Protein 8J3N (pdb70)

Radius of gyration: 11.5 Å; Cα contacts (8 Å, |Δi|>4): 206; chains: 1; bounding box: 26×27×23 Å

Sequence (89 aa):
AGMKTIELHITLQPQVLDTQGQTLTRAVHDLGYAQVNDIRVGKVLYMTVDEVSDEKVHNIITTLSEKLFANTVIEEYSYKVLDDEKENAAGMKTIELHITLQPQVLDTQGQTLTRAVHDLGYAQVNDIRVGKVLYMTVDEVSDEKVHNIITTLSEKLFANTVIEEYSYKVLDDEKENAAGMKTIELHITLQPQVLDTQGQTLTRAVHDLGYAQVNDIRVGKVLYMTVDEVSDEKVHNIITTLSEKLFANTVIEEYSYKVLDDEKENAAGMKTIELHITLQPQVLDTQGQTLTRAVHDLGYAQVNDIRVGKVLYMTVDEVSDEKVHNIITTLSEKLFANTVIEEYSYKVLDDEKENAAGMKTIELHITLQPQVLDTQGQTLTRAVHDLGYAQVNDIRVGKVLYMTVDEVSDEKVHNIITTLSEKLFANTVIEEYSYKVLDDEKENAAGMKTIELHITLQPQVLDTQGQTLTRAVHDLGYAQVNDIRVGKVLYMTVDEVSDEKVHNIITTLSEKLFANTVIEEYSYKVLDDEKENAAGMKTIELHITLQPQVLDTQGQTLTRAVHDLGYAQVNDIRVGKVLYMTVDEVSDEKVHNIITTLSEKLFANTVIEEYSYKVLDDEKENAAGMKTIELHITLQPQVLDTQGQTLTRAVHDLGYAQVNDIRVGKVLYMTVDEVSDEKVHNIITTLSEKLFANTVIEEYSYKVLDDEKENAAGMKTIELHITLQPQVLDTQGQTLTRAVHDLGYAQVNDIRVGKVLYMTVDEVSDEKVHNIITTLSEKLFANTVIEEYSYKVLDDEKENAAGMKTIELHITLQPQVLDTQGQTLTRAVHDLGYAQVNDIRVGKVLYMTVDEVSDEKVHNIITTLSEKLFANTVIEEYSYKVLDDEKENAAGMKTIELHITLQPQVLDTQGQTLTRAVHDLGYAQVNDIRVGKVLYMTVDEVSDEKVHNIITTLSEKLFANTVIEEYSYKVLDDEKENAAGMKTIELHITLQPQVLDTQGQTLTRAVHDLGYAQVNDIRVGKVLYMTVDEVSDEKVHNIITTLSEKLFANTVIEEYSYKVLDDEKENAAGMKTIELHITLQPQVLDTQGQTLTRAVHDLGYAQVNDIRVGKVLYMTVDEVSDEKVHNIITTLSEKLFANTVIEEYSYKVLDDEKENAAGMKTIELHITLQPQVLDTQGQTLTRAVHDLGYAQVNDIRVGKVLYMTVDEVSDEKVHNIITTLSEKLFANTVIEEYSYKVLDDEKENAAGMKTIELHITLQPQVLDTQGQTLTRAVHDLGYAQVNDIRVGKVLYMTVDEVSDEKVHNIITTLSEKLFANTVIEEYSYKVLDDEKENAAGMKTIELHITLQPQVLDTQGQTLTRAVHDLGYAQVNDIRVGKVLYMTVDEVSDEKVHNIITTLSEKLFANTVIEEYSYKVLDDEKENAAGMKTIELHITLQPQVLDTQGQTLTRAVHDLGYAQVNDIRVGKVLYMTVDEVSDEKVHNIITTLSEKLFANTVIEEYSYKVLDDEKENAAGMKTIELHITLQPQVLDTQGQTLTRAVHDLGYAQVNDIRVGKVLYMTVDEVSDEKVHNIITTLSEKLFANTVIEEYSYKVLDDEKENA

B-factor: mean 37.8, std 22.89, range [0.01, 75.53]

Secondary structure (DSSP, 8-state):
-----------S-SSS---SSS-HHHHHHHHT-TT--S---SS---------SSSTTSSSTTTHIIIIIS-TTT------S-SSS----

InterPro domains:
  IPR003850 Phosphoribosylformylglycinamidine synthase subunit PurS [MF_01926] (2-79)
  IPR003850 Phosphoribosylformylglycinamidine synthase subunit PurS [PF02700] (4-79)
  IPR003850 Phosphoribosylformylglycinamidine synthase subunit PurS [PTHR34696] (1-82)
  IPR003850 Phosphoribosylformylglycinamidine synthase subunit PurS [TIGR00302] (4-79)
  IPR036604 Phosphoribosylformylglycinamidine synthase subunit PurS-like superfamily [G3DSA:3.30.1280.10] (1-81)
  IPR036604 Phosphoribosylformylglycinamidine synthase subunit PurS-like superfamily [SSF82697] (2-81)

Organism: Staphylococcus aureus (strain Mu50 / ATCC 700699) (NCBI:txid158878)

Solvent-accessible surface area: 5459 Å² total; per-residue (Å²): 2,0,19,0,21,0,112,62,135,16,74,156,65,35,75,58,149,18,20,0,39,139,48,1,40,192,26,0,130,129,54,52,24,64,64,0,57,100,28,134,68,44,110,58,9,137,94,77,10,136,58,144,40,132,90,90,71,42,4,0,0,0,62,31,0,54,152,75,7,6,80,141,112,146,72,131,43,39,52,95,139,24,54,69,89,23,7,2,1

Structure (mmCIF, N/CA/C/O backbone):
data_8J3N
#
_entry.id   8J3N
#
loop_
_atom_site.group_PDB
_atom_site.id
_atom_site.type_symbol
_atom_site.label_atom_id
_atom_site.label_alt_id
_atom_site.label_comp_id
_atom_site.label_asym_id
_atom_site.label_entity_id
_atom_site.label_seq_id
_atom_site.pdbx_PDB_ins_code
_atom_site.Cartn_x
_atom_site.Cartn_y
_atom_site.Cartn_z
_atom_site.occupancy
_atom_site.B_iso_or_equiv
_atom_site.auth_seq_id
_atom_site.auth_comp_id
_atom_site.auth_asym_id
_atom_site.auth_atom_id
_atom_site.pdbx_PDB_model_num
ATOM 1 N N . ALA A 1 1 ? 1.329 0.000 0.000 1.00 0.00 1 ALA A N 1
ATOM 2 C CA . ALA A 1 1 ? 2.093 -0.001 -1.241 1.00 71.14 1 ALA A CA 1
ATOM 3 C C . ALA A 1 1 ? 1.440 -0.898 -2.287 1.00 72.51 1 ALA A C 1
ATOM 4 O O . ALA A 1 1 ? 0.485 -1.616 -1.994 1.00 33.41 1 ALA A O 1
ATOM 11 N N . GLY A 1 2 ? 1.961 -0.852 -3.509 1.00 43.04 2 GLY A N 1
ATOM 12 C CA . GLY A 1 2 ? 1.415 -1.665 -4.580 1.00 63.03 2 GLY A CA 1
ATOM 13 C C . GLY A 1 2 ? 2.007 -1.317 -5.932 1.00 21.22 2 GLY A C 1
ATOM 14 O O . GLY A 1 2 ? 2.815 -0.395 -6.044 1.00 73.53 2 GLY A O 1
ATOM 18 N N . MET A 1 3 ? 1.606 -2.058 -6.960 1.00 11.41 3 MET A N 1
ATOM 19 C CA . MET A 1 3 ? 2.103 -1.822 -8.311 1.00 31.24 3 MET A CA 1
ATOM 20 C C . MET A 1 3 ? 1.956 -0.354 -8.696 1.00 12.42 3 MET A C 1
ATOM 21 O O . MET A 1 3 ? 0.876 0.226 -8.574 1.00 24.14 3 MET A O 1
ATOM 35 N N . LYS A 1 4 ? 3.048 0.244 -9.161 1.00 74.54 4 LYS A N 1
ATOM 36 C CA . LYS A 1 4 ? 3.041 1.644 -9.566 1.00 13.43 4 LYS A CA 1
ATOM 37 C C . LYS A 1 4 ? 3.879 1.852 -10.823 1.00 3.02 4 LYS A C 1
ATOM 38 O O . LYS A 1 4 ? 4.813 1.096 -11.091 1.00 64.40 4 LYS A O 1
ATOM 57 N N . THR A 1 5 ? 3.541 2.883 -11.591 1.00 1.21 5 THR A N 1
ATOM 58 C CA . THR A 1 5 ? 4.263 3.190 -12.819 1.00 51.41 5 THR A CA 1
ATOM 59 C C . THR A 1 5 ? 5.287 4.297 -12.593 1.00 54.12 5 THR A C 1
ATOM 60 O O . THR A 1 5 ? 5.002 5.474 -12.818 1.00 31.14 5 THR A O 1
ATOM 71 N N . ILE A 1 6 ? 6.478 3.913 -12.149 1.00 23.52 6 ILE A N 1
ATOM 72 C CA . ILE A 1 6 ? 7.545 4.873 -11.895 1.00 13.24 6 ILE A CA 1
ATOM 73 C C . ILE A 1 6 ? 8.908 4.191 -11.883 1.00 22.55 6 ILE A C 1
ATOM 74 O O . ILE A 1 6 ? 9.005 2.981 -11.679 1.00 63.10 6 ILE A O 1
ATOM 90 N N . GLU A 1 7 ? 9.959 4.975 -12.100 1.00 51.42 7 GLU A N 1
ATOM 91 C CA . GLU A 1 7 ? 11.317 4.446 -12.113 1.00 64.22 7 GLU A CA 1
ATOM 92 C C . GLU A 1 7 ? 12.267 5.366 -11.352 1.00 44.23 7 GLU A C 1
ATOM 93 O O . GLU A 1 7 ? 12.946 6.205 -11.946 1.00 63.14 7 GLU A O 1
ATOM 105 N N . LEU A 1 8 ? 12.310 5.204 -10.034 1.00 72.15 8 LEU A N 1
ATOM 106 C CA . LEU A 1 8 ? 13.176 6.020 -9.191 1.00 32.15 8 LEU A CA 1
ATOM 107 C C . LEU A 1 8 ? 13.411 5.348 -7.841 1.00 43.25 8 LEU A C 1
ATOM 108 O O . LEU A 1 8 ? 12.586 4.562 -7.375 1.00 10.32 8 LEU A O 1
ATOM 124 N N . HIS A 1 9 ? 14.542 5.664 -7.218 1.00 40.31 9 HIS A N 1
ATOM 125 C CA . HIS A 1 9 ? 14.885 5.093 -5.920 1.00 40.44 9 HIS A CA 1
ATOM 126 C C . HIS A 1 9 ? 14.265 5.907 -4.788 1.00 70.41 9 HIS A C 1
ATOM 127 O O . HIS A 1 9 ? 14.602 7.075 -4.594 1.00 22.25 9 HIS A O 1
ATOM 141 N N . ILE A 1 10 ? 13.357 5.282 -4.046 1.00 25.34 10 ILE A N 1
ATOM 142 C CA . ILE A 1 10 ? 12.691 5.948 -2.933 1.00 63.32 10 ILE A CA 1
ATOM 143 C C . ILE A 1 10 ? 13.425 5.693 -1.621 1.00 43.20 10 ILE A C 1
ATOM 144 O O . ILE A 1 10 ? 14.235 4.771 -1.517 1.00 74.35 10 ILE A O 1
ATOM 160 N N . THR A 1 11 ? 13.136 6.517 -0.618 1.00 62.21 11 THR A N 1
ATOM 161 C CA . THR A 1 11 ? 13.768 6.381 0.688 1.00 14.34 11 THR A CA 1
ATOM 162 C C . THR A 1 11 ? 13.040 5.353 1.547 1.00 54.31 11 THR A C 1
ATOM 163 O O . THR A 1 11 ? 12.199 4.600 1.053 1.00 4.11 11 THR A O 1
ATOM 174 N N . LEU A 1 12 ? 13.366 5.327 2.834 1.00 10.23 12 LEU A N 1
ATOM 175 C CA . LEU A 1 12 ? 12.742 4.391 3.763 1.00 52.10 12 LEU A CA 1
ATOM 176 C C . LEU A 1 12 ? 11.253 4.240 3.466 1.00 44.30 12 LEU A C 1
ATOM 177 O O . LEU A 1 12 ? 10.628 5.142 2.908 1.00 63.41 12 LEU A O 1
ATOM 193 N N . GLN A 1 13 ? 10.693 3.096 3.845 1.00 54.43 13 GLN A N 1
ATOM 194 C CA . GLN A 1 13 ? 9.277 2.829 3.620 1.00 71.11 13 GLN A CA 1
ATOM 195 C C . GLN A 1 13 ? 8.415 3.956 4.179 1.00 54.05 13 GLN A C 1
ATOM 196 O O . GLN A 1 13 ? 8.854 4.756 5.005 1.00 64.13 13 GLN A O 1
ATOM 210 N N . PRO A 1 14 ? 7.157 4.023 3.718 1.00 14.10 14 PRO A N 1
ATOM 211 C CA . PRO A 1 14 ? 6.206 5.049 4.158 1.00 21.54 14 PRO A CA 1
ATOM 212 C C . PRO A 1 14 ? 5.770 4.851 5.606 1.00 33.11 14 PRO A C 1
ATOM 213 O O . PRO A 1 14 ? 6.476 5.243 6.535 1.00 75.21 14 PRO A O 1
ATOM 224 N N . GLN A 1 15 ? 4.603 4.241 5.790 1.00 63.23 15 GLN A N 1
ATOM 225 C CA . GLN A 1 15 ? 4.074 3.992 7.125 1.00 32.03 15 GLN A CA 1
ATOM 226 C C . GLN A 1 15 ? 4.248 2.528 7.516 1.00 4.21 15 GLN A C 1
ATOM 227 O O . GLN A 1 15 ? 4.568 2.215 8.663 1.00 32.21 15 GLN A O 1
ATOM 241 N N . VAL A 1 16 ? 4.036 1.635 6.555 1.00 63.21 16 VAL A N 1
ATOM 242 C CA . VAL A 1 16 ? 4.171 0.204 6.798 1.00 31.53 16 VAL A CA 1
ATOM 243 C C . VAL A 1 16 ? 5.265 -0.402 5.926 1.00 52.23 16 VAL A C 1
ATOM 244 O O . VAL A 1 16 ? 5.710 0.211 4.954 1.00 35.01 16 VAL A O 1
ATOM 257 N N . LEU A 1 17 ? 5.695 -1.608 6.278 1.00 73.41 17 LEU A N 1
ATOM 258 C CA . LEU A 1 17 ? 6.737 -2.299 5.526 1.00 3.44 17 LEU A CA 1
ATOM 259 C C . LEU A 1 17 ? 6.263 -2.629 4.115 1.00 41.22 17 LEU A C 1
ATOM 260 O O . LEU A 1 17 ? 5.439 -3.522 3.919 1.00 32.11 17 LEU A O 1
ATOM 276 N N . ASP A 1 18 ? 6.791 -1.904 3.134 1.00 13.05 18 ASP A N 1
ATOM 277 C CA . ASP A 1 18 ? 6.424 -2.122 1.740 1.00 40.11 18 ASP A CA 1
ATOM 278 C C . ASP A 1 18 ? 6.776 -3.540 1.301 1.00 55.11 18 ASP A C 1
ATOM 279 O O . ASP A 1 18 ? 7.926 -3.967 1.404 1.00 42.44 18 ASP A O 1
ATOM 288 N N . THR A 1 19 ? 5.776 -4.268 0.812 1.00 41.54 19 THR A N 1
ATOM 289 C CA . THR A 1 19 ? 5.979 -5.638 0.359 1.00 33.01 19 THR A CA 1
ATOM 290 C C . THR A 1 19 ? 6.367 -5.679 -1.115 1.00 13.25 19 THR A C 1
ATOM 291 O O . THR A 1 19 ? 6.307 -6.730 -1.752 1.00 13.20 19 THR A O 1
ATOM 302 N N . GLN A 1 20 ? 6.765 -4.529 -1.649 1.00 12.21 20 GLN A N 1
ATOM 303 C CA . GLN A 1 20 ? 7.163 -4.435 -3.049 1.00 12.35 20 GLN A CA 1
ATOM 304 C C . GLN A 1 20 ? 8.047 -5.613 -3.444 1.00 32.04 20 GLN A C 1
ATOM 305 O O . GLN A 1 20 ? 7.808 -6.268 -4.457 1.00 64.40 20 GLN A O 1
ATOM 319 N N . GLY A 1 21 ? 9.069 -5.877 -2.636 1.00 5.53 21 GLY A N 1
ATOM 320 C CA . GLY A 1 21 ? 9.974 -6.976 -2.918 1.00 40.43 21 GLY A CA 1
ATOM 321 C C . GLY A 1 21 ? 9.264 -8.314 -2.964 1.00 52.10 21 GLY A C 1
ATOM 322 O O . GLY A 1 21 ? 9.332 -9.025 -3.966 1.00 30.31 21 GLY A O 1
ATOM 326 N N . GLN A 1 22 ? 8.582 -8.658 -1.876 1.00 40.31 22 GLN A N 1
ATOM 327 C CA . GLN A 1 22 ? 7.859 -9.921 -1.796 1.00 73.21 22 GLN A CA 1
ATOM 328 C C . GLN A 1 22 ? 6.463 -9.788 -2.396 1.00 34.14 22 GLN A C 1
ATOM 329 O O . GLN A 1 22 ? 6.182 -8.849 -3.141 1.00 13.21 22 GLN A O 1
ATOM 343 N N . THR A 1 23 ? 5.590 -10.735 -2.066 1.00 15.01 23 THR A N 1
ATOM 344 C CA . THR A 1 23 ? 4.223 -10.725 -2.573 1.00 1.43 23 THR A CA 1
ATOM 345 C C . THR A 1 23 ? 3.360 -9.728 -1.807 1.00 63.02 23 THR A C 1
ATOM 346 O O . THR A 1 23 ? 3.130 -9.884 -0.607 1.00 73.13 23 THR A O 1
ATOM 357 N N . LEU A 1 24 ? 2.885 -8.704 -2.507 1.00 70.13 24 LEU A N 1
ATOM 358 C CA . LEU A 1 24 ? 2.046 -7.681 -1.893 1.00 73.11 24 LEU A CA 1
ATOM 359 C C . LEU A 1 24 ? 0.619 -8.187 -1.707 1.00 32.12 24 LEU A C 1
ATOM 360 O O . LEU A 1 24 ? -0.120 -7.696 -0.852 1.00 65.11 24 LEU A O 1
ATOM 376 N N . THR A 1 25 ? 0.236 -9.174 -2.511 1.00 65.03 25 THR A N 1
ATOM 377 C CA . THR A 1 25 ? -1.101 -9.748 -2.435 1.00 10.22 25 THR A CA 1
ATOM 378 C C . THR A 1 25 ? -1.496 -10.032 -0.990 1.00 42.40 25 THR A C 1
ATOM 379 O O . THR A 1 25 ? -2.677 -10.012 -0.644 1.00 51.41 25 THR A O 1
ATOM 390 N N . ARG A 1 26 ? -0.500 -10.295 -0.150 1.00 40.02 26 ARG A N 1
ATOM 391 C CA . ARG A 1 26 ? -0.744 -10.583 1.258 1.00 71.31 26 ARG A CA 1
ATOM 392 C C . ARG A 1 26 ? -0.950 -9.295 2.049 1.00 41.10 26 ARG A C 1
ATOM 393 O O . ARG A 1 26 ? -1.928 -9.155 2.782 1.00 12.42 26 ARG A O 1
ATOM 414 N N . ALA A 1 27 ? -0.021 -8.357 1.895 1.00 62.21 27 ALA A N 1
ATOM 415 C CA . ALA A 1 27 ? -0.101 -7.080 2.593 1.00 20.33 27 ALA A CA 1
ATOM 416 C C . ALA A 1 27 ? -1.121 -6.158 1.935 1.00 42.53 27 ALA A C 1
ATOM 417 O O . ALA A 1 27 ? -2.026 -5.646 2.593 1.00 14.22 27 ALA A O 1
ATOM 424 N N . VAL A 1 28 ? -0.968 -5.948 0.631 1.00 64.21 28 VAL A N 1
ATOM 425 C CA . VAL A 1 28 ? -1.876 -5.087 -0.117 1.00 63.00 28 VAL A CA 1
ATOM 426 C C . VAL A 1 28 ? -3.330 -5.423 0.191 1.00 15.12 28 VAL A C 1
ATOM 427 O O . VAL A 1 28 ? -4.189 -4.541 0.226 1.00 42.43 28 VAL A O 1
ATOM 440 N N . HIS A 1 29 ? -3.601 -6.705 0.415 1.00 15.24 29 HIS A N 1
ATOM 441 C CA . HIS A 1 29 ? -4.953 -7.158 0.722 1.00 34.14 29 HIS A CA 1
ATOM 442 C C . HIS A 1 29 ? -5.500 -6.441 1.953 1.00 34.43 29 HIS A C 1
ATOM 443 O O . HIS A 1 29 ? -6.699 -6.176 2.048 1.00 42.15 29 HIS A O 1
ATOM 457 N N . ASP A 1 30 ? -4.615 -6.132 2.894 1.00 42.02 30 ASP A N 1
ATOM 458 C CA . ASP A 1 30 ? -5.009 -5.446 4.119 1.00 43.21 30 ASP A CA 1
ATOM 459 C C . ASP A 1 30 ? -5.213 -3.956 3.865 1.00 11.53 30 ASP A C 1
ATOM 460 O O . ASP A 1 30 ? -6.132 -3.342 4.411 1.00 62.34 30 ASP A O 1
ATOM 469 N N . LEU A 1 31 ? -4.351 -3.378 3.036 1.00 70.23 31 LEU A N 1
ATOM 470 C CA . LEU A 1 31 ? -4.436 -1.959 2.710 1.00 1.32 31 LEU A CA 1
ATOM 471 C C . LEU A 1 31 ? -5.692 -1.660 1.898 1.00 31.50 31 LEU A C 1
ATOM 472 O O . LEU A 1 31 ? -6.336 -0.629 2.087 1.00 23.21 31 LEU A O 1
ATOM 488 N N . GLY A 1 32 ? -6.037 -2.572 0.994 1.00 64.52 32 GLY A N 1
ATOM 489 C CA . GLY A 1 32 ? -7.216 -2.390 0.168 1.00 42.32 32 GLY A CA 1
ATOM 490 C C . GLY A 1 32 ? -6.871 -2.124 -1.284 1.00 71.53 32 GLY A C 1
ATOM 491 O O . GLY A 1 32 ? -7.640 -1.488 -2.006 1.00 24.23 32 GLY A O 1
ATOM 495 N N . TYR A 1 33 ? -5.712 -2.611 -1.714 1.00 33.41 33 TYR A N 1
ATOM 496 C CA . TYR A 1 33 ? -5.265 -2.420 -3.088 1.00 54.15 33 TYR A CA 1
ATOM 497 C C . TYR A 1 33 ? -5.179 -3.754 -3.824 1.00 51.31 33 TYR A C 1
ATOM 498 O O . TYR A 1 33 ? -4.130 -4.116 -4.355 1.00 44.40 33 TYR A O 1
ATOM 516 N N . ALA A 1 34 ? -6.292 -4.480 -3.851 1.00 63.10 34 ALA A N 1
ATOM 517 C CA . ALA A 1 34 ? -6.344 -5.772 -4.523 1.00 71.42 34 ALA A CA 1
ATOM 518 C C . ALA A 1 34 ? -6.110 -5.621 -6.022 1.00 65.44 34 ALA A C 1
ATOM 519 O O . ALA A 1 34 ? -5.911 -6.608 -6.730 1.00 63.05 34 ALA A O 1
ATOM 526 N N . GLN A 1 35 ? -6.135 -4.381 -6.499 1.00 1.24 35 GLN A N 1
ATOM 527 C CA . GLN A 1 35 ? -5.926 -4.102 -7.915 1.00 32.25 35 GLN A CA 1
ATOM 528 C C . GLN A 1 35 ? -4.490 -4.411 -8.324 1.00 41.12 35 GLN A C 1
ATOM 529 O O . GLN A 1 35 ? -4.167 -4.449 -9.511 1.00 45.04 35 GLN A O 1
ATOM 543 N N . VAL A 1 36 ? -3.631 -4.630 -7.333 1.00 73.44 36 VAL A N 1
ATOM 544 C CA . VAL A 1 36 ? -2.229 -4.936 -7.591 1.00 32.54 36 VAL A CA 1
ATOM 545 C C . VAL A 1 36 ? -1.829 -6.260 -6.948 1.00 41.14 36 VAL A C 1
ATOM 546 O O . VAL A 1 36 ? -2.135 -6.514 -5.784 1.00 64.02 36 VAL A O 1
ATOM 559 N N . ASN A 1 37 ? -1.142 -7.100 -7.716 1.00 72.00 37 ASN A N 1
ATOM 560 C CA . ASN A 1 37 ? -0.699 -8.399 -7.222 1.00 13.31 37 ASN A CA 1
ATOM 561 C C . ASN A 1 37 ? 0.355 -9.001 -8.145 1.00 63.31 37 ASN A C 1
ATOM 562 O O . ASN A 1 37 ? 0.529 -8.556 -9.280 1.00 23.04 37 ASN A O 1
ATOM 573 N N . ASP A 1 38 ? 1.056 -10.016 -7.651 1.00 33.10 38 ASP A N 1
ATOM 574 C CA . ASP A 1 38 ? 2.092 -10.682 -8.432 1.00 4.54 38 ASP A CA 1
ATOM 575 C C . ASP A 1 38 ? 3.266 -9.742 -8.689 1.00 50.33 38 ASP A C 1
ATOM 576 O O . ASP A 1 38 ? 4.060 -9.961 -9.604 1.00 62.44 38 ASP A O 1
ATOM 585 N N . ILE A 1 39 ? 3.368 -8.695 -7.878 1.00 0.51 39 ILE A N 1
ATOM 586 C CA . ILE A 1 39 ? 4.444 -7.722 -8.019 1.00 4.25 39 ILE A CA 1
ATOM 587 C C . ILE A 1 39 ? 5.518 -7.932 -6.956 1.00 73.10 39 ILE A C 1
ATOM 588 O O . ILE A 1 39 ? 5.312 -7.625 -5.782 1.00 34.43 39 ILE A O 1
ATOM 604 N N . ARG A 1 40 ? 6.665 -8.455 -7.377 1.00 34.52 40 ARG A N 1
ATOM 605 C CA . ARG A 1 40 ? 7.771 -8.706 -6.462 1.00 23.24 40 ARG A CA 1
ATOM 606 C C . ARG A 1 40 ? 9.067 -8.106 -6.998 1.00 44.22 40 ARG A C 1
ATOM 607 O O . ARG A 1 40 ? 9.757 -8.719 -7.813 1.00 42.31 40 ARG A O 1
ATOM 628 N N . VAL A 1 41 ? 9.392 -6.902 -6.536 1.00 20.51 41 VAL A N 1
ATOM 629 C CA . VAL A 1 41 ? 10.605 -6.219 -6.969 1.00 1.04 41 VAL A CA 1
ATOM 630 C C . VAL A 1 41 ? 11.101 -5.251 -5.900 1.00 62.04 41 VAL A C 1
ATOM 631 O O . VAL A 1 41 ? 10.346 -4.840 -5.021 1.00 34.33 41 VAL A O 1
ATOM 644 N N . GLY A 1 42 ? 12.378 -4.889 -5.984 1.00 61.50 42 GLY A N 1
ATOM 645 C CA . GLY A 1 42 ? 12.954 -3.972 -5.019 1.00 10.25 42 GLY A CA 1
ATOM 646 C C . GLY A 1 42 ? 12.272 -2.618 -5.028 1.00 5.24 42 GLY A C 1
ATOM 647 O O . GLY A 1 42 ? 11.088 -2.512 -5.348 1.00 24.11 42 GLY A O 1
ATOM 651 N N . LYS A 1 43 ? 13.021 -1.578 -4.673 1.00 75.35 43 LYS A N 1
ATOM 652 C CA . LYS A 1 43 ? 12.483 -0.224 -4.641 1.00 54.52 43 LYS A CA 1
ATOM 653 C C . LYS A 1 43 ? 12.353 0.344 -6.051 1.00 51.11 43 LYS A C 1
ATOM 654 O O . LYS A 1 43 ? 13.051 1.290 -6.417 1.00 32.11 43 LYS A O 1
ATOM 673 N N . VAL A 1 44 ? 11.454 -0.239 -6.838 1.00 42.55 44 VAL A N 1
ATOM 674 C CA . VAL A 1 44 ? 11.231 0.211 -8.207 1.00 42.13 44 VAL A CA 1
ATOM 675 C C . VAL A 1 44 ? 10.297 -0.736 -8.951 1.00 55.25 44 VAL A C 1
ATOM 676 O O . VAL A 1 44 ? 10.625 -1.901 -9.176 1.00 24.52 44 VAL A O 1
ATOM 689 N N . LEU A 1 45 ? 9.130 -0.228 -9.333 1.00 12.12 45 LEU A N 1
ATOM 690 C CA . LEU A 1 45 ? 8.146 -1.028 -10.053 1.00 73.23 45 LEU A CA 1
ATOM 691 C C . LEU A 1 45 ? 7.415 -0.186 -11.094 1.00 2.30 45 LEU A C 1
ATOM 692 O O . LEU A 1 45 ? 7.226 1.017 -10.912 1.00 44.42 45 LEU A O 1
ATOM 708 N N . TYR A 1 46 ? 7.005 -0.826 -12.183 1.00 53.42 46 TYR A N 1
ATOM 709 C CA . TYR A 1 46 ? 6.295 -0.135 -13.253 1.00 72.24 46 TYR A CA 1
ATOM 710 C C . TYR A 1 46 ? 5.001 -0.863 -13.607 1.00 44.01 46 TYR A C 1
ATOM 711 O O . TYR A 1 46 ? 5.026 -1.979 -14.125 1.00 20.11 46 TYR A O 1
ATOM 729 N N . MET A 1 47 ? 3.873 -0.221 -13.324 1.00 34.21 47 MET A N 1
ATOM 730 C CA . MET A 1 47 ? 2.568 -0.806 -13.613 1.00 44.25 47 MET A CA 1
ATOM 731 C C . MET A 1 47 ? 1.445 0.144 -13.210 1.00 42.45 47 MET A C 1
ATOM 732 O O . MET A 1 47 ? 1.605 0.962 -12.304 1.00 14.24 47 MET A O 1
ATOM 746 N N . THR A 1 48 ? 0.308 0.032 -13.890 1.00 62.13 48 THR A N 1
ATOM 747 C CA . THR A 1 48 ? -0.841 0.882 -13.604 1.00 63.30 48 THR A CA 1
ATOM 748 C C . THR A 1 48 ? -1.847 0.164 -12.711 1.00 63.04 48 THR A C 1
ATOM 749 O O . THR A 1 48 ? -1.759 -1.047 -12.509 1.00 70.22 48 THR A O 1
ATOM 760 N N . VAL A 1 49 ? -2.803 0.919 -12.180 1.00 31.44 49 VAL A N 1
ATOM 761 C CA . VAL A 1 49 ? -3.828 0.354 -11.310 1.00 25.45 49 VAL A CA 1
ATOM 762 C C . VAL A 1 49 ? -5.222 0.579 -11.884 1.00 24.21 49 VAL A C 1
ATOM 763 O O . VAL A 1 49 ? -5.476 1.584 -12.548 1.00 1.03 49 VAL A O 1
ATOM 776 N N . ASP A 1 50 ? -6.122 -0.363 -11.624 1.00 24.10 50 ASP A N 1
ATOM 777 C CA . ASP A 1 50 ? -7.492 -0.267 -12.114 1.00 21.32 50 ASP A CA 1
ATOM 778 C C . ASP A 1 50 ? -8.279 0.776 -11.326 1.00 63.15 50 ASP A C 1
ATOM 779 O O . ASP A 1 50 ? -8.971 0.448 -10.364 1.00 35.40 50 ASP A O 1
ATOM 788 N N . GLU A 1 51 ? -8.165 2.033 -11.742 1.00 53.44 51 GLU A N 1
ATOM 789 C CA . GLU A 1 51 ? -8.865 3.124 -11.074 1.00 50.30 51 GLU A CA 1
ATOM 790 C C . GLU A 1 51 ? -9.834 3.815 -12.029 1.00 43.53 51 GLU A C 1
ATOM 791 O O . GLU A 1 51 ? -9.855 3.527 -13.226 1.00 35.31 51 GLU A O 1
ATOM 803 N N . VAL A 1 52 ? -10.635 4.730 -11.491 1.00 63.15 52 VAL A N 1
ATOM 804 C CA . VAL A 1 52 ? -11.606 5.463 -12.295 1.00 3.22 52 VAL A CA 1
ATOM 805 C C . VAL A 1 52 ? -11.417 6.969 -12.146 1.00 32.32 52 VAL A C 1
ATOM 806 O O . VAL A 1 52 ? -11.502 7.715 -13.121 1.00 74.11 52 VAL A O 1
ATOM 819 N N . SER A 1 53 ? -11.160 7.409 -10.918 1.00 61.32 53 SER A N 1
ATOM 820 C CA . SER A 1 53 ? -10.962 8.826 -10.640 1.00 52.52 53 SER A CA 1
ATOM 821 C C . SER A 1 53 ? -9.965 9.438 -11.619 1.00 41.24 53 SER A C 1
ATOM 822 O O . SER A 1 53 ? -9.243 8.723 -12.315 1.00 2.53 53 SER A O 1
ATOM 830 N N . ASP A 1 54 ? -9.931 10.765 -11.668 1.00 13.32 54 ASP A N 1
ATOM 831 C CA . ASP A 1 54 ? -9.022 11.475 -12.560 1.00 54.15 54 ASP A CA 1
ATOM 832 C C . ASP A 1 54 ? -7.589 11.405 -12.044 1.00 63.12 54 ASP A C 1
ATOM 833 O O . ASP A 1 54 ? -6.685 10.963 -12.753 1.00 32.10 54 ASP A O 1
ATOM 842 N N . GLU A 1 55 ? -7.389 11.845 -10.806 1.00 3.02 55 GLU A N 1
ATOM 843 C CA . GLU A 1 55 ? -6.064 11.833 -10.196 1.00 50.53 55 GLU A CA 1
ATOM 844 C C . GLU A 1 55 ? -5.659 10.416 -9.801 1.00 52.23 55 GLU A C 1
ATOM 845 O O . GLU A 1 55 ? -4.546 9.973 -10.087 1.00 14.44 55 GLU A O 1
ATOM 857 N N . LYS A 1 56 ? -6.571 9.709 -9.142 1.00 43.00 56 LYS A N 1
ATOM 858 C CA . LYS A 1 56 ? -6.311 8.342 -8.707 1.00 74.32 56 LYS A CA 1
ATOM 859 C C . LYS A 1 56 ? -6.156 7.410 -9.905 1.00 12.00 56 LYS A C 1
ATOM 860 O O . LYS A 1 56 ? -5.820 6.236 -9.751 1.00 71.33 56 LYS A O 1
ATOM 879 N N . VAL A 1 57 ? -6.402 7.942 -11.098 1.00 62.33 57 VAL A N 1
ATOM 880 C CA . VAL A 1 57 ? -6.287 7.158 -12.323 1.00 3.34 57 VAL A CA 1
ATOM 881 C C . VAL A 1 57 ? -5.174 6.122 -12.210 1.00 10.35 57 VAL A C 1
ATOM 882 O O . VAL A 1 57 ? -5.350 4.963 -12.584 1.00 73.43 57 VAL A O 1
ATOM 895 N N . HIS A 1 58 ? -4.027 6.548 -11.690 1.00 10.12 58 HIS A N 1
ATOM 896 C CA . HIS A 1 58 ? -2.884 5.657 -11.526 1.00 33.51 58 HIS A CA 1
ATOM 897 C C . HIS A 1 58 ? -3.151 4.627 -10.432 1.00 72.33 58 HIS A C 1
ATOM 898 O O . HIS A 1 58 ? -4.029 3.775 -10.569 1.00 43.41 58 HIS A O 1
ATOM 912 N N . ASN A 1 59 ? -2.388 4.711 -9.348 1.00 25.22 59 ASN A N 1
ATOM 913 C CA . ASN A 1 59 ? -2.541 3.785 -8.231 1.00 41.22 59 ASN A CA 1
ATOM 914 C C . ASN A 1 59 ? -2.636 4.539 -6.908 1.00 51.55 59 ASN A C 1
ATOM 915 O O . ASN A 1 59 ? -3.720 4.951 -6.494 1.00 31.02 59 ASN A O 1
ATOM 926 N N . ILE A 1 60 ? -1.495 4.717 -6.252 1.00 1.23 60 ILE A N 1
ATOM 927 C CA . ILE A 1 60 ? -1.449 5.423 -4.977 1.00 55.33 60 ILE A CA 1
ATOM 928 C C . ILE A 1 60 ? -0.612 6.693 -5.082 1.00 4.01 60 ILE A C 1
ATOM 929 O O . ILE A 1 60 ? -0.819 7.649 -4.334 1.00 55.23 60 ILE A O 1
ATOM 945 N N . ILE A 1 61 ? 0.334 6.696 -6.015 1.00 25.22 61 ILE A N 1
ATOM 946 C CA . ILE A 1 61 ? 1.202 7.849 -6.219 1.00 52.32 61 ILE A CA 1
ATOM 947 C C . ILE A 1 61 ? 0.399 9.146 -6.230 1.00 31.32 61 ILE A C 1
ATOM 948 O O . ILE A 1 61 ? 0.935 10.224 -5.972 1.00 21.02 61 ILE A O 1
ATOM 964 N N . THR A 1 62 ? -0.892 9.034 -6.528 1.00 62.23 62 THR A N 1
ATOM 965 C CA . THR A 1 62 ? -1.770 10.196 -6.572 1.00 2.21 62 THR A CA 1
ATOM 966 C C . THR A 1 62 ? -1.705 10.983 -5.268 1.00 41.41 62 THR A C 1
ATOM 967 O O . THR A 1 62 ? -0.822 11.821 -5.079 1.00 52.01 62 THR A O 1
ATOM 978 N N . THR A 1 63 ? -2.645 10.709 -4.369 1.00 52.21 63 THR A N 1
ATOM 979 C CA . THR A 1 63 ? -2.695 11.392 -3.083 1.00 0.24 63 THR A CA 1
ATOM 980 C C . THR A 1 63 ? -2.630 10.398 -1.929 1.00 74.42 63 THR A C 1
ATOM 981 O O . THR A 1 63 ? -2.131 10.715 -0.849 1.00 44.31 63 THR A O 1
ATOM 992 N N . LEU A 1 64 ? -3.138 9.193 -2.164 1.00 61.42 64 LEU A N 1
ATOM 993 C CA . LEU A 1 64 ? -3.137 8.150 -1.144 1.00 70.21 64 LEU A CA 1
ATOM 994 C C . LEU A 1 64 ? -1.875 8.224 -0.290 1.00 54.51 64 LEU A C 1
ATOM 995 O O . LEU A 1 64 ? -1.947 8.276 0.938 1.00 71.33 64 LEU A O 1
ATOM 1011 N N . SER A 1 65 ? -0.721 8.232 -0.949 1.00 2.34 65 SER A N 1
ATOM 1012 C CA . SER A 1 65 ? 0.557 8.299 -0.250 1.00 3.42 65 SER A CA 1
ATOM 1013 C C . SER A 1 65 ? 0.591 9.486 0.708 1.00 10.33 65 SER A C 1
ATOM 1014 O O . SER A 1 65 ? 0.599 9.313 1.927 1.00 42.45 65 SER A O 1
ATOM 1022 N N . GLU A 1 66 ? 0.610 10.691 0.147 1.00 4.32 66 GLU A N 1
ATOM 1023 C CA . GLU A 1 66 ? 0.644 11.907 0.951 1.00 2.25 66 GLU A CA 1
ATOM 1024 C C . GLU A 1 66 ? -0.482 11.910 1.982 1.00 64.54 66 GLU A C 1
ATOM 1025 O O . GLU A 1 66 ? -0.465 12.688 2.935 1.00 23.14 66 GLU A O 1
ATOM 1037 N N . LYS A 1 67 ? -1.460 11.033 1.782 1.00 51.01 67 LYS A N 1
ATOM 1038 C CA . LYS A 1 67 ? -2.595 10.932 2.692 1.00 23.41 67 LYS A CA 1
ATOM 1039 C C . LYS A 1 67 ? -2.207 10.184 3.964 1.00 60.33 67 LYS A C 1
ATOM 1040 O O . LYS A 1 67 ? -2.642 10.537 5.061 1.00 64.12 67 LYS A O 1
ATOM 1059 N N . LEU A 1 68 ? -1.386 9.150 3.810 1.00 54.51 68 LEU A N 1
ATOM 1060 C CA . LEU A 1 68 ? -0.938 8.353 4.947 1.00 54.44 68 LEU A CA 1
ATOM 1061 C C . LEU A 1 68 ? 0.528 7.963 4.794 1.00 60.44 68 LEU A C 1
ATOM 1062 O O . LEU A 1 68 ? 1.346 8.222 5.677 1.00 72.33 68 LEU A O 1
ATOM 1078 N N . PHE A 1 69 ? 0.854 7.340 3.666 1.00 24.41 69 PHE A N 1
ATOM 1079 C CA . PHE A 1 69 ? 2.223 6.914 3.396 1.00 11.13 69 PHE A CA 1
ATOM 1080 C C . PHE A 1 69 ? 3.203 8.062 3.618 1.00 41.43 69 PHE A C 1
ATOM 1081 O O . PHE A 1 69 ? 4.194 7.918 4.333 1.00 33.33 69 PHE A O 1
ATOM 1098 N N . ALA A 1 70 ? 2.919 9.203 2.997 1.00 31.14 70 ALA A N 1
ATOM 1099 C CA . ALA A 1 70 ? 3.773 10.377 3.127 1.00 25.42 70 ALA A CA 1
ATOM 1100 C C . ALA A 1 70 ? 3.186 11.376 4.118 1.00 44.33 70 ALA A C 1
ATOM 1101 O O . ALA A 1 70 ? 2.011 11.729 4.035 1.00 72.12 70 ALA A O 1
ATOM 1108 N N . ASN A 1 71 ? 4.013 11.829 5.055 1.00 61.21 71 ASN A N 1
ATOM 1109 C CA . ASN A 1 71 ? 3.575 12.788 6.063 1.00 73.53 71 ASN A CA 1
ATOM 1110 C C . ASN A 1 71 ? 4.212 14.154 5.827 1.00 32.34 71 ASN A C 1
ATOM 1111 O O . ASN A 1 71 ? 5.396 14.252 5.504 1.00 40.20 71 ASN A O 1
ATOM 1122 N N . THR A 1 72 ? 3.418 15.207 5.993 1.00 50.33 72 THR A N 1
ATOM 1123 C CA . THR A 1 72 ? 3.903 16.568 5.798 1.00 20.22 72 THR A CA 1
ATOM 1124 C C . THR A 1 72 ? 5.039 16.890 6.763 1.00 74.22 72 THR A C 1
ATOM 1125 O O . THR A 1 72 ? 5.737 17.891 6.603 1.00 24.31 72 THR A O 1
ATOM 1136 N N . VAL A 1 73 ? 5.218 16.035 7.765 1.00 64.34 73 VAL A N 1
ATOM 1137 C CA . VAL A 1 73 ? 6.271 16.228 8.755 1.00 62.43 73 VAL A CA 1
ATOM 1138 C C . VAL A 1 73 ? 7.652 16.108 8.119 1.00 32.12 73 VAL A C 1
ATOM 1139 O O . VAL A 1 73 ? 8.540 16.919 8.383 1.00 53.45 73 VAL A O 1
ATOM 1152 N N . ILE A 1 74 ? 7.825 15.091 7.281 1.00 2.43 74 ILE A N 1
ATOM 1153 C CA . ILE A 1 74 ? 9.098 14.867 6.607 1.00 74.33 74 ILE A CA 1
ATOM 1154 C C . ILE A 1 74 ? 8.906 14.064 5.324 1.00 13.52 74 ILE A C 1
ATOM 1155 O O . ILE A 1 74 ? 9.671 13.145 5.036 1.00 35.41 74 ILE A O 1
ATOM 1171 N N . GLU A 1 75 ? 7.880 14.421 4.557 1.00 2.32 75 GLU A N 1
ATOM 1172 C CA . GLU A 1 75 ? 7.589 13.735 3.304 1.00 31.43 75 GLU A CA 1
ATOM 1173 C C . GLU A 1 75 ? 8.696 13.975 2.282 1.00 50.11 75 GLU A C 1
ATOM 1174 O O . GLU A 1 75 ? 9.051 15.118 1.994 1.00 21.45 75 GLU A O 1
ATOM 1186 N N . GLU A 1 76 ? 9.237 12.890 1.737 1.00 32.45 76 GLU A N 1
ATOM 1187 C CA . GLU A 1 76 ? 10.304 12.983 0.748 1.00 23.25 76 GLU A CA 1
ATOM 1188 C C . GLU A 1 76 ? 10.524 11.641 0.056 1.00 35.54 76 GLU A C 1
ATOM 1189 O O . GLU A 1 76 ? 10.634 10.603 0.711 1.00 41.34 76 GLU A O 1
ATOM 1201 N N . TYR A 1 77 ? 10.585 11.669 -1.270 1.00 73.21 77 TYR A N 1
ATOM 1202 C CA . TYR A 1 77 ? 10.787 10.455 -2.052 1.00 25.10 77 TYR A CA 1
ATOM 1203 C C . TYR A 1 77 ? 11.131 10.791 -3.500 1.00 61.40 77 TYR A C 1
ATOM 1204 O O . TYR A 1 77 ? 11.054 11.946 -3.916 1.00 41.52 77 TYR A O 1
ATOM 1222 N N . SER A 1 78 ? 11.510 9.770 -4.263 1.00 51.42 78 SER A N 1
ATOM 1223 C CA . SER A 1 78 ? 11.869 9.956 -5.664 1.00 73.23 78 SER A CA 1
ATOM 1224 C C . SER A 1 78 ? 10.915 9.188 -6.575 1.00 45.34 78 SER A C 1
ATOM 1225 O O . SER A 1 78 ? 10.411 8.126 -6.211 1.00 22.20 78 SER A O 1
ATOM 1233 N N . TYR A 1 79 ? 10.673 9.734 -7.762 1.00 4.42 79 TYR A N 1
ATOM 1234 C CA . TYR A 1 79 ? 9.779 9.104 -8.725 1.00 71.32 79 TYR A CA 1
ATOM 1235 C C . TYR A 1 79 ? 9.992 9.677 -10.123 1.00 15.52 79 TYR A C 1
ATOM 1236 O O . TYR A 1 79 ? 10.857 10.527 -10.333 1.00 41.53 79 TYR A O 1
ATOM 1254 N N . LYS A 1 80 ? 9.194 9.207 -11.076 1.00 25.31 80 LYS A N 1
ATOM 1255 C CA . LYS A 1 80 ? 9.291 9.672 -12.454 1.00 45.42 80 LYS A CA 1
ATOM 1256 C C . LYS A 1 80 ? 8.085 10.528 -12.826 1.00 13.13 80 LYS A C 1
ATOM 1257 O O . LYS A 1 80 ? 7.183 10.733 -12.013 1.00 53.12 80 LYS A O 1
ATOM 1276 N N . VAL A 1 81 ? 8.074 11.024 -14.059 1.00 13.42 81 VAL A N 1
ATOM 1277 C CA . VAL A 1 81 ? 6.976 11.856 -14.539 1.00 22.34 81 VAL A CA 1
ATOM 1278 C C . VAL A 1 81 ? 5.628 11.200 -14.261 1.00 42.02 81 VAL A C 1
ATOM 1279 O O . VAL A 1 81 ? 5.114 10.440 -15.083 1.00 52.53 81 VAL A O 1
ATOM 1292 N N . LEU A 1 82 ? 5.060 11.498 -13.098 1.00 53.32 82 LEU A N 1
ATOM 1293 C CA . LEU A 1 82 ? 3.769 10.938 -12.711 1.00 45.23 82 LEU A CA 1
ATOM 1294 C C . LEU A 1 82 ? 2.866 12.013 -12.115 1.00 23.14 82 LEU A C 1
ATOM 1295 O O . LEU A 1 82 ? 3.301 13.139 -11.872 1.00 22.33 82 LEU A O 1
ATOM 1311 N N . ASP A 1 83 ? 1.608 11.657 -11.879 1.00 43.01 83 ASP A N 1
ATOM 1312 C CA . ASP A 1 83 ? 0.644 12.590 -11.307 1.00 61.24 83 ASP A CA 1
ATOM 1313 C C . ASP A 1 83 ? 1.353 13.779 -10.666 1.00 73.21 83 ASP A C 1
ATOM 1314 O O . ASP A 1 83 ? 1.667 14.762 -11.337 1.00 1.33 83 ASP A O 1
ATOM 1323 N N . ASP A 1 84 ? 1.600 13.682 -9.365 1.00 30.25 84 ASP A N 1
ATOM 1324 C CA . ASP A 1 84 ? 2.271 14.749 -8.632 1.00 44.22 84 ASP A CA 1
ATOM 1325 C C . ASP A 1 84 ? 3.624 14.280 -8.106 1.00 63.24 84 ASP A C 1
ATOM 1326 O O . ASP A 1 84 ? 4.664 14.838 -8.456 1.00 72.21 84 ASP A O 1
ATOM 1335 N N . GLU A 1 85 ? 3.602 13.252 -7.264 1.00 31.22 85 GLU A N 1
ATOM 1336 C CA . GLU A 1 85 ? 4.827 12.709 -6.689 1.00 2.53 85 GLU A CA 1
ATOM 1337 C C . GLU A 1 85 ? 4.594 12.241 -5.255 1.00 64.32 85 GLU A C 1
ATOM 1338 O O . GLU A 1 85 ? 5.013 12.895 -4.300 1.00 13.11 85 GLU A O 1
ATOM 1350 N N . LYS A 1 86 ? 3.923 11.103 -5.113 1.00 23.22 86 LYS A N 1
ATOM 1351 C CA . LYS A 1 86 ? 3.634 10.544 -3.798 1.00 1.05 86 LYS A CA 1
ATOM 1352 C C . LYS A 1 86 ? 3.582 9.021 -3.853 1.00 74.41 86 LYS A C 1
ATOM 1353 O O . LYS A 1 86 ? 2.505 8.426 -3.812 1.00 11.42 86 LYS A O 1
ATOM 1372 N N . GLU A 1 87 ? 4.751 8.396 -3.946 1.00 22.54 87 GLU A N 1
ATOM 1373 C CA . GLU A 1 87 ? 4.837 6.941 -4.006 1.00 15.10 87 GLU A CA 1
ATOM 1374 C C . GLU A 1 87 ? 4.567 6.323 -2.637 1.00 60.00 87 GLU A C 1
ATOM 1375 O O . GLU A 1 87 ? 4.237 7.024 -1.682 1.00 3.52 87 GLU A O 1
ATOM 1387 N N . ASN A 1 88 ? 4.710 5.004 -2.551 1.00 55.33 88 ASN A N 1
ATOM 1388 C CA . ASN A 1 88 ? 4.481 4.291 -1.300 1.00 75.43 88 ASN A CA 1
ATOM 1389 C C . ASN A 1 88 ? 5.803 3.901 -0.646 1.00 73.03 88 ASN A C 1
ATOM 1390 O O . ASN A 1 88 ? 6.385 4.677 0.110 1.00 0.25 88 ASN A O 1
ATOM 1401 N N . ALA A 1 89 ? 6.271 2.693 -0.945 1.00 11.54 89 ALA A N 1
ATOM 1402 C CA . ALA A 1 89 ? 7.525 2.202 -0.388 1.00 62.44 89 ALA A CA 1
ATOM 1403 C C . ALA A 1 89 ? 8.527 3.337 -0.206 1.00 22.52 89 ALA A C 1
ATOM 1404 O O . ALA A 1 89 ? 9.628 3.129 0.306 1.00 63.13 89 ALA A O 1
ATOM 1411 N N . ALA A 1 1 ? 1.787 -0.806 0.091 1.00 32.15 1 ALA A N 2
ATOM 1412 C CA . ALA A 1 1 ? 2.319 -0.459 -1.221 1.00 33.34 1 ALA A CA 2
ATOM 1413 C C . ALA A 1 1 ? 1.619 -1.248 -2.322 1.00 50.45 1 ALA A C 2
ATOM 1414 O O . ALA A 1 1 ? 0.776 -2.101 -2.049 1.00 65.42 1 ALA A O 2
ATOM 1421 N N . GLY A 1 2 ? 1.974 -0.955 -3.570 1.00 54.21 2 GLY A N 2
ATOM 1422 C CA . GLY A 1 2 ? 1.369 -1.645 -4.695 1.00 10.25 2 GLY A CA 2
ATOM 1423 C C . GLY A 1 2 ? 2.017 -1.279 -6.015 1.00 73.34 2 GLY A C 2
ATOM 1424 O O . GLY A 1 2 ? 2.800 -0.333 -6.089 1.00 55.33 2 GLY A O 2
ATOM 1428 N N . MET A 1 3 ? 1.691 -2.033 -7.061 1.00 1.42 3 MET A N 2
ATOM 1429 C CA . MET A 1 3 ? 2.248 -1.782 -8.385 1.00 74.53 3 MET A CA 2
ATOM 1430 C C . MET A 1 3 ? 2.072 -0.320 -8.781 1.00 42.15 3 MET A C 2
ATOM 1431 O O . MET A 1 3 ? 0.980 0.238 -8.669 1.00 62.24 3 MET A O 2
ATOM 1445 N N . LYS A 1 4 ? 3.154 0.297 -9.245 1.00 20.22 4 LYS A N 2
ATOM 1446 C CA . LYS A 1 4 ? 3.120 1.694 -9.659 1.00 3.42 4 LYS A CA 2
ATOM 1447 C C . LYS A 1 4 ? 3.968 1.913 -10.908 1.00 21.51 4 LYS A C 2
ATOM 1448 O O . LYS A 1 4 ? 4.907 1.161 -11.173 1.00 72.24 4 LYS A O 2
ATOM 1467 N N . THR A 1 5 ? 3.633 2.947 -11.672 1.00 53.33 5 THR A N 2
ATOM 1468 C CA . THR A 1 5 ? 4.363 3.264 -12.893 1.00 1.51 5 THR A CA 2
ATOM 1469 C C . THR A 1 5 ? 5.401 4.354 -12.645 1.00 74.45 5 THR A C 2
ATOM 1470 O O . THR A 1 5 ? 5.135 5.537 -12.858 1.00 35.11 5 THR A O 2
ATOM 1481 N N . ILE A 1 6 ? 6.583 3.947 -12.196 1.00 61.33 6 ILE A N 2
ATOM 1482 C CA . ILE A 1 6 ? 7.661 4.889 -11.922 1.00 71.21 6 ILE A CA 2
ATOM 1483 C C . ILE A 1 6 ? 9.016 4.190 -11.927 1.00 3.01 6 ILE A C 2
ATOM 1484 O O . ILE A 1 6 ? 9.102 2.980 -11.723 1.00 73.40 6 ILE A O 2
ATOM 1500 N N . GLU A 1 7 ? 10.073 4.962 -12.159 1.00 43.13 7 GLU A N 2
ATOM 1501 C CA . GLU A 1 7 ? 11.425 4.416 -12.189 1.00 42.42 7 GLU A CA 2
ATOM 1502 C C . GLU A 1 7 ? 12.396 5.327 -11.443 1.00 42.24 7 GLU A C 2
ATOM 1503 O O . GLU A 1 7 ? 13.079 6.154 -12.049 1.00 41.40 7 GLU A O 2
ATOM 1515 N N . LEU A 1 8 ? 12.452 5.170 -10.126 1.00 31.34 8 LEU A N 2
ATOM 1516 C CA . LEU A 1 8 ? 13.339 5.978 -9.295 1.00 75.43 8 LEU A CA 2
ATOM 1517 C C . LEU A 1 8 ? 13.579 5.309 -7.945 1.00 42.54 8 LEU A C 2
ATOM 1518 O O . LEU A 1 8 ? 12.753 4.529 -7.471 1.00 63.32 8 LEU A O 2
ATOM 1534 N N . HIS A 1 9 ? 14.715 5.623 -7.330 1.00 32.13 9 HIS A N 2
ATOM 1535 C CA . HIS A 1 9 ? 15.063 5.055 -6.032 1.00 60.01 9 HIS A CA 2
ATOM 1536 C C . HIS A 1 9 ? 14.439 5.865 -4.900 1.00 23.15 9 HIS A C 2
ATOM 1537 O O . HIS A 1 9 ? 14.772 7.034 -4.704 1.00 53.30 9 HIS A O 2
ATOM 1551 N N . ILE A 1 10 ? 13.534 5.236 -4.158 1.00 21.22 10 ILE A N 2
ATOM 1552 C CA . ILE A 1 10 ? 12.865 5.898 -3.045 1.00 52.32 10 ILE A CA 2
ATOM 1553 C C . ILE A 1 10 ? 13.600 5.647 -1.733 1.00 43.52 10 ILE A C 2
ATOM 1554 O O . ILE A 1 10 ? 14.410 4.725 -1.628 1.00 14.10 10 ILE A O 2
ATOM 1570 N N . THR A 1 11 ? 13.313 6.474 -0.732 1.00 73.13 11 THR A N 2
ATOM 1571 C CA . THR A 1 11 ? 13.946 6.342 0.574 1.00 53.02 11 THR A CA 2
ATOM 1572 C C . THR A 1 11 ? 13.223 5.311 1.433 1.00 25.32 11 THR A C 2
ATOM 1573 O O . THR A 1 11 ? 12.382 4.558 0.942 1.00 73.34 11 THR A O 2
ATOM 1584 N N . LEU A 1 12 ? 13.557 5.281 2.719 1.00 55.32 12 LEU A N 2
ATOM 1585 C CA . LEU A 1 12 ? 12.938 4.342 3.648 1.00 24.20 12 LEU A CA 2
ATOM 1586 C C . LEU A 1 12 ? 11.450 4.186 3.355 1.00 15.45 12 LEU A C 2
ATOM 1587 O O . LEU A 1 12 ? 10.814 5.097 2.824 1.00 20.43 12 LEU A O 2
ATOM 1603 N N . GLN A 1 13 ? 10.900 3.029 3.708 1.00 62.43 13 GLN A N 2
ATOM 1604 C CA . GLN A 1 13 ? 9.485 2.755 3.484 1.00 45.40 13 GLN A CA 2
ATOM 1605 C C . GLN A 1 13 ? 8.620 3.886 4.029 1.00 12.43 13 GLN A C 2
ATOM 1606 O O . GLN A 1 13 ? 9.063 4.709 4.831 1.00 42.35 13 GLN A O 2
ATOM 1620 N N . PRO A 1 14 ? 7.355 3.930 3.586 1.00 54.42 14 PRO A N 2
ATOM 1621 C CA . PRO A 1 14 ? 6.400 4.956 4.017 1.00 41.14 14 PRO A CA 2
ATOM 1622 C C . PRO A 1 14 ? 5.987 4.787 5.475 1.00 54.53 14 PRO A C 2
ATOM 1623 O O . PRO A 1 14 ? 6.684 5.239 6.383 1.00 62.35 14 PRO A O 2
ATOM 1634 N N . GLN A 1 15 ? 4.849 4.135 5.691 1.00 40.03 15 GLN A N 2
ATOM 1635 C CA . GLN A 1 15 ? 4.344 3.908 7.039 1.00 33.35 15 GLN A CA 2
ATOM 1636 C C . GLN A 1 15 ? 4.586 2.466 7.476 1.00 53.53 15 GLN A C 2
ATOM 1637 O O . GLN A 1 15 ? 4.934 2.206 8.627 1.00 34.44 15 GLN A O 2
ATOM 1651 N N . VAL A 1 16 ? 4.399 1.533 6.548 1.00 51.12 16 VAL A N 2
ATOM 1652 C CA . VAL A 1 16 ? 4.598 0.118 6.836 1.00 34.21 16 VAL A CA 2
ATOM 1653 C C . VAL A 1 16 ? 5.618 -0.499 5.886 1.00 50.32 16 VAL A C 2
ATOM 1654 O O . VAL A 1 16 ? 5.951 0.083 4.852 1.00 33.22 16 VAL A O 2
ATOM 1667 N N . LEU A 1 17 ? 6.111 -1.680 6.242 1.00 44.43 17 LEU A N 2
ATOM 1668 C CA . LEU A 1 17 ? 7.095 -2.377 5.420 1.00 34.01 17 LEU A CA 2
ATOM 1669 C C . LEU A 1 17 ? 6.514 -2.723 4.052 1.00 4.25 17 LEU A C 2
ATOM 1670 O O . LEU A 1 17 ? 5.675 -3.615 3.931 1.00 62.42 17 LEU A O 2
ATOM 1686 N N . ASP A 1 18 ? 6.969 -2.012 3.026 1.00 34.12 18 ASP A N 2
ATOM 1687 C CA . ASP A 1 18 ? 6.497 -2.246 1.666 1.00 2.21 18 ASP A CA 2
ATOM 1688 C C . ASP A 1 18 ? 6.790 -3.677 1.228 1.00 62.41 18 ASP A C 2
ATOM 1689 O O . ASP A 1 18 ? 7.907 -4.171 1.386 1.00 3.14 18 ASP A O 2
ATOM 1698 N N . THR A 1 19 ? 5.779 -4.341 0.676 1.00 13.14 19 THR A N 2
ATOM 1699 C CA . THR A 1 19 ? 5.927 -5.716 0.217 1.00 34.34 19 THR A CA 2
ATOM 1700 C C . THR A 1 19 ? 6.280 -5.766 -1.265 1.00 31.34 19 THR A C 2
ATOM 1701 O O . THR A 1 19 ? 6.191 -6.818 -1.897 1.00 55.04 19 THR A O 2
ATOM 1712 N N . GLN A 1 20 ? 6.682 -4.623 -1.811 1.00 72.53 20 GLN A N 2
ATOM 1713 C CA . GLN A 1 20 ? 7.049 -4.539 -3.220 1.00 14.40 20 GLN A CA 2
ATOM 1714 C C . GLN A 1 20 ? 7.911 -5.728 -3.631 1.00 15.13 20 GLN A C 2
ATOM 1715 O O . GLN A 1 20 ? 7.632 -6.395 -4.626 1.00 73.01 20 GLN A O 2
ATOM 1729 N N . GLY A 1 21 ? 8.960 -5.988 -2.857 1.00 0.53 21 GLY A N 2
ATOM 1730 C CA . GLY A 1 21 ? 9.847 -7.096 -3.157 1.00 30.21 21 GLY A CA 2
ATOM 1731 C C . GLY A 1 21 ? 9.150 -8.439 -3.060 1.00 40.23 21 GLY A C 2
ATOM 1732 O O . GLY A 1 21 ? 9.240 -9.258 -3.974 1.00 21.52 21 GLY A O 2
ATOM 1736 N N . GLN A 1 22 ? 8.455 -8.664 -1.950 1.00 70.51 22 GLN A N 2
ATOM 1737 C CA . GLN A 1 22 ? 7.742 -9.919 -1.737 1.00 42.43 22 GLN A CA 2
ATOM 1738 C C . GLN A 1 22 ? 6.336 -9.852 -2.323 1.00 53.41 22 GLN A C 2
ATOM 1739 O O . GLN A 1 22 ? 6.041 -9.001 -3.164 1.00 30.23 22 GLN A O 2
ATOM 1753 N N . THR A 1 23 ? 5.469 -10.754 -1.874 1.00 62.41 23 THR A N 2
ATOM 1754 C CA . THR A 1 23 ? 4.094 -10.799 -2.355 1.00 10.04 23 THR A CA 2
ATOM 1755 C C . THR A 1 23 ? 3.256 -9.692 -1.726 1.00 13.13 23 THR A C 2
ATOM 1756 O O . THR A 1 23 ? 2.992 -9.706 -0.523 1.00 31.14 23 THR A O 2
ATOM 1767 N N . LEU A 1 24 ? 2.839 -8.734 -2.546 1.00 14.21 24 LEU A N 2
ATOM 1768 C CA . LEU A 1 24 ? 2.028 -7.618 -2.070 1.00 24.14 24 LEU A CA 2
ATOM 1769 C C . LEU A 1 24 ? 0.567 -8.029 -1.925 1.00 74.32 24 LEU A C 2
ATOM 1770 O O . LEU A 1 24 ? -0.193 -7.412 -1.178 1.00 51.43 24 LEU A O 2
ATOM 1786 N N . THR A 1 25 ? 0.178 -9.078 -2.644 1.00 25.44 25 THR A N 2
ATOM 1787 C CA . THR A 1 25 ? -1.191 -9.573 -2.595 1.00 74.41 25 THR A CA 2
ATOM 1788 C C . THR A 1 25 ? -1.678 -9.706 -1.156 1.00 45.14 25 THR A C 2
ATOM 1789 O O . THR A 1 25 ? -2.868 -9.562 -0.878 1.00 30.22 25 THR A O 2
ATOM 1800 N N . ARG A 1 26 ? -0.749 -9.980 -0.246 1.00 10.12 26 ARG A N 2
ATOM 1801 C CA . ARG A 1 26 ? -1.084 -10.132 1.165 1.00 61.11 26 ARG A CA 2
ATOM 1802 C C . ARG A 1 26 ? -1.253 -8.771 1.834 1.00 44.14 26 ARG A C 2
ATOM 1803 O O . ARG A 1 26 ? -2.180 -8.563 2.615 1.00 32.01 26 ARG A O 2
ATOM 1824 N N . ALA A 1 27 ? -0.349 -7.848 1.521 1.00 52.31 27 ALA A N 2
ATOM 1825 C CA . ALA A 1 27 ? -0.399 -6.507 2.090 1.00 42.32 27 ALA A CA 2
ATOM 1826 C C . ALA A 1 27 ? -1.496 -5.673 1.437 1.00 72.55 27 ALA A C 2
ATOM 1827 O O . ALA A 1 27 ? -2.366 -5.130 2.118 1.00 62.02 27 ALA A O 2
ATOM 1834 N N . VAL A 1 28 ? -1.450 -5.576 0.112 1.00 64.14 28 VAL A N 2
ATOM 1835 C CA . VAL A 1 28 ? -2.440 -4.809 -0.634 1.00 33.11 28 VAL A CA 2
ATOM 1836 C C . VAL A 1 28 ? -3.857 -5.188 -0.217 1.00 23.42 28 VAL A C 2
ATOM 1837 O O . VAL A 1 28 ? -4.758 -4.350 -0.206 1.00 52.53 28 VAL A O 2
ATOM 1850 N N . HIS A 1 29 ? -4.046 -6.458 0.127 1.00 34.34 29 HIS A N 2
ATOM 1851 C CA . HIS A 1 29 ? -5.354 -6.950 0.547 1.00 10.52 29 HIS A CA 2
ATOM 1852 C C . HIS A 1 29 ? -5.829 -6.225 1.803 1.00 52.22 29 HIS A C 2
ATOM 1853 O O . HIS A 1 29 ? -7.009 -5.899 1.934 1.00 33.44 29 HIS A O 2
ATOM 1867 N N . ASP A 1 30 ? -4.903 -5.976 2.722 1.00 34.14 30 ASP A N 2
ATOM 1868 C CA . ASP A 1 30 ? -5.228 -5.290 3.968 1.00 45.44 30 ASP A CA 2
ATOM 1869 C C . ASP A 1 30 ? -5.298 -3.781 3.754 1.00 52.22 30 ASP A C 2
ATOM 1870 O O . ASP A 1 30 ? -6.156 -3.102 4.321 1.00 65.10 30 ASP A O 2
ATOM 1879 N N . LEU A 1 31 ? -4.391 -3.262 2.934 1.00 54.35 31 LEU A N 2
ATOM 1880 C CA . LEU A 1 31 ? -4.350 -1.832 2.645 1.00 22.22 31 LEU A CA 2
ATOM 1881 C C . LEU A 1 31 ? -5.560 -1.408 1.819 1.00 1.24 31 LEU A C 2
ATOM 1882 O O . LEU A 1 31 ? -6.123 -0.335 2.031 1.00 52.31 31 LEU A O 2
ATOM 1898 N N . GLY A 1 32 ? -5.956 -2.259 0.878 1.00 30.41 32 GLY A N 2
ATOM 1899 C CA . GLY A 1 32 ? -7.098 -1.956 0.036 1.00 13.21 32 GLY A CA 2
ATOM 1900 C C . GLY A 1 32 ? -6.706 -1.708 -1.407 1.00 25.42 32 GLY A C 2
ATOM 1901 O O . GLY A 1 32 ? -7.383 -0.973 -2.125 1.00 13.34 32 GLY A O 2
ATOM 1905 N N . TYR A 1 33 ? -5.607 -2.322 -1.833 1.00 33.42 33 TYR A N 2
ATOM 1906 C CA . TYR A 1 33 ? -5.123 -2.162 -3.199 1.00 2.24 33 TYR A CA 2
ATOM 1907 C C . TYR A 1 33 ? -5.150 -3.491 -3.946 1.00 61.42 33 TYR A C 2
ATOM 1908 O O . TYR A 1 33 ? -4.142 -3.922 -4.506 1.00 32.21 33 TYR A O 2
ATOM 1926 N N . ALA A 1 34 ? -6.312 -4.136 -3.951 1.00 21.42 34 ALA A N 2
ATOM 1927 C CA . ALA A 1 34 ? -6.473 -5.415 -4.631 1.00 61.42 34 ALA A CA 2
ATOM 1928 C C . ALA A 1 34 ? -6.237 -5.273 -6.131 1.00 52.20 34 ALA A C 2
ATOM 1929 O O . ALA A 1 34 ? -6.093 -6.267 -6.842 1.00 53.45 34 ALA A O 2
ATOM 1936 N N . GLN A 1 35 ? -6.200 -4.031 -6.604 1.00 61.41 35 GLN A N 2
ATOM 1937 C CA . GLN A 1 35 ? -5.983 -3.760 -8.020 1.00 71.33 35 GLN A CA 2
ATOM 1938 C C . GLN A 1 35 ? -4.567 -4.143 -8.437 1.00 60.43 35 GLN A C 2
ATOM 1939 O O . GLN A 1 35 ? -4.291 -4.351 -9.619 1.00 53.52 35 GLN A O 2
ATOM 1953 N N . VAL A 1 36 ? -3.672 -4.236 -7.459 1.00 43.31 36 VAL A N 2
ATOM 1954 C CA . VAL A 1 36 ? -2.284 -4.595 -7.724 1.00 43.23 36 VAL A CA 2
ATOM 1955 C C . VAL A 1 36 ? -1.911 -5.900 -7.030 1.00 54.01 36 VAL A C 2
ATOM 1956 O O . VAL A 1 36 ? -2.221 -6.101 -5.857 1.00 15.03 36 VAL A O 2
ATOM 1969 N N . ASN A 1 37 ? -1.244 -6.784 -7.764 1.00 24.53 37 ASN A N 2
ATOM 1970 C CA . ASN A 1 37 ? -0.828 -8.072 -7.218 1.00 54.24 37 ASN A CA 2
ATOM 1971 C C . ASN A 1 37 ? 0.205 -8.738 -8.122 1.00 53.32 37 ASN A C 2
ATOM 1972 O O . ASN A 1 37 ? 0.350 -8.374 -9.289 1.00 41.33 37 ASN A O 2
ATOM 1983 N N . ASP A 1 38 ? 0.919 -9.715 -7.575 1.00 10.11 38 ASP A N 2
ATOM 1984 C CA . ASP A 1 38 ? 1.938 -10.434 -8.332 1.00 13.54 38 ASP A CA 2
ATOM 1985 C C . ASP A 1 38 ? 3.139 -9.536 -8.614 1.00 33.40 38 ASP A C 2
ATOM 1986 O O . ASP A 1 38 ? 3.875 -9.754 -9.577 1.00 2.53 38 ASP A O 2
ATOM 1995 N N . ILE A 1 39 ? 3.329 -8.528 -7.770 1.00 22.34 39 ILE A N 2
ATOM 1996 C CA . ILE A 1 39 ? 4.441 -7.599 -7.929 1.00 14.23 39 ILE A CA 2
ATOM 1997 C C . ILE A 1 39 ? 5.562 -7.909 -6.944 1.00 24.44 39 ILE A C 2
ATOM 1998 O O . ILE A 1 39 ? 5.435 -7.663 -5.744 1.00 72.21 39 ILE A O 2
ATOM 2014 N N . ARG A 1 40 ? 6.662 -8.450 -7.459 1.00 11.24 40 ARG A N 2
ATOM 2015 C CA . ARG A 1 40 ? 7.807 -8.793 -6.624 1.00 62.55 40 ARG A CA 2
ATOM 2016 C C . ARG A 1 40 ? 9.076 -8.121 -7.140 1.00 3.14 40 ARG A C 2
ATOM 2017 O O . ARG A 1 40 ? 9.753 -8.644 -8.025 1.00 51.33 40 ARG A O 2
ATOM 2038 N N . VAL A 1 41 ? 9.393 -6.958 -6.579 1.00 11.01 41 VAL A N 2
ATOM 2039 C CA . VAL A 1 41 ? 10.581 -6.214 -6.981 1.00 14.23 41 VAL A CA 2
ATOM 2040 C C . VAL A 1 41 ? 11.026 -5.255 -5.882 1.00 63.32 41 VAL A C 2
ATOM 2041 O O . VAL A 1 41 ? 10.237 -4.873 -5.020 1.00 11.33 41 VAL A O 2
ATOM 2054 N N . GLY A 1 42 ? 12.298 -4.870 -5.920 1.00 44.05 42 GLY A N 2
ATOM 2055 C CA . GLY A 1 42 ? 12.828 -3.959 -4.923 1.00 13.41 42 GLY A CA 2
ATOM 2056 C C . GLY A 1 42 ? 12.129 -2.613 -4.938 1.00 23.31 42 GLY A C 2
ATOM 2057 O O . GLY A 1 42 ? 10.959 -2.517 -5.308 1.00 11.32 42 GLY A O 2
ATOM 2061 N N . LYS A 1 43 ? 12.847 -1.571 -4.533 1.00 63.22 43 LYS A N 2
ATOM 2062 C CA . LYS A 1 43 ? 12.290 -0.224 -4.501 1.00 23.14 43 LYS A CA 2
ATOM 2063 C C . LYS A 1 43 ? 12.206 0.364 -5.905 1.00 42.15 43 LYS A C 2
ATOM 2064 O O . LYS A 1 43 ? 12.898 1.330 -6.227 1.00 41.23 43 LYS A O 2
ATOM 2083 N N . VAL A 1 44 ? 11.353 -0.224 -6.738 1.00 42.03 44 VAL A N 2
ATOM 2084 C CA . VAL A 1 44 ? 11.177 0.244 -8.108 1.00 32.40 44 VAL A CA 2
ATOM 2085 C C . VAL A 1 44 ? 10.275 -0.698 -8.898 1.00 50.12 44 VAL A C 2
ATOM 2086 O O . VAL A 1 44 ? 10.612 -1.863 -9.115 1.00 5.42 44 VAL A O 2
ATOM 2099 N N . LEU A 1 45 ? 9.127 -0.186 -9.327 1.00 74.44 45 LEU A N 2
ATOM 2100 C CA . LEU A 1 45 ? 8.175 -0.981 -10.095 1.00 75.44 45 LEU A CA 2
ATOM 2101 C C . LEU A 1 45 ? 7.488 -0.131 -11.159 1.00 14.31 45 LEU A C 2
ATOM 2102 O O . LEU A 1 45 ? 7.318 1.077 -10.988 1.00 61.24 45 LEU A O 2
ATOM 2118 N N . TYR A 1 46 ? 7.093 -0.769 -12.255 1.00 13.30 46 TYR A N 2
ATOM 2119 C CA . TYR A 1 46 ? 6.424 -0.071 -13.347 1.00 1.34 46 TYR A CA 2
ATOM 2120 C C . TYR A 1 46 ? 5.177 -0.827 -13.794 1.00 62.34 46 TYR A C 2
ATOM 2121 O O . TYR A 1 46 ? 5.266 -1.935 -14.324 1.00 5.40 46 TYR A O 2
ATOM 2139 N N . MET A 1 47 ? 4.015 -0.220 -13.578 1.00 20.12 47 MET A N 2
ATOM 2140 C CA . MET A 1 47 ? 2.749 -0.835 -13.960 1.00 42.25 47 MET A CA 2
ATOM 2141 C C . MET A 1 47 ? 1.579 0.096 -13.657 1.00 63.04 47 MET A C 2
ATOM 2142 O O . MET A 1 47 ? 1.663 0.949 -12.773 1.00 24.32 47 MET A O 2
ATOM 2156 N N . THR A 1 48 ? 0.488 -0.072 -14.397 1.00 74.52 48 THR A N 2
ATOM 2157 C CA . THR A 1 48 ? -0.698 0.753 -14.209 1.00 14.35 48 THR A CA 2
ATOM 2158 C C . THR A 1 48 ? -1.697 0.076 -13.277 1.00 12.31 48 THR A C 2
ATOM 2159 O O . THR A 1 48 ? -1.553 -1.101 -12.945 1.00 52.54 48 THR A O 2
ATOM 2170 N N . VAL A 1 49 ? -2.711 0.827 -12.858 1.00 31.23 49 VAL A N 2
ATOM 2171 C CA . VAL A 1 49 ? -3.736 0.298 -11.965 1.00 43.11 49 VAL A CA 2
ATOM 2172 C C . VAL A 1 49 ? -5.128 0.482 -12.557 1.00 54.12 49 VAL A C 2
ATOM 2173 O O . VAL A 1 49 ? -5.384 1.445 -13.281 1.00 34.23 49 VAL A O 2
ATOM 2186 N N . ASP A 1 50 ? -6.025 -0.447 -12.245 1.00 13.21 50 ASP A N 2
ATOM 2187 C CA . ASP A 1 50 ? -7.394 -0.387 -12.745 1.00 0.23 50 ASP A CA 2
ATOM 2188 C C . ASP A 1 50 ? -8.221 0.615 -11.945 1.00 32.33 50 ASP A C 2
ATOM 2189 O O . ASP A 1 50 ? -8.888 0.250 -10.977 1.00 70.00 50 ASP A O 2
ATOM 2198 N N . GLU A 1 51 ? -8.171 1.878 -12.356 1.00 33.04 51 GLU A N 2
ATOM 2199 C CA . GLU A 1 51 ? -8.915 2.932 -11.675 1.00 61.22 51 GLU A CA 2
ATOM 2200 C C . GLU A 1 51 ? -9.285 4.050 -12.646 1.00 32.25 51 GLU A C 2
ATOM 2201 O O . GLU A 1 51 ? -8.663 4.206 -13.696 1.00 53.54 51 GLU A O 2
ATOM 2213 N N . VAL A 1 52 ? -10.303 4.825 -12.285 1.00 74.24 52 VAL A N 2
ATOM 2214 C CA . VAL A 1 52 ? -10.757 5.929 -13.123 1.00 34.23 52 VAL A CA 2
ATOM 2215 C C . VAL A 1 52 ? -10.933 7.203 -12.304 1.00 73.13 52 VAL A C 2
ATOM 2216 O O . VAL A 1 52 ? -10.847 8.310 -12.835 1.00 13.44 52 VAL A O 2
ATOM 2229 N N . SER A 1 53 ? -11.180 7.038 -11.009 1.00 2.14 53 SER A N 2
ATOM 2230 C CA . SER A 1 53 ? -11.371 8.175 -10.116 1.00 54.43 53 SER A CA 2
ATOM 2231 C C . SER A 1 53 ? -10.297 9.233 -10.346 1.00 45.53 53 SER A C 2
ATOM 2232 O O . SER A 1 53 ? -9.246 8.952 -10.923 1.00 23.34 53 SER A O 2
ATOM 2240 N N . ASP A 1 54 ? -10.568 10.452 -9.892 1.00 21.23 54 ASP A N 2
ATOM 2241 C CA . ASP A 1 54 ? -9.625 11.553 -10.046 1.00 42.21 54 ASP A CA 2
ATOM 2242 C C . ASP A 1 54 ? -8.306 11.241 -9.346 1.00 44.24 54 ASP A C 2
ATOM 2243 O O . ASP A 1 54 ? -7.243 11.265 -9.966 1.00 71.34 54 ASP A O 2
ATOM 2252 N N . GLU A 1 55 ? -8.383 10.950 -8.051 1.00 43.54 55 GLU A N 2
ATOM 2253 C CA . GLU A 1 55 ? -7.194 10.636 -7.268 1.00 21.02 55 GLU A CA 2
ATOM 2254 C C . GLU A 1 55 ? -6.746 9.198 -7.512 1.00 33.44 55 GLU A C 2
ATOM 2255 O O . GLU A 1 55 ? -5.559 8.882 -7.429 1.00 71.02 55 GLU A O 2
ATOM 2267 N N . LYS A 1 56 ? -7.706 8.329 -7.812 1.00 24.31 56 LYS A N 2
ATOM 2268 C CA . LYS A 1 56 ? -7.413 6.924 -8.069 1.00 22.42 56 LYS A CA 2
ATOM 2269 C C . LYS A 1 56 ? -6.901 6.726 -9.492 1.00 74.22 56 LYS A C 2
ATOM 2270 O O . LYS A 1 56 ? -6.511 5.623 -9.875 1.00 31.44 56 LYS A O 2
ATOM 2289 N N . VAL A 1 57 ? -6.905 7.802 -10.272 1.00 41.04 57 VAL A N 2
ATOM 2290 C CA . VAL A 1 57 ? -6.439 7.747 -11.653 1.00 2.02 57 VAL A CA 2
ATOM 2291 C C . VAL A 1 57 ? -5.400 6.647 -11.839 1.00 33.52 57 VAL A C 2
ATOM 2292 O O . VAL A 1 57 ? -5.645 5.657 -12.530 1.00 50.44 57 VAL A O 2
ATOM 2305 N N . HIS A 1 58 ? -4.239 6.825 -11.216 1.00 73.44 58 HIS A N 2
ATOM 2306 C CA . HIS A 1 58 ? -3.162 5.846 -11.312 1.00 74.52 58 HIS A CA 2
ATOM 2307 C C . HIS A 1 58 ? -3.306 4.773 -10.236 1.00 42.24 58 HIS A C 2
ATOM 2308 O O . HIS A 1 58 ? -4.173 3.905 -10.324 1.00 64.31 58 HIS A O 2
ATOM 2322 N N . ASN A 1 59 ? -2.449 4.841 -9.223 1.00 20.44 59 ASN A N 2
ATOM 2323 C CA . ASN A 1 59 ? -2.480 3.874 -8.130 1.00 44.55 59 ASN A CA 2
ATOM 2324 C C . ASN A 1 59 ? -2.509 4.582 -6.779 1.00 70.11 59 ASN A C 2
ATOM 2325 O O . ASN A 1 59 ? -3.578 4.889 -6.251 1.00 53.34 59 ASN A O 2
ATOM 2336 N N . ILE A 1 60 ? -1.329 4.837 -6.225 1.00 45.34 60 ILE A N 2
ATOM 2337 C CA . ILE A 1 60 ? -1.219 5.510 -4.937 1.00 32.22 60 ILE A CA 2
ATOM 2338 C C . ILE A 1 60 ? -0.384 6.781 -5.049 1.00 55.14 60 ILE A C 2
ATOM 2339 O O . ILE A 1 60 ? -0.570 7.727 -4.283 1.00 51.24 60 ILE A O 2
ATOM 2355 N N . ILE A 1 61 ? 0.534 6.796 -6.010 1.00 14.32 61 ILE A N 2
ATOM 2356 C CA . ILE A 1 61 ? 1.395 7.953 -6.224 1.00 74.35 61 ILE A CA 2
ATOM 2357 C C . ILE A 1 61 ? 0.588 9.247 -6.221 1.00 21.13 61 ILE A C 2
ATOM 2358 O O . ILE A 1 61 ? 1.117 10.321 -5.931 1.00 72.20 61 ILE A O 2
ATOM 2374 N N . THR A 1 62 ? -0.697 9.138 -6.543 1.00 32.13 62 THR A N 2
ATOM 2375 C CA . THR A 1 62 ? -1.578 10.299 -6.576 1.00 22.40 62 THR A CA 2
ATOM 2376 C C . THR A 1 62 ? -1.571 11.032 -5.240 1.00 13.22 62 THR A C 2
ATOM 2377 O O . THR A 1 62 ? -0.688 11.848 -4.971 1.00 33.40 62 THR A O 2
ATOM 2388 N N . THR A 1 63 ? -2.562 10.738 -4.403 1.00 65.51 63 THR A N 2
ATOM 2389 C CA . THR A 1 63 ? -2.670 11.370 -3.094 1.00 60.53 63 THR A CA 2
ATOM 2390 C C . THR A 1 63 ? -2.579 10.337 -1.976 1.00 52.51 63 THR A C 2
ATOM 2391 O O . THR A 1 63 ? -2.160 10.650 -0.861 1.00 42.30 63 THR A O 2
ATOM 2402 N N . LEU A 1 64 ? -2.974 9.106 -2.281 1.00 1.14 64 LEU A N 2
ATOM 2403 C CA . LEU A 1 64 ? -2.936 8.026 -1.300 1.00 53.34 64 LEU A CA 2
ATOM 2404 C C . LEU A 1 64 ? -1.684 8.120 -0.435 1.00 64.43 64 LEU A C 2
ATOM 2405 O O . LEU A 1 64 ? -1.764 8.124 0.793 1.00 32.30 64 LEU A O 2
ATOM 2421 N N . SER A 1 65 ? -0.526 8.196 -1.085 1.00 14.52 65 SER A N 2
ATOM 2422 C CA . SER A 1 65 ? 0.744 8.288 -0.375 1.00 0.41 65 SER A CA 2
ATOM 2423 C C . SER A 1 65 ? 0.729 9.446 0.618 1.00 12.42 65 SER A C 2
ATOM 2424 O O . SER A 1 65 ? 0.738 9.238 1.831 1.00 71.52 65 SER A O 2
ATOM 2432 N N . GLU A 1 66 ? 0.706 10.668 0.093 1.00 34.45 66 GLU A N 2
ATOM 2433 C CA . GLU A 1 66 ? 0.690 11.859 0.934 1.00 41.22 66 GLU A CA 2
ATOM 2434 C C . GLU A 1 66 ? -0.448 11.794 1.949 1.00 45.42 66 GLU A C 2
ATOM 2435 O O . GLU A 1 66 ? -0.473 12.551 2.920 1.00 41.02 66 GLU A O 2
ATOM 2447 N N . LYS A 1 67 ? -1.388 10.885 1.717 1.00 53.21 67 LYS A N 2
ATOM 2448 C CA . LYS A 1 67 ? -2.529 10.719 2.610 1.00 51.15 67 LYS A CA 2
ATOM 2449 C C . LYS A 1 67 ? -2.131 9.946 3.863 1.00 74.44 67 LYS A C 2
ATOM 2450 O O . LYS A 1 67 ? -2.593 10.248 4.964 1.00 45.30 67 LYS A O 2
ATOM 2469 N N . LEU A 1 68 ? -1.272 8.947 3.688 1.00 13.43 68 LEU A N 2
ATOM 2470 C CA . LEU A 1 68 ? -0.811 8.131 4.806 1.00 41.21 68 LEU A CA 2
ATOM 2471 C C . LEU A 1 68 ? 0.674 7.810 4.669 1.00 0.43 68 LEU A C 2
ATOM 2472 O O . LEU A 1 68 ? 1.457 8.039 5.592 1.00 72.12 68 LEU A O 2
ATOM 2488 N N . PHE A 1 69 ? 1.056 7.281 3.512 1.00 53.35 69 PHE A N 2
ATOM 2489 C CA . PHE A 1 69 ? 2.447 6.930 3.253 1.00 3.22 69 PHE A CA 2
ATOM 2490 C C . PHE A 1 69 ? 3.367 8.116 3.529 1.00 65.13 69 PHE A C 2
ATOM 2491 O O . PHE A 1 69 ? 4.305 8.017 4.320 1.00 60.14 69 PHE A O 2
ATOM 2508 N N . ALA A 1 70 ? 3.092 9.237 2.869 1.00 22.55 70 ALA A N 2
ATOM 2509 C CA . ALA A 1 70 ? 3.893 10.442 3.044 1.00 63.34 70 ALA A CA 2
ATOM 2510 C C . ALA A 1 70 ? 3.213 11.421 3.994 1.00 33.32 70 ALA A C 2
ATOM 2511 O O . ALA A 1 70 ? 2.028 11.718 3.850 1.00 34.34 70 ALA A O 2
ATOM 2518 N N . ASN A 1 71 ? 3.970 11.918 4.966 1.00 5.32 71 ASN A N 2
ATOM 2519 C CA . ASN A 1 71 ? 3.439 12.863 5.942 1.00 42.43 71 ASN A CA 2
ATOM 2520 C C . ASN A 1 71 ? 3.974 14.269 5.685 1.00 64.20 71 ASN A C 2
ATOM 2521 O O . ASN A 1 71 ? 5.095 14.441 5.203 1.00 75.23 71 ASN A O 2
ATOM 2532 N N . THR A 1 72 ? 3.166 15.273 6.011 1.00 23.21 72 THR A N 2
ATOM 2533 C CA . THR A 1 72 ? 3.557 16.663 5.816 1.00 43.12 72 THR A CA 2
ATOM 2534 C C . THR A 1 72 ? 4.631 17.078 6.815 1.00 30.13 72 THR A C 2
ATOM 2535 O O . THR A 1 72 ? 5.009 18.247 6.886 1.00 42.30 72 THR A O 2
ATOM 2546 N N . VAL A 1 73 ? 5.120 16.112 7.587 1.00 74.01 73 VAL A N 2
ATOM 2547 C CA . VAL A 1 73 ? 6.152 16.377 8.582 1.00 71.11 73 VAL A CA 2
ATOM 2548 C C . VAL A 1 73 ? 7.545 16.257 7.974 1.00 51.11 73 VAL A C 2
ATOM 2549 O O . VAL A 1 73 ? 8.394 17.127 8.167 1.00 3.32 73 VAL A O 2
ATOM 2562 N N . ILE A 1 74 ? 7.772 15.174 7.238 1.00 1.21 74 ILE A N 2
ATOM 2563 C CA . ILE A 1 74 ? 9.062 14.942 6.600 1.00 32.42 74 ILE A CA 2
ATOM 2564 C C . ILE A 1 74 ? 8.911 14.073 5.356 1.00 51.43 74 ILE A C 2
ATOM 2565 O O . ILE A 1 74 ? 9.693 13.149 5.134 1.00 54.44 74 ILE A O 2
ATOM 2581 N N . GLU A 1 75 ? 7.901 14.379 4.547 1.00 63.24 75 GLU A N 2
ATOM 2582 C CA . GLU A 1 75 ? 7.649 13.626 3.323 1.00 1.23 75 GLU A CA 2
ATOM 2583 C C . GLU A 1 75 ? 8.735 13.895 2.286 1.00 63.33 75 GLU A C 2
ATOM 2584 O O . GLU A 1 75 ? 9.020 15.045 1.955 1.00 64.03 75 GLU A O 2
ATOM 2596 N N . GLU A 1 76 ? 9.338 12.824 1.777 1.00 14.04 76 GLU A N 2
ATOM 2597 C CA . GLU A 1 76 ? 10.393 12.944 0.779 1.00 42.43 76 GLU A CA 2
ATOM 2598 C C . GLU A 1 76 ? 10.654 11.604 0.098 1.00 34.40 76 GLU A C 2
ATOM 2599 O O . GLU A 1 76 ? 10.792 10.575 0.761 1.00 51.23 76 GLU A O 2
ATOM 2611 N N . TYR A 1 77 ? 10.719 11.623 -1.229 1.00 15.35 77 TYR A N 2
ATOM 2612 C CA . TYR A 1 77 ? 10.959 10.410 -2.000 1.00 61.30 77 TYR A CA 2
ATOM 2613 C C . TYR A 1 77 ? 11.322 10.745 -3.443 1.00 64.34 77 TYR A C 2
ATOM 2614 O O . TYR A 1 77 ? 11.246 11.900 -3.863 1.00 21.45 77 TYR A O 2
ATOM 2632 N N . SER A 1 78 ? 11.717 9.725 -4.199 1.00 44.22 78 SER A N 2
ATOM 2633 C CA . SER A 1 78 ? 12.096 9.910 -5.595 1.00 40.12 78 SER A CA 2
ATOM 2634 C C . SER A 1 78 ? 11.150 9.150 -6.520 1.00 1.11 78 SER A C 2
ATOM 2635 O O . SER A 1 78 ? 10.630 8.093 -6.162 1.00 22.11 78 SER A O 2
ATOM 2643 N N . TYR A 1 79 ? 10.932 9.696 -7.711 1.00 14.42 79 TYR A N 2
ATOM 2644 C CA . TYR A 1 79 ? 10.047 9.073 -8.687 1.00 74.52 79 TYR A CA 2
ATOM 2645 C C . TYR A 1 79 ? 10.276 9.653 -10.079 1.00 71.24 79 TYR A C 2
ATOM 2646 O O . TYR A 1 79 ? 11.143 10.505 -10.275 1.00 72.24 79 TYR A O 2
ATOM 2664 N N . LYS A 1 80 ? 9.491 9.185 -11.045 1.00 4.25 80 LYS A N 2
ATOM 2665 C CA . LYS A 1 80 ? 9.605 9.657 -12.419 1.00 41.05 80 LYS A CA 2
ATOM 2666 C C . LYS A 1 80 ? 8.409 10.525 -12.798 1.00 32.44 80 LYS A C 2
ATOM 2667 O O . LYS A 1 80 ? 7.494 10.721 -11.998 1.00 32.43 80 LYS A O 2
ATOM 2686 N N . VAL A 1 81 ? 8.422 11.041 -14.022 1.00 54.04 81 VAL A N 2
ATOM 2687 C CA . VAL A 1 81 ? 7.336 11.885 -14.507 1.00 44.44 81 VAL A CA 2
ATOM 2688 C C . VAL A 1 81 ? 5.981 11.229 -14.269 1.00 41.25 81 VAL A C 2
ATOM 2689 O O . VAL A 1 81 ? 5.466 10.513 -15.129 1.00 63.41 81 VAL A O 2
ATOM 2702 N N . LEU A 1 82 ? 5.407 11.479 -13.098 1.00 31.42 82 LEU A N 2
ATOM 2703 C CA . LEU A 1 82 ? 4.109 10.912 -12.746 1.00 3.43 82 LEU A CA 2
ATOM 2704 C C . LEU A 1 82 ? 3.225 11.956 -12.071 1.00 31.10 82 LEU A C 2
ATOM 2705 O O . LEU A 1 82 ? 3.691 13.034 -11.702 1.00 53.33 82 LEU A O 2
ATOM 2721 N N . ASP A 1 83 ? 1.948 11.627 -11.911 1.00 32.02 83 ASP A N 2
ATOM 2722 C CA . ASP A 1 83 ? 0.998 12.534 -11.277 1.00 3.30 83 ASP A CA 2
ATOM 2723 C C . ASP A 1 83 ? 1.719 13.722 -10.647 1.00 21.24 83 ASP A C 2
ATOM 2724 O O . ASP A 1 83 ? 2.039 14.698 -11.325 1.00 54.22 83 ASP A O 2
ATOM 2733 N N . ASP A 1 84 ? 1.971 13.632 -9.345 1.00 60.55 84 ASP A N 2
ATOM 2734 C CA . ASP A 1 84 ? 2.654 14.698 -8.623 1.00 41.41 84 ASP A CA 2
ATOM 2735 C C . ASP A 1 84 ? 4.018 14.231 -8.125 1.00 31.53 84 ASP A C 2
ATOM 2736 O O . ASP A 1 84 ? 5.048 14.800 -8.483 1.00 23.31 84 ASP A O 2
ATOM 2745 N N . GLU A 1 85 ? 4.015 13.191 -7.296 1.00 12.11 85 GLU A N 2
ATOM 2746 C CA . GLU A 1 85 ? 5.252 12.649 -6.747 1.00 62.12 85 GLU A CA 2
ATOM 2747 C C . GLU A 1 85 ? 5.048 12.170 -5.313 1.00 14.43 85 GLU A C 2
ATOM 2748 O O . GLU A 1 85 ? 5.537 12.785 -4.365 1.00 13.41 85 GLU A O 2
ATOM 2760 N N . LYS A 1 86 ? 4.321 11.069 -5.161 1.00 35.41 86 LYS A N 2
ATOM 2761 C CA . LYS A 1 86 ? 4.050 10.505 -3.843 1.00 43.25 86 LYS A CA 2
ATOM 2762 C C . LYS A 1 86 ? 3.925 8.987 -3.916 1.00 63.23 86 LYS A C 2
ATOM 2763 O O . LYS A 1 86 ? 2.824 8.442 -3.845 1.00 23.03 86 LYS A O 2
ATOM 2782 N N . GLU A 1 87 ? 5.061 8.310 -4.058 1.00 12.03 87 GLU A N 2
ATOM 2783 C CA . GLU A 1 87 ? 5.077 6.854 -4.139 1.00 55.23 87 GLU A CA 2
ATOM 2784 C C . GLU A 1 87 ? 4.778 6.230 -2.779 1.00 73.23 87 GLU A C 2
ATOM 2785 O O . GLU A 1 87 ? 4.385 6.921 -1.840 1.00 72.33 87 GLU A O 2
ATOM 2797 N N . ASN A 1 88 ? 4.967 4.918 -2.683 1.00 34.22 88 ASN A N 2
ATOM 2798 C CA . ASN A 1 88 ? 4.716 4.199 -1.439 1.00 4.03 88 ASN A CA 2
ATOM 2799 C C . ASN A 1 88 ? 6.027 3.781 -0.779 1.00 0.32 88 ASN A C 2
ATOM 2800 O O . ASN A 1 88 ? 6.620 4.543 -0.016 1.00 10.23 88 ASN A O 2
ATOM 2811 N N . ALA A 1 89 ? 6.473 2.566 -1.079 1.00 63.01 89 ALA A N 2
ATOM 2812 C CA . ALA A 1 89 ? 7.715 2.048 -0.518 1.00 35.34 89 ALA A CA 2
ATOM 2813 C C . ALA A 1 89 ? 8.753 3.154 -0.366 1.00 14.43 89 ALA A C 2
ATOM 2814 O O . ALA A 1 89 ? 9.829 2.936 0.191 1.00 2.44 89 ALA A O 2
ATOM 2821 N N . ALA A 1 1 ? 1.245 -0.570 -0.204 1.00 2.43 1 ALA A N 3
ATOM 2822 C CA . ALA A 1 1 ? 2.013 -0.434 -1.435 1.00 73.35 1 ALA A CA 3
ATOM 2823 C C . ALA A 1 1 ? 1.437 -1.314 -2.540 1.00 50.44 1 ALA A C 3
ATOM 2824 O O . ALA A 1 1 ? 0.588 -2.167 -2.289 1.00 32.44 1 ALA A O 3
ATOM 2831 N N . GLY A 1 2 ? 1.905 -1.098 -3.766 1.00 72.23 2 GLY A N 3
ATOM 2832 C CA . GLY A 1 2 ? 1.424 -1.879 -4.891 1.00 42.44 2 GLY A CA 3
ATOM 2833 C C . GLY A 1 2 ? 2.054 -1.453 -6.203 1.00 73.31 2 GLY A C 3
ATOM 2834 O O . GLY A 1 2 ? 2.870 -0.533 -6.238 1.00 13.22 2 GLY A O 3
ATOM 2838 N N . MET A 1 3 ? 1.675 -2.126 -7.285 1.00 21.11 3 MET A N 3
ATOM 2839 C CA . MET A 1 3 ? 2.209 -1.812 -8.605 1.00 61.32 3 MET A CA 3
ATOM 2840 C C . MET A 1 3 ? 2.044 -0.329 -8.920 1.00 2.11 3 MET A C 3
ATOM 2841 O O . MET A 1 3 ? 0.953 0.226 -8.790 1.00 1.54 3 MET A O 3
ATOM 2855 N N . LYS A 1 4 ? 3.134 0.308 -9.334 1.00 40.24 4 LYS A N 3
ATOM 2856 C CA . LYS A 1 4 ? 3.111 1.727 -9.669 1.00 12.22 4 LYS A CA 3
ATOM 2857 C C . LYS A 1 4 ? 3.990 2.015 -10.882 1.00 20.24 4 LYS A C 3
ATOM 2858 O O . LYS A 1 4 ? 5.010 1.358 -11.092 1.00 5.20 4 LYS A O 3
ATOM 2877 N N . THR A 1 5 ? 3.589 3.002 -11.677 1.00 70.31 5 THR A N 3
ATOM 2878 C CA . THR A 1 5 ? 4.340 3.376 -12.868 1.00 43.43 5 THR A CA 3
ATOM 2879 C C . THR A 1 5 ? 5.363 4.463 -12.554 1.00 73.44 5 THR A C 3
ATOM 2880 O O . THR A 1 5 ? 5.085 5.652 -12.708 1.00 12.42 5 THR A O 3
ATOM 2891 N N . ILE A 1 6 ? 6.546 4.046 -12.115 1.00 54.14 6 ILE A N 3
ATOM 2892 C CA . ILE A 1 6 ? 7.610 4.985 -11.782 1.00 32.31 6 ILE A CA 3
ATOM 2893 C C . ILE A 1 6 ? 8.972 4.300 -11.800 1.00 42.13 6 ILE A C 3
ATOM 2894 O O . ILE A 1 6 ? 9.068 3.084 -11.639 1.00 64.03 6 ILE A O 3
ATOM 2910 N N . GLU A 1 7 ? 10.023 5.090 -11.996 1.00 1.52 7 GLU A N 3
ATOM 2911 C CA . GLU A 1 7 ? 11.381 4.560 -12.034 1.00 33.31 7 GLU A CA 3
ATOM 2912 C C . GLU A 1 7 ? 12.336 5.452 -11.246 1.00 60.15 7 GLU A C 3
ATOM 2913 O O . GLU A 1 7 ? 13.029 6.295 -11.817 1.00 63.15 7 GLU A O 3
ATOM 2925 N N . LEU A 1 8 ? 12.367 5.261 -9.932 1.00 75.12 8 LEU A N 3
ATOM 2926 C CA . LEU A 1 8 ? 13.236 6.048 -9.065 1.00 10.13 8 LEU A CA 3
ATOM 2927 C C . LEU A 1 8 ? 13.479 5.330 -7.741 1.00 61.11 8 LEU A C 3
ATOM 2928 O O . LEU A 1 8 ? 12.668 4.510 -7.309 1.00 51.32 8 LEU A O 3
ATOM 2944 N N . HIS A 1 9 ? 14.600 5.645 -7.100 1.00 64.42 9 HIS A N 3
ATOM 2945 C CA . HIS A 1 9 ? 14.949 5.031 -5.824 1.00 1.34 9 HIS A CA 3
ATOM 2946 C C . HIS A 1 9 ? 14.271 5.760 -4.667 1.00 51.15 9 HIS A C 3
ATOM 2947 O O . HIS A 1 9 ? 14.542 6.935 -4.418 1.00 12.12 9 HIS A O 3
ATOM 2961 N N . ILE A 1 10 ? 13.389 5.056 -3.967 1.00 34.13 10 ILE A N 3
ATOM 2962 C CA . ILE A 1 10 ? 12.673 5.636 -2.838 1.00 15.25 10 ILE A CA 3
ATOM 2963 C C . ILE A 1 10 ? 13.407 5.374 -1.527 1.00 45.53 10 ILE A C 3
ATOM 2964 O O . ILE A 1 10 ? 14.237 4.469 -1.437 1.00 62.25 10 ILE A O 3
ATOM 2980 N N . THR A 1 11 ? 13.096 6.173 -0.511 1.00 22.33 11 THR A N 3
ATOM 2981 C CA . THR A 1 11 ? 13.726 6.028 0.796 1.00 71.44 11 THR A CA 3
ATOM 2982 C C . THR A 1 11 ? 13.004 4.985 1.641 1.00 20.32 11 THR A C 3
ATOM 2983 O O . THR A 1 11 ? 12.185 4.218 1.134 1.00 74.25 11 THR A O 3
ATOM 2994 N N . LEU A 1 12 ? 13.312 4.961 2.933 1.00 1.32 12 LEU A N 3
ATOM 2995 C CA . LEU A 1 12 ? 12.691 4.012 3.851 1.00 63.04 12 LEU A CA 3
ATOM 2996 C C . LEU A 1 12 ? 11.203 3.859 3.552 1.00 45.05 12 LEU A C 3
ATOM 2997 O O . LEU A 1 12 ? 10.583 4.750 2.972 1.00 30.01 12 LEU A O 3
ATOM 3013 N N . GLN A 1 13 ? 10.638 2.725 3.953 1.00 40.14 13 GLN A N 3
ATOM 3014 C CA . GLN A 1 13 ? 9.222 2.457 3.729 1.00 64.15 13 GLN A CA 3
ATOM 3015 C C . GLN A 1 13 ? 8.358 3.567 4.318 1.00 21.52 13 GLN A C 3
ATOM 3016 O O . GLN A 1 13 ? 8.797 4.345 5.165 1.00 20.22 13 GLN A O 3
ATOM 3030 N N . PRO A 1 14 ? 7.099 3.643 3.861 1.00 5.11 14 PRO A N 3
ATOM 3031 C CA . PRO A 1 14 ? 6.147 4.654 4.330 1.00 41.10 14 PRO A CA 3
ATOM 3032 C C . PRO A 1 14 ? 5.713 4.417 5.772 1.00 32.52 14 PRO A C 3
ATOM 3033 O O . PRO A 1 14 ? 6.413 4.796 6.711 1.00 53.24 14 PRO A O 3
ATOM 3044 N N . GLN A 1 15 ? 4.555 3.786 5.941 1.00 51.24 15 GLN A N 3
ATOM 3045 C CA . GLN A 1 15 ? 4.028 3.499 7.270 1.00 63.25 15 GLN A CA 3
ATOM 3046 C C . GLN A 1 15 ? 4.215 2.027 7.622 1.00 30.24 15 GLN A C 3
ATOM 3047 O O . GLN A 1 15 ? 4.534 1.687 8.762 1.00 64.54 15 GLN A O 3
ATOM 3061 N N . VAL A 1 16 ? 4.013 1.157 6.638 1.00 43.03 16 VAL A N 3
ATOM 3062 C CA . VAL A 1 16 ? 4.160 -0.279 6.844 1.00 41.21 16 VAL A CA 3
ATOM 3063 C C . VAL A 1 16 ? 5.240 -0.857 5.936 1.00 10.22 16 VAL A C 3
ATOM 3064 O O . VAL A 1 16 ? 5.661 -0.219 4.970 1.00 72.52 16 VAL A O 3
ATOM 3077 N N . LEU A 1 17 ? 5.685 -2.068 6.252 1.00 11.15 17 LEU A N 3
ATOM 3078 C CA . LEU A 1 17 ? 6.717 -2.734 5.465 1.00 55.21 17 LEU A CA 3
ATOM 3079 C C . LEU A 1 17 ? 6.228 -3.004 4.045 1.00 5.32 17 LEU A C 3
ATOM 3080 O O . LEU A 1 17 ? 5.378 -3.866 3.824 1.00 64.22 17 LEU A O 3
ATOM 3096 N N . ASP A 1 18 ? 6.773 -2.262 3.087 1.00 63.20 18 ASP A N 3
ATOM 3097 C CA . ASP A 1 18 ? 6.396 -2.424 1.688 1.00 50.54 18 ASP A CA 3
ATOM 3098 C C . ASP A 1 18 ? 6.716 -3.832 1.197 1.00 25.13 18 ASP A C 3
ATOM 3099 O O . ASP A 1 18 ? 7.854 -4.293 1.298 1.00 30.12 18 ASP A O 3
ATOM 3108 N N . THR A 1 19 ? 5.705 -4.513 0.666 1.00 4.14 19 THR A N 3
ATOM 3109 C CA . THR A 1 19 ? 5.878 -5.869 0.163 1.00 64.55 19 THR A CA 3
ATOM 3110 C C . THR A 1 19 ? 6.290 -5.863 -1.305 1.00 55.53 19 THR A C 3
ATOM 3111 O O . THR A 1 19 ? 6.234 -6.891 -1.979 1.00 54.21 19 THR A O 3
ATOM 3122 N N . GLN A 1 20 ? 6.703 -4.698 -1.794 1.00 12.42 20 GLN A N 3
ATOM 3123 C CA . GLN A 1 20 ? 7.123 -4.558 -3.183 1.00 25.40 20 GLN A CA 3
ATOM 3124 C C . GLN A 1 20 ? 7.994 -5.736 -3.609 1.00 4.24 20 GLN A C 3
ATOM 3125 O O . GLN A 1 20 ? 7.753 -6.358 -4.642 1.00 41.33 20 GLN A O 3
ATOM 3139 N N . GLY A 1 21 ? 9.009 -6.036 -2.804 1.00 24.40 21 GLY A N 3
ATOM 3140 C CA . GLY A 1 21 ? 9.901 -7.138 -3.115 1.00 23.22 21 GLY A CA 3
ATOM 3141 C C . GLY A 1 21 ? 9.189 -8.476 -3.121 1.00 64.40 21 GLY A C 3
ATOM 3142 O O . GLY A 1 21 ? 9.348 -9.266 -4.051 1.00 64.13 21 GLY A O 3
ATOM 3146 N N . GLN A 1 22 ? 8.404 -8.732 -2.080 1.00 11.03 22 GLN A N 3
ATOM 3147 C CA . GLN A 1 22 ? 7.667 -9.985 -1.969 1.00 24.45 22 GLN A CA 3
ATOM 3148 C C . GLN A 1 22 ? 6.280 -9.858 -2.589 1.00 32.34 22 GLN A C 3
ATOM 3149 O O . GLN A 1 22 ? 6.026 -8.959 -3.390 1.00 52.44 22 GLN A O 3
ATOM 3163 N N . THR A 1 23 ? 5.384 -10.765 -2.213 1.00 35.52 23 THR A N 3
ATOM 3164 C CA . THR A 1 23 ? 4.022 -10.756 -2.733 1.00 1.02 23 THR A CA 3
ATOM 3165 C C . THR A 1 23 ? 3.183 -9.678 -2.057 1.00 32.03 23 THR A C 3
ATOM 3166 O O . THR A 1 23 ? 2.940 -9.731 -0.850 1.00 70.42 23 THR A O 3
ATOM 3177 N N . LEU A 1 24 ? 2.741 -8.701 -2.840 1.00 41.53 24 LEU A N 3
ATOM 3178 C CA . LEU A 1 24 ? 1.927 -7.609 -2.317 1.00 10.02 24 LEU A CA 3
ATOM 3179 C C . LEU A 1 24 ? 0.484 -8.057 -2.109 1.00 31.21 24 LEU A C 3
ATOM 3180 O O . LEU A 1 24 ? -0.270 -7.435 -1.360 1.00 3.05 24 LEU A O 3
ATOM 3196 N N . THR A 1 25 ? 0.105 -9.143 -2.776 1.00 32.01 25 THR A N 3
ATOM 3197 C CA . THR A 1 25 ? -1.247 -9.676 -2.664 1.00 11.22 25 THR A CA 3
ATOM 3198 C C . THR A 1 25 ? -1.678 -9.780 -1.205 1.00 42.12 25 THR A C 3
ATOM 3199 O O . THR A 1 25 ? -2.862 -9.667 -0.888 1.00 40.33 25 THR A O 3
ATOM 3210 N N . ARG A 1 26 ? -0.709 -9.996 -0.321 1.00 53.50 26 ARG A N 3
ATOM 3211 C CA . ARG A 1 26 ? -0.989 -10.115 1.105 1.00 73.43 26 ARG A CA 3
ATOM 3212 C C . ARG A 1 26 ? -1.205 -8.742 1.734 1.00 51.03 26 ARG A C 3
ATOM 3213 O O . ARG A 1 26 ? -2.183 -8.522 2.448 1.00 23.31 26 ARG A O 3
ATOM 3234 N N . ALA A 1 27 ? -0.285 -7.822 1.463 1.00 52.30 27 ALA A N 3
ATOM 3235 C CA . ALA A 1 27 ? -0.376 -6.470 2.001 1.00 44.02 27 ALA A CA 3
ATOM 3236 C C . ALA A 1 27 ? -1.541 -5.708 1.379 1.00 71.52 27 ALA A C 3
ATOM 3237 O O . ALA A 1 27 ? -2.390 -5.166 2.087 1.00 71.44 27 ALA A O 3
ATOM 3244 N N . VAL A 1 28 ? -1.576 -5.671 0.050 1.00 2.45 28 VAL A N 3
ATOM 3245 C CA . VAL A 1 28 ? -2.638 -4.976 -0.667 1.00 42.51 28 VAL A CA 3
ATOM 3246 C C . VAL A 1 28 ? -4.012 -5.406 -0.167 1.00 31.01 28 VAL A C 3
ATOM 3247 O O . VAL A 1 28 ? -4.947 -4.606 -0.122 1.00 10.22 28 VAL A O 3
ATOM 3260 N N . HIS A 1 29 ? -4.128 -6.676 0.209 1.00 40.21 29 HIS A N 3
ATOM 3261 C CA . HIS A 1 29 ? -5.389 -7.213 0.708 1.00 62.43 29 HIS A CA 3
ATOM 3262 C C . HIS A 1 29 ? -5.802 -6.519 2.002 1.00 43.43 29 HIS A C 3
ATOM 3263 O O . HIS A 1 29 ? -6.986 -6.282 2.240 1.00 32.32 29 HIS A O 3
ATOM 3277 N N . ASP A 1 30 ? -4.818 -6.195 2.834 1.00 42.15 30 ASP A N 3
ATOM 3278 C CA . ASP A 1 30 ? -5.079 -5.527 4.103 1.00 2.13 30 ASP A CA 3
ATOM 3279 C C . ASP A 1 30 ? -5.294 -4.031 3.896 1.00 13.12 30 ASP A C 3
ATOM 3280 O O . ASP A 1 30 ? -6.151 -3.421 4.538 1.00 60.50 30 ASP A O 3
ATOM 3289 N N . LEU A 1 31 ? -4.511 -3.445 2.997 1.00 13.44 31 LEU A N 3
ATOM 3290 C CA . LEU A 1 31 ? -4.615 -2.019 2.706 1.00 74.01 31 LEU A CA 3
ATOM 3291 C C . LEU A 1 31 ? -5.893 -1.714 1.931 1.00 51.51 31 LEU A C 3
ATOM 3292 O O . LEU A 1 31 ? -6.535 -0.688 2.152 1.00 12.31 31 LEU A O 3
ATOM 3308 N N . GLY A 1 32 ? -6.258 -2.613 1.022 1.00 24.10 32 GLY A N 3
ATOM 3309 C CA . GLY A 1 32 ? -7.458 -2.423 0.230 1.00 53.45 32 GLY A CA 3
ATOM 3310 C C . GLY A 1 32 ? -7.152 -2.121 -1.224 1.00 2.31 32 GLY A C 3
ATOM 3311 O O . GLY A 1 32 ? -7.937 -1.464 -1.908 1.00 33.11 32 GLY A O 3
ATOM 3315 N N . TYR A 1 33 ? -6.006 -2.599 -1.697 1.00 35.21 33 TYR A N 3
ATOM 3316 C CA . TYR A 1 33 ? -5.596 -2.373 -3.078 1.00 21.33 33 TYR A CA 3
ATOM 3317 C C . TYR A 1 33 ? -5.521 -3.689 -3.846 1.00 71.20 33 TYR A C 3
ATOM 3318 O O . TYR A 1 33 ? -4.481 -4.037 -4.403 1.00 64.31 33 TYR A O 3
ATOM 3336 N N . ALA A 1 34 ? -6.634 -4.416 -3.871 1.00 45.03 34 ALA A N 3
ATOM 3337 C CA . ALA A 1 34 ? -6.696 -5.692 -4.573 1.00 35.11 34 ALA A CA 3
ATOM 3338 C C . ALA A 1 34 ? -6.516 -5.502 -6.075 1.00 65.11 34 ALA A C 3
ATOM 3339 O O . ALA A 1 34 ? -6.406 -6.473 -6.823 1.00 64.12 34 ALA A O 3
ATOM 3346 N N . GLN A 1 35 ? -6.486 -4.246 -6.509 1.00 34.12 35 GLN A N 3
ATOM 3347 C CA . GLN A 1 35 ? -6.320 -3.930 -7.923 1.00 33.44 35 GLN A CA 3
ATOM 3348 C C . GLN A 1 35 ? -4.858 -4.049 -8.339 1.00 3.54 35 GLN A C 3
ATOM 3349 O O . GLN A 1 35 ? -4.525 -3.924 -9.517 1.00 44.41 35 GLN A O 3
ATOM 3363 N N . VAL A 1 36 ? -3.988 -4.290 -7.363 1.00 3.21 36 VAL A N 3
ATOM 3364 C CA . VAL A 1 36 ? -2.560 -4.426 -7.628 1.00 14.43 36 VAL A CA 3
ATOM 3365 C C . VAL A 1 36 ? -1.959 -5.571 -6.822 1.00 64.51 36 VAL A C 3
ATOM 3366 O O . VAL A 1 36 ? -1.973 -5.553 -5.592 1.00 60.41 36 VAL A O 3
ATOM 3379 N N . ASN A 1 37 ? -1.429 -6.568 -7.525 1.00 14.31 37 ASN A N 3
ATOM 3380 C CA . ASN A 1 37 ? -0.822 -7.723 -6.875 1.00 22.21 37 ASN A CA 3
ATOM 3381 C C . ASN A 1 37 ? 0.078 -8.482 -7.845 1.00 63.31 37 ASN A C 3
ATOM 3382 O O . ASN A 1 37 ? 0.127 -8.172 -9.035 1.00 54.24 37 ASN A O 3
ATOM 3393 N N . ASP A 1 38 ? 0.789 -9.478 -7.328 1.00 31.41 38 ASP A N 3
ATOM 3394 C CA . ASP A 1 38 ? 1.686 -10.284 -8.148 1.00 44.32 38 ASP A CA 3
ATOM 3395 C C . ASP A 1 38 ? 2.919 -9.481 -8.554 1.00 55.01 38 ASP A C 3
ATOM 3396 O O . ASP A 1 38 ? 3.582 -9.800 -9.541 1.00 74.24 38 ASP A O 3
ATOM 3405 N N . ILE A 1 39 ? 3.218 -8.438 -7.787 1.00 61.20 39 ILE A N 3
ATOM 3406 C CA . ILE A 1 39 ? 4.370 -7.590 -8.067 1.00 62.41 39 ILE A CA 3
ATOM 3407 C C . ILE A 1 39 ? 5.494 -7.842 -7.067 1.00 52.24 39 ILE A C 3
ATOM 3408 O O . ILE A 1 39 ? 5.391 -7.473 -5.897 1.00 63.12 39 ILE A O 3
ATOM 3424 N N . ARG A 1 40 ? 6.567 -8.470 -7.537 1.00 34.11 40 ARG A N 3
ATOM 3425 C CA . ARG A 1 40 ? 7.710 -8.770 -6.684 1.00 64.32 40 ARG A CA 3
ATOM 3426 C C . ARG A 1 40 ? 8.983 -8.137 -7.239 1.00 62.52 40 ARG A C 3
ATOM 3427 O O . ARG A 1 40 ? 9.637 -8.700 -8.118 1.00 32.13 40 ARG A O 3
ATOM 3448 N N . VAL A 1 41 ? 9.329 -6.963 -6.721 1.00 32.34 41 VAL A N 3
ATOM 3449 C CA . VAL A 1 41 ? 10.523 -6.254 -7.163 1.00 41.14 41 VAL A CA 3
ATOM 3450 C C . VAL A 1 41 ? 11.053 -5.334 -6.069 1.00 41.24 41 VAL A C 3
ATOM 3451 O O . VAL A 1 41 ? 10.321 -4.950 -5.158 1.00 43.11 41 VAL A O 3
ATOM 3464 N N . GLY A 1 42 ? 12.332 -4.983 -6.167 1.00 10.13 42 GLY A N 3
ATOM 3465 C CA . GLY A 1 42 ? 12.939 -4.110 -5.179 1.00 12.10 42 GLY A CA 3
ATOM 3466 C C . GLY A 1 42 ? 12.284 -2.744 -5.132 1.00 52.32 42 GLY A C 3
ATOM 3467 O O . GLY A 1 42 ? 11.105 -2.600 -5.456 1.00 34.42 42 GLY A O 3
ATOM 3471 N N . LYS A 1 43 ? 13.049 -1.736 -4.727 1.00 21.03 43 LYS A N 3
ATOM 3472 C CA . LYS A 1 43 ? 12.537 -0.374 -4.638 1.00 3.43 43 LYS A CA 3
ATOM 3473 C C . LYS A 1 43 ? 12.435 0.261 -6.021 1.00 75.51 43 LYS A C 3
ATOM 3474 O O . LYS A 1 43 ? 13.146 1.216 -6.331 1.00 50.14 43 LYS A O 3
ATOM 3493 N N . VAL A 1 44 ? 11.544 -0.277 -6.849 1.00 14.53 44 VAL A N 3
ATOM 3494 C CA . VAL A 1 44 ? 11.346 0.239 -8.198 1.00 60.33 44 VAL A CA 3
ATOM 3495 C C . VAL A 1 44 ? 10.424 -0.670 -9.004 1.00 13.53 44 VAL A C 3
ATOM 3496 O O . VAL A 1 44 ? 10.747 -1.830 -9.262 1.00 0.24 44 VAL A O 3
ATOM 3509 N N . LEU A 1 45 ? 9.274 -0.135 -9.399 1.00 51.33 45 LEU A N 3
ATOM 3510 C CA . LEU A 1 45 ? 8.303 -0.897 -10.177 1.00 41.30 45 LEU A CA 3
ATOM 3511 C C . LEU A 1 45 ? 7.620 -0.011 -11.214 1.00 44.13 45 LEU A C 3
ATOM 3512 O O . LEU A 1 45 ? 7.447 1.190 -11.003 1.00 22.43 45 LEU A O 3
ATOM 3528 N N . TYR A 1 46 ? 7.233 -0.611 -12.334 1.00 60.11 46 TYR A N 3
ATOM 3529 C CA . TYR A 1 46 ? 6.569 0.123 -13.405 1.00 1.24 46 TYR A CA 3
ATOM 3530 C C . TYR A 1 46 ? 5.382 -0.664 -13.950 1.00 72.24 46 TYR A C 3
ATOM 3531 O O . TYR A 1 46 ? 5.547 -1.740 -14.524 1.00 24.43 46 TYR A O 3
ATOM 3549 N N . MET A 1 47 ? 4.184 -0.118 -13.768 1.00 30.22 47 MET A N 3
ATOM 3550 C CA . MET A 1 47 ? 2.968 -0.768 -14.243 1.00 50.22 47 MET A CA 3
ATOM 3551 C C . MET A 1 47 ? 1.748 0.112 -13.992 1.00 53.42 47 MET A C 3
ATOM 3552 O O . MET A 1 47 ? 1.792 1.036 -13.179 1.00 51.43 47 MET A O 3
ATOM 3566 N N . THR A 1 48 ? 0.658 -0.180 -14.696 1.00 11.34 48 THR A N 3
ATOM 3567 C CA . THR A 1 48 ? -0.574 0.586 -14.550 1.00 23.20 48 THR A CA 3
ATOM 3568 C C . THR A 1 48 ? -1.506 -0.060 -13.531 1.00 65.43 48 THR A C 3
ATOM 3569 O O . THR A 1 48 ? -1.269 -1.182 -13.082 1.00 71.04 48 THR A O 3
ATOM 3580 N N . VAL A 1 49 ? -2.567 0.654 -13.170 1.00 42.11 49 VAL A N 3
ATOM 3581 C CA . VAL A 1 49 ? -3.536 0.149 -12.205 1.00 40.01 49 VAL A CA 3
ATOM 3582 C C . VAL A 1 49 ? -4.963 0.361 -12.697 1.00 52.41 49 VAL A C 3
ATOM 3583 O O . VAL A 1 49 ? -5.229 1.262 -13.494 1.00 23.14 49 VAL A O 3
ATOM 3596 N N . ASP A 1 50 ? -5.879 -0.473 -12.217 1.00 63.03 50 ASP A N 3
ATOM 3597 C CA . ASP A 1 50 ? -7.281 -0.376 -12.607 1.00 23.21 50 ASP A CA 3
ATOM 3598 C C . ASP A 1 50 ? -8.031 0.595 -11.700 1.00 63.14 50 ASP A C 3
ATOM 3599 O O . ASP A 1 50 ? -8.706 0.183 -10.758 1.00 73.43 50 ASP A O 3
ATOM 3608 N N . GLU A 1 51 ? -7.905 1.886 -11.992 1.00 74.21 51 GLU A N 3
ATOM 3609 C CA . GLU A 1 51 ? -8.570 2.915 -11.201 1.00 73.14 51 GLU A CA 3
ATOM 3610 C C . GLU A 1 51 ? -9.558 3.705 -12.056 1.00 23.50 51 GLU A C 3
ATOM 3611 O O . GLU A 1 51 ? -9.616 3.535 -13.274 1.00 44.30 51 GLU A O 3
ATOM 3623 N N . VAL A 1 52 ? -10.334 4.568 -11.408 1.00 63.31 52 VAL A N 3
ATOM 3624 C CA . VAL A 1 52 ? -11.319 5.384 -12.107 1.00 44.33 52 VAL A CA 3
ATOM 3625 C C . VAL A 1 52 ? -11.218 6.846 -11.687 1.00 14.30 52 VAL A C 3
ATOM 3626 O O . VAL A 1 52 ? -11.348 7.750 -12.512 1.00 43.42 52 VAL A O 3
ATOM 3639 N N . SER A 1 53 ? -10.987 7.071 -10.398 1.00 4.14 53 SER A N 3
ATOM 3640 C CA . SER A 1 53 ? -10.872 8.424 -9.866 1.00 51.11 53 SER A CA 3
ATOM 3641 C C . SER A 1 53 ? -9.926 9.264 -10.718 1.00 42.33 53 SER A C 3
ATOM 3642 O O . SER A 1 53 ? -8.990 8.742 -11.324 1.00 43.42 53 SER A O 3
ATOM 3650 N N . ASP A 1 54 ? -10.177 10.568 -10.760 1.00 11.03 54 ASP A N 3
ATOM 3651 C CA . ASP A 1 54 ? -9.348 11.482 -11.536 1.00 40.34 54 ASP A CA 3
ATOM 3652 C C . ASP A 1 54 ? -7.918 11.505 -11.004 1.00 75.31 54 ASP A C 3
ATOM 3653 O O . ASP A 1 54 ? -6.966 11.269 -11.747 1.00 53.20 54 ASP A O 3
ATOM 3662 N N . GLU A 1 55 ? -7.777 11.791 -9.714 1.00 32.34 55 GLU A N 3
ATOM 3663 C CA . GLU A 1 55 ? -6.463 11.846 -9.083 1.00 74.34 55 GLU A CA 3
ATOM 3664 C C . GLU A 1 55 ? -5.902 10.443 -8.873 1.00 22.53 55 GLU A C 3
ATOM 3665 O O . GLU A 1 55 ? -4.760 10.157 -9.234 1.00 1.41 55 GLU A O 3
ATOM 3677 N N . LYS A 1 56 ? -6.713 9.569 -8.285 1.00 3.31 56 LYS A N 3
ATOM 3678 C CA . LYS A 1 56 ? -6.300 8.195 -8.026 1.00 5.34 56 LYS A CA 3
ATOM 3679 C C . LYS A 1 56 ? -6.190 7.405 -9.326 1.00 1.51 56 LYS A C 3
ATOM 3680 O O . LYS A 1 56 ? -5.842 6.225 -9.319 1.00 62.43 56 LYS A O 3
ATOM 3699 N N . VAL A 1 57 ? -6.488 8.065 -10.441 1.00 2.32 57 VAL A N 3
ATOM 3700 C CA . VAL A 1 57 ? -6.420 7.425 -11.749 1.00 51.41 57 VAL A CA 3
ATOM 3701 C C . VAL A 1 57 ? -5.343 6.347 -11.778 1.00 72.32 57 VAL A C 3
ATOM 3702 O O . VAL A 1 57 ? -5.578 5.232 -12.247 1.00 42.41 57 VAL A O 3
ATOM 3715 N N . HIS A 1 58 ? -4.161 6.685 -11.273 1.00 61.24 58 HIS A N 3
ATOM 3716 C CA . HIS A 1 58 ? -3.047 5.744 -11.240 1.00 45.23 58 HIS A CA 3
ATOM 3717 C C . HIS A 1 58 ? -3.251 4.698 -10.149 1.00 2.14 58 HIS A C 3
ATOM 3718 O O . HIS A 1 58 ? -4.123 3.837 -10.256 1.00 41.22 58 HIS A O 3
ATOM 3732 N N . ASN A 1 59 ? -2.440 4.779 -9.099 1.00 1.33 59 ASN A N 3
ATOM 3733 C CA . ASN A 1 59 ? -2.531 3.839 -7.988 1.00 30.41 59 ASN A CA 3
ATOM 3734 C C . ASN A 1 59 ? -2.595 4.576 -6.654 1.00 53.41 59 ASN A C 3
ATOM 3735 O O . ASN A 1 59 ? -3.668 4.991 -6.214 1.00 20.02 59 ASN A O 3
ATOM 3746 N N . ILE A 1 60 ? -1.441 4.737 -6.017 1.00 25.12 60 ILE A N 3
ATOM 3747 C CA . ILE A 1 60 ? -1.366 5.426 -4.735 1.00 4.04 60 ILE A CA 3
ATOM 3748 C C . ILE A 1 60 ? -0.516 6.688 -4.838 1.00 0.13 60 ILE A C 3
ATOM 3749 O O . ILE A 1 60 ? -0.698 7.635 -4.072 1.00 24.14 60 ILE A O 3
ATOM 3765 N N . ILE A 1 61 ? 0.410 6.695 -5.790 1.00 63.12 61 ILE A N 3
ATOM 3766 C CA . ILE A 1 61 ? 1.286 7.842 -5.995 1.00 51.05 61 ILE A CA 3
ATOM 3767 C C . ILE A 1 61 ? 0.498 9.147 -5.962 1.00 44.54 61 ILE A C 3
ATOM 3768 O O . ILE A 1 61 ? 1.055 10.215 -5.704 1.00 52.42 61 ILE A O 3
ATOM 3784 N N . THR A 1 62 ? -0.802 9.055 -6.224 1.00 62.11 62 THR A N 3
ATOM 3785 C CA . THR A 1 62 ? -1.667 10.228 -6.224 1.00 21.21 62 THR A CA 3
ATOM 3786 C C . THR A 1 62 ? -1.563 10.987 -4.906 1.00 41.33 62 THR A C 3
ATOM 3787 O O . THR A 1 62 ? -0.645 11.784 -4.707 1.00 22.41 62 THR A O 3
ATOM 3798 N N . THR A 1 63 ? -2.510 10.736 -4.007 1.00 43.34 63 THR A N 3
ATOM 3799 C CA . THR A 1 63 ? -2.525 11.397 -2.708 1.00 63.04 63 THR A CA 3
ATOM 3800 C C . THR A 1 63 ? -2.479 10.380 -1.574 1.00 20.02 63 THR A C 3
ATOM 3801 O O . THR A 1 63 ? -2.012 10.682 -0.474 1.00 73.54 63 THR A O 3
ATOM 3812 N N . LEU A 1 64 ? -2.965 9.174 -1.846 1.00 52.25 64 LEU A N 3
ATOM 3813 C CA . LEU A 1 64 ? -2.979 8.111 -0.848 1.00 20.03 64 LEU A CA 3
ATOM 3814 C C . LEU A 1 64 ? -1.699 8.126 -0.018 1.00 41.24 64 LEU A C 3
ATOM 3815 O O . LEU A 1 64 ? -1.744 8.133 1.212 1.00 74.13 64 LEU A O 3
ATOM 3831 N N . SER A 1 65 ? -0.558 8.134 -0.701 1.00 31.45 65 SER A N 3
ATOM 3832 C CA . SER A 1 65 ? 0.735 8.147 -0.027 1.00 22.31 65 SER A CA 3
ATOM 3833 C C . SER A 1 65 ? 0.822 9.307 0.960 1.00 32.22 65 SER A C 3
ATOM 3834 O O . SER A 1 65 ? 0.861 9.101 2.173 1.00 43.52 65 SER A O 3
ATOM 3842 N N . GLU A 1 66 ? 0.851 10.526 0.430 1.00 21.43 66 GLU A N 3
ATOM 3843 C CA . GLU A 1 66 ? 0.934 11.719 1.265 1.00 60.34 66 GLU A CA 3
ATOM 3844 C C . GLU A 1 66 ? -0.201 11.750 2.284 1.00 71.20 66 GLU A C 3
ATOM 3845 O O . GLU A 1 66 ? -0.175 12.530 3.236 1.00 31.11 66 GLU A O 3
ATOM 3857 N N . LYS A 1 67 ? -1.198 10.896 2.077 1.00 63.21 67 LYS A N 3
ATOM 3858 C CA . LYS A 1 67 ? -2.343 10.823 2.977 1.00 41.05 67 LYS A CA 3
ATOM 3859 C C . LYS A 1 67 ? -1.987 10.064 4.251 1.00 64.34 67 LYS A C 3
ATOM 3860 O O . LYS A 1 67 ? -2.376 10.459 5.350 1.00 30.24 67 LYS A O 3
ATOM 3879 N N . LEU A 1 68 ? -1.244 8.973 4.096 1.00 43.43 68 LEU A N 3
ATOM 3880 C CA . LEU A 1 68 ? -0.833 8.159 5.235 1.00 52.35 68 LEU A CA 3
ATOM 3881 C C . LEU A 1 68 ? 0.603 7.673 5.067 1.00 73.34 68 LEU A C 3
ATOM 3882 O O . LEU A 1 68 ? 1.440 7.859 5.950 1.00 34.53 68 LEU A O 3
ATOM 3898 N N . PHE A 1 69 ? 0.882 7.051 3.926 1.00 74.31 69 PHE A N 3
ATOM 3899 C CA . PHE A 1 69 ? 2.217 6.538 3.641 1.00 11.51 69 PHE A CA 3
ATOM 3900 C C . PHE A 1 69 ? 3.277 7.603 3.909 1.00 15.23 69 PHE A C 3
ATOM 3901 O O . PHE A 1 69 ? 4.100 7.461 4.813 1.00 71.23 69 PHE A O 3
ATOM 3918 N N . ALA A 1 70 ? 3.249 8.670 3.117 1.00 32.20 70 ALA A N 3
ATOM 3919 C CA . ALA A 1 70 ? 4.205 9.759 3.269 1.00 0.30 70 ALA A CA 3
ATOM 3920 C C . ALA A 1 70 ? 3.568 10.955 3.968 1.00 10.34 70 ALA A C 3
ATOM 3921 O O . ALA A 1 70 ? 2.378 11.221 3.804 1.00 61.21 70 ALA A O 3
ATOM 3928 N N . ASN A 1 71 ? 4.368 11.673 4.750 1.00 42.32 71 ASN A N 3
ATOM 3929 C CA . ASN A 1 71 ? 3.881 12.841 5.476 1.00 64.15 71 ASN A CA 3
ATOM 3930 C C . ASN A 1 71 ? 4.383 14.130 4.831 1.00 33.23 71 ASN A C 3
ATOM 3931 O O . ASN A 1 71 ? 5.555 14.486 4.958 1.00 12.13 71 ASN A O 3
ATOM 3942 N N . THR A 1 72 ? 3.487 14.827 4.139 1.00 34.33 72 THR A N 3
ATOM 3943 C CA . THR A 1 72 ? 3.837 16.076 3.475 1.00 61.53 72 THR A CA 3
ATOM 3944 C C . THR A 1 72 ? 4.561 17.021 4.427 1.00 73.12 72 THR A C 3
ATOM 3945 O O . THR A 1 72 ? 5.295 17.910 3.996 1.00 64.20 72 THR A O 3
ATOM 3956 N N . VAL A 1 73 ? 4.349 16.823 5.724 1.00 11.22 73 VAL A N 3
ATOM 3957 C CA . VAL A 1 73 ? 4.983 17.657 6.738 1.00 12.41 73 VAL A CA 3
ATOM 3958 C C . VAL A 1 73 ? 6.485 17.765 6.501 1.00 71.03 73 VAL A C 3
ATOM 3959 O O . VAL A 1 73 ? 7.043 18.862 6.481 1.00 3.32 73 VAL A O 3
ATOM 3972 N N . ILE A 1 74 ? 7.133 16.619 6.320 1.00 3.33 74 ILE A N 3
ATOM 3973 C CA . ILE A 1 74 ? 8.571 16.585 6.082 1.00 11.04 74 ILE A CA 3
ATOM 3974 C C . ILE A 1 74 ? 9.000 15.242 5.502 1.00 41.05 74 ILE A C 3
ATOM 3975 O O . ILE A 1 74 ? 10.001 14.664 5.924 1.00 50.03 74 ILE A O 3
ATOM 3991 N N . GLU A 1 75 ? 8.237 14.753 4.530 1.00 75.54 75 GLU A N 3
ATOM 3992 C CA . GLU A 1 75 ? 8.539 13.478 3.890 1.00 22.50 75 GLU A CA 3
ATOM 3993 C C . GLU A 1 75 ? 9.537 13.664 2.751 1.00 61.34 75 GLU A C 3
ATOM 3994 O O . GLU A 1 75 ? 9.816 14.787 2.334 1.00 12.51 75 GLU A O 3
ATOM 4006 N N . GLU A 1 76 ? 10.072 12.553 2.252 1.00 15.14 76 GLU A N 3
ATOM 4007 C CA . GLU A 1 76 ? 11.039 12.594 1.162 1.00 4.25 76 GLU A CA 3
ATOM 4008 C C . GLU A 1 76 ? 11.037 11.282 0.383 1.00 53.53 76 GLU A C 3
ATOM 4009 O O . GLU A 1 76 ? 11.047 10.200 0.968 1.00 34.55 76 GLU A O 3
ATOM 4021 N N . TYR A 1 77 ? 11.023 11.388 -0.941 1.00 53.43 77 TYR A N 3
ATOM 4022 C CA . TYR A 1 77 ? 11.016 10.212 -1.802 1.00 74.41 77 TYR A CA 3
ATOM 4023 C C . TYR A 1 77 ? 11.418 10.577 -3.228 1.00 22.14 77 TYR A C 3
ATOM 4024 O O . TYR A 1 77 ? 11.601 11.750 -3.552 1.00 4.35 77 TYR A O 3
ATOM 4042 N N . SER A 1 78 ? 11.553 9.562 -4.076 1.00 3.52 78 SER A N 3
ATOM 4043 C CA . SER A 1 78 ? 11.937 9.775 -5.466 1.00 61.34 78 SER A CA 3
ATOM 4044 C C . SER A 1 78 ? 10.983 9.048 -6.410 1.00 43.51 78 SER A C 3
ATOM 4045 O O . SER A 1 78 ? 10.505 7.955 -6.107 1.00 64.12 78 SER A O 3
ATOM 4053 N N . TYR A 1 79 ? 10.711 9.665 -7.555 1.00 20.50 79 TYR A N 3
ATOM 4054 C CA . TYR A 1 79 ? 9.813 9.079 -8.543 1.00 54.20 79 TYR A CA 3
ATOM 4055 C C . TYR A 1 79 ? 10.033 9.704 -9.917 1.00 64.55 79 TYR A C 3
ATOM 4056 O O . TYR A 1 79 ? 10.888 10.573 -10.088 1.00 12.40 79 TYR A O 3
ATOM 4074 N N . LYS A 1 80 ? 9.256 9.253 -10.896 1.00 53.22 80 LYS A N 3
ATOM 4075 C CA . LYS A 1 80 ? 9.362 9.767 -12.257 1.00 24.14 80 LYS A CA 3
ATOM 4076 C C . LYS A 1 80 ? 8.137 10.599 -12.622 1.00 21.23 80 LYS A C 3
ATOM 4077 O O . LYS A 1 80 ? 7.221 10.759 -11.816 1.00 14.34 80 LYS A O 3
ATOM 4096 N N . VAL A 1 81 ? 8.127 11.125 -13.842 1.00 72.14 81 VAL A N 3
ATOM 4097 C CA . VAL A 1 81 ? 7.013 11.938 -14.315 1.00 53.01 81 VAL A CA 3
ATOM 4098 C C . VAL A 1 81 ? 5.679 11.244 -14.062 1.00 63.41 81 VAL A C 3
ATOM 4099 O O . VAL A 1 81 ? 5.184 10.498 -14.909 1.00 4.24 81 VAL A O 3
ATOM 4112 N N . LEU A 1 82 ? 5.102 11.493 -12.892 1.00 55.02 82 LEU A N 3
ATOM 4113 C CA . LEU A 1 82 ? 3.823 10.892 -12.527 1.00 4.24 82 LEU A CA 3
ATOM 4114 C C . LEU A 1 82 ? 2.910 11.918 -11.863 1.00 33.51 82 LEU A C 3
ATOM 4115 O O . LEU A 1 82 ? 3.341 13.019 -11.521 1.00 71.13 82 LEU A O 3
ATOM 4131 N N . ASP A 1 83 ? 1.647 11.547 -11.682 1.00 11.13 83 ASP A N 3
ATOM 4132 C CA . ASP A 1 83 ? 0.673 12.433 -11.056 1.00 14.25 83 ASP A CA 3
ATOM 4133 C C . ASP A 1 83 ? 1.363 13.632 -10.412 1.00 72.20 83 ASP A C 3
ATOM 4134 O O . ASP A 1 83 ? 1.643 14.630 -11.076 1.00 71.23 83 ASP A O 3
ATOM 4143 N N . ASP A 1 84 ? 1.633 13.526 -9.116 1.00 1.53 84 ASP A N 3
ATOM 4144 C CA . ASP A 1 84 ? 2.291 14.602 -8.382 1.00 35.31 84 ASP A CA 3
ATOM 4145 C C . ASP A 1 84 ? 3.663 14.159 -7.883 1.00 54.30 84 ASP A C 3
ATOM 4146 O O . ASP A 1 84 ? 4.683 14.741 -8.249 1.00 2.33 84 ASP A O 3
ATOM 4155 N N . GLU A 1 85 ? 3.678 13.127 -7.045 1.00 54.14 85 GLU A N 3
ATOM 4156 C CA . GLU A 1 85 ? 4.925 12.609 -6.495 1.00 74.22 85 GLU A CA 3
ATOM 4157 C C . GLU A 1 85 ? 4.727 12.125 -5.061 1.00 42.24 85 GLU A C 3
ATOM 4158 O O . GLU A 1 85 ? 5.166 12.771 -4.110 1.00 1.43 85 GLU A O 3
ATOM 4170 N N . LYS A 1 86 ? 4.063 10.984 -4.915 1.00 20.25 86 LYS A N 3
ATOM 4171 C CA . LYS A 1 86 ? 3.807 10.411 -3.598 1.00 53.14 86 LYS A CA 3
ATOM 4172 C C . LYS A 1 86 ? 3.734 8.889 -3.672 1.00 53.30 86 LYS A C 3
ATOM 4173 O O . LYS A 1 86 ? 2.652 8.307 -3.598 1.00 42.03 86 LYS A O 3
ATOM 4192 N N . GLU A 1 87 ? 4.891 8.252 -3.816 1.00 64.14 87 GLU A N 3
ATOM 4193 C CA . GLU A 1 87 ? 4.957 6.798 -3.899 1.00 72.41 87 GLU A CA 3
ATOM 4194 C C . GLU A 1 87 ? 4.659 6.162 -2.544 1.00 71.32 87 GLU A C 3
ATOM 4195 O O . GLU A 1 87 ? 4.349 6.855 -1.576 1.00 60.23 87 GLU A O 3
ATOM 4207 N N . ASN A 1 88 ? 4.755 4.837 -2.485 1.00 11.42 88 ASN A N 3
ATOM 4208 C CA . ASN A 1 88 ? 4.495 4.107 -1.250 1.00 32.13 88 ASN A CA 3
ATOM 4209 C C . ASN A 1 88 ? 5.800 3.695 -0.576 1.00 2.11 88 ASN A C 3
ATOM 4210 O O . ASN A 1 88 ? 6.344 4.430 0.248 1.00 31.10 88 ASN A O 3
ATOM 4221 N N . ALA A 1 89 ? 6.298 2.516 -0.933 1.00 73.41 89 ALA A N 3
ATOM 4222 C CA . ALA A 1 89 ? 7.540 2.007 -0.366 1.00 3.14 89 ALA A CA 3
ATOM 4223 C C . ALA A 1 89 ? 8.578 3.116 -0.235 1.00 4.44 89 ALA A C 3
ATOM 4224 O O . ALA A 1 89 ? 8.762 3.683 0.843 1.00 3.43 89 ALA A O 3
ATOM 4231 N N . ALA A 1 1 ? 0.823 0.329 -0.338 1.00 34.34 1 ALA A N 4
ATOM 4232 C CA . ALA A 1 1 ? 1.809 0.113 -1.389 1.00 4.35 1 ALA A CA 4
ATOM 4233 C C . ALA A 1 1 ? 1.286 -0.857 -2.442 1.00 42.34 1 ALA A C 4
ATOM 4234 O O . ALA A 1 1 ? 0.273 -1.524 -2.238 1.00 23.15 1 ALA A O 4
ATOM 4241 N N . GLY A 1 2 ? 1.984 -0.929 -3.572 1.00 71.11 2 GLY A N 4
ATOM 4242 C CA . GLY A 1 2 ? 1.573 -1.820 -4.642 1.00 3.23 2 GLY A CA 4
ATOM 4243 C C . GLY A 1 2 ? 2.156 -1.422 -5.983 1.00 65.22 2 GLY A C 4
ATOM 4244 O O . GLY A 1 2 ? 2.958 -0.492 -6.068 1.00 33.01 2 GLY A O 4
ATOM 4248 N N . MET A 1 3 ? 1.755 -2.130 -7.034 1.00 41.32 3 MET A N 4
ATOM 4249 C CA . MET A 1 3 ? 2.244 -1.845 -8.378 1.00 62.33 3 MET A CA 4
ATOM 4250 C C . MET A 1 3 ? 2.081 -0.366 -8.715 1.00 33.44 3 MET A C 4
ATOM 4251 O O . MET A 1 3 ? 1.008 0.208 -8.530 1.00 14.14 3 MET A O 4
ATOM 4265 N N . LYS A 1 4 ? 3.152 0.245 -9.209 1.00 54.14 4 LYS A N 4
ATOM 4266 C CA . LYS A 1 4 ? 3.127 1.657 -9.573 1.00 24.03 4 LYS A CA 4
ATOM 4267 C C . LYS A 1 4 ? 3.954 1.910 -10.830 1.00 20.55 4 LYS A C 4
ATOM 4268 O O . LYS A 1 4 ? 4.914 1.191 -11.109 1.00 60.43 4 LYS A O 4
ATOM 4287 N N . THR A 1 5 ? 3.576 2.937 -11.584 1.00 64.34 5 THR A N 4
ATOM 4288 C CA . THR A 1 5 ? 4.283 3.284 -12.811 1.00 13.31 5 THR A CA 4
ATOM 4289 C C . THR A 1 5 ? 5.315 4.377 -12.560 1.00 4.12 5 THR A C 4
ATOM 4290 O O . THR A 1 5 ? 5.042 5.561 -12.762 1.00 70.42 5 THR A O 4
ATOM 4301 N N . ILE A 1 6 ? 6.502 3.973 -12.119 1.00 10.31 6 ILE A N 4
ATOM 4302 C CA . ILE A 1 6 ? 7.576 4.919 -11.842 1.00 51.23 6 ILE A CA 4
ATOM 4303 C C . ILE A 1 6 ? 8.932 4.222 -11.825 1.00 32.32 6 ILE A C 4
ATOM 4304 O O . ILE A 1 6 ? 9.015 3.012 -11.614 1.00 44.32 6 ILE A O 4
ATOM 4320 N N . GLU A 1 7 ? 9.991 4.994 -12.046 1.00 23.32 7 GLU A N 4
ATOM 4321 C CA . GLU A 1 7 ? 11.344 4.449 -12.054 1.00 50.22 7 GLU A CA 4
ATOM 4322 C C . GLU A 1 7 ? 12.295 5.342 -11.263 1.00 10.42 7 GLU A C 4
ATOM 4323 O O . GLU A 1 7 ? 12.996 6.181 -11.832 1.00 35.23 7 GLU A O 4
ATOM 4335 N N . LEU A 1 8 ? 12.314 5.157 -9.947 1.00 52.45 8 LEU A N 4
ATOM 4336 C CA . LEU A 1 8 ? 13.178 5.946 -9.076 1.00 50.11 8 LEU A CA 4
ATOM 4337 C C . LEU A 1 8 ? 13.407 5.234 -7.747 1.00 64.41 8 LEU A C 4
ATOM 4338 O O . LEU A 1 8 ? 12.591 4.417 -7.319 1.00 51.03 8 LEU A O 4
ATOM 4354 N N . HIS A 1 9 ? 14.523 5.550 -7.097 1.00 31.31 9 HIS A N 4
ATOM 4355 C CA . HIS A 1 9 ? 14.859 4.942 -5.814 1.00 74.32 9 HIS A CA 4
ATOM 4356 C C . HIS A 1 9 ? 14.195 5.696 -4.665 1.00 64.35 9 HIS A C 4
ATOM 4357 O O . HIS A 1 9 ? 14.486 6.869 -4.431 1.00 24.13 9 HIS A O 4
ATOM 4371 N N . ILE A 1 10 ? 13.303 5.015 -3.954 1.00 63.32 10 ILE A N 4
ATOM 4372 C CA . ILE A 1 10 ? 12.600 5.621 -2.831 1.00 33.54 10 ILE A CA 4
ATOM 4373 C C . ILE A 1 10 ? 13.346 5.383 -1.522 1.00 42.42 10 ILE A C 4
ATOM 4374 O O . ILE A 1 10 ? 14.165 4.469 -1.418 1.00 13.13 10 ILE A O 4
ATOM 4390 N N . THR A 1 11 ? 13.058 6.212 -0.524 1.00 14.43 11 THR A N 4
ATOM 4391 C CA . THR A 1 11 ? 13.700 6.093 0.779 1.00 45.22 11 THR A CA 4
ATOM 4392 C C . THR A 1 11 ? 12.961 5.100 1.668 1.00 11.21 11 THR A C 4
ATOM 4393 O O . THR A 1 11 ? 12.122 4.332 1.195 1.00 50.40 11 THR A O 4
ATOM 4404 N N . LEU A 1 12 ? 13.276 5.120 2.958 1.00 0.44 12 LEU A N 4
ATOM 4405 C CA . LEU A 1 12 ? 12.640 4.221 3.915 1.00 1.44 12 LEU A CA 4
ATOM 4406 C C . LEU A 1 12 ? 11.157 4.052 3.601 1.00 1.32 12 LEU A C 4
ATOM 4407 O O . LEU A 1 12 ? 10.532 4.937 3.017 1.00 45.20 12 LEU A O 4
ATOM 4423 N N . GLN A 1 13 ? 10.600 2.911 3.995 1.00 45.42 13 GLN A N 4
ATOM 4424 C CA . GLN A 1 13 ? 9.190 2.628 3.756 1.00 23.31 13 GLN A CA 4
ATOM 4425 C C . GLN A 1 13 ? 8.308 3.727 4.339 1.00 72.25 13 GLN A C 4
ATOM 4426 O O . GLN A 1 13 ? 8.728 4.505 5.195 1.00 53.31 13 GLN A O 4
ATOM 4440 N N . PRO A 1 14 ? 7.055 3.794 3.864 1.00 31.24 14 PRO A N 4
ATOM 4441 C CA . PRO A 1 14 ? 6.087 4.794 4.324 1.00 32.14 14 PRO A CA 4
ATOM 4442 C C . PRO A 1 14 ? 5.635 4.546 5.760 1.00 71.05 14 PRO A C 4
ATOM 4443 O O . PRO A 1 14 ? 6.345 4.877 6.709 1.00 61.44 14 PRO A O 4
ATOM 4454 N N . GLN A 1 15 ? 4.450 3.962 5.910 1.00 43.24 15 GLN A N 4
ATOM 4455 C CA . GLN A 1 15 ? 3.905 3.671 7.230 1.00 73.31 15 GLN A CA 4
ATOM 4456 C C . GLN A 1 15 ? 4.060 2.192 7.569 1.00 61.22 15 GLN A C 4
ATOM 4457 O O . GLN A 1 15 ? 4.351 1.833 8.710 1.00 70.11 15 GLN A O 4
ATOM 4471 N N . VAL A 1 16 ? 3.864 1.337 6.570 1.00 53.02 16 VAL A N 4
ATOM 4472 C CA . VAL A 1 16 ? 3.983 -0.103 6.762 1.00 73.43 16 VAL A CA 4
ATOM 4473 C C . VAL A 1 16 ? 5.116 -0.678 5.920 1.00 64.12 16 VAL A C 4
ATOM 4474 O O . VAL A 1 16 ? 5.595 -0.038 4.983 1.00 41.41 16 VAL A O 4
ATOM 4487 N N . LEU A 1 17 ? 5.542 -1.890 6.259 1.00 73.12 17 LEU A N 4
ATOM 4488 C CA . LEU A 1 17 ? 6.620 -2.553 5.534 1.00 71.24 17 LEU A CA 4
ATOM 4489 C C . LEU A 1 17 ? 6.196 -2.878 4.105 1.00 72.11 17 LEU A C 4
ATOM 4490 O O . LEU A 1 17 ? 5.403 -3.792 3.875 1.00 42.34 17 LEU A O 4
ATOM 4506 N N . ASP A 1 18 ? 6.730 -2.126 3.149 1.00 2.02 18 ASP A N 4
ATOM 4507 C CA . ASP A 1 18 ? 6.410 -2.336 1.742 1.00 11.11 18 ASP A CA 4
ATOM 4508 C C . ASP A 1 18 ? 6.826 -3.733 1.293 1.00 75.23 18 ASP A C 4
ATOM 4509 O O . ASP A 1 18 ? 7.993 -4.111 1.402 1.00 75.32 18 ASP A O 4
ATOM 4518 N N . THR A 1 19 ? 5.862 -4.498 0.788 1.00 45.05 19 THR A N 4
ATOM 4519 C CA . THR A 1 19 ? 6.127 -5.854 0.324 1.00 44.02 19 THR A CA 4
ATOM 4520 C C . THR A 1 19 ? 6.521 -5.864 -1.149 1.00 33.51 19 THR A C 4
ATOM 4521 O O . THR A 1 19 ? 6.511 -6.912 -1.795 1.00 51.32 19 THR A O 4
ATOM 4532 N N . GLN A 1 20 ? 6.867 -4.693 -1.673 1.00 11.05 20 GLN A N 4
ATOM 4533 C CA . GLN A 1 20 ? 7.264 -4.569 -3.070 1.00 52.21 20 GLN A CA 4
ATOM 4534 C C . GLN A 1 20 ? 8.178 -5.718 -3.481 1.00 20.44 20 GLN A C 4
ATOM 4535 O O . GLN A 1 20 ? 7.947 -6.377 -4.493 1.00 71.44 20 GLN A O 4
ATOM 4549 N N . GLY A 1 21 ? 9.218 -5.953 -2.686 1.00 64.45 21 GLY A N 4
ATOM 4550 C CA . GLY A 1 21 ? 10.152 -7.024 -2.984 1.00 42.45 21 GLY A CA 4
ATOM 4551 C C . GLY A 1 21 ? 9.468 -8.370 -3.117 1.00 42.22 21 GLY A C 4
ATOM 4552 O O . GLY A 1 21 ? 9.768 -9.137 -4.031 1.00 62.41 21 GLY A O 4
ATOM 4556 N N . GLN A 1 22 ? 8.548 -8.657 -2.202 1.00 40.02 22 GLN A N 4
ATOM 4557 C CA . GLN A 1 22 ? 7.822 -9.921 -2.220 1.00 72.35 22 GLN A CA 4
ATOM 4558 C C . GLN A 1 22 ? 6.438 -9.745 -2.836 1.00 34.10 22 GLN A C 4
ATOM 4559 O O . GLN A 1 22 ? 6.171 -8.756 -3.520 1.00 0.05 22 GLN A O 4
ATOM 4573 N N . THR A 1 23 ? 5.558 -10.711 -2.590 1.00 23.43 23 THR A N 4
ATOM 4574 C CA . THR A 1 23 ? 4.202 -10.664 -3.121 1.00 31.13 23 THR A CA 4
ATOM 4575 C C . THR A 1 23 ? 3.332 -9.701 -2.322 1.00 10.53 23 THR A C 4
ATOM 4576 O O . THR A 1 23 ? 3.110 -9.894 -1.126 1.00 4.15 23 THR A O 4
ATOM 4587 N N . LEU A 1 24 ? 2.840 -8.663 -2.989 1.00 44.52 24 LEU A N 4
ATOM 4588 C CA . LEU A 1 24 ? 1.993 -7.668 -2.341 1.00 12.12 24 LEU A CA 4
ATOM 4589 C C . LEU A 1 24 ? 0.584 -8.211 -2.125 1.00 54.53 24 LEU A C 4
ATOM 4590 O O . LEU A 1 24 ? -0.144 -7.749 -1.246 1.00 11.34 24 LEU A O 4
ATOM 4606 N N . THR A 1 25 ? 0.204 -9.196 -2.933 1.00 43.13 25 THR A N 4
ATOM 4607 C CA . THR A 1 25 ? -1.117 -9.803 -2.831 1.00 3.32 25 THR A CA 4
ATOM 4608 C C . THR A 1 25 ? -1.468 -10.113 -1.380 1.00 53.23 25 THR A C 4
ATOM 4609 O O . THR A 1 25 ? -2.640 -10.121 -1.004 1.00 14.21 25 THR A O 4
ATOM 4620 N N . ARG A 1 26 ? -0.446 -10.367 -0.570 1.00 31.21 26 ARG A N 4
ATOM 4621 C CA . ARG A 1 26 ? -0.648 -10.678 0.840 1.00 21.40 26 ARG A CA 4
ATOM 4622 C C . ARG A 1 26 ? -0.841 -9.404 1.656 1.00 51.40 26 ARG A C 4
ATOM 4623 O O . ARG A 1 26 ? -1.791 -9.288 2.430 1.00 25.43 26 ARG A O 4
ATOM 4644 N N . ALA A 1 27 ? 0.066 -8.449 1.477 1.00 63.33 27 ALA A N 4
ATOM 4645 C CA . ALA A 1 27 ? -0.005 -7.183 2.195 1.00 50.23 27 ALA A CA 4
ATOM 4646 C C . ALA A 1 27 ? -1.071 -6.271 1.596 1.00 62.43 27 ALA A C 4
ATOM 4647 O O . ALA A 1 27 ? -1.958 -5.789 2.301 1.00 65.42 27 ALA A O 4
ATOM 4654 N N . VAL A 1 28 ? -0.978 -6.038 0.290 1.00 30.23 28 VAL A N 4
ATOM 4655 C CA . VAL A 1 28 ? -1.935 -5.185 -0.404 1.00 2.43 28 VAL A CA 4
ATOM 4656 C C . VAL A 1 28 ? -3.368 -5.564 -0.049 1.00 11.23 28 VAL A C 4
ATOM 4657 O O . VAL A 1 28 ? -4.242 -4.702 0.057 1.00 24.25 28 VAL A O 4
ATOM 4670 N N . HIS A 1 29 ? -3.604 -6.859 0.135 1.00 63.14 29 HIS A N 4
ATOM 4671 C CA . HIS A 1 29 ? -4.932 -7.353 0.479 1.00 30.33 29 HIS A CA 4
ATOM 4672 C C . HIS A 1 29 ? -5.450 -6.680 1.747 1.00 71.32 29 HIS A C 4
ATOM 4673 O O . HIS A 1 29 ? -6.652 -6.459 1.897 1.00 22.10 29 HIS A O 4
ATOM 4687 N N . ASP A 1 30 ? -4.536 -6.358 2.655 1.00 31.14 30 ASP A N 4
ATOM 4688 C CA . ASP A 1 30 ? -4.901 -5.710 3.910 1.00 65.10 30 ASP A CA 4
ATOM 4689 C C . ASP A 1 30 ? -5.152 -4.220 3.699 1.00 31.31 30 ASP A C 4
ATOM 4690 O O . ASP A 1 30 ? -6.060 -3.642 4.298 1.00 72.22 30 ASP A O 4
ATOM 4699 N N . LEU A 1 31 ? -4.342 -3.604 2.846 1.00 51.14 31 LEU A N 4
ATOM 4700 C CA . LEU A 1 31 ? -4.476 -2.180 2.556 1.00 62.40 31 LEU A CA 4
ATOM 4701 C C . LEU A 1 31 ? -5.746 -1.904 1.759 1.00 54.14 31 LEU A C 4
ATOM 4702 O O . LEU A 1 31 ? -6.423 -0.900 1.978 1.00 42.13 31 LEU A O 4
ATOM 4718 N N . GLY A 1 32 ? -6.066 -2.804 0.833 1.00 0.42 32 GLY A N 4
ATOM 4719 C CA . GLY A 1 32 ? -7.256 -2.640 0.019 1.00 42.53 32 GLY A CA 4
ATOM 4720 C C . GLY A 1 32 ? -6.930 -2.302 -1.423 1.00 2.14 32 GLY A C 4
ATOM 4721 O O . GLY A 1 32 ? -7.729 -1.672 -2.116 1.00 4.52 32 GLY A O 4
ATOM 4725 N N . TYR A 1 33 ? -5.753 -2.720 -1.875 1.00 30.32 33 TYR A N 4
ATOM 4726 C CA . TYR A 1 33 ? -5.321 -2.455 -3.242 1.00 13.11 33 TYR A CA 4
ATOM 4727 C C . TYR A 1 33 ? -5.148 -3.755 -4.021 1.00 32.33 33 TYR A C 4
ATOM 4728 O O . TYR A 1 33 ? -4.091 -4.012 -4.595 1.00 44.22 33 TYR A O 4
ATOM 4746 N N . ALA A 1 34 ? -6.196 -4.573 -4.035 1.00 52.52 34 ALA A N 4
ATOM 4747 C CA . ALA A 1 34 ? -6.163 -5.845 -4.745 1.00 63.20 34 ALA A CA 4
ATOM 4748 C C . ALA A 1 34 ? -5.852 -5.641 -6.224 1.00 1.01 34 ALA A C 4
ATOM 4749 O O . ALA A 1 34 ? -5.466 -6.579 -6.921 1.00 53.10 34 ALA A O 4
ATOM 4756 N N . GLN A 1 35 ? -6.023 -4.410 -6.695 1.00 72.24 35 GLN A N 4
ATOM 4757 C CA . GLN A 1 35 ? -5.762 -4.085 -8.092 1.00 40.44 35 GLN A CA 4
ATOM 4758 C C . GLN A 1 35 ? -4.348 -4.495 -8.492 1.00 14.22 35 GLN A C 4
ATOM 4759 O O . GLN A 1 35 ? -4.075 -4.760 -9.663 1.00 11.14 35 GLN A O 4
ATOM 4773 N N . VAL A 1 36 ? -3.452 -4.544 -7.511 1.00 75.51 36 VAL A N 4
ATOM 4774 C CA . VAL A 1 36 ? -2.067 -4.923 -7.760 1.00 24.10 36 VAL A CA 4
ATOM 4775 C C . VAL A 1 36 ? -1.771 -6.316 -7.215 1.00 1.32 36 VAL A C 4
ATOM 4776 O O . VAL A 1 36 ? -2.182 -6.660 -6.108 1.00 12.03 36 VAL A O 4
ATOM 4789 N N . ASN A 1 37 ? -1.054 -7.113 -8.000 1.00 52.14 37 ASN A N 4
ATOM 4790 C CA . ASN A 1 37 ? -0.703 -8.469 -7.596 1.00 61.54 37 ASN A CA 4
ATOM 4791 C C . ASN A 1 37 ? 0.373 -9.048 -8.510 1.00 40.14 37 ASN A C 4
ATOM 4792 O O . ASN A 1 37 ? 0.557 -8.588 -9.637 1.00 65.15 37 ASN A O 4
ATOM 4803 N N . ASP A 1 38 ? 1.080 -10.059 -8.017 1.00 53.30 38 ASP A N 4
ATOM 4804 C CA . ASP A 1 38 ? 2.136 -10.702 -8.789 1.00 44.24 38 ASP A CA 4
ATOM 4805 C C . ASP A 1 38 ? 3.312 -9.752 -8.999 1.00 15.13 38 ASP A C 4
ATOM 4806 O O . ASP A 1 38 ? 4.113 -9.933 -9.916 1.00 54.22 38 ASP A O 4
ATOM 4815 N N . ILE A 1 39 ? 3.407 -8.740 -8.143 1.00 41.21 39 ILE A N 4
ATOM 4816 C CA . ILE A 1 39 ? 4.484 -7.762 -8.235 1.00 1.14 39 ILE A CA 4
ATOM 4817 C C . ILE A 1 39 ? 5.527 -7.989 -7.145 1.00 54.31 39 ILE A C 4
ATOM 4818 O O . ILE A 1 39 ? 5.282 -7.714 -5.970 1.00 54.34 39 ILE A O 4
ATOM 4834 N N . ARG A 1 40 ? 6.691 -8.490 -7.543 1.00 62.33 40 ARG A N 4
ATOM 4835 C CA . ARG A 1 40 ? 7.772 -8.753 -6.601 1.00 30.51 40 ARG A CA 4
ATOM 4836 C C . ARG A 1 40 ? 9.088 -8.171 -7.107 1.00 3.33 40 ARG A C 4
ATOM 4837 O O . ARG A 1 40 ? 9.795 -8.798 -7.896 1.00 31.34 40 ARG A O 4
ATOM 4858 N N . VAL A 1 41 ? 9.411 -6.966 -6.648 1.00 4.35 41 VAL A N 4
ATOM 4859 C CA . VAL A 1 41 ? 10.643 -6.298 -7.053 1.00 34.14 41 VAL A CA 4
ATOM 4860 C C . VAL A 1 41 ? 11.123 -5.331 -5.976 1.00 40.05 41 VAL A C 4
ATOM 4861 O O . VAL A 1 41 ? 10.353 -4.917 -5.111 1.00 2.40 41 VAL A O 4
ATOM 4874 N N . GLY A 1 42 ? 12.403 -4.974 -6.037 1.00 75.33 42 GLY A N 4
ATOM 4875 C CA . GLY A 1 42 ? 12.964 -4.058 -5.062 1.00 43.23 42 GLY A CA 4
ATOM 4876 C C . GLY A 1 42 ? 12.271 -2.710 -5.067 1.00 41.21 42 GLY A C 4
ATOM 4877 O O . GLY A 1 42 ? 11.094 -2.609 -5.414 1.00 31.44 42 GLY A O 4
ATOM 4881 N N . LYS A 1 43 ? 13.001 -1.669 -4.680 1.00 23.40 43 LYS A N 4
ATOM 4882 C CA . LYS A 1 43 ? 12.451 -0.320 -4.640 1.00 54.01 43 LYS A CA 4
ATOM 4883 C C . LYS A 1 43 ? 12.347 0.267 -6.044 1.00 50.11 43 LYS A C 4
ATOM 4884 O O . LYS A 1 43 ? 13.058 1.212 -6.387 1.00 22.31 43 LYS A O 4
ATOM 4903 N N . VAL A 1 44 ? 11.456 -0.298 -6.853 1.00 15.55 44 VAL A N 4
ATOM 4904 C CA . VAL A 1 44 ? 11.257 0.172 -8.219 1.00 20.25 44 VAL A CA 4
ATOM 4905 C C . VAL A 1 44 ? 10.320 -0.753 -8.987 1.00 21.41 44 VAL A C 4
ATOM 4906 O O . VAL A 1 44 ? 10.636 -1.921 -9.220 1.00 43.23 44 VAL A O 4
ATOM 4919 N N . LEU A 1 45 ? 9.166 -0.225 -9.378 1.00 70.14 45 LEU A N 4
ATOM 4920 C CA . LEU A 1 45 ? 8.181 -1.003 -10.122 1.00 64.41 45 LEU A CA 4
ATOM 4921 C C . LEU A 1 45 ? 7.464 -0.134 -11.150 1.00 32.22 45 LEU A C 4
ATOM 4922 O O . LEU A 1 45 ? 7.294 1.069 -10.950 1.00 73.31 45 LEU A O 4
ATOM 4938 N N . TYR A 1 46 ? 7.043 -0.751 -12.248 1.00 62.53 46 TYR A N 4
ATOM 4939 C CA . TYR A 1 46 ? 6.344 -0.034 -13.308 1.00 32.33 46 TYR A CA 4
ATOM 4940 C C . TYR A 1 46 ? 5.050 -0.748 -13.686 1.00 72.25 46 TYR A C 4
ATOM 4941 O O . TYR A 1 46 ? 5.073 -1.847 -14.240 1.00 44.02 46 TYR A O 4
ATOM 4959 N N . MET A 1 47 ? 3.922 -0.114 -13.384 1.00 34.32 47 MET A N 4
ATOM 4960 C CA . MET A 1 47 ? 2.617 -0.687 -13.694 1.00 32.12 47 MET A CA 4
ATOM 4961 C C . MET A 1 47 ? 1.495 0.258 -13.276 1.00 51.32 47 MET A C 4
ATOM 4962 O O . MET A 1 47 ? 1.653 1.056 -12.352 1.00 12.35 47 MET A O 4
ATOM 4976 N N . THR A 1 48 ? 0.361 0.164 -13.964 1.00 11.24 48 THR A N 4
ATOM 4977 C CA . THR A 1 48 ? -0.787 1.012 -13.665 1.00 65.30 48 THR A CA 4
ATOM 4978 C C . THR A 1 48 ? -1.826 0.260 -12.841 1.00 4.22 48 THR A C 4
ATOM 4979 O O . THR A 1 48 ? -1.935 -0.963 -12.927 1.00 41.01 48 THR A O 4
ATOM 4990 N N . VAL A 1 49 ? -2.588 1.000 -12.042 1.00 31.33 49 VAL A N 4
ATOM 4991 C CA . VAL A 1 49 ? -3.620 0.403 -11.203 1.00 35.12 49 VAL A CA 4
ATOM 4992 C C . VAL A 1 49 ? -5.012 0.703 -11.747 1.00 55.02 49 VAL A C 4
ATOM 4993 O O . VAL A 1 49 ? -5.253 1.771 -12.311 1.00 62.32 49 VAL A O 4
ATOM 5006 N N . ASP A 1 50 ? -5.926 -0.245 -11.574 1.00 74.42 50 ASP A N 4
ATOM 5007 C CA . ASP A 1 50 ? -7.296 -0.082 -12.047 1.00 34.43 50 ASP A CA 4
ATOM 5008 C C . ASP A 1 50 ? -8.091 0.822 -11.109 1.00 64.14 50 ASP A C 4
ATOM 5009 O O . ASP A 1 50 ? -8.758 0.346 -10.192 1.00 10.44 50 ASP A O 4
ATOM 5018 N N . GLU A 1 51 ? -8.012 2.127 -11.347 1.00 40.54 51 GLU A N 4
ATOM 5019 C CA . GLU A 1 51 ? -8.722 3.098 -10.523 1.00 33.35 51 GLU A CA 4
ATOM 5020 C C . GLU A 1 51 ? -9.781 3.834 -11.339 1.00 4.44 51 GLU A C 4
ATOM 5021 O O . GLU A 1 51 ? -9.864 3.674 -12.556 1.00 52.54 51 GLU A O 4
ATOM 5033 N N . VAL A 1 52 ? -10.588 4.642 -10.658 1.00 40.03 52 VAL A N 4
ATOM 5034 C CA . VAL A 1 52 ? -11.641 5.404 -11.319 1.00 1.22 52 VAL A CA 4
ATOM 5035 C C . VAL A 1 52 ? -11.444 6.902 -11.117 1.00 42.43 52 VAL A C 4
ATOM 5036 O O . VAL A 1 52 ? -11.579 7.688 -12.055 1.00 13.42 52 VAL A O 4
ATOM 5049 N N . SER A 1 53 ? -11.122 7.291 -9.888 1.00 14.35 53 SER A N 4
ATOM 5050 C CA . SER A 1 53 ? -10.909 8.697 -9.561 1.00 74.44 53 SER A CA 4
ATOM 5051 C C . SER A 1 53 ? -9.958 9.348 -10.560 1.00 60.04 53 SER A C 4
ATOM 5052 O O . SER A 1 53 ? -9.092 8.686 -11.132 1.00 61.32 53 SER A O 4
ATOM 5060 N N . ASP A 1 54 ? -10.126 10.650 -10.765 1.00 71.32 54 ASP A N 4
ATOM 5061 C CA . ASP A 1 54 ? -9.282 11.393 -11.694 1.00 75.32 54 ASP A CA 4
ATOM 5062 C C . ASP A 1 54 ? -7.825 11.370 -11.243 1.00 35.53 54 ASP A C 4
ATOM 5063 O O . ASP A 1 54 ? -6.936 10.997 -12.006 1.00 65.04 54 ASP A O 4
ATOM 5072 N N . GLU A 1 55 ? -7.591 11.771 -9.997 1.00 44.24 55 GLU A N 4
ATOM 5073 C CA . GLU A 1 55 ? -6.241 11.798 -9.446 1.00 20.01 55 GLU A CA 4
ATOM 5074 C C . GLU A 1 55 ? -5.744 10.385 -9.155 1.00 61.21 55 GLU A C 4
ATOM 5075 O O . GLU A 1 55 ? -4.643 10.006 -9.556 1.00 51.42 55 GLU A O 4
ATOM 5087 N N . LYS A 1 56 ? -6.563 9.608 -8.454 1.00 52.41 56 LYS A N 4
ATOM 5088 C CA . LYS A 1 56 ? -6.210 8.237 -8.109 1.00 24.31 56 LYS A CA 4
ATOM 5089 C C . LYS A 1 56 ? -6.178 7.354 -9.352 1.00 63.42 56 LYS A C 4
ATOM 5090 O O . LYS A 1 56 ? -5.835 6.173 -9.279 1.00 52.41 56 LYS A O 4
ATOM 5109 N N . VAL A 1 57 ? -6.536 7.933 -10.494 1.00 3.34 57 VAL A N 4
ATOM 5110 C CA . VAL A 1 57 ? -6.546 7.200 -11.754 1.00 25.45 57 VAL A CA 4
ATOM 5111 C C . VAL A 1 57 ? -5.449 6.141 -11.782 1.00 2.14 57 VAL A C 4
ATOM 5112 O O . VAL A 1 57 ? -5.683 5.000 -12.180 1.00 64.42 57 VAL A O 4
ATOM 5125 N N . HIS A 1 58 ? -4.250 6.527 -11.355 1.00 73.01 58 HIS A N 4
ATOM 5126 C CA . HIS A 1 58 ? -3.116 5.610 -11.330 1.00 51.30 58 HIS A CA 4
ATOM 5127 C C . HIS A 1 58 ? -3.280 4.574 -10.222 1.00 64.24 58 HIS A C 4
ATOM 5128 O O . HIS A 1 58 ? -4.138 3.696 -10.302 1.00 40.34 58 HIS A O 4
ATOM 5142 N N . ASN A 1 59 ? -2.449 4.682 -9.190 1.00 74.12 59 ASN A N 4
ATOM 5143 C CA . ASN A 1 59 ? -2.501 3.753 -8.067 1.00 73.10 59 ASN A CA 4
ATOM 5144 C C . ASN A 1 59 ? -2.595 4.505 -6.743 1.00 3.11 59 ASN A C 4
ATOM 5145 O O . ASN A 1 59 ? -3.682 4.889 -6.311 1.00 51.01 59 ASN A O 4
ATOM 5156 N N . ILE A 1 60 ? -1.448 4.712 -6.104 1.00 51.14 60 ILE A N 4
ATOM 5157 C CA . ILE A 1 60 ? -1.400 5.420 -4.831 1.00 34.41 60 ILE A CA 4
ATOM 5158 C C . ILE A 1 60 ? -0.547 6.679 -4.933 1.00 65.12 60 ILE A C 4
ATOM 5159 O O . ILE A 1 60 ? -0.749 7.640 -4.190 1.00 42.05 60 ILE A O 4
ATOM 5175 N N . ILE A 1 61 ? 0.407 6.667 -5.859 1.00 13.03 61 ILE A N 4
ATOM 5176 C CA . ILE A 1 61 ? 1.289 7.809 -6.060 1.00 44.32 61 ILE A CA 4
ATOM 5177 C C . ILE A 1 61 ? 0.506 9.118 -6.053 1.00 31.52 61 ILE A C 4
ATOM 5178 O O . ILE A 1 61 ? 1.063 10.187 -5.804 1.00 10.25 61 ILE A O 4
ATOM 5194 N N . THR A 1 62 ? -0.792 9.025 -6.326 1.00 41.34 62 THR A N 4
ATOM 5195 C CA . THR A 1 62 ? -1.653 10.201 -6.351 1.00 32.32 62 THR A CA 4
ATOM 5196 C C . THR A 1 62 ? -1.558 10.980 -5.044 1.00 22.52 62 THR A C 4
ATOM 5197 O O . THR A 1 62 ? -0.666 11.810 -4.867 1.00 51.42 62 THR A O 4
ATOM 5208 N N . THR A 1 63 ? -2.482 10.706 -4.128 1.00 71.22 63 THR A N 4
ATOM 5209 C CA . THR A 1 63 ? -2.502 11.381 -2.837 1.00 13.21 63 THR A CA 4
ATOM 5210 C C . THR A 1 63 ? -2.446 10.378 -1.691 1.00 24.13 63 THR A C 4
ATOM 5211 O O . THR A 1 63 ? -1.925 10.677 -0.615 1.00 42.02 63 THR A O 4
ATOM 5222 N N . LEU A 1 64 ? -2.984 9.186 -1.927 1.00 5.44 64 LEU A N 4
ATOM 5223 C CA . LEU A 1 64 ? -2.993 8.137 -0.913 1.00 54.20 64 LEU A CA 4
ATOM 5224 C C . LEU A 1 64 ? -1.700 8.149 -0.104 1.00 51.04 64 LEU A C 4
ATOM 5225 O O . LEU A 1 64 ? -1.726 8.134 1.126 1.00 4.42 64 LEU A O 4
ATOM 5241 N N . SER A 1 65 ? -0.571 8.178 -0.805 1.00 23.44 65 SER A N 4
ATOM 5242 C CA . SER A 1 65 ? 0.733 8.190 -0.152 1.00 2.11 65 SER A CA 4
ATOM 5243 C C . SER A 1 65 ? 0.828 9.336 0.851 1.00 33.33 65 SER A C 4
ATOM 5244 O O . SER A 1 65 ? 0.848 9.114 2.061 1.00 1.25 65 SER A O 4
ATOM 5252 N N . GLU A 1 66 ? 0.885 10.561 0.338 1.00 60.53 66 GLU A N 4
ATOM 5253 C CA . GLU A 1 66 ? 0.978 11.741 1.188 1.00 3.23 66 GLU A CA 4
ATOM 5254 C C . GLU A 1 66 ? -0.169 11.779 2.194 1.00 52.54 66 GLU A C 4
ATOM 5255 O O . GLU A 1 66 ? -0.136 12.538 3.163 1.00 23.52 66 GLU A O 4
ATOM 5267 N N . LYS A 1 67 ? -1.185 10.957 1.955 1.00 63.42 67 LYS A N 4
ATOM 5268 C CA . LYS A 1 67 ? -2.343 10.894 2.838 1.00 53.01 67 LYS A CA 4
ATOM 5269 C C . LYS A 1 67 ? -2.001 10.164 4.133 1.00 15.30 67 LYS A C 4
ATOM 5270 O O . LYS A 1 67 ? -2.397 10.588 5.220 1.00 53.44 67 LYS A O 4
ATOM 5289 N N . LEU A 1 68 ? -1.264 9.066 4.011 1.00 4.50 68 LEU A N 4
ATOM 5290 C CA . LEU A 1 68 ? -0.867 8.278 5.173 1.00 42.33 68 LEU A CA 4
ATOM 5291 C C . LEU A 1 68 ? 0.556 7.753 5.014 1.00 64.10 68 LEU A C 4
ATOM 5292 O O . LEU A 1 68 ? 1.392 7.915 5.904 1.00 71.53 68 LEU A O 4
ATOM 5308 N N . PHE A 1 69 ? 0.826 7.125 3.874 1.00 1.12 69 PHE A N 4
ATOM 5309 C CA . PHE A 1 69 ? 2.149 6.577 3.598 1.00 71.12 69 PHE A CA 4
ATOM 5310 C C . PHE A 1 69 ? 3.232 7.625 3.835 1.00 23.12 69 PHE A C 4
ATOM 5311 O O . PHE A 1 69 ? 4.056 7.488 4.739 1.00 32.23 69 PHE A O 4
ATOM 5328 N N . ALA A 1 70 ? 3.225 8.671 3.016 1.00 52.22 70 ALA A N 4
ATOM 5329 C CA . ALA A 1 70 ? 4.205 9.743 3.137 1.00 50.24 70 ALA A CA 4
ATOM 5330 C C . ALA A 1 70 ? 3.599 10.967 3.815 1.00 40.22 70 ALA A C 4
ATOM 5331 O O . ALA A 1 70 ? 2.406 11.234 3.683 1.00 55.34 70 ALA A O 4
ATOM 5338 N N . ASN A 1 71 ? 4.430 11.707 4.542 1.00 51.22 71 ASN A N 4
ATOM 5339 C CA . ASN A 1 71 ? 3.975 12.903 5.242 1.00 31.21 71 ASN A CA 4
ATOM 5340 C C . ASN A 1 71 ? 4.511 14.164 4.571 1.00 61.41 71 ASN A C 4
ATOM 5341 O O . ASN A 1 71 ? 5.640 14.585 4.826 1.00 70.31 71 ASN A O 4
ATOM 5352 N N . THR A 1 72 ? 3.693 14.763 3.711 1.00 4.31 72 THR A N 4
ATOM 5353 C CA . THR A 1 72 ? 4.085 15.975 3.002 1.00 14.35 72 THR A CA 4
ATOM 5354 C C . THR A 1 72 ? 4.705 16.992 3.954 1.00 53.43 72 THR A C 4
ATOM 5355 O O . THR A 1 72 ? 5.481 17.853 3.539 1.00 62.35 72 THR A O 4
ATOM 5366 N N . VAL A 1 73 ? 4.358 16.888 5.233 1.00 53.04 73 VAL A N 4
ATOM 5367 C CA . VAL A 1 73 ? 4.882 17.798 6.244 1.00 41.12 73 VAL A CA 4
ATOM 5368 C C . VAL A 1 73 ? 6.406 17.833 6.214 1.00 10.23 73 VAL A C 4
ATOM 5369 O O . VAL A 1 73 ? 7.011 18.904 6.149 1.00 20.32 73 VAL A O 4
ATOM 5382 N N . ILE A 1 74 ? 7.020 16.656 6.262 1.00 23.02 74 ILE A N 4
ATOM 5383 C CA . ILE A 1 74 ? 8.474 16.552 6.239 1.00 10.03 74 ILE A CA 4
ATOM 5384 C C . ILE A 1 74 ? 8.920 15.199 5.694 1.00 11.53 74 ILE A C 4
ATOM 5385 O O . ILE A 1 74 ? 9.797 14.550 6.262 1.00 64.22 74 ILE A O 4
ATOM 5401 N N . GLU A 1 75 ? 8.310 14.783 4.589 1.00 61.30 75 GLU A N 4
ATOM 5402 C CA . GLU A 1 75 ? 8.646 13.507 3.967 1.00 53.43 75 GLU A CA 4
ATOM 5403 C C . GLU A 1 75 ? 9.480 13.720 2.707 1.00 71.43 75 GLU A C 4
ATOM 5404 O O . GLU A 1 75 ? 9.544 14.826 2.172 1.00 72.11 75 GLU A O 4
ATOM 5416 N N . GLU A 1 76 ? 10.118 12.651 2.239 1.00 34.12 76 GLU A N 4
ATOM 5417 C CA . GLU A 1 76 ? 10.949 12.721 1.043 1.00 31.33 76 GLU A CA 4
ATOM 5418 C C . GLU A 1 76 ? 10.953 11.385 0.305 1.00 3.20 76 GLU A C 4
ATOM 5419 O O . GLU A 1 76 ? 10.951 10.321 0.924 1.00 0.15 76 GLU A O 4
ATOM 5431 N N . TYR A 1 77 ? 10.959 11.450 -1.022 1.00 21.43 77 TYR A N 4
ATOM 5432 C CA . TYR A 1 77 ? 10.961 10.246 -1.845 1.00 54.43 77 TYR A CA 4
ATOM 5433 C C . TYR A 1 77 ? 11.362 10.570 -3.281 1.00 71.33 77 TYR A C 4
ATOM 5434 O O . TYR A 1 77 ? 11.515 11.735 -3.648 1.00 22.24 77 TYR A O 4
ATOM 5452 N N . SER A 1 78 ? 11.530 9.529 -4.090 1.00 73.45 78 SER A N 4
ATOM 5453 C CA . SER A 1 78 ? 11.916 9.700 -5.486 1.00 61.31 78 SER A CA 4
ATOM 5454 C C . SER A 1 78 ? 10.942 8.977 -6.412 1.00 24.11 78 SER A C 4
ATOM 5455 O O . SER A 1 78 ? 10.422 7.913 -6.075 1.00 51.13 78 SER A O 4
ATOM 5463 N N . TYR A 1 79 ? 10.701 9.562 -7.580 1.00 3.44 79 TYR A N 4
ATOM 5464 C CA . TYR A 1 79 ? 9.789 8.977 -8.554 1.00 74.32 79 TYR A CA 4
ATOM 5465 C C . TYR A 1 79 ? 10.021 9.567 -9.942 1.00 22.23 79 TYR A C 4
ATOM 5466 O O . TYR A 1 79 ? 10.910 10.396 -10.136 1.00 40.32 79 TYR A O 4
ATOM 5484 N N . LYS A 1 80 ? 9.215 9.133 -10.905 1.00 12.14 80 LYS A N 4
ATOM 5485 C CA . LYS A 1 80 ? 9.329 9.618 -12.275 1.00 31.10 80 LYS A CA 4
ATOM 5486 C C . LYS A 1 80 ? 8.111 10.451 -12.661 1.00 35.42 80 LYS A C 4
ATOM 5487 O O . LYS A 1 80 ? 7.219 10.681 -11.843 1.00 62.43 80 LYS A O 4
ATOM 5506 N N . VAL A 1 81 ? 8.078 10.899 -13.912 1.00 33.03 81 VAL A N 4
ATOM 5507 C CA . VAL A 1 81 ? 6.967 11.704 -14.406 1.00 63.15 81 VAL A CA 4
ATOM 5508 C C . VAL A 1 81 ? 5.628 11.063 -14.061 1.00 54.32 81 VAL A C 4
ATOM 5509 O O . VAL A 1 81 ? 5.073 10.295 -14.848 1.00 51.13 81 VAL A O 4
ATOM 5522 N N . LEU A 1 82 ? 5.112 11.384 -12.880 1.00 12.31 82 LEU A N 4
ATOM 5523 C CA . LEU A 1 82 ? 3.835 10.841 -12.429 1.00 63.42 82 LEU A CA 4
ATOM 5524 C C . LEU A 1 82 ? 2.987 11.921 -11.766 1.00 51.12 82 LEU A C 4
ATOM 5525 O O . LEU A 1 82 ? 3.512 12.910 -11.254 1.00 62.30 82 LEU A O 4
ATOM 5541 N N . ASP A 1 83 ? 1.673 11.724 -11.778 1.00 2.50 83 ASP A N 4
ATOM 5542 C CA . ASP A 1 83 ? 0.752 12.680 -11.175 1.00 14.31 83 ASP A CA 4
ATOM 5543 C C . ASP A 1 83 ? 1.511 13.845 -10.546 1.00 73.41 83 ASP A C 4
ATOM 5544 O O . ASP A 1 83 ? 1.905 14.786 -11.235 1.00 22.32 83 ASP A O 4
ATOM 5553 N N . ASP A 1 84 ? 1.711 13.774 -9.235 1.00 14.23 84 ASP A N 4
ATOM 5554 C CA . ASP A 1 84 ? 2.422 14.822 -8.512 1.00 44.25 84 ASP A CA 4
ATOM 5555 C C . ASP A 1 84 ? 3.759 14.308 -7.987 1.00 42.40 84 ASP A C 4
ATOM 5556 O O . ASP A 1 84 ? 4.816 14.832 -8.337 1.00 4.04 84 ASP A O 4
ATOM 5565 N N . GLU A 1 85 ? 3.703 13.281 -7.145 1.00 1.31 85 GLU A N 4
ATOM 5566 C CA . GLU A 1 85 ? 4.910 12.699 -6.570 1.00 71.32 85 GLU A CA 4
ATOM 5567 C C . GLU A 1 85 ? 4.662 12.236 -5.137 1.00 54.03 85 GLU A C 4
ATOM 5568 O O . GLU A 1 85 ? 5.031 12.916 -4.180 1.00 12.51 85 GLU A O 4
ATOM 5580 N N . LYS A 1 86 ? 4.033 11.074 -4.998 1.00 33.12 86 LYS A N 4
ATOM 5581 C CA . LYS A 1 86 ? 3.734 10.518 -3.683 1.00 65.24 86 LYS A CA 4
ATOM 5582 C C . LYS A 1 86 ? 3.689 8.994 -3.735 1.00 13.01 86 LYS A C 4
ATOM 5583 O O . LYS A 1 86 ? 2.614 8.395 -3.698 1.00 43.30 86 LYS A O 4
ATOM 5602 N N . GLU A 1 87 ? 4.861 8.374 -3.819 1.00 24.41 87 GLU A N 4
ATOM 5603 C CA . GLU A 1 87 ? 4.953 6.919 -3.875 1.00 3.45 87 GLU A CA 4
ATOM 5604 C C . GLU A 1 87 ? 4.667 6.303 -2.508 1.00 53.51 87 GLU A C 4
ATOM 5605 O O . GLU A 1 87 ? 4.391 7.013 -1.542 1.00 33.44 87 GLU A O 4
ATOM 5617 N N . ASN A 1 88 ? 4.734 4.978 -2.437 1.00 72.13 88 ASN A N 4
ATOM 5618 C CA . ASN A 1 88 ? 4.481 4.265 -1.190 1.00 55.43 88 ASN A CA 4
ATOM 5619 C C . ASN A 1 88 ? 5.789 3.826 -0.539 1.00 54.23 88 ASN A C 4
ATOM 5620 O O . ASN A 1 88 ? 6.404 4.581 0.213 1.00 54.41 88 ASN A O 4
ATOM 5631 N N . ALA A 1 89 ? 6.208 2.600 -0.835 1.00 51.20 89 ALA A N 4
ATOM 5632 C CA . ALA A 1 89 ? 7.444 2.061 -0.281 1.00 52.22 89 ALA A CA 4
ATOM 5633 C C . ALA A 1 89 ? 8.472 3.165 -0.057 1.00 31.23 89 ALA A C 4
ATOM 5634 O O . ALA A 1 89 ? 9.542 2.925 0.504 1.00 61.52 89 ALA A O 4
ATOM 5641 N N . ALA A 1 1 ? 0.679 0.181 -0.151 1.00 1.22 1 ALA A N 5
ATOM 5642 C CA . ALA A 1 1 ? 1.596 0.064 -1.277 1.00 45.24 1 ALA A CA 5
ATOM 5643 C C . ALA A 1 1 ? 1.021 -0.840 -2.362 1.00 63.21 1 ALA A C 5
ATOM 5644 O O . ALA A 1 1 ? -0.033 -1.448 -2.183 1.00 13.23 1 ALA A O 5
ATOM 5651 N N . GLY A 1 2 ? 1.722 -0.924 -3.489 1.00 74.23 2 GLY A N 5
ATOM 5652 C CA . GLY A 1 2 ? 1.264 -1.756 -4.587 1.00 31.12 2 GLY A CA 5
ATOM 5653 C C . GLY A 1 2 ? 1.891 -1.366 -5.911 1.00 31.04 2 GLY A C 5
ATOM 5654 O O . GLY A 1 2 ? 2.706 -0.446 -5.972 1.00 12.14 2 GLY A O 5
ATOM 5658 N N . MET A 1 3 ? 1.512 -2.069 -6.973 1.00 54.40 3 MET A N 5
ATOM 5659 C CA . MET A 1 3 ? 2.043 -1.790 -8.302 1.00 62.42 3 MET A CA 5
ATOM 5660 C C . MET A 1 3 ? 1.883 -0.315 -8.654 1.00 55.12 3 MET A C 5
ATOM 5661 O O . MET A 1 3 ? 0.807 0.261 -8.486 1.00 23.24 3 MET A O 5
ATOM 5675 N N . LYS A 1 4 ? 2.958 0.293 -9.144 1.00 22.54 4 LYS A N 5
ATOM 5676 C CA . LYS A 1 4 ? 2.937 1.701 -9.520 1.00 61.15 4 LYS A CA 5
ATOM 5677 C C . LYS A 1 4 ? 3.770 1.941 -10.775 1.00 65.23 4 LYS A C 5
ATOM 5678 O O . LYS A 1 4 ? 4.688 1.178 -11.080 1.00 31.32 4 LYS A O 5
ATOM 5697 N N . THR A 1 5 ? 3.447 3.007 -11.500 1.00 52.15 5 THR A N 5
ATOM 5698 C CA . THR A 1 5 ? 4.165 3.348 -12.722 1.00 25.43 5 THR A CA 5
ATOM 5699 C C . THR A 1 5 ? 5.219 4.417 -12.459 1.00 44.33 5 THR A C 5
ATOM 5700 O O . THR A 1 5 ? 4.960 5.610 -12.620 1.00 53.23 5 THR A O 5
ATOM 5711 N N . ILE A 1 6 ? 6.408 3.983 -12.055 1.00 44.24 6 ILE A N 5
ATOM 5712 C CA . ILE A 1 6 ? 7.502 4.905 -11.773 1.00 31.32 6 ILE A CA 5
ATOM 5713 C C . ILE A 1 6 ? 8.851 4.200 -11.862 1.00 44.33 6 ILE A C 5
ATOM 5714 O O . ILE A 1 6 ? 8.929 2.975 -11.777 1.00 45.34 6 ILE A O 5
ATOM 5730 N N . GLU A 1 7 ? 9.912 4.984 -12.033 1.00 33.04 7 GLU A N 5
ATOM 5731 C CA . GLU A 1 7 ? 11.259 4.434 -12.132 1.00 53.44 7 GLU A CA 5
ATOM 5732 C C . GLU A 1 7 ? 12.258 5.301 -11.371 1.00 34.12 7 GLU A C 5
ATOM 5733 O O . GLU A 1 7 ? 12.941 6.142 -11.957 1.00 32.23 7 GLU A O 5
ATOM 5745 N N . LEU A 1 8 ? 12.337 5.090 -10.062 1.00 15.24 8 LEU A N 5
ATOM 5746 C CA . LEU A 1 8 ? 13.251 5.852 -9.218 1.00 22.41 8 LEU A CA 5
ATOM 5747 C C . LEU A 1 8 ? 13.421 5.184 -7.857 1.00 73.41 8 LEU A C 5
ATOM 5748 O O . LEU A 1 8 ? 12.554 4.432 -7.411 1.00 34.34 8 LEU A O 5
ATOM 5764 N N . HIS A 1 9 ? 14.542 5.465 -7.201 1.00 62.42 9 HIS A N 5
ATOM 5765 C CA . HIS A 1 9 ? 14.824 4.893 -5.889 1.00 41.02 9 HIS A CA 5
ATOM 5766 C C . HIS A 1 9 ? 14.198 5.737 -4.783 1.00 2.00 9 HIS A C 5
ATOM 5767 O O . HIS A 1 9 ? 14.576 6.891 -4.581 1.00 3.42 9 HIS A O 5
ATOM 5781 N N . ILE A 1 10 ? 13.240 5.154 -4.071 1.00 73.12 10 ILE A N 5
ATOM 5782 C CA . ILE A 1 10 ? 12.562 5.853 -2.986 1.00 23.40 10 ILE A CA 5
ATOM 5783 C C . ILE A 1 10 ? 13.272 5.622 -1.656 1.00 50.11 10 ILE A C 5
ATOM 5784 O O . ILE A 1 10 ? 14.080 4.703 -1.522 1.00 21.45 10 ILE A O 5
ATOM 5800 N N . THR A 1 11 ? 12.964 6.463 -0.673 1.00 74.43 11 THR A N 5
ATOM 5801 C CA . THR A 1 11 ? 13.571 6.351 0.647 1.00 73.32 11 THR A CA 5
ATOM 5802 C C . THR A 1 11 ? 12.868 5.291 1.487 1.00 21.51 11 THR A C 5
ATOM 5803 O O . THR A 1 11 ? 12.053 4.520 0.978 1.00 30.12 11 THR A O 5
ATOM 5814 N N . LEU A 1 12 ? 13.188 5.257 2.776 1.00 33.41 12 LEU A N 5
ATOM 5815 C CA . LEU A 1 12 ? 12.586 4.290 3.688 1.00 12.34 12 LEU A CA 5
ATOM 5816 C C . LEU A 1 12 ? 11.097 4.122 3.399 1.00 5.54 12 LEU A C 5
ATOM 5817 O O . LEU A 1 12 ? 10.457 5.020 2.854 1.00 40.45 12 LEU A O 5
ATOM 5833 N N . GLN A 1 13 ? 10.554 2.968 3.771 1.00 23.14 13 GLN A N 5
ATOM 5834 C CA . GLN A 1 13 ? 9.141 2.684 3.553 1.00 32.21 13 GLN A CA 5
ATOM 5835 C C . GLN A 1 13 ? 8.267 3.796 4.125 1.00 65.30 13 GLN A C 5
ATOM 5836 O O . GLN A 1 13 ? 8.702 4.595 4.955 1.00 72.04 13 GLN A O 5
ATOM 5850 N N . PRO A 1 14 ? 7.006 3.850 3.672 1.00 1.12 14 PRO A N 5
ATOM 5851 C CA . PRO A 1 14 ? 6.045 4.860 4.126 1.00 62.04 14 PRO A CA 5
ATOM 5852 C C . PRO A 1 14 ? 5.620 4.646 5.574 1.00 13.22 14 PRO A C 5
ATOM 5853 O O . PRO A 1 14 ? 6.338 5.018 6.502 1.00 14.11 14 PRO A O 5
ATOM 5864 N N . GLN A 1 15 ? 4.449 4.045 5.760 1.00 60.12 15 GLN A N 5
ATOM 5865 C CA . GLN A 1 15 ? 3.929 3.782 7.096 1.00 0.45 15 GLN A CA 5
ATOM 5866 C C . GLN A 1 15 ? 4.091 2.311 7.464 1.00 10.24 15 GLN A C 5
ATOM 5867 O O . GLN A 1 15 ? 4.391 1.977 8.610 1.00 20.55 15 GLN A O 5
ATOM 5881 N N . VAL A 1 16 ? 3.890 1.436 6.485 1.00 70.44 16 VAL A N 5
ATOM 5882 C CA . VAL A 1 16 ? 4.014 -0.000 6.705 1.00 64.20 16 VAL A CA 5
ATOM 5883 C C . VAL A 1 16 ? 5.124 -0.594 5.844 1.00 31.25 16 VAL A C 5
ATOM 5884 O O . VAL A 1 16 ? 5.595 0.037 4.897 1.00 21.51 16 VAL A O 5
ATOM 5897 N N . LEU A 1 17 ? 5.537 -1.811 6.179 1.00 22.44 17 LEU A N 5
ATOM 5898 C CA . LEU A 1 17 ? 6.592 -2.493 5.437 1.00 41.52 17 LEU A CA 5
ATOM 5899 C C . LEU A 1 17 ? 6.134 -2.823 4.020 1.00 45.53 17 LEU A C 5
ATOM 5900 O O . LEU A 1 17 ? 5.323 -3.725 3.813 1.00 22.20 17 LEU A O 5
ATOM 5916 N N . ASP A 1 18 ? 6.661 -2.087 3.047 1.00 5.12 18 ASP A N 5
ATOM 5917 C CA . ASP A 1 18 ? 6.310 -2.303 1.649 1.00 72.35 18 ASP A CA 5
ATOM 5918 C C . ASP A 1 18 ? 6.696 -3.710 1.202 1.00 22.15 18 ASP A C 5
ATOM 5919 O O . ASP A 1 18 ? 7.850 -4.121 1.335 1.00 14.04 18 ASP A O 5
ATOM 5928 N N . THR A 1 19 ? 5.724 -4.446 0.673 1.00 14.22 19 THR A N 5
ATOM 5929 C CA . THR A 1 19 ? 5.961 -5.807 0.210 1.00 72.03 19 THR A CA 5
ATOM 5930 C C . THR A 1 19 ? 6.358 -5.825 -1.262 1.00 24.32 19 THR A C 5
ATOM 5931 O O . THR A 1 19 ? 6.324 -6.871 -1.910 1.00 30.02 19 THR A O 5
ATOM 5942 N N . GLN A 1 20 ? 6.736 -4.662 -1.783 1.00 32.24 20 GLN A N 5
ATOM 5943 C CA . GLN A 1 20 ? 7.140 -4.546 -3.179 1.00 21.13 20 GLN A CA 5
ATOM 5944 C C . GLN A 1 20 ? 8.043 -5.707 -3.582 1.00 75.45 20 GLN A C 5
ATOM 5945 O O . GLN A 1 20 ? 7.821 -6.352 -4.607 1.00 12.04 20 GLN A O 5
ATOM 5959 N N . GLY A 1 21 ? 9.062 -5.969 -2.770 1.00 2.31 21 GLY A N 5
ATOM 5960 C CA . GLY A 1 21 ? 9.983 -7.052 -3.060 1.00 42.01 21 GLY A CA 5
ATOM 5961 C C . GLY A 1 21 ? 9.312 -8.411 -3.016 1.00 45.44 21 GLY A C 5
ATOM 5962 O O . GLY A 1 21 ? 9.375 -9.171 -3.982 1.00 31.33 21 GLY A O 5
ATOM 5966 N N . GLN A 1 22 ? 8.671 -8.716 -1.893 1.00 71.32 22 GLN A N 5
ATOM 5967 C CA . GLN A 1 22 ? 7.988 -9.994 -1.728 1.00 2.05 22 GLN A CA 5
ATOM 5968 C C . GLN A 1 22 ? 6.593 -9.949 -2.342 1.00 61.41 22 GLN A C 5
ATOM 5969 O O . GLN A 1 22 ? 6.286 -9.073 -3.151 1.00 45.01 22 GLN A O 5
ATOM 5983 N N . THR A 1 23 ? 5.750 -10.901 -1.953 1.00 53.23 23 THR A N 5
ATOM 5984 C CA . THR A 1 23 ? 4.388 -10.971 -2.467 1.00 34.31 23 THR A CA 5
ATOM 5985 C C . THR A 1 23 ? 3.489 -9.947 -1.783 1.00 73.44 23 THR A C 5
ATOM 5986 O O . THR A 1 23 ? 3.241 -10.029 -0.580 1.00 1.35 23 THR A O 5
ATOM 5997 N N . LEU A 1 24 ? 3.002 -8.984 -2.558 1.00 74.30 24 LEU A N 5
ATOM 5998 C CA . LEU A 1 24 ? 2.128 -7.944 -2.027 1.00 2.40 24 LEU A CA 5
ATOM 5999 C C . LEU A 1 24 ? 0.706 -8.465 -1.850 1.00 14.35 24 LEU A C 5
ATOM 6000 O O . LEU A 1 24 ? -0.043 -7.983 -0.999 1.00 2.45 24 LEU A O 5
ATOM 6016 N N . THR A 1 25 ? 0.338 -9.455 -2.657 1.00 43.44 25 THR A N 5
ATOM 6017 C CA . THR A 1 25 ? -0.994 -10.042 -2.589 1.00 64.44 25 THR A CA 5
ATOM 6018 C C . THR A 1 25 ? -1.363 -10.403 -1.155 1.00 1.30 25 THR A C 5
ATOM 6019 O O . THR A 1 25 ? -2.541 -10.442 -0.798 1.00 44.14 25 THR A O 5
ATOM 6030 N N . ARG A 1 26 ? -0.350 -10.665 -0.336 1.00 4.51 26 ARG A N 5
ATOM 6031 C CA . ARG A 1 26 ? -0.569 -11.022 1.060 1.00 24.24 26 ARG A CA 5
ATOM 6032 C C . ARG A 1 26 ? -0.798 -9.776 1.911 1.00 33.51 26 ARG A C 5
ATOM 6033 O O . ARG A 1 26 ? -1.801 -9.671 2.616 1.00 13.42 26 ARG A O 5
ATOM 6054 N N . ALA A 1 27 ? 0.138 -8.836 1.840 1.00 65.54 27 ALA A N 5
ATOM 6055 C CA . ALA A 1 27 ? 0.038 -7.598 2.602 1.00 54.04 27 ALA A CA 5
ATOM 6056 C C . ALA A 1 27 ? -0.933 -6.625 1.941 1.00 2.41 27 ALA A C 5
ATOM 6057 O O . ALA A 1 27 ? -1.860 -6.127 2.580 1.00 30.00 27 ALA A O 5
ATOM 6064 N N . VAL A 1 28 ? -0.713 -6.356 0.658 1.00 61.21 28 VAL A N 5
ATOM 6065 C CA . VAL A 1 28 ? -1.568 -5.442 -0.089 1.00 75.25 28 VAL A CA 5
ATOM 6066 C C . VAL A 1 28 ? -3.042 -5.766 0.129 1.00 11.03 28 VAL A C 5
ATOM 6067 O O . VAL A 1 28 ? -3.890 -4.873 0.138 1.00 74.42 28 VAL A O 5
ATOM 6080 N N . HIS A 1 29 ? -3.340 -7.049 0.307 1.00 74.23 29 HIS A N 5
ATOM 6081 C CA . HIS A 1 29 ? -4.713 -7.492 0.527 1.00 3.40 29 HIS A CA 5
ATOM 6082 C C . HIS A 1 29 ? -5.275 -6.898 1.815 1.00 3.03 29 HIS A C 5
ATOM 6083 O O . HIS A 1 29 ? -6.454 -6.552 1.888 1.00 30.11 29 HIS A O 5
ATOM 6097 N N . ASP A 1 30 ? -4.424 -6.784 2.829 1.00 45.22 30 ASP A N 5
ATOM 6098 C CA . ASP A 1 30 ? -4.835 -6.232 4.114 1.00 0.24 30 ASP A CA 5
ATOM 6099 C C . ASP A 1 30 ? -4.916 -4.710 4.051 1.00 4.34 30 ASP A C 5
ATOM 6100 O O . ASP A 1 30 ? -5.772 -4.096 4.689 1.00 1.25 30 ASP A O 5
ATOM 6109 N N . LEU A 1 31 ? -4.018 -4.106 3.280 1.00 74.43 31 LEU A N 5
ATOM 6110 C CA . LEU A 1 31 ? -3.987 -2.655 3.134 1.00 61.21 31 LEU A CA 5
ATOM 6111 C C . LEU A 1 31 ? -5.249 -2.150 2.443 1.00 53.22 31 LEU A C 5
ATOM 6112 O O . LEU A 1 31 ? -5.771 -1.088 2.780 1.00 42.35 31 LEU A O 5
ATOM 6128 N N . GLY A 1 32 ? -5.737 -2.920 1.475 1.00 61.12 32 GLY A N 5
ATOM 6129 C CA . GLY A 1 32 ? -6.936 -2.535 0.753 1.00 5.01 32 GLY A CA 5
ATOM 6130 C C . GLY A 1 32 ? -6.655 -2.199 -0.698 1.00 55.42 32 GLY A C 5
ATOM 6131 O O . GLY A 1 32 ? -7.367 -1.399 -1.306 1.00 15.32 32 GLY A O 5
ATOM 6135 N N . TYR A 1 33 ? -5.615 -2.809 -1.255 1.00 13.30 33 TYR A N 5
ATOM 6136 C CA . TYR A 1 33 ? -5.240 -2.566 -2.643 1.00 31.40 33 TYR A CA 5
ATOM 6137 C C . TYR A 1 33 ? -5.110 -3.879 -3.409 1.00 63.22 33 TYR A C 5
ATOM 6138 O O . TYR A 1 33 ? -4.072 -4.161 -4.007 1.00 61.24 33 TYR A O 5
ATOM 6156 N N . ALA A 1 34 ? -6.171 -4.678 -3.386 1.00 75.12 34 ALA A N 5
ATOM 6157 C CA . ALA A 1 34 ? -6.178 -5.960 -4.080 1.00 52.12 34 ALA A CA 5
ATOM 6158 C C . ALA A 1 34 ? -6.038 -5.769 -5.587 1.00 34.33 34 ALA A C 5
ATOM 6159 O O . ALA A 1 34 ? -5.756 -6.718 -6.317 1.00 75.54 34 ALA A O 5
ATOM 6166 N N . GLN A 1 35 ? -6.238 -4.537 -6.044 1.00 30.33 35 GLN A N 5
ATOM 6167 C CA . GLN A 1 35 ? -6.135 -4.224 -7.464 1.00 13.10 35 GLN A CA 5
ATOM 6168 C C . GLN A 1 35 ? -4.728 -4.502 -7.982 1.00 52.04 35 GLN A C 5
ATOM 6169 O O . GLN A 1 35 ? -4.509 -4.602 -9.190 1.00 5.44 35 GLN A O 5
ATOM 6183 N N . VAL A 1 36 ? -3.777 -4.626 -7.062 1.00 34.03 36 VAL A N 5
ATOM 6184 C CA . VAL A 1 36 ? -2.391 -4.893 -7.426 1.00 31.43 36 VAL A CA 5
ATOM 6185 C C . VAL A 1 36 ? -1.912 -6.214 -6.833 1.00 11.21 36 VAL A C 5
ATOM 6186 O O . VAL A 1 36 ? -2.122 -6.488 -5.652 1.00 74.33 36 VAL A O 5
ATOM 6199 N N . ASN A 1 37 ? -1.266 -7.028 -7.661 1.00 73.32 37 ASN A N 5
ATOM 6200 C CA . ASN A 1 37 ? -0.757 -8.321 -7.219 1.00 22.31 37 ASN A CA 5
ATOM 6201 C C . ASN A 1 37 ? 0.256 -8.877 -8.216 1.00 14.11 37 ASN A C 5
ATOM 6202 O O . ASN A 1 37 ? 0.352 -8.403 -9.348 1.00 53.01 37 ASN A O 5
ATOM 6213 N N . ASP A 1 38 ? 1.008 -9.884 -7.787 1.00 71.32 38 ASP A N 5
ATOM 6214 C CA . ASP A 1 38 ? 2.012 -10.506 -8.642 1.00 63.32 38 ASP A CA 5
ATOM 6215 C C . ASP A 1 38 ? 3.181 -9.557 -8.886 1.00 65.30 38 ASP A C 5
ATOM 6216 O O . ASP A 1 38 ? 3.909 -9.693 -9.870 1.00 72.23 38 ASP A O 5
ATOM 6225 N N . ILE A 1 39 ? 3.355 -8.597 -7.985 1.00 1.24 39 ILE A N 5
ATOM 6226 C CA . ILE A 1 39 ? 4.436 -7.626 -8.102 1.00 53.43 39 ILE A CA 5
ATOM 6227 C C . ILE A 1 39 ? 5.540 -7.906 -7.089 1.00 30.42 39 ILE A C 5
ATOM 6228 O O . ILE A 1 39 ? 5.400 -7.606 -5.903 1.00 53.53 39 ILE A O 5
ATOM 6244 N N . ARG A 1 40 ? 6.639 -8.483 -7.564 1.00 71.30 40 ARG A N 5
ATOM 6245 C CA . ARG A 1 40 ? 7.768 -8.804 -6.700 1.00 22.24 40 ARG A CA 5
ATOM 6246 C C . ARG A 1 40 ? 9.055 -8.179 -7.231 1.00 54.30 40 ARG A C 5
ATOM 6247 O O . ARG A 1 40 ? 9.733 -8.755 -8.081 1.00 74.54 40 ARG A O 5
ATOM 6268 N N . VAL A 1 41 ? 9.384 -6.995 -6.724 1.00 43.11 41 VAL A N 5
ATOM 6269 C CA . VAL A 1 41 ? 10.589 -6.291 -7.147 1.00 21.01 41 VAL A CA 5
ATOM 6270 C C . VAL A 1 41 ? 11.075 -5.334 -6.064 1.00 52.23 41 VAL A C 5
ATOM 6271 O O . VAL A 1 41 ? 10.313 -4.939 -5.183 1.00 0.03 41 VAL A O 5
ATOM 6284 N N . GLY A 1 42 ? 12.350 -4.963 -6.138 1.00 32.52 42 GLY A N 5
ATOM 6285 C CA . GLY A 1 42 ? 12.916 -4.055 -5.158 1.00 51.31 42 GLY A CA 5
ATOM 6286 C C . GLY A 1 42 ? 12.225 -2.706 -5.151 1.00 53.32 42 GLY A C 5
ATOM 6287 O O . GLY A 1 42 ? 11.042 -2.603 -5.479 1.00 64.52 42 GLY A O 5
ATOM 6291 N N . LYS A 1 43 ? 12.962 -1.667 -4.775 1.00 3.32 43 LYS A N 5
ATOM 6292 C CA . LYS A 1 43 ? 12.414 -0.316 -4.725 1.00 62.54 43 LYS A CA 5
ATOM 6293 C C . LYS A 1 43 ? 12.290 0.272 -6.127 1.00 43.11 43 LYS A C 5
ATOM 6294 O O . LYS A 1 43 ? 13.001 1.213 -6.481 1.00 63.45 43 LYS A O 5
ATOM 6313 N N . VAL A 1 44 ? 11.382 -0.287 -6.921 1.00 12.45 44 VAL A N 5
ATOM 6314 C CA . VAL A 1 44 ? 11.163 0.185 -8.283 1.00 30.22 44 VAL A CA 5
ATOM 6315 C C . VAL A 1 44 ? 10.197 -0.727 -9.031 1.00 65.14 44 VAL A C 5
ATOM 6316 O O . VAL A 1 44 ? 10.489 -1.901 -9.265 1.00 2.14 44 VAL A O 5
ATOM 6329 N N . LEU A 1 45 ? 9.047 -0.180 -9.407 1.00 35.15 45 LEU A N 5
ATOM 6330 C CA . LEU A 1 45 ? 8.036 -0.944 -10.130 1.00 63.14 45 LEU A CA 5
ATOM 6331 C C . LEU A 1 45 ? 7.320 -0.068 -11.153 1.00 45.05 45 LEU A C 5
ATOM 6332 O O . LEU A 1 45 ? 7.149 1.133 -10.945 1.00 50.43 45 LEU A O 5
ATOM 6348 N N . TYR A 1 46 ? 6.903 -0.677 -12.257 1.00 60.44 46 TYR A N 5
ATOM 6349 C CA . TYR A 1 46 ? 6.206 0.047 -13.313 1.00 75.12 46 TYR A CA 5
ATOM 6350 C C . TYR A 1 46 ? 4.943 -0.695 -13.741 1.00 30.24 46 TYR A C 5
ATOM 6351 O O . TYR A 1 46 ? 5.012 -1.794 -14.290 1.00 33.44 46 TYR A O 5
ATOM 6369 N N . MET A 1 47 ? 3.791 -0.085 -13.485 1.00 15.31 47 MET A N 5
ATOM 6370 C CA . MET A 1 47 ? 2.511 -0.686 -13.845 1.00 4.15 47 MET A CA 5
ATOM 6371 C C . MET A 1 47 ? 1.353 0.230 -13.461 1.00 24.22 47 MET A C 5
ATOM 6372 O O . MET A 1 47 ? 1.484 1.076 -12.576 1.00 32.15 47 MET A O 5
ATOM 6386 N N . THR A 1 48 ? 0.219 0.056 -14.133 1.00 24.13 48 THR A N 5
ATOM 6387 C CA . THR A 1 48 ? -0.961 0.867 -13.863 1.00 42.31 48 THR A CA 5
ATOM 6388 C C . THR A 1 48 ? -1.884 0.180 -12.864 1.00 73.30 48 THR A C 5
ATOM 6389 O O . THR A 1 48 ? -1.709 -0.998 -12.550 1.00 54.22 48 THR A O 5
ATOM 6400 N N . VAL A 1 49 ? -2.869 0.922 -12.367 1.00 61.12 49 VAL A N 5
ATOM 6401 C CA . VAL A 1 49 ? -3.822 0.383 -11.404 1.00 62.44 49 VAL A CA 5
ATOM 6402 C C . VAL A 1 49 ? -5.256 0.578 -11.883 1.00 31.43 49 VAL A C 5
ATOM 6403 O O . VAL A 1 49 ? -5.559 1.536 -12.594 1.00 35.41 49 VAL A O 5
ATOM 6416 N N . ASP A 1 50 ? -6.135 -0.337 -11.487 1.00 50.33 50 ASP A N 5
ATOM 6417 C CA . ASP A 1 50 ? -7.539 -0.265 -11.874 1.00 73.00 50 ASP A CA 5
ATOM 6418 C C . ASP A 1 50 ? -8.248 0.869 -11.140 1.00 21.01 50 ASP A C 5
ATOM 6419 O O . ASP A 1 50 ? -8.892 0.650 -10.115 1.00 33.31 50 ASP A O 5
ATOM 6428 N N . GLU A 1 51 ? -8.123 2.081 -11.672 1.00 24.04 51 GLU A N 5
ATOM 6429 C CA . GLU A 1 51 ? -8.750 3.249 -11.065 1.00 1.21 51 GLU A CA 5
ATOM 6430 C C . GLU A 1 51 ? -9.644 3.970 -12.070 1.00 30.03 51 GLU A C 5
ATOM 6431 O O . GLU A 1 51 ? -9.661 3.636 -13.254 1.00 64.14 51 GLU A O 5
ATOM 6443 N N . VAL A 1 52 ? -10.387 4.961 -11.587 1.00 73.12 52 VAL A N 5
ATOM 6444 C CA . VAL A 1 52 ? -11.284 5.730 -12.442 1.00 21.02 52 VAL A CA 5
ATOM 6445 C C . VAL A 1 52 ? -11.114 7.227 -12.210 1.00 40.23 52 VAL A C 5
ATOM 6446 O O . VAL A 1 52 ? -11.130 8.017 -13.154 1.00 2.40 52 VAL A O 5
ATOM 6459 N N . SER A 1 53 ? -10.951 7.610 -10.948 1.00 41.51 53 SER A N 5
ATOM 6460 C CA . SER A 1 53 ? -10.781 9.014 -10.591 1.00 51.13 53 SER A CA 5
ATOM 6461 C C . SER A 1 53 ? -9.729 9.676 -11.476 1.00 24.14 53 SER A C 5
ATOM 6462 O O . SER A 1 53 ? -8.839 9.010 -12.005 1.00 24.22 53 SER A O 5
ATOM 6470 N N . ASP A 1 54 ? -9.838 10.991 -11.631 1.00 24.31 54 ASP A N 5
ATOM 6471 C CA . ASP A 1 54 ? -8.896 11.745 -12.450 1.00 65.50 54 ASP A CA 5
ATOM 6472 C C . ASP A 1 54 ? -7.484 11.653 -11.878 1.00 51.23 54 ASP A C 5
ATOM 6473 O O . ASP A 1 54 ? -6.547 11.261 -12.573 1.00 54.43 54 ASP A O 5
ATOM 6482 N N . GLU A 1 55 ? -7.341 12.019 -10.608 1.00 63.32 55 GLU A N 5
ATOM 6483 C CA . GLU A 1 55 ? -6.043 11.979 -9.945 1.00 1.44 55 GLU A CA 5
ATOM 6484 C C . GLU A 1 55 ? -5.638 10.543 -9.627 1.00 4.04 55 GLU A C 5
ATOM 6485 O O . GLU A 1 55 ? -4.523 10.118 -9.932 1.00 32.13 55 GLU A O 5
ATOM 6497 N N . LYS A 1 56 ? -6.551 9.800 -9.011 1.00 24.34 56 LYS A N 5
ATOM 6498 C CA . LYS A 1 56 ? -6.291 8.411 -8.651 1.00 31.24 56 LYS A CA 5
ATOM 6499 C C . LYS A 1 56 ? -6.153 7.542 -9.897 1.00 50.40 56 LYS A C 5
ATOM 6500 O O . LYS A 1 56 ? -5.844 6.354 -9.807 1.00 2.12 56 LYS A O 5
ATOM 6519 N N . VAL A 1 57 ? -6.383 8.144 -11.060 1.00 61.51 57 VAL A N 5
ATOM 6520 C CA . VAL A 1 57 ? -6.281 7.425 -12.325 1.00 55.50 57 VAL A CA 5
ATOM 6521 C C . VAL A 1 57 ? -5.216 6.337 -12.255 1.00 75.11 57 VAL A C 5
ATOM 6522 O O . VAL A 1 57 ? -5.443 5.203 -12.680 1.00 0.41 57 VAL A O 5
ATOM 6535 N N . HIS A 1 58 ? -4.053 6.688 -11.716 1.00 14.22 58 HIS A N 5
ATOM 6536 C CA . HIS A 1 58 ? -2.952 5.740 -11.589 1.00 12.22 58 HIS A CA 5
ATOM 6537 C C . HIS A 1 58 ? -3.234 4.724 -10.486 1.00 52.30 58 HIS A C 5
ATOM 6538 O O . HIS A 1 58 ? -4.114 3.875 -10.622 1.00 2.03 58 HIS A O 5
ATOM 6552 N N . ASN A 1 59 ? -2.481 4.818 -9.395 1.00 10.10 59 ASN A N 5
ATOM 6553 C CA . ASN A 1 59 ? -2.649 3.906 -8.269 1.00 54.23 59 ASN A CA 5
ATOM 6554 C C . ASN A 1 59 ? -2.769 4.677 -6.958 1.00 75.11 59 ASN A C 5
ATOM 6555 O O . ASN A 1 59 ? -3.857 5.113 -6.580 1.00 52.35 59 ASN A O 5
ATOM 6566 N N . ILE A 1 60 ? -1.645 4.841 -6.269 1.00 70.34 60 ILE A N 5
ATOM 6567 C CA . ILE A 1 60 ? -1.624 5.560 -5.002 1.00 11.01 60 ILE A CA 5
ATOM 6568 C C . ILE A 1 60 ? -0.734 6.795 -5.085 1.00 43.24 60 ILE A C 5
ATOM 6569 O O . ILE A 1 60 ? -0.913 7.754 -4.333 1.00 64.43 60 ILE A O 5
ATOM 6585 N N . ILE A 1 61 ? 0.224 6.766 -6.006 1.00 24.14 61 ILE A N 5
ATOM 6586 C CA . ILE A 1 61 ? 1.141 7.884 -6.189 1.00 53.44 61 ILE A CA 5
ATOM 6587 C C . ILE A 1 61 ? 0.395 9.214 -6.174 1.00 52.42 61 ILE A C 5
ATOM 6588 O O . ILE A 1 61 ? 0.979 10.264 -5.904 1.00 1.23 61 ILE A O 5
ATOM 6604 N N . THR A 1 62 ? -0.901 9.163 -6.465 1.00 15.10 62 THR A N 5
ATOM 6605 C CA . THR A 1 62 ? -1.728 10.363 -6.484 1.00 54.03 62 THR A CA 5
ATOM 6606 C C . THR A 1 62 ? -1.603 11.138 -5.178 1.00 2.41 62 THR A C 5
ATOM 6607 O O . THR A 1 62 ? -0.680 11.934 -5.002 1.00 4.31 62 THR A O 5
ATOM 6618 N N . THR A 1 63 ? -2.537 10.901 -4.262 1.00 2.31 63 THR A N 5
ATOM 6619 C CA . THR A 1 63 ? -2.531 11.578 -2.971 1.00 63.11 63 THR A CA 5
ATOM 6620 C C . THR A 1 63 ? -2.512 10.574 -1.824 1.00 74.12 63 THR A C 5
ATOM 6621 O O . THR A 1 63 ? -1.992 10.859 -0.745 1.00 32.55 63 THR A O 5
ATOM 6632 N N . LEU A 1 64 ? -3.082 9.398 -2.064 1.00 53.23 64 LEU A N 5
ATOM 6633 C CA . LEU A 1 64 ? -3.131 8.350 -1.051 1.00 2.24 64 LEU A CA 5
ATOM 6634 C C . LEU A 1 64 ? -1.857 8.345 -0.212 1.00 20.14 64 LEU A C 5
ATOM 6635 O O . LEU A 1 64 ? -1.911 8.386 1.017 1.00 12.15 64 LEU A O 5
ATOM 6651 N N . SER A 1 65 ? -0.712 8.296 -0.884 1.00 64.12 65 SER A N 5
ATOM 6652 C CA . SER A 1 65 ? 0.576 8.284 -0.201 1.00 24.23 65 SER A CA 5
ATOM 6653 C C . SER A 1 65 ? 0.677 9.441 0.788 1.00 5.22 65 SER A C 5
ATOM 6654 O O . SER A 1 65 ? 0.730 9.233 2.000 1.00 70.13 65 SER A O 5
ATOM 6662 N N . GLU A 1 66 ? 0.704 10.661 0.261 1.00 43.32 66 GLU A N 5
ATOM 6663 C CA . GLU A 1 66 ? 0.800 11.852 1.097 1.00 41.11 66 GLU A CA 5
ATOM 6664 C C . GLU A 1 66 ? -0.322 11.883 2.131 1.00 71.15 66 GLU A C 5
ATOM 6665 O O . GLU A 1 66 ? -0.276 12.651 3.091 1.00 12.34 66 GLU A O 5
ATOM 6677 N N . LYS A 1 67 ? -1.330 11.042 1.926 1.00 72.12 67 LYS A N 5
ATOM 6678 C CA . LYS A 1 67 ? -2.465 10.970 2.838 1.00 10.45 67 LYS A CA 5
ATOM 6679 C C . LYS A 1 67 ? -2.107 10.177 4.091 1.00 62.31 67 LYS A C 5
ATOM 6680 O O . LYS A 1 67 ? -2.481 10.550 5.203 1.00 12.43 67 LYS A O 5
ATOM 6699 N N . LEU A 1 68 ? -1.379 9.081 3.903 1.00 12.34 68 LEU A N 5
ATOM 6700 C CA . LEU A 1 68 ? -0.969 8.235 5.019 1.00 44.33 68 LEU A CA 5
ATOM 6701 C C . LEU A 1 68 ? 0.475 7.772 4.849 1.00 52.44 68 LEU A C 5
ATOM 6702 O O . LEU A 1 68 ? 1.314 7.989 5.723 1.00 44.15 68 LEU A O 5
ATOM 6718 N N . PHE A 1 69 ? 0.757 7.136 3.717 1.00 71.52 69 PHE A N 5
ATOM 6719 C CA . PHE A 1 69 ? 2.099 6.643 3.431 1.00 64.00 69 PHE A CA 5
ATOM 6720 C C . PHE A 1 69 ? 3.144 7.721 3.703 1.00 11.45 69 PHE A C 5
ATOM 6721 O O . PHE A 1 69 ? 3.986 7.575 4.589 1.00 12.40 69 PHE A O 5
ATOM 6738 N N . ALA A 1 70 ? 3.082 8.804 2.935 1.00 64.11 70 ALA A N 5
ATOM 6739 C CA . ALA A 1 70 ? 4.021 9.908 3.094 1.00 60.34 70 ALA A CA 5
ATOM 6740 C C . ALA A 1 70 ? 3.376 11.074 3.834 1.00 4.35 70 ALA A C 5
ATOM 6741 O O . ALA A 1 70 ? 2.187 11.343 3.673 1.00 40.35 70 ALA A O 5
ATOM 6748 N N . ASN A 1 71 ? 4.170 11.763 4.648 1.00 12.24 71 ASN A N 5
ATOM 6749 C CA . ASN A 1 71 ? 3.675 12.901 5.416 1.00 63.33 71 ASN A CA 5
ATOM 6750 C C . ASN A 1 71 ? 4.160 14.216 4.813 1.00 61.44 71 ASN A C 5
ATOM 6751 O O . ASN A 1 71 ? 5.315 14.336 4.402 1.00 21.54 71 ASN A O 5
ATOM 6762 N N . THR A 1 72 ? 3.269 15.201 4.762 1.00 5.43 72 THR A N 5
ATOM 6763 C CA . THR A 1 72 ? 3.605 16.507 4.209 1.00 3.45 72 THR A CA 5
ATOM 6764 C C . THR A 1 72 ? 4.345 17.363 5.231 1.00 2.22 72 THR A C 5
ATOM 6765 O O . THR A 1 72 ? 4.566 18.555 5.015 1.00 74.13 72 THR A O 5
ATOM 6776 N N . VAL A 1 73 ? 4.728 16.748 6.346 1.00 74.12 73 VAL A N 5
ATOM 6777 C CA . VAL A 1 73 ? 5.445 17.453 7.401 1.00 40.51 73 VAL A CA 5
ATOM 6778 C C . VAL A 1 73 ? 6.939 17.514 7.104 1.00 61.10 73 VAL A C 5
ATOM 6779 O O . VAL A 1 73 ? 7.546 18.585 7.137 1.00 31.12 73 VAL A O 5
ATOM 6792 N N . ILE A 1 74 ? 7.526 16.358 6.813 1.00 22.14 74 ILE A N 5
ATOM 6793 C CA . ILE A 1 74 ? 8.949 16.280 6.509 1.00 65.22 74 ILE A CA 5
ATOM 6794 C C . ILE A 1 74 ? 9.297 14.952 5.844 1.00 3.21 74 ILE A C 5
ATOM 6795 O O . ILE A 1 74 ? 10.305 14.328 6.174 1.00 61.34 74 ILE A O 5
ATOM 6811 N N . GLU A 1 75 ? 8.457 14.528 4.905 1.00 12.35 75 GLU A N 5
ATOM 6812 C CA . GLU A 1 75 ? 8.677 13.275 4.194 1.00 72.14 75 GLU A CA 5
ATOM 6813 C C . GLU A 1 75 ? 9.487 13.507 2.921 1.00 32.43 75 GLU A C 5
ATOM 6814 O O . GLU A 1 75 ? 9.579 14.630 2.429 1.00 43.51 75 GLU A O 5
ATOM 6826 N N . GLU A 1 76 ? 10.072 12.435 2.396 1.00 72.23 76 GLU A N 5
ATOM 6827 C CA . GLU A 1 76 ? 10.875 12.522 1.182 1.00 62.01 76 GLU A CA 5
ATOM 6828 C C . GLU A 1 76 ? 10.818 11.215 0.397 1.00 60.24 76 GLU A C 5
ATOM 6829 O O . GLU A 1 76 ? 10.756 10.131 0.978 1.00 50.13 76 GLU A O 5
ATOM 6841 N N . TYR A 1 77 ? 10.839 11.325 -0.927 1.00 12.41 77 TYR A N 5
ATOM 6842 C CA . TYR A 1 77 ? 10.786 10.153 -1.793 1.00 3.52 77 TYR A CA 5
ATOM 6843 C C . TYR A 1 77 ? 11.245 10.499 -3.206 1.00 52.42 77 TYR A C 5
ATOM 6844 O O . TYR A 1 77 ? 11.508 11.661 -3.519 1.00 24.53 77 TYR A O 5
ATOM 6862 N N . SER A 1 78 ? 11.337 9.482 -4.057 1.00 11.31 78 SER A N 5
ATOM 6863 C CA . SER A 1 78 ? 11.766 9.676 -5.437 1.00 4.51 78 SER A CA 5
ATOM 6864 C C . SER A 1 78 ? 10.836 8.949 -6.403 1.00 22.12 78 SER A C 5
ATOM 6865 O O . SER A 1 78 ? 10.300 7.887 -6.085 1.00 14.34 78 SER A O 5
ATOM 6873 N N . TYR A 1 79 ? 10.650 9.528 -7.584 1.00 21.23 79 TYR A N 5
ATOM 6874 C CA . TYR A 1 79 ? 9.783 8.937 -8.596 1.00 41.03 79 TYR A CA 5
ATOM 6875 C C . TYR A 1 79 ? 10.039 9.562 -9.964 1.00 61.35 79 TYR A C 5
ATOM 6876 O O . TYR A 1 79 ? 10.917 10.411 -10.118 1.00 41.04 79 TYR A O 5
ATOM 6894 N N . LYS A 1 80 ? 9.265 9.135 -10.956 1.00 50.05 80 LYS A N 5
ATOM 6895 C CA . LYS A 1 80 ? 9.404 9.652 -12.313 1.00 21.12 80 LYS A CA 5
ATOM 6896 C C . LYS A 1 80 ? 8.207 10.519 -12.690 1.00 70.42 80 LYS A C 5
ATOM 6897 O O . LYS A 1 80 ? 7.284 10.699 -11.896 1.00 54.12 80 LYS A O 5
ATOM 6916 N N . VAL A 1 81 ? 8.228 11.052 -13.908 1.00 24.14 81 VAL A N 5
ATOM 6917 C CA . VAL A 1 81 ? 7.144 11.897 -14.391 1.00 55.41 81 VAL A CA 5
ATOM 6918 C C . VAL A 1 81 ? 5.789 11.233 -14.172 1.00 22.40 81 VAL A C 5
ATOM 6919 O O . VAL A 1 81 ? 5.287 10.520 -15.042 1.00 20.30 81 VAL A O 5
ATOM 6932 N N . LEU A 1 82 ? 5.202 11.471 -13.005 1.00 33.44 82 LEU A N 5
ATOM 6933 C CA . LEU A 1 82 ? 3.903 10.895 -12.670 1.00 5.30 82 LEU A CA 5
ATOM 6934 C C . LEU A 1 82 ? 2.998 11.936 -12.018 1.00 64.22 82 LEU A C 5
ATOM 6935 O O . LEU A 1 82 ? 3.446 13.025 -11.660 1.00 50.54 82 LEU A O 5
ATOM 6951 N N . ASP A 1 83 ? 1.725 11.592 -11.865 1.00 74.53 83 ASP A N 5
ATOM 6952 C CA . ASP A 1 83 ? 0.757 12.494 -11.253 1.00 53.42 83 ASP A CA 5
ATOM 6953 C C . ASP A 1 83 ? 1.457 13.692 -10.619 1.00 55.52 83 ASP A C 5
ATOM 6954 O O . ASP A 1 83 ? 1.785 14.664 -11.300 1.00 65.24 83 ASP A O 5
ATOM 6963 N N . ASP A 1 84 ? 1.680 13.617 -9.312 1.00 32.21 84 ASP A N 5
ATOM 6964 C CA . ASP A 1 84 ? 2.341 14.695 -8.585 1.00 75.04 84 ASP A CA 5
ATOM 6965 C C . ASP A 1 84 ? 3.694 14.239 -8.048 1.00 74.13 84 ASP A C 5
ATOM 6966 O O . ASP A 1 84 ? 4.730 14.810 -8.386 1.00 31.11 84 ASP A O 5
ATOM 6975 N N . GLU A 1 85 ? 3.675 13.208 -7.210 1.00 33.52 85 GLU A N 5
ATOM 6976 C CA . GLU A 1 85 ? 4.900 12.677 -6.625 1.00 24.12 85 GLU A CA 5
ATOM 6977 C C . GLU A 1 85 ? 4.660 12.202 -5.195 1.00 13.13 85 GLU A C 5
ATOM 6978 O O . GLU A 1 85 ? 5.091 12.842 -4.235 1.00 34.41 85 GLU A O 5
ATOM 6990 N N . LYS A 1 86 ? 3.967 11.076 -5.060 1.00 64.02 86 LYS A N 5
ATOM 6991 C CA . LYS A 1 86 ? 3.669 10.513 -3.749 1.00 15.12 86 LYS A CA 5
ATOM 6992 C C . LYS A 1 86 ? 3.562 8.993 -3.820 1.00 43.15 86 LYS A C 5
ATOM 6993 O O . LYS A 1 86 ? 2.465 8.437 -3.787 1.00 62.14 86 LYS A O 5
ATOM 7012 N N . GLU A 1 87 ? 4.709 8.328 -3.917 1.00 43.13 87 GLU A N 5
ATOM 7013 C CA . GLU A 1 87 ? 4.743 6.872 -3.993 1.00 4.22 87 GLU A CA 5
ATOM 7014 C C . GLU A 1 87 ? 4.482 6.250 -2.624 1.00 3.20 87 GLU A C 5
ATOM 7015 O O . GLU A 1 87 ? 4.240 6.956 -1.646 1.00 72.00 87 GLU A O 5
ATOM 7027 N N . ASN A 1 88 ? 4.534 4.923 -2.564 1.00 14.51 88 ASN A N 5
ATOM 7028 C CA . ASN A 1 88 ? 4.302 4.205 -1.316 1.00 13.30 88 ASN A CA 5
ATOM 7029 C C . ASN A 1 88 ? 5.622 3.791 -0.673 1.00 51.13 88 ASN A C 5
ATOM 7030 O O . ASN A 1 88 ? 6.209 4.544 0.103 1.00 2.10 88 ASN A O 5
ATOM 7041 N N . ALA A 1 89 ? 6.083 2.589 -1.003 1.00 52.00 89 ALA A N 5
ATOM 7042 C CA . ALA A 1 89 ? 7.334 2.076 -0.461 1.00 25.45 89 ALA A CA 5
ATOM 7043 C C . ALA A 1 89 ? 8.358 3.193 -0.290 1.00 21.12 89 ALA A C 5
ATOM 7044 O O . ALA A 1 89 ? 9.481 2.956 0.157 1.00 62.22 89 ALA A O 5
ATOM 7051 N N . ALA A 1 1 ? 0.373 -0.359 -1.060 1.00 70.22 1 ALA A N 6
ATOM 7052 C CA . ALA A 1 1 ? 1.407 -0.262 -2.083 1.00 2.44 1 ALA A CA 6
ATOM 7053 C C . ALA A 1 1 ? 1.264 -1.374 -3.116 1.00 51.53 1 ALA A C 6
ATOM 7054 O O . ALA A 1 1 ? 0.559 -2.356 -2.892 1.00 32.34 1 ALA A O 6
ATOM 7061 N N . GLY A 1 2 ? 1.938 -1.211 -4.251 1.00 55.12 2 GLY A N 6
ATOM 7062 C CA . GLY A 1 2 ? 1.871 -2.209 -5.303 1.00 12.41 2 GLY A CA 6
ATOM 7063 C C . GLY A 1 2 ? 2.365 -1.681 -6.635 1.00 53.42 2 GLY A C 6
ATOM 7064 O O . GLY A 1 2 ? 3.180 -0.760 -6.682 1.00 12.24 2 GLY A O 6
ATOM 7068 N N . MET A 1 3 ? 1.871 -2.266 -7.722 1.00 24.05 3 MET A N 6
ATOM 7069 C CA . MET A 1 3 ? 2.269 -1.849 -9.061 1.00 53.42 3 MET A CA 6
ATOM 7070 C C . MET A 1 3 ? 2.083 -0.345 -9.240 1.00 23.15 3 MET A C 6
ATOM 7071 O O . MET A 1 3 ? 0.970 0.170 -9.136 1.00 0.43 3 MET A O 6
ATOM 7085 N N . LYS A 1 4 ? 3.181 0.354 -9.508 1.00 52.10 4 LYS A N 6
ATOM 7086 C CA . LYS A 1 4 ? 3.140 1.799 -9.702 1.00 30.31 4 LYS A CA 6
ATOM 7087 C C . LYS A 1 4 ? 4.110 2.228 -10.798 1.00 54.22 4 LYS A C 6
ATOM 7088 O O . LYS A 1 4 ? 5.303 1.929 -10.739 1.00 11.43 4 LYS A O 6
ATOM 7107 N N . THR A 1 5 ? 3.590 2.932 -11.799 1.00 41.41 5 THR A N 6
ATOM 7108 C CA . THR A 1 5 ? 4.410 3.403 -12.908 1.00 54.34 5 THR A CA 6
ATOM 7109 C C . THR A 1 5 ? 5.392 4.475 -12.450 1.00 63.40 5 THR A C 6
ATOM 7110 O O . THR A 1 5 ? 5.098 5.668 -12.514 1.00 14.52 5 THR A O 6
ATOM 7121 N N . ILE A 1 6 ? 6.561 4.041 -11.989 1.00 34.11 6 ILE A N 6
ATOM 7122 C CA . ILE A 1 6 ? 7.587 4.964 -11.522 1.00 2.13 6 ILE A CA 6
ATOM 7123 C C . ILE A 1 6 ? 8.967 4.316 -11.558 1.00 30.15 6 ILE A C 6
ATOM 7124 O O . ILE A 1 6 ? 9.129 3.157 -11.176 1.00 12.43 6 ILE A O 6
ATOM 7140 N N . GLU A 1 7 ? 9.959 5.073 -12.017 1.00 74.55 7 GLU A N 6
ATOM 7141 C CA . GLU A 1 7 ? 11.325 4.571 -12.102 1.00 2.11 7 GLU A CA 6
ATOM 7142 C C . GLU A 1 7 ? 12.280 5.457 -11.307 1.00 11.30 7 GLU A C 6
ATOM 7143 O O . GLU A 1 7 ? 12.938 6.337 -11.864 1.00 53.22 7 GLU A O 6
ATOM 7155 N N . LEU A 1 8 ? 12.350 5.219 -10.002 1.00 1.50 8 LEU A N 6
ATOM 7156 C CA . LEU A 1 8 ? 13.224 5.996 -9.129 1.00 33.33 8 LEU A CA 6
ATOM 7157 C C . LEU A 1 8 ? 13.472 5.261 -7.815 1.00 1.51 8 LEU A C 6
ATOM 7158 O O . LEU A 1 8 ? 12.660 4.441 -7.387 1.00 70.51 8 LEU A O 6
ATOM 7174 N N . HIS A 1 9 ? 14.599 5.564 -7.178 1.00 31.12 9 HIS A N 6
ATOM 7175 C CA . HIS A 1 9 ? 14.953 4.935 -5.910 1.00 60.45 9 HIS A CA 6
ATOM 7176 C C . HIS A 1 9 ? 14.311 5.673 -4.739 1.00 63.44 9 HIS A C 6
ATOM 7177 O O . HIS A 1 9 ? 14.653 6.821 -4.455 1.00 52.12 9 HIS A O 6
ATOM 7191 N N . ILE A 1 10 ? 13.381 5.006 -4.065 1.00 13.12 10 ILE A N 6
ATOM 7192 C CA . ILE A 1 10 ? 12.692 5.599 -2.925 1.00 42.11 10 ILE A CA 6
ATOM 7193 C C . ILE A 1 10 ? 13.421 5.292 -1.622 1.00 24.44 10 ILE A C 6
ATOM 7194 O O . ILE A 1 10 ? 14.212 4.350 -1.546 1.00 11.31 10 ILE A O 6
ATOM 7210 N N . THR A 1 11 ? 13.150 6.091 -0.595 1.00 15.22 11 THR A N 6
ATOM 7211 C CA . THR A 1 11 ? 13.779 5.905 0.707 1.00 74.25 11 THR A CA 6
ATOM 7212 C C . THR A 1 11 ? 13.041 4.854 1.528 1.00 24.52 11 THR A C 6
ATOM 7213 O O . THR A 1 11 ? 12.178 4.142 1.013 1.00 31.44 11 THR A O 6
ATOM 7224 N N . LEU A 1 12 ? 13.386 4.761 2.808 1.00 51.03 12 LEU A N 6
ATOM 7225 C CA . LEU A 1 12 ? 12.756 3.796 3.702 1.00 15.10 12 LEU A CA 6
ATOM 7226 C C . LEU A 1 12 ? 11.255 3.713 3.442 1.00 32.34 12 LEU A C 6
ATOM 7227 O O . LEU A 1 12 ? 10.647 4.664 2.954 1.00 54.45 12 LEU A O 6
ATOM 7243 N N . GLN A 1 13 ? 10.665 2.569 3.775 1.00 15.30 13 GLN A N 6
ATOM 7244 C CA . GLN A 1 13 ? 9.234 2.363 3.579 1.00 44.11 13 GLN A CA 6
ATOM 7245 C C . GLN A 1 13 ? 8.431 3.513 4.178 1.00 25.13 13 GLN A C 6
ATOM 7246 O O . GLN A 1 13 ? 8.924 4.282 5.004 1.00 32.12 13 GLN A O 6
ATOM 7260 N N . PRO A 1 14 ? 7.165 3.635 3.754 1.00 50.22 14 PRO A N 6
ATOM 7261 C CA . PRO A 1 14 ? 6.267 4.689 4.236 1.00 72.40 14 PRO A CA 6
ATOM 7262 C C . PRO A 1 14 ? 5.862 4.484 5.692 1.00 44.10 14 PRO A C 6
ATOM 7263 O O . PRO A 1 14 ? 6.613 4.822 6.607 1.00 63.33 14 PRO A O 6
ATOM 7274 N N . GLN A 1 15 ? 4.672 3.929 5.899 1.00 45.34 15 GLN A N 6
ATOM 7275 C CA . GLN A 1 15 ? 4.169 3.681 7.244 1.00 24.54 15 GLN A CA 6
ATOM 7276 C C . GLN A 1 15 ? 4.359 2.219 7.635 1.00 61.52 15 GLN A C 6
ATOM 7277 O O . GLN A 1 15 ? 4.718 1.910 8.771 1.00 2.23 15 GLN A O 6
ATOM 7291 N N . VAL A 1 16 ? 4.115 1.321 6.685 1.00 22.01 16 VAL A N 6
ATOM 7292 C CA . VAL A 1 16 ? 4.260 -0.109 6.929 1.00 32.14 16 VAL A CA 6
ATOM 7293 C C . VAL A 1 16 ? 5.279 -0.728 5.980 1.00 24.42 16 VAL A C 6
ATOM 7294 O O . VAL A 1 16 ? 5.638 -0.134 4.963 1.00 71.14 16 VAL A O 6
ATOM 7307 N N . LEU A 1 17 ? 5.743 -1.926 6.319 1.00 62.32 17 LEU A N 6
ATOM 7308 C CA . LEU A 1 17 ? 6.722 -2.628 5.496 1.00 23.22 17 LEU A CA 6
ATOM 7309 C C . LEU A 1 17 ? 6.139 -2.972 4.129 1.00 10.33 17 LEU A C 6
ATOM 7310 O O . LEU A 1 17 ? 5.358 -3.914 3.996 1.00 53.34 17 LEU A O 6
ATOM 7326 N N . ASP A 1 18 ? 6.525 -2.203 3.117 1.00 22.00 18 ASP A N 6
ATOM 7327 C CA . ASP A 1 18 ? 6.043 -2.428 1.759 1.00 3.31 18 ASP A CA 6
ATOM 7328 C C . ASP A 1 18 ? 6.462 -3.805 1.255 1.00 64.03 18 ASP A C 6
ATOM 7329 O O . ASP A 1 18 ? 7.634 -4.177 1.333 1.00 73.43 18 ASP A O 6
ATOM 7338 N N . THR A 1 19 ? 5.497 -4.559 0.738 1.00 64.34 19 THR A N 6
ATOM 7339 C CA . THR A 1 19 ? 5.765 -5.896 0.223 1.00 62.14 19 THR A CA 6
ATOM 7340 C C . THR A 1 19 ? 6.186 -5.847 -1.242 1.00 34.12 19 THR A C 6
ATOM 7341 O O . THR A 1 19 ? 6.163 -6.862 -1.937 1.00 71.22 19 THR A O 6
ATOM 7352 N N . GLN A 1 20 ? 6.569 -4.661 -1.703 1.00 65.21 20 GLN A N 6
ATOM 7353 C CA . GLN A 1 20 ? 6.995 -4.481 -3.086 1.00 62.31 20 GLN A CA 6
ATOM 7354 C C . GLN A 1 20 ? 7.862 -5.649 -3.545 1.00 23.01 20 GLN A C 6
ATOM 7355 O O . GLN A 1 20 ? 7.641 -6.218 -4.613 1.00 53.52 20 GLN A O 6
ATOM 7369 N N . GLY A 1 21 ? 8.852 -6.002 -2.729 1.00 54.35 21 GLY A N 6
ATOM 7370 C CA . GLY A 1 21 ? 9.738 -7.100 -3.070 1.00 15.45 21 GLY A CA 6
ATOM 7371 C C . GLY A 1 21 ? 9.038 -8.444 -3.026 1.00 3.24 21 GLY A C 6
ATOM 7372 O O . GLY A 1 21 ? 9.159 -9.243 -3.953 1.00 71.24 21 GLY A O 6
ATOM 7376 N N . GLN A 1 22 ? 8.307 -8.694 -1.944 1.00 52.53 22 GLN A N 6
ATOM 7377 C CA . GLN A 1 22 ? 7.588 -9.952 -1.783 1.00 11.21 22 GLN A CA 6
ATOM 7378 C C . GLN A 1 22 ? 6.181 -9.854 -2.365 1.00 4.44 22 GLN A C 6
ATOM 7379 O O . GLN A 1 22 ? 5.893 -8.973 -3.175 1.00 52.42 22 GLN A O 6
ATOM 7393 N N . THR A 1 23 ? 5.308 -10.765 -1.946 1.00 2.50 23 THR A N 6
ATOM 7394 C CA . THR A 1 23 ? 3.932 -10.782 -2.426 1.00 43.22 23 THR A CA 6
ATOM 7395 C C . THR A 1 23 ? 3.100 -9.700 -1.748 1.00 34.11 23 THR A C 6
ATOM 7396 O O . THR A 1 23 ? 2.857 -9.754 -0.541 1.00 60.04 23 THR A O 6
ATOM 7407 N N . LEU A 1 24 ? 2.663 -8.719 -2.530 1.00 2.34 24 LEU A N 6
ATOM 7408 C CA . LEU A 1 24 ? 1.856 -7.623 -2.004 1.00 33.40 24 LEU A CA 6
ATOM 7409 C C . LEU A 1 24 ? 0.396 -8.043 -1.860 1.00 24.13 24 LEU A C 6
ATOM 7410 O O . LEU A 1 24 ? -0.368 -7.427 -1.116 1.00 30.51 24 LEU A O 6
ATOM 7426 N N . THR A 1 25 ? 0.016 -9.097 -2.575 1.00 34.32 25 THR A N 6
ATOM 7427 C CA . THR A 1 25 ? -1.351 -9.601 -2.526 1.00 53.41 25 THR A CA 6
ATOM 7428 C C . THR A 1 25 ? -1.842 -9.720 -1.088 1.00 14.51 25 THR A C 6
ATOM 7429 O O . THR A 1 25 ? -3.036 -9.585 -0.816 1.00 64.04 25 THR A O 6
ATOM 7440 N N . ARG A 1 26 ? -0.915 -9.972 -0.170 1.00 11.32 26 ARG A N 6
ATOM 7441 C CA . ARG A 1 26 ? -1.255 -10.109 1.241 1.00 23.13 26 ARG A CA 6
ATOM 7442 C C . ARG A 1 26 ? -1.429 -8.741 1.894 1.00 31.03 26 ARG A C 6
ATOM 7443 O O . ARG A 1 26 ? -2.364 -8.524 2.664 1.00 34.40 26 ARG A O 6
ATOM 7464 N N . ALA A 1 27 ? -0.522 -7.822 1.582 1.00 44.25 27 ALA A N 6
ATOM 7465 C CA . ALA A 1 27 ? -0.576 -6.475 2.136 1.00 1.03 27 ALA A CA 6
ATOM 7466 C C . ALA A 1 27 ? -1.684 -5.656 1.483 1.00 62.25 27 ALA A C 6
ATOM 7467 O O . ALA A 1 27 ? -2.538 -5.091 2.166 1.00 44.11 27 ALA A O 6
ATOM 7474 N N . VAL A 1 28 ? -1.664 -5.596 0.155 1.00 51.03 28 VAL A N 6
ATOM 7475 C CA . VAL A 1 28 ? -2.668 -4.846 -0.592 1.00 25.35 28 VAL A CA 6
ATOM 7476 C C . VAL A 1 28 ? -4.077 -5.215 -0.141 1.00 5.33 28 VAL A C 6
ATOM 7477 O O . VAL A 1 28 ? -4.972 -4.370 -0.114 1.00 74.15 28 VAL A O 6
ATOM 7490 N N . HIS A 1 29 ? -4.266 -6.482 0.214 1.00 11.54 29 HIS A N 6
ATOM 7491 C CA . HIS A 1 29 ? -5.567 -6.962 0.666 1.00 30.40 29 HIS A CA 6
ATOM 7492 C C . HIS A 1 29 ? -5.992 -6.255 1.949 1.00 55.41 29 HIS A C 6
ATOM 7493 O O . HIS A 1 29 ? -7.172 -5.963 2.147 1.00 72.43 29 HIS A O 6
ATOM 7507 N N . ASP A 1 30 ? -5.025 -5.982 2.817 1.00 3.20 30 ASP A N 6
ATOM 7508 C CA . ASP A 1 30 ? -5.299 -5.308 4.081 1.00 41.11 30 ASP A CA 6
ATOM 7509 C C . ASP A 1 30 ? -5.437 -3.803 3.875 1.00 3.45 30 ASP A C 6
ATOM 7510 O O . ASP A 1 30 ? -6.279 -3.155 4.498 1.00 55.21 30 ASP A O 6
ATOM 7519 N N . LEU A 1 31 ? -4.603 -3.252 3.000 1.00 54.41 31 LEU A N 6
ATOM 7520 C CA . LEU A 1 31 ? -4.631 -1.822 2.713 1.00 52.44 31 LEU A CA 6
ATOM 7521 C C . LEU A 1 31 ? -5.873 -1.452 1.907 1.00 2.13 31 LEU A C 6
ATOM 7522 O O . LEU A 1 31 ? -6.466 -0.394 2.112 1.00 1.23 31 LEU A O 6
ATOM 7538 N N . GLY A 1 32 ? -6.262 -2.333 0.991 1.00 62.41 32 GLY A N 6
ATOM 7539 C CA . GLY A 1 32 ? -7.432 -2.083 0.170 1.00 10.51 32 GLY A CA 6
ATOM 7540 C C . GLY A 1 32 ? -7.076 -1.802 -1.276 1.00 72.25 32 GLY A C 6
ATOM 7541 O O . GLY A 1 32 ? -7.803 -1.097 -1.976 1.00 51.53 32 GLY A O 6
ATOM 7545 N N . TYR A 1 33 ? -5.955 -2.354 -1.726 1.00 23.23 33 TYR A N 6
ATOM 7546 C CA . TYR A 1 33 ? -5.502 -2.156 -3.097 1.00 64.44 33 TYR A CA 6
ATOM 7547 C C . TYR A 1 33 ? -5.485 -3.477 -3.861 1.00 43.14 33 TYR A C 6
ATOM 7548 O O . TYR A 1 33 ? -4.457 -3.879 -4.406 1.00 41.40 33 TYR A O 6
ATOM 7566 N N . ALA A 1 34 ? -6.632 -4.147 -3.897 1.00 1.10 34 ALA A N 6
ATOM 7567 C CA . ALA A 1 34 ? -6.751 -5.421 -4.596 1.00 12.52 34 ALA A CA 6
ATOM 7568 C C . ALA A 1 34 ? -6.474 -5.257 -6.086 1.00 52.14 34 ALA A C 6
ATOM 7569 O O . ALA A 1 34 ? -6.309 -6.240 -6.807 1.00 61.52 34 ALA A O 6
ATOM 7576 N N . GLN A 1 35 ? -6.426 -4.009 -6.541 1.00 42.11 35 GLN A N 6
ATOM 7577 C CA . GLN A 1 35 ? -6.170 -3.718 -7.947 1.00 12.12 35 GLN A CA 6
ATOM 7578 C C . GLN A 1 35 ? -4.705 -3.960 -8.295 1.00 52.31 35 GLN A C 6
ATOM 7579 O O . GLN A 1 35 ? -4.358 -4.162 -9.459 1.00 32.32 35 GLN A O 6
ATOM 7593 N N . VAL A 1 36 ? -3.849 -3.937 -7.279 1.00 3.43 36 VAL A N 6
ATOM 7594 C CA . VAL A 1 36 ? -2.421 -4.154 -7.477 1.00 62.12 36 VAL A CA 6
ATOM 7595 C C . VAL A 1 36 ? -1.927 -5.343 -6.661 1.00 32.22 36 VAL A C 6
ATOM 7596 O O . VAL A 1 36 ? -1.998 -5.338 -5.433 1.00 11.03 36 VAL A O 6
ATOM 7609 N N . ASN A 1 37 ? -1.426 -6.362 -7.352 1.00 55.23 37 ASN A N 6
ATOM 7610 C CA . ASN A 1 37 ? -0.921 -7.559 -6.691 1.00 65.22 37 ASN A CA 6
ATOM 7611 C C . ASN A 1 37 ? -0.074 -8.393 -7.649 1.00 14.04 37 ASN A C 6
ATOM 7612 O O . ASN A 1 37 ? -0.100 -8.181 -8.861 1.00 41.01 37 ASN A O 6
ATOM 7623 N N . ASP A 1 38 ? 0.673 -9.341 -7.096 1.00 24.53 38 ASP A N 6
ATOM 7624 C CA . ASP A 1 38 ? 1.526 -10.209 -7.900 1.00 42.10 38 ASP A CA 6
ATOM 7625 C C . ASP A 1 38 ? 2.759 -9.456 -8.391 1.00 14.42 38 ASP A C 6
ATOM 7626 O O . ASP A 1 38 ? 3.391 -9.852 -9.370 1.00 23.31 38 ASP A O 6
ATOM 7635 N N . ILE A 1 39 ? 3.093 -8.368 -7.705 1.00 54.42 39 ILE A N 6
ATOM 7636 C CA . ILE A 1 39 ? 4.249 -7.559 -8.072 1.00 30.33 39 ILE A CA 6
ATOM 7637 C C . ILE A 1 39 ? 5.395 -7.761 -7.086 1.00 41.23 39 ILE A C 6
ATOM 7638 O O . ILE A 1 39 ? 5.362 -7.248 -5.967 1.00 64.53 39 ILE A O 6
ATOM 7654 N N . ARG A 1 40 ? 6.408 -8.509 -7.510 1.00 43.15 40 ARG A N 6
ATOM 7655 C CA . ARG A 1 40 ? 7.566 -8.778 -6.666 1.00 13.33 40 ARG A CA 6
ATOM 7656 C C . ARG A 1 40 ? 8.820 -8.123 -7.238 1.00 30.44 40 ARG A C 6
ATOM 7657 O O . ARG A 1 40 ? 9.460 -8.666 -8.139 1.00 0.43 40 ARG A O 6
ATOM 7678 N N . VAL A 1 41 ? 9.165 -6.954 -6.708 1.00 22.11 41 VAL A N 6
ATOM 7679 C CA . VAL A 1 41 ? 10.343 -6.226 -7.165 1.00 12.32 41 VAL A CA 6
ATOM 7680 C C . VAL A 1 41 ? 10.889 -5.320 -6.067 1.00 20.12 41 VAL A C 6
ATOM 7681 O O . VAL A 1 41 ? 10.163 -4.924 -5.156 1.00 23.43 41 VAL A O 6
ATOM 7694 N N . GLY A 1 42 ? 12.175 -4.995 -6.161 1.00 11.34 42 GLY A N 6
ATOM 7695 C CA . GLY A 1 42 ? 12.797 -4.137 -5.169 1.00 23.21 42 GLY A CA 6
ATOM 7696 C C . GLY A 1 42 ? 12.183 -2.752 -5.133 1.00 44.31 42 GLY A C 6
ATOM 7697 O O . GLY A 1 42 ? 11.006 -2.577 -5.449 1.00 64.24 42 GLY A O 6
ATOM 7701 N N . LYS A 1 43 ? 12.981 -1.763 -4.745 1.00 43.42 43 LYS A N 6
ATOM 7702 C CA . LYS A 1 43 ? 12.511 -0.385 -4.668 1.00 53.21 43 LYS A CA 6
ATOM 7703 C C . LYS A 1 43 ? 12.408 0.234 -6.059 1.00 35.53 43 LYS A C 6
ATOM 7704 O O . LYS A 1 43 ? 13.135 1.170 -6.388 1.00 43.31 43 LYS A O 6
ATOM 7723 N N . VAL A 1 44 ? 11.498 -0.296 -6.871 1.00 11.42 44 VAL A N 6
ATOM 7724 C CA . VAL A 1 44 ? 11.298 0.206 -8.225 1.00 53.10 44 VAL A CA 6
ATOM 7725 C C . VAL A 1 44 ? 10.330 -0.679 -9.002 1.00 31.42 44 VAL A C 6
ATOM 7726 O O . VAL A 1 44 ? 10.591 -1.864 -9.218 1.00 2.45 44 VAL A O 6
ATOM 7739 N N . LEU A 1 45 ? 9.211 -0.098 -9.420 1.00 62.25 45 LEU A N 6
ATOM 7740 C CA . LEU A 1 45 ? 8.203 -0.834 -10.175 1.00 34.31 45 LEU A CA 6
ATOM 7741 C C . LEU A 1 45 ? 7.583 0.045 -11.256 1.00 75.44 45 LEU A C 6
ATOM 7742 O O . LEU A 1 45 ? 7.498 1.264 -11.107 1.00 32.21 45 LEU A O 6
ATOM 7758 N N . TYR A 1 46 ? 7.149 -0.582 -12.344 1.00 73.41 46 TYR A N 6
ATOM 7759 C CA . TYR A 1 46 ? 6.536 0.143 -13.451 1.00 62.50 46 TYR A CA 6
ATOM 7760 C C . TYR A 1 46 ? 5.373 -0.648 -14.042 1.00 52.33 46 TYR A C 6
ATOM 7761 O O . TYR A 1 46 ? 5.563 -1.724 -14.608 1.00 11.01 46 TYR A O 6
ATOM 7779 N N . MET A 1 47 ? 4.168 -0.104 -13.907 1.00 74.13 47 MET A N 6
ATOM 7780 C CA . MET A 1 47 ? 2.972 -0.757 -14.430 1.00 5.55 47 MET A CA 6
ATOM 7781 C C . MET A 1 47 ? 1.741 0.121 -14.226 1.00 63.23 47 MET A C 6
ATOM 7782 O O . MET A 1 47 ? 1.790 1.122 -13.510 1.00 62.42 47 MET A O 6
ATOM 7796 N N . THR A 1 48 ? 0.637 -0.260 -14.861 1.00 60.21 48 THR A N 6
ATOM 7797 C CA . THR A 1 48 ? -0.606 0.492 -14.751 1.00 51.40 48 THR A CA 6
ATOM 7798 C C . THR A 1 48 ? -1.530 -0.122 -13.706 1.00 73.21 48 THR A C 6
ATOM 7799 O O . THR A 1 48 ? -1.278 -1.219 -13.208 1.00 22.23 48 THR A O 6
ATOM 7810 N N . VAL A 1 49 ? -2.603 0.591 -13.378 1.00 41.34 49 VAL A N 6
ATOM 7811 C CA . VAL A 1 49 ? -3.567 0.115 -12.393 1.00 65.34 49 VAL A CA 6
ATOM 7812 C C . VAL A 1 49 ? -4.994 0.250 -12.911 1.00 71.42 49 VAL A C 6
ATOM 7813 O O . VAL A 1 49 ? -5.297 1.144 -13.702 1.00 22.43 49 VAL A O 6
ATOM 7826 N N . ASP A 1 50 ? -5.868 -0.644 -12.460 1.00 42.41 50 ASP A N 6
ATOM 7827 C CA . ASP A 1 50 ? -7.265 -0.624 -12.876 1.00 53.14 50 ASP A CA 6
ATOM 7828 C C . ASP A 1 50 ? -8.079 0.326 -12.003 1.00 32.42 50 ASP A C 6
ATOM 7829 O O . ASP A 1 50 ? -8.675 -0.088 -11.009 1.00 22.13 50 ASP A O 6
ATOM 7838 N N . GLU A 1 51 ? -8.098 1.600 -12.381 1.00 35.10 51 GLU A N 6
ATOM 7839 C CA . GLU A 1 51 ? -8.838 2.608 -11.630 1.00 61.21 51 GLU A CA 6
ATOM 7840 C C . GLU A 1 51 ? -9.505 3.606 -12.571 1.00 54.42 51 GLU A C 6
ATOM 7841 O O . GLU A 1 51 ? -9.289 3.575 -13.783 1.00 33.12 51 GLU A O 6
ATOM 7853 N N . VAL A 1 52 ? -10.319 4.492 -12.005 1.00 4.25 52 VAL A N 6
ATOM 7854 C CA . VAL A 1 52 ? -11.018 5.501 -12.792 1.00 20.25 52 VAL A CA 6
ATOM 7855 C C . VAL A 1 52 ? -11.094 6.827 -12.043 1.00 33.44 52 VAL A C 6
ATOM 7856 O O . VAL A 1 52 ? -11.011 7.897 -12.645 1.00 15.03 52 VAL A O 6
ATOM 7869 N N . SER A 1 53 ? -11.252 6.748 -10.725 1.00 74.52 53 SER A N 6
ATOM 7870 C CA . SER A 1 53 ? -11.343 7.942 -9.893 1.00 73.33 53 SER A CA 6
ATOM 7871 C C . SER A 1 53 ? -10.237 8.933 -10.243 1.00 32.34 53 SER A C 6
ATOM 7872 O O . SER A 1 53 ? -9.235 8.570 -10.859 1.00 32.41 53 SER A O 6
ATOM 7880 N N . ASP A 1 54 ? -10.427 10.186 -9.844 1.00 71.35 54 ASP A N 6
ATOM 7881 C CA . ASP A 1 54 ? -9.446 11.230 -10.114 1.00 1.52 54 ASP A CA 6
ATOM 7882 C C . ASP A 1 54 ? -8.136 10.946 -9.386 1.00 43.20 54 ASP A C 6
ATOM 7883 O O . ASP A 1 54 ? -7.069 10.918 -9.998 1.00 63.02 54 ASP A O 6
ATOM 7892 N N . GLU A 1 55 ? -8.225 10.737 -8.076 1.00 54.42 55 GLU A N 6
ATOM 7893 C CA . GLU A 1 55 ? -7.046 10.457 -7.266 1.00 11.45 55 GLU A CA 6
ATOM 7894 C C . GLU A 1 55 ? -6.589 9.013 -7.451 1.00 2.42 55 GLU A C 6
ATOM 7895 O O . GLU A 1 55 ? -5.403 8.705 -7.330 1.00 61.04 55 GLU A O 6
ATOM 7907 N N . LYS A 1 56 ? -7.538 8.131 -7.744 1.00 13.41 56 LYS A N 6
ATOM 7908 C CA . LYS A 1 56 ? -7.236 6.720 -7.947 1.00 24.41 56 LYS A CA 6
ATOM 7909 C C . LYS A 1 56 ? -6.749 6.467 -9.370 1.00 64.31 56 LYS A C 6
ATOM 7910 O O . LYS A 1 56 ? -6.340 5.356 -9.709 1.00 3.11 56 LYS A O 6
ATOM 7929 N N . VAL A 1 57 ? -6.794 7.505 -10.199 1.00 63.45 57 VAL A N 6
ATOM 7930 C CA . VAL A 1 57 ? -6.355 7.395 -11.585 1.00 44.34 57 VAL A CA 6
ATOM 7931 C C . VAL A 1 57 ? -5.305 6.301 -11.745 1.00 35.32 57 VAL A C 6
ATOM 7932 O O . VAL A 1 57 ? -5.550 5.280 -12.389 1.00 53.11 57 VAL A O 6
ATOM 7945 N N . HIS A 1 58 ? -4.135 6.519 -11.153 1.00 53.42 58 HIS A N 6
ATOM 7946 C CA . HIS A 1 58 ? -3.048 5.550 -11.228 1.00 43.44 58 HIS A CA 6
ATOM 7947 C C . HIS A 1 58 ? -3.173 4.507 -10.123 1.00 25.35 58 HIS A C 6
ATOM 7948 O O . HIS A 1 58 ? -4.030 3.626 -10.181 1.00 2.41 58 HIS A O 6
ATOM 7962 N N . ASN A 1 59 ? -2.311 4.612 -9.116 1.00 63.22 59 ASN A N 6
ATOM 7963 C CA . ASN A 1 59 ? -2.324 3.676 -7.998 1.00 1.13 59 ASN A CA 6
ATOM 7964 C C . ASN A 1 59 ? -2.405 4.419 -6.668 1.00 5.23 59 ASN A C 6
ATOM 7965 O O . ASN A 1 59 ? -3.493 4.731 -6.184 1.00 74.43 59 ASN A O 6
ATOM 7976 N N . ILE A 1 60 ? -1.245 4.701 -6.082 1.00 74.52 60 ILE A N 6
ATOM 7977 C CA . ILE A 1 60 ? -1.185 5.408 -4.809 1.00 50.45 60 ILE A CA 6
ATOM 7978 C C . ILE A 1 60 ? -0.333 6.668 -4.921 1.00 2.00 60 ILE A C 6
ATOM 7979 O O . ILE A 1 60 ? -0.528 7.629 -4.176 1.00 44.23 60 ILE A O 6
ATOM 7995 N N . ILE A 1 61 ? 0.611 6.656 -5.857 1.00 14.54 61 ILE A N 6
ATOM 7996 C CA . ILE A 1 61 ? 1.491 7.799 -6.068 1.00 15.25 61 ILE A CA 6
ATOM 7997 C C . ILE A 1 61 ? 0.703 9.105 -6.079 1.00 72.24 61 ILE A C 6
ATOM 7998 O O . ILE A 1 61 ? 1.246 10.174 -5.801 1.00 5.24 61 ILE A O 6
ATOM 8014 N N . THR A 1 62 ? -0.583 9.011 -6.402 1.00 74.24 62 THR A N 6
ATOM 8015 C CA . THR A 1 62 ? -1.447 10.184 -6.450 1.00 32.30 62 THR A CA 6
ATOM 8016 C C . THR A 1 62 ? -1.386 10.965 -5.142 1.00 75.42 62 THR A C 6
ATOM 8017 O O . THR A 1 62 ? -0.493 11.787 -4.939 1.00 0.35 62 THR A O 6
ATOM 8028 N N . THR A 1 63 ? -2.342 10.702 -4.256 1.00 75.04 63 THR A N 6
ATOM 8029 C CA . THR A 1 63 ? -2.398 11.381 -2.968 1.00 21.42 63 THR A CA 6
ATOM 8030 C C . THR A 1 63 ? -2.348 10.381 -1.818 1.00 10.54 63 THR A C 6
ATOM 8031 O O . THR A 1 63 ? -1.847 10.689 -0.735 1.00 44.35 63 THR A O 6
ATOM 8042 N N . LEU A 1 64 ? -2.870 9.184 -2.058 1.00 21.33 64 LEU A N 6
ATOM 8043 C CA . LEU A 1 64 ? -2.884 8.138 -1.041 1.00 72.41 64 LEU A CA 6
ATOM 8044 C C . LEU A 1 64 ? -1.619 8.187 -0.191 1.00 65.12 64 LEU A C 6
ATOM 8045 O O . LEU A 1 64 ? -1.685 8.212 1.038 1.00 64.53 64 LEU A O 6
ATOM 8061 N N . SER A 1 65 ? -0.467 8.203 -0.855 1.00 2.15 65 SER A N 6
ATOM 8062 C CA . SER A 1 65 ? 0.815 8.248 -0.160 1.00 53.11 65 SER A CA 6
ATOM 8063 C C . SER A 1 65 ? 0.860 9.415 0.822 1.00 51.14 65 SER A C 6
ATOM 8064 O O . SER A 1 65 ? 0.897 9.217 2.035 1.00 1.05 65 SER A O 6
ATOM 8072 N N . GLU A 1 66 ? 0.856 10.632 0.286 1.00 63.43 66 GLU A N 6
ATOM 8073 C CA . GLU A 1 66 ? 0.898 11.831 1.114 1.00 32.23 66 GLU A CA 6
ATOM 8074 C C . GLU A 1 66 ? -0.234 11.824 2.138 1.00 52.43 66 GLU A C 6
ATOM 8075 O O . GLU A 1 66 ? -0.221 12.592 3.100 1.00 53.30 66 GLU A O 6
ATOM 8087 N N . LYS A 1 67 ? -1.213 10.952 1.923 1.00 53.35 67 LYS A N 6
ATOM 8088 C CA . LYS A 1 67 ? -2.354 10.844 2.825 1.00 64.43 67 LYS A CA 6
ATOM 8089 C C . LYS A 1 67 ? -1.971 10.096 4.098 1.00 64.01 67 LYS A C 6
ATOM 8090 O O . LYS A 1 67 ? -2.388 10.466 5.196 1.00 21.54 67 LYS A O 6
ATOM 8109 N N . LEU A 1 68 ? -1.174 9.044 3.944 1.00 44.50 68 LEU A N 6
ATOM 8110 C CA . LEU A 1 68 ? -0.733 8.245 5.082 1.00 4.51 68 LEU A CA 6
ATOM 8111 C C . LEU A 1 68 ? 0.722 7.818 4.917 1.00 42.35 68 LEU A C 6
ATOM 8112 O O . LEU A 1 68 ? 1.554 8.056 5.793 1.00 34.41 68 LEU A O 6
ATOM 8128 N N . PHE A 1 69 ? 1.024 7.189 3.786 1.00 75.43 69 PHE A N 6
ATOM 8129 C CA . PHE A 1 69 ? 2.379 6.729 3.504 1.00 14.21 69 PHE A CA 6
ATOM 8130 C C . PHE A 1 69 ? 3.391 7.846 3.738 1.00 3.45 69 PHE A C 6
ATOM 8131 O O . PHE A 1 69 ? 4.250 7.746 4.614 1.00 43.31 69 PHE A O 6
ATOM 8148 N N . ALA A 1 70 ? 3.283 8.910 2.949 1.00 63.11 70 ALA A N 6
ATOM 8149 C CA . ALA A 1 70 ? 4.188 10.047 3.070 1.00 33.55 70 ALA A CA 6
ATOM 8150 C C . ALA A 1 70 ? 3.528 11.194 3.827 1.00 0.42 70 ALA A C 6
ATOM 8151 O O . ALA A 1 70 ? 2.320 11.404 3.726 1.00 61.03 70 ALA A O 6
ATOM 8158 N N . ASN A 1 71 ? 4.329 11.934 4.586 1.00 5.54 71 ASN A N 6
ATOM 8159 C CA . ASN A 1 71 ? 3.822 13.061 5.362 1.00 64.13 71 ASN A CA 6
ATOM 8160 C C . ASN A 1 71 ? 4.232 14.386 4.727 1.00 54.43 71 ASN A C 6
ATOM 8161 O O . ASN A 1 71 ? 5.350 14.533 4.233 1.00 24.23 71 ASN A O 6
ATOM 8172 N N . THR A 1 72 ? 3.317 15.351 4.743 1.00 2.51 72 THR A N 6
ATOM 8173 C CA . THR A 1 72 ? 3.582 16.665 4.169 1.00 33.31 72 THR A CA 6
ATOM 8174 C C . THR A 1 72 ? 4.347 17.548 5.147 1.00 12.55 72 THR A C 6
ATOM 8175 O O . THR A 1 72 ? 4.493 18.751 4.929 1.00 3.24 72 THR A O 6
ATOM 8186 N N . VAL A 1 73 ? 4.834 16.945 6.227 1.00 60.42 73 VAL A N 6
ATOM 8187 C CA . VAL A 1 73 ? 5.586 17.677 7.238 1.00 3.05 73 VAL A CA 6
ATOM 8188 C C . VAL A 1 73 ? 7.056 17.795 6.852 1.00 43.12 73 VAL A C 6
ATOM 8189 O O . VAL A 1 73 ? 7.620 18.890 6.843 1.00 70.13 73 VAL A O 6
ATOM 8202 N N . ILE A 1 74 ? 7.671 16.661 6.533 1.00 43.42 74 ILE A N 6
ATOM 8203 C CA . ILE A 1 74 ? 9.076 16.638 6.144 1.00 52.25 74 ILE A CA 6
ATOM 8204 C C . ILE A 1 74 ? 9.453 15.296 5.527 1.00 61.44 74 ILE A C 6
ATOM 8205 O O . ILE A 1 74 ? 10.510 14.740 5.825 1.00 34.11 74 ILE A O 6
ATOM 8221 N N . GLU A 1 75 ? 8.583 14.781 4.664 1.00 55.44 75 GLU A N 6
ATOM 8222 C CA . GLU A 1 75 ? 8.826 13.504 4.004 1.00 53.03 75 GLU A CA 6
ATOM 8223 C C . GLU A 1 75 ? 9.709 13.687 2.773 1.00 61.11 75 GLU A C 6
ATOM 8224 O O . GLU A 1 75 ? 9.854 14.796 2.260 1.00 11.02 75 GLU A O 6
ATOM 8236 N N . GLU A 1 76 ? 10.297 12.590 2.306 1.00 43.24 76 GLU A N 6
ATOM 8237 C CA . GLU A 1 76 ? 11.168 12.630 1.136 1.00 14.12 76 GLU A CA 6
ATOM 8238 C C . GLU A 1 76 ? 11.112 11.311 0.371 1.00 35.11 76 GLU A C 6
ATOM 8239 O O . GLU A 1 76 ? 11.039 10.237 0.969 1.00 74.24 76 GLU A O 6
ATOM 8251 N N . TYR A 1 77 ? 11.146 11.401 -0.954 1.00 35.43 77 TYR A N 6
ATOM 8252 C CA . TYR A 1 77 ? 11.096 10.215 -1.802 1.00 14.44 77 TYR A CA 6
ATOM 8253 C C . TYR A 1 77 ? 11.535 10.545 -3.225 1.00 23.22 77 TYR A C 6
ATOM 8254 O O . TYR A 1 77 ? 11.765 11.706 -3.562 1.00 43.05 77 TYR A O 6
ATOM 8272 N N . SER A 1 78 ? 11.649 9.514 -4.056 1.00 24.54 78 SER A N 6
ATOM 8273 C CA . SER A 1 78 ? 12.064 9.691 -5.442 1.00 44.11 78 SER A CA 6
ATOM 8274 C C . SER A 1 78 ? 11.099 8.988 -6.392 1.00 44.53 78 SER A C 6
ATOM 8275 O O . SER A 1 78 ? 10.614 7.894 -6.105 1.00 0.13 78 SER A O 6
ATOM 8283 N N . TYR A 1 79 ? 10.826 9.626 -7.525 1.00 70.43 79 TYR A N 6
ATOM 8284 C CA . TYR A 1 79 ? 9.917 9.064 -8.518 1.00 3.23 79 TYR A CA 6
ATOM 8285 C C . TYR A 1 79 ? 10.152 9.692 -9.888 1.00 62.13 79 TYR A C 6
ATOM 8286 O O . TYR A 1 79 ? 11.015 10.555 -10.050 1.00 25.21 79 TYR A O 6
ATOM 8304 N N . LYS A 1 80 ? 9.377 9.253 -10.874 1.00 33.54 80 LYS A N 6
ATOM 8305 C CA . LYS A 1 80 ? 9.496 9.771 -12.231 1.00 65.43 80 LYS A CA 6
ATOM 8306 C C . LYS A 1 80 ? 8.281 10.615 -12.600 1.00 43.54 80 LYS A C 6
ATOM 8307 O O . LYS A 1 80 ? 7.358 10.775 -11.802 1.00 72.21 80 LYS A O 6
ATOM 8326 N N . VAL A 1 81 ? 8.288 11.154 -13.816 1.00 34.03 81 VAL A N 6
ATOM 8327 C CA . VAL A 1 81 ? 7.185 11.980 -14.292 1.00 14.35 81 VAL A CA 6
ATOM 8328 C C . VAL A 1 81 ? 5.843 11.296 -14.053 1.00 40.43 81 VAL A C 6
ATOM 8329 O O . VAL A 1 81 ? 5.334 10.584 -14.920 1.00 1.21 81 VAL A O 6
ATOM 8342 N N . LEU A 1 82 ? 5.274 11.517 -12.873 1.00 40.34 82 LEU A N 6
ATOM 8343 C CA . LEU A 1 82 ? 3.990 10.923 -12.520 1.00 74.40 82 LEU A CA 6
ATOM 8344 C C . LEU A 1 82 ? 3.077 11.951 -11.859 1.00 22.44 82 LEU A C 6
ATOM 8345 O O . LEU A 1 82 ? 3.515 13.043 -11.498 1.00 42.21 82 LEU A O 6
ATOM 8361 N N . ASP A 1 83 ? 1.808 11.592 -11.701 1.00 11.25 83 ASP A N 6
ATOM 8362 C CA . ASP A 1 83 ? 0.834 12.482 -11.079 1.00 51.01 83 ASP A CA 6
ATOM 8363 C C . ASP A 1 83 ? 1.521 13.704 -10.477 1.00 33.45 83 ASP A C 6
ATOM 8364 O O . ASP A 1 83 ? 1.804 14.677 -11.176 1.00 33.25 83 ASP A O 6
ATOM 8373 N N . ASP A 1 84 ? 1.785 13.646 -9.176 1.00 31.10 84 ASP A N 6
ATOM 8374 C CA . ASP A 1 84 ? 2.439 14.747 -8.479 1.00 14.41 84 ASP A CA 6
ATOM 8375 C C . ASP A 1 84 ? 3.809 14.325 -7.960 1.00 25.01 84 ASP A C 6
ATOM 8376 O O . ASP A 1 84 ? 4.829 14.910 -8.325 1.00 74.33 84 ASP A O 6
ATOM 8385 N N . GLU A 1 85 ? 3.825 13.307 -7.106 1.00 22.44 85 GLU A N 6
ATOM 8386 C CA . GLU A 1 85 ? 5.071 12.808 -6.535 1.00 62.14 85 GLU A CA 6
ATOM 8387 C C . GLU A 1 85 ? 4.858 12.317 -5.106 1.00 54.04 85 GLU A C 6
ATOM 8388 O O . GLU A 1 85 ? 5.265 12.970 -4.146 1.00 11.35 85 GLU A O 6
ATOM 8400 N N . LYS A 1 86 ? 4.215 11.162 -4.974 1.00 20.41 86 LYS A N 6
ATOM 8401 C CA . LYS A 1 86 ? 3.946 10.581 -3.664 1.00 25.32 86 LYS A CA 6
ATOM 8402 C C . LYS A 1 86 ? 3.899 9.058 -3.743 1.00 54.22 86 LYS A C 6
ATOM 8403 O O . LYS A 1 86 ? 2.824 8.460 -3.707 1.00 70.14 86 LYS A O 6
ATOM 8422 N N . GLU A 1 87 ? 5.070 8.438 -3.850 1.00 11.44 87 GLU A N 6
ATOM 8423 C CA . GLU A 1 87 ? 5.160 6.985 -3.933 1.00 54.41 87 GLU A CA 6
ATOM 8424 C C . GLU A 1 87 ? 4.818 6.341 -2.593 1.00 3.25 87 GLU A C 6
ATOM 8425 O O . GLU A 1 87 ? 4.463 7.027 -1.635 1.00 42.10 87 GLU A O 6
ATOM 8437 N N . ASN A 1 88 ? 4.928 5.018 -2.533 1.00 62.04 88 ASN A N 6
ATOM 8438 C CA . ASN A 1 88 ? 4.630 4.280 -1.311 1.00 43.13 88 ASN A CA 6
ATOM 8439 C C . ASN A 1 88 ? 5.914 3.824 -0.624 1.00 41.53 88 ASN A C 6
ATOM 8440 O O . ASN A 1 88 ? 6.456 4.526 0.229 1.00 1.11 88 ASN A O 6
ATOM 8451 N N . ALA A 1 89 ? 6.395 2.645 -1.003 1.00 61.04 89 ALA A N 6
ATOM 8452 C CA . ALA A 1 89 ? 7.616 2.097 -0.426 1.00 61.33 89 ALA A CA 6
ATOM 8453 C C . ALA A 1 89 ? 8.604 3.205 -0.077 1.00 70.32 89 ALA A C 6
ATOM 8454 O O . ALA A 1 89 ? 9.698 2.939 0.422 1.00 2.11 89 ALA A O 6
ATOM 8461 N N . ALA A 1 1 ? 4.354 -1.188 -1.883 1.00 24.24 1 ALA A N 7
ATOM 8462 C CA . ALA A 1 1 ? 2.968 -1.188 -1.434 1.00 75.10 1 ALA A CA 7
ATOM 8463 C C . ALA A 1 1 ? 2.008 -1.113 -2.617 1.00 20.02 1 ALA A C 7
ATOM 8464 O O . ALA A 1 1 ? 1.127 -0.255 -2.661 1.00 23.12 1 ALA A O 7
ATOM 8471 N N . GLY A 1 2 ? 2.185 -2.017 -3.575 1.00 64.34 2 GLY A N 7
ATOM 8472 C CA . GLY A 1 2 ? 1.328 -2.035 -4.746 1.00 62.13 2 GLY A CA 7
ATOM 8473 C C . GLY A 1 2 ? 2.035 -1.533 -5.990 1.00 33.12 2 GLY A C 7
ATOM 8474 O O . GLY A 1 2 ? 2.781 -0.556 -5.936 1.00 30.11 2 GLY A O 7
ATOM 8478 N N . MET A 1 3 ? 1.801 -2.204 -7.113 1.00 13.10 3 MET A N 7
ATOM 8479 C CA . MET A 1 3 ? 2.421 -1.820 -8.376 1.00 3.15 3 MET A CA 7
ATOM 8480 C C . MET A 1 3 ? 2.201 -0.338 -8.661 1.00 54.21 3 MET A C 7
ATOM 8481 O O . MET A 1 3 ? 1.104 0.186 -8.465 1.00 51.33 3 MET A O 7
ATOM 8495 N N . LYS A 1 4 ? 3.249 0.333 -9.125 1.00 5.44 4 LYS A N 7
ATOM 8496 C CA . LYS A 1 4 ? 3.171 1.755 -9.438 1.00 51.23 4 LYS A CA 7
ATOM 8497 C C . LYS A 1 4 ? 4.019 2.090 -10.661 1.00 50.30 4 LYS A C 7
ATOM 8498 O O . LYS A 1 4 ? 5.121 1.566 -10.829 1.00 35.32 4 LYS A O 7
ATOM 8517 N N . THR A 1 5 ? 3.500 2.969 -11.513 1.00 72.33 5 THR A N 7
ATOM 8518 C CA . THR A 1 5 ? 4.209 3.374 -12.720 1.00 42.01 5 THR A CA 7
ATOM 8519 C C . THR A 1 5 ? 5.236 4.459 -12.416 1.00 54.42 5 THR A C 7
ATOM 8520 O O . THR A 1 5 ? 4.944 5.651 -12.528 1.00 24.43 5 THR A O 7
ATOM 8531 N N . ILE A 1 6 ? 6.437 4.040 -12.033 1.00 12.53 6 ILE A N 7
ATOM 8532 C CA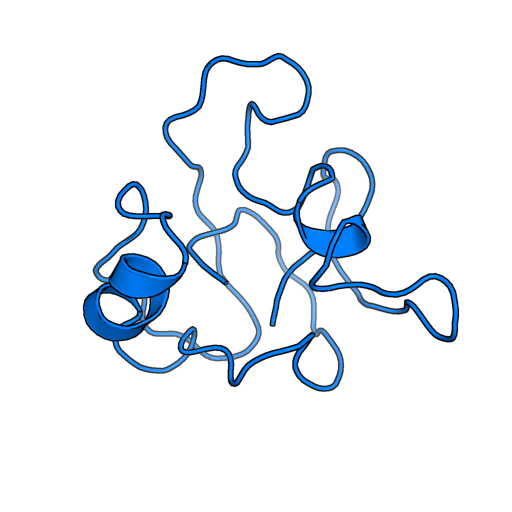 . ILE A 1 6 ? 7.507 4.978 -11.715 1.00 34.03 6 ILE A CA 7
ATOM 8533 C C . ILE A 1 6 ? 8.872 4.305 -11.803 1.00 30.41 6 ILE A C 7
ATOM 8534 O O . ILE A 1 6 ? 8.976 3.080 -11.739 1.00 52.12 6 ILE A O 7
ATOM 8550 N N . GLU A 1 7 ? 9.917 5.114 -11.948 1.00 73.21 7 GLU A N 7
ATOM 8551 C CA . GLU A 1 7 ? 11.276 4.595 -12.044 1.00 2.31 7 GLU A CA 7
ATOM 8552 C C . GLU A 1 7 ? 12.251 5.478 -11.270 1.00 40.32 7 GLU A C 7
ATOM 8553 O O . GLU A 1 7 ? 12.924 6.334 -11.847 1.00 70.43 7 GLU A O 7
ATOM 8565 N N . LEU A 1 8 ? 12.321 5.266 -9.961 1.00 21.42 8 LEU A N 7
ATOM 8566 C CA . LEU A 1 8 ? 13.213 6.042 -9.106 1.00 71.13 8 LEU A CA 7
ATOM 8567 C C . LEU A 1 8 ? 13.462 5.323 -7.784 1.00 42.41 8 LEU A C 7
ATOM 8568 O O . LEU A 1 8 ? 12.651 4.506 -7.347 1.00 64.11 8 LEU A O 7
ATOM 8584 N N . HIS A 1 9 ? 14.588 5.635 -7.150 1.00 42.21 9 HIS A N 7
ATOM 8585 C CA . HIS A 1 9 ? 14.943 5.021 -5.875 1.00 41.25 9 HIS A CA 7
ATOM 8586 C C . HIS A 1 9 ? 14.268 5.748 -4.716 1.00 21.51 9 HIS A C 7
ATOM 8587 O O . HIS A 1 9 ? 14.544 6.920 -4.461 1.00 1.21 9 HIS A O 7
ATOM 8601 N N . ILE A 1 10 ? 13.383 5.044 -4.018 1.00 72.14 10 ILE A N 7
ATOM 8602 C CA . ILE A 1 10 ? 12.669 5.622 -2.886 1.00 44.14 10 ILE A CA 7
ATOM 8603 C C . ILE A 1 10 ? 13.407 5.357 -1.578 1.00 42.54 10 ILE A C 7
ATOM 8604 O O . ILE A 1 10 ? 14.233 4.448 -1.491 1.00 3.42 10 ILE A O 7
ATOM 8620 N N . THR A 1 11 ? 13.102 6.157 -0.561 1.00 3.20 11 THR A N 7
ATOM 8621 C CA . THR A 1 11 ? 13.735 6.010 0.743 1.00 24.34 11 THR A CA 7
ATOM 8622 C C . THR A 1 11 ? 13.003 4.981 1.597 1.00 71.31 11 THR A C 7
ATOM 8623 O O . THR A 1 11 ? 12.158 4.235 1.100 1.00 62.33 11 THR A O 7
ATOM 8634 N N . LEU A 1 12 ? 13.330 4.946 2.884 1.00 63.32 12 LEU A N 7
ATOM 8635 C CA . LEU A 1 12 ? 12.702 4.008 3.808 1.00 63.32 12 LEU A CA 7
ATOM 8636 C C . LEU A 1 12 ? 11.211 3.872 3.517 1.00 41.34 12 LEU A C 7
ATOM 8637 O O . LEU A 1 12 ? 10.586 4.793 2.990 1.00 25.31 12 LEU A O 7
ATOM 8653 N N . GLN A 1 13 ? 10.648 2.720 3.865 1.00 54.03 13 GLN A N 7
ATOM 8654 C CA . GLN A 1 13 ? 9.229 2.466 3.642 1.00 63.34 13 GLN A CA 7
ATOM 8655 C C . GLN A 1 13 ? 8.375 3.574 4.248 1.00 5.32 13 GLN A C 7
ATOM 8656 O O . GLN A 1 13 ? 8.825 4.341 5.100 1.00 15.41 13 GLN A O 7
ATOM 8670 N N . PRO A 1 14 ? 7.114 3.663 3.800 1.00 23.33 14 PRO A N 7
ATOM 8671 C CA . PRO A 1 14 ? 6.171 4.674 4.286 1.00 50.42 14 PRO A CA 7
ATOM 8672 C C . PRO A 1 14 ? 5.745 4.425 5.728 1.00 31.34 14 PRO A C 7
ATOM 8673 O O . PRO A 1 14 ? 6.457 4.784 6.666 1.00 54.53 14 PRO A O 7
ATOM 8684 N N . GLN A 1 15 ? 4.581 3.807 5.898 1.00 34.43 15 GLN A N 7
ATOM 8685 C CA . GLN A 1 15 ? 4.061 3.510 7.228 1.00 73.42 15 GLN A CA 7
ATOM 8686 C C . GLN A 1 15 ? 4.229 2.031 7.560 1.00 34.30 15 GLN A C 7
ATOM 8687 O O . GLN A 1 15 ? 4.536 1.670 8.696 1.00 21.02 15 GLN A O 7
ATOM 8701 N N . VAL A 1 16 ? 4.024 1.178 6.561 1.00 22.21 16 VAL A N 7
ATOM 8702 C CA . VAL A 1 16 ? 4.154 -0.263 6.747 1.00 54.50 16 VAL A CA 7
ATOM 8703 C C . VAL A 1 16 ? 5.240 -0.838 5.845 1.00 10.42 16 VAL A C 7
ATOM 8704 O O . VAL A 1 16 ? 5.682 -0.189 4.896 1.00 42.10 16 VAL A O 7
ATOM 8717 N N . LEU A 1 17 ? 5.666 -2.059 6.147 1.00 4.12 17 LEU A N 7
ATOM 8718 C CA . LEU A 1 17 ? 6.702 -2.723 5.363 1.00 32.43 17 LEU A CA 7
ATOM 8719 C C . LEU A 1 17 ? 6.215 -3.006 3.946 1.00 53.44 17 LEU A C 7
ATOM 8720 O O . LEU A 1 17 ? 5.382 -3.886 3.728 1.00 22.24 17 LEU A O 7
ATOM 8736 N N . ASP A 1 18 ? 6.740 -2.254 2.985 1.00 64.35 18 ASP A N 7
ATOM 8737 C CA . ASP A 1 18 ? 6.362 -2.426 1.587 1.00 52.43 18 ASP A CA 7
ATOM 8738 C C . ASP A 1 18 ? 6.699 -3.832 1.101 1.00 40.32 18 ASP A C 7
ATOM 8739 O O . ASP A 1 18 ? 7.841 -4.281 1.208 1.00 13.10 18 ASP A O 7
ATOM 8748 N N . THR A 1 19 ? 5.698 -4.524 0.567 1.00 55.15 19 THR A N 7
ATOM 8749 C CA . THR A 1 19 ? 5.887 -5.880 0.066 1.00 12.43 19 THR A CA 7
ATOM 8750 C C . THR A 1 19 ? 6.316 -5.871 -1.396 1.00 60.14 19 THR A C 7
ATOM 8751 O O . THR A 1 19 ? 6.268 -6.899 -2.072 1.00 4.40 19 THR A O 7
ATOM 8762 N N . GLN A 1 20 ? 6.735 -4.706 -1.878 1.00 44.44 20 GLN A N 7
ATOM 8763 C CA . GLN A 1 20 ? 7.173 -4.565 -3.262 1.00 42.11 20 GLN A CA 7
ATOM 8764 C C . GLN A 1 20 ? 8.023 -5.757 -3.688 1.00 25.20 20 GLN A C 7
ATOM 8765 O O . GLN A 1 20 ? 7.800 -6.346 -4.745 1.00 1.21 20 GLN A O 7
ATOM 8779 N N . GLY A 1 21 ? 9.001 -6.108 -2.857 1.00 53.02 21 GLY A N 7
ATOM 8780 C CA . GLY A 1 21 ? 9.870 -7.228 -3.166 1.00 22.23 21 GLY A CA 7
ATOM 8781 C C . GLY A 1 21 ? 9.151 -8.560 -3.082 1.00 64.22 21 GLY A C 7
ATOM 8782 O O . GLY A 1 21 ? 9.212 -9.364 -4.012 1.00 23.11 21 GLY A O 7
ATOM 8786 N N . GLN A 1 22 ? 8.471 -8.794 -1.965 1.00 33.41 22 GLN A N 7
ATOM 8787 C CA . GLN A 1 22 ? 7.740 -10.040 -1.763 1.00 53.23 22 GLN A CA 7
ATOM 8788 C C . GLN A 1 22 ? 6.345 -9.957 -2.375 1.00 31.52 22 GLN A C 7
ATOM 8789 O O . GLN A 1 22 ? 6.074 -9.102 -3.218 1.00 40.20 22 GLN A O 7
ATOM 8803 N N . THR A 1 23 ? 5.462 -10.853 -1.945 1.00 34.23 23 THR A N 7
ATOM 8804 C CA . THR A 1 23 ? 4.095 -10.883 -2.451 1.00 22.04 23 THR A CA 7
ATOM 8805 C C . THR A 1 23 ? 3.248 -9.790 -1.810 1.00 13.10 23 THR A C 7
ATOM 8806 O O . THR A 1 23 ? 2.994 -9.813 -0.605 1.00 1.32 23 THR A O 7
ATOM 8817 N N . LEU A 1 24 ? 2.811 -8.834 -2.622 1.00 42.24 24 LEU A N 7
ATOM 8818 C CA . LEU A 1 24 ? 1.990 -7.731 -2.135 1.00 3.15 24 LEU A CA 7
ATOM 8819 C C . LEU A 1 24 ? 0.533 -8.158 -1.992 1.00 70.33 24 LEU A C 7
ATOM 8820 O O . LEU A 1 24 ? -0.236 -7.547 -1.249 1.00 44.12 24 LEU A O 7
ATOM 8836 N N . THR A 1 25 ? 0.159 -9.214 -2.708 1.00 74.13 25 THR A N 7
ATOM 8837 C CA . THR A 1 25 ? -1.206 -9.724 -2.662 1.00 22.45 25 THR A CA 7
ATOM 8838 C C . THR A 1 25 ? -1.691 -9.864 -1.223 1.00 74.33 25 THR A C 7
ATOM 8839 O O . THR A 1 25 ? -2.884 -9.736 -0.946 1.00 1.43 25 THR A O 7
ATOM 8850 N N . ARG A 1 26 ? -0.760 -10.128 -0.312 1.00 54.42 26 ARG A N 7
ATOM 8851 C CA . ARG A 1 26 ? -1.095 -10.285 1.098 1.00 24.31 26 ARG A CA 7
ATOM 8852 C C . ARG A 1 26 ? -1.276 -8.927 1.769 1.00 52.21 26 ARG A C 7
ATOM 8853 O O . ARG A 1 26 ? -2.228 -8.717 2.519 1.00 15.45 26 ARG A O 7
ATOM 8874 N N . ALA A 1 27 ? -0.356 -8.009 1.493 1.00 2.31 27 ALA A N 7
ATOM 8875 C CA . ALA A 1 27 ? -0.415 -6.671 2.068 1.00 11.33 27 ALA A CA 7
ATOM 8876 C C . ALA A 1 27 ? -1.533 -5.850 1.434 1.00 4.51 27 ALA A C 7
ATOM 8877 O O . ALA A 1 27 ? -2.391 -5.307 2.131 1.00 63.51 27 ALA A O 7
ATOM 8884 N N . VAL A 1 28 ? -1.516 -5.761 0.108 1.00 51.12 28 VAL A N 7
ATOM 8885 C CA . VAL A 1 28 ? -2.529 -5.006 -0.621 1.00 4.34 28 VAL A CA 7
ATOM 8886 C C . VAL A 1 28 ? -3.933 -5.398 -0.175 1.00 41.21 28 VAL A C 7
ATOM 8887 O O . VAL A 1 28 ? -4.842 -4.567 -0.147 1.00 63.23 28 VAL A O 7
ATOM 8900 N N . HIS A 1 29 ? -4.104 -6.669 0.174 1.00 61.13 29 HIS A N 7
ATOM 8901 C CA . HIS A 1 29 ? -5.398 -7.172 0.620 1.00 54.04 29 HIS A CA 7
ATOM 8902 C C . HIS A 1 29 ? -5.842 -6.470 1.900 1.00 70.52 29 HIS A C 7
ATOM 8903 O O . HIS A 1 29 ? -7.026 -6.189 2.087 1.00 61.32 29 HIS A O 7
ATOM 8917 N N . ASP A 1 30 ? -4.885 -6.192 2.778 1.00 40.21 30 ASP A N 7
ATOM 8918 C CA . ASP A 1 30 ? -5.177 -5.523 4.041 1.00 61.05 30 ASP A CA 7
ATOM 8919 C C . ASP A 1 30 ? -5.344 -4.021 3.834 1.00 52.12 30 ASP A C 7
ATOM 8920 O O . ASP A 1 30 ? -6.208 -3.392 4.446 1.00 55.43 30 ASP A O 7
ATOM 8929 N N . LEU A 1 31 ? -4.512 -3.452 2.969 1.00 2.41 31 LEU A N 7
ATOM 8930 C CA . LEU A 1 31 ? -4.566 -2.022 2.682 1.00 75.40 31 LEU A CA 7
ATOM 8931 C C . LEU A 1 31 ? -5.810 -1.677 1.869 1.00 71.51 31 LEU A C 7
ATOM 8932 O O . LEU A 1 31 ? -6.419 -0.626 2.062 1.00 4.11 31 LEU A O 7
ATOM 8948 N N . GLY A 1 32 ? -6.183 -2.573 0.959 1.00 14.42 32 GLY A N 7
ATOM 8949 C CA . GLY A 1 32 ? -7.354 -2.346 0.132 1.00 41.41 32 GLY A CA 7
ATOM 8950 C C . GLY A 1 32 ? -6.994 -2.019 -1.304 1.00 75.21 32 GLY A C 7
ATOM 8951 O O . GLY A 1 32 ? -7.743 -1.331 -1.998 1.00 13.54 32 GLY A O 7
ATOM 8955 N N . TYR A 1 33 ? -5.845 -2.513 -1.751 1.00 53.23 33 TYR A N 7
ATOM 8956 C CA . TYR A 1 33 ? -5.386 -2.266 -3.113 1.00 22.30 33 TYR A CA 7
ATOM 8957 C C . TYR A 1 33 ? -5.277 -3.571 -3.896 1.00 21.22 33 TYR A C 7
ATOM 8958 O O . TYR A 1 33 ? -4.227 -3.887 -4.454 1.00 24.42 33 TYR A O 7
ATOM 8976 N N . ALA A 1 34 ? -6.371 -4.325 -3.932 1.00 50.34 34 ALA A N 7
ATOM 8977 C CA . ALA A 1 34 ? -6.401 -5.594 -4.648 1.00 42.05 34 ALA A CA 7
ATOM 8978 C C . ALA A 1 34 ? -6.174 -5.387 -6.142 1.00 71.12 34 ALA A C 7
ATOM 8979 O O . ALA A 1 34 ? -5.895 -6.337 -6.873 1.00 41.45 34 ALA A O 7
ATOM 8986 N N . GLN A 1 35 ? -6.297 -4.141 -6.588 1.00 2.14 35 GLN A N 7
ATOM 8987 C CA . GLN A 1 35 ? -6.106 -3.811 -7.995 1.00 74.11 35 GLN A CA 7
ATOM 8988 C C . GLN A 1 35 ? -4.673 -4.095 -8.432 1.00 1.14 35 GLN A C 7
ATOM 8989 O O . GLN A 1 35 ? -4.398 -4.275 -9.618 1.00 53.21 35 GLN A O 7
ATOM 9003 N N . VAL A 1 36 ? -3.762 -4.133 -7.465 1.00 24.24 36 VAL A N 7
ATOM 9004 C CA . VAL A 1 36 ? -2.356 -4.396 -7.749 1.00 1.12 36 VAL A CA 7
ATOM 9005 C C . VAL A 1 36 ? -1.834 -5.559 -6.913 1.00 32.13 36 VAL A C 7
ATOM 9006 O O . VAL A 1 36 ? -1.925 -5.545 -5.686 1.00 1.40 36 VAL A O 7
ATOM 9019 N N . ASN A 1 37 ? -1.287 -6.566 -7.586 1.00 2.11 37 ASN A N 7
ATOM 9020 C CA . ASN A 1 37 ? -0.750 -7.738 -6.905 1.00 21.43 37 ASN A CA 7
ATOM 9021 C C . ASN A 1 37 ? 0.160 -8.537 -7.833 1.00 25.14 37 ASN A C 7
ATOM 9022 O O . ASN A 1 37 ? 0.206 -8.290 -9.038 1.00 25.02 37 ASN A O 7
ATOM 9033 N N . ASP A 1 38 ? 0.883 -9.496 -7.263 1.00 15.54 38 ASP A N 7
ATOM 9034 C CA . ASP A 1 38 ? 1.791 -10.332 -8.038 1.00 73.42 38 ASP A CA 7
ATOM 9035 C C . ASP A 1 38 ? 3.021 -9.542 -8.472 1.00 3.03 38 ASP A C 7
ATOM 9036 O O . ASP A 1 38 ? 3.675 -9.884 -9.457 1.00 62.25 38 ASP A O 7
ATOM 9045 N N . ILE A 1 39 ? 3.330 -8.484 -7.730 1.00 10.30 39 ILE A N 7
ATOM 9046 C CA . ILE A 1 39 ? 4.482 -7.645 -8.038 1.00 72.21 39 ILE A CA 7
ATOM 9047 C C . ILE A 1 39 ? 5.632 -7.914 -7.073 1.00 74.53 39 ILE A C 7
ATOM 9048 O O . ILE A 1 39 ? 5.569 -7.549 -5.899 1.00 74.33 39 ILE A O 7
ATOM 9064 N N . ARG A 1 40 ? 6.682 -8.554 -7.577 1.00 71.10 40 ARG A N 7
ATOM 9065 C CA . ARG A 1 40 ? 7.847 -8.872 -6.760 1.00 51.21 40 ARG A CA 7
ATOM 9066 C C . ARG A 1 40 ? 9.102 -8.209 -7.322 1.00 33.54 40 ARG A C 7
ATOM 9067 O O . ARG A 1 40 ? 9.740 -8.737 -8.232 1.00 44.03 40 ARG A O 7
ATOM 9088 N N . VAL A 1 41 ? 9.449 -7.050 -6.772 1.00 51.12 41 VAL A N 7
ATOM 9089 C CA . VAL A 1 41 ? 10.627 -6.315 -7.217 1.00 61.43 41 VAL A CA 7
ATOM 9090 C C . VAL A 1 41 ? 11.164 -5.415 -6.110 1.00 63.43 41 VAL A C 7
ATOM 9091 O O . VAL A 1 41 ? 10.441 -5.056 -5.182 1.00 41.23 41 VAL A O 7
ATOM 9104 N N . GLY A 1 42 ? 12.440 -5.054 -6.215 1.00 73.03 42 GLY A N 7
ATOM 9105 C CA . GLY A 1 42 ? 13.053 -4.198 -5.216 1.00 72.34 42 GLY A CA 7
ATOM 9106 C C . GLY A 1 42 ? 12.393 -2.836 -5.136 1.00 32.10 42 GLY A C 7
ATOM 9107 O O . GLY A 1 42 ? 11.205 -2.695 -5.427 1.00 12.11 42 GLY A O 7
ATOM 9111 N N . LYS A 1 43 ? 13.164 -1.829 -4.738 1.00 73.54 43 LYS A N 7
ATOM 9112 C CA . LYS A 1 43 ? 12.648 -0.471 -4.619 1.00 51.14 43 LYS A CA 7
ATOM 9113 C C . LYS A 1 43 ? 12.521 0.185 -5.991 1.00 5.13 43 LYS A C 7
ATOM 9114 O O . LYS A 1 43 ? 13.227 1.146 -6.298 1.00 23.12 43 LYS A O 7
ATOM 9133 N N . VAL A 1 44 ? 11.617 -0.339 -6.811 1.00 73.14 44 VAL A N 7
ATOM 9134 C CA . VAL A 1 44 ? 11.396 0.197 -8.149 1.00 40.40 44 VAL A CA 7
ATOM 9135 C C . VAL A 1 44 ? 10.450 -0.691 -8.948 1.00 73.34 44 VAL A C 7
ATOM 9136 O O . VAL A 1 44 ? 10.754 -1.853 -9.221 1.00 74.42 44 VAL A O 7
ATOM 9149 N N . LEU A 1 45 ? 9.301 -0.138 -9.322 1.00 4.30 45 LEU A N 7
ATOM 9150 C CA . LEU A 1 45 ? 8.309 -0.880 -10.092 1.00 0.23 45 LEU A CA 7
ATOM 9151 C C . LEU A 1 45 ? 7.619 0.026 -11.107 1.00 70.50 45 LEU A C 7
ATOM 9152 O O . LEU A 1 45 ? 7.472 1.227 -10.883 1.00 44.45 45 LEU A O 7
ATOM 9168 N N . TYR A 1 46 ? 7.195 -0.560 -12.222 1.00 4.43 46 TYR A N 7
ATOM 9169 C CA . TYR A 1 46 ? 6.521 0.194 -13.272 1.00 14.13 46 TYR A CA 7
ATOM 9170 C C . TYR A 1 46 ? 5.368 -0.610 -13.865 1.00 63.53 46 TYR A C 7
ATOM 9171 O O . TYR A 1 46 ? 5.576 -1.668 -14.459 1.00 23.22 46 TYR A O 7
ATOM 9189 N N . MET A 1 47 ? 4.152 -0.100 -13.700 1.00 63.04 47 MET A N 7
ATOM 9190 C CA . MET A 1 47 ? 2.966 -0.769 -14.221 1.00 71.42 47 MET A CA 7
ATOM 9191 C C . MET A 1 47 ? 1.730 0.109 -14.055 1.00 74.53 47 MET A C 7
ATOM 9192 O O . MET A 1 47 ? 1.741 1.079 -13.297 1.00 61.11 47 MET A O 7
ATOM 9206 N N . THR A 1 48 ? 0.663 -0.238 -14.769 1.00 50.24 48 THR A N 7
ATOM 9207 C CA . THR A 1 48 ? -0.580 0.519 -14.702 1.00 55.43 48 THR A CA 7
ATOM 9208 C C . THR A 1 48 ? -1.530 -0.074 -13.668 1.00 11.53 48 THR A C 7
ATOM 9209 O O . THR A 1 48 ? -1.292 -1.162 -13.143 1.00 51.43 48 THR A O 7
ATOM 9220 N N . VAL A 1 49 ? -2.608 0.648 -13.378 1.00 50.41 49 VAL A N 7
ATOM 9221 C CA . VAL A 1 49 ? -3.595 0.192 -12.407 1.00 13.51 49 VAL A CA 7
ATOM 9222 C C . VAL A 1 49 ? -5.012 0.343 -12.951 1.00 5.44 49 VAL A C 7
ATOM 9223 O O . VAL A 1 49 ? -5.274 1.196 -13.799 1.00 71.11 49 VAL A O 7
ATOM 9236 N N . ASP A 1 50 ? -5.921 -0.489 -12.456 1.00 62.21 50 ASP A N 7
ATOM 9237 C CA . ASP A 1 50 ? -7.312 -0.448 -12.891 1.00 52.20 50 ASP A CA 7
ATOM 9238 C C . ASP A 1 50 ? -8.108 0.564 -12.072 1.00 45.43 50 ASP A C 7
ATOM 9239 O O . ASP A 1 50 ? -8.737 0.212 -11.076 1.00 12.34 50 ASP A O 7
ATOM 9248 N N . GLU A 1 51 ? -8.072 1.823 -12.500 1.00 74.42 51 GLU A N 7
ATOM 9249 C CA . GLU A 1 51 ? -8.789 2.885 -11.805 1.00 3.41 51 GLU A CA 7
ATOM 9250 C C . GLU A 1 51 ? -9.465 3.826 -12.798 1.00 44.23 51 GLU A C 7
ATOM 9251 O O . GLU A 1 51 ? -9.272 3.712 -14.009 1.00 24.12 51 GLU A O 7
ATOM 9263 N N . VAL A 1 52 ? -10.259 4.756 -12.277 1.00 44.33 52 VAL A N 7
ATOM 9264 C CA . VAL A 1 52 ? -10.963 5.718 -13.117 1.00 33.41 52 VAL A CA 7
ATOM 9265 C C . VAL A 1 52 ? -10.964 7.104 -12.483 1.00 44.33 52 VAL A C 7
ATOM 9266 O O . VAL A 1 52 ? -10.826 8.114 -13.174 1.00 72.32 52 VAL A O 7
ATOM 9279 N N . SER A 1 53 ? -11.119 7.146 -11.164 1.00 24.12 53 SER A N 7
ATOM 9280 C CA . SER A 1 53 ? -11.140 8.409 -10.436 1.00 51.42 53 SER A CA 7
ATOM 9281 C C . SER A 1 53 ? -9.985 9.307 -10.871 1.00 74.43 53 SER A C 7
ATOM 9282 O O . SER A 1 53 ? -8.985 8.832 -11.411 1.00 15.43 53 SER A O 7
ATOM 9290 N N . ASP A 1 54 ? -10.131 10.605 -10.633 1.00 14.31 54 ASP A N 7
ATOM 9291 C CA . ASP A 1 54 ? -9.101 11.570 -10.999 1.00 12.44 54 ASP A CA 7
ATOM 9292 C C . ASP A 1 54 ? -7.803 11.290 -10.248 1.00 11.44 54 ASP A C 7
ATOM 9293 O O . ASP A 1 54 ? -6.741 11.160 -10.854 1.00 65.41 54 ASP A O 7
ATOM 9302 N N . GLU A 1 55 ? -7.898 11.201 -8.925 1.00 31.13 55 GLU A N 7
ATOM 9303 C CA . GLU A 1 55 ? -6.730 10.938 -8.092 1.00 14.43 55 GLU A CA 7
ATOM 9304 C C . GLU A 1 55 ? -6.329 9.468 -8.165 1.00 71.02 55 GLU A C 7
ATOM 9305 O O . GLU A 1 55 ? -5.156 9.141 -8.343 1.00 25.32 55 GLU A O 7
ATOM 9317 N N . LYS A 1 56 ? -7.312 8.585 -8.027 1.00 31.13 56 LYS A N 7
ATOM 9318 C CA . LYS A 1 56 ? -7.064 7.149 -8.078 1.00 32.03 56 LYS A CA 7
ATOM 9319 C C . LYS A 1 56 ? -6.631 6.721 -9.476 1.00 43.01 56 LYS A C 7
ATOM 9320 O O . LYS A 1 56 ? -6.219 5.580 -9.687 1.00 40.24 56 LYS A O 7
ATOM 9339 N N . VAL A 1 57 ? -6.725 7.644 -10.428 1.00 64.22 57 VAL A N 7
ATOM 9340 C CA . VAL A 1 57 ? -6.340 7.363 -11.806 1.00 65.41 57 VAL A CA 7
ATOM 9341 C C . VAL A 1 57 ? -5.266 6.282 -11.867 1.00 70.20 57 VAL A C 7
ATOM 9342 O O . VAL A 1 57 ? -5.458 5.235 -12.486 1.00 34.43 57 VAL A O 7
ATOM 9355 N N . HIS A 1 58 ? -4.134 6.542 -11.220 1.00 53.43 58 HIS A N 7
ATOM 9356 C CA . HIS A 1 58 ? -3.029 5.591 -11.200 1.00 20.13 58 HIS A CA 7
ATOM 9357 C C . HIS A 1 58 ? -3.218 4.563 -10.088 1.00 61.34 58 HIS A C 7
ATOM 9358 O O . HIS A 1 58 ? -4.067 3.678 -10.187 1.00 24.44 58 HIS A O 7
ATOM 9372 N N . ASN A 1 59 ? -2.420 4.686 -9.032 1.00 53.45 59 ASN A N 7
ATOM 9373 C CA . ASN A 1 59 ? -2.499 3.767 -7.903 1.00 60.23 59 ASN A CA 7
ATOM 9374 C C . ASN A 1 59 ? -2.597 4.530 -6.586 1.00 11.21 59 ASN A C 7
ATOM 9375 O O . ASN A 1 59 ? -3.690 4.877 -6.138 1.00 55.00 59 ASN A O 7
ATOM 9386 N N . ILE A 1 60 ? -1.448 4.789 -5.971 1.00 61.42 60 ILE A N 7
ATOM 9387 C CA . ILE A 1 60 ? -1.404 5.512 -4.707 1.00 14.14 60 ILE A CA 7
ATOM 9388 C C . ILE A 1 60 ? -0.535 6.760 -4.817 1.00 0.01 60 ILE A C 7
ATOM 9389 O O . ILE A 1 60 ? -0.705 7.716 -4.059 1.00 65.22 60 ILE A O 7
ATOM 9405 N N . ILE A 1 61 ? 0.395 6.745 -5.766 1.00 73.32 61 ILE A N 7
ATOM 9406 C CA . ILE A 1 61 ? 1.289 7.876 -5.978 1.00 14.34 61 ILE A CA 7
ATOM 9407 C C . ILE A 1 61 ? 0.522 9.194 -5.955 1.00 10.35 61 ILE A C 7
ATOM 9408 O O . ILE A 1 61 ? 1.092 10.253 -5.687 1.00 72.14 61 ILE A O 7
ATOM 9424 N N . THR A 1 62 ? -0.776 9.123 -6.235 1.00 23.12 62 THR A N 7
ATOM 9425 C CA . THR A 1 62 ? -1.622 10.310 -6.246 1.00 24.43 62 THR A CA 7
ATOM 9426 C C . THR A 1 62 ? -1.494 11.088 -4.941 1.00 44.25 62 THR A C 7
ATOM 9427 O O . THR A 1 62 ? -0.584 11.902 -4.778 1.00 63.21 62 THR A O 7
ATOM 9438 N N . THR A 1 63 ? -2.411 10.834 -4.013 1.00 63.31 63 THR A N 7
ATOM 9439 C CA . THR A 1 63 ? -2.400 11.511 -2.723 1.00 15.12 63 THR A CA 7
ATOM 9440 C C . THR A 1 63 ? -2.358 10.508 -1.576 1.00 4.24 63 THR A C 7
ATOM 9441 O O . THR A 1 63 ? -1.820 10.796 -0.505 1.00 42.04 63 THR A O 7
ATOM 9452 N N . LEU A 1 64 ? -2.926 9.330 -1.805 1.00 35.13 64 LEU A N 7
ATOM 9453 C CA . LEU A 1 64 ? -2.953 8.283 -0.790 1.00 24.55 64 LEU A CA 7
ATOM 9454 C C . LEU A 1 64 ? -1.668 8.289 0.033 1.00 11.40 64 LEU A C 7
ATOM 9455 O O . LEU A 1 64 ? -1.707 8.312 1.263 1.00 10.21 64 LEU A O 7
ATOM 9471 N N . SER A 1 65 ? -0.531 8.272 -0.655 1.00 22.42 65 SER A N 7
ATOM 9472 C CA . SER A 1 65 ? 0.766 8.274 0.012 1.00 10.20 65 SER A CA 7
ATOM 9473 C C . SER A 1 65 ? 0.870 9.437 0.994 1.00 15.21 65 SER A C 7
ATOM 9474 O O . SER A 1 65 ? 0.944 9.235 2.206 1.00 72.14 65 SER A O 7
ATOM 9482 N N . GLU A 1 66 ? 0.874 10.655 0.461 1.00 12.02 66 GLU A N 7
ATOM 9483 C CA . GLU A 1 66 ? 0.969 11.851 1.290 1.00 21.34 66 GLU A CA 7
ATOM 9484 C C . GLU A 1 66 ? -0.155 11.888 2.322 1.00 4.23 66 GLU A C 7
ATOM 9485 O O . GLU A 1 66 ? -0.119 12.676 3.268 1.00 61.30 66 GLU A O 7
ATOM 9497 N N . LYS A 1 67 ? -1.152 11.031 2.133 1.00 13.31 67 LYS A N 7
ATOM 9498 C CA . LYS A 1 67 ? -2.287 10.964 3.046 1.00 52.01 67 LYS A CA 7
ATOM 9499 C C . LYS A 1 67 ? -1.917 10.212 4.320 1.00 22.31 67 LYS A C 7
ATOM 9500 O O . LYS A 1 67 ? -2.292 10.614 5.422 1.00 1.12 67 LYS A O 7
ATOM 9519 N N . LEU A 1 68 ? -1.178 9.119 4.163 1.00 42.12 68 LEU A N 7
ATOM 9520 C CA . LEU A 1 68 ? -0.755 8.311 5.301 1.00 2.03 68 LEU A CA 7
ATOM 9521 C C . LEU A 1 68 ? 0.675 7.814 5.115 1.00 3.33 68 LEU A C 7
ATOM 9522 O O . LEU A 1 68 ? 1.529 8.010 5.980 1.00 2.42 68 LEU A O 7
ATOM 9538 N N . PHE A 1 69 ? 0.930 7.172 3.980 1.00 1.01 69 PHE A N 7
ATOM 9539 C CA . PHE A 1 69 ? 2.257 6.648 3.679 1.00 4.25 69 PHE A CA 7
ATOM 9540 C C . PHE A 1 69 ? 3.331 7.699 3.950 1.00 73.44 69 PHE A C 7
ATOM 9541 O O . PHE A 1 69 ? 4.151 7.545 4.854 1.00 12.11 69 PHE A O 7
ATOM 9558 N N . ALA A 1 70 ? 3.318 8.766 3.158 1.00 63.24 70 ALA A N 7
ATOM 9559 C CA . ALA A 1 70 ? 4.289 9.842 3.311 1.00 13.43 70 ALA A CA 7
ATOM 9560 C C . ALA A 1 70 ? 3.657 11.059 3.979 1.00 43.42 70 ALA A C 7
ATOM 9561 O O . ALA A 1 70 ? 2.481 11.353 3.770 1.00 30.22 70 ALA A O 7
ATOM 9568 N N . ASN A 1 71 ? 4.447 11.764 4.783 1.00 20.20 71 ASN A N 7
ATOM 9569 C CA . ASN A 1 71 ? 3.964 12.949 5.482 1.00 21.15 71 ASN A CA 7
ATOM 9570 C C . ASN A 1 71 ? 4.505 14.220 4.836 1.00 51.53 71 ASN A C 7
ATOM 9571 O O . ASN A 1 71 ? 5.670 14.576 5.017 1.00 61.24 71 ASN A O 7
ATOM 9582 N N . THR A 1 72 ? 3.650 14.904 4.081 1.00 61.44 72 THR A N 7
ATOM 9583 C CA . THR A 1 72 ? 4.041 16.135 3.406 1.00 2.03 72 THR A CA 7
ATOM 9584 C C . THR A 1 72 ? 4.772 17.075 4.358 1.00 25.32 72 THR A C 7
ATOM 9585 O O . THR A 1 72 ? 5.562 17.917 3.931 1.00 63.45 72 THR A O 7
ATOM 9596 N N . VAL A 1 73 ? 4.505 16.925 5.652 1.00 41.13 73 VAL A N 7
ATOM 9597 C CA . VAL A 1 73 ? 5.140 17.760 6.665 1.00 74.40 73 VAL A CA 7
ATOM 9598 C C . VAL A 1 73 ? 6.657 17.749 6.515 1.00 73.42 73 VAL A C 7
ATOM 9599 O O . VAL A 1 73 ? 7.292 18.802 6.452 1.00 31.43 73 VAL A O 7
ATOM 9612 N N . ILE A 1 74 ? 7.231 16.552 6.457 1.00 22.12 74 ILE A N 7
ATOM 9613 C CA . ILE A 1 74 ? 8.674 16.404 6.313 1.00 41.04 74 ILE A CA 7
ATOM 9614 C C . ILE A 1 74 ? 9.028 15.064 5.678 1.00 64.51 74 ILE A C 7
ATOM 9615 O O . ILE A 1 74 ? 9.914 14.355 6.156 1.00 73.25 74 ILE A O 7
ATOM 9631 N N . GLU A 1 75 ? 8.332 14.724 4.598 1.00 72.41 75 GLU A N 7
ATOM 9632 C CA . GLU A 1 75 ? 8.574 13.468 3.897 1.00 3.02 75 GLU A CA 7
ATOM 9633 C C . GLU A 1 75 ? 9.550 13.670 2.741 1.00 22.44 75 GLU A C 7
ATOM 9634 O O . GLU A 1 75 ? 9.814 14.798 2.328 1.00 14.45 75 GLU A O 7
ATOM 9646 N N . GLU A 1 76 ? 10.083 12.567 2.225 1.00 21.53 76 GLU A N 7
ATOM 9647 C CA . GLU A 1 76 ? 11.031 12.622 1.118 1.00 13.54 76 GLU A CA 7
ATOM 9648 C C . GLU A 1 76 ? 11.041 11.308 0.344 1.00 21.41 76 GLU A C 7
ATOM 9649 O O . GLU A 1 76 ? 11.074 10.227 0.934 1.00 15.41 76 GLU A O 7
ATOM 9661 N N . TYR A 1 77 ? 11.013 11.408 -0.980 1.00 72.31 77 TYR A N 7
ATOM 9662 C CA . TYR A 1 77 ? 11.016 10.227 -1.836 1.00 51.31 77 TYR A CA 7
ATOM 9663 C C . TYR A 1 77 ? 11.428 10.588 -3.260 1.00 60.00 77 TYR A C 7
ATOM 9664 O O . TYR A 1 77 ? 11.598 11.761 -3.591 1.00 0.43 77 TYR A O 7
ATOM 9682 N N . SER A 1 78 ? 11.586 9.569 -4.099 1.00 43.42 78 SER A N 7
ATOM 9683 C CA . SER A 1 78 ? 11.981 9.777 -5.487 1.00 65.04 78 SER A CA 7
ATOM 9684 C C . SER A 1 78 ? 11.026 9.061 -6.437 1.00 53.32 78 SER A C 7
ATOM 9685 O O . SER A 1 78 ? 10.555 7.960 -6.149 1.00 44.44 78 SER A O 7
ATOM 9693 N N . TYR A 1 79 ? 10.743 9.695 -7.570 1.00 21.30 79 TYR A N 7
ATOM 9694 C CA . TYR A 1 79 ? 9.842 9.121 -8.562 1.00 73.01 79 TYR A CA 7
ATOM 9695 C C . TYR A 1 79 ? 10.059 9.761 -9.930 1.00 34.01 79 TYR A C 7
ATOM 9696 O O . TYR A 1 79 ? 10.906 10.639 -10.091 1.00 3.22 79 TYR A O 7
ATOM 9714 N N . LYS A 1 80 ? 9.285 9.315 -10.914 1.00 22.42 80 LYS A N 7
ATOM 9715 C CA . LYS A 1 80 ? 9.389 9.843 -12.269 1.00 31.01 80 LYS A CA 7
ATOM 9716 C C . LYS A 1 80 ? 8.161 10.676 -12.624 1.00 21.34 80 LYS A C 7
ATOM 9717 O O . LYS A 1 80 ? 7.239 10.815 -11.819 1.00 64.34 80 LYS A O 7
ATOM 9736 N N . VAL A 1 81 ? 8.155 11.227 -13.833 1.00 74.32 81 VAL A N 7
ATOM 9737 C CA . VAL A 1 81 ? 7.039 12.043 -14.295 1.00 53.53 81 VAL A CA 7
ATOM 9738 C C . VAL A 1 81 ? 5.708 11.339 -14.060 1.00 75.54 81 VAL A C 7
ATOM 9739 O O . VAL A 1 81 ? 5.213 10.616 -14.927 1.00 43.54 81 VAL A O 7
ATOM 9752 N N . LEU A 1 82 ? 5.131 11.553 -12.883 1.00 72.31 82 LEU A N 7
ATOM 9753 C CA . LEU A 1 82 ? 3.855 10.938 -12.533 1.00 52.21 82 LEU A CA 7
ATOM 9754 C C . LEU A 1 82 ? 2.925 11.952 -11.873 1.00 61.44 82 LEU A C 7
ATOM 9755 O O . LEU A 1 82 ? 3.344 13.054 -11.518 1.00 73.50 82 LEU A O 7
ATOM 9771 N N . ASP A 1 83 ? 1.663 11.570 -11.711 1.00 50.50 83 ASP A N 7
ATOM 9772 C CA . ASP A 1 83 ? 0.674 12.445 -11.091 1.00 21.54 83 ASP A CA 7
ATOM 9773 C C . ASP A 1 83 ? 1.344 13.663 -10.463 1.00 54.45 83 ASP A C 7
ATOM 9774 O O . ASP A 1 83 ? 1.612 14.655 -11.143 1.00 30.44 83 ASP A O 7
ATOM 9783 N N . ASP A 1 84 ? 1.609 13.583 -9.164 1.00 63.04 84 ASP A N 7
ATOM 9784 C CA . ASP A 1 84 ? 2.247 14.679 -8.445 1.00 44.52 84 ASP A CA 7
ATOM 9785 C C . ASP A 1 84 ? 3.621 14.264 -7.928 1.00 32.53 84 ASP A C 7
ATOM 9786 O O . ASP A 1 84 ? 4.637 14.854 -8.293 1.00 74.34 84 ASP A O 7
ATOM 9795 N N . GLU A 1 85 ? 3.642 13.245 -7.074 1.00 64.52 85 GLU A N 7
ATOM 9796 C CA . GLU A 1 85 ? 4.891 12.752 -6.505 1.00 64.24 85 GLU A CA 7
ATOM 9797 C C . GLU A 1 85 ? 4.685 12.276 -5.070 1.00 43.40 85 GLU A C 7
ATOM 9798 O O . GLU A 1 85 ? 5.109 12.934 -4.119 1.00 31.40 85 GLU A O 7
ATOM 9810 N N . LYS A 1 86 ? 4.031 11.130 -4.921 1.00 70.41 86 LYS A N 7
ATOM 9811 C CA . LYS A 1 86 ? 3.768 10.564 -3.603 1.00 70.33 86 LYS A CA 7
ATOM 9812 C C . LYS A 1 86 ? 3.712 9.041 -3.667 1.00 30.35 86 LYS A C 7
ATOM 9813 O O . LYS A 1 86 ? 2.636 8.447 -3.601 1.00 11.50 86 LYS A O 7
ATOM 9832 N N . GLU A 1 87 ? 4.878 8.415 -3.793 1.00 30.33 87 GLU A N 7
ATOM 9833 C CA . GLU A 1 87 ? 4.960 6.961 -3.864 1.00 32.42 87 GLU A CA 7
ATOM 9834 C C . GLU A 1 87 ? 4.675 6.332 -2.503 1.00 14.54 87 GLU A C 7
ATOM 9835 O O . GLU A 1 87 ? 4.408 7.033 -1.527 1.00 43.54 87 GLU A O 7
ATOM 9847 N N . ASN A 1 88 ? 4.732 5.006 -2.446 1.00 21.20 88 ASN A N 7
ATOM 9848 C CA . ASN A 1 88 ? 4.479 4.282 -1.205 1.00 41.13 88 ASN A CA 7
ATOM 9849 C C . ASN A 1 88 ? 5.785 3.803 -0.579 1.00 61.21 88 ASN A C 7
ATOM 9850 O O . ASN A 1 88 ? 6.408 4.517 0.206 1.00 52.21 88 ASN A O 7
ATOM 9861 N N . ALA A 1 89 ? 6.194 2.589 -0.933 1.00 31.44 89 ALA A N 7
ATOM 9862 C CA . ALA A 1 89 ? 7.427 2.015 -0.408 1.00 33.32 89 ALA A CA 7
ATOM 9863 C C . ALA A 1 89 ? 8.494 3.087 -0.216 1.00 54.34 89 ALA A C 7
ATOM 9864 O O . ALA A 1 89 ? 9.547 2.831 0.369 1.00 53.31 89 ALA A O 7
ATOM 9871 N N . ALA A 1 1 ? 1.131 -0.007 0.125 1.00 62.05 1 ALA A N 8
ATOM 9872 C CA . ALA A 1 1 ? 1.902 0.014 -1.113 1.00 34.23 1 ALA A CA 8
ATOM 9873 C C . ALA A 1 1 ? 1.226 -0.823 -2.194 1.00 42.10 1 ALA A C 8
ATOM 9874 O O . ALA A 1 1 ? 0.193 -1.446 -1.955 1.00 72.34 1 ALA A O 8
ATOM 9881 N N . GLY A 1 2 ? 1.817 -0.831 -3.385 1.00 62.21 2 GLY A N 8
ATOM 9882 C CA . GLY A 1 2 ? 1.258 -1.594 -4.486 1.00 33.14 2 GLY A CA 8
ATOM 9883 C C . GLY A 1 2 ? 1.888 -1.238 -5.817 1.00 70.24 2 GLY A C 8
ATOM 9884 O O . GLY A 1 2 ? 2.746 -0.359 -5.890 1.00 64.41 2 GLY A O 8
ATOM 9888 N N . MET A 1 3 ? 1.463 -1.923 -6.874 1.00 35.54 3 MET A N 8
ATOM 9889 C CA . MET A 1 3 ? 1.992 -1.675 -8.209 1.00 50.44 3 MET A CA 8
ATOM 9890 C C . MET A 1 3 ? 1.887 -0.196 -8.569 1.00 3.11 3 MET A C 8
ATOM 9891 O O . MET A 1 3 ? 0.839 0.425 -8.389 1.00 63.21 3 MET A O 8
ATOM 9905 N N . LYS A 1 4 ? 2.980 0.363 -9.078 1.00 11.54 4 LYS A N 8
ATOM 9906 C CA . LYS A 1 4 ? 3.012 1.769 -9.464 1.00 14.24 4 LYS A CA 8
ATOM 9907 C C . LYS A 1 4 ? 3.831 1.966 -10.735 1.00 23.02 4 LYS A C 8
ATOM 9908 O O . LYS A 1 4 ? 4.734 1.183 -11.032 1.00 4.14 4 LYS A O 8
ATOM 9927 N N . THR A 1 5 ? 3.512 3.018 -11.483 1.00 21.23 5 THR A N 8
ATOM 9928 C CA . THR A 1 5 ? 4.219 3.318 -12.721 1.00 71.44 5 THR A CA 8
ATOM 9929 C C . THR A 1 5 ? 5.271 4.400 -12.506 1.00 72.31 5 THR A C 8
ATOM 9930 O O . THR A 1 5 ? 5.022 5.579 -12.758 1.00 40.04 5 THR A O 8
ATOM 9941 N N . ILE A 1 6 ? 6.446 3.991 -12.040 1.00 10.45 6 ILE A N 8
ATOM 9942 C CA . ILE A 1 6 ? 7.536 4.927 -11.792 1.00 61.04 6 ILE A CA 8
ATOM 9943 C C . ILE A 1 6 ? 8.878 4.205 -11.734 1.00 33.43 6 ILE A C 8
ATOM 9944 O O . ILE A 1 6 ? 8.949 3.038 -11.350 1.00 33.23 6 ILE A O 8
ATOM 9960 N N . GLU A 1 7 ? 9.939 4.908 -12.115 1.00 65.34 7 GLU A N 8
ATOM 9961 C CA . GLU A 1 7 ? 11.280 4.333 -12.105 1.00 35.21 7 GLU A CA 8
ATOM 9962 C C . GLU A 1 7 ? 12.246 5.219 -11.324 1.00 14.02 7 GLU A C 8
ATOM 9963 O O . GLU A 1 7 ? 12.959 6.040 -11.902 1.00 62.33 7 GLU A O 8
ATOM 9975 N N . LEU A 1 8 ? 12.262 5.048 -10.007 1.00 4.04 8 LEU A N 8
ATOM 9976 C CA . LEU A 1 8 ? 13.140 5.832 -9.144 1.00 50.04 8 LEU A CA 8
ATOM 9977 C C . LEU A 1 8 ? 13.371 5.123 -7.814 1.00 24.01 8 LEU A C 8
ATOM 9978 O O . LEU A 1 8 ? 12.547 4.321 -7.374 1.00 52.00 8 LEU A O 8
ATOM 9994 N N . HIS A 1 9 ? 14.498 5.425 -7.176 1.00 13.50 9 HIS A N 8
ATOM 9995 C CA . HIS A 1 9 ? 14.836 4.819 -5.893 1.00 44.14 9 HIS A CA 8
ATOM 9996 C C . HIS A 1 9 ? 14.203 5.594 -4.742 1.00 31.01 9 HIS A C 8
ATOM 9997 O O . HIS A 1 9 ? 14.523 6.761 -4.516 1.00 43.33 9 HIS A O 8
ATOM 10011 N N . ILE A 1 10 ? 13.303 4.937 -4.018 1.00 12.42 10 ILE A N 8
ATOM 10012 C CA . ILE A 1 10 ? 12.625 5.565 -2.890 1.00 42.02 10 ILE A CA 8
ATOM 10013 C C . ILE A 1 10 ? 13.382 5.322 -1.589 1.00 64.41 10 ILE A C 8
ATOM 10014 O O . ILE A 1 10 ? 14.179 4.388 -1.486 1.00 40.11 10 ILE A O 8
ATOM 10030 N N . THR A 1 11 ? 13.127 6.167 -0.595 1.00 45.02 11 THR A N 8
ATOM 10031 C CA . THR A 1 11 ? 13.784 6.044 0.700 1.00 11.01 11 THR A CA 8
ATOM 10032 C C . THR A 1 11 ? 13.046 5.059 1.599 1.00 31.32 11 THR A C 8
ATOM 10033 O O . THR A 1 11 ? 12.187 4.305 1.139 1.00 43.24 11 THR A O 8
ATOM 10044 N N . LEU A 1 12 ? 13.385 5.069 2.884 1.00 55.33 12 LEU A N 8
ATOM 10045 C CA . LEU A 1 12 ? 12.753 4.176 3.849 1.00 53.22 12 LEU A CA 8
ATOM 10046 C C . LEU A 1 12 ? 11.263 4.025 3.557 1.00 63.34 12 LEU A C 8
ATOM 10047 O O . LEU A 1 12 ? 10.635 4.927 3.005 1.00 50.52 12 LEU A O 8
ATOM 10063 N N . GLN A 1 13 ? 10.705 2.878 3.933 1.00 45.44 13 GLN A N 8
ATOM 10064 C CA . GLN A 1 13 ? 9.289 2.610 3.712 1.00 64.01 13 GLN A CA 8
ATOM 10065 C C . GLN A 1 13 ? 8.426 3.719 4.304 1.00 44.42 13 GLN A C 8
ATOM 10066 O O . GLN A 1 13 ? 8.868 4.499 5.148 1.00 32.13 13 GLN A O 8
ATOM 10080 N N . PRO A 1 14 ? 7.166 3.794 3.851 1.00 11.43 14 PRO A N 8
ATOM 10081 C CA . PRO A 1 14 ? 6.214 4.805 4.323 1.00 64.11 14 PRO A CA 8
ATOM 10082 C C . PRO A 1 14 ? 5.786 4.568 5.767 1.00 12.40 14 PRO A C 8
ATOM 10083 O O . PRO A 1 14 ? 6.508 4.912 6.702 1.00 45.10 14 PRO A O 8
ATOM 10094 N N . GLN A 1 15 ? 4.607 3.980 5.941 1.00 60.52 15 GLN A N 8
ATOM 10095 C CA . GLN A 1 15 ? 4.083 3.698 7.272 1.00 23.21 15 GLN A CA 8
ATOM 10096 C C . GLN A 1 15 ? 4.245 2.222 7.619 1.00 32.54 15 GLN A C 8
ATOM 10097 O O . GLN A 1 15 ? 4.554 1.871 8.758 1.00 14.25 15 GLN A O 8
ATOM 10111 N N . VAL A 1 16 ? 4.034 1.359 6.630 1.00 55.30 16 VAL A N 8
ATOM 10112 C CA . VAL A 1 16 ? 4.156 -0.080 6.831 1.00 43.44 16 VAL A CA 8
ATOM 10113 C C . VAL A 1 16 ? 5.260 -0.664 5.956 1.00 32.21 16 VAL A C 8
ATOM 10114 O O . VAL A 1 16 ? 5.718 -0.027 5.006 1.00 32.15 16 VAL A O 8
ATOM 10127 N N . LEU A 1 17 ? 5.683 -1.881 6.282 1.00 50.44 17 LEU A N 8
ATOM 10128 C CA . LEU A 1 17 ? 6.734 -2.553 5.525 1.00 35.22 17 LEU A CA 8
ATOM 10129 C C . LEU A 1 17 ? 6.268 -2.867 4.107 1.00 53.31 17 LEU A C 8
ATOM 10130 O O . LEU A 1 17 ? 5.458 -3.770 3.894 1.00 3.41 17 LEU A O 8
ATOM 10146 N N . ASP A 1 18 ? 6.786 -2.117 3.140 1.00 13.14 18 ASP A N 8
ATOM 10147 C CA . ASP A 1 18 ? 6.426 -2.317 1.741 1.00 13.25 18 ASP A CA 8
ATOM 10148 C C . ASP A 1 18 ? 6.800 -3.722 1.279 1.00 1.44 18 ASP A C 8
ATOM 10149 O O . ASP A 1 18 ? 7.958 -4.130 1.373 1.00 43.05 18 ASP A O 8
ATOM 10158 N N . THR A 1 19 ? 5.812 -4.458 0.781 1.00 30.53 19 THR A N 8
ATOM 10159 C CA . THR A 1 19 ? 6.037 -5.818 0.307 1.00 73.02 19 THR A CA 8
ATOM 10160 C C . THR A 1 19 ? 6.421 -5.829 -1.168 1.00 73.13 19 THR A C 8
ATOM 10161 O O . THR A 1 19 ? 6.385 -6.873 -1.820 1.00 3.33 19 THR A O 8
ATOM 10172 N N . GLN A 1 20 ? 6.788 -4.662 -1.688 1.00 73.43 20 GLN A N 8
ATOM 10173 C CA . GLN A 1 20 ? 7.178 -4.539 -3.088 1.00 25.33 20 GLN A CA 8
ATOM 10174 C C . GLN A 1 20 ? 8.079 -5.697 -3.505 1.00 71.33 20 GLN A C 8
ATOM 10175 O O . GLN A 1 20 ? 7.834 -6.354 -4.516 1.00 35.40 20 GLN A O 8
ATOM 10189 N N . GLY A 1 21 ? 9.124 -5.941 -2.720 1.00 34.53 21 GLY A N 8
ATOM 10190 C CA . GLY A 1 21 ? 10.045 -7.020 -3.025 1.00 62.11 21 GLY A CA 8
ATOM 10191 C C . GLY A 1 21 ? 9.354 -8.366 -3.111 1.00 21.54 21 GLY A C 8
ATOM 10192 O O . GLY A 1 21 ? 9.595 -9.136 -4.040 1.00 73.03 21 GLY A O 8
ATOM 10196 N N . GLN A 1 22 ? 8.495 -8.652 -2.138 1.00 12.34 22 GLN A N 8
ATOM 10197 C CA . GLN A 1 22 ? 7.769 -9.916 -2.106 1.00 51.14 22 GLN A CA 8
ATOM 10198 C C . GLN A 1 22 ? 6.375 -9.758 -2.705 1.00 61.30 22 GLN A C 8
ATOM 10199 O O . GLN A 1 22 ? 6.103 -8.800 -3.429 1.00 72.01 22 GLN A O 8
ATOM 10213 N N . THR A 1 23 ? 5.494 -10.706 -2.399 1.00 0.45 23 THR A N 8
ATOM 10214 C CA . THR A 1 23 ? 4.129 -10.673 -2.907 1.00 53.02 23 THR A CA 8
ATOM 10215 C C . THR A 1 23 ? 3.283 -9.657 -2.148 1.00 43.42 23 THR A C 8
ATOM 10216 O O . THR A 1 23 ? 3.039 -9.808 -0.950 1.00 43.53 23 THR A O 8
ATOM 10227 N N . LEU A 1 24 ? 2.838 -8.622 -2.852 1.00 10.42 24 LEU A N 8
ATOM 10228 C CA . LEU A 1 24 ? 2.018 -7.579 -2.244 1.00 30.31 24 LEU A CA 8
ATOM 10229 C C . LEU A 1 24 ? 0.585 -8.061 -2.044 1.00 74.24 24 LEU A C 8
ATOM 10230 O O . LEU A 1 24 ? -0.146 -7.540 -1.200 1.00 62.55 24 LEU A O 8
ATOM 10246 N N . THR A 1 25 ? 0.188 -9.061 -2.825 1.00 74.24 25 THR A N 8
ATOM 10247 C CA . THR A 1 25 ? -1.158 -9.615 -2.734 1.00 45.42 25 THR A CA 8
ATOM 10248 C C . THR A 1 25 ? -1.538 -9.898 -1.286 1.00 32.53 25 THR A C 8
ATOM 10249 O O . THR A 1 25 ? -2.712 -9.838 -0.919 1.00 41.41 25 THR A O 8
ATOM 10260 N N . ARG A 1 26 ? -0.539 -10.208 -0.466 1.00 30.01 26 ARG A N 8
ATOM 10261 C CA . ARG A 1 26 ? -0.770 -10.502 0.943 1.00 10.23 26 ARG A CA 8
ATOM 10262 C C . ARG A 1 26 ? -0.961 -9.216 1.743 1.00 60.15 26 ARG A C 8
ATOM 10263 O O . ARG A 1 26 ? -1.837 -9.133 2.603 1.00 41.32 26 ARG A O 8
ATOM 10284 N N . ALA A 1 27 ? -0.135 -8.217 1.452 1.00 44.40 27 ALA A N 8
ATOM 10285 C CA . ALA A 1 27 ? -0.213 -6.935 2.142 1.00 34.10 27 ALA A CA 8
ATOM 10286 C C . ALA A 1 27 ? -1.386 -6.107 1.629 1.00 53.51 27 ALA A C 8
ATOM 10287 O O . ALA A 1 27 ? -2.241 -5.676 2.403 1.00 1.32 27 ALA A O 8
ATOM 10294 N N . VAL A 1 28 ? -1.421 -5.886 0.318 1.00 22.15 28 VAL A N 8
ATOM 10295 C CA . VAL A 1 28 ? -2.489 -5.109 -0.298 1.00 73.12 28 VAL A CA 8
ATOM 10296 C C . VAL A 1 28 ? -3.859 -5.611 0.144 1.00 13.10 28 VAL A C 8
ATOM 10297 O O . VAL A 1 28 ? -4.805 -4.833 0.274 1.00 31.13 28 VAL A O 8
ATOM 10310 N N . HIS A 1 29 ? -3.959 -6.916 0.374 1.00 33.34 29 HIS A N 8
ATOM 10311 C CA . HIS A 1 29 ? -5.214 -7.523 0.804 1.00 54.13 29 HIS A CA 8
ATOM 10312 C C . HIS A 1 29 ? -5.746 -6.840 2.061 1.00 64.44 29 HIS A C 8
ATOM 10313 O O . HIS A 1 29 ? -6.932 -6.524 2.153 1.00 42.14 29 HIS A O 8
ATOM 10327 N N . ASP A 1 30 ? -4.861 -6.618 3.026 1.00 44.31 30 ASP A N 8
ATOM 10328 C CA . ASP A 1 30 ? -5.240 -5.973 4.277 1.00 13.34 30 ASP A CA 8
ATOM 10329 C C . ASP A 1 30 ? -5.276 -4.456 4.118 1.00 10.01 30 ASP A C 8
ATOM 10330 O O . ASP A 1 30 ? -6.154 -3.784 4.661 1.00 31.45 30 ASP A O 8
ATOM 10339 N N . LEU A 1 31 ? -4.316 -3.922 3.371 1.00 71.11 31 LEU A N 8
ATOM 10340 C CA . LEU A 1 31 ? -4.237 -2.484 3.140 1.00 4.24 31 LEU A CA 8
ATOM 10341 C C . LEU A 1 31 ? -5.463 -1.985 2.382 1.00 23.23 31 LEU A C 8
ATOM 10342 O O . LEU A 1 31 ? -5.997 -0.917 2.679 1.00 64.23 31 LEU A O 8
ATOM 10358 N N . GLY A 1 32 ? -5.905 -2.768 1.403 1.00 54.22 32 GLY A N 8
ATOM 10359 C CA . GLY A 1 32 ? -7.067 -2.390 0.619 1.00 43.03 32 GLY A CA 8
ATOM 10360 C C . GLY A 1 32 ? -6.711 -2.039 -0.812 1.00 42.52 32 GLY A C 8
ATOM 10361 O O . GLY A 1 32 ? -7.394 -1.237 -1.450 1.00 44.30 32 GLY A O 8
ATOM 10365 N N . TYR A 1 33 ? -5.638 -2.638 -1.318 1.00 15.25 33 TYR A N 8
ATOM 10366 C CA . TYR A 1 33 ? -5.190 -2.380 -2.681 1.00 75.50 33 TYR A CA 8
ATOM 10367 C C . TYR A 1 33 ? -5.103 -3.677 -3.480 1.00 24.55 33 TYR A C 8
ATOM 10368 O O . TYR A 1 33 ? -4.098 -3.948 -4.137 1.00 21.04 33 TYR A O 8
ATOM 10386 N N . ALA A 1 34 ? -6.163 -4.476 -3.417 1.00 53.24 34 ALA A N 8
ATOM 10387 C CA . ALA A 1 34 ? -6.209 -5.743 -4.136 1.00 64.20 34 ALA A CA 8
ATOM 10388 C C . ALA A 1 34 ? -6.041 -5.530 -5.637 1.00 1.34 34 ALA A C 8
ATOM 10389 O O . ALA A 1 34 ? -5.731 -6.465 -6.374 1.00 54.23 34 ALA A O 8
ATOM 10396 N N . GLN A 1 35 ? -6.248 -4.294 -6.081 1.00 32.33 35 GLN A N 8
ATOM 10397 C CA . GLN A 1 35 ? -6.121 -3.960 -7.494 1.00 50.22 35 GLN A CA 8
ATOM 10398 C C . GLN A 1 35 ? -4.737 -4.329 -8.019 1.00 12.24 35 GLN A C 8
ATOM 10399 O O . GLN A 1 35 ? -4.552 -4.538 -9.218 1.00 3.35 35 GLN A O 8
ATOM 10413 N N . VAL A 1 36 ? -3.768 -4.407 -7.112 1.00 42.14 36 VAL A N 8
ATOM 10414 C CA . VAL A 1 36 ? -2.401 -4.751 -7.483 1.00 65.44 36 VAL A CA 8
ATOM 10415 C C . VAL A 1 36 ? -2.018 -6.129 -6.954 1.00 2.34 36 VAL A C 8
ATOM 10416 O O . VAL A 1 36 ? -2.312 -6.468 -5.808 1.00 44.21 36 VAL A O 8
ATOM 10429 N N . ASN A 1 37 ? -1.360 -6.919 -7.796 1.00 4.33 37 ASN A N 8
ATOM 10430 C CA . ASN A 1 37 ? -0.936 -8.261 -7.412 1.00 40.52 37 ASN A CA 8
ATOM 10431 C C . ASN A 1 37 ? 0.093 -8.808 -8.396 1.00 61.24 37 ASN A C 8
ATOM 10432 O O . ASN A 1 37 ? 0.249 -8.287 -9.501 1.00 25.31 37 ASN A O 8
ATOM 10443 N N . ASP A 1 38 ? 0.792 -9.862 -7.988 1.00 54.21 38 ASP A N 8
ATOM 10444 C CA . ASP A 1 38 ? 1.805 -10.482 -8.834 1.00 12.10 38 ASP A CA 8
ATOM 10445 C C . ASP A 1 38 ? 2.993 -9.546 -9.033 1.00 62.42 38 ASP A C 8
ATOM 10446 O O . ASP A 1 38 ? 3.778 -9.715 -9.967 1.00 3.32 38 ASP A O 8
ATOM 10455 N N . ILE A 1 39 ? 3.118 -8.561 -8.151 1.00 1.30 39 ILE A N 8
ATOM 10456 C CA . ILE A 1 39 ? 4.210 -7.599 -8.230 1.00 44.14 39 ILE A CA 8
ATOM 10457 C C . ILE A 1 39 ? 5.264 -7.874 -7.163 1.00 61.31 39 ILE A C 8
ATOM 10458 O O . ILE A 1 39 ? 5.038 -7.636 -5.977 1.00 13.23 39 ILE A O 8
ATOM 10474 N N . ARG A 1 40 ? 6.417 -8.376 -7.593 1.00 60.32 40 ARG A N 8
ATOM 10475 C CA . ARG A 1 40 ? 7.507 -8.684 -6.675 1.00 14.44 40 ARG A CA 8
ATOM 10476 C C . ARG A 1 40 ? 8.829 -8.129 -7.195 1.00 64.12 40 ARG A C 8
ATOM 10477 O O . ARG A 1 40 ? 9.501 -8.760 -8.012 1.00 55.22 40 ARG A O 8
ATOM 10498 N N . VAL A 1 41 ? 9.198 -6.945 -6.717 1.00 1.11 41 VAL A N 8
ATOM 10499 C CA . VAL A 1 41 ? 10.440 -6.305 -7.133 1.00 64.31 41 VAL A CA 8
ATOM 10500 C C . VAL A 1 41 ? 10.963 -5.365 -6.053 1.00 24.31 41 VAL A C 8
ATOM 10501 O O . VAL A 1 41 ? 10.218 -4.938 -5.173 1.00 34.03 41 VAL A O 8
ATOM 10514 N N . GLY A 1 42 ? 12.252 -5.046 -6.127 1.00 21.23 42 GLY A N 8
ATOM 10515 C CA . GLY A 1 42 ? 12.854 -4.158 -5.149 1.00 74.02 42 GLY A CA 8
ATOM 10516 C C . GLY A 1 42 ? 12.200 -2.790 -5.129 1.00 61.50 42 GLY A C 8
ATOM 10517 O O . GLY A 1 42 ? 11.019 -2.654 -5.447 1.00 15.53 42 GLY A O 8
ATOM 10521 N N . LYS A 1 43 ? 12.969 -1.774 -4.753 1.00 24.51 43 LYS A N 8
ATOM 10522 C CA . LYS A 1 43 ? 12.459 -0.410 -4.691 1.00 44.15 43 LYS A CA 8
ATOM 10523 C C . LYS A 1 43 ? 12.332 0.187 -6.089 1.00 63.04 43 LYS A C 8
ATOM 10524 O O . LYS A 1 43 ? 13.049 1.124 -6.443 1.00 34.21 43 LYS A O 8
ATOM 10543 N N . VAL A 1 44 ? 11.415 -0.361 -6.881 1.00 1.44 44 VAL A N 8
ATOM 10544 C CA . VAL A 1 44 ? 11.192 0.120 -8.239 1.00 63.41 44 VAL A CA 8
ATOM 10545 C C . VAL A 1 44 ? 10.224 -0.787 -8.990 1.00 53.35 44 VAL A C 8
ATOM 10546 O O . VAL A 1 44 ? 10.516 -1.957 -9.238 1.00 23.31 44 VAL A O 8
ATOM 10559 N N . LEU A 1 45 ? 9.069 -0.238 -9.352 1.00 32.52 45 LEU A N 8
ATOM 10560 C CA . LEU A 1 45 ? 8.055 -0.997 -10.076 1.00 63.35 45 LEU A CA 8
ATOM 10561 C C . LEU A 1 45 ? 7.344 -0.117 -11.099 1.00 72.10 45 LEU A C 8
ATOM 10562 O O . LEU A 1 45 ? 7.185 1.086 -10.893 1.00 55.44 45 LEU A O 8
ATOM 10578 N N . TYR A 1 46 ? 6.916 -0.725 -12.200 1.00 22.53 46 TYR A N 8
ATOM 10579 C CA . TYR A 1 46 ? 6.221 0.003 -13.255 1.00 24.33 46 TYR A CA 8
ATOM 10580 C C . TYR A 1 46 ? 4.933 -0.711 -13.652 1.00 20.30 46 TYR A C 8
ATOM 10581 O O . TYR A 1 46 ? 4.965 -1.795 -14.235 1.00 2.40 46 TYR A O 8
ATOM 10599 N N . MET A 1 47 ? 3.800 -0.095 -13.332 1.00 51.11 47 MET A N 8
ATOM 10600 C CA . MET A 1 47 ? 2.500 -0.670 -13.657 1.00 14.21 47 MET A CA 8
ATOM 10601 C C . MET A 1 47 ? 1.370 0.247 -13.198 1.00 20.43 47 MET A C 8
ATOM 10602 O O . MET A 1 47 ? 1.537 1.039 -12.270 1.00 43.42 47 MET A O 8
ATOM 10616 N N . THR A 1 48 ? 0.219 0.134 -13.853 1.00 34.42 48 THR A N 8
ATOM 10617 C CA . THR A 1 48 ? -0.938 0.953 -13.513 1.00 22.23 48 THR A CA 8
ATOM 10618 C C . THR A 1 48 ? -1.963 0.153 -12.718 1.00 34.04 48 THR A C 8
ATOM 10619 O O . THR A 1 48 ? -1.876 -1.072 -12.627 1.00 4.44 48 THR A O 8
ATOM 10630 N N . VAL A 1 49 ? -2.937 0.853 -12.143 1.00 63.22 49 VAL A N 8
ATOM 10631 C CA . VAL A 1 49 ? -3.981 0.207 -11.357 1.00 1.22 49 VAL A CA 8
ATOM 10632 C C . VAL A 1 49 ? -5.332 0.300 -12.056 1.00 14.40 49 VAL A C 8
ATOM 10633 O O . VAL A 1 49 ? -5.561 1.195 -12.870 1.00 15.42 49 VAL A O 8
ATOM 10646 N N . ASP A 1 50 ? -6.225 -0.629 -11.733 1.00 24.30 50 ASP A N 8
ATOM 10647 C CA . ASP A 1 50 ? -7.555 -0.652 -12.329 1.00 15.32 50 ASP A CA 8
ATOM 10648 C C . ASP A 1 50 ? -8.442 0.429 -11.719 1.00 13.33 50 ASP A C 8
ATOM 10649 O O . ASP A 1 50 ? -9.165 0.181 -10.754 1.00 60.44 50 ASP A O 8
ATOM 10658 N N . GLU A 1 51 ? -8.380 1.629 -12.287 1.00 52.33 51 GLU A N 8
ATOM 10659 C CA . GLU A 1 51 ? -9.177 2.748 -11.797 1.00 44.23 51 GLU A CA 8
ATOM 10660 C C . GLU A 1 51 ? -9.633 3.637 -12.950 1.00 53.24 51 GLU A C 8
ATOM 10661 O O . GLU A 1 51 ? -9.228 3.444 -14.097 1.00 21.34 51 GLU A O 8
ATOM 10673 N N . VAL A 1 52 ? -10.481 4.613 -12.638 1.00 63.31 52 VAL A N 8
ATOM 10674 C CA . VAL A 1 52 ? -10.993 5.532 -13.647 1.00 1.42 52 VAL A CA 8
ATOM 10675 C C . VAL A 1 52 ? -10.967 6.971 -13.143 1.00 32.14 52 VAL A C 8
ATOM 10676 O O . VAL A 1 52 ? -10.767 7.907 -13.916 1.00 41.31 52 VAL A O 8
ATOM 10689 N N . SER A 1 53 ? -11.171 7.139 -11.840 1.00 10.31 53 SER A N 8
ATOM 10690 C CA . SER A 1 53 ? -11.175 8.465 -11.232 1.00 24.42 53 SER A CA 8
ATOM 10691 C C . SER A 1 53 ? -9.963 9.274 -11.685 1.00 72.32 53 SER A C 8
ATOM 10692 O O . SER A 1 53 ? -8.926 8.713 -12.039 1.00 5.25 53 SER A O 8
ATOM 10700 N N . ASP A 1 54 ? -10.104 10.595 -11.672 1.00 64.43 54 ASP A N 8
ATOM 10701 C CA . ASP A 1 54 ? -9.021 11.483 -12.081 1.00 33.51 54 ASP A CA 8
ATOM 10702 C C . ASP A 1 54 ? -7.730 11.140 -11.345 1.00 21.24 54 ASP A C 8
ATOM 10703 O O . ASP A 1 54 ? -6.694 10.906 -11.966 1.00 30.20 54 ASP A O 8
ATOM 10712 N N . GLU A 1 55 ? -7.800 11.113 -10.017 1.00 54.53 55 GLU A N 8
ATOM 10713 C CA . GLU A 1 55 ? -6.636 10.801 -9.197 1.00 42.32 55 GLU A CA 8
ATOM 10714 C C . GLU A 1 55 ? -6.372 9.298 -9.176 1.00 14.41 55 GLU A C 8
ATOM 10715 O O . GLU A 1 55 ? -5.246 8.851 -9.389 1.00 25.41 55 GLU A O 8
ATOM 10727 N N . LYS A 1 56 ? -7.420 8.524 -8.917 1.00 34.23 56 LYS A N 8
ATOM 10728 C CA . LYS A 1 56 ? -7.305 7.071 -8.868 1.00 12.14 56 LYS A CA 8
ATOM 10729 C C . LYS A 1 56 ? -6.724 6.527 -10.169 1.00 14.11 56 LYS A C 8
ATOM 10730 O O . LYS A 1 56 ? -6.273 5.383 -10.229 1.00 2.34 56 LYS A O 8
ATOM 10749 N N . VAL A 1 57 ? -6.738 7.354 -11.209 1.00 40.43 57 VAL A N 8
ATOM 10750 C CA . VAL A 1 57 ? -6.210 6.957 -12.509 1.00 72.10 57 VAL A CA 8
ATOM 10751 C C . VAL A 1 57 ? -5.023 6.013 -12.355 1.00 34.42 57 VAL A C 8
ATOM 10752 O O . VAL A 1 57 ? -5.043 4.887 -12.854 1.00 43.01 57 VAL A O 8
ATOM 10765 N N . HIS A 1 58 ? -3.990 6.478 -11.659 1.00 74.24 58 HIS A N 8
ATOM 10766 C CA . HIS A 1 58 ? -2.794 5.674 -11.438 1.00 23.21 58 HIS A CA 8
ATOM 10767 C C . HIS A 1 58 ? -3.028 4.642 -10.339 1.00 11.14 58 HIS A C 8
ATOM 10768 O O . HIS A 1 58 ? -3.793 3.695 -10.516 1.00 63.01 58 HIS A O 8
ATOM 10782 N N . ASN A 1 59 ? -2.364 4.833 -9.203 1.00 60.02 59 ASN A N 8
ATOM 10783 C CA . ASN A 1 59 ? -2.499 3.918 -8.076 1.00 12.14 59 ASN A CA 8
ATOM 10784 C C . ASN A 1 59 ? -2.633 4.687 -6.764 1.00 62.34 59 ASN A C 8
ATOM 10785 O O . ASN A 1 59 ? -3.734 5.064 -6.364 1.00 54.32 59 ASN A O 8
ATOM 10796 N N . ILE A 1 60 ? -1.504 4.915 -6.101 1.00 73.12 60 ILE A N 8
ATOM 10797 C CA . ILE A 1 60 ? -1.495 5.640 -4.837 1.00 32.33 60 ILE A CA 8
ATOM 10798 C C . ILE A 1 60 ? -0.587 6.862 -4.910 1.00 40.44 60 ILE A C 8
ATOM 10799 O O . ILE A 1 60 ? -0.750 7.816 -4.148 1.00 62.14 60 ILE A O 8
ATOM 10815 N N . ILE A 1 61 ? 0.368 6.828 -5.833 1.00 42.25 61 ILE A N 8
ATOM 10816 C CA . ILE A 1 61 ? 1.300 7.935 -6.009 1.00 24.13 61 ILE A CA 8
ATOM 10817 C C . ILE A 1 61 ? 0.576 9.276 -5.966 1.00 52.01 61 ILE A C 8
ATOM 10818 O O . ILE A 1 61 ? 1.178 10.312 -5.682 1.00 24.21 61 ILE A O 8
ATOM 10834 N N . THR A 1 62 ? -0.723 9.250 -6.249 1.00 41.21 62 THR A N 8
ATOM 10835 C CA . THR A 1 62 ? -1.531 10.463 -6.243 1.00 1.14 62 THR A CA 8
ATOM 10836 C C . THR A 1 62 ? -1.396 11.207 -4.919 1.00 22.32 62 THR A C 8
ATOM 10837 O O . THR A 1 62 ? -0.431 11.940 -4.702 1.00 2.51 62 THR A O 8
ATOM 10848 N N . THR A 1 63 ? -2.369 11.012 -4.034 1.00 50.41 63 THR A N 8
ATOM 10849 C CA . THR A 1 63 ? -2.359 11.665 -2.731 1.00 42.00 63 THR A CA 8
ATOM 10850 C C . THR A 1 63 ? -2.342 10.640 -1.603 1.00 15.02 63 THR A C 8
ATOM 10851 O O . THR A 1 63 ? -1.866 10.921 -0.502 1.00 73.40 63 THR A O 8
ATOM 10862 N N . LEU A 1 64 ? -2.864 9.451 -1.883 1.00 35.14 64 LEU A N 8
ATOM 10863 C CA . LEU A 1 64 ? -2.909 8.382 -0.891 1.00 11.34 64 LEU A CA 8
ATOM 10864 C C . LEU A 1 64 ? -1.637 8.367 -0.049 1.00 61.12 64 LEU A C 8
ATOM 10865 O O . LEU A 1 64 ? -1.694 8.376 1.180 1.00 2.44 64 LEU A O 8
ATOM 10881 N N . SER A 1 65 ? -0.490 8.345 -0.720 1.00 41.15 65 SER A N 8
ATOM 10882 C CA . SER A 1 65 ? 0.797 8.327 -0.035 1.00 31.13 65 SER A CA 8
ATOM 10883 C C . SER A 1 65 ? 0.898 9.479 0.961 1.00 62.41 65 SER A C 8
ATOM 10884 O O . SER A 1 65 ? 0.928 9.264 2.172 1.00 1.42 65 SER A O 8
ATOM 10892 N N . GLU A 1 66 ? 0.951 10.700 0.440 1.00 54.45 66 GLU A N 8
ATOM 10893 C CA . GLU A 1 66 ? 1.050 11.886 1.282 1.00 15.23 66 GLU A CA 8
ATOM 10894 C C . GLU A 1 66 ? -0.084 11.924 2.304 1.00 62.15 66 GLU A C 8
ATOM 10895 O O . GLU A 1 66 ? -0.051 12.702 3.257 1.00 45.10 66 GLU A O 8
ATOM 10907 N N . LYS A 1 67 ? -1.087 11.078 2.096 1.00 31.25 67 LYS A N 8
ATOM 10908 C CA . LYS A 1 67 ? -2.232 11.012 2.998 1.00 65.04 67 LYS A CA 8
ATOM 10909 C C . LYS A 1 67 ? -1.892 10.211 4.251 1.00 40.23 67 LYS A C 8
ATOM 10910 O O . LYS A 1 67 ? -2.297 10.570 5.358 1.00 64.35 67 LYS A O 8
ATOM 10929 N N . LEU A 1 68 ? -1.146 9.127 4.070 1.00 31.12 68 LEU A N 8
ATOM 10930 C CA . LEU A 1 68 ? -0.750 8.276 5.187 1.00 74.10 68 LEU A CA 8
ATOM 10931 C C . LEU A 1 68 ? 0.687 7.793 5.021 1.00 1.43 68 LEU A C 8
ATOM 10932 O O . LEU A 1 68 ? 1.518 7.965 5.914 1.00 55.41 68 LEU A O 8
ATOM 10948 N N . PHE A 1 69 ? 0.975 7.190 3.873 1.00 53.45 69 PHE A N 8
ATOM 10949 C CA . PHE A 1 69 ? 2.312 6.684 3.589 1.00 45.12 69 PHE A CA 8
ATOM 10950 C C . PHE A 1 69 ? 3.366 7.758 3.846 1.00 61.45 69 PHE A C 8
ATOM 10951 O O . PHE A 1 69 ? 4.207 7.617 4.733 1.00 43.14 69 PHE A O 8
ATOM 10968 N N . ALA A 1 70 ? 3.313 8.830 3.062 1.00 61.53 70 ALA A N 8
ATOM 10969 C CA . ALA A 1 70 ? 4.261 9.928 3.204 1.00 30.33 70 ALA A CA 8
ATOM 10970 C C . ALA A 1 70 ? 3.637 11.096 3.960 1.00 45.54 70 ALA A C 8
ATOM 10971 O O . ALA A 1 70 ? 2.432 11.329 3.876 1.00 5.41 70 ALA A O 8
ATOM 10978 N N . ASN A 1 71 ? 4.466 11.828 4.697 1.00 5.02 71 ASN A N 8
ATOM 10979 C CA . ASN A 1 71 ? 3.995 12.972 5.469 1.00 44.53 71 ASN A CA 8
ATOM 10980 C C . ASN A 1 71 ? 4.418 14.283 4.812 1.00 64.23 71 ASN A C 8
ATOM 10981 O O . ASN A 1 71 ? 5.546 14.416 4.335 1.00 3.33 71 ASN A O 8
ATOM 10992 N N . THR A 1 72 ? 3.506 15.249 4.790 1.00 52.41 72 THR A N 8
ATOM 10993 C CA . THR A 1 72 ? 3.783 16.549 4.191 1.00 21.04 72 THR A CA 8
ATOM 10994 C C . THR A 1 72 ? 4.560 17.442 5.152 1.00 53.21 72 THR A C 8
ATOM 10995 O O . THR A 1 72 ? 4.743 18.633 4.898 1.00 72.21 72 THR A O 8
ATOM 11006 N N . VAL A 1 73 ? 5.015 16.860 6.257 1.00 45.13 73 VAL A N 8
ATOM 11007 C CA . VAL A 1 73 ? 5.775 17.604 7.255 1.00 34.41 73 VAL A CA 8
ATOM 11008 C C . VAL A 1 73 ? 7.242 17.716 6.858 1.00 23.11 73 VAL A C 8
ATOM 11009 O O . VAL A 1 73 ? 7.806 18.810 6.830 1.00 40.31 73 VAL A O 8
ATOM 11022 N N . ILE A 1 74 ? 7.855 16.578 6.552 1.00 63.44 74 ILE A N 8
ATOM 11023 C CA . ILE A 1 74 ? 9.257 16.548 6.154 1.00 4.54 74 ILE A CA 8
ATOM 11024 C C . ILE A 1 74 ? 9.625 15.205 5.534 1.00 42.14 74 ILE A C 8
ATOM 11025 O O . ILE A 1 74 ? 10.685 14.649 5.818 1.00 21.42 74 ILE A O 8
ATOM 11041 N N . GLU A 1 75 ? 8.743 14.691 4.683 1.00 75.03 75 GLU A N 8
ATOM 11042 C CA . GLU A 1 75 ? 8.976 13.413 4.021 1.00 74.23 75 GLU A CA 8
ATOM 11043 C C . GLU A 1 75 ? 9.805 13.600 2.754 1.00 64.33 75 GLU A C 8
ATOM 11044 O O . GLU A 1 75 ? 9.928 14.710 2.239 1.00 40.43 75 GLU A O 8
ATOM 11056 N N . GLU A 1 76 ? 10.373 12.504 2.258 1.00 0.52 76 GLU A N 8
ATOM 11057 C CA . GLU A 1 76 ? 11.192 12.548 1.053 1.00 42.13 76 GLU A CA 8
ATOM 11058 C C . GLU A 1 76 ? 11.099 11.233 0.284 1.00 45.21 76 GLU A C 8
ATOM 11059 O O . GLU A 1 76 ? 11.021 10.158 0.879 1.00 40.03 76 GLU A O 8
ATOM 11071 N N . TYR A 1 77 ? 11.108 11.328 -1.041 1.00 64.30 77 TYR A N 8
ATOM 11072 C CA . TYR A 1 77 ? 11.022 10.147 -1.892 1.00 63.01 77 TYR A CA 8
ATOM 11073 C C . TYR A 1 77 ? 11.428 10.477 -3.325 1.00 43.51 77 TYR A C 8
ATOM 11074 O O . TYR A 1 77 ? 11.654 11.638 -3.666 1.00 44.41 77 TYR A O 8
ATOM 11092 N N . SER A 1 78 ? 11.518 9.447 -4.160 1.00 42.32 78 SER A N 8
ATOM 11093 C CA . SER A 1 78 ? 11.900 9.626 -5.556 1.00 51.02 78 SER A CA 8
ATOM 11094 C C . SER A 1 78 ? 10.905 8.935 -6.484 1.00 41.41 78 SER A C 8
ATOM 11095 O O . SER A 1 78 ? 10.341 7.895 -6.144 1.00 63.13 78 SER A O 8
ATOM 11103 N N . TYR A 1 79 ? 10.695 9.522 -7.657 1.00 73.12 79 TYR A N 8
ATOM 11104 C CA . TYR A 1 79 ? 9.766 8.966 -8.634 1.00 64.43 79 TYR A CA 8
ATOM 11105 C C . TYR A 1 79 ? 10.003 9.569 -10.015 1.00 60.25 79 TYR A C 8
ATOM 11106 O O . TYR A 1 79 ? 10.909 10.381 -10.205 1.00 15.31 79 TYR A O 8
ATOM 11124 N N . LYS A 1 80 ? 9.181 9.166 -10.979 1.00 23.44 80 LYS A N 8
ATOM 11125 C CA . LYS A 1 80 ? 9.297 9.666 -12.343 1.00 62.12 80 LYS A CA 8
ATOM 11126 C C . LYS A 1 80 ? 8.111 10.556 -12.699 1.00 12.11 80 LYS A C 8
ATOM 11127 O O . LYS A 1 80 ? 7.224 10.783 -11.876 1.00 55.23 80 LYS A O 8
ATOM 11146 N N . VAL A 1 81 ? 8.101 11.057 -13.930 1.00 74.13 81 VAL A N 8
ATOM 11147 C CA . VAL A 1 81 ? 7.022 11.920 -14.396 1.00 14.14 81 VAL A CA 8
ATOM 11148 C C . VAL A 1 81 ? 5.659 11.301 -14.106 1.00 71.13 81 VAL A C 8
ATOM 11149 O O . VAL A 1 81 ? 5.110 10.568 -14.930 1.00 62.41 81 VAL A O 8
ATOM 11162 N N . LEU A 1 82 ? 5.117 11.601 -12.931 1.00 74.33 82 LEU A N 8
ATOM 11163 C CA . LEU A 1 82 ? 3.816 11.074 -12.532 1.00 40.11 82 LEU A CA 8
ATOM 11164 C C . LEU A 1 82 ? 2.952 12.168 -11.914 1.00 52.40 82 LEU A C 8
ATOM 11165 O O . LEU A 1 82 ? 3.420 13.282 -11.674 1.00 73.42 82 LEU A O 8
ATOM 11181 N N . ASP A 1 83 ? 1.690 11.844 -11.657 1.00 34.42 83 ASP A N 8
ATOM 11182 C CA . ASP A 1 83 ? 0.760 12.798 -11.063 1.00 63.21 83 ASP A CA 8
ATOM 11183 C C . ASP A 1 83 ? 1.512 13.954 -10.411 1.00 14.14 83 ASP A C 8
ATOM 11184 O O . ASP A 1 83 ? 1.844 14.941 -11.067 1.00 73.05 83 ASP A O 8
ATOM 11193 N N . ASP A 1 84 ? 1.775 13.825 -9.115 1.00 43.30 84 ASP A N 8
ATOM 11194 C CA . ASP A 1 84 ? 2.487 14.859 -8.373 1.00 44.42 84 ASP A CA 8
ATOM 11195 C C . ASP A 1 84 ? 3.839 14.346 -7.887 1.00 43.13 84 ASP A C 8
ATOM 11196 O O . ASP A 1 84 ? 4.885 14.880 -8.256 1.00 31.20 84 ASP A O 8
ATOM 11205 N N . GLU A 1 85 ? 3.809 13.308 -7.057 1.00 40.21 85 GLU A N 8
ATOM 11206 C CA . GLU A 1 85 ? 5.033 12.725 -6.520 1.00 34.04 85 GLU A CA 8
ATOM 11207 C C . GLU A 1 85 ? 4.826 12.257 -5.082 1.00 3.12 85 GLU A C 8
ATOM 11208 O O . GLU A 1 85 ? 5.289 12.896 -4.136 1.00 74.12 85 GLU A O 8
ATOM 11220 N N . LYS A 1 86 ? 4.128 11.138 -4.925 1.00 21.43 86 LYS A N 8
ATOM 11221 C CA . LYS A 1 86 ? 3.860 10.582 -3.604 1.00 33.23 86 LYS A CA 8
ATOM 11222 C C . LYS A 1 86 ? 3.731 9.063 -3.668 1.00 51.23 86 LYS A C 8
ATOM 11223 O O . LYS A 1 86 ? 2.626 8.524 -3.633 1.00 73.41 86 LYS A O 8
ATOM 11242 N N . GLU A 1 87 ? 4.868 8.381 -3.762 1.00 31.34 87 GLU A N 8
ATOM 11243 C CA . GLU A 1 87 ? 4.880 6.924 -3.830 1.00 43.22 87 GLU A CA 8
ATOM 11244 C C . GLU A 1 87 ? 4.628 6.313 -2.455 1.00 75.41 87 GLU A C 8
ATOM 11245 O O . GLU A 1 87 ? 4.408 7.026 -1.478 1.00 15.53 87 GLU A O 8
ATOM 11257 N N . ASN A 1 88 ? 4.660 4.986 -2.389 1.00 63.42 88 ASN A N 8
ATOM 11258 C CA . ASN A 1 88 ? 4.434 4.277 -1.135 1.00 33.21 88 ASN A CA 8
ATOM 11259 C C . ASN A 1 88 ? 5.755 3.828 -0.517 1.00 54.41 88 ASN A C 8
ATOM 11260 O O . ASN A 1 88 ? 6.384 4.572 0.235 1.00 32.10 88 ASN A O 8
ATOM 11271 N N . ALA A 1 89 ? 6.169 2.608 -0.841 1.00 32.21 89 ALA A N 8
ATOM 11272 C CA . ALA A 1 89 ? 7.416 2.061 -0.320 1.00 52.14 89 ALA A CA 8
ATOM 11273 C C . ALA A 1 89 ? 8.459 3.157 -0.131 1.00 12.24 89 ALA A C 8
ATOM 11274 O O . ALA A 1 89 ? 9.521 2.923 0.448 1.00 52.32 89 ALA A O 8
ATOM 11281 N N . ALA A 1 1 ? 4.148 -0.072 -2.180 1.00 51.00 1 ALA A N 9
ATOM 11282 C CA . ALA A 1 1 ? 2.787 -0.533 -1.934 1.00 62.11 1 ALA A CA 9
ATOM 11283 C C . ALA A 1 1 ? 2.022 -0.707 -3.241 1.00 54.24 1 ALA A C 9
ATOM 11284 O O . ALA A 1 1 ? 1.548 0.265 -3.829 1.00 31.05 1 ALA A O 9
ATOM 11291 N N . GLY A 1 2 ? 1.905 -1.952 -3.693 1.00 31.12 2 GLY A N 9
ATOM 11292 C CA . GLY A 1 2 ? 1.197 -2.230 -4.928 1.00 55.15 2 GLY A CA 9
ATOM 11293 C C . GLY A 1 2 ? 1.933 -1.712 -6.148 1.00 30.00 2 GLY A C 9
ATOM 11294 O O . GLY A 1 2 ? 2.687 -0.743 -6.061 1.00 20.42 2 GLY A O 9
ATOM 11298 N N . MET A 1 3 ? 1.716 -2.360 -7.288 1.00 13.21 3 MET A N 9
ATOM 11299 C CA . MET A 1 3 ? 2.365 -1.959 -8.530 1.00 45.32 3 MET A CA 9
ATOM 11300 C C . MET A 1 3 ? 2.159 -0.471 -8.796 1.00 3.22 3 MET A C 9
ATOM 11301 O O . MET A 1 3 ? 1.059 0.055 -8.624 1.00 22.43 3 MET A O 9
ATOM 11315 N N . LYS A 1 4 ? 3.224 0.204 -9.216 1.00 22.24 4 LYS A N 9
ATOM 11316 C CA . LYS A 1 4 ? 3.161 1.631 -9.506 1.00 53.31 4 LYS A CA 9
ATOM 11317 C C . LYS A 1 4 ? 4.003 1.975 -10.731 1.00 13.34 4 LYS A C 9
ATOM 11318 O O . LYS A 1 4 ? 5.056 1.380 -10.960 1.00 50.05 4 LYS A O 9
ATOM 11337 N N . THR A 1 5 ? 3.533 2.941 -11.514 1.00 53.11 5 THR A N 9
ATOM 11338 C CA . THR A 1 5 ? 4.242 3.365 -12.715 1.00 23.44 5 THR A CA 9
ATOM 11339 C C . THR A 1 5 ? 5.270 4.444 -12.394 1.00 12.10 5 THR A C 9
ATOM 11340 O O . THR A 1 5 ? 4.980 5.637 -12.487 1.00 13.20 5 THR A O 9
ATOM 11351 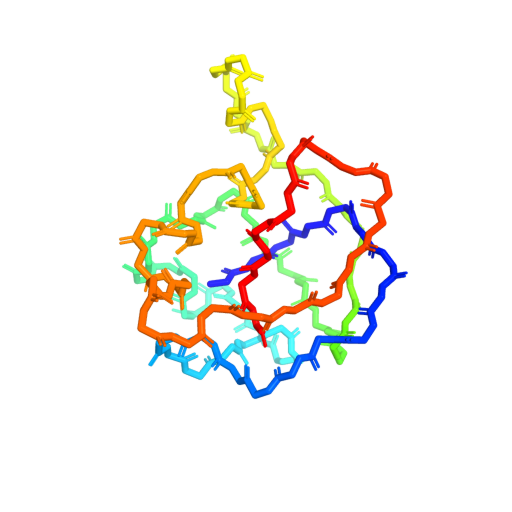N N . ILE A 1 6 ? 6.471 4.018 -12.017 1.00 54.11 6 ILE A N 9
ATOM 11352 C CA . ILE A 1 6 ? 7.541 4.950 -11.685 1.00 24.43 6 ILE A CA 9
ATOM 11353 C C . ILE A 1 6 ? 8.905 4.273 -11.772 1.00 42.10 6 ILE A C 9
ATOM 11354 O O . ILE A 1 6 ? 9.006 3.049 -11.707 1.00 63.51 6 ILE A O 9
ATOM 11370 N N . GLU A 1 7 ? 9.952 5.080 -11.918 1.00 33.11 7 GLU A N 9
ATOM 11371 C CA . GLU A 1 7 ? 11.310 4.558 -12.013 1.00 1.31 7 GLU A CA 9
ATOM 11372 C C . GLU A 1 7 ? 12.287 5.442 -11.243 1.00 22.24 7 GLU A C 9
ATOM 11373 O O . GLU A 1 7 ? 12.971 6.285 -11.825 1.00 22.13 7 GLU A O 9
ATOM 11385 N N . LEU A 1 8 ? 12.347 5.243 -9.931 1.00 11.35 8 LEU A N 9
ATOM 11386 C CA . LEU A 1 8 ? 13.240 6.022 -9.079 1.00 34.43 8 LEU A CA 9
ATOM 11387 C C . LEU A 1 8 ? 13.464 5.322 -7.742 1.00 61.01 8 LEU A C 9
ATOM 11388 O O . LEU A 1 8 ? 12.621 4.550 -7.284 1.00 62.43 8 LEU A O 9
ATOM 11404 N N . HIS A 1 9 ? 14.605 5.599 -7.119 1.00 43.02 9 HIS A N 9
ATOM 11405 C CA . HIS A 1 9 ? 14.940 4.998 -5.833 1.00 14.32 9 HIS A CA 9
ATOM 11406 C C . HIS A 1 9 ? 14.322 5.792 -4.686 1.00 2.34 9 HIS A C 9
ATOM 11407 O O . HIS A 1 9 ? 14.684 6.946 -4.451 1.00 65.40 9 HIS A O 9
ATOM 11421 N N . ILE A 1 10 ? 13.389 5.168 -3.975 1.00 71.13 10 ILE A N 9
ATOM 11422 C CA . ILE A 1 10 ? 12.722 5.817 -2.853 1.00 62.41 10 ILE A CA 9
ATOM 11423 C C . ILE A 1 10 ? 13.448 5.531 -1.543 1.00 4.41 10 ILE A C 9
ATOM 11424 O O . ILE A 1 10 ? 14.249 4.600 -1.453 1.00 71.11 10 ILE A O 9
ATOM 11440 N N . THR A 1 11 ? 13.163 6.339 -0.526 1.00 75.02 11 THR A N 9
ATOM 11441 C CA . THR A 1 11 ? 13.787 6.174 0.780 1.00 23.31 11 THR A CA 9
ATOM 11442 C C . THR A 1 11 ? 13.045 5.138 1.617 1.00 3.24 11 THR A C 9
ATOM 11443 O O . THR A 1 11 ? 12.203 4.399 1.106 1.00 64.21 11 THR A O 9
ATOM 11454 N N . LEU A 1 12 ? 13.362 5.090 2.907 1.00 53.23 12 LEU A N 9
ATOM 11455 C CA . LEU A 1 12 ? 12.724 4.145 3.816 1.00 33.33 12 LEU A CA 9
ATOM 11456 C C . LEU A 1 12 ? 11.237 4.009 3.506 1.00 55.23 12 LEU A C 9
ATOM 11457 O O . LEU A 1 12 ? 10.621 4.926 2.962 1.00 71.41 12 LEU A O 9
ATOM 11473 N N . GLN A 1 13 ? 10.666 2.861 3.857 1.00 42.21 13 GLN A N 9
ATOM 11474 C CA . GLN A 1 13 ? 9.251 2.607 3.617 1.00 54.24 13 GLN A CA 9
ATOM 11475 C C . GLN A 1 13 ? 8.391 3.727 4.194 1.00 31.33 13 GLN A C 9
ATOM 11476 O O . GLN A 1 13 ? 8.831 4.508 5.038 1.00 32.23 13 GLN A O 9
ATOM 11490 N N . PRO A 1 14 ? 7.135 3.809 3.730 1.00 22.21 14 PRO A N 9
ATOM 11491 C CA . PRO A 1 14 ? 6.187 4.829 4.187 1.00 4.42 14 PRO A CA 9
ATOM 11492 C C . PRO A 1 14 ? 5.744 4.605 5.629 1.00 61.33 14 PRO A C 9
ATOM 11493 O O . PRO A 1 14 ? 6.438 4.993 6.568 1.00 30.10 14 PRO A O 9
ATOM 11504 N N . GLN A 1 15 ? 4.585 3.976 5.795 1.00 22.44 15 GLN A N 9
ATOM 11505 C CA . GLN A 1 15 ? 4.050 3.700 7.124 1.00 42.05 15 GLN A CA 9
ATOM 11506 C C . GLN A 1 15 ? 4.230 2.230 7.489 1.00 44.33 15 GLN A C 9
ATOM 11507 O O . GLN A 1 15 ? 4.536 1.897 8.634 1.00 41.32 15 GLN A O 9
ATOM 11521 N N . VAL A 1 16 ? 4.038 1.354 6.508 1.00 64.03 16 VAL A N 9
ATOM 11522 C CA . VAL A 1 16 ? 4.180 -0.081 6.726 1.00 44.35 16 VAL A CA 9
ATOM 11523 C C . VAL A 1 16 ? 5.269 -0.667 5.834 1.00 51.15 16 VAL A C 9
ATOM 11524 O O . VAL A 1 16 ? 5.704 -0.036 4.869 1.00 13.43 16 VAL A O 9
ATOM 11537 N N . LEU A 1 17 ? 5.705 -1.878 6.161 1.00 64.13 17 LEU A N 9
ATOM 11538 C CA . LEU A 1 17 ? 6.744 -2.552 5.389 1.00 50.54 17 LEU A CA 9
ATOM 11539 C C . LEU A 1 17 ? 6.259 -2.859 3.975 1.00 10.15 17 LEU A C 9
ATOM 11540 O O . LEU A 1 17 ? 5.411 -3.729 3.775 1.00 50.41 17 LEU A O 9
ATOM 11556 N N . ASP A 1 18 ? 6.804 -2.141 2.999 1.00 20.35 18 ASP A N 9
ATOM 11557 C CA . ASP A 1 18 ? 6.430 -2.339 1.604 1.00 35.40 18 ASP A CA 9
ATOM 11558 C C . ASP A 1 18 ? 6.771 -3.754 1.145 1.00 13.34 18 ASP A C 9
ATOM 11559 O O . ASP A 1 18 ? 7.915 -4.196 1.257 1.00 14.03 18 ASP A O 9
ATOM 11568 N N . THR A 1 19 ? 5.770 -4.461 0.629 1.00 0.41 19 THR A N 9
ATOM 11569 C CA . THR A 1 19 ? 5.963 -5.825 0.156 1.00 70.43 19 THR A CA 9
ATOM 11570 C C . THR A 1 19 ? 6.358 -5.846 -1.316 1.00 65.03 19 THR A C 9
ATOM 11571 O O . THR A 1 19 ? 6.296 -6.887 -1.970 1.00 11.20 19 THR A O 9
ATOM 11582 N N . GLN A 1 20 ? 6.766 -4.690 -1.831 1.00 60.40 20 GLN A N 9
ATOM 11583 C CA . GLN A 1 20 ? 7.172 -4.577 -3.227 1.00 32.31 20 GLN A CA 9
ATOM 11584 C C . GLN A 1 20 ? 8.032 -5.766 -3.642 1.00 23.22 20 GLN A C 9
ATOM 11585 O O . GLN A 1 20 ? 7.797 -6.384 -4.679 1.00 55.12 20 GLN A O 9
ATOM 11599 N N . GLY A 1 21 ? 9.032 -6.081 -2.824 1.00 30.34 21 GLY A N 9
ATOM 11600 C CA . GLY A 1 21 ? 9.913 -7.195 -3.123 1.00 72.02 21 GLY A CA 9
ATOM 11601 C C . GLY A 1 21 ? 9.203 -8.532 -3.047 1.00 22.32 21 GLY A C 9
ATOM 11602 O O . GLY A 1 21 ? 9.289 -9.341 -3.971 1.00 3.24 21 GLY A O 9
ATOM 11606 N N . GLN A 1 22 ? 8.502 -8.766 -1.942 1.00 51.03 22 GLN A N 9
ATOM 11607 C CA . GLN A 1 22 ? 7.777 -10.016 -1.749 1.00 31.25 22 GLN A CA 9
ATOM 11608 C C . GLN A 1 22 ? 6.378 -9.933 -2.350 1.00 13.24 22 GLN A C 9
ATOM 11609 O O . GLN A 1 22 ? 6.102 -9.078 -3.192 1.00 15.11 22 GLN A O 9
ATOM 11623 N N . THR A 1 23 ? 5.496 -10.827 -1.912 1.00 5.23 23 THR A N 9
ATOM 11624 C CA . THR A 1 23 ? 4.126 -10.856 -2.407 1.00 42.43 23 THR A CA 9
ATOM 11625 C C . THR A 1 23 ? 3.291 -9.746 -1.778 1.00 73.54 23 THR A C 9
ATOM 11626 O O . THR A 1 23 ? 3.029 -9.759 -0.575 1.00 12.32 23 THR A O 9
ATOM 11637 N N . LEU A 1 24 ? 2.874 -8.789 -2.599 1.00 52.40 24 LEU A N 9
ATOM 11638 C CA . LEU A 1 24 ? 2.066 -7.671 -2.123 1.00 21.12 24 LEU A CA 9
ATOM 11639 C C . LEU A 1 24 ? 0.601 -8.074 -1.994 1.00 32.55 24 LEU A C 9
ATOM 11640 O O . LEU A 1 24 ? -0.168 -7.440 -1.271 1.00 13.32 24 LEU A O 9
ATOM 11656 N N . THR A 1 25 ? 0.220 -9.136 -2.697 1.00 61.14 25 THR A N 9
ATOM 11657 C CA . THR A 1 25 ? -1.152 -9.625 -2.661 1.00 32.41 25 THR A CA 9
ATOM 11658 C C . THR A 1 25 ? -1.656 -9.744 -1.227 1.00 3.21 25 THR A C 9
ATOM 11659 O O . THR A 1 25 ? -2.849 -9.593 -0.964 1.00 2.35 25 THR A O 9
ATOM 11670 N N . ARG A 1 26 ? -0.739 -10.014 -0.303 1.00 72.33 26 ARG A N 9
ATOM 11671 C CA . ARG A 1 26 ? -1.091 -10.153 1.105 1.00 72.44 26 ARG A CA 9
ATOM 11672 C C . ARG A 1 26 ? -1.259 -8.786 1.761 1.00 71.04 26 ARG A C 9
ATOM 11673 O O . ARG A 1 26 ? -2.209 -8.558 2.509 1.00 70.10 26 ARG A O 9
ATOM 11694 N N . ALA A 1 27 ? -0.330 -7.880 1.475 1.00 63.13 27 ALA A N 9
ATOM 11695 C CA . ALA A 1 27 ? -0.376 -6.535 2.035 1.00 25.43 27 ALA A CA 9
ATOM 11696 C C . ALA A 1 27 ? -1.480 -5.708 1.387 1.00 14.14 27 ALA A C 9
ATOM 11697 O O . ALA A 1 27 ? -2.333 -5.146 2.075 1.00 40.53 27 ALA A O 9
ATOM 11704 N N . VAL A 1 28 ? -1.459 -5.637 0.060 1.00 13.22 28 VAL A N 9
ATOM 11705 C CA . VAL A 1 28 ? -2.460 -4.878 -0.681 1.00 3.12 28 VAL A CA 9
ATOM 11706 C C . VAL A 1 28 ? -3.870 -5.250 -0.238 1.00 54.13 28 VAL A C 9
ATOM 11707 O O . VAL A 1 28 ? -4.766 -4.406 -0.209 1.00 14.54 28 VAL A O 9
ATOM 11720 N N . HIS A 1 29 ? -4.061 -6.520 0.106 1.00 54.45 29 HIS A N 9
ATOM 11721 C CA . HIS A 1 29 ? -5.364 -7.004 0.548 1.00 31.12 29 HIS A CA 9
ATOM 11722 C C . HIS A 1 29 ? -5.813 -6.278 1.813 1.00 40.35 29 HIS A C 9
ATOM 11723 O O . HIS A 1 29 ? -6.995 -5.980 1.982 1.00 35.14 29 HIS A O 9
ATOM 11737 N N . ASP A 1 30 ? -4.862 -5.996 2.696 1.00 30.13 30 ASP A N 9
ATOM 11738 C CA . ASP A 1 30 ? -5.159 -5.304 3.945 1.00 35.42 30 ASP A CA 9
ATOM 11739 C C . ASP A 1 30 ? -5.317 -3.805 3.712 1.00 61.12 30 ASP A C 9
ATOM 11740 O O . ASP A 1 30 ? -6.176 -3.159 4.313 1.00 21.05 30 ASP A O 9
ATOM 11749 N N . LEU A 1 31 ? -4.482 -3.257 2.836 1.00 70.23 31 LEU A N 9
ATOM 11750 C CA . LEU A 1 31 ? -4.527 -1.833 2.523 1.00 14.00 31 LEU A CA 9
ATOM 11751 C C . LEU A 1 31 ? -5.781 -1.491 1.724 1.00 2.51 31 LEU A C 9
ATOM 11752 O O . LEU A 1 31 ? -6.381 -0.433 1.914 1.00 63.34 31 LEU A O 9
ATOM 11768 N N . GLY A 1 32 ? -6.172 -2.394 0.831 1.00 74.24 32 GLY A N 9
ATOM 11769 C CA . GLY A 1 32 ? -7.354 -2.170 0.018 1.00 64.22 32 GLY A CA 9
ATOM 11770 C C . GLY A 1 32 ? -7.015 -1.902 -1.435 1.00 72.02 32 GLY A C 9
ATOM 11771 O O . GLY A 1 32 ? -7.795 -1.279 -2.157 1.00 23.15 32 GLY A O 9
ATOM 11775 N N . TYR A 1 33 ? -5.850 -2.371 -1.866 1.00 24.43 33 TYR A N 9
ATOM 11776 C CA . TYR A 1 33 ? -5.408 -2.175 -3.241 1.00 63.23 33 TYR A CA 9
ATOM 11777 C C . TYR A 1 33 ? -5.291 -3.510 -3.971 1.00 44.45 33 TYR A C 9
ATOM 11778 O O . TYR A 1 33 ? -4.236 -3.844 -4.511 1.00 75.12 33 TYR A O 9
ATOM 11796 N N . ALA A 1 34 ? -6.382 -4.268 -3.984 1.00 12.41 34 ALA A N 9
ATOM 11797 C CA . ALA A 1 34 ? -6.404 -5.564 -4.649 1.00 74.25 34 ALA A CA 9
ATOM 11798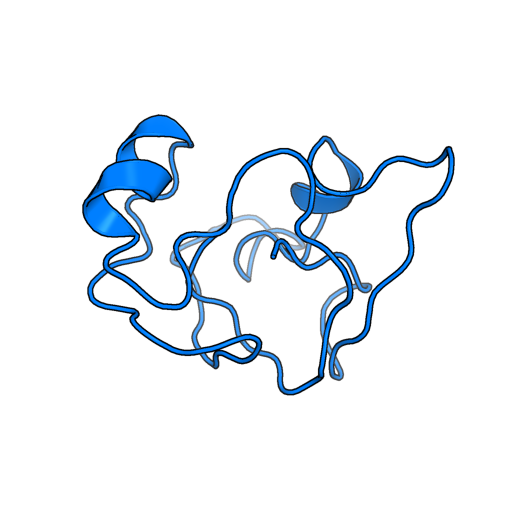 C C . ALA A 1 34 ? -6.260 -5.409 -6.160 1.00 1.34 34 ALA A C 9
ATOM 11799 O O . ALA A 1 34 ? -6.062 -6.389 -6.877 1.00 12.12 34 ALA A O 9
ATOM 11806 N N . GLN A 1 35 ? -6.361 -4.172 -6.635 1.00 2.53 35 GLN A N 9
ATOM 11807 C CA . GLN A 1 35 ? -6.243 -3.889 -8.060 1.00 64.34 35 GLN A CA 9
ATOM 11808 C C . GLN A 1 35 ? -4.799 -4.043 -8.528 1.00 31.31 35 GLN A C 9
ATOM 11809 O O . GLN A 1 35 ? -4.511 -3.970 -9.723 1.00 14.23 35 GLN A O 9
ATOM 11823 N N . VAL A 1 36 ? -3.894 -4.257 -7.578 1.00 51.10 36 VAL A N 9
ATOM 11824 C CA . VAL A 1 36 ? -2.480 -4.422 -7.893 1.00 0.15 36 VAL A CA 9
ATOM 11825 C C . VAL A 1 36 ? -1.852 -5.518 -7.039 1.00 44.04 36 VAL A C 9
ATOM 11826 O O . VAL A 1 36 ? -1.822 -5.424 -5.813 1.00 41.32 36 VAL A O 9
ATOM 11839 N N . ASN A 1 37 ? -1.349 -6.558 -7.697 1.00 54.25 37 ASN A N 9
ATOM 11840 C CA . ASN A 1 37 ? -0.721 -7.673 -6.999 1.00 63.21 37 ASN A CA 9
ATOM 11841 C C . ASN A 1 37 ? 0.144 -8.494 -7.952 1.00 13.34 37 ASN A C 9
ATOM 11842 O O . ASN A 1 37 ? 0.214 -8.206 -9.146 1.00 42.44 37 ASN A O 9
ATOM 11853 N N . ASP A 1 38 ? 0.799 -9.517 -7.414 1.00 51.33 38 ASP A N 9
ATOM 11854 C CA . ASP A 1 38 ? 1.658 -10.381 -8.216 1.00 55.31 38 ASP A CA 9
ATOM 11855 C C . ASP A 1 38 ? 2.918 -9.640 -8.653 1.00 75.11 38 ASP A C 9
ATOM 11856 O O . ASP A 1 38 ? 3.592 -10.048 -9.599 1.00 43.00 38 ASP A O 9
ATOM 11865 N N . ILE A 1 39 ? 3.228 -8.550 -7.959 1.00 74.14 39 ILE A N 9
ATOM 11866 C CA . ILE A 1 39 ? 4.406 -7.753 -8.276 1.00 62.12 39 ILE A CA 9
ATOM 11867 C C . ILE A 1 39 ? 5.504 -7.958 -7.237 1.00 54.53 39 ILE A C 9
ATOM 11868 O O . ILE A 1 39 ? 5.379 -7.518 -6.094 1.00 25.41 39 ILE A O 9
ATOM 11884 N N . ARG A 1 40 ? 6.578 -8.625 -7.644 1.00 24.45 40 ARG A N 9
ATOM 11885 C CA . ARG A 1 40 ? 7.699 -8.887 -6.748 1.00 74.51 40 ARG A CA 9
ATOM 11886 C C . ARG A 1 40 ? 8.985 -8.274 -7.293 1.00 1.54 40 ARG A C 9
ATOM 11887 O O . ARG A 1 40 ? 9.660 -8.866 -8.135 1.00 10.41 40 ARG A O 9
ATOM 11908 N N . VAL A 1 41 ? 9.318 -7.082 -6.806 1.00 24.30 41 VAL A N 9
ATOM 11909 C CA . VAL A 1 41 ? 10.524 -6.388 -7.243 1.00 13.01 41 VAL A CA 9
ATOM 11910 C C . VAL A 1 41 ? 11.055 -5.468 -6.150 1.00 14.53 41 VAL A C 9
ATOM 11911 O O . VAL A 1 41 ? 10.324 -5.085 -5.237 1.00 1.21 41 VAL A O 9
ATOM 11924 N N . GLY A 1 42 ? 12.333 -5.115 -6.249 1.00 52.14 42 GLY A N 9
ATOM 11925 C CA . GLY A 1 42 ? 12.940 -4.241 -5.263 1.00 25.33 42 GLY A CA 9
ATOM 11926 C C . GLY A 1 42 ? 12.278 -2.879 -5.208 1.00 32.12 42 GLY A C 9
ATOM 11927 O O . GLY A 1 42 ? 11.095 -2.742 -5.521 1.00 70.32 42 GLY A O 9
ATOM 11931 N N . LYS A 1 43 ? 13.040 -1.868 -4.807 1.00 4.40 43 LYS A N 9
ATOM 11932 C CA . LYS A 1 43 ? 12.521 -0.509 -4.711 1.00 42.50 43 LYS A CA 9
ATOM 11933 C C . LYS A 1 43 ? 12.437 0.140 -6.089 1.00 14.20 43 LYS A C 9
ATOM 11934 O O . LYS A 1 43 ? 13.164 1.088 -6.385 1.00 55.54 43 LYS A O 9
ATOM 11953 N N . VAL A 1 44 ? 11.544 -0.376 -6.927 1.00 73.34 44 VAL A N 9
ATOM 11954 C CA . VAL A 1 44 ? 11.362 0.154 -8.273 1.00 43.52 44 VAL A CA 9
ATOM 11955 C C . VAL A 1 44 ? 10.433 -0.733 -9.093 1.00 53.13 44 VAL A C 9
ATOM 11956 O O . VAL A 1 44 ? 10.749 -1.890 -9.374 1.00 54.11 44 VAL A O 9
ATOM 11969 N N . LEU A 1 45 ? 9.285 -0.184 -9.476 1.00 20.05 45 LEU A N 9
ATOM 11970 C CA . LEU A 1 45 ? 8.308 -0.926 -10.265 1.00 52.41 45 LEU A CA 9
ATOM 11971 C C . LEU A 1 45 ? 7.601 -0.008 -11.258 1.00 21.30 45 LEU A C 9
ATOM 11972 O O . LEU A 1 45 ? 7.436 1.186 -11.007 1.00 22.32 45 LEU A O 9
ATOM 11988 N N . TYR A 1 46 ? 7.184 -0.575 -12.385 1.00 0.52 46 TYR A N 9
ATOM 11989 C CA . TYR A 1 46 ? 6.495 0.192 -13.416 1.00 11.21 46 TYR A CA 9
ATOM 11990 C C . TYR A 1 46 ? 5.317 -0.594 -13.983 1.00 52.24 46 TYR A C 9
ATOM 11991 O O . TYR A 1 46 ? 5.493 -1.663 -14.566 1.00 61.23 46 TYR A O 9
ATOM 12009 N N . MET A 1 47 ? 4.115 -0.054 -13.809 1.00 31.45 47 MET A N 9
ATOM 12010 C CA . MET A 1 47 ? 2.907 -0.704 -14.305 1.00 11.55 47 MET A CA 9
ATOM 12011 C C . MET A 1 47 ? 1.683 0.177 -14.074 1.00 33.23 47 MET A C 9
ATOM 12012 O O . MET A 1 47 ? 1.705 1.084 -13.242 1.00 4.54 47 MET A O 9
ATOM 12026 N N . THR A 1 48 ? 0.614 -0.097 -14.816 1.00 1.52 48 THR A N 9
ATOM 12027 C CA . THR A 1 48 ? -0.619 0.671 -14.693 1.00 5.31 48 THR A CA 9
ATOM 12028 C C . THR A 1 48 ? -1.566 0.033 -13.684 1.00 21.32 48 THR A C 9
ATOM 12029 O O . THR A 1 48 ? -1.346 -1.093 -13.237 1.00 74.54 48 THR A O 9
ATOM 12040 N N . VAL A 1 49 ? -2.621 0.759 -13.328 1.00 31.41 49 VAL A N 9
ATOM 12041 C CA . VAL A 1 49 ? -3.604 0.262 -12.372 1.00 63.32 49 VAL A CA 9
ATOM 12042 C C . VAL A 1 49 ? -5.017 0.358 -12.937 1.00 24.05 49 VAL A C 9
ATOM 12043 O O . VAL A 1 49 ? -5.298 1.195 -13.795 1.00 22.14 49 VAL A O 9
ATOM 12056 N N . ASP A 1 50 ? -5.902 -0.504 -12.449 1.00 13.42 50 ASP A N 9
ATOM 12057 C CA . ASP A 1 50 ? -7.288 -0.515 -12.903 1.00 70.22 50 ASP A CA 9
ATOM 12058 C C . ASP A 1 50 ? -8.148 0.409 -12.047 1.00 53.23 50 ASP A C 9
ATOM 12059 O O . ASP A 1 50 ? -8.810 -0.035 -11.110 1.00 24.43 50 ASP A O 9
ATOM 12068 N N . GLU A 1 51 ? -8.133 1.697 -12.377 1.00 2.03 51 GLU A N 9
ATOM 12069 C CA . GLU A 1 51 ? -8.910 2.684 -11.636 1.00 74.42 51 GLU A CA 9
ATOM 12070 C C . GLU A 1 51 ? -9.561 3.687 -12.584 1.00 71.45 51 GLU A C 9
ATOM 12071 O O . GLU A 1 51 ? -9.299 3.681 -13.787 1.00 43.32 51 GLU A O 9
ATOM 12083 N N . VAL A 1 52 ? -10.412 4.546 -12.034 1.00 13.42 52 VAL A N 9
ATOM 12084 C CA . VAL A 1 52 ? -11.101 5.556 -12.829 1.00 42.01 52 VAL A CA 9
ATOM 12085 C C . VAL A 1 52 ? -11.139 6.896 -12.103 1.00 32.25 52 VAL A C 9
ATOM 12086 O O . VAL A 1 52 ? -11.041 7.954 -12.724 1.00 63.31 52 VAL A O 9
ATOM 12099 N N . SER A 1 53 ? -11.283 6.843 -10.782 1.00 63.22 53 SER A N 9
ATOM 12100 C CA . SER A 1 53 ? -11.338 8.053 -9.970 1.00 65.31 53 SER A CA 9
ATOM 12101 C C . SER A 1 53 ? -10.198 9.001 -10.331 1.00 55.31 53 SER A C 9
ATOM 12102 O O . SER A 1 53 ? -9.205 8.595 -10.934 1.00 23.25 53 SER A O 9
ATOM 12110 N N . ASP A 1 54 ? -10.351 10.267 -9.959 1.00 1.35 54 ASP A N 9
ATOM 12111 C CA . ASP A 1 54 ? -9.336 11.275 -10.241 1.00 44.14 54 ASP A CA 9
ATOM 12112 C C . ASP A 1 54 ? -8.052 10.986 -9.469 1.00 34.42 54 ASP A C 9
ATOM 12113 O O . ASP A 1 54 ? -6.971 10.909 -10.051 1.00 20.33 54 ASP A O 9
ATOM 12122 N N . GLU A 1 55 ? -8.181 10.827 -8.155 1.00 54.12 55 GLU A N 9
ATOM 12123 C CA . GLU A 1 55 ? -7.031 10.548 -7.304 1.00 11.14 55 GLU A CA 9
ATOM 12124 C C . GLU A 1 55 ? -6.614 9.085 -7.415 1.00 63.53 55 GLU A C 9
ATOM 12125 O O . GLU A 1 55 ? -5.435 8.751 -7.289 1.00 51.52 55 GLU A O 9
ATOM 12137 N N . LYS A 1 56 ? -7.589 8.214 -7.652 1.00 60.22 56 LYS A N 9
ATOM 12138 C CA . LYS A 1 56 ? -7.325 6.786 -7.782 1.00 34.40 56 LYS A CA 9
ATOM 12139 C C . LYS A 1 56 ? -6.844 6.447 -9.189 1.00 75.33 56 LYS A C 9
ATOM 12140 O O . LYS A 1 56 ? -6.446 5.315 -9.464 1.00 64.02 56 LYS A O 9
ATOM 12159 N N . VAL A 1 57 ? -6.884 7.435 -10.077 1.00 45.23 57 VAL A N 9
ATOM 12160 C CA . VAL A 1 57 ? -6.449 7.242 -11.456 1.00 12.24 57 VAL A CA 9
ATOM 12161 C C . VAL A 1 57 ? -5.384 6.156 -11.549 1.00 61.32 57 VAL A C 9
ATOM 12162 O O . VAL A 1 57 ? -5.607 5.102 -12.146 1.00 71.01 57 VAL A O 9
ATOM 12175 N N . HIS A 1 58 ? -4.224 6.419 -10.955 1.00 33.22 58 HIS A N 9
ATOM 12176 C CA . HIS A 1 58 ? -3.123 5.462 -10.970 1.00 12.31 58 HIS A CA 9
ATOM 12177 C C . HIS A 1 58 ? -3.249 4.471 -9.817 1.00 70.20 58 HIS A C 9
ATOM 12178 O O . HIS A 1 58 ? -4.121 3.603 -9.825 1.00 1.14 58 HIS A O 9
ATOM 12192 N N . ASN A 1 59 ? -2.371 4.606 -8.828 1.00 55.20 59 ASN A N 9
ATOM 12193 C CA . ASN A 1 59 ? -2.384 3.721 -7.669 1.00 2.32 59 ASN A CA 9
ATOM 12194 C C . ASN A 1 59 ? -2.402 4.524 -6.372 1.00 15.33 59 ASN A C 9
ATOM 12195 O O . ASN A 1 59 ? -3.467 4.881 -5.866 1.00 51.33 59 ASN A O 9
ATOM 12206 N N . ILE A 1 60 ? -1.218 4.805 -5.839 1.00 30.10 60 ILE A N 9
ATOM 12207 C CA . ILE A 1 60 ? -1.098 5.567 -4.602 1.00 74.02 60 ILE A CA 9
ATOM 12208 C C . ILE A 1 60 ? -0.261 6.824 -4.810 1.00 4.01 60 ILE A C 9
ATOM 12209 O O . ILE A 1 60 ? -0.429 7.818 -4.103 1.00 53.21 60 ILE A O 9
ATOM 12225 N N . ILE A 1 61 ? 0.641 6.773 -5.784 1.00 41.15 61 ILE A N 9
ATOM 12226 C CA . ILE A 1 61 ? 1.503 7.909 -6.087 1.00 61.21 61 ILE A CA 9
ATOM 12227 C C . ILE A 1 61 ? 0.709 9.210 -6.113 1.00 52.22 61 ILE A C 9
ATOM 12228 O O . ILE A 1 61 ? 1.259 10.291 -5.900 1.00 14.35 61 ILE A O 9
ATOM 12244 N N . THR A 1 62 ? -0.590 9.099 -6.375 1.00 10.50 62 THR A N 9
ATOM 12245 C CA . THR A 1 62 ? -1.461 10.267 -6.428 1.00 72.43 62 THR A CA 9
ATOM 12246 C C . THR A 1 62 ? -1.386 11.069 -5.134 1.00 63.42 62 THR A C 9
ATOM 12247 O O . THR A 1 62 ? -0.489 11.893 -4.953 1.00 41.02 62 THR A O 9
ATOM 12258 N N . THR A 1 63 ? -2.333 10.822 -4.234 1.00 41.03 63 THR A N 9
ATOM 12259 C CA . THR A 1 63 ? -2.374 11.522 -2.956 1.00 62.45 63 THR A CA 9
ATOM 12260 C C . THR A 1 63 ? -2.349 10.540 -1.791 1.00 32.51 63 THR A C 9
ATOM 12261 O O . THR A 1 63 ? -1.863 10.860 -0.706 1.00 4.13 63 THR A O 9
ATOM 12272 N N . LEU A 1 64 ? -2.876 9.342 -2.021 1.00 61.14 64 LEU A N 9
ATOM 12273 C CA . LEU A 1 64 ? -2.914 8.311 -0.990 1.00 4.34 64 LEU A CA 9
ATOM 12274 C C . LEU A 1 64 ? -1.649 8.348 -0.137 1.00 72.42 64 LEU A C 9
ATOM 12275 O O . LEU A 1 64 ? -1.718 8.392 1.091 1.00 3.40 64 LEU A O 9
ATOM 12291 N N . SER A 1 65 ? -0.496 8.330 -0.798 1.00 2.05 65 SER A N 9
ATOM 12292 C CA . SER A 1 65 ? 0.785 8.359 -0.100 1.00 54.44 65 SER A CA 9
ATOM 12293 C C . SER A 1 65 ? 0.845 9.530 0.876 1.00 41.54 65 SER A C 9
ATOM 12294 O O . SER A 1 65 ? 0.890 9.338 2.090 1.00 24.30 65 SER A O 9
ATOM 12302 N N . GLU A 1 66 ? 0.845 10.745 0.334 1.00 25.41 66 GLU A N 9
ATOM 12303 C CA . GLU A 1 66 ? 0.901 11.947 1.157 1.00 43.22 66 GLU A CA 9
ATOM 12304 C C . GLU A 1 66 ? -0.242 11.969 2.167 1.00 54.02 66 GLU A C 9
ATOM 12305 O O . GLU A 1 66 ? -0.232 12.751 3.118 1.00 42.24 66 GLU A O 9
ATOM 12317 N N . LYS A 1 67 ? -1.229 11.105 1.953 1.00 21.12 67 LYS A N 9
ATOM 12318 C CA . LYS A 1 67 ? -2.381 11.023 2.844 1.00 63.45 67 LYS A CA 9
ATOM 12319 C C . LYS A 1 67 ? -2.024 10.280 4.127 1.00 32.41 67 LYS A C 9
ATOM 12320 O O . LYS A 1 67 ? -2.431 10.677 5.220 1.00 61.12 67 LYS A O 9
ATOM 12339 N N . LEU A 1 68 ? -1.262 9.201 3.988 1.00 23.33 68 LEU A N 9
ATOM 12340 C CA . LEU A 1 68 ? -0.849 8.403 5.138 1.00 62.34 68 LEU A CA 9
ATOM 12341 C C . LEU A 1 68 ? 0.595 7.934 4.985 1.00 53.22 68 LEU A C 9
ATOM 12342 O O . LEU A 1 68 ? 1.427 8.157 5.864 1.00 2.30 68 LEU A O 9
ATOM 12358 N N . PHE A 1 69 ? 0.885 7.285 3.862 1.00 40.40 69 PHE A N 9
ATOM 12359 C CA . PHE A 1 69 ? 2.229 6.786 3.593 1.00 54.30 69 PHE A CA 9
ATOM 12360 C C . PHE A 1 69 ? 3.275 7.860 3.877 1.00 13.24 69 PHE A C 9
ATOM 12361 O O . PHE A 1 69 ? 4.102 7.713 4.777 1.00 53.33 69 PHE A O 9
ATOM 12378 N N . ALA A 1 70 ? 3.231 8.940 3.103 1.00 24.35 70 ALA A N 9
ATOM 12379 C CA . ALA A 1 70 ? 4.174 10.039 3.272 1.00 35.03 70 ALA A CA 9
ATOM 12380 C C . ALA A 1 70 ? 3.515 11.225 3.969 1.00 74.32 70 ALA A C 9
ATOM 12381 O O . ALA A 1 70 ? 2.347 11.528 3.727 1.00 20.23 70 ALA A O 9
ATOM 12388 N N . ASN A 1 71 ? 4.271 11.892 4.835 1.00 70.44 71 ASN A N 9
ATOM 12389 C CA . ASN A 1 71 ? 3.759 13.044 5.567 1.00 21.04 71 ASN A CA 9
ATOM 12390 C C . ASN A 1 71 ? 4.322 14.343 5.000 1.00 44.40 71 ASN A C 9
ATOM 12391 O O . ASN A 1 71 ? 5.521 14.610 5.099 1.00 73.23 71 ASN A O 9
ATOM 12402 N N . THR A 1 72 ? 3.449 15.151 4.405 1.00 24.33 72 THR A N 9
ATOM 12403 C CA . THR A 1 72 ? 3.859 16.422 3.822 1.00 74.14 72 THR A CA 9
ATOM 12404 C C . THR A 1 72 ? 4.681 17.241 4.809 1.00 2.14 72 THR A C 9
ATOM 12405 O O . THR A 1 72 ? 5.455 18.114 4.415 1.00 31.30 72 THR A O 9
ATOM 12416 N N . VAL A 1 73 ? 4.510 16.954 6.096 1.00 10.31 73 VAL A N 9
ATOM 12417 C CA . VAL A 1 73 ? 5.238 17.664 7.141 1.00 65.40 73 VAL A CA 9
ATOM 12418 C C . VAL A 1 73 ? 6.733 17.695 6.844 1.00 5.12 73 VAL A C 9
ATOM 12419 O O . VAL A 1 73 ? 7.365 18.751 6.896 1.00 13.11 73 VAL A O 9
ATOM 12432 N N . ILE A 1 74 ? 7.294 16.531 6.533 1.00 53.24 74 ILE A N 9
ATOM 12433 C CA . ILE A 1 74 ? 8.715 16.426 6.226 1.00 72.14 74 ILE A CA 9
ATOM 12434 C C . ILE A 1 74 ? 9.029 15.110 5.523 1.00 23.52 74 ILE A C 9
ATOM 12435 O O . ILE A 1 74 ? 10.020 14.450 5.835 1.00 20.14 74 ILE A O 9
ATOM 12451 N N . GLU A 1 75 ? 8.180 14.735 4.572 1.00 73.12 75 GLU A N 9
ATOM 12452 C CA . GLU A 1 75 ? 8.368 13.497 3.824 1.00 4.22 75 GLU A CA 9
ATOM 12453 C C . GLU A 1 75 ? 9.391 13.687 2.708 1.00 64.42 75 GLU A C 9
ATOM 12454 O O . GLU A 1 75 ? 9.696 14.813 2.316 1.00 74.41 75 GLU A O 9
ATOM 12466 N N . GLU A 1 76 ? 9.918 12.576 2.201 1.00 3.13 76 GLU A N 9
ATOM 12467 C CA . GLU A 1 76 ? 10.908 12.620 1.131 1.00 0.13 76 GLU A CA 9
ATOM 12468 C C . GLU A 1 76 ? 10.936 11.303 0.361 1.00 34.02 76 GLU A C 9
ATOM 12469 O O . GLU A 1 76 ? 10.937 10.224 0.955 1.00 40.23 76 GLU A O 9
ATOM 12481 N N . TYR A 1 77 ? 10.957 11.400 -0.963 1.00 73.54 77 TYR A N 9
ATOM 12482 C CA . TYR A 1 77 ? 10.981 10.217 -1.816 1.00 21.33 77 TYR A CA 9
ATOM 12483 C C . TYR A 1 77 ? 11.414 10.576 -3.234 1.00 33.01 77 TYR A C 9
ATOM 12484 O O . TYR A 1 77 ? 11.577 11.750 -3.567 1.00 24.25 77 TYR A O 9
ATOM 12502 N N . SER A 1 78 ? 11.597 9.556 -4.066 1.00 74.21 78 SER A N 9
ATOM 12503 C CA . SER A 1 78 ? 12.013 9.762 -5.448 1.00 63.12 78 SER A CA 9
ATOM 12504 C C . SER A 1 78 ? 11.066 9.054 -6.412 1.00 42.14 78 SER A C 9
ATOM 12505 O O . SER A 1 78 ? 10.588 7.954 -6.135 1.00 62.22 78 SER A O 9
ATOM 12513 N N . TYR A 1 79 ? 10.800 9.694 -7.546 1.00 35.33 79 TYR A N 9
ATOM 12514 C CA . TYR A 1 79 ? 9.908 9.128 -8.551 1.00 32.20 79 TYR A CA 9
ATOM 12515 C C . TYR A 1 79 ? 10.151 9.765 -9.916 1.00 23.13 79 TYR A C 9
ATOM 12516 O O . TYR A 1 79 ? 11.019 10.625 -10.067 1.00 41.12 79 TYR A O 9
ATOM 12534 N N . LYS A 1 80 ? 9.378 9.336 -10.908 1.00 0.54 80 LYS A N 9
ATOM 12535 C CA . LYS A 1 80 ? 9.506 9.864 -12.261 1.00 12.42 80 LYS A CA 9
ATOM 12536 C C . LYS A 1 80 ? 8.283 10.693 -12.639 1.00 54.33 80 LYS A C 9
ATOM 12537 O O . LYS A 1 80 ? 7.357 10.852 -11.843 1.00 61.31 80 LYS A O 9
ATOM 12556 N N . VAL A 1 81 ? 8.284 11.219 -13.860 1.00 43.21 81 VAL A N 9
ATOM 12557 C CA . VAL A 1 81 ? 7.173 12.030 -14.345 1.00 24.50 81 VAL A CA 9
ATOM 12558 C C . VAL A 1 81 ? 5.838 11.338 -14.095 1.00 62.50 81 VAL A C 9
ATOM 12559 O O . VAL A 1 81 ? 5.339 10.601 -14.947 1.00 53.51 81 VAL A O 9
ATOM 12572 N N . LEU A 1 82 ? 5.264 11.578 -12.922 1.00 11.44 82 LEU A N 9
ATOM 12573 C CA . LEU A 1 82 ? 3.985 10.979 -12.558 1.00 74.34 82 LEU A CA 9
ATOM 12574 C C . LEU A 1 82 ? 3.064 12.009 -11.912 1.00 3.03 82 LEU A C 9
ATOM 12575 O O . LEU A 1 82 ? 3.493 13.112 -11.570 1.00 60.55 82 LEU A O 9
ATOM 12591 N N . ASP A 1 83 ? 1.799 11.642 -11.745 1.00 33.34 83 ASP A N 9
ATOM 12592 C CA . ASP A 1 83 ? 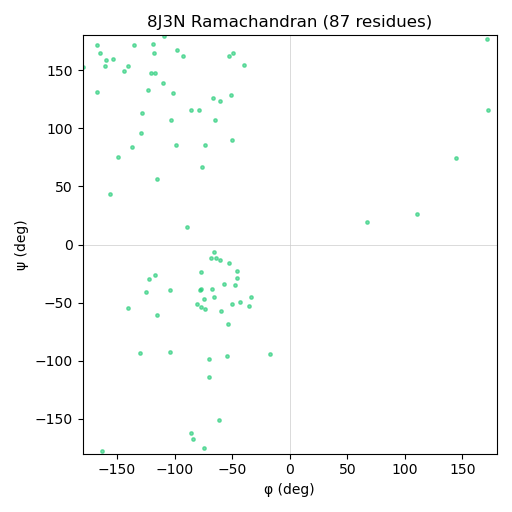0.818 12.533 -11.135 1.00 60.45 83 ASP A CA 9
ATOM 12593 C C . ASP A 1 83 ? 1.497 13.760 -10.535 1.00 64.44 83 ASP A C 9
ATOM 12594 O O . ASP A 1 83 ? 1.792 14.725 -11.240 1.00 44.02 83 ASP A O 9
ATOM 12603 N N . ASP A 1 84 ? 1.742 13.715 -9.230 1.00 54.34 84 ASP A N 9
ATOM 12604 C CA . ASP A 1 84 ? 2.386 14.823 -8.535 1.00 41.30 84 ASP A CA 9
ATOM 12605 C C . ASP A 1 84 ? 3.749 14.405 -7.992 1.00 33.25 84 ASP A C 9
ATOM 12606 O O . ASP A 1 84 ? 4.774 14.983 -8.349 1.00 50.42 84 ASP A O 9
ATOM 12615 N N . GLU A 1 85 ? 3.750 13.397 -7.125 1.00 24.31 85 GLU A N 9
ATOM 12616 C CA . GLU A 1 85 ? 4.987 12.903 -6.531 1.00 62.20 85 GLU A CA 9
ATOM 12617 C C . GLU A 1 85 ? 4.748 12.410 -5.107 1.00 11.13 85 GLU A C 9
ATOM 12618 O O . GLU A 1 85 ? 5.116 13.074 -4.137 1.00 41.15 85 GLU A O 9
ATOM 12630 N N . LYS A 1 86 ? 4.128 11.241 -4.988 1.00 11.02 86 LYS A N 9
ATOM 12631 C CA . LYS A 1 86 ? 3.839 10.657 -3.683 1.00 71.15 86 LYS A CA 9
ATOM 12632 C C . LYS A 1 86 ? 3.831 9.133 -3.759 1.00 43.42 86 LYS A C 9
ATOM 12633 O O . LYS A 1 86 ? 2.777 8.505 -3.674 1.00 21.40 86 LYS A O 9
ATOM 12652 N N . GLU A 1 87 ? 5.014 8.547 -3.918 1.00 51.33 87 GLU A N 9
ATOM 12653 C CA . GLU A 1 87 ? 5.142 7.097 -4.004 1.00 54.34 87 GLU A CA 9
ATOM 12654 C C . GLU A 1 87 ? 4.832 6.443 -2.661 1.00 50.10 87 GLU A C 9
ATOM 12655 O O . GLU A 1 87 ? 4.506 7.122 -1.688 1.00 45.44 87 GLU A O 9
ATOM 12667 N N . ASN A 1 88 ? 4.936 5.119 -2.617 1.00 34.24 88 ASN A N 9
ATOM 12668 C CA . ASN A 1 88 ? 4.666 4.372 -1.394 1.00 32.45 88 ASN A CA 9
ATOM 12669 C C . ASN A 1 88 ? 5.964 3.892 -0.751 1.00 50.32 88 ASN A C 9
ATOM 12670 O O . ASN A 1 88 ? 6.658 4.659 -0.084 1.00 62.22 88 ASN A O 9
ATOM 12681 N N . ALA A 1 89 ? 6.285 2.619 -0.958 1.00 44.50 89 ALA A N 9
ATOM 12682 C CA . ALA A 1 89 ? 7.501 2.038 -0.402 1.00 11.42 89 ALA A CA 9
ATOM 12683 C C . ALA A 1 89 ? 8.571 3.104 -0.188 1.00 33.10 89 ALA A C 9
ATOM 12684 O O . ALA A 1 89 ? 9.649 2.819 0.335 1.00 73.41 89 ALA A O 9
ATOM 12691 N N . ALA A 1 1 ? 1.286 -0.356 0.037 1.00 42.10 1 ALA A N 10
ATOM 12692 C CA . ALA A 1 1 ? 2.032 -0.260 -1.212 1.00 21.53 1 ALA A CA 10
ATOM 12693 C C . ALA A 1 1 ? 1.386 -1.107 -2.303 1.00 52.22 1 ALA A C 10
ATOM 12694 O O . ALA A 1 1 ? 0.400 -1.802 -2.061 1.00 61.04 1 ALA A O 10
ATOM 12701 N N . GLY A 1 2 ? 1.948 -1.042 -3.507 1.00 32.34 2 GLY A N 10
ATOM 12702 C CA . GLY A 1 2 ? 1.412 -1.807 -4.618 1.00 10.05 2 GLY A CA 10
ATOM 12703 C C . GLY A 1 2 ? 2.029 -1.412 -5.944 1.00 65.34 2 GLY A C 10
ATOM 12704 O O . GLY A 1 2 ? 2.825 -0.476 -6.012 1.00 40.21 2 GLY A O 10
ATOM 12708 N N . MET A 1 3 ? 1.664 -2.129 -7.002 1.00 72.20 3 MET A N 10
ATOM 12709 C CA . MET A 1 3 ? 2.188 -1.848 -8.334 1.00 22.45 3 MET A CA 10
ATOM 12710 C C . MET A 1 3 ? 2.002 -0.377 -8.692 1.00 61.51 3 MET A C 10
ATOM 12711 O O . MET A 1 3 ? 0.925 0.187 -8.501 1.00 52.32 3 MET A O 10
ATOM 12725 N N . LYS A 1 4 ? 3.058 0.238 -9.212 1.00 43.33 4 LYS A N 10
ATOM 12726 C CA . LYS A 1 4 ? 3.012 1.643 -9.599 1.00 12.52 4 LYS A CA 10
ATOM 12727 C C . LYS A 1 4 ? 3.871 1.897 -10.833 1.00 63.02 4 LYS A C 10
ATOM 12728 O O . LYS A 1 4 ? 4.852 1.193 -11.075 1.00 62.13 4 LYS A O 10
ATOM 12747 N N . THR A 1 5 ? 3.498 2.908 -11.611 1.00 51.24 5 THR A N 10
ATOM 12748 C CA . THR A 1 5 ? 4.235 3.255 -12.820 1.00 75.22 5 THR A CA 10
ATOM 12749 C C . THR A 1 5 ? 5.263 4.346 -12.544 1.00 33.22 5 THR A C 10
ATOM 12750 O O . THR A 1 5 ? 4.975 5.534 -12.691 1.00 1.04 5 THR A O 10
ATOM 12761 N N . ILE A 1 6 ? 6.461 3.935 -12.144 1.00 23.01 6 ILE A N 10
ATOM 12762 C CA . ILE A 1 6 ? 7.533 4.878 -11.849 1.00 55.50 6 ILE A CA 10
ATOM 12763 C C . ILE A 1 6 ? 8.896 4.198 -11.906 1.00 71.24 6 ILE A C 10
ATOM 12764 O O . ILE A 1 6 ? 8.994 2.975 -11.805 1.00 45.44 6 ILE A O 10
ATOM 12780 N N . GLU A 1 7 ? 9.945 4.999 -12.067 1.00 72.55 7 GLU A N 10
ATOM 12781 C CA . GLU A 1 7 ? 11.303 4.472 -12.137 1.00 10.50 7 GLU A CA 10
ATOM 12782 C C . GLU A 1 7 ? 12.268 5.352 -11.347 1.00 21.42 7 GLU A C 10
ATOM 12783 O O . GLU A 1 7 ? 12.950 6.208 -11.912 1.00 24.44 7 GLU A O 10
ATOM 12795 N N . LEU A 1 8 ? 12.319 5.135 -10.037 1.00 62.22 8 LEU A N 10
ATOM 12796 C CA . LEU A 1 8 ? 13.200 5.907 -9.168 1.00 10.03 8 LEU A CA 10
ATOM 12797 C C . LEU A 1 8 ? 13.439 5.179 -7.849 1.00 73.50 8 LEU A C 10
ATOM 12798 O O . LEU A 1 8 ? 12.622 4.362 -7.422 1.00 61.52 8 LEU A O 10
ATOM 12814 N N . HIS A 1 9 ? 14.562 5.481 -7.206 1.00 43.45 9 HIS A N 10
ATOM 12815 C CA . HIS A 1 9 ? 14.907 4.857 -5.934 1.00 44.41 9 HIS A CA 10
ATOM 12816 C C . HIS A 1 9 ? 14.251 5.596 -4.771 1.00 61.43 9 HIS A C 10
ATOM 12817 O O . HIS A 1 9 ? 14.561 6.758 -4.508 1.00 33.13 9 HIS A O 10
ATOM 12831 N N . ILE A 1 10 ? 13.344 4.914 -4.080 1.00 72.45 10 ILE A N 10
ATOM 12832 C CA . ILE A 1 10 ? 12.645 5.505 -2.946 1.00 72.14 10 ILE A CA 10
ATOM 12833 C C . ILE A 1 10 ? 13.380 5.225 -1.640 1.00 63.33 10 ILE A C 10
ATOM 12834 O O . ILE A 1 10 ? 14.132 4.255 -1.533 1.00 72.11 10 ILE A O 10
ATOM 12850 N N . THR A 1 11 ? 13.158 6.080 -0.647 1.00 31.21 11 THR A N 10
ATOM 12851 C CA . THR A 1 11 ? 13.799 5.925 0.653 1.00 75.40 11 THR A CA 10
ATOM 12852 C C . THR A 1 11 ? 13.055 4.911 1.515 1.00 14.00 11 THR A C 10
ATOM 12853 O O . THR A 1 11 ? 12.202 4.170 1.024 1.00 14.41 11 THR A O 10
ATOM 12864 N N . LEU A 1 12 ? 13.382 4.883 2.802 1.00 11.02 12 LEU A N 10
ATOM 12865 C CA . LEU A 1 12 ? 12.743 3.960 3.734 1.00 24.10 12 LEU A CA 10
ATOM 12866 C C . LEU A 1 12 ? 11.254 3.825 3.433 1.00 42.31 12 LEU A C 10
ATOM 12867 O O . LEU A 1 12 ? 10.637 4.739 2.887 1.00 43.43 12 LEU A O 10
ATOM 12883 N N . GLN A 1 13 ? 10.684 2.681 3.795 1.00 74.21 13 GLN A N 10
ATOM 12884 C CA . GLN A 1 13 ? 9.266 2.428 3.564 1.00 1.14 13 GLN A CA 10
ATOM 12885 C C . GLN A 1 13 ? 8.411 3.547 4.151 1.00 64.12 13 GLN A C 10
ATOM 12886 O O . GLN A 1 13 ? 8.868 4.347 4.968 1.00 72.31 13 GLN A O 10
ATOM 12900 N N . PRO A 1 14 ? 7.141 3.607 3.725 1.00 71.31 14 PRO A N 10
ATOM 12901 C CA . PRO A 1 14 ? 6.195 4.624 4.195 1.00 24.52 14 PRO A CA 10
ATOM 12902 C C . PRO A 1 14 ? 5.800 4.417 5.653 1.00 0.23 14 PRO A C 10
ATOM 12903 O O . PRO A 1 14 ? 6.557 4.753 6.564 1.00 71.32 14 PRO A O 10
ATOM 12914 N N . GLN A 1 15 ? 4.611 3.863 5.867 1.00 52.34 15 GLN A N 10
ATOM 12915 C CA . GLN A 1 15 ? 4.116 3.613 7.215 1.00 10.01 15 GLN A CA 10
ATOM 12916 C C . GLN A 1 15 ? 4.241 2.136 7.575 1.00 13.34 15 GLN A C 10
ATOM 12917 O O . GLN A 1 15 ? 4.566 1.789 8.711 1.00 71.12 15 GLN A O 10
ATOM 12931 N N . VAL A 1 16 ? 3.980 1.270 6.601 1.00 14.42 16 VAL A N 10
ATOM 12932 C CA . VAL A 1 16 ? 4.063 -0.169 6.815 1.00 23.43 16 VAL A CA 10
ATOM 12933 C C . VAL A 1 16 ? 5.182 -0.785 5.982 1.00 54.22 16 VAL A C 10
ATOM 12934 O O . VAL A 1 16 ? 5.684 -0.166 5.043 1.00 41.40 16 VAL A O 10
ATOM 12947 N N . LEU A 1 17 ? 5.567 -2.007 6.330 1.00 22.40 17 LEU A N 10
ATOM 12948 C CA . LEU A 1 17 ? 6.627 -2.709 5.613 1.00 11.35 17 LEU A CA 10
ATOM 12949 C C . LEU A 1 17 ? 6.186 -3.059 4.196 1.00 41.12 17 LEU A C 10
ATOM 12950 O O . LEU A 1 17 ? 5.401 -3.985 3.990 1.00 3.10 17 LEU A O 10
ATOM 12966 N N . ASP A 1 18 ? 6.698 -2.314 3.222 1.00 75.20 18 ASP A N 10
ATOM 12967 C CA . ASP A 1 18 ? 6.359 -2.548 1.823 1.00 44.12 18 ASP A CA 10
ATOM 12968 C C . ASP A 1 18 ? 6.766 -3.954 1.393 1.00 31.00 18 ASP A C 10
ATOM 12969 O O . ASP A 1 18 ? 7.850 -4.430 1.732 1.00 70.11 18 ASP A O 10
ATOM 12978 N N . THR A 1 19 ? 5.888 -4.616 0.645 1.00 3.20 19 THR A N 10
ATOM 12979 C CA . THR A 1 19 ? 6.154 -5.968 0.171 1.00 43.12 19 THR A CA 10
ATOM 12980 C C . THR A 1 19 ? 6.503 -5.972 -1.313 1.00 42.51 19 THR A C 10
ATOM 12981 O O . THR A 1 19 ? 6.460 -7.013 -1.967 1.00 74.11 19 THR A O 10
ATOM 12992 N N . GLN A 1 20 ? 6.850 -4.800 -1.838 1.00 33.54 20 GLN A N 10
ATOM 12993 C CA . GLN A 1 20 ? 7.206 -4.670 -3.245 1.00 63.14 20 GLN A CA 10
ATOM 12994 C C . GLN A 1 20 ? 8.103 -5.821 -3.689 1.00 31.42 20 GLN A C 10
ATOM 12995 O O . GLN A 1 20 ? 7.848 -6.463 -4.707 1.00 63.10 20 GLN A O 10
ATOM 13009 N N . GLY A 1 21 ? 9.155 -6.077 -2.917 1.00 32.34 21 GLY A N 10
ATOM 13010 C CA . GLY A 1 21 ? 10.074 -7.151 -3.247 1.00 14.03 21 GLY A CA 10
ATOM 13011 C C . GLY A 1 21 ? 9.393 -8.505 -3.285 1.00 24.02 21 GLY A C 10
ATOM 13012 O O . GLY A 1 21 ? 9.651 -9.310 -4.179 1.00 73.30 21 GLY A O 10
ATOM 13016 N N . GLN A 1 22 ? 8.524 -8.757 -2.311 1.00 44.41 22 GLN A N 10
ATOM 13017 C CA . GLN A 1 22 ? 7.807 -10.024 -2.236 1.00 64.03 22 GLN A CA 10
ATOM 13018 C C . GLN A 1 22 ? 6.394 -9.883 -2.791 1.00 72.42 22 GLN A C 10
ATOM 13019 O O . GLN A 1 22 ? 6.102 -8.959 -3.551 1.00 10.24 22 GLN A O 10
ATOM 13033 N N . THR A 1 23 ? 5.518 -10.807 -2.408 1.00 20.23 23 THR A N 10
ATOM 13034 C CA . THR A 1 23 ? 4.135 -10.787 -2.868 1.00 23.41 23 THR A CA 10
ATOM 13035 C C . THR A 1 23 ? 3.330 -9.714 -2.144 1.00 64.11 23 THR A C 10
ATOM 13036 O O . THR A 1 23 ? 3.129 -9.787 -0.931 1.00 3.40 23 THR A O 10
ATOM 13047 N N . LEU A 1 24 ? 2.871 -8.719 -2.895 1.00 10.03 24 LEU A N 10
ATOM 13048 C CA . LEU A 1 24 ? 2.086 -7.630 -2.324 1.00 40.32 24 LEU A CA 10
ATOM 13049 C C . LEU A 1 24 ? 0.645 -8.066 -2.081 1.00 72.15 24 LEU A C 10
ATOM 13050 O O . LEU A 1 24 ? -0.074 -7.460 -1.285 1.00 63.44 24 LEU A O 10
ATOM 13066 N N . THR A 1 25 ? 0.228 -9.123 -2.772 1.00 34.14 25 THR A N 10
ATOM 13067 C CA . THR A 1 25 ? -1.127 -9.642 -2.631 1.00 11.23 25 THR A CA 10
ATOM 13068 C C . THR A 1 25 ? -1.510 -9.787 -1.162 1.00 54.44 25 THR A C 10
ATOM 13069 O O . THR A 1 25 ? -2.683 -9.681 -0.804 1.00 75.51 25 THR A O 10
ATOM 13080 N N . ARG A 1 26 ? -0.514 -10.028 -0.317 1.00 11.14 26 ARG A N 10
ATOM 13081 C CA . ARG A 1 26 ? -0.748 -10.188 1.114 1.00 42.44 26 ARG A CA 10
ATOM 13082 C C . ARG A 1 26 ? -0.942 -8.832 1.787 1.00 35.43 26 ARG A C 10
ATOM 13083 O O . ARG A 1 26 ? -1.833 -8.664 2.620 1.00 71.23 26 ARG A O 10
ATOM 13104 N N . ALA A 1 27 ? -0.103 -7.869 1.422 1.00 63.54 27 ALA A N 10
ATOM 13105 C CA . ALA A 1 27 ? -0.183 -6.529 1.989 1.00 33.32 27 ALA A CA 10
ATOM 13106 C C . ALA A 1 27 ? -1.354 -5.752 1.397 1.00 11.03 27 ALA A C 10
ATOM 13107 O O . ALA A 1 27 ? -2.198 -5.231 2.126 1.00 11.43 27 ALA A O 10
ATOM 13114 N N . VAL A 1 28 ? -1.399 -5.677 0.071 1.00 61.41 28 VAL A N 10
ATOM 13115 C CA . VAL A 1 28 ? -2.467 -4.964 -0.619 1.00 42.31 28 VAL A CA 10
ATOM 13116 C C . VAL A 1 28 ? -3.837 -5.417 -0.129 1.00 32.43 28 VAL A C 10
ATOM 13117 O O . VAL A 1 28 ? -4.780 -4.628 -0.070 1.00 54.23 28 VAL A O 10
ATOM 13130 N N . HIS A 1 29 ? -3.940 -6.695 0.224 1.00 54.12 29 HIS A N 10
ATOM 13131 C CA . HIS A 1 29 ? -5.196 -7.255 0.711 1.00 12.50 29 HIS A CA 10
ATOM 13132 C C . HIS A 1 29 ? -5.612 -6.596 2.023 1.00 25.12 29 HIS A C 10
ATOM 13133 O O . HIS A 1 29 ? -6.800 -6.410 2.287 1.00 44.13 29 HIS A O 10
ATOM 13147 N N . ASP A 1 30 ? -4.626 -6.247 2.842 1.00 24.02 30 ASP A N 10
ATOM 13148 C CA . ASP A 1 30 ? -4.889 -5.609 4.127 1.00 24.20 30 ASP A CA 10
ATOM 13149 C C . ASP A 1 30 ? -5.157 -4.118 3.949 1.00 61.13 30 ASP A C 10
ATOM 13150 O O . ASP A 1 30 ? -6.029 -3.550 4.608 1.00 64.01 30 ASP A O 10
ATOM 13159 N N . LEU A 1 31 ? -4.402 -3.489 3.055 1.00 70.34 31 LEU A N 10
ATOM 13160 C CA . LEU A 1 31 ? -4.557 -2.063 2.790 1.00 73.12 31 LEU A CA 10
ATOM 13161 C C . LEU A 1 31 ? -5.827 -1.793 1.988 1.00 24.12 31 LEU A C 10
ATOM 13162 O O . LEU A 1 31 ? -6.512 -0.795 2.208 1.00 25.23 31 LEU A O 10
ATOM 13178 N N . GLY A 1 32 ? -6.136 -2.692 1.058 1.00 45.40 32 GLY A N 10
ATOM 13179 C CA . GLY A 1 32 ? -7.323 -2.533 0.239 1.00 32.42 32 GLY A CA 10
ATOM 13180 C C . GLY A 1 32 ? -6.993 -2.200 -1.202 1.00 75.44 32 GLY A C 10
ATOM 13181 O O . GLY A 1 32 ? -7.774 -1.539 -1.888 1.00 65.21 32 GLY A O 10
ATOM 13185 N N . TYR A 1 33 ? -5.835 -2.658 -1.663 1.00 44.41 33 TYR A N 10
ATOM 13186 C CA . TYR A 1 33 ? -5.401 -2.401 -3.031 1.00 53.14 33 TYR A CA 10
ATOM 13187 C C . TYR A 1 33 ? -5.311 -3.700 -3.827 1.00 51.40 33 TYR A C 10
ATOM 13188 O O . TYR A 1 33 ? -4.278 -4.006 -4.422 1.00 11.15 33 TYR A O 10
ATOM 13206 N N . ALA A 1 34 ? -6.402 -4.459 -3.833 1.00 42.12 34 ALA A N 10
ATOM 13207 C CA . ALA A 1 34 ? -6.448 -5.723 -4.557 1.00 74.21 34 ALA A CA 10
ATOM 13208 C C . ALA A 1 34 ? -6.226 -5.509 -6.050 1.00 63.24 34 ALA A C 10
ATOM 13209 O O . ALA A 1 34 ? -5.923 -6.451 -6.783 1.00 12.13 34 ALA A O 10
ATOM 13216 N N . GLN A 1 35 ? -6.378 -4.266 -6.495 1.00 11.24 35 GLN A N 10
ATOM 13217 C CA . GLN A 1 35 ? -6.195 -3.930 -7.902 1.00 2.25 35 GLN A CA 10
ATOM 13218 C C . GLN A 1 35 ? -4.758 -4.192 -8.341 1.00 51.01 35 GLN A C 10
ATOM 13219 O O . GLN A 1 35 ? -4.497 -4.468 -9.512 1.00 23.51 35 GLN A O 10
ATOM 13233 N N . VAL A 1 36 ? -3.829 -4.103 -7.394 1.00 52.14 36 VAL A N 10
ATOM 13234 C CA . VAL A 1 36 ? -2.419 -4.331 -7.684 1.00 25.14 36 VAL A CA 10
ATOM 13235 C C . VAL A 1 36 ? -1.875 -5.504 -6.876 1.00 4.03 36 VAL A C 10
ATOM 13236 O O . VAL A 1 36 ? -1.936 -5.506 -5.647 1.00 41.20 36 VAL A O 10
ATOM 13249 N N . ASN A 1 37 ? -1.342 -6.501 -7.575 1.00 3.30 37 ASN A N 10
ATOM 13250 C CA . ASN A 1 37 ? -0.786 -7.681 -6.922 1.00 53.24 37 ASN A CA 10
ATOM 13251 C C . ASN A 1 37 ? 0.120 -8.454 -7.876 1.00 11.22 37 ASN A C 10
ATOM 13252 O O . ASN A 1 37 ? 0.172 -8.164 -9.071 1.00 43.51 37 ASN A O 10
ATOM 13263 N N . ASP A 1 38 ? 0.831 -9.439 -7.339 1.00 2.22 38 ASP A N 10
ATOM 13264 C CA . ASP A 1 38 ? 1.734 -10.255 -8.141 1.00 64.44 38 ASP A CA 10
ATOM 13265 C C . ASP A 1 38 ? 2.972 -9.460 -8.546 1.00 13.15 38 ASP A C 10
ATOM 13266 O O . ASP A 1 38 ? 3.624 -9.772 -9.542 1.00 23.51 38 ASP A O 10
ATOM 13275 N N . ILE A 1 39 ? 3.288 -8.431 -7.767 1.00 14.23 39 ILE A N 10
ATOM 13276 C CA . ILE A 1 39 ? 4.446 -7.591 -8.044 1.00 23.12 39 ILE A CA 10
ATOM 13277 C C . ILE A 1 39 ? 5.587 -7.891 -7.077 1.00 34.21 39 ILE A C 10
ATOM 13278 O O . ILE A 1 39 ? 5.517 -7.554 -5.895 1.00 35.22 39 ILE A O 10
ATOM 13294 N N . ARG A 1 40 ? 6.637 -8.525 -7.588 1.00 30.22 40 ARG A N 10
ATOM 13295 C CA . ARG A 1 40 ? 7.793 -8.870 -6.770 1.00 23.24 40 ARG A CA 10
ATOM 13296 C C . ARG A 1 40 ? 9.065 -8.246 -7.336 1.00 5.04 40 ARG A C 10
ATOM 13297 O O . ARG A 1 40 ? 9.715 -8.819 -8.210 1.00 71.34 40 ARG A O 10
ATOM 13318 N N . VAL A 1 41 ? 9.415 -7.067 -6.831 1.00 24.13 41 VAL A N 10
ATOM 13319 C CA . VAL A 1 41 ? 10.610 -6.365 -7.285 1.00 53.01 41 VAL A CA 10
ATOM 13320 C C . VAL A 1 41 ? 11.121 -5.403 -6.218 1.00 70.24 41 VAL A C 10
ATOM 13321 O O . VAL A 1 41 ? 10.380 -5.003 -5.322 1.00 32.13 41 VAL A O 10
ATOM 13334 N N . GLY A 1 42 ? 12.394 -5.035 -6.322 1.00 44.15 42 GLY A N 10
ATOM 13335 C CA . GLY A 1 42 ? 12.984 -4.122 -5.360 1.00 73.24 42 GLY A CA 10
ATOM 13336 C C . GLY A 1 42 ? 12.288 -2.775 -5.338 1.00 24.43 42 GLY A C 10
ATOM 13337 O O . GLY A 1 42 ? 11.108 -2.671 -5.673 1.00 64.42 42 GLY A O 10
ATOM 13341 N N . LYS A 1 43 ? 13.020 -1.740 -4.939 1.00 61.33 43 LYS A N 10
ATOM 13342 C CA . LYS A 1 43 ? 12.468 -0.393 -4.873 1.00 14.40 43 LYS A CA 10
ATOM 13343 C C . LYS A 1 43 ? 12.378 0.228 -6.264 1.00 34.53 43 LYS A C 10
ATOM 13344 O O . LYS A 1 43 ? 13.095 1.177 -6.579 1.00 23.23 43 LYS A O 10
ATOM 13363 N N . VAL A 1 44 ? 11.490 -0.314 -7.092 1.00 63.31 44 VAL A N 10
ATOM 13364 C CA . VAL A 1 44 ? 11.305 0.188 -8.448 1.00 74.33 44 VAL A CA 10
ATOM 13365 C C . VAL A 1 44 ? 10.361 -0.709 -9.242 1.00 22.21 44 VAL A C 10
ATOM 13366 O O . VAL A 1 44 ? 10.666 -1.874 -9.501 1.00 34.42 44 VAL A O 10
ATOM 13379 N N . LEU A 1 45 ? 9.215 -0.159 -9.626 1.00 73.32 45 LEU A N 10
ATOM 13380 C CA . LEU A 1 45 ? 8.225 -0.909 -10.392 1.00 62.30 45 LEU A CA 10
ATOM 13381 C C . LEU A 1 45 ? 7.535 -0.013 -11.415 1.00 73.00 45 LEU A C 10
ATOM 13382 O O . LEU A 1 45 ? 7.331 1.177 -11.175 1.00 43.45 45 LEU A O 10
ATOM 13398 N N . TYR A 1 46 ? 7.175 -0.593 -12.555 1.00 31.15 46 TYR A N 10
ATOM 13399 C CA . TYR A 1 46 ? 6.507 0.153 -13.614 1.00 62.04 46 TYR A CA 10
ATOM 13400 C C . TYR A 1 46 ? 5.324 -0.633 -14.172 1.00 65.01 46 TYR A C 10
ATOM 13401 O O . TYR A 1 46 ? 5.494 -1.712 -14.739 1.00 21.23 46 TYR A O 10
ATOM 13419 N N . MET A 1 47 ? 4.126 -0.083 -14.007 1.00 41.40 47 MET A N 10
ATOM 13420 C CA . MET A 1 47 ? 2.914 -0.731 -14.495 1.00 42.52 47 MET A CA 10
ATOM 13421 C C . MET A 1 47 ? 1.684 0.119 -14.193 1.00 40.21 47 MET A C 10
ATOM 13422 O O . MET A 1 47 ? 1.713 0.984 -13.316 1.00 63.43 47 MET A O 10
ATOM 13436 N N . THR A 1 48 ? 0.603 -0.131 -14.925 1.00 33.41 48 THR A N 10
ATOM 13437 C CA . THR A 1 48 ? -0.637 0.611 -14.736 1.00 41.42 48 THR A CA 10
ATOM 13438 C C . THR A 1 48 ? -1.541 -0.077 -13.721 1.00 33.25 48 THR A C 10
ATOM 13439 O O . THR A 1 48 ? -1.288 -1.212 -13.317 1.00 65.33 48 THR A O 10
ATOM 13450 N N . VAL A 1 49 ? -2.599 0.616 -13.310 1.00 44.45 49 VAL A N 10
ATOM 13451 C CA . VAL A 1 49 ? -3.543 0.070 -12.343 1.00 5.44 49 VAL A CA 10
ATOM 13452 C C . VAL A 1 49 ? -4.980 0.239 -12.821 1.00 50.34 49 VAL A C 10
ATOM 13453 O O . VAL A 1 49 ? -5.282 1.138 -13.607 1.00 60.31 49 VAL A O 10
ATOM 13466 N N . ASP A 1 50 ? -5.863 -0.630 -12.342 1.00 51.14 50 ASP A N 10
ATOM 13467 C CA . ASP A 1 50 ? -7.271 -0.577 -12.720 1.00 44.51 50 ASP A CA 10
ATOM 13468 C C . ASP A 1 50 ? -8.027 0.428 -11.856 1.00 74.42 50 ASP A C 10
ATOM 13469 O O . ASP A 1 50 ? -8.771 0.046 -10.953 1.00 54.52 50 ASP A O 10
ATOM 13478 N N . GLU A 1 51 ? -7.831 1.711 -12.140 1.00 4.44 51 GLU A N 10
ATOM 13479 C CA . GLU A 1 51 ? -8.493 2.770 -11.387 1.00 34.44 51 GLU A CA 10
ATOM 13480 C C . GLU A 1 51 ? -9.461 3.545 -12.275 1.00 54.43 51 GLU A C 10
ATOM 13481 O O . GLU A 1 51 ? -9.503 3.346 -13.489 1.00 43.15 51 GLU A O 10
ATOM 13493 N N . VAL A 1 52 ? -10.240 4.431 -11.661 1.00 25.21 52 VAL A N 10
ATOM 13494 C CA . VAL A 1 52 ? -11.207 5.238 -12.395 1.00 32.51 52 VAL A CA 10
ATOM 13495 C C . VAL A 1 52 ? -11.153 6.696 -11.955 1.00 42.21 52 VAL A C 10
ATOM 13496 O O . VAL A 1 52 ? -11.280 7.607 -12.773 1.00 40.12 52 VAL A O 10
ATOM 13509 N N . SER A 1 53 ? -10.962 6.911 -10.657 1.00 75.51 53 SER A N 10
ATOM 13510 C CA . SER A 1 53 ? -10.894 8.259 -10.107 1.00 13.30 53 SER A CA 10
ATOM 13511 C C . SER A 1 53 ? -9.948 9.132 -10.925 1.00 4.41 53 SER A C 10
ATOM 13512 O O . SER A 1 53 ? -8.989 8.640 -11.519 1.00 63.33 53 SER A O 10
ATOM 13520 N N . ASP A 1 54 ? -10.224 10.431 -10.950 1.00 55.41 54 ASP A N 10
ATOM 13521 C CA . ASP A 1 54 ? -9.398 11.375 -11.694 1.00 0.12 54 ASP A CA 10
ATOM 13522 C C . ASP A 1 54 ? -7.982 11.420 -11.128 1.00 41.13 54 ASP A C 10
ATOM 13523 O O . ASP A 1 54 ? -7.008 11.211 -11.851 1.00 53.42 54 ASP A O 10
ATOM 13532 N N . GLU A 1 55 ? -7.876 11.695 -9.832 1.00 11.11 55 GLU A N 10
ATOM 13533 C CA . GLU A 1 55 ? -6.579 11.769 -9.171 1.00 5.41 55 GLU A CA 10
ATOM 13534 C C . GLU A 1 55 ? -5.995 10.375 -8.960 1.00 1.33 55 GLU A C 10
ATOM 13535 O O . GLU A 1 55 ? -4.839 10.116 -9.296 1.00 75.44 55 GLU A O 10
ATOM 13547 N N . LYS A 1 56 ? -6.802 9.481 -8.399 1.00 51.20 56 LYS A N 10
ATOM 13548 C CA . LYS A 1 56 ? -6.369 8.113 -8.142 1.00 64.14 56 LYS A CA 10
ATOM 13549 C C . LYS A 1 56 ? -6.219 7.336 -9.446 1.00 73.24 56 LYS A C 10
ATOM 13550 O O . LYS A 1 56 ? -5.858 6.159 -9.442 1.00 4.14 56 LYS A O 10
ATOM 13569 N N . VAL A 1 57 ? -6.499 8.002 -10.562 1.00 60.23 57 VAL A N 10
ATOM 13570 C CA . VAL A 1 57 ? -6.393 7.374 -11.874 1.00 53.21 57 VAL A CA 10
ATOM 13571 C C . VAL A 1 57 ? -5.311 6.300 -11.884 1.00 13.22 57 VAL A C 10
ATOM 13572 O O . VAL A 1 57 ? -5.530 5.188 -12.364 1.00 71.42 57 VAL A O 10
ATOM 13585 N N . HIS A 1 58 ? -4.143 6.640 -11.350 1.00 4.43 58 HIS A N 10
ATOM 13586 C CA . HIS A 1 58 ? -3.025 5.704 -11.296 1.00 13.34 58 HIS A CA 10
ATOM 13587 C C . HIS A 1 58 ? -3.247 4.656 -10.209 1.00 61.05 58 HIS A C 10
ATOM 13588 O O . HIS A 1 58 ? -4.108 3.787 -10.339 1.00 30.01 58 HIS A O 10
ATOM 13602 N N . ASN A 1 59 ? -2.463 4.744 -9.140 1.00 12.33 59 ASN A N 10
ATOM 13603 C CA . ASN A 1 59 ? -2.573 3.802 -8.032 1.00 12.43 59 ASN A CA 10
ATOM 13604 C C . ASN A 1 59 ? -2.662 4.539 -6.698 1.00 65.24 59 ASN A C 10
ATOM 13605 O O . ASN A 1 59 ? -3.746 4.929 -6.264 1.00 63.01 59 ASN A O 10
ATOM 13616 N N . ILE A 1 60 ? -1.514 4.725 -6.055 1.00 12.42 60 ILE A N 10
ATOM 13617 C CA . ILE A 1 60 ? -1.462 5.416 -4.772 1.00 41.34 60 ILE A CA 10
ATOM 13618 C C . ILE A 1 60 ? -0.625 6.688 -4.867 1.00 32.33 60 ILE A C 10
ATOM 13619 O O . ILE A 1 60 ? -0.826 7.633 -4.104 1.00 13.03 60 ILE A O 10
ATOM 13635 N N . ILE A 1 61 ? 0.312 6.704 -5.808 1.00 62.02 61 ILE A N 10
ATOM 13636 C CA . ILE A 1 61 ? 1.177 7.861 -6.004 1.00 64.41 61 ILE A CA 10
ATOM 13637 C C . ILE A 1 61 ? 0.376 9.158 -5.973 1.00 64.23 61 ILE A C 10
ATOM 13638 O O . ILE A 1 61 ? 0.918 10.229 -5.699 1.00 41.33 61 ILE A O 10
ATOM 13654 N N . THR A 1 62 ? -0.919 9.054 -6.255 1.00 1.14 62 THR A N 10
ATOM 13655 C CA . THR A 1 62 ? -1.796 10.218 -6.259 1.00 3.25 62 THR A CA 10
ATOM 13656 C C . THR A 1 62 ? -1.710 10.976 -4.939 1.00 23.24 62 THR A C 10
ATOM 13657 O O . THR A 1 62 ? -0.808 11.789 -4.735 1.00 2.33 62 THR A O 10
ATOM 13668 N N . THR A 1 63 ? -2.654 10.704 -4.043 1.00 25.24 63 THR A N 10
ATOM 13669 C CA . THR A 1 63 ? -2.684 11.360 -2.742 1.00 15.22 63 THR A CA 10
ATOM 13670 C C . THR A 1 63 ? -2.603 10.342 -1.610 1.00 43.21 63 THR A C 10
ATOM 13671 O O . THR A 1 63 ? -2.125 10.650 -0.517 1.00 53.52 63 THR A O 10
ATOM 13682 N N . LEU A 1 64 ? -3.070 9.128 -1.878 1.00 53.11 64 LEU A N 10
ATOM 13683 C CA . LEU A 1 64 ? -3.049 8.063 -0.881 1.00 72.14 64 LEU A CA 10
ATOM 13684 C C . LEU A 1 64 ? -1.764 8.110 -0.062 1.00 23.43 64 LEU A C 10
ATOM 13685 O O . LEU A 1 64 ? -1.801 8.128 1.169 1.00 64.54 64 LEU A O 10
ATOM 13701 N N . SER A 1 65 ? -0.628 8.131 -0.752 1.00 51.11 65 SER A N 10
ATOM 13702 C CA . SER A 1 65 ? 0.669 8.174 -0.088 1.00 44.31 65 SER A CA 10
ATOM 13703 C C . SER A 1 65 ? 0.739 9.341 0.893 1.00 61.32 65 SER A C 10
ATOM 13704 O O . SER A 1 65 ? 0.779 9.143 2.107 1.00 71.44 65 SER A O 10
ATOM 13712 N N . GLU A 1 66 ? 0.754 10.557 0.356 1.00 33.13 66 GLU A N 10
ATOM 13713 C CA . GLU A 1 66 ? 0.820 11.756 1.184 1.00 35.51 66 GLU A CA 10
ATOM 13714 C C . GLU A 1 66 ? -0.298 11.761 2.223 1.00 53.41 66 GLU A C 10
ATOM 13715 O O . GLU A 1 66 ? -0.266 12.532 3.183 1.00 62.22 66 GLU A O 10
ATOM 13727 N N . LYS A 1 67 ? -1.288 10.897 2.024 1.00 65.03 67 LYS A N 10
ATOM 13728 C CA . LYS A 1 67 ? -2.416 10.800 2.942 1.00 51.12 67 LYS A CA 10
ATOM 13729 C C . LYS A 1 67 ? -2.022 10.052 4.211 1.00 11.13 67 LYS A C 10
ATOM 13730 O O . LYS A 1 67 ? -2.419 10.429 5.315 1.00 72.02 67 LYS A O 10
ATOM 13749 N N . LEU A 1 68 ? -1.238 8.992 4.049 1.00 75.13 68 LEU A N 10
ATOM 13750 C CA . LEU A 1 68 ? -0.789 8.191 5.182 1.00 10.55 68 LEU A CA 10
ATOM 13751 C C . LEU A 1 68 ? 0.659 7.750 4.997 1.00 21.42 68 LEU A C 10
ATOM 13752 O O . LEU A 1 68 ? 1.502 7.969 5.867 1.00 22.43 68 LEU A O 10
ATOM 13768 N N . PHE A 1 69 ? 0.941 7.128 3.857 1.00 43.21 69 PHE A N 10
ATOM 13769 C CA . PHE A 1 69 ? 2.288 6.656 3.556 1.00 1.54 69 PHE A CA 10
ATOM 13770 C C . PHE A 1 69 ? 3.312 7.770 3.758 1.00 71.13 69 PHE A C 10
ATOM 13771 O O . PHE A 1 69 ? 4.194 7.670 4.610 1.00 13.12 69 PHE A O 10
ATOM 13788 N N . ALA A 1 70 ? 3.188 8.830 2.966 1.00 74.02 70 ALA A N 10
ATOM 13789 C CA . ALA A 1 70 ? 4.100 9.963 3.057 1.00 22.12 70 ALA A CA 10
ATOM 13790 C C . ALA A 1 70 ? 3.479 11.105 3.854 1.00 2.11 70 ALA A C 10
ATOM 13791 O O . ALA A 1 70 ? 2.270 11.324 3.804 1.00 73.25 70 ALA A O 10
ATOM 13798 N N . ASN A 1 71 ? 4.315 11.830 4.590 1.00 44.20 71 ASN A N 10
ATOM 13799 C CA . ASN A 1 71 ? 3.847 12.950 5.399 1.00 24.31 71 ASN A CA 10
ATOM 13800 C C . ASN A 1 71 ? 4.225 14.281 4.756 1.00 25.25 71 ASN A C 10
ATOM 13801 O O . ASN A 1 71 ? 5.313 14.427 4.197 1.00 30.02 71 ASN A O 10
ATOM 13812 N N . THR A 1 72 ? 3.320 15.251 4.841 1.00 61.24 72 THR A N 10
ATOM 13813 C CA . THR A 1 72 ? 3.557 16.570 4.267 1.00 24.45 72 THR A CA 10
ATOM 13814 C C . THR A 1 72 ? 4.370 17.443 5.216 1.00 5.10 72 THR A C 10
ATOM 13815 O O . THR A 1 72 ? 4.511 18.647 5.001 1.00 62.04 72 THR A O 10
ATOM 13826 N N . VAL A 1 73 ? 4.905 16.829 6.267 1.00 40.11 73 VAL A N 10
ATOM 13827 C CA . VAL A 1 73 ? 5.706 17.551 7.248 1.00 3.01 73 VAL A CA 10
ATOM 13828 C C . VAL A 1 73 ? 7.158 17.665 6.795 1.00 15.54 73 VAL A C 10
ATOM 13829 O O . VAL A 1 73 ? 7.704 18.765 6.700 1.00 13.05 73 VAL A O 10
ATOM 13842 N N . ILE A 1 74 ? 7.776 16.523 6.517 1.00 44.22 74 ILE A N 10
ATOM 13843 C CA . ILE A 1 74 ? 9.164 16.496 6.072 1.00 23.43 74 ILE A CA 10
ATOM 13844 C C . ILE A 1 74 ? 9.512 15.153 5.438 1.00 32.13 74 ILE A C 10
ATOM 13845 O O . ILE A 1 74 ? 10.571 14.586 5.704 1.00 42.20 74 ILE A O 10
ATOM 13861 N N . GLU A 1 75 ? 8.613 14.651 4.598 1.00 54.14 75 GLU A N 10
ATOM 13862 C CA . GLU A 1 75 ? 8.825 13.375 3.925 1.00 44.02 75 GLU A CA 10
ATOM 13863 C C . GLU A 1 75 ? 9.717 13.549 2.698 1.00 34.43 75 GLU A C 10
ATOM 13864 O O . GLU A 1 75 ? 9.890 14.659 2.197 1.00 3.14 75 GLU A O 10
ATOM 13876 N N . GLU A 1 76 ? 10.279 12.443 2.221 1.00 32.52 76 GLU A N 10
ATOM 13877 C CA . GLU A 1 76 ? 11.153 12.473 1.055 1.00 61.15 76 GLU A CA 10
ATOM 13878 C C . GLU A 1 76 ? 11.073 11.160 0.281 1.00 45.13 76 GLU A C 10
ATOM 13879 O O . GLU A 1 76 ? 11.004 10.082 0.871 1.00 22.03 76 GLU A O 10
ATOM 13891 N N . TYR A 1 77 ? 11.083 11.260 -1.044 1.00 23.31 77 TYR A N 10
ATOM 13892 C CA . TYR A 1 77 ? 11.009 10.081 -1.900 1.00 1.45 77 TYR A CA 10
ATOM 13893 C C . TYR A 1 77 ? 11.434 10.416 -3.326 1.00 52.50 77 TYR A C 10
ATOM 13894 O O . TYR A 1 77 ? 11.656 11.580 -3.663 1.00 33.53 77 TYR A O 10
ATOM 13912 N N . SER A 1 78 ? 11.544 9.388 -4.161 1.00 23.14 78 SER A N 10
ATOM 13913 C CA . SER A 1 78 ? 11.945 9.571 -5.551 1.00 22.14 78 SER A CA 10
ATOM 13914 C C . SER A 1 78 ? 10.987 8.848 -6.492 1.00 62.52 78 SER A C 10
ATOM 13915 O O . SER A 1 78 ? 10.533 7.740 -6.203 1.00 15.40 78 SER A O 10
ATOM 13923 N N . TYR A 1 79 ? 10.685 9.481 -7.620 1.00 11.33 79 TYR A N 10
ATOM 13924 C CA . TYR A 1 79 ? 9.779 8.901 -8.604 1.00 21.43 79 TYR A CA 10
ATOM 13925 C C . TYR A 1 79 ? 10.005 9.516 -9.982 1.00 32.54 79 TYR A C 10
ATOM 13926 O O . TYR A 1 79 ? 10.871 10.372 -10.158 1.00 43.15 79 TYR A O 10
ATOM 13944 N N . LYS A 1 80 ? 9.218 9.072 -10.956 1.00 52.30 80 LYS A N 10
ATOM 13945 C CA . LYS A 1 80 ? 9.328 9.578 -12.319 1.00 52.40 80 LYS A CA 10
ATOM 13946 C C . LYS A 1 80 ? 8.123 10.442 -12.678 1.00 34.32 80 LYS A C 10
ATOM 13947 O O . LYS A 1 80 ? 7.211 10.619 -11.870 1.00 12.22 80 LYS A O 10
ATOM 13966 N N . VAL A 1 81 ? 8.124 10.976 -13.895 1.00 60.52 81 VAL A N 10
ATOM 13967 C CA . VAL A 1 81 ? 7.029 11.818 -14.362 1.00 4.11 81 VAL A CA 10
ATOM 13968 C C . VAL A 1 81 ? 5.680 11.154 -14.113 1.00 60.44 81 VAL A C 10
ATOM 13969 O O . VAL A 1 81 ? 5.164 10.432 -14.968 1.00 22.31 81 VAL A O 10
ATOM 13982 N N . LEU A 1 82 ? 5.112 11.402 -12.938 1.00 61.15 82 LEU A N 10
ATOM 13983 C CA . LEU A 1 82 ? 3.821 10.828 -12.576 1.00 54.14 82 LEU A CA 10
ATOM 13984 C C . LEU A 1 82 ? 2.933 11.868 -11.899 1.00 63.24 82 LEU A C 10
ATOM 13985 O O . LEU A 1 82 ? 3.392 12.955 -11.547 1.00 33.30 82 LEU A O 10
ATOM 14001 N N . ASP A 1 83 ? 1.662 11.526 -11.719 1.00 24.10 83 ASP A N 10
ATOM 14002 C CA . ASP A 1 83 ? 0.711 12.428 -11.081 1.00 1.32 83 ASP A CA 10
ATOM 14003 C C . ASP A 1 83 ? 1.429 13.617 -10.449 1.00 22.41 83 ASP A C 10
ATOM 14004 O O . ASP A 1 83 ? 1.732 14.601 -11.123 1.00 1.43 83 ASP A O 10
ATOM 14013 N N . ASP A 1 84 ? 1.697 13.517 -9.152 1.00 3.44 84 ASP A N 10
ATOM 14014 C CA . ASP A 1 84 ? 2.380 14.584 -8.428 1.00 72.02 84 ASP A CA 10
ATOM 14015 C C . ASP A 1 84 ? 3.750 14.121 -7.943 1.00 41.21 84 ASP A C 10
ATOM 14016 O O . ASP A 1 84 ? 4.776 14.681 -8.328 1.00 22.22 84 ASP A O 10
ATOM 14025 N N . GLU A 1 85 ? 3.757 13.097 -7.096 1.00 25.12 85 GLU A N 10
ATOM 14026 C CA . GLU A 1 85 ? 5.002 12.561 -6.557 1.00 70.01 85 GLU A CA 10
ATOM 14027 C C . GLU A 1 85 ? 4.811 12.081 -5.121 1.00 61.32 85 GLU A C 10
ATOM 14028 O O . GLU A 1 85 ? 5.288 12.709 -4.176 1.00 31.45 85 GLU A O 10
ATOM 14040 N N . LYS A 1 86 ? 4.110 10.963 -4.966 1.00 33.11 86 LYS A N 10
ATOM 14041 C CA . LYS A 1 86 ? 3.855 10.396 -3.647 1.00 10.01 86 LYS A CA 10
ATOM 14042 C C . LYS A 1 86 ? 3.731 8.878 -3.722 1.00 23.40 86 LYS A C 10
ATOM 14043 O O . LYS A 1 86 ? 2.631 8.332 -3.654 1.00 34.10 86 LYS A O 10
ATOM 14062 N N . GLU A 1 87 ? 4.868 8.202 -3.861 1.00 73.11 87 GLU A N 10
ATOM 14063 C CA . GLU A 1 87 ? 4.885 6.746 -3.944 1.00 52.24 87 GLU A CA 10
ATOM 14064 C C . GLU A 1 87 ? 4.570 6.120 -2.589 1.00 33.11 87 GLU A C 10
ATOM 14065 O O . GLU A 1 87 ? 4.250 6.820 -1.629 1.00 52.04 87 GLU A O 10
ATOM 14077 N N . ASN A 1 88 ? 4.663 4.796 -2.520 1.00 35.15 88 ASN A N 10
ATOM 14078 C CA . ASN A 1 88 ? 4.386 4.074 -1.283 1.00 4.13 88 ASN A CA 10
ATOM 14079 C C . ASN A 1 88 ? 5.683 3.684 -0.580 1.00 10.05 88 ASN A C 10
ATOM 14080 O O . ASN A 1 88 ? 6.097 4.328 0.384 1.00 54.31 88 ASN A O 10
ATOM 14091 N N . ALA A 1 89 ? 6.320 2.625 -1.069 1.00 13.10 89 ALA A N 10
ATOM 14092 C CA . ALA A 1 89 ? 7.570 2.151 -0.490 1.00 23.42 89 ALA A CA 10
ATOM 14093 C C . ALA A 1 89 ? 8.473 3.317 -0.103 1.00 25.31 89 ALA A C 10
ATOM 14094 O O . ALA A 1 89 ? 8.380 4.403 -0.675 1.00 53.33 89 ALA A O 10
ATOM 14101 N N . ALA A 1 1 ? 0.932 0.050 0.135 1.00 60.53 1 ALA A N 11
ATOM 14102 C CA . ALA A 1 1 ? 1.737 0.079 -1.080 1.00 72.42 1 ALA A CA 11
ATOM 14103 C C . ALA A 1 1 ? 1.121 -0.795 -2.168 1.00 30.23 1 ALA A C 11
ATOM 14104 O O . ALA A 1 1 ? 0.068 -1.400 -1.970 1.00 2.03 1 ALA A O 11
ATOM 14111 N N . GLY A 1 2 ? 1.785 -0.856 -3.318 1.00 73.13 2 GLY A N 11
ATOM 14112 C CA . GLY A 1 2 ? 1.286 -1.658 -4.421 1.00 4.24 2 GLY A CA 11
ATOM 14113 C C . GLY A 1 2 ? 1.920 -1.280 -5.745 1.00 22.52 2 GLY A C 11
ATOM 14114 O O . GLY A 1 2 ? 2.734 -0.359 -5.811 1.00 33.51 2 GLY A O 11
ATOM 14118 N N . MET A 1 3 ? 1.548 -1.995 -6.802 1.00 2.20 3 MET A N 11
ATOM 14119 C CA . MET A 1 3 ? 2.087 -1.730 -8.131 1.00 12.40 3 MET A CA 11
ATOM 14120 C C . MET A 1 3 ? 1.943 -0.254 -8.492 1.00 33.55 3 MET A C 11
ATOM 14121 O O . MET A 1 3 ? 0.881 0.340 -8.305 1.00 11.22 3 MET A O 11
ATOM 14135 N N . LYS A 1 4 ? 3.017 0.331 -9.009 1.00 3.21 4 LYS A N 11
ATOM 14136 C CA . LYS A 1 4 ? 3.011 1.737 -9.397 1.00 21.32 4 LYS A CA 11
ATOM 14137 C C . LYS A 1 4 ? 3.820 1.953 -10.672 1.00 74.31 4 LYS A C 11
ATOM 14138 O O . LYS A 1 4 ? 4.719 1.173 -10.990 1.00 12.44 4 LYS A O 11
ATOM 14157 N N . THR A 1 5 ? 3.495 3.017 -11.400 1.00 62.32 5 THR A N 11
ATOM 14158 C CA . THR A 1 5 ? 4.191 3.335 -12.640 1.00 42.34 5 THR A CA 11
ATOM 14159 C C . THR A 1 5 ? 5.221 4.438 -12.425 1.00 41.31 5 THR A C 11
ATOM 14160 O O . THR A 1 5 ? 4.928 5.619 -12.615 1.00 3.21 5 THR A O 11
ATOM 14171 N N . ILE A 1 6 ? 6.427 4.046 -12.029 1.00 2.01 6 ILE A N 11
ATOM 14172 C CA . ILE A 1 6 ? 7.501 5.003 -11.790 1.00 32.51 6 ILE A CA 11
ATOM 14173 C C . ILE A 1 6 ? 8.865 4.324 -11.848 1.00 70.50 6 ILE A C 11
ATOM 14174 O O . ILE A 1 6 ? 8.971 3.108 -11.691 1.00 32.24 6 ILE A O 11
ATOM 14190 N N . GLU A 1 7 ? 9.906 5.118 -12.073 1.00 45.45 7 GLU A N 11
ATOM 14191 C CA . GLU A 1 7 ? 11.265 4.593 -12.151 1.00 54.21 7 GLU A CA 11
ATOM 14192 C C . GLU A 1 7 ? 12.235 5.476 -11.370 1.00 75.44 7 GLU A C 11
ATOM 14193 O O . GLU A 1 7 ? 12.917 6.326 -11.944 1.00 23.44 7 GLU A O 11
ATOM 14205 N N . LEU A 1 8 ? 12.289 5.268 -10.059 1.00 44.15 8 LEU A N 11
ATOM 14206 C CA . LEU A 1 8 ? 13.175 6.044 -9.198 1.00 51.44 8 LEU A CA 11
ATOM 14207 C C . LEU A 1 8 ? 13.423 5.321 -7.879 1.00 21.22 8 LEU A C 11
ATOM 14208 O O . LEU A 1 8 ? 12.614 4.498 -7.448 1.00 1.42 8 LEU A O 11
ATOM 14224 N N . HIS A 1 9 ? 14.546 5.634 -7.240 1.00 61.22 9 HIS A N 11
ATOM 14225 C CA . HIS A 1 9 ? 14.900 5.015 -5.967 1.00 53.44 9 HIS A CA 11
ATOM 14226 C C . HIS A 1 9 ? 14.216 5.732 -4.807 1.00 3.13 9 HIS A C 11
ATOM 14227 O O . HIS A 1 9 ? 14.457 6.916 -4.568 1.00 21.22 9 HIS A O 11
ATOM 14241 N N . ILE A 1 10 ? 13.364 5.008 -4.090 1.00 74.31 10 ILE A N 11
ATOM 14242 C CA . ILE A 1 10 ? 12.646 5.575 -2.955 1.00 23.21 10 ILE A CA 11
ATOM 14243 C C . ILE A 1 10 ? 13.403 5.337 -1.652 1.00 52.44 10 ILE A C 11
ATOM 14244 O O . ILE A 1 10 ? 14.217 4.419 -1.552 1.00 72.30 10 ILE A O 11
ATOM 14260 N N . THR A 1 11 ? 13.128 6.171 -0.654 1.00 53.21 11 THR A N 11
ATOM 14261 C CA . THR A 1 11 ? 13.781 6.052 0.643 1.00 2.42 11 THR A CA 11
ATOM 14262 C C . THR A 1 11 ? 13.015 5.105 1.560 1.00 43.41 11 THR A C 11
ATOM 14263 O O . THR A 1 11 ? 12.163 4.340 1.107 1.00 41.02 11 THR A O 11
ATOM 14274 N N . LEU A 1 12 ? 13.323 5.162 2.851 1.00 13.00 12 LEU A N 11
ATOM 14275 C CA . LEU A 1 12 ? 12.662 4.309 3.833 1.00 40.10 12 LEU A CA 11
ATOM 14276 C C . LEU A 1 12 ? 11.184 4.137 3.498 1.00 11.31 12 LEU A C 11
ATOM 14277 O O . LEU A 1 12 ? 10.556 5.038 2.942 1.00 34.50 12 LEU A O 11
ATOM 14293 N N . GLN A 1 13 ? 10.635 2.977 3.842 1.00 25.44 13 GLN A N 11
ATOM 14294 C CA . GLN A 1 13 ? 9.231 2.688 3.579 1.00 14.13 13 GLN A CA 11
ATOM 14295 C C . GLN A 1 13 ? 8.337 3.804 4.111 1.00 31.44 13 GLN A C 11
ATOM 14296 O O . GLN A 1 13 ? 8.753 4.633 4.920 1.00 43.51 13 GLN A O 11
ATOM 14310 N N . PRO A 1 14 ? 7.078 3.826 3.648 1.00 4.01 14 PRO A N 11
ATOM 14311 C CA . PRO A 1 14 ? 6.100 4.835 4.064 1.00 35.32 14 PRO A CA 11
ATOM 14312 C C . PRO A 1 14 ? 5.666 4.658 5.515 1.00 21.14 14 PRO A C 11
ATOM 14313 O O . PRO A 1 14 ? 6.372 5.067 6.437 1.00 54.41 14 PRO A O 11
ATOM 14324 N N . GLN A 1 15 ? 4.503 4.046 5.710 1.00 33.44 15 GLN A N 11
ATOM 14325 C CA . GLN A 1 15 ? 3.976 3.815 7.051 1.00 43.45 15 GLN A CA 11
ATOM 14326 C C . GLN A 1 15 ? 4.139 2.354 7.456 1.00 45.21 15 GLN A C 11
ATOM 14327 O O . GLN A 1 15 ? 4.458 2.050 8.605 1.00 25.13 15 GLN A O 11
ATOM 14341 N N . VAL A 1 16 ? 3.918 1.453 6.504 1.00 21.12 16 VAL A N 11
ATOM 14342 C CA . VAL A 1 16 ? 4.041 0.023 6.762 1.00 43.12 16 VAL A CA 11
ATOM 14343 C C . VAL A 1 16 ? 5.142 -0.596 5.909 1.00 64.25 16 VAL A C 11
ATOM 14344 O O . VAL A 1 16 ? 5.597 0.002 4.933 1.00 64.04 16 VAL A O 11
ATOM 14357 N N . LEU A 1 17 ? 5.567 -1.798 6.282 1.00 71.31 17 LEU A N 11
ATOM 14358 C CA . LEU A 1 17 ? 6.615 -2.501 5.550 1.00 5.23 17 LEU A CA 11
ATOM 14359 C C . LEU A 1 17 ? 6.157 -2.844 4.137 1.00 73.33 17 LEU A C 11
ATOM 14360 O O . LEU A 1 17 ? 5.315 -3.721 3.943 1.00 74.15 17 LEU A O 11
ATOM 14376 N N . ASP A 1 18 ? 6.717 -2.149 3.153 1.00 25.32 18 ASP A N 11
ATOM 14377 C CA . ASP A 1 18 ? 6.369 -2.383 1.757 1.00 54.24 18 ASP A CA 11
ATOM 14378 C C . ASP A 1 18 ? 6.722 -3.807 1.339 1.00 41.20 18 ASP A C 11
ATOM 14379 O O . ASP A 1 18 ? 7.805 -4.305 1.647 1.00 63.53 18 ASP A O 11
ATOM 14388 N N . THR A 1 19 ? 5.800 -4.458 0.637 1.00 63.35 19 THR A N 11
ATOM 14389 C CA . THR A 1 19 ? 6.013 -5.825 0.179 1.00 61.44 19 THR A CA 11
ATOM 14390 C C . THR A 1 19 ? 6.401 -5.858 -1.295 1.00 54.53 19 THR A C 11
ATOM 14391 O O . THR A 1 19 ? 6.358 -6.909 -1.934 1.00 45.41 19 THR A O 11
ATOM 14402 N N . GLN A 1 20 ? 6.778 -4.700 -1.828 1.00 64.15 20 GLN A N 11
ATOM 14403 C CA . GLN A 1 20 ? 7.174 -4.597 -3.228 1.00 75.22 20 GLN A CA 11
ATOM 14404 C C . GLN A 1 20 ? 8.057 -5.773 -3.632 1.00 50.13 20 GLN A C 11
ATOM 14405 O O . GLN A 1 20 ? 7.807 -6.433 -4.640 1.00 51.31 20 GLN A O 11
ATOM 14419 N N . GLY A 1 21 ? 9.093 -6.029 -2.839 1.00 35.25 21 GLY A N 11
ATOM 14420 C CA . GLY A 1 21 ? 9.998 -7.125 -3.131 1.00 32.23 21 GLY A CA 11
ATOM 14421 C C . GLY A 1 21 ? 9.298 -8.470 -3.137 1.00 55.54 21 GLY A C 11
ATOM 14422 O O . GLY A 1 21 ? 9.349 -9.198 -4.128 1.00 43.21 21 GLY A O 11
ATOM 14426 N N . GLN A 1 22 ? 8.643 -8.799 -2.029 1.00 33.41 22 GLN A N 11
ATOM 14427 C CA . GLN A 1 22 ? 7.932 -10.067 -1.911 1.00 15.11 22 GLN A CA 11
ATOM 14428 C C . GLN A 1 22 ? 6.530 -9.962 -2.503 1.00 11.33 22 GLN A C 11
ATOM 14429 O O . GLN A 1 22 ? 6.237 -9.048 -3.275 1.00 32.20 22 GLN A O 11
ATOM 14443 N N . THR A 1 23 ? 5.666 -10.903 -2.136 1.00 73.11 23 THR A N 11
ATOM 14444 C CA . THR A 1 23 ? 4.295 -10.917 -2.632 1.00 22.43 23 THR A CA 11
ATOM 14445 C C . THR A 1 23 ? 3.442 -9.875 -1.918 1.00 73.23 23 THR A C 11
ATOM 14446 O O . THR A 1 23 ? 3.194 -9.978 -0.716 1.00 4.31 23 THR A O 11
ATOM 14457 N N . LEU A 1 24 ? 2.993 -8.873 -2.666 1.00 10.24 24 LEU A N 11
ATOM 14458 C CA . LEU A 1 24 ? 2.165 -7.811 -2.104 1.00 42.21 24 LEU A CA 11
ATOM 14459 C C . LEU A 1 24 ? 0.716 -8.265 -1.967 1.00 74.21 24 LEU A C 11
ATOM 14460 O O . LEU A 1 24 ? -0.044 -7.723 -1.163 1.00 43.13 24 LEU A O 11
ATOM 14476 N N . THR A 1 25 ? 0.337 -9.266 -2.756 1.00 63.21 25 THR A N 11
ATOM 14477 C CA . THR A 1 25 ? -1.020 -9.795 -2.722 1.00 55.24 25 THR A CA 11
ATOM 14478 C C . THR A 1 25 ? -1.465 -10.077 -1.292 1.00 14.40 25 THR A C 11
ATOM 14479 O O . THR A 1 25 ? -2.652 -9.997 -0.974 1.00 11.11 25 THR A O 11
ATOM 14490 N N . ARG A 1 26 ? -0.506 -10.406 -0.433 1.00 14.32 26 ARG A N 11
ATOM 14491 C CA . ARG A 1 26 ? -0.800 -10.700 0.965 1.00 54.15 26 ARG A CA 11
ATOM 14492 C C . ARG A 1 26 ? -0.993 -9.413 1.762 1.00 31.41 26 ARG A C 11
ATOM 14493 O O . ARG A 1 26 ? -1.910 -9.308 2.576 1.00 4.34 26 ARG A O 11
ATOM 14514 N N . ALA A 1 27 ? -0.122 -8.438 1.522 1.00 74.40 27 ALA A N 11
ATOM 14515 C CA . ALA A 1 27 ? -0.198 -7.159 2.216 1.00 25.03 27 ALA A CA 11
ATOM 14516 C C . ALA A 1 27 ? -1.327 -6.298 1.661 1.00 71.44 27 ALA A C 11
ATOM 14517 O O . ALA A 1 27 ? -2.201 -5.849 2.402 1.00 51.00 27 ALA A O 11
ATOM 14524 N N . VAL A 1 28 ? -1.303 -6.072 0.351 1.00 42.30 28 VAL A N 11
ATOM 14525 C CA . VAL A 1 28 ? -2.325 -5.265 -0.304 1.00 53.23 28 VAL A CA 11
ATOM 14526 C C . VAL A 1 28 ? -3.724 -5.724 0.091 1.00 54.03 28 VAL A C 11
ATOM 14527 O O . VAL A 1 28 ? -4.646 -4.915 0.206 1.00 44.11 28 VAL A O 11
ATOM 14540 N N . HIS A 1 29 ? -3.877 -7.028 0.298 1.00 61.22 29 HIS A N 11
ATOM 14541 C CA . HIS A 1 29 ? -5.164 -7.596 0.682 1.00 55.15 29 HIS A CA 11
ATOM 14542 C C . HIS A 1 29 ? -5.706 -6.916 1.935 1.00 11.23 29 HIS A C 11
ATOM 14543 O O . HIS A 1 29 ? -6.882 -6.558 2.000 1.00 34.44 29 HIS A O 11
ATOM 14557 N N . ASP A 1 30 ? -4.841 -6.741 2.928 1.00 30.22 30 ASP A N 11
ATOM 14558 C CA . ASP A 1 30 ? -5.232 -6.104 4.180 1.00 14.21 30 ASP A CA 11
ATOM 14559 C C . ASP A 1 30 ? -5.240 -4.585 4.038 1.00 64.04 30 ASP A C 11
ATOM 14560 O O . ASP A 1 30 ? -6.101 -3.903 4.594 1.00 52.42 30 ASP A O 11
ATOM 14569 N N . LEU A 1 31 ? -4.274 -4.062 3.290 1.00 10.44 31 LEU A N 11
ATOM 14570 C CA . LEU A 1 31 ? -4.168 -2.623 3.075 1.00 0.43 31 LEU A CA 11
ATOM 14571 C C . LEU A 1 31 ? -5.387 -2.093 2.327 1.00 43.43 31 LEU A C 11
ATOM 14572 O O . LEU A 1 31 ? -5.878 -1.002 2.613 1.00 1.31 31 LEU A O 11
ATOM 14588 N N . GLY A 1 32 ? -5.872 -2.875 1.367 1.00 44.43 32 GLY A N 11
ATOM 14589 C CA . GLY A 1 32 ? -7.030 -2.468 0.593 1.00 13.04 32 GLY A CA 11
ATOM 14590 C C . GLY A 1 32 ? -6.679 -2.123 -0.840 1.00 63.43 32 GLY A C 11
ATOM 14591 O O . GLY A 1 32 ? -7.335 -1.290 -1.465 1.00 13.44 32 GLY A O 11
ATOM 14595 N N . TYR A 1 33 ? -5.640 -2.765 -1.363 1.00 45.52 33 TYR A N 11
ATOM 14596 C CA . TYR A 1 33 ? -5.199 -2.518 -2.731 1.00 60.21 33 TYR A CA 11
ATOM 14597 C C . TYR A 1 33 ? -5.042 -3.828 -3.497 1.00 25.31 33 TYR A C 11
ATOM 14598 O O . TYR A 1 33 ? -3.994 -4.094 -4.086 1.00 53.21 33 TYR A O 11
ATOM 14616 N N . ALA A 1 34 ? -6.091 -4.644 -3.484 1.00 10.52 34 ALA A N 11
ATOM 14617 C CA . ALA A 1 34 ? -6.072 -5.925 -4.179 1.00 2.24 34 ALA A CA 11
ATOM 14618 C C . ALA A 1 34 ? -5.878 -5.733 -5.679 1.00 11.21 34 ALA A C 11
ATOM 14619 O O . ALA A 1 34 ? -5.542 -6.675 -6.395 1.00 73.35 34 ALA A O 11
ATOM 14626 N N . GLN A 1 35 ? -6.093 -4.507 -6.147 1.00 23.44 35 GLN A N 11
ATOM 14627 C CA . GLN A 1 35 ? -5.943 -4.194 -7.563 1.00 2.44 35 GLN A CA 11
ATOM 14628 C C . GLN A 1 35 ? -4.532 -4.516 -8.045 1.00 53.51 35 GLN A C 11
ATOM 14629 O O . GLN A 1 35 ? -4.295 -4.670 -9.243 1.00 41.12 35 GLN A O 11
ATOM 14643 N N . VAL A 1 36 ? -3.599 -4.615 -7.104 1.00 65.22 36 VAL A N 11
ATOM 14644 C CA . VAL A 1 36 ? -2.211 -4.919 -7.433 1.00 71.52 36 VAL A CA 11
ATOM 14645 C C . VAL A 1 36 ? -1.808 -6.291 -6.902 1.00 55.34 36 VAL A C 11
ATOM 14646 O O . VAL A 1 36 ? -2.095 -6.632 -5.756 1.00 4.03 36 VAL A O 11
ATOM 14659 N N . ASN A 1 37 ? -1.142 -7.073 -7.745 1.00 70.11 37 ASN A N 11
ATOM 14660 C CA . ASN A 1 37 ? -0.699 -8.409 -7.361 1.00 14.52 37 ASN A CA 11
ATOM 14661 C C . ASN A 1 37 ? 0.334 -8.944 -8.347 1.00 70.02 37 ASN A C 11
ATOM 14662 O O . ASN A 1 37 ? 0.479 -8.424 -9.454 1.00 10.15 37 ASN A O 11
ATOM 14673 N N . ASP A 1 38 ? 1.049 -9.986 -7.939 1.00 31.44 38 ASP A N 11
ATOM 14674 C CA . ASP A 1 38 ? 2.068 -10.594 -8.786 1.00 70.24 38 ASP A CA 11
ATOM 14675 C C . ASP A 1 38 ? 3.229 -9.631 -9.016 1.00 73.42 38 ASP A C 11
ATOM 14676 O O . ASP A 1 38 ? 3.996 -9.784 -9.967 1.00 74.33 38 ASP A O 11
ATOM 14685 N N . ILE A 1 39 ? 3.351 -8.640 -8.140 1.00 55.10 39 ILE A N 11
ATOM 14686 C CA . ILE A 1 39 ? 4.417 -7.653 -8.248 1.00 5.32 39 ILE A CA 11
ATOM 14687 C C . ILE A 1 39 ? 5.512 -7.911 -7.218 1.00 32.22 39 ILE A C 11
ATOM 14688 O O . ILE A 1 39 ? 5.350 -7.608 -6.036 1.00 13.04 39 ILE A O 11
ATOM 14704 N N . ARG A 1 40 ? 6.627 -8.472 -7.675 1.00 14.30 40 ARG A N 11
ATOM 14705 C CA . ARG A 1 40 ? 7.749 -8.770 -6.793 1.00 73.54 40 ARG A CA 11
ATOM 14706 C C . ARG A 1 40 ? 9.034 -8.132 -7.313 1.00 74.43 40 ARG A C 11
ATOM 14707 O O . ARG A 1 40 ? 9.715 -8.694 -8.171 1.00 22.00 40 ARG A O 11
ATOM 14728 N N . VAL A 1 41 ? 9.358 -6.955 -6.789 1.00 10.05 41 VAL A N 11
ATOM 14729 C CA . VAL A 1 41 ? 10.561 -6.240 -7.199 1.00 32.42 41 VAL A CA 11
ATOM 14730 C C . VAL A 1 41 ? 11.052 -5.311 -6.094 1.00 74.14 41 VAL A C 11
ATOM 14731 O O . VAL A 1 41 ? 10.295 -4.943 -5.197 1.00 41.50 41 VAL A O 11
ATOM 14744 N N . GLY A 1 42 ? 12.325 -4.935 -6.167 1.00 51.22 42 GLY A N 11
ATOM 14745 C CA . GLY A 1 42 ? 12.895 -4.051 -5.168 1.00 4.23 42 GLY A CA 11
ATOM 14746 C C . GLY A 1 42 ? 12.212 -2.699 -5.131 1.00 54.54 42 GLY A C 11
ATOM 14747 O O . GLY A 1 42 ? 11.025 -2.585 -5.442 1.00 25.33 42 GLY A O 11
ATOM 14751 N N . LYS A 1 43 ? 12.960 -1.669 -4.750 1.00 11.00 43 LYS A N 11
ATOM 14752 C CA . LYS A 1 43 ? 12.420 -0.317 -4.673 1.00 53.22 43 LYS A CA 11
ATOM 14753 C C . LYS A 1 43 ? 12.286 0.295 -6.064 1.00 11.41 43 LYS A C 11
ATOM 14754 O O . LYS A 1 43 ? 12.983 1.252 -6.402 1.00 23.02 43 LYS A O 11
ATOM 14773 N N . VAL A 1 44 ? 11.384 -0.262 -6.867 1.00 4.55 44 VAL A N 11
ATOM 14774 C CA . VAL A 1 44 ? 11.157 0.232 -8.220 1.00 24.52 44 VAL A CA 11
ATOM 14775 C C . VAL A 1 44 ? 10.218 -0.690 -8.990 1.00 65.01 44 VAL A C 11
ATOM 14776 O O . VAL A 1 44 ? 10.544 -1.849 -9.252 1.00 3.24 44 VAL A O 11
ATOM 14789 N N . LEU A 1 45 ? 9.052 -0.168 -9.352 1.00 34.23 45 LEU A N 11
ATOM 14790 C CA . LEU A 1 45 ? 8.064 -0.944 -10.094 1.00 14.24 45 LEU A CA 11
ATOM 14791 C C . LEU A 1 45 ? 7.326 -0.066 -11.100 1.00 22.11 45 LEU A C 11
ATOM 14792 O O . LEU A 1 45 ? 7.147 1.132 -10.880 1.00 33.13 45 LEU A O 11
ATOM 14808 N N . TYR A 1 46 ? 6.899 -0.671 -12.203 1.00 4.50 46 TYR A N 11
ATOM 14809 C CA . TYR A 1 46 ? 6.181 0.056 -13.243 1.00 62.14 46 TYR A CA 11
ATOM 14810 C C . TYR A 1 46 ? 4.879 -0.653 -13.603 1.00 62.23 46 TYR A C 11
ATOM 14811 O O . TYR A 1 46 ? 4.891 -1.739 -14.182 1.00 35.44 46 TYR A O 11
ATOM 14829 N N . MET A 1 47 ? 3.758 -0.029 -13.257 1.00 21.42 47 MET A N 11
ATOM 14830 C CA . MET A 1 47 ? 2.447 -0.599 -13.545 1.00 32.05 47 MET A CA 11
ATOM 14831 C C . MET A 1 47 ? 1.334 0.321 -13.052 1.00 24.15 47 MET A C 11
ATOM 14832 O O . MET A 1 47 ? 1.530 1.108 -12.125 1.00 41.41 47 MET A O 11
ATOM 14846 N N . THR A 1 48 ? 0.166 0.217 -13.677 1.00 34.14 48 THR A N 11
ATOM 14847 C CA . THR A 1 48 ? -0.977 1.040 -13.302 1.00 52.25 48 THR A CA 11
ATOM 14848 C C . THR A 1 48 ? -1.973 0.250 -12.461 1.00 63.53 48 THR A C 11
ATOM 14849 O O . THR A 1 48 ? -1.875 -0.973 -12.351 1.00 42.31 48 THR A O 11
ATOM 14860 N N . VAL A 1 49 ? -2.932 0.954 -11.869 1.00 43.43 49 VAL A N 11
ATOM 14861 C CA . VAL A 1 49 ? -3.947 0.318 -11.039 1.00 21.40 49 VAL A CA 11
ATOM 14862 C C . VAL A 1 49 ? -5.344 0.557 -11.599 1.00 55.21 49 VAL A C 11
ATOM 14863 O O . VAL A 1 49 ? -5.580 1.534 -12.310 1.00 72.05 49 VAL A O 11
ATOM 14876 N N . ASP A 1 50 ? -6.268 -0.340 -11.273 1.00 72.11 50 ASP A N 11
ATOM 14877 C CA . ASP A 1 50 ? -7.644 -0.226 -11.742 1.00 52.03 50 ASP A CA 11
ATOM 14878 C C . ASP A 1 50 ? -8.371 0.906 -11.024 1.00 12.44 50 ASP A C 11
ATOM 14879 O O . ASP A 1 50 ? -9.058 0.682 -10.028 1.00 21.44 50 ASP A O 11
ATOM 14888 N N . GLU A 1 51 ? -8.214 2.123 -11.536 1.00 4.14 51 GLU A N 11
ATOM 14889 C CA . GLU A 1 51 ? -8.854 3.290 -10.941 1.00 1.34 51 GLU A CA 11
ATOM 14890 C C . GLU A 1 51 ? -9.563 4.123 -12.004 1.00 53.14 51 GLU A C 11
ATOM 14891 O O . GLU A 1 51 ? -9.449 3.852 -13.200 1.00 31.43 51 GLU A O 11
ATOM 14903 N N . VAL A 1 52 ? -10.297 5.139 -11.560 1.00 71.24 52 VAL A N 11
ATOM 14904 C CA . VAL A 1 52 ? -11.025 6.012 -12.473 1.00 12.21 52 VAL A CA 11
ATOM 14905 C C . VAL A 1 52 ? -10.786 7.480 -12.137 1.00 33.13 52 VAL A C 11
ATOM 14906 O O . VAL A 1 52 ? -10.708 8.327 -13.027 1.00 35.42 52 VAL A O 11
ATOM 14919 N N . SER A 1 53 ? -10.670 7.774 -10.846 1.00 11.33 53 SER A N 11
ATOM 14920 C CA . SER A 1 53 ? -10.443 9.141 -10.391 1.00 31.02 53 SER A CA 11
ATOM 14921 C C . SER A 1 53 ? -9.306 9.792 -11.172 1.00 70.14 53 SER A C 11
ATOM 14922 O O . SER A 1 53 ? -8.438 9.107 -11.714 1.00 74.30 53 SER A O 11
ATOM 14930 N N . ASP A 1 54 ? -9.318 11.119 -11.226 1.00 42.23 54 ASP A N 11
ATOM 14931 C CA . ASP A 1 54 ? -8.288 11.865 -11.940 1.00 63.44 54 ASP A CA 11
ATOM 14932 C C . ASP A 1 54 ? -6.900 11.522 -11.407 1.00 34.23 54 ASP A C 11
ATOM 14933 O O . ASP A 1 54 ? -6.018 11.114 -12.162 1.00 14.33 54 ASP A O 11
ATOM 14942 N N . GLU A 1 55 ? -6.715 11.691 -10.101 1.00 55.12 55 GLU A N 11
ATOM 14943 C CA . GLU A 1 55 ? -5.434 11.401 -9.468 1.00 14.12 55 GLU A CA 11
ATOM 14944 C C . GLU A 1 55 ? -5.244 9.898 -9.289 1.00 63.43 55 GLU A C 11
ATOM 14945 O O . GLU A 1 55 ? -4.184 9.353 -9.600 1.00 73.05 55 GLU A O 11
ATOM 14957 N N . LYS A 1 56 ? -6.277 9.232 -8.785 1.00 73.12 56 LYS A N 11
ATOM 14958 C CA . LYS A 1 56 ? -6.226 7.792 -8.565 1.00 33.52 56 LYS A CA 11
ATOM 14959 C C . LYS A 1 56 ? -6.011 7.047 -9.879 1.00 12.32 56 LYS A C 11
ATOM 14960 O O . LYS A 1 56 ? -5.692 5.858 -9.885 1.00 54.24 56 LYS A O 11
ATOM 14979 N N . VAL A 1 57 ? -6.186 7.755 -10.990 1.00 53.22 57 VAL A N 11
ATOM 14980 C CA . VAL A 1 57 ? -6.009 7.162 -12.310 1.00 42.23 57 VAL A CA 11
ATOM 14981 C C . VAL A 1 57 ? -4.964 6.053 -12.278 1.00 63.32 57 VAL A C 11
ATOM 14982 O O . VAL A 1 57 ? -5.222 4.929 -12.711 1.00 42.12 57 VAL A O 11
ATOM 14995 N N . HIS A 1 58 ? -3.782 6.375 -11.762 1.00 1.01 58 HIS A N 11
ATOM 14996 C CA . HIS A 1 58 ? -2.697 5.405 -11.672 1.00 24.31 58 HIS A CA 11
ATOM 14997 C C . HIS A 1 58 ? -2.949 4.410 -10.543 1.00 75.11 58 HIS A C 11
ATOM 14998 O O . HIS A 1 58 ? -3.681 3.436 -10.714 1.00 15.13 58 HIS A O 11
ATOM 15012 N N . ASN A 1 59 ? -2.338 4.662 -9.390 1.00 42.24 59 ASN A N 11
ATOM 15013 C CA . ASN A 1 59 ? -2.496 3.788 -8.234 1.00 23.20 59 ASN A CA 11
ATOM 15014 C C . ASN A 1 59 ? -2.713 4.602 -6.962 1.00 74.11 59 ASN A C 11
ATOM 15015 O O . ASN A 1 59 ? -3.840 4.979 -6.640 1.00 54.42 59 ASN A O 11
ATOM 15026 N N . ILE A 1 60 ? -1.628 4.869 -6.244 1.00 63.11 60 ILE A N 11
ATOM 15027 C CA . ILE A 1 60 ? -1.700 5.639 -5.009 1.00 1.50 60 ILE A CA 11
ATOM 15028 C C . ILE A 1 60 ? -0.795 6.865 -5.072 1.00 41.21 60 ILE A C 11
ATOM 15029 O O . ILE A 1 60 ? -0.973 7.820 -4.316 1.00 11.34 60 ILE A O 11
ATOM 15045 N N . ILE A 1 61 ? 0.175 6.832 -5.980 1.00 32.31 61 ILE A N 11
ATOM 15046 C CA . ILE A 1 61 ? 1.106 7.941 -6.144 1.00 13.22 61 ILE A CA 11
ATOM 15047 C C . ILE A 1 61 ? 0.379 9.281 -6.094 1.00 73.21 61 ILE A C 11
ATOM 15048 O O . ILE A 1 61 ? 0.980 10.316 -5.805 1.00 54.21 61 ILE A O 11
ATOM 15064 N N . THR A 1 62 ? -0.920 9.254 -6.376 1.00 72.12 62 THR A N 11
ATOM 15065 C CA . THR A 1 62 ? -1.730 10.465 -6.363 1.00 54.32 62 THR A CA 11
ATOM 15066 C C . THR A 1 62 ? -1.561 11.226 -5.053 1.00 41.12 62 THR A C 11
ATOM 15067 O O . THR A 1 62 ? -0.632 12.021 -4.900 1.00 35.54 62 THR A O 11
ATOM 15078 N N . THR A 1 63 ? -2.463 10.978 -4.109 1.00 14.10 63 THR A N 11
ATOM 15079 C CA . THR A 1 63 ? -2.414 11.640 -2.812 1.00 2.14 63 THR A CA 11
ATOM 15080 C C . THR A 1 63 ? -2.390 10.623 -1.676 1.00 43.40 63 THR A C 11
ATOM 15081 O O . THR A 1 63 ? -1.861 10.895 -0.597 1.00 35.01 63 THR A O 11
ATOM 15092 N N . LEU A 1 64 ? -2.964 9.452 -1.925 1.00 64.42 64 LEU A N 11
ATOM 15093 C CA . LEU A 1 64 ? -3.007 8.392 -0.923 1.00 13.50 64 LEU A CA 11
ATOM 15094 C C . LEU A 1 64 ? -1.716 8.357 -0.112 1.00 62.51 64 LEU A C 11
ATOM 15095 O O . LEU A 1 64 ? -1.744 8.353 1.118 1.00 24.45 64 LEU A O 11
ATOM 15111 N N . SER A 1 65 ? -0.585 8.333 -0.811 1.00 31.55 65 SER A N 11
ATOM 15112 C CA . SER A 1 65 ? 0.717 8.296 -0.156 1.00 22.54 65 SER A CA 11
ATOM 15113 C C . SER A 1 65 ? 0.841 9.418 0.870 1.00 25.02 65 SER A C 11
ATOM 15114 O O . SER A 1 65 ? 0.882 9.170 2.075 1.00 62.13 65 SER A O 11
ATOM 15122 N N . GLU A 1 66 ? 0.901 10.653 0.382 1.00 3.24 66 GLU A N 11
ATOM 15123 C CA . GLU A 1 66 ? 1.022 11.814 1.257 1.00 52.05 66 GLU A CA 11
ATOM 15124 C C . GLU A 1 66 ? -0.120 11.854 2.269 1.00 64.24 66 GLU A C 11
ATOM 15125 O O . GLU A 1 66 ? -0.073 12.601 3.246 1.00 5.01 66 GLU A O 11
ATOM 15137 N N . LYS A 1 67 ? -1.145 11.045 2.027 1.00 73.42 67 LYS A N 11
ATOM 15138 C CA . LYS A 1 67 ? -2.300 10.985 2.916 1.00 64.04 67 LYS A CA 11
ATOM 15139 C C . LYS A 1 67 ? -1.972 10.198 4.180 1.00 34.43 67 LYS A C 11
ATOM 15140 O O . LYS A 1 67 ? -2.348 10.593 5.285 1.00 74.23 67 LYS A O 11
ATOM 15159 N N . LEU A 1 68 ? -1.269 9.083 4.012 1.00 11.14 68 LEU A N 11
ATOM 15160 C CA . LEU A 1 68 ? -0.890 8.241 5.141 1.00 25.43 68 LEU A CA 11
ATOM 15161 C C . LEU A 1 68 ? 0.529 7.707 4.970 1.00 42.31 68 LEU A C 11
ATOM 15162 O O . LEU A 1 68 ? 1.369 7.849 5.859 1.00 13.22 68 LEU A O 11
ATOM 15178 N N . PHE A 1 69 ? 0.791 7.095 3.820 1.00 74.12 69 PHE A N 11
ATOM 15179 C CA . PHE A 1 69 ? 2.108 6.541 3.531 1.00 43.32 69 PHE A CA 11
ATOM 15180 C C . PHE A 1 69 ? 3.204 7.559 3.835 1.00 63.44 69 PHE A C 11
ATOM 15181 O O . PHE A 1 69 ? 4.013 7.364 4.742 1.00 74.32 69 PHE A O 11
ATOM 15198 N N . ALA A 1 70 ? 3.224 8.644 3.068 1.00 4.34 70 ALA A N 11
ATOM 15199 C CA . ALA A 1 70 ? 4.219 9.693 3.256 1.00 41.13 70 ALA A CA 11
ATOM 15200 C C . ALA A 1 70 ? 3.610 10.911 3.941 1.00 11.34 70 ALA A C 11
ATOM 15201 O O . ALA A 1 70 ? 2.439 11.228 3.738 1.00 12.45 70 ALA A O 11
ATOM 15208 N N . ASN A 1 71 ? 4.413 11.590 4.755 1.00 52.03 71 ASN A N 11
ATOM 15209 C CA . ASN A 1 71 ? 3.951 12.773 5.472 1.00 45.33 71 ASN A CA 11
ATOM 15210 C C . ASN A 1 71 ? 4.503 14.045 4.834 1.00 21.03 71 ASN A C 11
ATOM 15211 O O . ASN A 1 71 ? 5.661 14.407 5.045 1.00 62.02 71 ASN A O 11
ATOM 15222 N N . THR A 1 72 ? 3.665 14.721 4.054 1.00 64.32 72 THR A N 11
ATOM 15223 C CA . THR A 1 72 ? 4.068 15.951 3.385 1.00 2.42 72 THR A CA 11
ATOM 15224 C C . THR A 1 72 ? 4.783 16.892 4.349 1.00 51.04 72 THR A C 11
ATOM 15225 O O . THR A 1 72 ? 5.590 17.725 3.935 1.00 31.31 72 THR A O 11
ATOM 15236 N N . VAL A 1 73 ? 4.482 16.754 5.636 1.00 70.30 73 VAL A N 11
ATOM 15237 C CA . VAL A 1 73 ? 5.098 17.590 6.659 1.00 14.51 73 VAL A CA 11
ATOM 15238 C C . VAL A 1 73 ? 6.619 17.540 6.569 1.00 75.34 73 VAL A C 11
ATOM 15239 O O . VAL A 1 73 ? 7.285 18.575 6.566 1.00 40.13 73 VAL A O 11
ATOM 15252 N N . ILE A 1 74 ? 7.161 16.329 6.494 1.00 2.14 74 ILE A N 11
ATOM 15253 C CA . ILE A 1 74 ? 8.604 16.144 6.402 1.00 20.31 74 ILE A CA 11
ATOM 15254 C C . ILE A 1 74 ? 8.946 14.812 5.742 1.00 10.20 74 ILE A C 11
ATOM 15255 O O . ILE A 1 74 ? 9.783 14.059 6.239 1.00 15.21 74 ILE A O 11
ATOM 15271 N N . GLU A 1 75 ? 8.294 14.530 4.618 1.00 11.24 75 GLU A N 11
ATOM 15272 C CA . GLU A 1 75 ? 8.530 13.290 3.890 1.00 63.54 75 GLU A CA 11
ATOM 15273 C C . GLU A 1 75 ? 9.500 13.514 2.733 1.00 3.22 75 GLU A C 11
ATOM 15274 O O . GLU A 1 75 ? 9.764 14.651 2.343 1.00 15.10 75 GLU A O 11
ATOM 15286 N N . GLU A 1 76 ? 10.029 12.421 2.191 1.00 55.43 76 GLU A N 11
ATOM 15287 C CA . GLU A 1 76 ? 10.970 12.499 1.080 1.00 4.53 76 GLU A CA 11
ATOM 15288 C C . GLU A 1 76 ? 10.986 11.196 0.288 1.00 61.35 76 GLU A C 11
ATOM 15289 O O . GLU A 1 76 ? 11.032 10.108 0.862 1.00 32.41 76 GLU A O 11
ATOM 15301 N N . TYR A 1 77 ? 10.947 11.314 -1.035 1.00 22.01 77 TYR A N 11
ATOM 15302 C CA . TYR A 1 77 ? 10.954 10.146 -1.907 1.00 72.33 77 TYR A CA 11
ATOM 15303 C C . TYR A 1 77 ? 11.355 10.529 -3.328 1.00 50.34 77 TYR A C 11
ATOM 15304 O O . TYR A 1 77 ? 11.513 11.709 -3.644 1.00 22.50 77 TYR A O 11
ATOM 15322 N N . SER A 1 78 ? 11.517 9.524 -4.182 1.00 62.43 78 SER A N 11
ATOM 15323 C CA . SER A 1 78 ? 11.903 9.753 -5.570 1.00 11.53 78 SER A CA 11
ATOM 15324 C C . SER A 1 78 ? 10.946 9.045 -6.524 1.00 3.00 78 SER A C 11
ATOM 15325 O O . SER A 1 78 ? 10.475 7.943 -6.243 1.00 71.35 78 SER A O 11
ATOM 15333 N N . TYR A 1 79 ? 10.664 9.686 -7.653 1.00 2.14 79 TYR A N 11
ATOM 15334 C CA . TYR A 1 79 ? 9.762 9.120 -8.648 1.00 61.13 79 TYR A CA 11
ATOM 15335 C C . TYR A 1 79 ? 9.987 9.761 -10.014 1.00 52.23 79 TYR A C 11
ATOM 15336 O O . TYR A 1 79 ? 10.845 10.629 -10.173 1.00 2.53 79 TYR A O 11
ATOM 15354 N N . LYS A 1 80 ? 9.208 9.327 -10.999 1.00 51.35 80 LYS A N 11
ATOM 15355 C CA . LYS A 1 80 ? 9.318 9.858 -12.353 1.00 11.51 80 LYS A CA 11
ATOM 15356 C C . LYS A 1 80 ? 8.102 10.710 -12.704 1.00 31.12 80 LYS A C 11
ATOM 15357 O O . LYS A 1 80 ? 7.189 10.871 -11.893 1.00 65.22 80 LYS A O 11
ATOM 15376 N N . VAL A 1 81 ? 8.095 11.252 -13.917 1.00 41.24 81 VAL A N 11
ATOM 15377 C CA . VAL A 1 81 ? 6.990 12.085 -14.376 1.00 72.04 81 VAL A CA 11
ATOM 15378 C C . VAL A 1 81 ? 5.649 11.404 -14.128 1.00 73.24 81 VAL A C 11
ATOM 15379 O O . VAL A 1 81 ? 5.127 10.701 -14.995 1.00 62.31 81 VAL A O 11
ATOM 15392 N N . LEU A 1 82 ? 5.094 11.617 -12.940 1.00 61.32 82 LEU A N 11
ATOM 15393 C CA . LEU A 1 82 ? 3.812 11.024 -12.577 1.00 73.41 82 LEU A CA 11
ATOM 15394 C C . LEU A 1 82 ? 2.901 12.056 -11.920 1.00 21.33 82 LEU A C 11
ATOM 15395 O O . LEU A 1 82 ? 3.342 13.147 -11.558 1.00 23.41 82 LEU A O 11
ATOM 15411 N N . ASP A 1 83 ? 1.630 11.703 -11.767 1.00 34.24 83 ASP A N 11
ATOM 15412 C CA . ASP A 1 83 ? 0.657 12.597 -11.149 1.00 51.04 83 ASP A CA 11
ATOM 15413 C C . ASP A 1 83 ? 1.348 13.808 -10.531 1.00 2.13 83 ASP A C 11
ATOM 15414 O O . ASP A 1 83 ? 1.655 14.780 -11.221 1.00 63.13 83 ASP A O 11
ATOM 15423 N N . ASP A 1 84 ? 1.589 13.743 -9.226 1.00 33.21 84 ASP A N 11
ATOM 15424 C CA . ASP A 1 84 ? 2.244 14.834 -8.514 1.00 34.13 84 ASP A CA 11
ATOM 15425 C C . ASP A 1 84 ? 3.604 14.395 -7.979 1.00 55.25 84 ASP A C 11
ATOM 15426 O O . ASP A 1 84 ? 4.632 14.977 -8.323 1.00 22.24 84 ASP A O 11
ATOM 15435 N N . GLU A 1 85 ? 3.599 13.367 -7.137 1.00 61.32 85 GLU A N 11
ATOM 15436 C CA . GLU A 1 85 ? 4.833 12.852 -6.554 1.00 52.24 85 GLU A CA 11
ATOM 15437 C C . GLU A 1 85 ? 4.597 12.358 -5.130 1.00 71.11 85 GLU A C 11
ATOM 15438 O O . GLU A 1 85 ? 5.047 12.974 -4.164 1.00 24.11 85 GLU A O 11
ATOM 15450 N N . LYS A 1 86 ? 3.887 11.242 -5.008 1.00 32.43 86 LYS A N 11
ATOM 15451 C CA . LYS A 1 86 ? 3.590 10.662 -3.703 1.00 2.10 86 LYS A CA 11
ATOM 15452 C C . LYS A 1 86 ? 3.476 9.144 -3.795 1.00 73.23 86 LYS A C 11
ATOM 15453 O O . LYS A 1 86 ? 2.374 8.597 -3.832 1.00 11.14 86 LYS A O 11
ATOM 15472 N N . GLU A 1 87 ? 4.621 8.469 -3.831 1.00 52.54 87 GLU A N 11
ATOM 15473 C CA . GLU A 1 87 ? 4.647 7.014 -3.919 1.00 0.23 87 GLU A CA 11
ATOM 15474 C C . GLU A 1 87 ? 4.488 6.383 -2.538 1.00 41.43 87 GLU A C 11
ATOM 15475 O O . GLU A 1 87 ? 4.435 7.082 -1.527 1.00 52.44 87 GLU A O 11
ATOM 15487 N N . ASN A 1 88 ? 4.412 5.057 -2.505 1.00 64.15 88 ASN A N 11
ATOM 15488 C CA . ASN A 1 88 ? 4.258 4.331 -1.250 1.00 63.10 88 ASN A CA 11
ATOM 15489 C C . ASN A 1 88 ? 5.607 3.832 -0.741 1.00 63.11 88 ASN A C 11
ATOM 15490 O O . ASN A 1 88 ? 6.312 4.540 -0.022 1.00 55.23 88 ASN A O 11
ATOM 15501 N N . ALA A 1 89 ? 5.960 2.608 -1.120 1.00 24.12 89 ALA A N 11
ATOM 15502 C CA . ALA A 1 89 ? 7.226 2.015 -0.704 1.00 75.04 89 ALA A CA 11
ATOM 15503 C C . ALA A 1 89 ? 8.388 2.971 -0.953 1.00 74.41 89 ALA A C 11
ATOM 15504 O O . ALA A 1 89 ? 8.353 3.775 -1.885 1.00 4.53 89 ALA A O 11
ATOM 15511 N N . ALA A 1 1 ? 0.024 1.088 -0.842 1.00 35.44 1 ALA A N 12
ATOM 15512 C CA . ALA A 1 1 ? 1.150 0.665 -1.665 1.00 34.01 1 ALA A CA 12
ATOM 15513 C C . ALA A 1 1 ? 0.720 -0.382 -2.687 1.00 30.22 1 ALA A C 12
ATOM 15514 O O . ALA A 1 1 ? -0.400 -0.890 -2.637 1.00 4.41 1 ALA A O 12
ATOM 15521 N N . GLY A 1 2 ? 1.618 -0.701 -3.614 1.00 71.02 2 GLY A N 12
ATOM 15522 C CA . GLY A 1 2 ? 1.312 -1.686 -4.635 1.00 41.34 2 GLY A CA 12
ATOM 15523 C C . GLY A 1 2 ? 1.907 -1.327 -5.983 1.00 35.30 2 GLY A C 12
ATOM 15524 O O . GLY A 1 2 ? 2.736 -0.424 -6.082 1.00 40.32 2 GLY A O 12
ATOM 15528 N N . MET A 1 3 ? 1.483 -2.038 -7.023 1.00 31.42 3 MET A N 12
ATOM 15529 C CA . MET A 1 3 ? 1.980 -1.790 -8.371 1.00 71.12 3 MET A CA 12
ATOM 15530 C C . MET A 1 3 ? 1.859 -0.313 -8.732 1.00 11.12 3 MET A C 12
ATOM 15531 O O . MET A 1 3 ? 0.795 0.288 -8.584 1.00 34.14 3 MET A O 12
ATOM 15545 N N . LYS A 1 4 ? 2.956 0.268 -9.206 1.00 22.44 4 LYS A N 12
ATOM 15546 C CA . LYS A 1 4 ? 2.974 1.674 -9.589 1.00 13.35 4 LYS A CA 12
ATOM 15547 C C . LYS A 1 4 ? 3.836 1.890 -10.828 1.00 50.11 4 LYS A C 12
ATOM 15548 O O . LYS A 1 4 ? 4.805 1.166 -11.057 1.00 61.44 4 LYS A O 12
ATOM 15567 N N . THR A 1 5 ? 3.478 2.892 -11.625 1.00 45.42 5 THR A N 12
ATOM 15568 C CA . THR A 1 5 ? 4.219 3.204 -12.841 1.00 25.31 5 THR A CA 12
ATOM 15569 C C . THR A 1 5 ? 5.240 4.309 -12.595 1.00 24.42 5 THR A C 12
ATOM 15570 O O . THR A 1 5 ? 4.960 5.487 -12.818 1.00 34.32 5 THR A O 12
ATOM 15581 N N . ILE A 1 6 ? 6.425 3.921 -12.135 1.00 2.21 6 ILE A N 12
ATOM 15582 C CA . ILE A 1 6 ? 7.488 4.880 -11.861 1.00 23.04 6 ILE A CA 12
ATOM 15583 C C . ILE A 1 6 ? 8.850 4.194 -11.818 1.00 14.04 6 ILE A C 12
ATOM 15584 O O . ILE A 1 6 ? 8.948 3.010 -11.498 1.00 65.12 6 ILE A O 12
ATOM 15600 N N . GLU A 1 7 ? 9.896 4.947 -12.140 1.00 3.51 7 GLU A N 12
ATOM 15601 C CA . GLU A 1 7 ? 11.252 4.411 -12.137 1.00 4.42 7 GLU A CA 12
ATOM 15602 C C . GLU A 1 7 ? 12.194 5.317 -11.348 1.00 13.12 7 GLU A C 12
ATOM 15603 O O . GLU A 1 7 ? 12.890 6.157 -11.920 1.00 13.23 7 GLU A O 12
ATOM 15615 N N . LEU A 1 8 ? 12.209 5.141 -10.031 1.00 62.33 8 LEU A N 12
ATOM 15616 C CA . LEU A 1 8 ? 13.064 5.942 -9.162 1.00 62.31 8 LEU A CA 12
ATOM 15617 C C . LEU A 1 8 ? 13.291 5.241 -7.826 1.00 40.51 8 LEU A C 12
ATOM 15618 O O . LEU A 1 8 ? 12.473 4.430 -7.391 1.00 53.34 8 LEU A O 12
ATOM 15634 N N . HIS A 1 9 ? 14.406 5.562 -7.178 1.00 23.13 9 HIS A N 12
ATOM 15635 C CA . HIS A 1 9 ? 14.740 4.966 -5.889 1.00 34.51 9 HIS A CA 12
ATOM 15636 C C . HIS A 1 9 ? 14.065 5.723 -4.749 1.00 44.21 9 HIS A C 12
ATOM 15637 O O . HIS A 1 9 ? 14.327 6.908 -4.539 1.00 21.15 9 HIS A O 12
ATOM 15651 N N . ILE A 1 10 ? 13.197 5.033 -4.018 1.00 60.51 10 ILE A N 12
ATOM 15652 C CA . ILE A 1 10 ? 12.486 5.641 -2.900 1.00 63.43 10 ILE A CA 12
ATOM 15653 C C . ILE A 1 10 ? 13.226 5.409 -1.587 1.00 72.30 10 ILE A C 12
ATOM 15654 O O . ILE A 1 10 ? 14.039 4.491 -1.473 1.00 32.35 10 ILE A O 12
ATOM 15670 N N . THR A 1 11 ? 12.937 6.246 -0.596 1.00 4.24 11 THR A N 12
ATOM 15671 C CA . THR A 1 11 ? 13.574 6.133 0.710 1.00 30.34 11 THR A CA 12
ATOM 15672 C C . THR A 1 11 ? 12.834 5.139 1.598 1.00 14.14 11 THR A C 12
ATOM 15673 O O . THR A 1 11 ? 11.983 4.383 1.127 1.00 63.12 11 THR A O 12
ATOM 15684 N N . LEU A 1 12 ? 13.161 5.146 2.886 1.00 72.31 12 LEU A N 12
ATOM 15685 C CA . LEU A 1 12 ? 12.526 4.245 3.841 1.00 34.43 12 LEU A CA 12
ATOM 15686 C C . LEU A 1 12 ? 11.038 4.092 3.540 1.00 1.42 12 LEU A C 12
ATOM 15687 O O . LEU A 1 12 ? 10.414 4.993 2.980 1.00 33.01 12 LEU A O 12
ATOM 15703 N N . GLN A 1 13 ? 10.477 2.948 3.918 1.00 42.04 13 GLN A N 12
ATOM 15704 C CA . GLN A 1 13 ? 9.062 2.679 3.689 1.00 45.30 13 GLN A CA 12
ATOM 15705 C C . GLN A 1 13 ? 8.196 3.795 4.264 1.00 45.31 13 GLN A C 12
ATOM 15706 O O . GLN A 1 13 ? 8.637 4.590 5.094 1.00 14.54 13 GLN A O 12
ATOM 15720 N N . PRO A 1 14 ? 6.935 3.858 3.813 1.00 51.23 14 PRO A N 12
ATOM 15721 C CA . PRO A 1 14 ? 5.981 4.873 4.269 1.00 34.01 14 PRO A CA 12
ATOM 15722 C C . PRO A 1 14 ? 5.556 4.659 5.718 1.00 54.11 14 PRO A C 12
ATOM 15723 O O . PRO A 1 14 ? 6.255 5.065 6.645 1.00 4.12 14 PRO A O 12
ATOM 15734 N N . GLN A 1 15 ? 4.406 4.019 5.904 1.00 13.21 15 GLN A N 12
ATOM 15735 C CA . GLN A 1 15 ? 3.888 3.752 7.241 1.00 44.20 15 GLN A CA 12
ATOM 15736 C C . GLN A 1 15 ? 4.082 2.287 7.617 1.00 73.22 15 GLN A C 12
ATOM 15737 O O . GLN A 1 15 ? 4.398 1.965 8.762 1.00 14.34 15 GLN A O 12
ATOM 15751 N N . VAL A 1 16 ? 3.889 1.401 6.644 1.00 4.22 16 VAL A N 12
ATOM 15752 C CA . VAL A 1 16 ? 4.043 -0.031 6.873 1.00 42.43 16 VAL A CA 12
ATOM 15753 C C . VAL A 1 16 ? 5.133 -0.615 5.981 1.00 30.42 16 VAL A C 12
ATOM 15754 O O . VAL A 1 16 ? 5.558 0.011 5.009 1.00 20.14 16 VAL A O 12
ATOM 15767 N N . LEU A 1 17 ? 5.581 -1.820 6.317 1.00 5.34 17 LEU A N 12
ATOM 15768 C CA . LEU A 1 17 ? 6.623 -2.491 5.547 1.00 75.01 17 LEU A CA 12
ATOM 15769 C C . LEU A 1 17 ? 6.131 -2.822 4.141 1.00 25.53 17 LEU A C 12
ATOM 15770 O O . LEU A 1 17 ? 5.336 -3.743 3.952 1.00 43.03 17 LEU A O 12
ATOM 15786 N N . ASP A 1 18 ? 6.612 -2.068 3.159 1.00 10.12 18 ASP A N 12
ATOM 15787 C CA . ASP A 1 18 ? 6.225 -2.283 1.770 1.00 73.41 18 ASP A CA 12
ATOM 15788 C C . ASP A 1 18 ? 6.604 -3.688 1.312 1.00 70.13 18 ASP A C 12
ATOM 15789 O O . ASP A 1 18 ? 7.755 -4.107 1.443 1.00 13.13 18 ASP A O 12
ATOM 15798 N N . THR A 1 19 ? 5.628 -4.413 0.773 1.00 23.35 19 THR A N 12
ATOM 15799 C CA . THR A 1 19 ? 5.859 -5.772 0.298 1.00 53.51 19 THR A CA 12
ATOM 15800 C C . THR A 1 19 ? 6.268 -5.778 -1.171 1.00 14.14 19 THR A C 12
ATOM 15801 O O . THR A 1 19 ? 6.234 -6.818 -1.828 1.00 44.53 19 THR A O 12
ATOM 15812 N N . GLN A 1 20 ? 6.653 -4.612 -1.678 1.00 4.52 20 GLN A N 12
ATOM 15813 C CA . GLN A 1 20 ? 7.069 -4.484 -3.070 1.00 31.24 20 GLN A CA 12
ATOM 15814 C C . GLN A 1 20 ? 7.976 -5.641 -3.475 1.00 25.02 20 GLN A C 12
ATOM 15815 O O . GLN A 1 20 ? 7.766 -6.276 -4.507 1.00 43.24 20 GLN A O 12
ATOM 15829 N N . GLY A 1 21 ? 8.987 -5.909 -2.654 1.00 25.52 21 GLY A N 12
ATOM 15830 C CA . GLY A 1 21 ? 9.912 -6.989 -2.944 1.00 63.43 21 GLY A CA 12
ATOM 15831 C C . GLY A 1 21 ? 9.250 -8.351 -2.888 1.00 35.44 21 GLY A C 12
ATOM 15832 O O . GLY A 1 21 ? 9.309 -9.118 -3.849 1.00 5.33 21 GLY A O 12
ATOM 15836 N N . GLN A 1 22 ? 8.618 -8.654 -1.758 1.00 54.31 22 GLN A N 12
ATOM 15837 C CA . GLN A 1 22 ? 7.943 -9.934 -1.580 1.00 22.12 22 GLN A CA 12
ATOM 15838 C C . GLN A 1 22 ? 6.560 -9.915 -2.222 1.00 11.24 22 GLN A C 12
ATOM 15839 O O . GLN A 1 22 ? 6.262 -9.059 -3.056 1.00 21.22 22 GLN A O 12
ATOM 15853 N N . THR A 1 23 ? 5.717 -10.864 -1.828 1.00 33.33 23 THR A N 12
ATOM 15854 C CA . THR A 1 23 ? 4.365 -10.957 -2.365 1.00 63.53 23 THR A CA 12
ATOM 15855 C C . THR A 1 23 ? 3.450 -9.913 -1.737 1.00 3.31 23 THR A C 12
ATOM 15856 O O . THR A 1 23 ? 3.164 -9.963 -0.540 1.00 13.11 23 THR A O 12
ATOM 15867 N N . LEU A 1 24 ? 2.994 -8.967 -2.550 1.00 74.14 24 LEU A N 12
ATOM 15868 C CA . LEU A 1 24 ? 2.109 -7.909 -2.074 1.00 20.53 24 LEU A CA 12
ATOM 15869 C C . LEU A 1 24 ? 0.671 -8.407 -1.973 1.00 14.11 24 LEU A C 12
ATOM 15870 O O . LEU A 1 24 ? -0.099 -7.949 -1.127 1.00 23.41 24 LEU A O 12
ATOM 15886 N N . THR A 1 25 ? 0.313 -9.349 -2.840 1.00 42.24 25 THR A N 12
ATOM 15887 C CA . THR A 1 25 ? -1.032 -9.910 -2.849 1.00 1.43 25 THR A CA 12
ATOM 15888 C C . THR A 1 25 ? -1.464 -10.323 -1.446 1.00 61.15 25 THR A C 12
ATOM 15889 O O . THR A 1 25 ? -2.654 -10.335 -1.132 1.00 20.14 25 THR A O 12
ATOM 15900 N N . ARG A 1 26 ? -0.490 -10.661 -0.608 1.00 1.23 26 ARG A N 12
ATOM 15901 C CA . ARG A 1 26 ? -0.770 -11.075 0.762 1.00 73.54 26 ARG A CA 12
ATOM 15902 C C . ARG A 1 26 ? -0.940 -9.863 1.673 1.00 72.33 26 ARG A C 12
ATOM 15903 O O . ARG A 1 26 ? -1.948 -9.733 2.367 1.00 42.30 26 ARG A O 12
ATOM 15924 N N . ALA A 1 27 ? 0.052 -8.980 1.665 1.00 45.23 27 ALA A N 12
ATOM 15925 C CA . ALA A 1 27 ? 0.012 -7.778 2.489 1.00 62.13 27 ALA A CA 12
ATOM 15926 C C . ALA A 1 27 ? -0.894 -6.719 1.871 1.00 51.22 27 ALA A C 12
ATOM 15927 O O . ALA A 1 27 ? -1.811 -6.216 2.521 1.00 43.33 27 ALA A O 12
ATOM 15934 N N . VAL A 1 28 ? -0.632 -6.384 0.612 1.00 43.54 28 VAL A N 12
ATOM 15935 C CA . VAL A 1 28 ? -1.424 -5.384 -0.094 1.00 52.14 28 VAL A CA 12
ATOM 15936 C C . VAL A 1 28 ? -2.916 -5.649 0.070 1.00 75.43 28 VAL A C 12
ATOM 15937 O O . VAL A 1 28 ? -3.724 -4.720 0.099 1.00 60.22 28 VAL A O 12
ATOM 15950 N N . HIS A 1 29 ? -3.277 -6.924 0.177 1.00 22.52 29 HIS A N 12
ATOM 15951 C CA . HIS A 1 29 ? -4.673 -7.313 0.340 1.00 72.21 29 HIS A CA 12
ATOM 15952 C C . HIS A 1 29 ? -5.241 -6.765 1.645 1.00 13.43 29 HIS A C 12
ATOM 15953 O O . HIS A 1 29 ? -6.396 -6.341 1.701 1.00 2.25 29 HIS A O 12
ATOM 15967 N N . ASP A 1 30 ? -4.423 -6.777 2.692 1.00 54.30 30 ASP A N 12
ATOM 15968 C CA . ASP A 1 30 ? -4.844 -6.280 3.997 1.00 73.20 30 ASP A CA 12
ATOM 15969 C C . ASP A 1 30 ? -4.943 -4.758 3.993 1.00 13.11 30 ASP A C 12
ATOM 15970 O O . ASP A 1 30 ? -5.798 -4.179 4.666 1.00 44.15 30 ASP A O 12
ATOM 15979 N N . LEU A 1 31 ? -4.064 -4.115 3.233 1.00 61.02 31 LEU A N 12
ATOM 15980 C CA . LEU A 1 31 ? -4.051 -2.659 3.142 1.00 71.11 31 LEU A CA 12
ATOM 15981 C C . LEU A 1 31 ? -5.289 -2.148 2.411 1.00 24.20 31 LEU A C 12
ATOM 15982 O O . LEU A 1 31 ? -5.845 -1.109 2.763 1.00 33.10 31 LEU A O 12
ATOM 15998 N N . GLY A 1 32 ? -5.715 -2.888 1.392 1.00 54.02 32 GLY A N 12
ATOM 15999 C CA . GLY A 1 32 ? -6.886 -2.495 0.629 1.00 44.12 32 GLY A CA 12
ATOM 16000 C C . GLY A 1 32 ? -6.554 -2.169 -0.814 1.00 73.11 32 GLY A C 12
ATOM 16001 O O . GLY A 1 32 ? -7.235 -1.362 -1.448 1.00 2.15 32 GLY A O 12
ATOM 16005 N N . TYR A 1 33 ? -5.506 -2.796 -1.335 1.00 24.54 33 TYR A N 12
ATOM 16006 C CA . TYR A 1 33 ? -5.083 -2.566 -2.711 1.00 4.22 33 TYR A CA 12
ATOM 16007 C C . TYR A 1 33 ? -4.895 -3.886 -3.452 1.00 21.24 33 TYR A C 12
ATOM 16008 O O . TYR A 1 33 ? -3.841 -4.140 -4.034 1.00 3.23 33 TYR A O 12
ATOM 16026 N N . ALA A 1 34 ? -5.926 -4.724 -3.425 1.00 55.33 34 ALA A N 12
ATOM 16027 C CA . ALA A 1 34 ? -5.878 -6.017 -4.096 1.00 2.01 34 ALA A CA 12
ATOM 16028 C C . ALA A 1 34 ? -5.733 -5.848 -5.605 1.00 1.05 34 ALA A C 12
ATOM 16029 O O . ALA A 1 34 ? -5.391 -6.794 -6.313 1.00 44.24 34 ALA A O 12
ATOM 16036 N N . GLN A 1 35 ? -5.996 -4.638 -6.088 1.00 35.22 35 GLN A N 12
ATOM 16037 C CA . GLN A 1 35 ? -5.896 -4.347 -7.513 1.00 74.10 35 GLN A CA 12
ATOM 16038 C C . GLN A 1 35 ? -4.513 -4.704 -8.046 1.00 4.13 35 GLN A C 12
ATOM 16039 O O . GLN A 1 35 ? -4.330 -4.897 -9.248 1.00 24.54 35 GLN A O 12
ATOM 16053 N N . VAL A 1 36 ? -3.540 -4.789 -7.143 1.00 53.02 36 VAL A N 12
ATOM 16054 C CA . VAL A 1 36 ? -2.173 -5.123 -7.522 1.00 63.22 36 VAL A CA 12
ATOM 16055 C C . VAL A 1 36 ? -1.779 -6.501 -7.001 1.00 52.13 36 VAL A C 12
ATOM 16056 O O . VAL A 1 36 ? -2.040 -6.837 -5.847 1.00 2.10 36 VAL A O 12
ATOM 16069 N N . ASN A 1 37 ? -1.149 -7.295 -7.861 1.00 53.12 37 ASN A N 12
ATOM 16070 C CA . ASN A 1 37 ? -0.719 -8.638 -7.488 1.00 13.51 37 ASN A CA 12
ATOM 16071 C C . ASN A 1 37 ? 0.351 -9.152 -8.446 1.00 3.25 37 ASN A C 12
ATOM 16072 O O . ASN A 1 37 ? 0.497 -8.647 -9.559 1.00 71.10 37 ASN A O 12
ATOM 16083 N N . ASP A 1 38 ? 1.097 -10.159 -8.004 1.00 43.55 38 ASP A N 12
ATOM 16084 C CA . ASP A 1 38 ? 2.154 -10.743 -8.822 1.00 53.05 38 ASP A CA 12
ATOM 16085 C C . ASP A 1 38 ? 3.307 -9.761 -9.004 1.00 11.24 38 ASP A C 12
ATOM 16086 O O . ASP A 1 38 ? 4.119 -9.904 -9.918 1.00 61.20 38 ASP A O 12
ATOM 16095 N N . ILE A 1 39 ? 3.371 -8.764 -8.128 1.00 2.22 39 ILE A N 12
ATOM 16096 C CA . ILE A 1 39 ? 4.425 -7.758 -8.192 1.00 33.45 39 ILE A CA 12
ATOM 16097 C C . ILE A 1 39 ? 5.477 -7.996 -7.114 1.00 65.23 39 ILE A C 12
ATOM 16098 O O . ILE A 1 39 ? 5.236 -7.753 -5.932 1.00 4.31 39 ILE A O 12
ATOM 16114 N N . ARG A 1 40 ? 6.646 -8.472 -7.532 1.00 2.23 40 ARG A N 12
ATOM 16115 C CA . ARG A 1 40 ? 7.737 -8.742 -6.603 1.00 12.13 40 ARG A CA 12
ATOM 16116 C C . ARG A 1 40 ? 9.041 -8.128 -7.102 1.00 43.33 40 ARG A C 12
ATOM 16117 O O . ARG A 1 40 ? 9.748 -8.722 -7.917 1.00 14.01 40 ARG A O 12
ATOM 16138 N N . VAL A 1 41 ? 9.355 -6.934 -6.609 1.00 15.13 41 VAL A N 12
ATOM 16139 C CA . VAL A 1 41 ? 10.574 -6.239 -7.004 1.00 72.11 41 VAL A CA 12
ATOM 16140 C C . VAL A 1 41 ? 11.039 -5.282 -5.913 1.00 3.22 41 VAL A C 12
ATOM 16141 O O . VAL A 1 41 ? 10.258 -4.876 -5.053 1.00 70.15 41 VAL A O 12
ATOM 16154 N N . GLY A 1 42 ? 12.319 -4.924 -5.954 1.00 2.44 42 GLY A N 12
ATOM 16155 C CA . GLY A 1 42 ? 12.867 -4.016 -4.963 1.00 5.21 42 GLY A CA 12
ATOM 16156 C C . GLY A 1 42 ? 12.182 -2.664 -4.973 1.00 44.34 42 GLY A C 12
ATOM 16157 O O . GLY A 1 42 ? 11.002 -2.559 -5.309 1.00 23.44 42 GLY A O 12
ATOM 16161 N N . LYS A 1 43 ? 12.923 -1.624 -4.604 1.00 31.22 43 LYS A N 12
ATOM 16162 C CA . LYS A 1 43 ? 12.381 -0.271 -4.571 1.00 72.11 43 LYS A CA 12
ATOM 16163 C C . LYS A 1 43 ? 12.262 0.302 -5.980 1.00 25.12 43 LYS A C 12
ATOM 16164 O O . LYS A 1 43 ? 12.957 1.255 -6.334 1.00 23.53 43 LYS A O 12
ATOM 16183 N N . VAL A 1 44 ? 11.377 -0.284 -6.780 1.00 0.03 44 VAL A N 12
ATOM 16184 C CA . VAL A 1 44 ? 11.166 0.170 -8.149 1.00 11.10 44 VAL A CA 12
ATOM 16185 C C . VAL A 1 44 ? 10.228 -0.768 -8.901 1.00 10.25 44 VAL A C 12
ATOM 16186 O O . VAL A 1 44 ? 10.544 -1.939 -9.115 1.00 40.23 44 VAL A O 12
ATOM 16199 N N . LEU A 1 45 ? 9.073 -0.246 -9.299 1.00 21.21 45 LEU A N 12
ATOM 16200 C CA . LEU A 1 45 ? 8.087 -1.037 -10.028 1.00 45.21 45 LEU A CA 12
ATOM 16201 C C . LEU A 1 45 ? 7.377 -0.188 -11.078 1.00 2.13 45 LEU A C 12
ATOM 16202 O O . LEU A 1 45 ? 7.199 1.017 -10.899 1.00 43.35 45 LEU A O 12
ATOM 16218 N N . TYR A 1 46 ? 6.972 -0.825 -12.170 1.00 54.05 46 TYR A N 12
ATOM 16219 C CA . TYR A 1 46 ? 6.281 -0.129 -13.249 1.00 55.50 46 TYR A CA 12
ATOM 16220 C C . TYR A 1 46 ? 4.996 -0.856 -13.632 1.00 74.42 46 TYR A C 12
ATOM 16221 O O . TYR A 1 46 ? 5.033 -1.960 -14.175 1.00 31.44 46 TYR A O 12
ATOM 16239 N N . MET A 1 47 ? 3.860 -0.228 -13.346 1.00 72.52 47 MET A N 12
ATOM 16240 C CA . MET A 1 47 ? 2.562 -0.815 -13.662 1.00 44.32 47 MET A CA 12
ATOM 16241 C C . MET A 1 47 ? 1.429 0.122 -13.256 1.00 42.34 47 MET A C 12
ATOM 16242 O O . MET A 1 47 ? 1.582 0.944 -12.352 1.00 21.45 47 MET A O 12
ATOM 16256 N N . THR A 1 48 ? 0.291 -0.005 -13.932 1.00 20.54 48 THR A N 12
ATOM 16257 C CA . THR A 1 48 ? -0.867 0.831 -13.642 1.00 72.43 48 THR A CA 12
ATOM 16258 C C . THR A 1 48 ? -1.817 0.137 -12.673 1.00 13.35 48 THR A C 12
ATOM 16259 O O . THR A 1 48 ? -1.693 -1.060 -12.416 1.00 34.33 48 THR A O 12
ATOM 16270 N N . VAL A 1 49 ? -2.767 0.897 -12.136 1.00 41.44 49 VAL A N 12
ATOM 16271 C CA . VAL A 1 49 ? -3.740 0.355 -11.196 1.00 0.23 49 VAL A CA 12
ATOM 16272 C C . VAL A 1 49 ? -5.164 0.545 -11.707 1.00 44.20 49 VAL A C 12
ATOM 16273 O O . VAL A 1 49 ? -5.462 1.522 -12.394 1.00 51.30 49 VAL A O 12
ATOM 16286 N N . ASP A 1 50 ? -6.039 -0.395 -11.367 1.00 43.40 50 ASP A N 12
ATOM 16287 C CA . ASP A 1 50 ? -7.433 -0.330 -11.790 1.00 63.42 50 ASP A CA 12
ATOM 16288 C C . ASP A 1 50 ? -8.179 0.767 -11.038 1.00 31.23 50 ASP A C 12
ATOM 16289 O O . ASP A 1 50 ? -8.842 0.504 -10.035 1.00 60.40 50 ASP A O 12
ATOM 16298 N N . GLU A 1 51 ? -8.065 1.997 -11.529 1.00 20.04 51 GLU A N 12
ATOM 16299 C CA . GLU A 1 51 ? -8.728 3.134 -10.900 1.00 62.25 51 GLU A CA 12
ATOM 16300 C C . GLU A 1 51 ? -9.661 3.832 -11.886 1.00 5.22 51 GLU A C 12
ATOM 16301 O O . GLU A 1 51 ? -9.682 3.509 -13.074 1.00 1.15 51 GLU A O 12
ATOM 16313 N N . VAL A 1 52 ? -10.431 4.792 -11.384 1.00 34.35 52 VAL A N 12
ATOM 16314 C CA . VAL A 1 52 ? -11.366 5.537 -12.218 1.00 72.22 52 VAL A CA 12
ATOM 16315 C C . VAL A 1 52 ? -11.213 7.039 -12.009 1.00 43.10 52 VAL A C 12
ATOM 16316 O O . VAL A 1 52 ? -11.258 7.817 -12.962 1.00 72.31 52 VAL A O 12
ATOM 16329 N N . SER A 1 53 ? -11.030 7.441 -10.755 1.00 70.22 53 SER A N 12
ATOM 16330 C CA . SER A 1 53 ? -10.873 8.851 -10.420 1.00 3.23 53 SER A CA 12
ATOM 16331 C C . SER A 1 53 ? -9.850 9.517 -11.336 1.00 35.20 53 SER A C 12
ATOM 16332 O O . SER A 1 53 ? -9.002 8.848 -11.927 1.00 11.51 53 SER A O 12
ATOM 16340 N N . ASP A 1 54 ? -9.938 10.838 -11.449 1.00 33.53 54 ASP A N 12
ATOM 16341 C CA . ASP A 1 54 ? -9.021 11.596 -12.292 1.00 31.42 54 ASP A CA 12
ATOM 16342 C C . ASP A 1 54 ? -7.601 11.538 -11.739 1.00 24.54 54 ASP A C 12
ATOM 16343 O O . ASP A 1 54 ? -6.666 11.155 -12.442 1.00 32.12 54 ASP A O 12
ATOM 16352 N N . GLU A 1 55 ? -7.447 11.921 -10.475 1.00 22.10 55 GLU A N 12
ATOM 16353 C CA . GLU A 1 55 ? -6.140 11.914 -9.829 1.00 65.10 55 GLU A CA 12
ATOM 16354 C C . GLU A 1 55 ? -5.695 10.488 -9.516 1.00 11.12 55 GLU A C 12
ATOM 16355 O O . GLU A 1 55 ? -4.576 10.089 -9.838 1.00 42.14 55 GLU A O 12
ATOM 16367 N N . LYS A 1 56 ? -6.580 9.724 -8.884 1.00 41.22 56 LYS A N 12
ATOM 16368 C CA . LYS A 1 56 ? -6.282 8.342 -8.527 1.00 4.42 56 LYS A CA 12
ATOM 16369 C C . LYS A 1 56 ? -6.161 7.472 -9.774 1.00 33.25 56 LYS A C 12
ATOM 16370 O O . LYS A 1 56 ? -5.844 6.286 -9.686 1.00 62.52 56 LYS A O 12
ATOM 16389 N N . VAL A 1 57 ? -6.416 8.069 -10.934 1.00 23.24 57 VAL A N 12
ATOM 16390 C CA . VAL A 1 57 ? -6.333 7.348 -12.198 1.00 53.35 57 VAL A CA 12
ATOM 16391 C C . VAL A 1 57 ? -5.262 6.265 -12.145 1.00 31.20 57 VAL A C 12
ATOM 16392 O O . VAL A 1 57 ? -5.492 5.128 -12.559 1.00 13.01 57 VAL A O 12
ATOM 16405 N N . HIS A 1 58 ? -4.090 6.624 -11.632 1.00 3.13 58 HIS A N 12
ATOM 16406 C CA . HIS A 1 58 ? -2.982 5.682 -11.523 1.00 22.34 58 HIS A CA 12
ATOM 16407 C C . HIS A 1 58 ? -3.234 4.674 -10.406 1.00 31.45 58 HIS A C 12
ATOM 16408 O O . HIS A 1 58 ? -4.112 3.818 -10.515 1.00 45.30 58 HIS A O 12
ATOM 16422 N N . ASN A 1 59 ? -2.458 4.781 -9.332 1.00 30.41 59 ASN A N 12
ATOM 16423 C CA . ASN A 1 59 ? -2.597 3.877 -8.195 1.00 42.34 59 ASN A CA 12
ATOM 16424 C C . ASN A 1 59 ? -2.715 4.659 -6.891 1.00 35.05 59 ASN A C 12
ATOM 16425 O O . ASN A 1 59 ? -3.806 5.084 -6.507 1.00 44.21 59 ASN A O 12
ATOM 16436 N N . ILE A 1 60 ? -1.587 4.845 -6.214 1.00 32.42 60 ILE A N 12
ATOM 16437 C CA . ILE A 1 60 ? -1.565 5.576 -4.953 1.00 45.44 60 ILE A CA 12
ATOM 16438 C C . ILE A 1 60 ? -0.679 6.814 -5.052 1.00 62.20 60 ILE A C 12
ATOM 16439 O O . ILE A 1 60 ? -0.869 7.786 -4.320 1.00 72.42 60 ILE A O 12
ATOM 16455 N N . ILE A 1 61 ? 0.288 6.771 -5.962 1.00 43.32 61 ILE A N 12
ATOM 16456 C CA . ILE A 1 61 ? 1.201 7.890 -6.159 1.00 5.34 61 ILE A CA 12
ATOM 16457 C C . ILE A 1 61 ? 0.451 9.218 -6.168 1.00 33.55 61 ILE A C 12
ATOM 16458 O O . ILE A 1 61 ? 1.030 10.274 -5.911 1.00 70.33 61 ILE A O 12
ATOM 16474 N N . THR A 1 62 ? -0.844 9.157 -6.463 1.00 32.14 62 THR A N 12
ATOM 16475 C CA . THR A 1 62 ? -1.676 10.353 -6.504 1.00 45.23 62 THR A CA 12
ATOM 16476 C C . THR A 1 62 ? -1.564 11.145 -5.207 1.00 14.34 62 THR A C 12
ATOM 16477 O O . THR A 1 62 ? -0.644 11.945 -5.031 1.00 55.25 62 THR A O 12
ATOM 16488 N N . THR A 1 63 ? -2.507 10.918 -4.297 1.00 52.02 63 THR A N 12
ATOM 16489 C CA . THR A 1 63 ? -2.515 11.611 -3.015 1.00 73.11 63 THR A CA 12
ATOM 16490 C C . THR A 1 63 ? -2.507 10.622 -1.855 1.00 75.44 63 THR A C 12
ATOM 16491 O O . THR A 1 63 ? -1.990 10.917 -0.777 1.00 61.13 63 THR A O 12
ATOM 16502 N N . LEU A 1 64 ? -3.083 9.446 -2.083 1.00 13.22 64 LEU A N 12
ATOM 16503 C CA . LEU A 1 64 ? -3.142 8.412 -1.056 1.00 61.40 64 LEU A CA 12
ATOM 16504 C C . LEU A 1 64 ? -1.870 8.408 -0.214 1.00 33.43 64 LEU A C 12
ATOM 16505 O O . LEU A 1 64 ? -1.928 8.437 1.016 1.00 40.44 64 LEU A O 12
ATOM 16521 N N . SER A 1 65 ? -0.723 8.373 -0.884 1.00 21.33 65 SER A N 12
ATOM 16522 C CA . SER A 1 65 ? 0.563 8.363 -0.197 1.00 4.51 65 SER A CA 12
ATOM 16523 C C . SER A 1 65 ? 0.661 9.523 0.789 1.00 11.44 65 SER A C 12
ATOM 16524 O O . SER A 1 65 ? 0.709 9.318 2.002 1.00 55.13 65 SER A O 12
ATOM 16532 N N . GLU A 1 66 ? 0.690 10.742 0.259 1.00 2.11 66 GLU A N 12
ATOM 16533 C CA . GLU A 1 66 ? 0.783 11.935 1.093 1.00 50.05 66 GLU A CA 12
ATOM 16534 C C . GLU A 1 66 ? -0.339 11.965 2.126 1.00 12.22 66 GLU A C 12
ATOM 16535 O O . GLU A 1 66 ? -0.295 12.736 3.085 1.00 14.30 66 GLU A O 12
ATOM 16547 N N . LYS A 1 67 ? -1.345 11.121 1.924 1.00 62.33 67 LYS A N 12
ATOM 16548 C CA . LYS A 1 67 ? -2.479 11.048 2.837 1.00 54.33 67 LYS A CA 12
ATOM 16549 C C . LYS A 1 67 ? -2.115 10.271 4.097 1.00 25.13 67 LYS A C 12
ATOM 16550 O O . LYS A 1 67 ? -2.481 10.660 5.207 1.00 4.51 67 LYS A O 12
ATOM 16569 N N . LEU A 1 68 ? -1.390 9.171 3.920 1.00 55.40 68 LEU A N 12
ATOM 16570 C CA . LEU A 1 68 ? -0.974 8.340 5.044 1.00 73.31 68 LEU A CA 12
ATOM 16571 C C . LEU A 1 68 ? 0.466 7.869 4.869 1.00 71.20 68 LEU A C 12
ATOM 16572 O O . LEU A 1 68 ? 1.308 8.074 5.744 1.00 72.04 68 LEU A O 12
ATOM 16588 N N . PHE A 1 69 ? 0.743 7.238 3.733 1.00 52.15 69 PHE A N 12
ATOM 16589 C CA . PHE A 1 69 ? 2.082 6.739 3.442 1.00 72.02 69 PHE A CA 12
ATOM 16590 C C . PHE A 1 69 ? 3.131 7.819 3.691 1.00 73.13 69 PHE A C 12
ATOM 16591 O O . PHE A 1 69 ? 3.969 7.691 4.582 1.00 23.12 69 PHE A O 12
ATOM 16608 N N . ALA A 1 70 ? 3.077 8.882 2.895 1.00 13.23 70 ALA A N 12
ATOM 16609 C CA . ALA A 1 70 ? 4.020 9.985 3.029 1.00 2.24 70 ALA A CA 12
ATOM 16610 C C . ALA A 1 70 ? 3.396 11.153 3.786 1.00 20.44 70 ALA A C 12
ATOM 16611 O O . ALA A 1 70 ? 2.204 11.425 3.652 1.00 41.43 70 ALA A O 12
ATOM 16618 N N . ASN A 1 71 ? 4.210 11.838 4.583 1.00 33.22 71 ASN A N 12
ATOM 16619 C CA . ASN A 1 71 ? 3.736 12.976 5.363 1.00 21.40 71 ASN A CA 12
ATOM 16620 C C . ASN A 1 71 ? 4.231 14.289 4.765 1.00 71.14 71 ASN A C 12
ATOM 16621 O O . ASN A 1 71 ? 5.383 14.398 4.343 1.00 31.31 71 ASN A O 12
ATOM 16632 N N . THR A 1 72 ? 3.352 15.286 4.731 1.00 60.01 72 THR A N 12
ATOM 16633 C CA . THR A 1 72 ? 3.698 16.592 4.184 1.00 22.22 72 THR A CA 12
ATOM 16634 C C . THR A 1 72 ? 4.436 17.441 5.213 1.00 32.23 72 THR A C 12
ATOM 16635 O O . THR A 1 72 ? 4.616 18.644 5.026 1.00 42.11 72 THR A O 12
ATOM 16646 N N . VAL A 1 73 ? 4.861 16.807 6.301 1.00 24.43 73 VAL A N 12
ATOM 16647 C CA . VAL A 1 73 ? 5.582 17.504 7.360 1.00 34.20 73 VAL A CA 12
ATOM 16648 C C . VAL A 1 73 ? 7.077 17.554 7.067 1.00 52.15 73 VAL A C 12
ATOM 16649 O O . VAL A 1 73 ? 7.685 18.625 7.071 1.00 74.02 73 VAL A O 12
ATOM 16662 N N . ILE A 1 74 ? 7.664 16.390 6.812 1.00 75.54 74 ILE A N 12
ATOM 16663 C CA . ILE A 1 74 ? 9.088 16.301 6.514 1.00 13.22 74 ILE A CA 12
ATOM 16664 C C . ILE A 1 74 ? 9.429 14.971 5.851 1.00 43.31 74 ILE A C 12
ATOM 16665 O O . ILE A 1 74 ? 10.417 14.327 6.203 1.00 35.23 74 ILE A O 12
ATOM 16681 N N . GLU A 1 75 ? 8.607 14.568 4.888 1.00 74.13 75 GLU A N 12
ATOM 16682 C CA . GLU A 1 75 ? 8.823 13.315 4.174 1.00 20.33 75 GLU A CA 12
ATOM 16683 C C . GLU A 1 75 ? 9.607 13.550 2.886 1.00 13.23 75 GLU A C 12
ATOM 16684 O O . GLU A 1 75 ? 9.698 14.677 2.401 1.00 52.21 75 GLU A O 12
ATOM 16696 N N . GLU A 1 76 ? 10.171 12.478 2.339 1.00 31.13 76 GLU A N 12
ATOM 16697 C CA . GLU A 1 76 ? 10.948 12.568 1.109 1.00 40.33 76 GLU A CA 12
ATOM 16698 C C . GLU A 1 76 ? 10.872 11.264 0.320 1.00 54.20 76 GLU A C 12
ATOM 16699 O O . GLU A 1 76 ? 10.745 10.184 0.897 1.00 62.33 76 GLU A O 12
ATOM 16711 N N . TYR A 1 77 ? 10.949 11.374 -1.002 1.00 34.25 77 TYR A N 12
ATOM 16712 C CA . TYR A 1 77 ? 10.885 10.205 -1.870 1.00 62.35 77 TYR A CA 12
ATOM 16713 C C . TYR A 1 77 ? 11.289 10.564 -3.297 1.00 72.23 77 TYR A C 12
ATOM 16714 O O . TYR A 1 77 ? 11.488 11.734 -3.622 1.00 52.31 77 TYR A O 12
ATOM 16732 N N . SER A 1 78 ? 11.407 9.547 -4.145 1.00 40.24 78 SER A N 12
ATOM 16733 C CA . SER A 1 78 ? 11.790 9.754 -5.537 1.00 72.53 78 SER A CA 12
ATOM 16734 C C . SER A 1 78 ? 10.835 9.024 -6.477 1.00 72.02 78 SER A C 12
ATOM 16735 O O . SER A 1 78 ? 10.341 7.942 -6.161 1.00 34.53 78 SER A O 12
ATOM 16743 N N . TYR A 1 79 ? 10.580 9.625 -7.634 1.00 73.31 79 TYR A N 12
ATOM 16744 C CA . TYR A 1 79 ? 9.682 9.035 -8.620 1.00 62.31 79 TYR A CA 12
ATOM 16745 C C . TYR A 1 79 ? 9.926 9.630 -10.004 1.00 31.24 79 TYR A C 12
ATOM 16746 O O . TYR A 1 79 ? 10.822 10.453 -10.190 1.00 11.43 79 TYR A O 12
ATOM 16764 N N . LYS A 1 80 ? 9.121 9.207 -10.972 1.00 72.04 80 LYS A N 12
ATOM 16765 C CA . LYS A 1 80 ? 9.245 9.698 -12.340 1.00 21.42 80 LYS A CA 12
ATOM 16766 C C . LYS A 1 80 ? 8.055 10.576 -12.713 1.00 62.20 80 LYS A C 12
ATOM 16767 O O . LYS A 1 80 ? 7.154 10.795 -11.903 1.00 60.53 80 LYS A O 12
ATOM 16786 N N . VAL A 1 81 ? 8.058 11.076 -13.945 1.00 33.13 81 VAL A N 12
ATOM 16787 C CA . VAL A 1 81 ? 6.977 11.928 -14.426 1.00 0.21 81 VAL A CA 12
ATOM 16788 C C . VAL A 1 81 ? 5.617 11.288 -14.170 1.00 1.51 81 VAL A C 12
ATOM 16789 O O . VAL A 1 81 ? 5.094 10.557 -15.012 1.00 2.11 81 VAL A O 12
ATOM 16802 N N . LEU A 1 82 ? 5.048 11.569 -13.003 1.00 21.33 82 LEU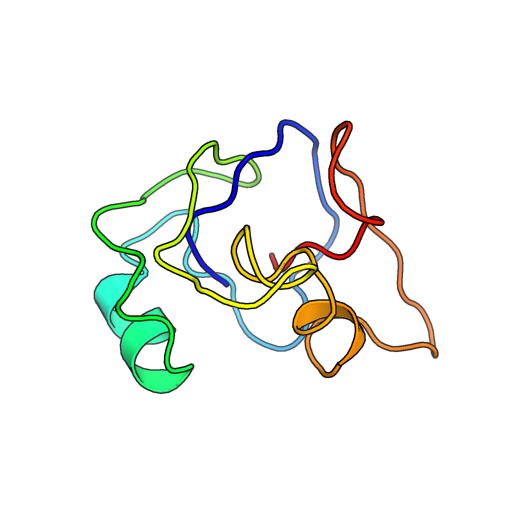 A N 12
ATOM 16803 C CA . LEU A 1 82 ? 3.747 11.021 -12.635 1.00 10.13 82 LEU A CA 12
ATOM 16804 C C . LEU A 1 82 ? 2.854 12.099 -12.029 1.00 51.33 82 LEU A C 12
ATOM 16805 O O . LEU A 1 82 ? 3.308 13.208 -11.746 1.00 55.31 82 LEU A O 12
ATOM 16821 N N . ASP A 1 83 ? 1.583 11.765 -11.832 1.00 5.44 83 ASP A N 12
ATOM 16822 C CA . ASP A 1 83 ? 0.627 12.704 -11.256 1.00 71.12 83 ASP A CA 12
ATOM 16823 C C . ASP A 1 83 ? 1.345 13.884 -10.610 1.00 2.22 83 ASP A C 12
ATOM 16824 O O . ASP A 1 83 ? 1.681 14.861 -11.279 1.00 42.42 83 ASP A O 12
ATOM 16833 N N . ASP A 1 84 ? 1.576 13.787 -9.305 1.00 65.13 84 ASP A N 12
ATOM 16834 C CA . ASP A 1 84 ? 2.255 14.847 -8.568 1.00 31.51 84 ASP A CA 12
ATOM 16835 C C . ASP A 1 84 ? 3.603 14.365 -8.042 1.00 24.11 84 ASP A C 12
ATOM 16836 O O . ASP A 1 84 ? 4.647 14.924 -8.378 1.00 54.32 84 ASP A O 12
ATOM 16845 N N . GLU A 1 85 ? 3.573 13.325 -7.214 1.00 61.14 85 GLU A N 12
ATOM 16846 C CA . GLU A 1 85 ? 4.794 12.770 -6.641 1.00 15.22 85 GLU A CA 12
ATOM 16847 C C . GLU A 1 85 ? 4.559 12.308 -5.205 1.00 50.34 85 GLU A C 12
ATOM 16848 O O . GLU A 1 85 ? 4.951 12.982 -4.252 1.00 63.42 85 GLU A O 12
ATOM 16860 N N . LYS A 1 86 ? 3.916 11.155 -5.059 1.00 73.10 86 LYS A N 12
ATOM 16861 C CA . LYS A 1 86 ? 3.628 10.601 -3.741 1.00 62.55 86 LYS A CA 12
ATOM 16862 C C . LYS A 1 86 ? 3.573 9.077 -3.792 1.00 50.05 86 LYS A C 12
ATOM 16863 O O . LYS A 1 86 ? 2.494 8.486 -3.777 1.00 70.22 86 LYS A O 12
ATOM 16882 N N . GLU A 1 87 ? 4.743 8.448 -3.852 1.00 11.54 87 GLU A N 12
ATOM 16883 C CA . GLU A 1 87 ? 4.826 6.994 -3.904 1.00 32.41 87 GLU A CA 12
ATOM 16884 C C . GLU A 1 87 ? 4.510 6.381 -2.542 1.00 52.33 87 GLU A C 12
ATOM 16885 O O . GLU A 1 87 ? 4.217 7.093 -1.583 1.00 1.32 87 GLU A O 12
ATOM 16897 N N . ASN A 1 88 ? 4.571 5.056 -2.468 1.00 32.33 88 ASN A N 12
ATOM 16898 C CA . ASN A 1 88 ? 4.290 4.346 -1.225 1.00 1.43 88 ASN A CA 12
ATOM 16899 C C . ASN A 1 88 ? 5.583 3.892 -0.554 1.00 32.01 88 ASN A C 12
ATOM 16900 O O . ASN A 1 88 ? 6.151 4.607 0.271 1.00 51.43 88 ASN A O 12
ATOM 16911 N N . ALA A 1 89 ? 6.042 2.698 -0.914 1.00 40.02 89 ALA A N 12
ATOM 16912 C CA . ALA A 1 89 ? 7.269 2.149 -0.350 1.00 14.13 89 ALA A CA 12
ATOM 16913 C C . ALA A 1 89 ? 8.297 3.247 -0.100 1.00 23.31 89 ALA A C 12
ATOM 16914 O O . ALA A 1 89 ? 9.375 2.990 0.438 1.00 63.34 89 ALA A O 12
ATOM 16921 N N . ALA A 1 1 ? 0.456 -0.368 -1.435 1.00 45.13 1 ALA A N 13
ATOM 16922 C CA . ALA A 1 1 ? 1.529 -0.398 -2.422 1.00 22.53 1 ALA A CA 13
ATOM 16923 C C . ALA A 1 1 ? 1.312 -1.518 -3.434 1.00 42.12 1 ALA A C 13
ATOM 16924 O O . ALA A 1 1 ? 0.484 -2.403 -3.227 1.00 74.42 1 ALA A O 13
ATOM 16931 N N . GLY A 1 2 ? 2.063 -1.472 -4.531 1.00 15.50 2 GLY A N 13
ATOM 16932 C CA . GLY A 1 2 ? 1.936 -2.487 -5.560 1.00 21.22 2 GLY A CA 13
ATOM 16933 C C . GLY A 1 2 ? 2.330 -1.976 -6.931 1.00 44.41 2 GLY A C 13
ATOM 16934 O O . GLY A 1 2 ? 3.146 -1.062 -7.049 1.00 24.01 2 GLY A O 13
ATOM 16938 N N . MET A 1 3 ? 1.751 -2.567 -7.971 1.00 11.03 3 MET A N 13
ATOM 16939 C CA . MET A 1 3 ? 2.047 -2.165 -9.341 1.00 24.31 3 MET A CA 13
ATOM 16940 C C . MET A 1 3 ? 1.905 -0.656 -9.508 1.00 1.33 3 MET A C 13
ATOM 16941 O O . MET A 1 3 ? 0.812 -0.106 -9.369 1.00 43.45 3 MET A O 13
ATOM 16955 N N . LYS A 1 4 ? 3.016 0.009 -9.805 1.00 41.54 4 LYS A N 13
ATOM 16956 C CA . LYS A 1 4 ? 3.016 1.456 -9.992 1.00 72.52 4 LYS A CA 13
ATOM 16957 C C . LYS A 1 4 ? 3.934 1.856 -11.143 1.00 33.40 4 LYS A C 13
ATOM 16958 O O . LYS A 1 4 ? 4.961 1.219 -11.382 1.00 54.44 4 LYS A O 13
ATOM 16977 N N . THR A 1 5 ? 3.558 2.915 -11.853 1.00 2.33 5 THR A N 13
ATOM 16978 C CA . THR A 1 5 ? 4.347 3.400 -12.978 1.00 4.32 5 THR A CA 13
ATOM 16979 C C . THR A 1 5 ? 5.319 4.490 -12.539 1.00 30.13 5 THR A C 13
ATOM 16980 O O . THR A 1 5 ? 5.017 5.680 -12.636 1.00 61.35 5 THR A O 13
ATOM 16991 N N . ILE A 1 6 ? 6.486 4.076 -12.056 1.00 14.23 6 ILE A N 13
ATOM 16992 C CA . ILE A 1 6 ? 7.502 5.018 -11.604 1.00 11.24 6 ILE A CA 13
ATOM 16993 C C . ILE A 1 6 ? 8.882 4.370 -11.582 1.00 72.31 6 ILE A C 13
ATOM 16994 O O . ILE A 1 6 ? 9.029 3.215 -11.183 1.00 2.11 6 ILE A O 13
ATOM 17010 N N . GLU A 1 7 ? 9.890 5.122 -12.013 1.00 30.33 7 GLU A N 13
ATOM 17011 C CA . GLU A 1 7 ? 11.259 4.620 -12.042 1.00 34.53 7 GLU A CA 13
ATOM 17012 C C . GLU A 1 7 ? 12.191 5.536 -11.256 1.00 3.55 7 GLU A C 13
ATOM 17013 O O . GLU A 1 7 ? 12.852 6.406 -11.826 1.00 15.13 7 GLU A O 13
ATOM 17025 N N . LEU A 1 8 ? 12.240 5.336 -9.943 1.00 51.42 8 LEU A N 13
ATOM 17026 C CA . LEU A 1 8 ? 13.091 6.145 -9.077 1.00 31.21 8 LEU A CA 13
ATOM 17027 C C . LEU A 1 8 ? 13.337 5.442 -7.746 1.00 14.25 8 LEU A C 13
ATOM 17028 O O . LEU A 1 8 ? 12.521 4.635 -7.298 1.00 3.23 8 LEU A O 13
ATOM 17044 N N . HIS A 1 9 ? 14.465 5.756 -7.116 1.00 35.11 9 HIS A N 13
ATOM 17045 C CA . HIS A 1 9 ? 14.816 5.157 -5.834 1.00 23.35 9 HIS A CA 13
ATOM 17046 C C . HIS A 1 9 ? 14.212 5.950 -4.679 1.00 75.10 9 HIS A C 13
ATOM 17047 O O . HIS A 1 9 ? 14.584 7.099 -4.441 1.00 2.13 9 HIS A O 13
ATOM 17061 N N . ILE A 1 10 ? 13.277 5.329 -3.967 1.00 0.42 10 ILE A N 13
ATOM 17062 C CA . ILE A 1 10 ? 12.622 5.978 -2.838 1.00 34.22 10 ILE A CA 13
ATOM 17063 C C . ILE A 1 10 ? 13.364 5.696 -1.536 1.00 13.53 10 ILE A C 13
ATOM 17064 O O . ILE A 1 10 ? 14.163 4.764 -1.452 1.00 64.42 10 ILE A O 13
ATOM 17080 N N . THR A 1 11 ? 13.092 6.509 -0.519 1.00 25.22 11 THR A N 13
ATOM 17081 C CA . THR A 1 11 ? 13.733 6.348 0.780 1.00 24.42 11 THR A CA 13
ATOM 17082 C C . THR A 1 11 ? 13.034 5.277 1.609 1.00 34.05 11 THR A C 13
ATOM 17083 O O . THR A 1 11 ? 12.198 4.530 1.099 1.00 32.44 11 THR A O 13
ATOM 17094 N N . LEU A 1 12 ? 13.379 5.208 2.890 1.00 31.13 12 LEU A N 13
ATOM 17095 C CA . LEU A 1 12 ? 12.783 4.228 3.792 1.00 54.03 12 LEU A CA 13
ATOM 17096 C C . LEU A 1 12 ? 11.293 4.062 3.507 1.00 2.35 12 LEU A C 13
ATOM 17097 O O . LEU A 1 12 ? 10.640 4.981 3.014 1.00 44.32 12 LEU A O 13
ATOM 17113 N N . GLN A 1 13 ? 10.763 2.886 3.825 1.00 71.54 13 GLN A N 13
ATOM 17114 C CA . GLN A 1 13 ? 9.350 2.601 3.604 1.00 31.34 13 GLN A CA 13
ATOM 1711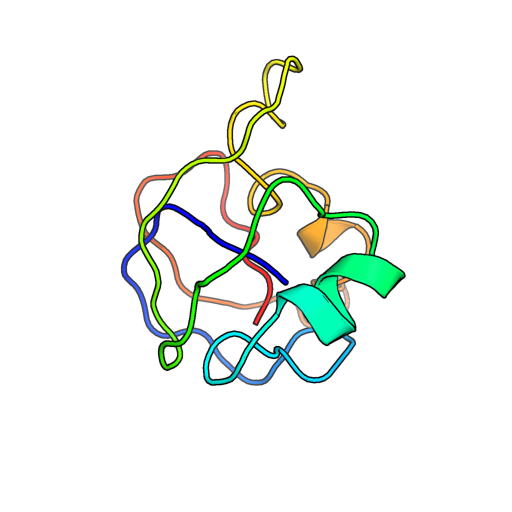5 C C . GLN A 1 13 ? 8.475 3.707 4.185 1.00 73.33 13 GLN A C 13
ATOM 17116 O O . GLN A 1 13 ? 8.904 4.492 5.031 1.00 73.33 13 GLN A O 13
ATOM 17130 N N . PRO A 1 14 ? 7.218 3.772 3.721 1.00 40.53 14 PRO A N 13
ATOM 17131 C CA . PRO A 1 14 ? 6.256 4.779 4.180 1.00 21.32 14 PRO A CA 13
ATOM 17132 C C . PRO A 1 14 ? 5.816 4.544 5.621 1.00 11.22 14 PRO A C 13
ATOM 17133 O O . PRO A 1 14 ? 6.532 4.888 6.561 1.00 33.24 14 PRO A O 13
ATOM 17144 N N . GLN A 1 15 ? 4.635 3.957 5.786 1.00 11.33 15 GLN A N 13
ATOM 17145 C CA . GLN A 1 15 ? 4.100 3.678 7.114 1.00 63.33 15 GLN A CA 13
ATOM 17146 C C . GLN A 1 15 ? 4.253 2.201 7.462 1.00 22.21 15 GLN A C 13
ATOM 17147 O O . GLN A 1 15 ? 4.562 1.850 8.601 1.00 61.41 15 GLN A O 13
ATOM 17161 N N . VAL A 1 16 ? 4.035 1.339 6.474 1.00 75.10 16 VAL A N 13
ATOM 17162 C CA . VAL A 1 16 ? 4.149 -0.101 6.676 1.00 53.52 16 VAL A CA 13
ATOM 17163 C C . VAL A 1 16 ? 5.248 -0.693 5.801 1.00 52.42 16 VAL A C 13
ATOM 17164 O O . VAL A 1 16 ? 5.701 -0.064 4.844 1.00 43.43 16 VAL A O 13
ATOM 17177 N N . LEU A 1 17 ? 5.672 -1.906 6.134 1.00 24.35 17 LEU A N 13
ATOM 17178 C CA . LEU A 1 17 ? 6.719 -2.585 5.379 1.00 62.44 17 LEU A CA 13
ATOM 17179 C C . LEU A 1 17 ? 6.261 -2.874 3.953 1.00 60.33 17 LEU A C 13
ATOM 17180 O O . LEU A 1 17 ? 5.408 -3.732 3.726 1.00 32.42 17 LEU A O 13
ATOM 17196 N N . ASP A 1 18 ? 6.835 -2.154 2.995 1.00 33.22 18 ASP A N 13
ATOM 17197 C CA . ASP A 1 18 ? 6.488 -2.335 1.590 1.00 31.34 18 ASP A CA 13
ATOM 17198 C C . ASP A 1 18 ? 6.798 -3.757 1.133 1.00 23.10 18 ASP A C 13
ATOM 17199 O O . ASP A 1 18 ? 7.937 -4.217 1.227 1.00 71.03 18 ASP A O 13
ATOM 17208 N N . THR A 1 19 ? 5.777 -4.450 0.638 1.00 24.53 19 THR A N 13
ATOM 17209 C CA . THR A 1 19 ? 5.940 -5.820 0.169 1.00 62.54 19 THR A CA 13
ATOM 17210 C C . THR A 1 19 ? 6.321 -5.854 -1.307 1.00 62.10 19 THR A C 13
ATOM 17211 O O . THR A 1 19 ? 6.264 -6.903 -1.948 1.00 24.44 19 THR A O 13
ATOM 17222 N N . GLN A 1 20 ? 6.710 -4.700 -1.840 1.00 31.15 20 GLN A N 13
ATOM 17223 C CA . GLN A 1 20 ? 7.100 -4.599 -3.241 1.00 5.03 20 GLN A CA 13
ATOM 17224 C C . GLN A 1 20 ? 7.994 -5.768 -3.642 1.00 43.44 20 GLN A C 13
ATOM 17225 O O . GLN A 1 20 ? 7.762 -6.419 -4.660 1.00 11.20 20 GLN A O 13
ATOM 17239 N N . GLY A 1 21 ? 9.019 -6.028 -2.836 1.00 13.45 21 GLY A N 13
ATOM 17240 C CA . GLY A 1 21 ? 9.932 -7.118 -3.124 1.00 44.53 21 GLY A CA 13
ATOM 17241 C C . GLY A 1 21 ? 9.254 -8.472 -3.071 1.00 23.13 21 GLY A C 13
ATOM 17242 O O . GLY A 1 21 ? 9.525 -9.341 -3.899 1.00 23.44 21 GLY A O 13
ATOM 17246 N N . GLN A 1 22 ? 8.372 -8.652 -2.093 1.00 72.23 22 GLN A N 13
ATOM 17247 C CA . GLN A 1 22 ? 7.655 -9.912 -1.934 1.00 63.13 22 GLN A CA 13
ATOM 17248 C C . GLN A 1 22 ? 6.248 -9.815 -2.514 1.00 61.12 22 GLN A C 13
ATOM 17249 O O . GLN A 1 22 ? 5.960 -8.940 -3.332 1.00 23.13 22 GLN A O 13
ATOM 17263 N N . THR A 1 23 ? 5.373 -10.720 -2.086 1.00 62.14 23 THR A N 13
ATOM 17264 C CA . THR A 1 23 ? 3.996 -10.738 -2.564 1.00 4.40 23 THR A CA 13
ATOM 17265 C C . THR A 1 23 ? 3.161 -9.666 -1.873 1.00 41.23 23 THR A C 13
ATOM 17266 O O . THR A 1 23 ? 2.945 -9.718 -0.662 1.00 14.42 23 THR A O 13
ATOM 17277 N N . LEU A 1 24 ? 2.693 -8.695 -2.650 1.00 63.12 24 LEU A N 13
ATOM 17278 C CA . LEU A 1 24 ? 1.880 -7.610 -2.113 1.00 12.12 24 LEU A CA 13
ATOM 17279 C C . LEU A 1 24 ? 0.433 -8.054 -1.928 1.00 35.44 24 LEU A C 13
ATOM 17280 O O . LEU A 1 24 ? -0.314 -7.468 -1.143 1.00 43.41 24 LEU A O 13
ATOM 17296 N N . THR A 1 25 ? 0.041 -9.097 -2.654 1.00 25.22 25 THR A N 13
ATOM 17297 C CA . THR A 1 25 ? -1.316 -9.622 -2.569 1.00 43.42 25 THR A CA 13
ATOM 17298 C C . THR A 1 25 ? -1.749 -9.793 -1.118 1.00 34.11 25 THR A C 13
ATOM 17299 O O . THR A 1 25 ? -2.936 -9.707 -0.800 1.00 62.45 25 THR A O 13
ATOM 17310 N N . ARG A 1 26 ? -0.781 -10.035 -0.240 1.00 60.14 26 ARG A N 13
ATOM 17311 C CA . ARG A 1 26 ? -1.064 -10.219 1.178 1.00 63.00 26 ARG A CA 13
ATOM 17312 C C . ARG A 1 26 ? -1.296 -8.876 1.865 1.00 74.35 26 ARG A C 13
ATOM 17313 O O . ARG A 1 26 ? -2.238 -8.720 2.641 1.00 20.23 26 ARG A O 13
ATOM 17334 N N . ALA A 1 27 ? -0.432 -7.910 1.572 1.00 25.44 27 ALA A N 13
ATOM 17335 C CA . ALA A 1 27 ? -0.544 -6.581 2.160 1.00 24.21 27 ALA A CA 13
ATOM 17336 C C . ALA A 1 27 ? -1.680 -5.792 1.520 1.00 54.04 27 ALA A C 13
ATOM 17337 O O . ALA A 1 27 ? -2.551 -5.265 2.212 1.00 33.33 27 ALA A O 13
ATOM 17344 N N . VAL A 1 28 ? -1.666 -5.713 0.193 1.00 61.22 28 VAL A N 13
ATOM 17345 C CA . VAL A 1 28 ? -2.696 -4.988 -0.541 1.00 71.23 28 VAL A CA 13
ATOM 17346 C C . VAL A 1 28 ? -4.091 -5.403 -0.085 1.00 45.43 28 VAL A C 13
ATOM 17347 O O . VAL A 1 28 ? -5.006 -4.581 -0.025 1.00 4.32 28 VAL A O 13
ATOM 17360 N N . HIS A 1 29 ? -4.246 -6.683 0.236 1.00 71.24 29 HIS A N 13
ATOM 17361 C CA . HIS A 1 29 ? -5.530 -7.207 0.688 1.00 62.50 29 HIS A CA 13
ATOM 17362 C C . HIS A 1 29 ? -5.983 -6.507 1.965 1.00 13.31 29 HIS A C 13
ATOM 17363 O O . HIS A 1 29 ? -7.170 -6.231 2.146 1.00 65.40 29 HIS A O 13
ATOM 17377 N N . ASP A 1 30 ? -5.032 -6.222 2.847 1.00 1.15 30 ASP A N 13
ATOM 17378 C CA . ASP A 1 30 ? -5.333 -5.553 4.108 1.00 74.12 30 ASP A CA 13
ATOM 17379 C C . ASP A 1 30 ? -5.475 -4.048 3.904 1.00 53.11 30 ASP A C 13
ATOM 17380 O O . ASP A 1 30 ? -6.348 -3.410 4.495 1.00 62.03 30 ASP A O 13
ATOM 17389 N N . LEU A 1 31 ? -4.612 -3.486 3.065 1.00 2.13 31 LEU A N 13
ATOM 17390 C CA . LEU A 1 31 ? -4.640 -2.055 2.784 1.00 42.33 31 LEU A CA 13
ATOM 17391 C C . LEU A 1 31 ? -5.886 -1.681 1.987 1.00 3.32 31 LEU A C 13
ATOM 17392 O O . LEU A 1 31 ? -6.477 -0.623 2.200 1.00 22.03 31 LEU A O 13
ATOM 17408 N N . GLY A 1 32 ? -6.281 -2.558 1.069 1.00 4.22 32 GLY A N 13
ATOM 17409 C CA . GLY A 1 32 ? -7.455 -2.303 0.256 1.00 14.53 32 GLY A CA 13
ATOM 17410 C C . GLY A 1 32 ? -7.107 -2.010 -1.190 1.00 33.42 32 GLY A C 13
ATOM 17411 O O . GLY A 1 32 ? -7.834 -1.294 -1.878 1.00 54.30 32 GLY A O 13
ATOM 17415 N N . TYR A 1 33 ? -5.992 -2.565 -1.652 1.00 11.23 33 TYR A N 13
ATOM 17416 C CA . TYR A 1 33 ? -5.547 -2.356 -3.024 1.00 63.44 33 TYR A CA 13
ATOM 17417 C C . TYR A 1 33 ? -5.559 -3.667 -3.806 1.00 11.41 33 TYR A C 13
ATOM 17418 O O . TYR A 1 33 ? -4.536 -4.093 -4.341 1.00 53.55 33 TYR A O 13
ATOM 17436 N N . ALA A 1 34 ? -6.726 -4.301 -3.867 1.00 5.42 34 ALA A N 13
ATOM 17437 C CA . ALA A 1 34 ? -6.874 -5.561 -4.584 1.00 44.45 34 ALA A CA 13
ATOM 17438 C C . ALA A 1 34 ? -6.578 -5.384 -6.070 1.00 63.30 34 ALA A C 13
ATOM 17439 O O . ALA A 1 34 ? -6.486 -6.361 -6.813 1.00 52.24 34 ALA A O 13
ATOM 17446 N N . GLN A 1 35 ? -6.430 -4.134 -6.495 1.00 12.41 35 GLN A N 13
ATOM 17447 C CA . GLN A 1 35 ? -6.146 -3.831 -7.893 1.00 12.34 35 GLN A CA 13
ATOM 17448 C C . GLN A 1 35 ? -4.675 -4.074 -8.214 1.00 53.23 35 GLN A C 13
ATOM 17449 O O . GLN A 1 35 ? -4.326 -4.427 -9.340 1.00 64.45 35 GLN A O 13
ATOM 17463 N N . VAL A 1 36 ? -3.817 -3.881 -7.218 1.00 20.43 36 VAL A N 13
ATOM 17464 C CA . VAL A 1 36 ? -2.383 -4.080 -7.394 1.00 74.42 36 VAL A CA 13
ATOM 17465 C C . VAL A 1 36 ? -1.912 -5.343 -6.681 1.00 41.31 36 VAL A C 13
ATOM 17466 O O . VAL A 1 36 ? -2.066 -5.477 -5.468 1.00 54.20 36 VAL A O 13
ATOM 17479 N N . ASN A 1 37 ? -1.335 -6.266 -7.444 1.00 34.15 37 ASN A N 13
ATOM 17480 C CA . ASN A 1 37 ? -0.841 -7.519 -6.884 1.00 44.04 37 ASN A CA 13
ATOM 17481 C C . ASN A 1 37 ? 0.033 -8.258 -7.894 1.00 1.43 37 ASN A C 13
ATOM 17482 O O . ASN A 1 37 ? 0.128 -7.861 -9.055 1.00 61.24 37 ASN A O 13
ATOM 17493 N N . ASP A 1 38 ? 0.669 -9.333 -7.442 1.00 74.21 38 ASP A N 13
ATOM 17494 C CA . ASP A 1 38 ? 1.533 -10.129 -8.306 1.00 24.05 38 ASP A CA 13
ATOM 17495 C C . ASP A 1 38 ? 2.785 -9.347 -8.691 1.00 1.34 38 ASP A C 13
ATOM 17496 O O . ASP A 1 38 ? 3.455 -9.672 -9.672 1.00 15.32 38 ASP A O 13
ATOM 17505 N N . ILE A 1 39 ? 3.094 -8.315 -7.913 1.00 2.31 39 ILE A N 13
ATOM 17506 C CA . ILE A 1 39 ? 4.265 -7.487 -8.173 1.00 2.41 39 ILE A CA 13
ATOM 17507 C C . ILE A 1 39 ? 5.384 -7.791 -7.183 1.00 3.53 39 ILE A C 13
ATOM 17508 O O . ILE A 1 39 ? 5.300 -7.435 -6.007 1.00 44.21 39 ILE A O 13
ATOM 17524 N N . ARG A 1 40 ? 6.432 -8.449 -7.667 1.00 24.14 40 ARG A N 13
ATOM 17525 C CA . ARG A 1 40 ? 7.569 -8.800 -6.824 1.00 63.53 40 ARG A CA 13
ATOM 17526 C C . ARG A 1 40 ? 8.858 -8.190 -7.367 1.00 53.55 40 ARG A C 13
ATOM 17527 O O . ARG A 1 40 ? 9.514 -8.767 -8.234 1.00 71.22 40 ARG A O 13
ATOM 17548 N N . VAL A 1 41 ? 9.214 -7.017 -6.852 1.00 71.11 41 VAL A N 13
ATOM 17549 C CA . VAL A 1 41 ? 10.424 -6.328 -7.285 1.00 14.34 41 VAL A CA 13
ATOM 17550 C C . VAL A 1 41 ? 10.948 -5.401 -6.194 1.00 14.53 41 VAL A C 13
ATOM 17551 O O . VAL A 1 41 ? 10.213 -5.017 -5.284 1.00 71.34 41 VAL A O 13
ATOM 17564 N N . GLY A 1 42 ? 12.225 -5.043 -6.291 1.00 55.34 42 GLY A N 13
ATOM 17565 C CA . GLY A 1 42 ? 12.826 -4.163 -5.307 1.00 13.44 42 GLY A CA 13
ATOM 17566 C C . GLY A 1 42 ? 12.148 -2.808 -5.249 1.00 32.00 42 GLY A C 13
ATOM 17567 O O . GLY A 1 42 ? 10.965 -2.683 -5.566 1.00 34.23 42 GLY A O 13
ATOM 17571 N N . LYS A 1 43 ? 12.898 -1.790 -4.842 1.00 12.41 43 LYS A N 13
ATOM 17572 C CA . LYS A 1 43 ? 12.363 -0.437 -4.743 1.00 3.33 43 LYS A CA 13
ATOM 17573 C C . LYS A 1 43 ? 12.304 0.227 -6.115 1.00 23.12 43 LYS A C 13
ATOM 17574 O O . LYS A 1 43 ? 13.018 1.194 -6.379 1.00 3.52 43 LYS A O 13
ATOM 17593 N N . VAL A 1 44 ? 11.448 -0.298 -6.985 1.00 73.40 44 VAL A N 13
ATOM 17594 C CA . VAL A 1 44 ? 11.294 0.245 -8.329 1.00 73.22 44 VAL A CA 13
ATOM 17595 C C . VAL A 1 44 ? 10.405 -0.651 -9.185 1.00 44.35 44 VAL A C 13
ATOM 17596 O O . VAL A 1 44 ? 10.753 -1.797 -9.472 1.00 71.11 44 VAL A O 13
ATOM 17609 N N . LEU A 1 45 ? 9.257 -0.121 -9.592 1.00 1.41 45 LEU A N 13
ATOM 17610 C CA . LEU A 1 45 ? 8.317 -0.872 -10.417 1.00 44.31 45 LEU A CA 13
ATOM 17611 C C . LEU A 1 45 ? 7.627 0.042 -11.425 1.00 61.31 45 LEU A C 13
ATOM 17612 O O . LEU A 1 45 ? 7.392 1.219 -11.152 1.00 34.12 45 LEU A O 13
ATOM 17628 N N . TYR A 1 46 ? 7.304 -0.509 -12.590 1.00 13.12 46 TYR A N 13
ATOM 17629 C CA . TYR A 1 46 ? 6.640 0.256 -13.639 1.00 3.11 46 TYR A CA 13
ATOM 17630 C C . TYR A 1 46 ? 5.475 -0.530 -14.232 1.00 52.30 46 TYR A C 13
ATOM 17631 O O . TYR A 1 46 ? 5.669 -1.568 -14.863 1.00 22.43 46 TYR A O 13
ATOM 17649 N N . MET A 1 47 ? 4.263 -0.025 -14.025 1.00 41.30 47 MET A N 13
ATOM 17650 C CA . MET A 1 47 ? 3.065 -0.677 -14.540 1.00 62.55 47 MET A CA 13
ATOM 17651 C C . MET A 1 47 ? 1.822 0.155 -14.243 1.00 71.23 47 MET A C 13
ATOM 17652 O O . MET A 1 47 ? 1.846 1.043 -13.391 1.00 14.40 47 MET A O 13
ATOM 17666 N N . THR A 1 48 ? 0.736 -0.138 -14.952 1.00 33.12 48 THR A N 13
ATOM 17667 C CA . THR A 1 48 ? -0.516 0.584 -14.765 1.00 34.01 48 THR A CA 13
ATOM 17668 C C . THR A 1 48 ? -1.419 -0.130 -13.765 1.00 3.11 48 THR A C 13
ATOM 17669 O O . THR A 1 48 ? -1.138 -1.256 -13.354 1.00 11.23 48 THR A O 13
ATOM 17680 N N . VAL A 1 49 ? -2.505 0.532 -13.377 1.00 64.34 49 VAL A N 13
ATOM 17681 C CA . VAL A 1 49 ? -3.450 -0.041 -12.426 1.00 41.23 49 VAL A CA 13
ATOM 17682 C C . VAL A 1 49 ? -4.886 0.131 -12.908 1.00 11.22 49 VAL A C 13
ATOM 17683 O O . VAL A 1 49 ? -5.192 1.054 -13.663 1.00 13.44 49 VAL A O 13
ATOM 17696 N N . ASP A 1 50 ? -5.763 -0.763 -12.466 1.00 73.21 50 ASP A N 13
ATOM 17697 C CA . ASP A 1 50 ? -7.169 -0.710 -12.850 1.00 70.04 50 ASP A CA 13
ATOM 17698 C C . ASP A 1 50 ? -7.940 0.258 -11.958 1.00 71.22 50 ASP A C 13
ATOM 17699 O O . ASP A 1 50 ? -8.555 -0.148 -10.973 1.00 23.24 50 ASP A O 13
ATOM 17708 N N . GLU A 1 51 ? -7.901 1.539 -12.311 1.00 74.11 51 GLU A N 13
ATOM 17709 C CA . GLU A 1 51 ? -8.595 2.564 -11.540 1.00 52.14 51 GLU A CA 13
ATOM 17710 C C . GLU A 1 51 ? -9.604 3.309 -12.410 1.00 32.31 51 GLU A C 13
ATOM 17711 O O . GLU A 1 51 ? -9.658 3.113 -13.624 1.00 50.12 51 GLU A O 13
ATOM 17723 N N . VAL A 1 52 ? -10.403 4.163 -11.779 1.00 53.41 52 VAL A N 13
ATOM 17724 C CA . VAL A 1 52 ? -11.411 4.938 -12.494 1.00 4.22 52 VAL A CA 13
ATOM 17725 C C . VAL A 1 52 ? -11.370 6.405 -12.081 1.00 54.30 52 VAL A C 13
ATOM 17726 O O . VAL A 1 52 ? -11.559 7.298 -12.907 1.00 14.54 52 VAL A O 13
ATOM 17739 N N . SER A 1 53 ? -11.122 6.647 -10.798 1.00 33.33 53 SER A N 13
ATOM 17740 C CA . SER A 1 53 ? -11.060 8.006 -10.274 1.00 13.13 53 SER A CA 13
ATOM 17741 C C . SER A 1 53 ? -10.172 8.885 -11.148 1.00 43.42 53 SER A C 13
ATOM 17742 O O . SER A 1 53 ? -9.407 8.387 -11.974 1.00 43.11 53 SER A O 13
ATOM 17750 N N . ASP A 1 54 ? -10.279 10.196 -10.960 1.00 52.13 54 ASP A N 13
ATOM 17751 C CA . ASP A 1 54 ? -9.485 11.147 -11.731 1.00 34.54 54 ASP A CA 13
ATOM 17752 C C . ASP A 1 54 ? -8.047 11.188 -11.225 1.00 65.14 54 ASP A C 13
ATOM 17753 O O . ASP A 1 54 ? -7.104 10.995 -11.993 1.00 31.13 54 ASP A O 13
ATOM 17762 N N . GLU A 1 55 ? -7.886 11.442 -9.930 1.00 73.04 55 GLU A N 13
ATOM 17763 C CA . GLU A 1 55 ? -6.562 11.511 -9.324 1.00 62.53 55 GLU A CA 13
ATOM 17764 C C . GLU A 1 55 ? -5.985 10.113 -9.118 1.00 31.14 55 GLU A C 13
ATOM 17765 O O . GLU A 1 55 ? -4.837 9.843 -9.473 1.00 14.43 55 GLU A O 13
ATOM 17777 N N . LYS A 1 56 ? -6.789 9.227 -8.540 1.00 74.11 56 LYS A N 13
ATOM 17778 C CA . LYS A 1 56 ? -6.362 7.856 -8.286 1.00 4.44 56 LYS A CA 13
ATOM 17779 C C . LYS A 1 56 ? -6.214 7.081 -9.591 1.00 43.30 56 LYS A C 13
ATOM 17780 O O . LYS A 1 56 ? -5.846 5.906 -9.589 1.00 11.42 56 LYS A O 13
ATOM 17799 N N . VAL A 1 57 ? -6.501 7.747 -10.705 1.00 40.02 57 VAL A N 13
ATOM 17800 C CA . VAL A 1 57 ? -6.397 7.121 -12.018 1.00 12.20 57 VAL A CA 13
ATOM 17801 C C . VAL A 1 57 ? -5.311 6.052 -12.033 1.00 21.24 57 VAL A C 13
ATOM 17802 O O . VAL A 1 57 ? -5.529 4.937 -12.508 1.00 24.33 57 VAL A O 13
ATOM 17815 N N . HIS A 1 58 ? -4.139 6.399 -11.509 1.00 35.44 58 HIS A N 13
ATOM 17816 C CA . HIS A 1 58 ? -3.018 5.467 -11.460 1.00 41.42 58 HIS A CA 13
ATOM 17817 C C . HIS A 1 58 ? -3.229 4.418 -10.373 1.00 13.32 58 HIS A C 13
ATOM 17818 O O . HIS A 1 58 ? -4.090 3.548 -10.496 1.00 13.35 58 HIS A O 13
ATOM 17832 N N . ASN A 1 59 ? -2.437 4.507 -9.309 1.00 41.14 59 ASN A N 13
ATOM 17833 C CA . ASN A 1 59 ? -2.537 3.564 -8.201 1.00 43.50 59 ASN A CA 13
ATOM 17834 C C . ASN A 1 59 ? -2.637 4.300 -6.868 1.00 41.54 59 ASN A C 13
ATOM 17835 O O . ASN A 1 59 ? -3.724 4.695 -6.446 1.00 32.10 59 ASN A O 13
ATOM 17846 N N . ILE A 1 60 ? -1.496 4.482 -6.212 1.00 11.01 60 ILE A N 13
ATOM 17847 C CA . ILE A 1 60 ? -1.455 5.172 -4.929 1.00 33.05 60 ILE A CA 13
ATOM 17848 C C . ILE A 1 60 ? -0.614 6.441 -5.013 1.00 64.20 60 ILE A C 13
ATOM 17849 O O . ILE A 1 60 ? -0.836 7.396 -4.268 1.00 24.41 60 ILE A O 13
ATOM 17865 N N . ILE A 1 61 ? 0.352 6.444 -5.926 1.00 55.13 61 ILE A N 13
ATOM 17866 C CA . ILE A 1 61 ? 1.224 7.597 -6.110 1.00 64.12 61 ILE A CA 13
ATOM 17867 C C . ILE A 1 61 ? 0.424 8.895 -6.130 1.00 62.25 61 ILE A C 13
ATOM 17868 O O . ILE A 1 61 ? 0.964 9.974 -5.886 1.00 13.51 61 ILE A O 13
ATOM 17884 N N . THR A 1 62 ? -0.868 8.782 -6.422 1.00 51.52 62 THR A N 13
ATOM 17885 C CA . THR A 1 62 ? -1.744 9.946 -6.474 1.00 1.22 62 THR A CA 13
ATOM 17886 C C . THR A 1 62 ? -1.642 10.768 -5.194 1.00 41.31 62 THR A C 13
ATOM 17887 O O . THR A 1 62 ? -0.770 11.629 -5.064 1.00 34.43 62 THR A O 13
ATOM 17898 N N . THR A 1 63 ? -2.538 10.498 -4.250 1.00 3.34 63 THR A N 13
ATOM 17899 C CA . THR A 1 63 ? -2.549 11.213 -2.980 1.00 3.42 63 THR A CA 13
ATOM 17900 C C . THR A 1 63 ? -2.400 10.252 -1.806 1.00 43.11 63 THR A C 13
ATOM 17901 O O . THR A 1 63 ? -1.794 10.589 -0.788 1.00 31.44 63 THR A O 13
ATOM 17912 N N . LEU A 1 64 ? -2.955 9.054 -1.955 1.00 4.35 64 LEU A N 13
ATOM 17913 C CA . LEU A 1 64 ? -2.883 8.042 -0.906 1.00 44.50 64 LEU A CA 13
ATOM 17914 C C . LEU A 1 64 ? -1.506 8.036 -0.249 1.00 61.23 64 LEU A C 13
ATOM 17915 O O . LEU A 1 64 ? -1.392 8.010 0.976 1.00 2.20 64 LEU A O 13
ATOM 17931 N N . SER A 1 65 ? -0.463 8.061 -1.073 1.00 1.11 65 SER A N 13
ATOM 17932 C CA . SER A 1 65 ? 0.907 8.056 -0.572 1.00 53.33 65 SER A CA 13
ATOM 17933 C C . SER A 1 65 ? 1.104 9.142 0.481 1.00 51.52 65 SER A C 13
ATOM 17934 O O . SER A 1 65 ? 1.244 8.852 1.668 1.00 22.31 65 SER A O 13
ATOM 17942 N N . GLU A 1 66 ? 1.113 10.395 0.035 1.00 3.05 66 GLU A N 13
ATOM 17943 C CA . GLU A 1 66 ? 1.294 11.525 0.939 1.00 22.02 66 GLU A CA 13
ATOM 17944 C C . GLU A 1 66 ? 0.168 11.585 1.967 1.00 11.31 66 GLU A C 13
ATOM 17945 O O . GLU A 1 66 ? 0.277 12.269 2.985 1.00 33.13 66 GLU A O 13
ATOM 17957 N N . LYS A 1 67 ? -0.915 10.865 1.693 1.00 44.43 67 LYS A N 13
ATOM 17958 C CA . LYS A 1 67 ? -2.062 10.835 2.592 1.00 60.11 67 LYS A CA 13
ATOM 17959 C C . LYS A 1 67 ? -1.710 10.133 3.900 1.00 42.13 67 LYS A C 13
ATOM 17960 O O . LYS A 1 67 ? -2.048 10.612 4.983 1.00 25.53 67 LYS A O 13
ATOM 17979 N N . LEU A 1 68 ? -1.029 8.998 3.792 1.00 65.14 68 LEU A N 13
ATOM 17980 C CA . LEU A 1 68 ? -0.629 8.231 4.966 1.00 22.32 68 LEU A CA 13
ATOM 17981 C C . LEU A 1 68 ? 0.788 7.689 4.806 1.00 20.24 68 LEU A C 13
ATOM 17982 O O . LEU A 1 68 ? 1.611 7.796 5.716 1.00 62.03 68 LEU A O 13
ATOM 17998 N N . PHE A 1 69 ? 1.066 7.108 3.644 1.00 43.21 69 PHE A N 13
ATOM 17999 C CA . PHE A 1 69 ? 2.384 6.551 3.364 1.00 63.51 69 PHE A CA 13
ATOM 18000 C C . PHE A 1 69 ? 3.481 7.566 3.671 1.00 10.01 69 PHE A C 13
ATOM 18001 O O . PHE A 1 69 ? 4.289 7.368 4.578 1.00 14.13 69 PHE A O 13
ATOM 18018 N N . ALA A 1 70 ? 3.503 8.654 2.908 1.00 73.44 70 ALA A N 13
ATOM 18019 C CA . ALA A 1 70 ? 4.498 9.701 3.098 1.00 3.02 70 ALA A CA 13
ATOM 18020 C C . ALA A 1 70 ? 3.874 10.945 3.721 1.00 0.01 70 ALA A C 13
ATOM 18021 O O . ALA A 1 70 ? 2.711 11.258 3.472 1.00 34.14 70 ALA A O 13
ATOM 18028 N N . ASN A 1 71 ? 4.655 11.650 4.533 1.00 43.44 71 ASN A N 13
ATOM 18029 C CA . ASN A 1 71 ? 4.178 12.860 5.193 1.00 52.25 71 ASN A CA 13
ATOM 18030 C C . ASN A 1 71 ? 4.788 14.105 4.555 1.00 74.35 71 ASN A C 13
ATOM 18031 O O . ASN A 1 71 ? 5.993 14.163 4.307 1.00 33.14 71 ASN A O 13
ATOM 18042 N N . THR A 1 72 ? 3.947 15.100 4.290 1.00 11.12 72 THR A N 13
ATOM 18043 C CA . THR A 1 72 ? 4.402 16.343 3.681 1.00 50.32 72 THR A CA 13
ATOM 18044 C C . THR A 1 72 ? 5.038 17.263 4.717 1.00 53.11 72 THR A C 13
ATOM 18045 O O . THR A 1 72 ? 5.350 18.418 4.428 1.00 14.42 72 THR A O 13
ATOM 18056 N N . VAL A 1 73 ? 5.228 16.743 5.925 1.00 2.25 73 VAL A N 13
ATOM 18057 C CA . VAL A 1 73 ? 5.829 17.518 7.005 1.00 60.32 73 VAL A CA 13
ATOM 18058 C C . VAL A 1 73 ? 7.349 17.532 6.891 1.00 62.40 73 VAL A C 13
ATOM 18059 O O . VAL A 1 73 ? 7.982 18.580 7.020 1.00 12.14 73 VAL A O 13
ATOM 18072 N N . ILE A 1 74 ? 7.929 16.361 6.648 1.00 45.34 74 ILE A N 13
ATOM 18073 C CA . ILE A 1 74 ? 9.376 16.239 6.515 1.00 52.34 74 ILE A CA 13
ATOM 18074 C C . ILE A 1 74 ? 9.749 15.043 5.645 1.00 0.42 74 ILE A C 13
ATOM 18075 O O . ILE A 1 74 ? 10.833 15.001 5.065 1.00 61.54 74 ILE A O 13
ATOM 18091 N N . GLU A 1 75 ? 8.842 14.075 5.559 1.00 2.13 75 GLU A N 13
ATOM 18092 C CA . GLU A 1 75 ? 9.077 12.879 4.759 1.00 34.22 75 GLU A CA 13
ATOM 18093 C C . GLU A 1 75 ? 9.443 13.247 3.324 1.00 3.04 75 GLU A C 13
ATOM 18094 O O . GLU A 1 75 ? 9.115 14.333 2.849 1.00 54.22 75 GLU A O 13
ATOM 18106 N N . GLU A 1 76 ? 10.127 12.334 2.642 1.00 73.15 76 GLU A N 13
ATOM 18107 C CA . GLU A 1 76 ? 10.539 12.563 1.262 1.00 43.41 76 GLU A CA 13
ATOM 18108 C C . GLU A 1 76 ? 10.540 11.259 0.470 1.00 24.21 76 GLU A C 13
ATOM 18109 O O . GLU A 1 76 ? 10.478 10.172 1.044 1.00 34.54 76 GLU A O 13
ATOM 18121 N N . TYR A 1 77 ? 10.612 11.376 -0.851 1.00 74.21 77 TYR A N 13
ATOM 18122 C CA . TYR A 1 77 ? 10.618 10.207 -1.723 1.00 33.04 77 TYR A CA 13
ATOM 18123 C C . TYR A 1 77 ? 11.095 10.575 -3.124 1.00 64.11 77 TYR A C 13
ATOM 18124 O O . TYR A 1 77 ? 11.289 11.749 -3.438 1.00 12.42 77 TYR A O 13
ATOM 18142 N N . SER A 1 78 ? 11.283 9.561 -3.963 1.00 42.32 78 SER A N 13
ATOM 18143 C CA . SER A 1 78 ? 11.741 9.776 -5.331 1.00 2.01 78 SER A CA 13
ATOM 18144 C C . SER A 1 78 ? 10.864 9.018 -6.323 1.00 2.12 78 SER A C 13
ATOM 18145 O O . SER A 1 78 ? 10.520 7.856 -6.103 1.00 45.32 78 SER A O 13
ATOM 18153 N N . TYR A 1 79 ? 10.506 9.684 -7.415 1.00 14.13 79 TYR A N 13
ATOM 18154 C CA . TYR A 1 79 ? 9.667 9.076 -8.440 1.00 74.42 79 TYR A CA 13
ATOM 18155 C C . TYR A 1 79 ? 9.886 9.747 -9.793 1.00 23.53 79 TYR A C 13
ATOM 18156 O O . TYR A 1 79 ? 10.724 10.639 -9.928 1.00 71.33 79 TYR A O 13
ATOM 18174 N N . LYS A 1 80 ? 9.127 9.311 -10.792 1.00 71.21 80 LYS A N 13
ATOM 18175 C CA . LYS A 1 80 ? 9.235 9.868 -12.135 1.00 52.40 80 LYS A CA 13
ATOM 18176 C C . LYS A 1 80 ? 8.001 10.696 -12.481 1.00 71.44 80 LYS A C 13
ATOM 18177 O O . LYS A 1 80 ? 7.075 10.814 -11.679 1.00 21.14 80 LYS A O 13
ATOM 18196 N N . VAL A 1 81 ? 7.994 11.266 -13.682 1.00 60.53 81 VAL A N 13
ATOM 18197 C CA . VAL A 1 81 ? 6.873 12.080 -14.136 1.00 34.52 81 VAL A CA 13
ATOM 18198 C C . VAL A 1 81 ? 5.548 11.354 -13.928 1.00 52.24 81 VAL A C 13
ATOM 18199 O O . VAL A 1 81 ? 5.050 10.678 -14.829 1.00 70.33 81 VAL A O 13
ATOM 18212 N N . LEU A 1 82 ? 4.980 11.500 -12.736 1.00 65.21 82 LEU A N 13
ATOM 18213 C CA . LEU A 1 82 ? 3.711 10.859 -12.409 1.00 64.22 82 LEU A CA 13
ATOM 18214 C C . LEU A 1 82 ? 2.797 11.816 -11.651 1.00 63.00 82 LEU A C 13
ATOM 18215 O O . LEU A 1 82 ? 3.242 12.849 -11.150 1.00 70.02 82 LEU A O 13
ATOM 18231 N N . ASP A 1 83 ? 1.519 11.464 -11.569 1.00 51.40 83 ASP A N 13
ATOM 18232 C CA . ASP A 1 83 ? 0.542 12.290 -10.869 1.00 2.52 83 ASP A CA 13
ATOM 18233 C C . ASP A 1 83 ? 1.155 13.625 -10.456 1.00 64.10 83 ASP A C 13
ATOM 18234 O O . ASP A 1 83 ? 1.394 14.495 -11.293 1.00 41.25 83 ASP A O 13
ATOM 18243 N N . ASP A 1 84 ? 1.407 13.779 -9.161 1.00 13.13 84 ASP A N 13
ATOM 18244 C CA . ASP A 1 84 ? 1.992 15.008 -8.636 1.00 60.44 84 ASP A CA 13
ATOM 18245 C C . ASP A 1 84 ? 3.405 14.758 -8.119 1.00 3.40 84 ASP A C 13
ATOM 18246 O O . ASP A 1 84 ? 4.357 15.410 -8.548 1.00 71.33 84 ASP A O 13
ATOM 18255 N N . GLU A 1 85 ? 3.533 13.812 -7.194 1.00 2.31 85 GLU A N 13
ATOM 18256 C CA . GLU A 1 85 ? 4.830 13.479 -6.617 1.00 44.40 85 GLU A CA 13
ATOM 18257 C C . GLU A 1 85 ? 4.664 12.776 -5.273 1.00 71.11 85 GLU A C 13
ATOM 18258 O O . GLU A 1 85 ? 5.056 13.301 -4.231 1.00 42.41 85 GLU A O 13
ATOM 18270 N N . LYS A 1 86 ? 4.078 11.584 -5.305 1.00 25.52 86 LYS A N 13
ATOM 18271 C CA . LYS A 1 86 ? 3.859 10.806 -4.091 1.00 64.31 86 LYS A CA 13
ATOM 18272 C C . LYS A 1 86 ? 3.921 9.310 -4.385 1.00 3.23 86 LYS A C 13
ATOM 18273 O O . LYS A 1 86 ? 3.325 8.833 -5.349 1.00 54.23 86 LYS A O 13
ATOM 18292 N N . GLU A 1 87 ? 4.646 8.576 -3.546 1.00 12.44 87 GLU A N 13
ATOM 18293 C CA . GLU A 1 87 ? 4.784 7.135 -3.716 1.00 71.14 87 GLU A CA 13
ATOM 18294 C C . GLU A 1 87 ? 4.622 6.411 -2.383 1.00 10.02 87 GLU A C 13
ATOM 18295 O O . GLU A 1 87 ? 4.471 7.041 -1.337 1.00 50.11 87 GLU A O 13
ATOM 18307 N N . ASN A 1 88 ? 4.654 5.083 -2.429 1.00 42.12 88 ASN A N 13
ATOM 18308 C CA . ASN A 1 88 ? 4.510 4.273 -1.225 1.00 70.54 88 ASN A CA 13
ATOM 18309 C C . ASN A 1 88 ? 5.873 3.844 -0.692 1.00 4.15 88 ASN A C 13
ATOM 18310 O O . ASN A 1 88 ? 6.614 4.652 -0.132 1.00 32.15 88 ASN A O 13
ATOM 18321 N N . ALA A 1 89 ? 6.198 2.568 -0.870 1.00 22.22 89 ALA A N 13
ATOM 18322 C CA . ALA A 1 89 ? 7.473 2.032 -0.409 1.00 1.43 89 ALA A CA 13
ATOM 18323 C C . ALA A 1 89 ? 8.515 3.138 -0.269 1.00 75.55 89 ALA A C 13
ATOM 18324 O O . ALA A 1 89 ? 9.608 2.911 0.249 1.00 24.13 89 ALA A O 13
ATOM 18331 N N . ALA A 1 1 ? 0.563 0.233 -0.527 1.00 42.25 1 ALA A N 14
ATOM 18332 C CA . ALA A 1 1 ? 1.569 0.119 -1.577 1.00 15.33 1 ALA A CA 14
ATOM 18333 C C . ALA A 1 1 ? 1.125 -0.860 -2.658 1.00 51.12 1 ALA A C 14
ATOM 18334 O O . ALA A 1 1 ? 0.104 -1.532 -2.520 1.00 31.24 1 ALA A O 14
ATOM 18341 N N . GLY A 1 2 ? 1.899 -0.935 -3.737 1.00 3.35 2 GLY A N 14
ATOM 18342 C CA . GLY A 1 2 ? 1.569 -1.834 -4.826 1.00 74.04 2 GLY A CA 14
ATOM 18343 C C . GLY A 1 2 ? 2.186 -1.403 -6.142 1.00 4.23 2 GLY A C 14
ATOM 18344 O O . GLY A 1 2 ? 2.951 -0.439 -6.190 1.00 35.34 2 GLY A O 14
ATOM 18348 N N . MET A 1 3 ? 1.856 -2.119 -7.212 1.00 4.34 3 MET A N 14
ATOM 18349 C CA . MET A 1 3 ? 2.385 -1.804 -8.534 1.00 21.32 3 MET A CA 14
ATOM 18350 C C . MET A 1 3 ? 2.165 -0.333 -8.872 1.00 33.32 3 MET A C 14
ATOM 18351 O O . MET A 1 3 ? 1.058 0.188 -8.731 1.00 22.12 3 MET A O 14
ATOM 18365 N N . LYS A 1 4 ? 3.225 0.332 -9.318 1.00 72.22 4 LYS A N 14
ATOM 18366 C CA . LYS A 1 4 ? 3.148 1.743 -9.677 1.00 71.25 4 LYS A CA 14
ATOM 18367 C C . LYS A 1 4 ? 3.999 2.038 -10.908 1.00 41.13 4 LYS A C 14
ATOM 18368 O O . LYS A 1 4 ? 5.032 1.405 -11.128 1.00 45.43 4 LYS A O 14
ATOM 18387 N N . THR A 1 5 ? 3.559 3.005 -11.708 1.00 64.45 5 THR A N 14
ATOM 18388 C CA . THR A 1 5 ? 4.281 3.384 -12.917 1.00 31.14 5 THR A CA 14
ATOM 18389 C C . THR A 1 5 ? 5.326 4.453 -12.620 1.00 23.11 5 THR A C 14
ATOM 18390 O O . THR A 1 5 ? 5.063 5.648 -12.759 1.00 35.44 5 THR A O 14
ATOM 18401 N N . ILE A 1 6 ? 6.513 4.016 -12.212 1.00 0.00 6 ILE A N 14
ATOM 18402 C CA . ILE A 1 6 ? 7.599 4.937 -11.898 1.00 34.42 6 ILE A CA 14
ATOM 18403 C C . ILE A 1 6 ? 8.950 4.232 -11.952 1.00 31.01 6 ILE A C 14
ATOM 18404 O O . ILE A 1 6 ? 9.025 3.007 -11.866 1.00 64.24 6 ILE A O 14
ATOM 18420 N N . GLU A 1 7 ? 10.015 5.015 -12.093 1.00 14.52 7 GLU A N 14
ATOM 18421 C CA . GLU A 1 7 ? 11.364 4.466 -12.157 1.00 74.31 7 GLU A CA 14
ATOM 18422 C C . GLU A 1 7 ? 12.342 5.331 -11.368 1.00 40.22 7 GLU A C 14
ATOM 18423 O O . GLU A 1 7 ? 13.031 6.182 -11.933 1.00 62.40 7 GLU A O 14
ATOM 18435 N N . LEU A 1 8 ? 12.397 5.109 -10.060 1.00 32.03 8 LEU A N 14
ATOM 18436 C CA . LEU A 1 8 ? 13.290 5.868 -9.191 1.00 41.24 8 LEU A CA 14
ATOM 18437 C C . LEU A 1 8 ? 13.519 5.137 -7.873 1.00 30.05 8 LEU A C 14
ATOM 18438 O O . LEU A 1 8 ? 12.688 4.336 -7.442 1.00 64.14 8 LEU A O 14
ATOM 18454 N N . HIS A 1 9 ? 14.650 5.420 -7.234 1.00 31.44 9 HIS A N 14
ATOM 18455 C CA . HIS A 1 9 ? 14.987 4.791 -5.961 1.00 72.34 9 HIS A CA 14
ATOM 18456 C C . HIS A 1 9 ? 14.330 5.529 -4.799 1.00 54.33 9 HIS A C 14
ATOM 18457 O O . HIS A 1 9 ? 14.626 6.698 -4.547 1.00 75.33 9 HIS A O 14
ATOM 18471 N N . ILE A 1 10 ? 13.437 4.841 -4.096 1.00 71.32 10 ILE A N 14
ATOM 18472 C CA . ILE A 1 10 ? 12.739 5.432 -2.961 1.00 73.43 10 ILE A CA 14
ATOM 18473 C C . ILE A 1 10 ? 13.464 5.133 -1.654 1.00 2.54 10 ILE A C 14
ATOM 18474 O O . ILE A 1 10 ? 14.215 4.162 -1.554 1.00 10.40 10 ILE A O 14
ATOM 18490 N N . THR A 1 11 ? 13.234 5.975 -0.650 1.00 72.42 11 THR A N 14
ATOM 18491 C CA . THR A 1 11 ? 13.864 5.802 0.652 1.00 23.43 11 THR A CA 14
ATOM 18492 C C . THR A 1 11 ? 13.087 4.812 1.513 1.00 55.34 11 THR A C 14
ATOM 18493 O O . THR A 1 11 ? 12.222 4.088 1.017 1.00 41.22 11 THR A O 14
ATOM 18504 N N . LEU A 1 12 ? 13.398 4.786 2.804 1.00 53.22 12 LEU A N 14
ATOM 18505 C CA . LEU A 1 12 ? 12.727 3.885 3.734 1.00 14.35 12 LEU A CA 14
ATOM 18506 C C . LEU A 1 12 ? 11.235 3.796 3.426 1.00 24.12 12 LEU A C 14
ATOM 18507 O O . LEU A 1 12 ? 10.657 4.712 2.841 1.00 25.54 12 LEU A O 14
ATOM 18523 N N . GLN A 1 13 ? 10.619 2.688 3.826 1.00 42.13 13 GLN A N 14
ATOM 18524 C CA . GLN A 1 13 ? 9.195 2.481 3.593 1.00 32.31 13 GLN A CA 14
ATOM 18525 C C . GLN A 1 13 ? 8.375 3.629 4.174 1.00 65.52 13 GLN A C 14
ATOM 18526 O O . GLN A 1 13 ? 8.855 4.414 4.992 1.00 71.12 13 GLN A O 14
ATOM 18540 N N . PRO A 1 14 ? 7.110 3.730 3.742 1.00 53.40 14 PRO A N 14
ATOM 18541 C CA . PRO A 1 14 ? 6.197 4.779 4.206 1.00 11.33 14 PRO A CA 14
ATOM 18542 C C . PRO A 1 14 ? 5.788 4.589 5.663 1.00 61.11 14 PRO A C 14
ATOM 18543 O O . PRO A 1 14 ? 6.530 4.949 6.577 1.00 54.34 14 PRO A O 14
ATOM 18554 N N . GLN A 1 15 ? 4.605 4.020 5.871 1.00 10.42 15 GLN A N 14
ATOM 18555 C CA . GLN A 1 15 ? 4.099 3.783 7.218 1.00 73.22 15 GLN A CA 14
ATOM 18556 C C . GLN A 1 15 ? 4.277 2.322 7.616 1.00 33.55 15 GLN A C 14
ATOM 18557 O O . GLN A 1 15 ? 4.636 2.017 8.754 1.00 62.22 15 GLN A O 14
ATOM 18571 N N . VAL A 1 16 ? 4.022 1.421 6.673 1.00 64.52 16 VAL A N 14
ATOM 18572 C CA . VAL A 1 16 ? 4.155 -0.009 6.925 1.00 23.32 16 VAL A CA 14
ATOM 18573 C C . VAL A 1 16 ? 5.193 -0.636 6.001 1.00 21.41 16 VAL A C 14
ATOM 18574 O O . VAL A 1 16 ? 5.560 -0.058 4.977 1.00 14.54 16 VAL A O 14
ATOM 18587 N N . LEU A 1 17 ? 5.663 -1.823 6.368 1.00 64.30 17 LEU A N 14
ATOM 18588 C CA . LEU A 1 17 ? 6.660 -2.531 5.571 1.00 32.04 17 LEU A CA 14
ATOM 18589 C C . LEU A 1 17 ? 6.106 -2.883 4.194 1.00 21.35 17 LEU A C 14
ATOM 18590 O O . LEU A 1 17 ? 5.319 -3.819 4.052 1.00 63.33 17 LEU A O 14
ATOM 18606 N N . ASP A 1 18 ? 6.524 -2.129 3.184 1.00 12.20 18 ASP A N 14
ATOM 18607 C CA . ASP A 1 18 ? 6.072 -2.363 1.817 1.00 24.23 18 ASP A CA 14
ATOM 18608 C C . ASP A 1 18 ? 6.496 -3.747 1.335 1.00 42.13 18 ASP A C 14
ATOM 18609 O O . ASP A 1 18 ? 7.656 -4.138 1.475 1.00 14.32 18 ASP A O 14
ATOM 18618 N N . THR A 1 19 ? 5.549 -4.486 0.766 1.00 54.32 19 THR A N 14
ATOM 18619 C CA . THR A 1 19 ? 5.823 -5.827 0.265 1.00 53.55 19 THR A CA 14
ATOM 18620 C C . THR A 1 19 ? 6.266 -5.788 -1.193 1.00 64.53 19 THR A C 14
ATOM 18621 O O . THR A 1 19 ? 6.246 -6.807 -1.884 1.00 13.21 19 THR A O 14
ATOM 18632 N N . GLN A 1 20 ? 6.668 -4.608 -1.654 1.00 74.24 20 GLN A N 14
ATOM 18633 C CA . GLN A 1 20 ? 7.116 -4.439 -3.031 1.00 44.03 20 GLN A CA 14
ATOM 18634 C C . GLN A 1 20 ? 8.000 -5.605 -3.463 1.00 41.30 20 GLN A C 14
ATOM 18635 O O . GLN A 1 20 ? 7.782 -6.206 -4.514 1.00 34.45 20 GLN A O 14
ATOM 18649 N N . GLY A 1 21 ? 9.000 -5.918 -2.644 1.00 50.14 21 GLY A N 14
ATOM 18650 C CA . GLY A 1 21 ? 9.902 -7.010 -2.959 1.00 60.23 21 GLY A CA 14
ATOM 18651 C C . GLY A 1 21 ? 9.199 -8.353 -2.987 1.00 23.05 21 GLY A C 14
ATOM 18652 O O . GLY A 1 21 ? 9.286 -9.086 -3.972 1.00 0.54 21 GLY A O 14
ATOM 18656 N N . GLN A 1 22 ? 8.503 -8.677 -1.902 1.00 0.13 22 GLN A N 14
ATOM 18657 C CA . GLN A 1 22 ? 7.785 -9.942 -1.805 1.00 71.20 22 GLN A CA 14
ATOM 18658 C C . GLN A 1 22 ? 6.384 -9.820 -2.396 1.00 2.42 22 GLN A C 14
ATOM 18659 O O . GLN A 1 22 ? 6.106 -8.911 -3.179 1.00 13.54 22 GLN A O 14
ATOM 18673 N N . THR A 1 23 ? 5.504 -10.741 -2.016 1.00 64.34 23 THR A N 14
ATOM 18674 C CA . THR A 1 23 ? 4.133 -10.738 -2.510 1.00 11.45 23 THR A CA 14
ATOM 18675 C C . THR A 1 23 ? 3.296 -9.679 -1.800 1.00 45.12 23 THR A C 14
ATOM 18676 O O . THR A 1 23 ? 3.061 -9.764 -0.594 1.00 73.43 23 THR A O 14
ATOM 18687 N N . LEU A 1 24 ? 2.849 -8.681 -2.555 1.00 64.41 24 LEU A N 14
ATOM 18688 C CA . LEU A 1 24 ? 2.037 -7.605 -1.998 1.00 63.03 24 LEU A CA 14
ATOM 18689 C C . LEU A 1 24 ? 0.593 -8.056 -1.808 1.00 14.43 24 LEU A C 14
ATOM 18690 O O . LEU A 1 24 ? -0.147 -7.485 -1.005 1.00 51.35 24 LEU A O 14
ATOM 18706 N N . THR A 1 25 ? 0.196 -9.086 -2.549 1.00 45.41 25 THR A N 14
ATOM 18707 C CA . THR A 1 25 ? -1.159 -9.614 -2.461 1.00 61.13 25 THR A CA 14
ATOM 18708 C C . THR A 1 25 ? -1.588 -9.787 -1.009 1.00 75.40 25 THR A C 14
ATOM 18709 O O . THR A 1 25 ? -2.775 -9.710 -0.689 1.00 42.14 25 THR A O 14
ATOM 18720 N N . ARG A 1 26 ? -0.617 -10.022 -0.133 1.00 43.53 26 ARG A N 14
ATOM 18721 C CA . ARG A 1 26 ? -0.895 -10.206 1.286 1.00 72.32 26 ARG A CA 14
ATOM 18722 C C . ARG A 1 26 ? -1.143 -8.865 1.970 1.00 21.23 26 ARG A C 14
ATOM 18723 O O . ARG A 1 26 ? -2.133 -8.693 2.680 1.00 32.02 26 ARG A O 14
ATOM 18744 N N . ALA A 1 27 ? -0.236 -7.919 1.752 1.00 43.20 27 ALA A N 14
ATOM 18745 C CA . ALA A 1 27 ? -0.356 -6.593 2.346 1.00 34.32 27 ALA A CA 14
ATOM 18746 C C . ALA A 1 27 ? -1.407 -5.760 1.620 1.00 1.21 27 ALA A C 14
ATOM 18747 O O . ALA A 1 27 ? -2.307 -5.197 2.243 1.00 32.24 27 ALA A O 14
ATOM 18754 N N . VAL A 1 28 ? -1.286 -5.684 0.299 1.00 45.25 28 VAL A N 14
ATOM 18755 C CA . VAL A 1 28 ? -2.225 -4.919 -0.513 1.00 11.13 28 VAL A CA 14
ATOM 18756 C C . VAL A 1 28 ? -3.667 -5.268 -0.160 1.00 64.33 28 VAL A C 14
ATOM 18757 O O . VAL A 1 28 ? -4.544 -4.404 -0.158 1.00 44.22 28 VAL A O 14
ATOM 18770 N N . HIS A 1 29 ? -3.905 -6.541 0.138 1.00 32.51 29 HIS A N 14
ATOM 18771 C CA . HIS A 1 29 ? -5.241 -7.006 0.494 1.00 53.13 29 HIS A CA 14
ATOM 18772 C C . HIS A 1 29 ? -5.723 -6.341 1.780 1.00 70.51 29 HIS A C 14
ATOM 18773 O O . HIS A 1 29 ? -6.914 -6.078 1.945 1.00 11.34 29 HIS A O 14
ATOM 18787 N N . ASP A 1 30 ? -4.790 -6.075 2.687 1.00 12.43 30 ASP A N 14
ATOM 18788 C CA . ASP A 1 30 ? -5.119 -5.441 3.959 1.00 54.33 30 ASP A CA 14
ATOM 18789 C C . ASP A 1 30 ? -5.330 -3.940 3.780 1.00 63.44 30 ASP A C 14
ATOM 18790 O O . ASP A 1 30 ? -6.217 -3.349 4.396 1.00 30.12 30 ASP A O 14
ATOM 18799 N N . LEU A 1 31 ? -4.508 -3.330 2.933 1.00 22.11 31 LEU A N 14
ATOM 18800 C CA . LEU A 1 31 ? -4.603 -1.898 2.673 1.00 4.32 31 LEU A CA 14
ATOM 18801 C C . LEU A 1 31 ? -5.863 -1.571 1.879 1.00 14.45 31 LEU A C 14
ATOM 18802 O O . LEU A 1 31 ? -6.498 -0.540 2.100 1.00 71.02 31 LEU A O 14
ATOM 18818 N N . GLY A 1 32 ? -6.222 -2.457 0.956 1.00 61.33 32 GLY A N 14
ATOM 18819 C CA . GLY A 1 32 ? -7.407 -2.246 0.145 1.00 44.23 32 GLY A CA 14
ATOM 18820 C C . GLY A 1 32 ? -7.071 -1.903 -1.293 1.00 73.23 32 GLY A C 14
ATOM 18821 O O . GLY A 1 32 ? -7.837 -1.216 -1.970 1.00 3.22 32 GLY A O 14
ATOM 18825 N N . TYR A 1 33 ? -5.924 -2.381 -1.761 1.00 62.44 33 TYR A N 14
ATOM 18826 C CA . TYR A 1 33 ? -5.487 -2.118 -3.127 1.00 64.23 33 TYR A CA 14
ATOM 18827 C C . TYR A 1 33 ? -5.426 -3.409 -3.938 1.00 62.21 33 TYR A C 14
ATOM 18828 O O . TYR A 1 33 ? -4.379 -3.768 -4.477 1.00 74.01 33 TYR A O 14
ATOM 18846 N N . ALA A 1 34 ? -6.557 -4.103 -4.020 1.00 4.41 34 ALA A N 14
ATOM 18847 C CA . ALA A 1 34 ? -6.634 -5.352 -4.767 1.00 32.04 34 ALA A CA 14
ATOM 18848 C C . ALA A 1 34 ? -6.422 -5.115 -6.258 1.00 11.52 34 ALA A C 14
ATOM 18849 O O . ALA A 1 34 ? -6.331 -6.061 -7.039 1.00 21.21 34 ALA A O 14
ATOM 18856 N N . GLN A 1 35 ? -6.345 -3.845 -6.645 1.00 72.42 35 GLN A N 14
ATOM 18857 C CA . GLN A 1 35 ? -6.145 -3.485 -8.044 1.00 12.12 35 GLN A CA 14
ATOM 18858 C C . GLN A 1 35 ? -4.700 -3.727 -8.467 1.00 52.01 35 GLN A C 14
ATOM 18859 O O . GLN A 1 35 ? -4.368 -3.654 -9.650 1.00 55.04 35 GLN A O 14
ATOM 18873 N N . VAL A 1 36 ? -3.843 -4.015 -7.492 1.00 75.14 36 VAL A N 14
ATOM 18874 C CA . VAL A 1 36 ? -2.434 -4.269 -7.764 1.00 4.31 36 VAL A CA 14
ATOM 18875 C C . VAL A 1 36 ? -1.918 -5.442 -6.939 1.00 64.52 36 VAL A C 14
ATOM 18876 O O . VAL A 1 36 ? -2.009 -5.440 -5.712 1.00 41.15 36 VAL A O 14
ATOM 18889 N N . ASN A 1 37 ? -1.375 -6.445 -7.622 1.00 65.12 37 ASN A N 14
ATOM 18890 C CA . ASN A 1 37 ? -0.843 -7.627 -6.953 1.00 13.34 37 ASN A CA 14
ATOM 18891 C C . ASN A 1 37 ? 0.049 -8.430 -7.894 1.00 32.41 37 ASN A C 14
ATOM 18892 O O . ASN A 1 37 ? 0.145 -8.129 -9.084 1.00 14.54 37 ASN A O 14
ATOM 18903 N N . ASP A 1 38 ? 0.699 -9.455 -7.353 1.00 11.21 38 ASP A N 14
ATOM 18904 C CA . ASP A 1 38 ? 1.582 -10.304 -8.144 1.00 41.31 38 ASP A CA 14
ATOM 18905 C C . ASP A 1 38 ? 2.832 -9.540 -8.570 1.00 50.20 38 ASP A C 14
ATOM 18906 O O . ASP A 1 38 ? 3.526 -9.939 -9.505 1.00 43.25 38 ASP A O 14
ATOM 18915 N N . ILE A 1 39 ? 3.111 -8.440 -7.879 1.00 25.25 39 ILE A N 14
ATOM 18916 C CA . ILE A 1 39 ? 4.277 -7.621 -8.185 1.00 64.05 39 ILE A CA 14
ATOM 18917 C C . ILE A 1 39 ? 5.369 -7.803 -7.136 1.00 72.12 39 ILE A C 14
ATOM 18918 O O . ILE A 1 39 ? 5.262 -7.295 -6.020 1.00 41.51 39 ILE A O 14
ATOM 18934 N N . ARG A 1 40 ? 6.419 -8.530 -7.503 1.00 21.32 40 ARG A N 14
ATOM 18935 C CA . ARG A 1 40 ? 7.531 -8.779 -6.593 1.00 41.04 40 ARG A CA 14
ATOM 18936 C C . ARG A 1 40 ? 8.827 -8.192 -7.145 1.00 53.44 40 ARG A C 14
ATOM 18937 O O . ARG A 1 40 ? 9.498 -8.809 -7.973 1.00 15.21 40 ARG A O 14
ATOM 18958 N N . VAL A 1 41 ? 9.172 -6.995 -6.682 1.00 5.40 41 VAL A N 14
ATOM 18959 C CA . VAL A 1 41 ? 10.388 -6.324 -7.128 1.00 55.35 41 VAL A CA 14
ATOM 18960 C C . VAL A 1 41 ? 10.918 -5.377 -6.057 1.00 60.53 41 VAL A C 14
ATOM 18961 O O . VAL A 1 41 ? 10.181 -4.955 -5.168 1.00 2.54 41 VAL A O 14
ATOM 18974 N N . GLY A 1 42 ? 12.203 -5.048 -6.150 1.00 30.21 42 GLY A N 14
ATOM 18975 C CA . GLY A 1 42 ? 12.811 -4.153 -5.183 1.00 30.34 42 GLY A CA 14
ATOM 18976 C C . GLY A 1 42 ? 12.171 -2.779 -5.182 1.00 30.23 42 GLY A C 14
ATOM 18977 O O . GLY A 1 42 ? 10.995 -2.633 -5.515 1.00 72.30 42 GLY A O 14
ATOM 18981 N N . LYS A 1 43 ? 12.946 -1.768 -4.805 1.00 14.34 43 LYS A N 14
ATOM 18982 C CA . LYS A 1 43 ? 12.449 -0.398 -4.761 1.00 14.34 43 LYS A CA 14
ATOM 18983 C C . LYS A 1 43 ? 12.383 0.203 -6.161 1.00 64.43 43 LYS A C 14
ATOM 18984 O O . LYS A 1 43 ? 13.130 1.126 -6.487 1.00 73.12 43 LYS A O 14
ATOM 19003 N N . VAL A 1 44 ? 11.485 -0.327 -6.986 1.00 2.30 44 VAL A N 14
ATOM 19004 C CA . VAL A 1 44 ? 11.321 0.159 -8.351 1.00 32.11 44 VAL A CA 14
ATOM 19005 C C . VAL A 1 44 ? 10.367 -0.731 -9.140 1.00 14.15 44 VAL A C 14
ATOM 19006 O O . VAL A 1 44 ? 10.650 -1.906 -9.378 1.00 15.12 44 VAL A O 14
ATOM 19019 N N . LEU A 1 45 ? 9.235 -0.164 -9.543 1.00 41.20 45 LEU A N 14
ATOM 19020 C CA . LEU A 1 45 ? 8.237 -0.905 -10.306 1.00 64.45 45 LEU A CA 14
ATOM 19021 C C . LEU A 1 45 ? 7.559 -0.006 -11.334 1.00 51.43 45 LEU A C 14
ATOM 19022 O O . LEU A 1 45 ? 7.423 1.200 -11.125 1.00 54.11 45 LEU A O 14
ATOM 19038 N N . TYR A 1 46 ? 7.134 -0.600 -12.444 1.00 15.44 46 TYR A N 14
ATOM 19039 C CA . TYR A 1 46 ? 6.469 0.148 -13.504 1.00 50.14 46 TYR A CA 14
ATOM 19040 C C . TYR A 1 46 ? 5.276 -0.629 -14.054 1.00 3.34 46 TYR A C 14
ATOM 19041 O O . TYR A 1 46 ? 5.434 -1.707 -14.625 1.00 32.32 46 TYR A O 14
ATOM 19059 N N . MET A 1 47 ? 4.083 -0.071 -13.876 1.00 60.13 47 MET A N 14
ATOM 19060 C CA . MET A 1 47 ? 2.863 -0.710 -14.355 1.00 53.24 47 MET A CA 14
ATOM 19061 C C . MET A 1 47 ? 1.652 0.190 -14.127 1.00 44.11 47 MET A C 14
ATOM 19062 O O . MET A 1 47 ? 1.685 1.092 -13.289 1.00 31.21 47 MET A O 14
ATOM 19076 N N . THR A 1 48 ? 0.584 -0.060 -14.878 1.00 44.25 48 THR A N 14
ATOM 19077 C CA . THR A 1 48 ? -0.636 0.729 -14.759 1.00 24.40 48 THR A CA 14
ATOM 19078 C C . THR A 1 48 ? -1.611 0.087 -13.779 1.00 30.11 48 THR A C 14
ATOM 19079 O O . THR A 1 48 ? -1.423 -1.055 -13.358 1.00 12.40 48 THR A O 14
ATOM 19090 N N . VAL A 1 49 ? -2.655 0.828 -13.419 1.00 64.33 49 VAL A N 14
ATOM 19091 C CA . VAL A 1 49 ? -3.661 0.330 -12.490 1.00 34.14 49 VAL A CA 14
ATOM 19092 C C . VAL A 1 49 ? -5.063 0.466 -13.073 1.00 72.31 49 VAL A C 14
ATOM 19093 O O . VAL A 1 49 ? -5.317 1.333 -13.910 1.00 33.35 49 VAL A O 14
ATOM 19106 N N . ASP A 1 50 ? -5.970 -0.396 -12.626 1.00 70.02 50 ASP A N 14
ATOM 19107 C CA . ASP A 1 50 ? -7.348 -0.372 -13.103 1.00 11.33 50 ASP A CA 14
ATOM 19108 C C . ASP A 1 50 ? -8.196 0.581 -12.265 1.00 61.24 50 ASP A C 14
ATOM 19109 O O . ASP A 1 50 ? -8.848 0.167 -11.307 1.00 64.13 50 ASP A O 14
ATOM 19118 N N . GLU A 1 51 ? -8.181 1.858 -12.634 1.00 4.11 51 GLU A N 14
ATOM 19119 C CA . GLU A 1 51 ? -8.947 2.869 -11.915 1.00 2.12 51 GLU A CA 14
ATOM 19120 C C . GLU A 1 51 ? -9.574 3.868 -12.883 1.00 65.25 51 GLU A C 14
ATOM 19121 O O . GLU A 1 51 ? -9.299 3.842 -14.083 1.00 74.34 51 GLU A O 14
ATOM 19133 N N . VAL A 1 52 ? -10.417 4.748 -12.353 1.00 74.45 52 VAL A N 14
ATOM 19134 C CA . VAL A 1 52 ? -11.083 5.756 -13.170 1.00 33.44 52 VAL A CA 14
ATOM 19135 C C . VAL A 1 52 ? -11.153 7.094 -12.442 1.00 71.50 52 VAL A C 14
ATOM 19136 O O . VAL A 1 52 ? -11.039 8.153 -13.058 1.00 4.34 52 VAL A O 14
ATOM 19149 N N . SER A 1 53 ? -11.341 7.037 -11.127 1.00 73.14 53 SER A N 14
ATOM 19150 C CA . SER A 1 53 ? -11.430 8.245 -10.315 1.00 63.32 53 SER A CA 14
ATOM 19151 C C . SER A 1 53 ? -10.275 9.193 -10.624 1.00 22.32 53 SER A C 14
ATOM 19152 O O . SER A 1 53 ? -9.299 8.811 -11.270 1.00 73.55 53 SER A O 14
ATOM 19160 N N . ASP A 1 54 ? -10.393 10.431 -10.157 1.00 32.42 54 ASP A N 14
ATOM 19161 C CA . ASP A 1 54 ? -9.359 11.435 -10.381 1.00 75.51 54 ASP A CA 14
ATOM 19162 C C . ASP A 1 54 ? -8.120 11.135 -9.544 1.00 61.30 54 ASP A C 14
ATOM 19163 O O . ASP A 1 54 ? -7.007 11.079 -10.065 1.00 63.01 54 ASP A O 14
ATOM 19172 N N . GLU A 1 55 ? -8.322 10.944 -8.244 1.00 21.30 55 GLU A N 14
ATOM 19173 C CA . GLU A 1 55 ? -7.220 10.652 -7.335 1.00 64.42 55 GLU A CA 14
ATOM 19174 C C . GLU A 1 55 ? -6.750 9.209 -7.496 1.00 20.44 55 GLU A C 14
ATOM 19175 O O . GLU A 1 55 ? -5.557 8.918 -7.407 1.00 42.11 55 GLU A O 14
ATOM 19187 N N . LYS A 1 56 ? -7.697 8.307 -7.732 1.00 12.25 56 LYS A N 14
ATOM 19188 C CA . LYS A 1 56 ? -7.383 6.894 -7.905 1.00 71.02 56 LYS A CA 14
ATOM 19189 C C . LYS A 1 56 ? -6.900 6.615 -9.325 1.00 20.52 56 LYS A C 14
ATOM 19190 O O . LYS A 1 56 ? -6.510 5.493 -9.649 1.00 20.30 56 LYS A O 14
ATOM 19209 N N . VAL A 1 57 ? -6.927 7.642 -10.167 1.00 51.25 57 VAL A N 14
ATOM 19210 C CA . VAL A 1 57 ? -6.489 7.508 -11.552 1.00 33.43 57 VAL A CA 14
ATOM 19211 C C . VAL A 1 57 ? -5.452 6.400 -11.695 1.00 23.23 57 VAL A C 14
ATOM 19212 O O . VAL A 1 57 ? -5.699 5.383 -12.344 1.00 43.01 57 VAL A O 14
ATOM 19225 N N . HIS A 1 58 ? -4.289 6.603 -11.083 1.00 50.13 58 HIS A N 14
ATOM 19226 C CA . HIS A 1 58 ? -3.213 5.620 -11.141 1.00 43.43 58 HIS A CA 14
ATOM 19227 C C . HIS A 1 58 ? -3.354 4.593 -10.022 1.00 40.21 58 HIS A C 14
ATOM 19228 O O . HIS A 1 58 ? -4.231 3.731 -10.065 1.00 1.53 58 HIS A O 14
ATOM 19242 N N . ASN A 1 59 ? -2.484 4.691 -9.022 1.00 41.31 59 ASN A N 14
ATOM 19243 C CA . ASN A 1 59 ? -2.511 3.770 -7.892 1.00 71.31 59 ASN A CA 14
ATOM 19244 C C . ASN A 1 59 ? -2.561 4.531 -6.571 1.00 24.43 59 ASN A C 14
ATOM 19245 O O . ASN A 1 59 ? -3.637 4.867 -6.076 1.00 72.44 59 ASN A O 14
ATOM 19256 N N . ILE A 1 60 ? -1.389 4.799 -6.005 1.00 2.13 60 ILE A N 14
ATOM 19257 C CA . ILE A 1 60 ? -1.299 5.522 -4.742 1.00 64.40 60 ILE A CA 14
ATOM 19258 C C . ILE A 1 60 ? -0.442 6.775 -4.886 1.00 14.20 60 ILE A C 14
ATOM 19259 O O . ILE A 1 60 ? -0.614 7.745 -4.146 1.00 74.35 60 ILE A O 14
ATOM 19275 N N . ILE A 1 61 ? 0.479 6.749 -5.843 1.00 54.23 61 ILE A N 14
ATOM 19276 C CA . ILE A 1 61 ? 1.360 7.885 -6.086 1.00 74.21 61 ILE A CA 14
ATOM 19277 C C . ILE A 1 61 ? 0.580 9.196 -6.083 1.00 62.55 61 ILE A C 14
ATOM 19278 O O . ILE A 1 61 ? 1.137 10.262 -5.822 1.00 44.30 61 ILE A O 14
ATOM 19294 N N . THR A 1 62 ? -0.714 9.109 -6.375 1.00 31.23 62 THR A N 14
ATOM 19295 C CA . THR A 1 62 ? -1.571 10.287 -6.405 1.00 52.25 62 THR A CA 14
ATOM 19296 C C . THR A 1 62 ? -1.490 11.061 -5.094 1.00 61.54 62 THR A C 14
ATOM 19297 O O . THR A 1 62 ? -0.586 11.873 -4.895 1.00 54.43 62 THR A O 14
ATOM 19308 N N . THR A 1 63 ? -2.440 10.803 -4.200 1.00 64.45 63 THR A N 14
ATOM 19309 C CA . THR A 1 63 ? -2.476 11.475 -2.908 1.00 24.11 63 THR A CA 14
ATOM 19310 C C . THR A 1 63 ? -2.446 10.468 -1.764 1.00 0.34 63 THR A C 14
ATOM 19311 O O . THR A 1 63 ? -1.930 10.756 -0.683 1.00 12.53 63 THR A O 14
ATOM 19322 N N . LEU A 1 64 ? -3.001 9.286 -2.007 1.00 52.32 64 LEU A N 14
ATOM 19323 C CA . LEU A 1 64 ? -3.038 8.235 -0.996 1.00 43.22 64 LEU A CA 14
ATOM 19324 C C . LEU A 1 64 ? -1.769 8.249 -0.150 1.00 2.52 64 LEU A C 14
ATOM 19325 O O . LEU A 1 64 ? -1.831 8.281 1.079 1.00 21.22 64 LEU A O 14
ATOM 19341 N N . SER A 1 65 ? -0.619 8.228 -0.816 1.00 41.41 65 SER A N 14
ATOM 19342 C CA . SER A 1 65 ? 0.665 8.237 -0.125 1.00 42.31 65 SER A CA 14
ATOM 19343 C C . SER A 1 65 ? 0.746 9.403 0.856 1.00 42.23 65 SER A C 14
ATOM 19344 O O . SER A 1 65 ? 0.756 9.206 2.070 1.00 4.22 65 SER A O 14
ATOM 19352 N N . GLU A 1 66 ? 0.804 10.618 0.318 1.00 32.31 66 GLU A N 14
ATOM 19353 C CA . GLU A 1 66 ? 0.885 11.816 1.146 1.00 71.44 66 GLU A CA 14
ATOM 19354 C C . GLU A 1 66 ? -0.241 11.843 2.175 1.00 32.11 66 GLU A C 14
ATOM 19355 O O . GLU A 1 66 ? -0.187 12.590 3.152 1.00 52.41 66 GLU A O 14
ATOM 19367 N N . LYS A 1 67 ? -1.262 11.022 1.949 1.00 44.51 67 LYS A N 14
ATOM 19368 C CA . LYS A 1 67 ? -2.401 10.950 2.855 1.00 14.24 67 LYS A CA 14
ATOM 19369 C C . LYS A 1 67 ? -2.032 10.208 4.136 1.00 40.31 67 LYS A C 14
ATOM 19370 O O . LYS A 1 67 ? -2.438 10.599 5.231 1.00 10.22 67 LYS A O 14
ATOM 19389 N N . LEU A 1 68 ? -1.259 9.138 3.992 1.00 71.53 68 LEU A N 14
ATOM 19390 C CA . LEU A 1 68 ? -0.833 8.341 5.138 1.00 53.44 68 LEU A CA 14
ATOM 19391 C C . LEU A 1 68 ? 0.613 7.885 4.976 1.00 3.34 68 LEU A C 14
ATOM 19392 O O . LEU A 1 68 ? 1.443 8.094 5.862 1.00 63.24 68 LEU A O 14
ATOM 19408 N N . PHE A 1 69 ? 0.909 7.264 3.840 1.00 61.23 69 PHE A N 14
ATOM 19409 C CA . PHE A 1 69 ? 2.256 6.779 3.561 1.00 1.24 69 PHE A CA 14
ATOM 19410 C C . PHE A 1 69 ? 3.284 7.890 3.754 1.00 23.04 69 PHE A C 14
ATOM 19411 O O . PHE A 1 69 ? 4.217 7.756 4.546 1.00 11.32 69 PHE A O 14
ATOM 19428 N N . ALA A 1 70 ? 3.107 8.986 3.024 1.00 33.01 70 ALA A N 14
ATOM 19429 C CA . ALA A 1 70 ? 4.017 10.121 3.115 1.00 21.42 70 ALA A CA 14
ATOM 19430 C C . ALA A 1 70 ? 3.411 11.246 3.947 1.00 73.31 70 ALA A C 14
ATOM 19431 O O . ALA A 1 70 ? 2.204 11.482 3.903 1.00 63.04 70 ALA A O 14
ATOM 19438 N N . ASN A 1 71 ? 4.256 11.936 4.706 1.00 52.24 71 ASN A N 14
ATOM 19439 C CA . ASN A 1 71 ? 3.802 13.036 5.549 1.00 41.11 71 ASN A CA 14
ATOM 19440 C C . ASN A 1 71 ? 4.204 14.381 4.951 1.00 1.25 71 ASN A C 14
ATOM 19441 O O . ASN A 1 71 ? 5.242 14.499 4.299 1.00 21.23 71 ASN A O 14
ATOM 19452 N N . THR A 1 72 ? 3.375 15.395 5.179 1.00 10.31 72 THR A N 14
ATOM 19453 C CA . THR A 1 72 ? 3.643 16.732 4.664 1.00 72.13 72 THR A CA 14
ATOM 19454 C C . THR A 1 72 ? 4.573 17.504 5.593 1.00 34.51 72 THR A C 14
ATOM 19455 O O . THR A 1 72 ? 4.762 18.710 5.437 1.00 32.10 72 THR A O 14
ATOM 19466 N N . VAL A 1 73 ? 5.152 16.800 6.561 1.00 61.14 73 VAL A N 14
ATOM 19467 C CA . VAL A 1 73 ? 6.064 17.419 7.515 1.00 65.13 73 VAL A CA 14
ATOM 19468 C C . VAL A 1 73 ? 7.492 17.433 6.980 1.00 21.01 73 VAL A C 14
ATOM 19469 O O . VAL A 1 73 ? 8.097 18.494 6.825 1.00 2.24 73 VAL A O 14
ATOM 19482 N N . ILE A 1 74 ? 8.024 16.248 6.699 1.00 5.42 74 ILE A N 14
ATOM 19483 C CA . ILE A 1 74 ? 9.381 16.125 6.180 1.00 31.21 74 ILE A CA 14
ATOM 19484 C C . ILE A 1 74 ? 9.546 14.841 5.375 1.00 63.53 74 ILE A C 14
ATOM 19485 O O . ILE A 1 74 ? 10.525 14.114 5.541 1.00 4.13 74 ILE A O 14
ATOM 19501 N N . GLU A 1 75 ? 8.583 14.569 4.500 1.00 32.41 75 GLU A N 14
ATOM 19502 C CA . GLU A 1 75 ? 8.623 13.372 3.668 1.00 60.12 75 GLU A CA 14
ATOM 19503 C C . GLU A 1 75 ? 9.690 13.499 2.584 1.00 73.41 75 GLU A C 14
ATOM 19504 O O . GLU A 1 75 ? 10.020 14.602 2.151 1.00 63.23 75 GLU A O 14
ATOM 19516 N N . GLU A 1 76 ? 10.224 12.361 2.152 1.00 61.42 76 GLU A N 14
ATOM 19517 C CA . GLU A 1 76 ? 11.254 12.345 1.120 1.00 63.40 76 GLU A CA 14
ATOM 19518 C C . GLU A 1 76 ? 11.204 11.045 0.321 1.00 10.40 76 GLU A C 14
ATOM 19519 O O . GLU A 1 76 ? 11.151 9.955 0.891 1.00 53.22 76 GLU A O 14
ATOM 19531 N N . TYR A 1 77 ? 11.221 11.170 -1.001 1.00 53.23 77 TYR A N 14
ATOM 19532 C CA . TYR A 1 77 ? 11.174 10.007 -1.879 1.00 50.24 77 TYR A CA 14
ATOM 19533 C C . TYR A 1 77 ? 11.603 10.377 -3.296 1.00 74.32 77 TYR A C 14
ATOM 19534 O O . TYR A 1 77 ? 11.827 11.547 -3.604 1.00 1.34 77 TYR A O 14
ATOM 19552 N N . SER A 1 78 ? 11.713 9.369 -4.156 1.00 24.23 78 SER A N 14
ATOM 19553 C CA . SER A 1 78 ? 12.118 9.586 -5.540 1.00 31.52 78 SER A CA 14
ATOM 19554 C C . SER A 1 78 ? 11.165 8.882 -6.501 1.00 33.30 78 SER A C 14
ATOM 19555 O O . SER A 1 78 ? 10.715 7.765 -6.241 1.00 4.31 78 SER A O 14
ATOM 19563 N N . TYR A 1 79 ? 10.861 9.543 -7.612 1.00 74.22 79 TYR A N 14
ATOM 19564 C CA . TYR A 1 79 ? 9.959 8.983 -8.612 1.00 60.01 79 TYR A CA 14
ATOM 19565 C C . TYR A 1 79 ? 10.189 9.629 -9.975 1.00 75.11 79 TYR A C 14
ATOM 19566 O O . TYR A 1 79 ? 11.050 10.495 -10.128 1.00 52.33 79 TYR A O 14
ATOM 19584 N N . LYS A 1 80 ? 9.411 9.201 -10.964 1.00 15.14 80 LYS A N 14
ATOM 19585 C CA . LYS A 1 80 ? 9.525 9.737 -12.315 1.00 1.13 80 LYS A CA 14
ATOM 19586 C C . LYS A 1 80 ? 8.317 10.601 -12.662 1.00 34.33 80 LYS A C 14
ATOM 19587 O O . LYS A 1 80 ? 7.401 10.758 -11.854 1.00 2.42 80 LYS A O 14
ATOM 19606 N N . VAL A 1 81 ? 8.319 11.157 -13.869 1.00 64.10 81 VAL A N 14
ATOM 19607 C CA . VAL A 1 81 ? 7.222 12.002 -14.324 1.00 1.42 81 VAL A CA 14
ATOM 19608 C C . VAL A 1 81 ? 5.876 11.323 -14.101 1.00 32.41 81 VAL A C 14
ATOM 19609 O O . VAL A 1 81 ? 5.364 10.631 -14.982 1.00 33.42 81 VAL A O 14
ATOM 19622 N N . LEU A 1 82 ? 5.306 11.524 -12.918 1.00 3.42 82 LEU A N 14
ATOM 19623 C CA . LEU A 1 82 ? 4.018 10.931 -12.578 1.00 14.31 82 LEU A CA 14
ATOM 19624 C C . LEU A 1 82 ? 3.124 11.942 -11.865 1.00 63.51 82 LEU A C 14
ATOM 19625 O O . LEU A 1 82 ? 3.587 12.995 -11.428 1.00 45.35 82 LEU A O 14
ATOM 19641 N N . ASP A 1 83 ? 1.843 11.612 -11.749 1.00 73.23 83 ASP A N 14
ATOM 19642 C CA . ASP A 1 83 ? 0.884 12.489 -11.086 1.00 65.33 83 ASP A CA 14
ATOM 19643 C C . ASP A 1 83 ? 1.589 13.687 -10.458 1.00 52.33 83 ASP A C 14
ATOM 19644 O O . ASP A 1 83 ? 1.904 14.662 -11.141 1.00 14.42 83 ASP A O 14
ATOM 19653 N N . ASP A 1 84 ? 1.832 13.608 -9.155 1.00 20.22 84 ASP A N 14
ATOM 19654 C CA . ASP A 1 84 ? 2.499 14.686 -8.434 1.00 62.03 84 ASP A CA 14
ATOM 19655 C C . ASP A 1 84 ? 3.858 14.230 -7.910 1.00 55.44 84 ASP A C 14
ATOM 19656 O O . ASP A 1 84 ? 4.890 14.807 -8.252 1.00 34.21 84 ASP A O 14
ATOM 19665 N N . GLU A 1 85 ? 3.848 13.193 -7.079 1.00 10.33 85 GLU A N 14
ATOM 19666 C CA . GLU A 1 85 ? 5.080 12.663 -6.507 1.00 33.54 85 GLU A CA 14
ATOM 19667 C C . GLU A 1 85 ? 4.850 12.171 -5.080 1.00 55.14 85 GLU A C 14
ATOM 19668 O O . GLU A 1 85 ? 5.272 12.809 -4.116 1.00 21.34 85 GLU A O 14
ATOM 19680 N N . LYS A 1 86 ? 4.176 11.033 -4.955 1.00 32.23 86 LYS A N 14
ATOM 19681 C CA . LYS A 1 86 ? 3.889 10.453 -3.648 1.00 14.31 86 LYS A CA 14
ATOM 19682 C C . LYS A 1 86 ? 3.791 8.934 -3.736 1.00 25.40 86 LYS A C 14
ATOM 19683 O O . LYS A 1 86 ? 2.700 8.368 -3.676 1.00 1.50 86 LYS A O 14
ATOM 19702 N N . GLU A 1 87 ? 4.940 8.279 -3.877 1.00 72.22 87 GLU A N 14
ATOM 19703 C CA . GLU A 1 87 ? 4.982 6.824 -3.973 1.00 3.44 87 GLU A CA 14
ATOM 19704 C C . GLU A 1 87 ? 4.637 6.181 -2.633 1.00 35.02 87 GLU A C 14
ATOM 19705 O O . GLU A 1 87 ? 4.317 6.870 -1.665 1.00 42.53 87 GLU A O 14
ATOM 19717 N N . ASN A 1 88 ? 4.702 4.854 -2.586 1.00 4.34 88 ASN A N 14
ATOM 19718 C CA . ASN A 1 88 ? 4.395 4.117 -1.366 1.00 23.35 88 ASN A CA 14
ATOM 19719 C C . ASN A 1 88 ? 5.673 3.744 -0.619 1.00 73.12 88 ASN A C 14
ATOM 19720 O O . ASN A 1 88 ? 6.063 4.413 0.337 1.00 51.42 88 ASN A O 14
ATOM 19731 N N . ALA A 1 89 ? 6.319 2.671 -1.064 1.00 4.35 89 ALA A N 14
ATOM 19732 C CA . ALA A 1 89 ? 7.554 2.211 -0.440 1.00 32.11 89 ALA A CA 14
ATOM 19733 C C . ALA A 1 89 ? 8.463 3.384 -0.091 1.00 3.02 89 ALA A C 14
ATOM 19734 O O . ALA A 1 89 ? 8.367 4.456 -0.689 1.00 51.23 89 ALA A O 14
ATOM 19741 N N . ALA A 1 1 ? 0.330 -0.013 -1.588 1.00 72.44 1 ALA A N 15
ATOM 19742 C CA . ALA A 1 1 ? 1.553 -0.241 -2.347 1.00 42.25 1 ALA A CA 15
ATOM 19743 C C . ALA A 1 1 ? 1.375 -1.377 -3.349 1.00 31.03 1 ALA A C 15
ATOM 19744 O O . ALA A 1 1 ? 0.599 -2.303 -3.119 1.00 75.35 1 ALA A O 15
ATOM 19751 N N . GLY A 1 2 ? 2.099 -1.299 -4.461 1.00 42.22 2 GLY A N 15
ATOM 19752 C CA . GLY A 1 2 ? 2.005 -2.327 -5.481 1.00 44.32 2 GLY A CA 15
ATOM 19753 C C . GLY A 1 2 ? 2.388 -1.816 -6.856 1.00 51.21 2 GLY A C 15
ATOM 19754 O O . GLY A 1 2 ? 3.205 -0.904 -6.981 1.00 62.44 2 GLY A O 15
ATOM 19758 N N . MET A 1 3 ? 1.797 -2.405 -7.890 1.00 70.32 3 MET A N 15
ATOM 19759 C CA . MET A 1 3 ? 2.081 -2.004 -9.263 1.00 64.01 3 MET A CA 15
ATOM 19760 C C . MET A 1 3 ? 1.952 -0.493 -9.426 1.00 1.13 3 MET A C 15
ATOM 19761 O O . MET A 1 3 ? 0.866 0.067 -9.278 1.00 13.21 3 MET A O 15
ATOM 19775 N N . LYS A 1 4 ? 3.067 0.162 -9.730 1.00 41.53 4 LYS A N 15
ATOM 19776 C CA . LYS A 1 4 ? 3.079 1.609 -9.914 1.00 61.11 4 LYS A CA 15
ATOM 19777 C C . LYS A 1 4 ? 4.015 2.005 -11.051 1.00 42.14 4 LYS A C 15
ATOM 19778 O O . LYS A 1 4 ? 5.060 1.386 -11.255 1.00 31.45 4 LYS A O 15
ATOM 19797 N N . THR A 1 5 ? 3.635 3.043 -11.791 1.00 30.33 5 THR A N 15
ATOM 19798 C CA . THR A 1 5 ? 4.440 3.522 -12.907 1.00 22.31 5 THR A CA 15
ATOM 19799 C C . THR A 1 5 ? 5.429 4.589 -12.453 1.00 41.43 5 THR A C 15
ATOM 19800 O O . THR A 1 5 ? 5.144 5.785 -12.529 1.00 71.01 5 THR A O 15
ATOM 19811 N N . ILE A 1 6 ? 6.592 4.151 -11.983 1.00 34.25 6 ILE A N 15
ATOM 19812 C CA . ILE A 1 6 ? 7.623 5.070 -11.519 1.00 1.25 6 ILE A CA 15
ATOM 19813 C C . ILE A 1 6 ? 8.997 4.409 -11.535 1.00 31.41 6 ILE A C 15
ATOM 19814 O O . ILE A 1 6 ? 9.158 3.280 -11.073 1.00 70.40 6 ILE A O 15
ATOM 19830 N N . GLU A 1 7 ? 9.984 5.121 -12.069 1.00 25.14 7 GLU A N 15
ATOM 19831 C CA . GLU A 1 7 ? 11.345 4.602 -12.144 1.00 3.33 7 GLU A CA 15
ATOM 19832 C C . GLU A 1 7 ? 12.309 5.489 -11.361 1.00 44.22 7 GLU A C 15
ATOM 19833 O O . GLU A 1 7 ? 12.977 6.354 -11.930 1.00 55.25 7 GLU A O 15
ATOM 19845 N N . LEU A 1 8 ? 12.377 5.269 -10.053 1.00 22.21 8 LEU A N 15
ATOM 19846 C CA . LEU A 1 8 ? 13.259 6.048 -9.190 1.00 60.44 8 LEU A CA 15
ATOM 19847 C C . LEU A 1 8 ? 13.523 5.316 -7.879 1.00 23.44 8 LEU A C 15
ATOM 19848 O O . LEU A 1 8 ? 12.727 4.479 -7.451 1.00 2.01 8 LEU A O 15
ATOM 19864 N N . HIS A 1 9 ? 14.645 5.638 -7.243 1.00 25.51 9 HIS A N 15
ATOM 19865 C CA . HIS A 1 9 ? 15.014 5.012 -5.977 1.00 55.45 9 HIS A CA 15
ATOM 19866 C C . HIS A 1 9 ? 14.347 5.725 -4.805 1.00 54.50 9 HIS A C 15
ATOM 19867 O O . HIS A 1 9 ? 14.629 6.893 -4.535 1.00 11.21 9 HIS A O 15
ATOM 19881 N N . ILE A 1 10 ? 13.461 5.016 -4.114 1.00 23.05 10 ILE A N 15
ATOM 19882 C CA . ILE A 1 10 ? 12.755 5.581 -2.971 1.00 2.44 10 ILE A CA 15
ATOM 19883 C C . ILE A 1 10 ? 13.512 5.320 -1.673 1.00 34.33 10 ILE A C 15
ATOM 19884 O O . ILE A 1 10 ? 14.331 4.404 -1.592 1.00 2.12 10 ILE A O 15
ATOM 19900 N N . THR A 1 11 ? 13.230 6.129 -0.656 1.00 42.44 11 THR A N 15
ATOM 19901 C CA . THR A 1 11 ? 13.883 5.986 0.639 1.00 71.43 11 THR A CA 15
ATOM 19902 C C . THR A 1 11 ? 13.158 4.965 1.509 1.00 3.54 11 THR A C 15
ATOM 19903 O O . THR A 1 11 ? 12.308 4.215 1.028 1.00 45.01 11 THR A O 15
ATOM 19914 N N . LEU A 1 12 ? 13.498 4.943 2.793 1.00 24.23 12 LEU A N 15
ATOM 19915 C CA . LEU A 1 12 ? 12.879 4.014 3.733 1.00 40.24 12 LEU A CA 15
ATOM 19916 C C . LEU A 1 12 ? 11.391 3.855 3.439 1.00 33.13 12 LEU A C 15
ATOM 19917 O O . LEU A 1 12 ? 10.748 4.771 2.927 1.00 3.24 12 LEU A O 15
ATOM 19933 N N . GLN A 1 13 ? 10.850 2.687 3.769 1.00 35.34 13 GLN A N 15
ATOM 19934 C CA . GLN A 1 13 ? 9.436 2.409 3.542 1.00 22.35 13 GLN A CA 15
ATOM 19935 C C . GLN A 1 13 ? 8.563 3.512 4.132 1.00 61.43 13 GLN A C 15
ATOM 19936 O O . GLN A 1 13 ? 8.997 4.296 4.976 1.00 53.02 13 GLN A O 15
ATOM 19950 N N . PRO A 1 14 ? 7.303 3.575 3.677 1.00 14.35 14 PRO A N 15
ATOM 19951 C CA . PRO A 1 14 ? 6.342 4.578 4.146 1.00 10.44 14 PRO A CA 15
ATOM 19952 C C . PRO A 1 14 ? 5.913 4.340 5.590 1.00 5.23 14 PRO A C 15
ATOM 19953 O O . PRO A 1 14 ? 6.630 4.694 6.526 1.00 45.13 14 PRO A O 15
ATOM 19964 N N . GLN A 1 15 ? 4.741 3.738 5.763 1.00 1.42 15 GLN A N 15
ATOM 19965 C CA . GLN A 1 15 ? 4.218 3.454 7.094 1.00 21.32 15 GLN A CA 15
ATOM 19966 C C . GLN A 1 15 ? 4.380 1.977 7.438 1.00 21.32 15 GLN A C 15
ATOM 19967 O O . GLN A 1 15 ? 4.685 1.624 8.578 1.00 73.24 15 GLN A O 15
ATOM 19981 N N . VAL A 1 16 ? 4.174 1.117 6.446 1.00 71.13 16 VAL A N 15
ATOM 19982 C CA . VAL A 1 16 ? 4.298 -0.322 6.643 1.00 73.40 16 VAL A CA 15
ATOM 19983 C C . VAL A 1 16 ? 5.395 -0.906 5.760 1.00 52.23 16 VAL A C 15
ATOM 19984 O O . VAL A 1 16 ? 5.850 -0.265 4.811 1.00 32.21 16 VAL A O 15
ATOM 19997 N N . LEU A 1 17 ? 5.816 -2.125 6.077 1.00 72.23 17 LEU A N 15
ATOM 19998 C CA . LEU A 1 17 ? 6.860 -2.797 5.311 1.00 23.03 17 LEU A CA 15
ATOM 19999 C C . LEU A 1 17 ? 6.394 -3.081 3.887 1.00 23.40 17 LEU A C 15
ATOM 20000 O O . LEU A 1 17 ? 5.546 -3.945 3.661 1.00 3.15 17 LEU A O 15
ATOM 20016 N N . ASP A 1 18 ? 6.956 -2.351 2.930 1.00 74.13 18 ASP A N 15
ATOM 20017 C CA . ASP A 1 18 ? 6.600 -2.527 1.526 1.00 2.13 18 ASP A CA 15
ATOM 20018 C C . ASP A 1 18 ? 6.938 -3.937 1.053 1.00 62.13 18 ASP A C 15
ATOM 20019 O O . ASP A 1 18 ? 8.074 -4.394 1.187 1.00 40.23 18 ASP A O 15
ATOM 20028 N N . THR A 1 19 ? 5.944 -4.624 0.499 1.00 71.13 19 THR A N 15
ATOM 20029 C CA . THR A 1 19 ? 6.135 -5.983 0.007 1.00 14.13 19 THR A CA 15
ATOM 20030 C C . THR A 1 19 ? 6.478 -5.987 -1.478 1.00 34.30 19 THR A C 15
ATOM 20031 O O . THR A 1 19 ? 6.389 -7.020 -2.141 1.00 30.30 19 THR A O 15
ATOM 20042 N N . GLN A 1 20 ? 6.870 -4.827 -1.993 1.00 52.35 20 GLN A N 15
ATOM 20043 C CA . GLN A 1 20 ? 7.226 -4.698 -3.402 1.00 22.35 20 GLN A CA 15
ATOM 20044 C C . GLN A 1 20 ? 8.057 -5.891 -3.864 1.00 3.34 20 GLN A C 15
ATOM 20045 O O . GLN A 1 20 ? 7.787 -6.480 -4.909 1.00 64.40 20 GLN A O 15
ATOM 20059 N N . GLY A 1 21 ? 9.071 -6.240 -3.077 1.00 35.32 21 GLY A N 15
ATOM 20060 C CA . GLY A 1 21 ? 9.926 -7.360 -3.423 1.00 30.45 21 GLY A CA 15
ATOM 20061 C C . GLY A 1 21 ? 9.196 -8.687 -3.364 1.00 74.40 21 GLY A C 15
ATOM 20062 O O . GLY A 1 21 ? 9.378 -9.542 -4.231 1.00 4.33 21 GLY A O 15
ATOM 20066 N N . GLN A 1 22 ? 8.368 -8.861 -2.339 1.00 12.22 22 GLN A N 15
ATOM 20067 C CA . GLN A 1 22 ? 7.610 -10.095 -2.170 1.00 14.21 22 GLN A CA 15
ATOM 20068 C C . GLN A 1 22 ? 6.195 -9.944 -2.719 1.00 13.21 22 GLN A C 15
ATOM 20069 O O . GLN A 1 22 ? 5.918 -9.045 -3.514 1.00 71.12 22 GLN A O 15
ATOM 20083 N N . THR A 1 23 ? 5.301 -10.830 -2.290 1.00 10.52 23 THR A N 15
ATOM 20084 C CA . THR A 1 23 ? 3.915 -10.796 -2.739 1.00 40.02 23 THR A CA 15
ATOM 20085 C C . THR A 1 23 ? 3.123 -9.725 -1.998 1.00 75.23 23 THR A C 15
ATOM 20086 O O . THR A 1 23 ? 2.935 -9.806 -0.784 1.00 33.24 23 THR A O 15
ATOM 20097 N N . LEU A 1 24 ? 2.659 -8.722 -2.736 1.00 72.50 24 LEU A N 15
ATOM 20098 C CA . LEU A 1 24 ? 1.885 -7.634 -2.148 1.00 73.54 24 LEU A CA 15
ATOM 20099 C C . LEU A 1 24 ? 0.431 -8.049 -1.944 1.00 21.00 24 LEU A C 15
ATOM 20100 O O . LEU A 1 24 ? -0.281 -7.473 -1.121 1.00 2.23 24 LEU A O 15
ATOM 20116 N N . THR A 1 25 ? -0.004 -9.054 -2.698 1.00 20.25 25 THR A N 15
ATOM 20117 C CA . THR A 1 25 ? -1.372 -9.547 -2.599 1.00 21.14 25 THR A CA 15
ATOM 20118 C C . THR A 1 25 ? -1.772 -9.772 -1.145 1.00 24.11 25 THR A C 15
ATOM 20119 O O . THR A 1 25 ? -2.945 -9.661 -0.790 1.00 10.25 25 THR A O 15
ATOM 20130 N N . ARG A 1 26 ? -0.789 -10.088 -0.308 1.00 62.40 26 ARG A N 15
ATOM 20131 C CA . ARG A 1 26 ? -1.039 -10.329 1.108 1.00 61.41 26 ARG A CA 15
ATOM 20132 C C . ARG A 1 26 ? -1.201 -9.013 1.863 1.00 73.40 26 ARG A C 15
ATOM 20133 O O . ARG A 1 26 ? -2.074 -8.882 2.720 1.00 32.14 26 ARG A O 15
ATOM 20154 N N . ALA A 1 27 ? -0.354 -8.042 1.538 1.00 31.32 27 ALA A N 15
ATOM 20155 C CA . ALA A 1 27 ? -0.405 -6.737 2.184 1.00 3.33 27 ALA A CA 15
ATOM 20156 C C . ALA A 1 27 ? -1.563 -5.903 1.647 1.00 43.21 27 ALA A C 15
ATOM 20157 O O . ALA A 1 27 ? -2.400 -5.420 2.410 1.00 43.02 27 ALA A O 15
ATOM 20164 N N . VAL A 1 28 ? -1.605 -5.736 0.329 1.00 65.42 28 VAL A N 15
ATOM 20165 C CA . VAL A 1 28 ? -2.660 -4.961 -0.311 1.00 15.32 28 VAL A CA 15
ATOM 20166 C C . VAL A 1 28 ? -4.039 -5.441 0.130 1.00 43.05 28 VAL A C 15
ATOM 20167 O O . VAL A 1 28 ? -4.976 -4.651 0.244 1.00 53.31 28 VAL A O 15
ATOM 20180 N N . HIS A 1 29 ? -4.155 -6.742 0.376 1.00 12.02 29 HIS A N 15
ATOM 20181 C CA . HIS A 1 29 ? -5.420 -7.329 0.806 1.00 43.53 29 HIS A CA 15
ATOM 20182 C C . HIS A 1 29 ? -5.831 -6.791 2.173 1.00 31.31 29 HIS A C 15
ATOM 20183 O O . HIS A 1 29 ? -7.018 -6.728 2.494 1.00 1.34 29 HIS A O 15
ATOM 20197 N N . ASP A 1 30 ? -4.843 -6.407 2.974 1.00 53.11 30 ASP A N 15
ATOM 20198 C CA . ASP A 1 30 ? -5.103 -5.875 4.307 1.00 44.13 30 ASP A CA 15
ATOM 20199 C C . ASP A 1 30 ? -5.471 -4.396 4.239 1.00 34.23 30 ASP A C 15
ATOM 20200 O O . ASP A 1 30 ? -6.384 -3.941 4.930 1.00 54.04 30 ASP A O 15
ATOM 20209 N N . LEU A 1 31 ? -4.755 -3.651 3.405 1.00 55.22 31 LEU A N 15
ATOM 20210 C CA . LEU A 1 31 ? -5.006 -2.222 3.248 1.00 75.34 31 LEU A CA 15
ATOM 20211 C C . LEU A 1 31 ? -6.232 -1.978 2.372 1.00 5.23 31 LEU A C 15
ATOM 20212 O O . LEU A 1 31 ? -7.037 -1.090 2.648 1.00 33.15 31 LEU A O 15
ATOM 20228 N N . GLY A 1 32 ? -6.366 -2.774 1.316 1.00 52.34 32 GLY A N 15
ATOM 20229 C CA . GLY A 1 32 ? -7.497 -2.629 0.417 1.00 3.03 32 GLY A CA 15
ATOM 20230 C C . GLY A 1 32 ? -7.074 -2.261 -0.991 1.00 75.03 32 GLY A C 15
ATOM 20231 O O . GLY A 1 32 ? -7.828 -1.622 -1.726 1.00 74.50 32 GLY A O 15
ATOM 20235 N N . TYR A 1 33 ? -5.866 -2.663 -1.369 1.00 1.32 33 TYR A N 15
ATOM 20236 C CA . TYR A 1 33 ? -5.343 -2.368 -2.697 1.00 42.34 33 TYR A CA 15
ATOM 20237 C C . TYR A 1 33 ? -5.335 -3.619 -3.570 1.00 74.12 33 TYR A C 15
ATOM 20238 O O . TYR A 1 33 ? -4.324 -3.954 -4.185 1.00 63.33 33 TYR A O 15
ATOM 20256 N N . ALA A 1 34 ? -6.472 -4.305 -3.619 1.00 34.44 34 ALA A N 15
ATOM 20257 C CA . ALA A 1 34 ? -6.599 -5.518 -4.417 1.00 73.04 34 ALA A CA 15
ATOM 20258 C C . ALA A 1 34 ? -6.274 -5.247 -5.882 1.00 53.14 34 ALA A C 15
ATOM 20259 O O . ALA A 1 34 ? -5.997 -6.171 -6.647 1.00 11.24 34 ALA A O 15
ATOM 20266 N N . GLN A 1 35 ? -6.311 -3.975 -6.266 1.00 71.04 35 GLN A N 15
ATOM 20267 C CA . GLN A 1 35 ? -6.022 -3.584 -7.641 1.00 4.11 35 GLN A CA 15
ATOM 20268 C C . GLN A 1 35 ? -4.553 -3.820 -7.976 1.00 63.32 35 GLN A C 15
ATOM 20269 O O . GLN A 1 35 ? -4.211 -4.159 -9.109 1.00 44.44 35 GLN A O 15
ATOM 20283 N N . VAL A 1 36 ? -3.688 -3.640 -6.983 1.00 45.43 36 VAL A N 15
ATOM 20284 C CA . VAL A 1 36 ? -2.255 -3.834 -7.173 1.00 10.13 36 VAL A CA 15
ATOM 20285 C C . VAL A 1 36 ? -1.766 -5.075 -6.434 1.00 54.11 36 VAL A C 15
ATOM 20286 O O . VAL A 1 36 ? -1.814 -5.138 -5.206 1.00 51.24 36 VAL A O 15
ATOM 20299 N N . ASN A 1 37 ? -1.296 -6.061 -7.191 1.00 41.44 37 ASN A N 15
ATOM 20300 C CA . ASN A 1 37 ? -0.798 -7.301 -6.608 1.00 60.35 37 ASN A CA 15
ATOM 20301 C C . ASN A 1 37 ? 0.030 -8.085 -7.622 1.00 41.35 37 ASN A C 15
ATOM 20302 O O . ASN A 1 37 ? 0.017 -7.782 -8.816 1.00 24.52 37 ASN A O 15
ATOM 20313 N N . ASP A 1 38 ? 0.748 -9.092 -7.139 1.00 63.31 38 ASP A N 15
ATOM 20314 C CA . ASP A 1 38 ? 1.581 -9.921 -8.003 1.00 3.01 38 ASP A CA 15
ATOM 20315 C C . ASP A 1 38 ? 2.814 -9.152 -8.469 1.00 30.41 38 ASP A C 15
ATOM 20316 O O . ASP A 1 38 ? 3.387 -9.455 -9.516 1.00 53.11 38 ASP A O 15
ATOM 20325 N N . ILE A 1 39 ? 3.216 -8.157 -7.685 1.00 73.52 39 ILE A N 15
ATOM 20326 C CA . ILE A 1 39 ? 4.380 -7.346 -8.018 1.00 30.11 39 ILE A CA 15
ATOM 20327 C C . ILE A 1 39 ? 5.586 -7.743 -7.173 1.00 51.50 39 ILE A C 15
ATOM 20328 O O . ILE A 1 39 ? 5.648 -7.440 -5.981 1.00 61.13 39 ILE A O 15
ATOM 20344 N N . ARG A 1 40 ? 6.543 -8.420 -7.799 1.00 1.31 40 ARG A N 15
ATOM 20345 C CA . ARG A 1 40 ? 7.748 -8.857 -7.105 1.00 22.12 40 ARG A CA 15
ATOM 20346 C C . ARG A 1 40 ? 8.984 -8.165 -7.673 1.00 20.15 40 ARG A C 15
ATOM 20347 O O . ARG A 1 40 ? 9.590 -8.642 -8.633 1.00 14.14 40 ARG A O 15
ATOM 20368 N N . VAL A 1 41 ? 9.353 -7.037 -7.073 1.00 34.52 41 VAL A N 15
ATOM 20369 C CA . VAL A 1 41 ? 10.516 -6.280 -7.518 1.00 1.22 41 VAL A CA 15
ATOM 20370 C C . VAL A 1 41 ? 11.067 -5.408 -6.395 1.00 33.23 41 VAL A C 15
ATOM 20371 O O . VAL A 1 41 ? 10.349 -5.054 -5.461 1.00 14.22 41 VAL A O 15
ATOM 20384 N N . GLY A 1 42 ? 12.348 -5.065 -6.493 1.00 34.23 42 GLY A N 15
ATOM 20385 C CA . GLY A 1 42 ? 12.973 -4.237 -5.479 1.00 25.15 42 GLY A CA 15
ATOM 20386 C C . GLY A 1 42 ? 12.329 -2.870 -5.368 1.00 10.43 42 GLY A C 15
ATOM 20387 O O . GLY A 1 42 ? 11.139 -2.711 -5.643 1.00 24.00 42 GLY A O 15
ATOM 20391 N N . LYS A 1 43 ? 13.115 -1.878 -4.962 1.00 32.12 43 LYS A N 15
ATOM 20392 C CA . LYS A 1 43 ? 12.615 -0.516 -4.814 1.00 71.32 43 LYS A CA 15
ATOM 20393 C C . LYS A 1 43 ? 12.511 0.175 -6.170 1.00 3.21 43 LYS A C 15
ATOM 20394 O O . LYS A 1 43 ? 13.232 1.134 -6.445 1.00 50.54 43 LYS A O 15
ATOM 20413 N N . VAL A 1 44 ? 11.609 -0.317 -7.013 1.00 21.21 44 VAL A N 15
ATOM 20414 C CA . VAL A 1 44 ? 11.409 0.255 -8.339 1.00 4.21 44 VAL A CA 15
ATOM 20415 C C . VAL A 1 44 ? 10.486 -0.618 -9.181 1.00 20.00 44 VAL A C 15
ATOM 20416 O O . VAL A 1 44 ? 10.816 -1.760 -9.502 1.00 60.51 44 VAL A O 15
ATOM 20429 N N . LEU A 1 45 ? 9.328 -0.073 -9.537 1.00 33.45 45 LEU A N 15
ATOM 20430 C CA . LEU A 1 45 ? 8.355 -0.802 -10.343 1.00 30.51 45 LEU A CA 15
ATOM 20431 C C . LEU A 1 45 ? 7.686 0.121 -11.356 1.00 12.12 45 LEU A C 15
ATOM 20432 O O . LEU A 1 45 ? 7.501 1.311 -11.099 1.00 21.01 45 LEU A O 15
ATOM 20448 N N . TYR A 1 46 ? 7.323 -0.435 -12.506 1.00 72.21 46 TYR A N 15
ATOM 20449 C CA . TYR A 1 46 ? 6.674 0.338 -13.558 1.00 40.40 46 TYR A CA 15
ATOM 20450 C C . TYR A 1 46 ? 5.495 -0.428 -14.150 1.00 22.21 46 TYR A C 15
ATOM 20451 O O . TYR A 1 46 ? 5.672 -1.471 -14.779 1.00 52.00 46 TYR A O 15
ATOM 20469 N N . MET A 1 47 ? 4.292 0.098 -13.943 1.00 63.43 47 MET A N 15
ATOM 20470 C CA . MET A 1 47 ? 3.083 -0.535 -14.458 1.00 24.53 47 MET A CA 15
ATOM 20471 C C . MET A 1 47 ? 1.854 0.316 -14.158 1.00 11.22 47 MET A C 15
ATOM 20472 O O . MET A 1 47 ? 1.902 1.225 -13.328 1.00 62.00 47 MET A O 15
ATOM 20486 N N . THR A 1 48 ? 0.752 0.017 -14.839 1.00 12.25 48 THR A N 15
ATOM 20487 C CA . THR A 1 48 ? -0.490 0.756 -14.646 1.00 45.10 48 THR A CA 15
ATOM 20488 C C . THR A 1 48 ? -1.389 0.065 -13.627 1.00 65.13 48 THR A C 15
ATOM 20489 O O . THR A 1 48 ? -1.113 -1.056 -13.201 1.00 24.44 48 THR A O 15
ATOM 20500 N N . VAL A 1 49 ? -2.466 0.741 -13.241 1.00 72.41 49 VAL A N 15
ATOM 20501 C CA . VAL A 1 49 ? -3.407 0.190 -12.273 1.00 55.22 49 VAL A CA 15
ATOM 20502 C C . VAL A 1 49 ? -4.846 0.363 -12.746 1.00 74.05 49 VAL A C 15
ATOM 20503 O O . VAL A 1 49 ? -5.151 1.268 -13.523 1.00 42.41 49 VAL A O 15
ATOM 20516 N N . ASP A 1 50 ? -5.728 -0.511 -12.273 1.00 42.10 50 ASP A N 15
ATOM 20517 C CA . ASP A 1 50 ? -7.136 -0.455 -12.646 1.00 54.53 50 ASP A CA 15
ATOM 20518 C C . ASP A 1 50 ? -7.878 0.586 -11.813 1.00 51.45 50 ASP A C 15
ATOM 20519 O O . ASP A 1 50 ? -8.455 0.267 -10.774 1.00 64.04 50 ASP A O 15
ATOM 20528 N N . GLU A 1 51 ? -7.857 1.832 -12.277 1.00 53.21 51 GLU A N 15
ATOM 20529 C CA . GLU A 1 51 ? -8.526 2.920 -11.573 1.00 75.21 51 GLU A CA 15
ATOM 20530 C C . GLU A 1 51 ? -9.278 3.819 -12.550 1.00 42.42 51 GLU A C 15
ATOM 20531 O O . GLU A 1 51 ? -9.163 3.667 -13.766 1.00 63.33 51 GLU A O 15
ATOM 20543 N N . VAL A 1 52 ? -10.048 4.758 -12.009 1.00 33.31 52 VAL A N 15
ATOM 20544 C CA . VAL A 1 52 ? -10.819 5.683 -12.831 1.00 63.34 52 VAL A CA 15
ATOM 20545 C C . VAL A 1 52 ? -10.864 7.071 -12.202 1.00 61.33 52 VAL A C 15
ATOM 20546 O O . VAL A 1 52 ? -10.835 8.082 -12.903 1.00 3.30 52 VAL A O 15
ATOM 20559 N N . SER A 1 53 ? -10.935 7.111 -10.876 1.00 21.04 53 SER A N 15
ATOM 20560 C CA . SER A 1 53 ? -10.988 8.375 -10.151 1.00 45.30 53 SER A CA 15
ATOM 20561 C C . SER A 1 53 ? -9.938 9.348 -10.679 1.00 44.21 53 SER A C 15
ATOM 20562 O O . SER A 1 53 ? -8.947 8.940 -11.286 1.00 11.50 53 SER A O 15
ATOM 20570 N N . ASP A 1 54 ? -10.162 10.636 -10.444 1.00 12.15 54 ASP A N 15
ATOM 20571 C CA . ASP A 1 54 ? -9.236 11.669 -10.894 1.00 30.42 54 ASP A CA 15
ATOM 20572 C C . ASP A 1 54 ? -7.862 11.480 -10.259 1.00 1.53 54 ASP A C 15
ATOM 20573 O O . ASP A 1 54 ? -6.852 11.393 -10.957 1.00 34.33 54 ASP A O 15
ATOM 20582 N N . GLU A 1 55 ? -7.832 11.421 -8.931 1.00 32.40 55 GLU A N 15
ATOM 20583 C CA . GLU A 1 55 ? -6.581 11.245 -8.203 1.00 33.04 55 GLU A CA 15
ATOM 20584 C C . GLU A 1 55 ? -6.111 9.795 -8.271 1.00 63.02 55 GLU A C 15
ATOM 20585 O O . GLU A 1 55 ? -4.950 9.520 -8.576 1.00 41.43 55 GLU A O 15
ATOM 20597 N N . LYS A 1 56 ? -7.020 8.870 -7.985 1.00 34.23 56 LYS A N 15
ATOM 20598 C CA . LYS A 1 56 ? -6.701 7.447 -8.014 1.00 13.41 56 LYS A CA 15
ATOM 20599 C C . LYS A 1 56 ? -6.426 6.981 -9.440 1.00 25.23 56 LYS A C 15
ATOM 20600 O O . LYS A 1 56 ? -6.046 5.831 -9.665 1.00 12.50 56 LYS A O 15
ATOM 20619 N N . VAL A 1 57 ? -6.617 7.880 -10.399 1.00 53.25 57 VAL A N 15
ATOM 20620 C CA . VAL A 1 57 ? -6.387 7.561 -11.803 1.00 44.23 57 VAL A CA 15
ATOM 20621 C C . VAL A 1 57 ? -5.361 6.443 -11.951 1.00 73.34 57 VAL A C 15
ATOM 20622 O O . VAL A 1 57 ? -5.639 5.407 -12.558 1.00 0.51 57 VAL A O 15
ATOM 20635 N N . HIS A 1 58 ? -4.174 6.658 -11.393 1.00 34.52 58 HIS A N 15
ATOM 20636 C CA . HIS A 1 58 ? -3.106 5.666 -11.462 1.00 14.54 58 HIS A CA 15
ATOM 20637 C C . HIS A 1 58 ? -3.272 4.613 -10.371 1.00 31.33 58 HIS A C 15
ATOM 20638 O O . HIS A 1 58 ? -4.100 3.710 -10.487 1.00 43.11 58 HIS A O 15
ATOM 20652 N N . ASN A 1 59 ? -2.478 4.735 -9.312 1.00 34.54 59 ASN A N 15
ATOM 20653 C CA . ASN A 1 59 ? -2.536 3.792 -8.201 1.00 34.45 59 ASN A CA 15
ATOM 20654 C C . ASN A 1 59 ? -2.647 4.527 -6.868 1.00 61.13 59 ASN A C 15
ATOM 20655 O O . ASN A 1 59 ? -3.741 4.898 -6.442 1.00 23.04 59 ASN A O 15
ATOM 20666 N N . ILE A 1 60 ? -1.507 4.734 -6.217 1.00 14.01 60 ILE A N 15
ATOM 20667 C CA . ILE A 1 60 ? -1.476 5.426 -4.935 1.00 12.24 60 ILE A CA 15
ATOM 20668 C C . ILE A 1 60 ? -0.552 6.638 -4.986 1.00 63.13 60 ILE A C 15
ATOM 20669 O O . ILE A 1 60 ? -0.699 7.577 -4.204 1.00 2.22 60 ILE A O 15
ATOM 20685 N N . ILE A 1 61 ? 0.399 6.610 -5.914 1.00 3.32 61 ILE A N 15
ATOM 20686 C CA . ILE A 1 61 ? 1.346 7.708 -6.070 1.00 32.14 61 ILE A CA 15
ATOM 20687 C C . ILE A 1 61 ? 0.636 9.057 -6.018 1.00 65.23 61 ILE A C 15
ATOM 20688 O O . ILE A 1 61 ? 1.246 10.080 -5.706 1.00 40.54 61 ILE A O 15
ATOM 20704 N N . THR A 1 62 ? -0.657 9.051 -6.325 1.00 11.30 62 THR A N 15
ATOM 20705 C CA . THR A 1 62 ? -1.451 10.274 -6.313 1.00 64.34 62 THR A CA 15
ATOM 20706 C C . THR A 1 62 ? -1.309 11.009 -4.986 1.00 23.35 62 THR A C 15
ATOM 20707 O O . THR A 1 62 ? -0.355 11.760 -4.778 1.00 54.42 62 THR A O 15
ATOM 20718 N N . THR A 1 63 ? -2.263 10.787 -4.087 1.00 1.14 63 THR A N 15
ATOM 20719 C CA . THR A 1 63 ? -2.244 11.429 -2.778 1.00 74.23 63 THR A CA 15
ATOM 20720 C C . THR A 1 63 ? -2.230 10.394 -1.659 1.00 11.44 63 THR A C 15
ATOM 20721 O O . THR A 1 63 ? -1.702 10.645 -0.574 1.00 41.25 63 THR A O 15
ATOM 20732 N N . LEU A 1 64 ? -2.812 9.231 -1.927 1.00 54.01 64 LEU A N 15
ATOM 20733 C CA . LEU A 1 64 ? -2.866 8.157 -0.941 1.00 60.25 64 LEU A CA 15
ATOM 20734 C C . LEU A 1 64 ? -1.594 8.125 -0.101 1.00 3.33 64 LEU A C 15
ATOM 20735 O O . LEU A 1 64 ? -1.650 8.130 1.129 1.00 71.30 64 LEU A O 15
ATOM 20751 N N . SER A 1 65 ? -0.447 8.096 -0.772 1.00 71.34 65 SER A N 15
ATOM 20752 C CA . SER A 1 65 ? 0.840 8.062 -0.087 1.00 54.12 65 SER A CA 15
ATOM 20753 C C . SER A 1 65 ? 0.940 9.190 0.935 1.00 21.13 65 SER A C 15
ATOM 20754 O O . SER A 1 65 ? 0.998 8.946 2.140 1.00 60.31 65 SER A O 15
ATOM 20762 N N . GLU A 1 66 ? 0.960 10.425 0.445 1.00 44.24 66 GLU A N 15
ATOM 20763 C CA . GLU A 1 66 ? 1.055 11.591 1.315 1.00 31.04 66 GLU A CA 15
ATOM 20764 C C . GLU A 1 66 ? -0.072 11.594 2.345 1.00 63.13 66 GLU A C 15
ATOM 20765 O O . GLU A 1 66 ? -0.028 12.333 3.329 1.00 64.53 66 GLU A O 15
ATOM 20777 N N . LYS A 1 67 ? -1.082 10.763 2.110 1.00 24.10 67 LYS A N 15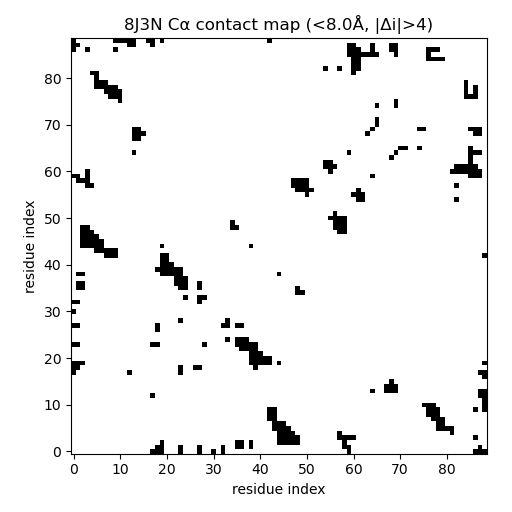
ATOM 20778 C CA . LYS A 1 67 ? -2.221 10.667 3.015 1.00 4.42 67 LYS A CA 15
ATOM 20779 C C . LYS A 1 67 ? -1.866 9.846 4.251 1.00 74.13 67 LYS A C 15
ATOM 20780 O O . LYS A 1 67 ? -2.258 10.186 5.368 1.00 3.11 67 LYS A O 15
ATOM 20799 N N . LEU A 1 68 ? -1.123 8.765 4.043 1.00 30.34 68 LEU A N 15
ATOM 20800 C CA . LEU A 1 68 ? -0.714 7.895 5.141 1.00 13.21 68 LEU A CA 15
ATOM 20801 C C . LEU A 1 68 ? 0.730 7.438 4.965 1.00 43.30 68 LEU A C 15
ATOM 20802 O O . LEU A 1 68 ? 1.562 7.619 5.854 1.00 5.41 68 LEU A O 15
ATOM 20818 N N . PHE A 1 69 ? 1.022 6.847 3.811 1.00 32.22 69 PHE A N 15
ATOM 20819 C CA . PHE A 1 69 ? 2.366 6.365 3.517 1.00 5.05 69 PHE A CA 15
ATOM 20820 C C . PHE A 1 69 ? 3.407 7.438 3.822 1.00 44.40 69 PHE A C 15
ATOM 20821 O O . PHE A 1 69 ? 4.226 7.285 4.728 1.00 61.12 69 PHE A O 15
ATOM 20838 N N . ALA A 1 70 ? 3.369 8.525 3.058 1.00 62.03 70 ALA A N 15
ATOM 20839 C CA . ALA A 1 70 ? 4.307 9.625 3.246 1.00 63.42 70 ALA A CA 15
ATOM 20840 C C . ALA A 1 70 ? 3.641 10.800 3.954 1.00 60.53 70 ALA A C 15
ATOM 20841 O O . ALA A 1 70 ? 2.426 10.976 3.874 1.00 2.21 70 ALA A O 15
ATOM 20848 N N . ASN A 1 71 ? 4.445 11.600 4.647 1.00 73.23 71 ASN A N 15
ATOM 20849 C CA . ASN A 1 71 ? 3.932 12.758 5.370 1.00 31.31 71 ASN A CA 15
ATOM 20850 C C . ASN A 1 71 ? 4.259 14.051 4.629 1.00 32.40 71 ASN A C 15
ATOM 20851 O O . ASN A 1 71 ? 5.392 14.532 4.666 1.00 31.22 71 ASN A O 15
ATOM 20862 N N . THR A 1 72 ? 3.258 14.610 3.956 1.00 61.33 72 THR A N 15
ATOM 20863 C CA . THR A 1 72 ? 3.438 15.846 3.205 1.00 3.15 72 THR A CA 15
ATOM 20864 C C . THR A 1 72 ? 4.145 16.902 4.047 1.00 3.14 72 THR A C 15
ATOM 20865 O O . THR A 1 72 ? 4.742 17.838 3.515 1.00 52.11 72 THR A O 15
ATOM 20876 N N . VAL A 1 73 ? 4.075 16.746 5.366 1.00 64.54 73 VAL A N 15
ATOM 20877 C CA . VAL A 1 73 ? 4.711 17.685 6.282 1.00 52.02 73 VAL A CA 15
ATOM 20878 C C . VAL A 1 73 ? 6.191 17.852 5.959 1.00 63.24 73 VAL A C 15
ATOM 20879 O O . VAL A 1 73 ? 6.686 18.972 5.829 1.00 63.10 73 VAL A O 15
ATOM 20892 N N . ILE A 1 74 ? 6.893 16.731 5.829 1.00 31.23 74 ILE A N 15
ATOM 20893 C CA . ILE A 1 74 ? 8.317 16.753 5.519 1.00 30.05 74 ILE A CA 15
ATOM 20894 C C . ILE A 1 74 ? 8.797 15.387 5.041 1.00 32.22 74 ILE A C 15
ATOM 20895 O O . ILE A 1 74 ? 9.836 14.895 5.479 1.00 3.42 74 ILE A O 15
ATOM 20911 N N . GLU A 1 75 ? 8.033 14.780 4.138 1.00 34.14 75 GLU A N 15
ATOM 20912 C CA . GLU A 1 75 ? 8.381 13.470 3.600 1.00 41.42 75 GLU A CA 15
ATOM 20913 C C . GLU A 1 75 ? 9.432 13.596 2.500 1.00 11.44 75 GLU A C 15
ATOM 20914 O O . GLU A 1 75 ? 9.674 14.686 1.982 1.00 62.31 75 GLU A O 15
ATOM 20926 N N . GLU A 1 76 ? 10.052 12.474 2.151 1.00 23.34 76 GLU A N 15
ATOM 20927 C CA . GLU A 1 76 ? 11.078 12.459 1.115 1.00 30.00 76 GLU A CA 15
ATOM 20928 C C . GLU A 1 76 ? 11.031 11.156 0.321 1.00 11.44 76 GLU A C 15
ATOM 20929 O O . GLU A 1 76 ? 10.954 10.070 0.895 1.00 32.31 76 GLU A O 15
ATOM 20941 N N . TYR A 1 77 ? 11.077 11.274 -1.001 1.00 1.42 77 TYR A N 15
ATOM 20942 C CA . TYR A 1 77 ? 11.037 10.108 -1.874 1.00 73.52 77 TYR A CA 15
ATOM 20943 C C . TYR A 1 77 ? 11.456 10.475 -3.294 1.00 51.13 77 TYR A C 15
ATOM 20944 O O . TYR A 1 77 ? 11.649 11.648 -3.613 1.00 13.54 77 TYR A O 15
ATOM 20962 N N . SER A 1 78 ? 11.594 9.463 -4.144 1.00 63.42 78 SER A N 15
ATOM 20963 C CA . SER A 1 78 ? 11.994 9.677 -5.530 1.00 54.22 78 SER A CA 15
ATOM 20964 C C . SER A 1 78 ? 11.039 8.968 -6.486 1.00 40.54 78 SER A C 15
ATOM 20965 O O . SER A 1 78 ? 10.584 7.857 -6.217 1.00 22.54 78 SER A O 15
ATOM 20973 N N . TYR A 1 79 ? 10.740 9.620 -7.604 1.00 50.35 79 TYR A N 15
ATOM 20974 C CA . TYR A 1 79 ? 9.838 9.055 -8.601 1.00 32.03 79 TYR A CA 15
ATOM 20975 C C . TYR A 1 79 ? 10.060 9.700 -9.965 1.00 63.34 79 TYR A C 15
ATOM 20976 O O . TYR A 1 79 ? 10.922 10.565 -10.124 1.00 72.21 79 TYR A O 15
ATOM 20994 N N . LYS A 1 80 ? 9.276 9.272 -10.949 1.00 42.22 80 LYS A N 15
ATOM 20995 C CA . LYS A 1 80 ? 9.384 9.807 -12.301 1.00 53.13 80 LYS A CA 15
ATOM 20996 C C . LYS A 1 80 ? 8.166 10.658 -12.648 1.00 71.54 80 LYS A C 15
ATOM 20997 O O . LYS A 1 80 ? 7.257 10.819 -11.834 1.00 75.15 80 LYS A O 15
ATOM 21016 N N . VAL A 1 81 ? 8.154 11.198 -13.863 1.00 1.44 81 VAL A N 15
ATOM 21017 C CA . VAL A 1 81 ? 7.047 12.030 -14.318 1.00 54.13 81 VAL A CA 15
ATOM 21018 C C . VAL A 1 81 ? 5.707 11.348 -14.065 1.00 12.55 81 VAL A C 15
ATOM 21019 O O . VAL A 1 81 ? 5.189 10.633 -14.923 1.00 41.03 81 VAL A O 15
ATOM 21032 N N . LEU A 1 82 ? 5.149 11.575 -12.880 1.00 61.13 82 LEU A N 15
ATOM 21033 C CA . LEU A 1 82 ? 3.868 10.983 -12.512 1.00 75.04 82 LEU A CA 15
ATOM 21034 C C . LEU A 1 82 ? 2.960 12.016 -11.852 1.00 23.14 82 LEU A C 15
ATOM 21035 O O . LEU A 1 82 ? 3.395 13.121 -11.528 1.00 15.43 82 LEU A O 15
ATOM 21051 N N . ASP A 1 83 ? 1.700 11.647 -11.653 1.00 13.23 83 ASP A N 15
ATOM 21052 C CA . ASP A 1 83 ? 0.731 12.540 -11.027 1.00 44.42 83 ASP A CA 15
ATOM 21053 C C . ASP A 1 83 ? 1.432 13.723 -10.365 1.00 53.24 83 ASP A C 15
ATOM 21054 O O . ASP A 1 83 ? 1.720 14.729 -11.014 1.00 53.13 83 ASP A O 15
ATOM 21063 N N . ASP A 1 84 ? 1.702 13.596 -9.071 1.00 75.40 84 ASP A N 15
ATOM 21064 C CA . ASP A 1 84 ? 2.368 14.654 -8.321 1.00 20.21 84 ASP A CA 15
ATOM 21065 C C . ASP A 1 84 ? 3.737 14.193 -7.830 1.00 72.30 84 ASP A C 15
ATOM 21066 O O . ASP A 1 84 ? 4.762 14.772 -8.188 1.00 31.41 84 ASP A O 15
ATOM 21075 N N . GLU A 1 85 ? 3.744 13.148 -7.008 1.00 10.01 85 GLU A N 15
ATOM 21076 C CA . GLU A 1 85 ? 4.987 12.611 -6.467 1.00 1.32 85 GLU A CA 15
ATOM 21077 C C . GLU A 1 85 ? 4.787 12.108 -5.040 1.00 71.11 85 GLU A C 15
ATOM 21078 O O . GLU A 1 85 ? 5.247 12.727 -4.081 1.00 20.05 85 GLU A O 15
ATOM 21090 N N . LYS A 1 86 ? 4.096 10.980 -4.908 1.00 44.44 86 LYS A N 15
ATOM 21091 C CA . LYS A 1 86 ? 3.834 10.391 -3.601 1.00 4.45 86 LYS A CA 15
ATOM 21092 C C . LYS A 1 86 ? 3.722 8.873 -3.700 1.00 4.50 86 LYS A C 15
ATOM 21093 O O . LYS A 1 86 ? 2.622 8.323 -3.711 1.00 12.31 86 LYS A O 15
ATOM 21112 N N . GLU A 1 87 ? 4.868 8.203 -3.771 1.00 3.32 87 GLU A N 15
ATOM 21113 C CA . GLU A 1 87 ? 4.897 6.749 -3.868 1.00 71.45 87 GLU A CA 15
ATOM 21114 C C . GLU A 1 87 ? 4.684 6.107 -2.500 1.00 55.24 87 GLU A C 15
ATOM 21115 O O . GLU A 1 87 ? 4.513 6.800 -1.498 1.00 60.03 87 GLU A O 15
ATOM 21127 N N . ASN A 1 88 ? 4.694 4.778 -2.468 1.00 40.53 88 ASN A N 15
ATOM 21128 C CA . ASN A 1 88 ? 4.501 4.043 -1.224 1.00 74.51 88 ASN A CA 15
ATOM 21129 C C . ASN A 1 88 ? 5.839 3.596 -0.643 1.00 14.15 88 ASN A C 15
ATOM 21130 O O . ASN A 1 88 ? 6.471 4.328 0.118 1.00 22.34 88 ASN A O 15
ATOM 21141 N N . ALA A 1 89 ? 6.263 2.391 -1.007 1.00 23.30 89 ALA A N 15
ATOM 21142 C CA . ALA A 1 89 ? 7.527 1.848 -0.524 1.00 32.30 89 ALA A CA 15
ATOM 21143 C C . ALA A 1 89 ? 8.581 2.942 -0.394 1.00 51.03 89 ALA A C 15
ATOM 21144 O O . ALA A 1 89 ? 9.614 2.749 0.248 1.00 11.11 89 ALA A O 15
ATOM 21151 N N . ALA A 1 1 ? 0.084 1.224 -1.018 1.00 14.25 1 ALA A N 16
ATOM 21152 C CA . ALA A 1 1 ? 1.220 0.743 -1.793 1.00 71.21 1 ALA A CA 16
ATOM 21153 C C . ALA A 1 1 ? 0.787 -0.316 -2.802 1.00 41.41 1 ALA A C 16
ATOM 21154 O O . ALA A 1 1 ? -0.337 -0.812 -2.752 1.00 33.23 1 ALA A O 16
ATOM 21161 N N . GLY A 1 2 ? 1.688 -0.656 -3.719 1.00 72.11 2 GLY A N 16
ATOM 21162 C CA . GLY A 1 2 ? 1.379 -1.653 -4.728 1.00 23.05 2 GLY A CA 16
ATOM 21163 C C . GLY A 1 2 ? 1.944 -1.295 -6.088 1.00 74.31 2 GLY A C 16
ATOM 21164 O O . GLY A 1 2 ? 2.799 -0.417 -6.201 1.00 74.54 2 GLY A O 16
ATOM 21168 N N . MET A 1 3 ? 1.466 -1.978 -7.123 1.00 54.14 3 MET A N 16
ATOM 21169 C CA . MET A 1 3 ? 1.929 -1.727 -8.483 1.00 72.12 3 MET A CA 16
ATOM 21170 C C . MET A 1 3 ? 1.828 -0.244 -8.827 1.00 63.40 3 MET A C 16
ATOM 21171 O O . MET A 1 3 ? 0.772 0.370 -8.671 1.00 65.51 3 MET A O 16
ATOM 21185 N N . LYS A 1 4 ? 2.933 0.326 -9.295 1.00 42.02 4 LYS A N 16
ATOM 21186 C CA . LYS A 1 4 ? 2.970 1.737 -9.662 1.00 70.33 4 LYS A CA 16
ATOM 21187 C C . LYS A 1 4 ? 3.848 1.957 -10.890 1.00 72.42 4 LYS A C 16
ATOM 21188 O O . LYS A 1 4 ? 4.799 1.212 -11.128 1.00 63.21 4 LYS A O 16
ATOM 21207 N N . THR A 1 5 ? 3.523 2.985 -11.668 1.00 5.24 5 THR A N 16
ATOM 21208 C CA . THR A 1 5 ? 4.282 3.303 -12.870 1.00 44.44 5 THR A CA 16
ATOM 21209 C C . THR A 1 5 ? 5.329 4.377 -12.593 1.00 33.44 5 THR A C 16
ATOM 21210 O O . THR A 1 5 ? 5.080 5.566 -12.794 1.00 20.31 5 THR A O 16
ATOM 21221 N N . ILE A 1 6 ? 6.499 3.950 -12.130 1.00 71.22 6 ILE A N 16
ATOM 21222 C CA . ILE A 1 6 ? 7.583 4.875 -11.827 1.00 4.32 6 ILE A CA 16
ATOM 21223 C C . ILE A 1 6 ? 8.929 4.158 -11.807 1.00 32.14 6 ILE A C 16
ATOM 21224 O O . ILE A 1 6 ? 8.998 2.955 -11.556 1.00 12.23 6 ILE A O 16
ATOM 21240 N N . GLU A 1 7 ? 9.996 4.905 -12.071 1.00 11.31 7 GLU A N 16
ATOM 21241 C CA . GLU A 1 7 ? 11.340 4.340 -12.082 1.00 20.12 7 GLU A CA 16
ATOM 21242 C C . GLU A 1 7 ? 12.309 5.225 -11.304 1.00 1.43 7 GLU A C 16
ATOM 21243 O O . GLU A 1 7 ? 13.019 6.048 -11.884 1.00 11.11 7 GLU A O 16
ATOM 21255 N N . LEU A 1 8 ? 12.333 5.051 -9.987 1.00 13.51 8 LEU A N 16
ATOM 21256 C CA . LEU A 1 8 ? 13.214 5.834 -9.127 1.00 51.44 8 LEU A CA 16
ATOM 21257 C C . LEU A 1 8 ? 13.455 5.121 -7.801 1.00 2.31 8 LEU A C 16
ATOM 21258 O O . LEU A 1 8 ? 12.637 4.313 -7.361 1.00 21.23 8 LEU A O 16
ATOM 21274 N N . HIS A 1 9 ? 14.583 5.428 -7.167 1.00 34.43 9 HIS A N 16
ATOM 21275 C CA . HIS A 1 9 ? 14.930 4.818 -5.888 1.00 64.21 9 HIS A CA 16
ATOM 21276 C C . HIS A 1 9 ? 14.286 5.576 -4.731 1.00 73.25 9 HIS A C 16
ATOM 21277 O O . HIS A 1 9 ? 14.654 6.714 -4.441 1.00 51.43 9 HIS A O 16
ATOM 21291 N N . ILE A 1 10 ? 13.322 4.937 -4.076 1.00 43.30 10 ILE A N 16
ATOM 21292 C CA . ILE A 1 10 ? 12.627 5.552 -2.952 1.00 23.44 10 ILE A CA 16
ATOM 21293 C C . ILE A 1 10 ? 13.343 5.259 -1.637 1.00 75.20 10 ILE A C 16
ATOM 21294 O O . ILE A 1 10 ? 14.131 4.317 -1.542 1.00 14.33 10 ILE A O 16
ATOM 21310 N N . THR A 1 11 ? 13.061 6.071 -0.623 1.00 3.22 11 THR A N 16
ATOM 21311 C CA . THR A 1 11 ? 13.677 5.900 0.687 1.00 34.31 11 THR A CA 16
ATOM 21312 C C . THR A 1 11 ? 12.925 4.865 1.516 1.00 31.24 11 THR A C 16
ATOM 21313 O O . THR A 1 11 ? 12.064 4.149 1.003 1.00 53.30 11 THR A O 16
ATOM 21324 N N . LEU A 1 12 ? 13.255 4.790 2.801 1.00 13.30 12 LEU A N 16
ATOM 21325 C CA . LEU A 1 12 ? 12.609 3.842 3.703 1.00 44.41 12 LEU A CA 16
ATOM 21326 C C . LEU A 1 12 ? 11.112 3.759 3.425 1.00 11.51 12 LEU A C 16
ATOM 21327 O O . LEU A 1 12 ? 10.516 4.700 2.902 1.00 14.40 12 LEU A O 16
ATOM 21343 N N . GLN A 1 13 ? 10.511 2.629 3.781 1.00 60.43 13 GLN A N 16
ATOM 21344 C CA . GLN A 1 13 ? 9.083 2.424 3.571 1.00 54.32 13 GLN A CA 16
ATOM 21345 C C . GLN A 1 13 ? 8.276 3.578 4.157 1.00 33.13 13 GLN A C 16
ATOM 21346 O O . GLN A 1 13 ? 8.763 4.354 4.980 1.00 64.34 13 GLN A O 16
ATOM 21360 N N . PRO A 1 14 ? 7.011 3.696 3.726 1.00 62.22 14 PRO A N 16
ATOM 21361 C CA . PRO A 1 14 ? 6.110 4.752 4.195 1.00 12.14 14 PRO A CA 16
ATOM 21362 C C . PRO A 1 14 ? 5.699 4.558 5.651 1.00 55.50 14 PRO A C 16
ATOM 21363 O O . PRO A 1 14 ? 6.445 4.904 6.567 1.00 74.13 14 PRO A O 16
ATOM 21374 N N . GLN A 1 15 ? 4.508 4.004 5.856 1.00 1.20 15 GLN A N 16
ATOM 21375 C CA . GLN A 1 15 ? 3.999 3.765 7.201 1.00 13.33 15 GLN A CA 16
ATOM 21376 C C . GLN A 1 15 ? 4.166 2.301 7.595 1.00 42.42 15 GLN A C 16
ATOM 21377 O O . GLN A 1 15 ? 4.500 1.989 8.738 1.00 14.30 15 GLN A O 16
ATOM 21391 N N . VAL A 1 16 ? 3.932 1.407 6.640 1.00 21.51 16 VAL A N 16
ATOM 21392 C CA . VAL A 1 16 ? 4.058 -0.025 6.887 1.00 53.03 16 VAL A CA 16
ATOM 21393 C C . VAL A 1 16 ? 5.120 -0.646 5.987 1.00 71.51 16 VAL A C 16
ATOM 21394 O O . VAL A 1 16 ? 5.544 -0.043 5.000 1.00 74.51 16 VAL A O 16
ATOM 21407 N N . LEU A 1 17 ? 5.546 -1.856 6.333 1.00 5.01 17 LEU A N 16
ATOM 21408 C CA . LEU A 1 17 ? 6.560 -2.561 5.556 1.00 30.22 17 LEU A CA 16
ATOM 21409 C C . LEU A 1 17 ? 6.026 -2.935 4.177 1.00 24.00 17 LEU A C 16
ATOM 21410 O O . LEU A 1 17 ? 5.280 -3.903 4.031 1.00 62.24 17 LEU A O 16
ATOM 21426 N N . ASP A 1 18 ? 6.416 -2.163 3.169 1.00 54.33 18 ASP A N 16
ATOM 21427 C CA . ASP A 1 18 ? 5.979 -2.414 1.800 1.00 23.42 18 ASP A CA 16
ATOM 21428 C C . ASP A 1 18 ? 6.483 -3.768 1.309 1.00 4.13 18 ASP A C 16
ATOM 21429 O O . ASP A 1 18 ? 7.680 -4.054 1.363 1.00 20.21 18 ASP A O 16
ATOM 21438 N N . THR A 1 19 ? 5.562 -4.599 0.831 1.00 4.01 19 THR A N 16
ATOM 21439 C CA . THR A 1 19 ? 5.913 -5.923 0.333 1.00 74.11 19 THR A CA 16
ATOM 21440 C C . THR A 1 19 ? 6.333 -5.866 -1.131 1.00 72.23 19 THR A C 16
ATOM 21441 O O . THR A 1 19 ? 6.361 -6.887 -1.818 1.00 22.33 19 THR A O 16
ATOM 21452 N N . GLN A 1 20 ? 6.659 -4.667 -1.602 1.00 53.15 20 GLN A N 16
ATOM 21453 C CA . GLN A 1 20 ? 7.078 -4.478 -2.986 1.00 74.53 20 GLN A CA 16
ATOM 21454 C C . GLN A 1 20 ? 8.017 -5.596 -3.428 1.00 1.23 20 GLN A C 16
ATOM 21455 O O . GLN A 1 20 ? 7.835 -6.190 -4.489 1.00 63.33 20 GLN A O 16
ATOM 21469 N N . GLY A 1 21 ? 9.023 -5.876 -2.605 1.00 23.21 21 GLY A N 16
ATOM 21470 C CA . GLY A 1 21 ? 9.977 -6.921 -2.928 1.00 71.22 21 GLY A CA 16
ATOM 21471 C C . GLY A 1 21 ? 9.341 -8.297 -2.958 1.00 42.03 21 GLY A C 16
ATOM 21472 O O . GLY A 1 21 ? 9.668 -9.119 -3.813 1.00 61.44 21 GLY A O 16
ATOM 21476 N N . GLN A 1 22 ? 8.432 -8.548 -2.022 1.00 1.33 22 GLN A N 16
ATOM 21477 C CA . GLN A 1 22 ? 7.751 -9.835 -1.944 1.00 5.23 22 GLN A CA 16
ATOM 21478 C C . GLN A 1 22 ? 6.372 -9.761 -2.590 1.00 62.33 22 GLN A C 16
ATOM 21479 O O . GLN A 1 22 ? 6.086 -8.850 -3.368 1.00 24.02 22 GLN A O 16
ATOM 21493 N N . THR A 1 23 ? 5.519 -10.727 -2.265 1.00 32.45 23 THR A N 16
ATOM 21494 C CA . THR A 1 23 ? 4.170 -10.773 -2.814 1.00 70.25 23 THR A CA 16
ATOM 21495 C C . THR A 1 23 ? 3.255 -9.779 -2.109 1.00 54.03 23 THR A C 16
ATOM 21496 O O . THR A 1 23 ? 3.022 -9.880 -0.904 1.00 22.31 23 THR A O 16
ATOM 21507 N N . LEU A 1 24 ? 2.737 -8.819 -2.867 1.00 55.21 24 LEU A N 16
ATOM 21508 C CA . LEU A 1 24 ? 1.845 -7.805 -2.314 1.00 74.33 24 LEU A CA 16
ATOM 21509 C C . LEU A 1 24 ? 0.453 -8.380 -2.069 1.00 41.12 24 LEU A C 16
ATOM 21510 O O . LEU A 1 24 ? -0.261 -7.943 -1.166 1.00 30.43 24 LEU A O 16
ATOM 21526 N N . THR A 1 25 ? 0.074 -9.364 -2.879 1.00 15.13 25 THR A N 16
ATOM 21527 C CA . THR A 1 25 ? -1.232 -9.999 -2.749 1.00 64.45 25 THR A CA 16
ATOM 21528 C C . THR A 1 25 ? -1.528 -10.357 -1.297 1.00 41.54 25 THR A C 16
ATOM 21529 O O . THR A 1 25 ? -2.688 -10.429 -0.891 1.00 25.45 25 THR A O 16
ATOM 21540 N N . ARG A 1 26 ? -0.473 -10.578 -0.520 1.00 42.42 26 ARG A N 16
ATOM 21541 C CA . ARG A 1 26 ? -0.621 -10.928 0.887 1.00 2.34 26 ARG A CA 16
ATOM 21542 C C . ARG A 1 26 ? -0.847 -9.681 1.737 1.00 51.51 26 ARG A C 16
ATOM 21543 O O . ARG A 1 26 ? -1.829 -9.589 2.473 1.00 51.42 26 ARG A O 16
ATOM 21564 N N . ALA A 1 27 ? 0.069 -8.724 1.630 1.00 51.44 27 ALA A N 16
ATOM 21565 C CA . ALA A 1 27 ? -0.031 -7.482 2.386 1.00 14.24 27 ALA A CA 16
ATOM 21566 C C . ALA A 1 27 ? -1.006 -6.513 1.725 1.00 20.21 27 ALA A C 16
ATOM 21567 O O . ALA A 1 27 ? -1.932 -6.015 2.365 1.00 11.21 27 ALA A O 16
ATOM 21574 N N . VAL A 1 28 ? -0.791 -6.250 0.440 1.00 0.40 28 VAL A N 16
ATOM 21575 C CA . VAL A 1 28 ? -1.651 -5.341 -0.308 1.00 42.52 28 VAL A CA 16
ATOM 21576 C C . VAL A 1 28 ? -3.123 -5.656 -0.071 1.00 33.33 28 VAL A C 16
ATOM 21577 O O . VAL A 1 28 ? -3.971 -4.763 -0.081 1.00 44.32 28 VAL A O 16
ATOM 21590 N N . HIS A 1 29 ? -3.422 -6.934 0.144 1.00 2.32 29 HIS A N 16
ATOM 21591 C CA . HIS A 1 29 ? -4.793 -7.368 0.386 1.00 70.21 29 HIS A CA 16
ATOM 21592 C C . HIS A 1 29 ? -5.344 -6.743 1.664 1.00 42.42 29 HIS A C 16
ATOM 21593 O O . HIS A 1 29 ? -6.507 -6.344 1.720 1.00 75.40 29 HIS A O 16
ATOM 21607 N N . ASP A 1 30 ? -4.501 -6.660 2.687 1.00 21.12 30 ASP A N 16
ATOM 21608 C CA . ASP A 1 30 ? -4.903 -6.083 3.965 1.00 52.25 30 ASP A CA 16
ATOM 21609 C C . ASP A 1 30 ? -4.917 -4.559 3.892 1.00 61.10 30 ASP A C 16
ATOM 21610 O O . ASP A 1 30 ? -5.764 -3.905 4.502 1.00 21.43 30 ASP A O 16
ATOM 21619 N N . LEU A 1 31 ? -3.973 -3.999 3.143 1.00 32.22 31 LEU A N 16
ATOM 21620 C CA . LEU A 1 31 ? -3.876 -2.552 2.991 1.00 5.43 31 LEU A CA 16
ATOM 21621 C C . LEU A 1 31 ? -5.110 -1.993 2.291 1.00 32.02 31 LEU A C 16
ATOM 21622 O O . LEU A 1 31 ? -5.586 -0.907 2.621 1.00 24.31 31 LEU A O 16
ATOM 21638 N N . GLY A 1 32 ? -5.626 -2.745 1.323 1.00 14.44 32 GLY A N 16
ATOM 21639 C CA . GLY A 1 32 ? -6.803 -2.309 0.593 1.00 4.04 32 GLY A CA 16
ATOM 21640 C C . GLY A 1 32 ? -6.499 -1.987 -0.856 1.00 41.43 32 GLY A C 16
ATOM 21641 O O . GLY A 1 32 ? -7.161 -1.145 -1.464 1.00 61.12 32 GLY A O 16
ATOM 21645 N N . TYR A 1 33 ? -5.494 -2.655 -1.411 1.00 75.53 33 TYR A N 16
ATOM 21646 C CA . TYR A 1 33 ? -5.102 -2.433 -2.798 1.00 5.33 33 TYR A CA 16
ATOM 21647 C C . TYR A 1 33 ? -4.961 -3.756 -3.544 1.00 34.14 33 TYR A C 16
ATOM 21648 O O . TYR A 1 33 ? -3.926 -4.035 -4.147 1.00 4.13 33 TYR A O 16
ATOM 21666 N N . ALA A 1 34 ? -6.013 -4.568 -3.498 1.00 2.31 34 ALA A N 16
ATOM 21667 C CA . ALA A 1 34 ? -6.010 -5.861 -4.171 1.00 4.31 34 ALA A CA 16
ATOM 21668 C C . ALA A 1 34 ? -5.825 -5.696 -5.675 1.00 45.15 34 ALA A C 16
ATOM 21669 O O . ALA A 1 34 ? -5.486 -6.650 -6.376 1.00 13.32 34 ALA A O 16
ATOM 21676 N N . GLN A 1 35 ? -6.049 -4.481 -6.165 1.00 50.12 35 GLN A N 16
ATOM 21677 C CA . GLN A 1 35 ? -5.908 -4.193 -7.588 1.00 20.04 35 GLN A CA 16
ATOM 21678 C C . GLN A 1 35 ? -4.528 -4.603 -8.092 1.00 12.23 35 GLN A C 16
ATOM 21679 O O . GLN A 1 35 ? -4.343 -4.867 -9.280 1.00 32.43 35 GLN A O 16
ATOM 21693 N N . VAL A 1 36 ? -3.561 -4.653 -7.181 1.00 15.03 36 VAL A N 16
ATOM 21694 C CA . VAL A 1 36 ? -2.198 -5.031 -7.533 1.00 31.24 36 VAL A CA 16
ATOM 21695 C C . VAL A 1 36 ? -1.857 -6.418 -6.999 1.00 34.10 36 VAL A C 16
ATOM 21696 O O . VAL A 1 36 ? -2.208 -6.764 -5.872 1.00 14.12 36 VAL A O 16
ATOM 21709 N N . ASN A 1 37 ? -1.170 -7.209 -7.817 1.00 54.32 37 ASN A N 16
ATOM 21710 C CA . ASN A 1 37 ? -0.782 -8.559 -7.427 1.00 63.25 37 ASN A CA 16
ATOM 21711 C C . ASN A 1 37 ? 0.276 -9.116 -8.375 1.00 44.44 37 ASN A C 16
ATOM 21712 O O . ASN A 1 37 ? 0.406 -8.662 -9.512 1.00 44.34 37 ASN A O 16
ATOM 21723 N N . ASP A 1 38 ? 1.029 -10.101 -7.900 1.00 23.25 38 ASP A N 16
ATOM 21724 C CA . ASP A 1 38 ? 2.075 -10.721 -8.705 1.00 22.44 38 ASP A CA 16
ATOM 21725 C C . ASP A 1 38 ? 3.229 -9.751 -8.937 1.00 63.30 38 ASP A C 16
ATOM 21726 O O . ASP A 1 38 ? 4.027 -9.930 -9.857 1.00 65.35 38 ASP A O 16
ATOM 21735 N N . ILE A 1 39 ? 3.310 -8.724 -8.098 1.00 23.31 39 ILE A N 16
ATOM 21736 C CA . ILE A 1 39 ? 4.367 -7.726 -8.212 1.00 75.34 39 ILE A CA 16
ATOM 21737 C C . ILE A 1 39 ? 5.427 -7.922 -7.134 1.00 13.21 39 ILE A C 16
ATOM 21738 O O . ILE A 1 39 ? 5.225 -7.553 -5.977 1.00 32.33 39 ILE A O 16
ATOM 21754 N N . ARG A 1 40 ? 6.558 -8.502 -7.522 1.00 35.21 40 ARG A N 16
ATOM 21755 C CA . ARG A 1 40 ? 7.651 -8.746 -6.588 1.00 75.13 40 ARG A CA 16
ATOM 21756 C C . ARG A 1 40 ? 8.952 -8.139 -7.104 1.00 52.23 40 ARG A C 16
ATOM 21757 O O . ARG A 1 40 ? 9.656 -8.747 -7.910 1.00 43.23 40 ARG A O 16
ATOM 21778 N N . VAL A 1 41 ? 9.265 -6.935 -6.634 1.00 75.43 41 VAL A N 16
ATOM 21779 C CA . VAL A 1 41 ? 10.481 -6.246 -7.047 1.00 51.32 41 VAL A CA 16
ATOM 21780 C C . VAL A 1 41 ? 10.962 -5.285 -5.966 1.00 22.24 41 VAL A C 16
ATOM 21781 O O . VAL A 1 41 ? 10.187 -4.856 -5.112 1.00 22.21 41 VAL A O 16
ATOM 21794 N N . GLY A 1 42 ? 12.248 -4.951 -6.008 1.00 44.54 42 GLY A N 16
ATOM 21795 C CA . GLY A 1 42 ? 12.812 -4.042 -5.027 1.00 34.12 42 GLY A CA 16
ATOM 21796 C C . GLY A 1 42 ? 12.143 -2.682 -5.045 1.00 10.13 42 GLY A C 16
ATOM 21797 O O . GLY A 1 42 ? 10.968 -2.564 -5.391 1.00 55.35 42 GLY A O 16
ATOM 21801 N N . LYS A 1 43 ? 12.892 -1.651 -4.669 1.00 22.14 43 LYS A N 16
ATOM 21802 C CA . LYS A 1 43 ? 12.366 -0.292 -4.642 1.00 0.51 43 LYS A CA 16
ATOM 21803 C C . LYS A 1 43 ? 12.265 0.281 -6.052 1.00 60.53 43 LYS A C 16
ATOM 21804 O O . LYS A 1 43 ? 12.978 1.220 -6.405 1.00 24.05 43 LYS A O 16
ATOM 21823 N N . VAL A 1 44 ? 11.373 -0.291 -6.856 1.00 24.15 44 VAL A N 16
ATOM 21824 C CA . VAL A 1 44 ? 11.177 0.164 -8.227 1.00 22.12 44 VAL A CA 16
ATOM 21825 C C . VAL A 1 44 ? 10.230 -0.761 -8.982 1.00 73.04 44 VAL A C 16
ATOM 21826 O O . VAL A 1 44 ? 10.531 -1.936 -9.196 1.00 73.22 44 VAL A O 16
ATOM 21839 N N . LEU A 1 45 ? 9.084 -0.224 -9.385 1.00 53.44 45 LEU A N 16
ATOM 21840 C CA . LEU A 1 45 ? 8.090 -1.001 -10.119 1.00 4.41 45 LEU A CA 16
ATOM 21841 C C . LEU A 1 45 ? 7.388 -0.139 -11.163 1.00 51.02 45 LEU A C 16
ATOM 21842 O O . LEU A 1 45 ? 7.214 1.065 -10.974 1.00 52.22 45 LEU A O 16
ATOM 21858 N N . TYR A 1 46 ? 6.985 -0.764 -12.264 1.00 13.12 46 TYR A N 16
ATOM 21859 C CA . TYR A 1 46 ? 6.301 -0.054 -13.339 1.00 31.44 46 TYR A CA 16
ATOM 21860 C C . TYR A 1 46 ? 5.024 -0.783 -13.746 1.00 62.14 46 TYR A C 16
ATOM 21861 O O . TYR A 1 46 ? 5.072 -1.890 -14.283 1.00 3.33 46 TYR A O 16
ATOM 21879 N N . MET A 1 47 ? 3.883 -0.153 -13.488 1.00 51.03 47 MET A N 16
ATOM 21880 C CA . MET A 1 47 ? 2.592 -0.740 -13.830 1.00 2.31 47 MET A CA 16
ATOM 21881 C C . MET A 1 47 ? 1.451 0.202 -13.459 1.00 4.52 47 MET A C 16
ATOM 21882 O O . MET A 1 47 ? 1.609 1.082 -12.611 1.00 32.53 47 MET A O 16
ATOM 21896 N N . THR A 1 48 ? 0.302 0.014 -14.100 1.00 12.14 48 THR A N 16
ATOM 21897 C CA . THR A 1 48 ? -0.865 0.848 -13.838 1.00 25.11 48 THR A CA 16
ATOM 21898 C C . THR A 1 48 ? -1.814 0.172 -12.856 1.00 35.21 48 THR A C 16
ATOM 21899 O O . THR A 1 48 ? -1.659 -1.007 -12.538 1.00 22.23 48 THR A O 16
ATOM 21910 N N . VAL A 1 49 ? -2.800 0.926 -12.379 1.00 21.43 49 VAL A N 16
ATOM 21911 C CA . VAL A 1 49 ? -3.777 0.398 -11.434 1.00 0.23 49 VAL A CA 16
ATOM 21912 C C . VAL A 1 49 ? -5.195 0.531 -11.978 1.00 21.22 49 VAL A C 16
ATOM 21913 O O . VAL A 1 49 ? -5.499 1.460 -12.726 1.00 72.34 49 VAL A O 16
ATOM 21926 N N . ASP A 1 50 ? -6.059 -0.404 -11.596 1.00 43.54 50 ASP A N 16
ATOM 21927 C CA . ASP A 1 50 ? -7.446 -0.391 -12.045 1.00 14.34 50 ASP A CA 16
ATOM 21928 C C . ASP A 1 50 ? -8.238 0.701 -11.331 1.00 42.03 50 ASP A C 16
ATOM 21929 O O . ASP A 1 50 ? -8.848 0.459 -10.291 1.00 22.44 50 ASP A O 16
ATOM 21938 N N . GLU A 1 51 ? -8.222 1.903 -11.898 1.00 44.34 51 GLU A N 16
ATOM 21939 C CA . GLU A 1 51 ? -8.936 3.032 -11.315 1.00 15.24 51 GLU A CA 16
ATOM 21940 C C . GLU A 1 51 ? -9.394 4.005 -12.398 1.00 12.15 51 GLU A C 16
ATOM 21941 O O . GLU A 1 51 ? -9.026 3.871 -13.565 1.00 22.25 51 GLU A O 16
ATOM 21953 N N . VAL A 1 52 ? -10.201 4.985 -12.002 1.00 62.10 52 VAL A N 16
ATOM 21954 C CA . VAL A 1 52 ? -10.709 5.981 -12.937 1.00 52.14 52 VAL A CA 16
ATOM 21955 C C . VAL A 1 52 ? -10.853 7.342 -12.266 1.00 52.30 52 VAL A C 16
ATOM 21956 O O . VAL A 1 52 ? -10.699 8.382 -12.907 1.00 61.43 52 VAL A O 16
ATOM 21969 N N . SER A 1 53 ? -11.149 7.329 -10.970 1.00 74.44 53 SER A N 16
ATOM 21970 C CA . SER A 1 53 ? -11.318 8.562 -10.212 1.00 3.44 53 SER A CA 16
ATOM 21971 C C . SER A 1 53 ? -10.201 9.552 -10.530 1.00 11.34 53 SER A C 16
ATOM 21972 O O . SER A 1 53 ? -9.146 9.173 -11.039 1.00 33.43 53 SER A O 16
ATOM 21980 N N . ASP A 1 54 ? -10.441 10.823 -10.226 1.00 34.12 54 ASP A N 16
ATOM 21981 C CA . ASP A 1 54 ? -9.457 11.869 -10.478 1.00 22.33 54 ASP A CA 16
ATOM 21982 C C . ASP A 1 54 ? -8.144 11.562 -9.765 1.00 24.24 54 ASP A C 16
ATOM 21983 O O . ASP A 1 54 ? -7.086 11.501 -10.391 1.00 52.40 54 ASP A O 16
ATOM 21992 N N . GLU A 1 55 ? -8.220 11.370 -8.451 1.00 62.04 55 GLU A N 16
ATOM 21993 C CA . GLU A 1 55 ? -7.036 11.071 -7.654 1.00 12.43 55 GLU A CA 16
ATOM 21994 C C . GLU A 1 55 ? -6.624 9.611 -7.818 1.00 3.42 55 GLU A C 16
ATOM 21995 O O . GLU A 1 55 ? -5.449 9.267 -7.683 1.00 34.24 55 GLU A O 16
ATOM 22007 N N . LYS A 1 56 ? -7.598 8.757 -8.110 1.00 32.35 56 LYS A N 16
ATOM 22008 C CA . LYS A 1 56 ? -7.339 7.334 -8.293 1.00 60.41 56 LYS A CA 16
ATOM 22009 C C . LYS A 1 56 ? -6.816 7.053 -9.698 1.00 75.43 56 LYS A C 16
ATOM 22010 O O . LYS A 1 56 ? -6.459 5.920 -10.024 1.00 13.32 56 LYS A O 16
ATOM 22029 N N . VAL A 1 57 ? -6.773 8.091 -10.527 1.00 72.24 57 VAL A N 16
ATOM 22030 C CA . VAL A 1 57 ? -6.292 7.956 -11.897 1.00 23.10 57 VAL A CA 16
ATOM 22031 C C . VAL A 1 57 ? -5.279 6.822 -12.014 1.00 53.14 57 VAL A C 16
ATOM 22032 O O . VAL A 1 57 ? -5.535 5.813 -12.672 1.00 22.31 57 VAL A O 16
ATOM 22045 N N . HIS A 1 58 ? -4.128 6.995 -11.372 1.00 74.11 58 HIS A N 16
ATOM 22046 C CA . HIS A 1 58 ? -3.076 5.985 -11.403 1.00 54.04 58 HIS A CA 16
ATOM 22047 C C . HIS A 1 58 ? -3.299 4.935 -10.319 1.00 4.32 58 HIS A C 16
ATOM 22048 O O . HIS A 1 58 ? -4.164 4.071 -10.447 1.00 32.43 58 HIS A O 16
ATOM 22062 N N . ASN A 1 59 ? -2.510 5.018 -9.252 1.00 32.51 59 ASN A N 16
ATOM 22063 C CA . ASN A 1 59 ? -2.620 4.074 -8.146 1.00 32.44 59 ASN A CA 16
ATOM 22064 C C . ASN A 1 59 ? -2.664 4.806 -6.808 1.00 11.00 59 ASN A C 16
ATOM 22065 O O . ASN A 1 59 ? -3.734 5.187 -6.332 1.00 71.23 59 ASN A O 16
ATOM 22076 N N . ILE A 1 60 ? -1.495 5.000 -6.207 1.00 61.13 60 ILE A N 16
ATOM 22077 C CA . ILE A 1 60 ? -1.400 5.688 -4.926 1.00 2.01 60 ILE A CA 16
ATOM 22078 C C . ILE A 1 60 ? -0.490 6.908 -5.023 1.00 63.21 60 ILE A C 16
ATOM 22079 O O . ILE A 1 60 ? -0.642 7.870 -4.270 1.00 31.12 60 ILE A O 16
ATOM 22095 N N . ILE A 1 61 ? 0.455 6.861 -5.956 1.00 50.32 61 ILE A N 16
ATOM 22096 C CA . ILE A 1 61 ? 1.388 7.964 -6.154 1.00 34.11 61 ILE A CA 16
ATOM 22097 C C . ILE A 1 61 ? 0.660 9.304 -6.166 1.00 30.03 61 ILE A C 16
ATOM 22098 O O . ILE A 1 61 ? 1.251 10.347 -5.886 1.00 45.43 61 ILE A O 16
ATOM 22114 N N . THR A 1 62 ? -0.629 9.269 -6.490 1.00 20.45 62 THR A N 16
ATOM 22115 C CA . THR A 1 62 ? -1.439 10.479 -6.537 1.00 44.51 62 THR A CA 16
ATOM 22116 C C . THR A 1 62 ? -1.350 11.252 -5.226 1.00 45.32 62 THR A C 16
ATOM 22117 O O . THR A 1 62 ? -0.424 12.038 -5.018 1.00 32.15 62 THR A O 16
ATOM 22128 N N . THR A 1 63 ? -2.317 11.025 -4.343 1.00 71.33 63 THR A N 16
ATOM 22129 C CA . THR A 1 63 ? -2.348 11.700 -3.052 1.00 50.02 63 THR A CA 16
ATOM 22130 C C . THR A 1 63 ? -2.337 10.695 -1.906 1.00 12.42 63 THR A C 16
ATOM 22131 O O . THR A 1 63 ? -1.822 10.978 -0.823 1.00 42.44 63 THR A O 16
ATOM 22142 N N . LEU A 1 64 ? -2.908 9.521 -2.149 1.00 70.13 64 LEU A N 16
ATOM 22143 C CA . LEU A 1 64 ? -2.963 8.472 -1.137 1.00 14.45 64 LEU A CA 16
ATOM 22144 C C . LEU A 1 64 ? -1.695 8.466 -0.289 1.00 52.50 64 LEU A C 16
ATOM 22145 O O . LEU A 1 64 ? -1.758 8.499 0.940 1.00 43.41 64 LEU A O 16
ATOM 22161 N N . SER A 1 65 ? -0.545 8.426 -0.954 1.00 52.33 65 SER A N 16
ATOM 22162 C CA . SER A 1 65 ? 0.738 8.415 -0.262 1.00 63.32 65 SER A CA 16
ATOM 22163 C C . SER A 1 65 ? 0.831 9.569 0.731 1.00 54.44 65 SER A C 16
ATOM 22164 O O . SER A 1 65 ? 0.859 9.358 1.943 1.00 41.45 65 SER A O 16
ATOM 22172 N N . GLU A 1 66 ? 0.877 10.790 0.206 1.00 11.23 66 GLU A N 16
ATOM 22173 C CA . GLU A 1 66 ? 0.967 11.979 1.046 1.00 31.34 66 GLU A CA 16
ATOM 22174 C C . GLU A 1 66 ? -0.163 12.007 2.071 1.00 13.33 66 GLU A C 16
ATOM 22175 O O . GLU A 1 66 ? -0.116 12.760 3.044 1.00 0.42 66 GLU A O 16
ATOM 22187 N N . LYS A 1 67 ? -1.180 11.182 1.845 1.00 22.05 67 LYS A N 16
ATOM 22188 C CA . LYS A 1 67 ? -2.323 11.110 2.748 1.00 41.42 67 LYS A CA 16
ATOM 22189 C C . LYS A 1 67 ? -1.971 10.330 4.010 1.00 13.25 67 LYS A C 16
ATOM 22190 O O . LYS A 1 67 ? -2.369 10.704 5.115 1.00 42.43 67 LYS A O 16
ATOM 22209 N N . LEU A 1 68 ? -1.223 9.246 3.841 1.00 32.41 68 LEU A N 16
ATOM 22210 C CA . LEU A 1 68 ? -0.816 8.413 4.968 1.00 54.11 68 LEU A CA 16
ATOM 22211 C C . LEU A 1 68 ? 0.628 7.949 4.809 1.00 51.24 68 LEU A C 16
ATOM 22212 O O . LEU A 1 68 ? 1.458 8.152 5.695 1.00 15.34 68 LEU A O 16
ATOM 22228 N N . PHE A 1 69 ? 0.922 7.327 3.672 1.00 62.11 69 PHE A N 16
ATOM 22229 C CA . PHE A 1 69 ? 2.267 6.835 3.395 1.00 11.25 69 PHE A CA 16
ATOM 22230 C C . PHE A 1 69 ? 3.306 7.925 3.643 1.00 60.11 69 PHE A C 16
ATOM 22231 O O . PHE A 1 69 ? 4.152 7.801 4.528 1.00 11.21 69 PHE A O 16
ATOM 22248 N N . ALA A 1 70 ? 3.235 8.992 2.853 1.00 25.44 70 ALA A N 16
ATOM 22249 C CA . ALA A 1 70 ? 4.168 10.104 2.987 1.00 61.22 70 ALA A CA 16
ATOM 22250 C C . ALA A 1 70 ? 3.538 11.260 3.756 1.00 74.30 70 ALA A C 16
ATOM 22251 O O . ALA A 1 70 ? 2.328 11.476 3.689 1.00 65.04 70 ALA A O 16
ATOM 22258 N N . ASN A 1 71 ? 4.365 11.999 4.487 1.00 3.13 71 ASN A N 16
ATOM 22259 C CA . ASN A 1 71 ? 3.888 13.133 5.271 1.00 73.24 71 ASN A CA 16
ATOM 22260 C C . ASN A 1 71 ? 4.291 14.452 4.620 1.00 44.41 71 ASN A C 16
ATOM 22261 O O . ASN A 1 71 ? 5.399 14.587 4.098 1.00 54.43 71 ASN A O 16
ATOM 22272 N N . THR A 1 72 ? 3.386 15.425 4.655 1.00 12.03 72 THR A N 16
ATOM 22273 C CA . THR A 1 72 ? 3.646 16.734 4.069 1.00 24.32 72 THR A CA 16
ATOM 22274 C C . THR A 1 72 ? 4.426 17.622 5.032 1.00 64.32 72 THR A C 16
ATOM 22275 O O . THR A 1 72 ? 4.576 18.822 4.802 1.00 22.13 72 THR A O 16
ATOM 22286 N N . VAL A 1 73 ? 4.923 17.024 6.111 1.00 52.43 73 VAL A N 16
ATOM 22287 C CA . VAL A 1 73 ? 5.690 17.761 7.108 1.00 53.41 73 VAL A CA 16
ATOM 22288 C C . VAL A 1 73 ? 7.158 17.858 6.711 1.00 64.25 73 VAL A C 16
ATOM 22289 O O . VAL A 1 73 ? 7.722 18.950 6.641 1.00 45.22 73 VAL A O 16
ATOM 22302 N N . ILE A 1 74 ? 7.772 16.708 6.451 1.00 51.35 74 ILE A N 16
ATOM 22303 C CA . ILE A 1 74 ? 9.175 16.663 6.058 1.00 1.53 74 ILE A CA 16
ATOM 22304 C C . ILE A 1 74 ? 9.533 15.312 5.448 1.00 15.44 74 ILE A C 16
ATOM 22305 O O . ILE A 1 74 ? 10.570 14.733 5.766 1.00 64.32 74 ILE A O 16
ATOM 22321 N N . GLU A 1 75 ? 8.666 14.818 4.570 1.00 71.11 75 GLU A N 16
ATOM 22322 C CA . GLU A 1 75 ? 8.892 13.535 3.915 1.00 74.15 75 GLU A CA 16
ATOM 22323 C C . GLU A 1 75 ? 9.794 13.698 2.695 1.00 40.31 75 GLU A C 16
ATOM 22324 O O . GLU A 1 75 ? 9.969 14.804 2.184 1.00 62.21 75 GLU A O 16
ATOM 22336 N N . GLU A 1 76 ? 10.364 12.589 2.235 1.00 22.11 76 GLU A N 16
ATOM 22337 C CA . GLU A 1 76 ? 11.250 12.610 1.077 1.00 74.53 76 GLU A CA 16
ATOM 22338 C C . GLU A 1 76 ? 11.178 11.290 0.314 1.00 63.13 76 GLU A C 16
ATOM 22339 O O . GLU A 1 76 ? 11.100 10.217 0.913 1.00 1.21 76 GLU A O 16
ATOM 22351 N N . TYR A 1 77 ? 11.205 11.377 -1.011 1.00 42.54 77 TYR A N 16
ATOM 22352 C CA . TYR A 1 77 ? 11.141 10.192 -1.857 1.00 75.43 77 TYR A CA 16
ATOM 22353 C C . TYR A 1 77 ? 11.587 10.512 -3.280 1.00 44.43 77 TYR A C 16
ATOM 22354 O O . TYR A 1 77 ? 11.831 11.670 -3.620 1.00 52.14 77 TYR A O 16
ATOM 22372 N N . SER A 1 78 ? 11.693 9.478 -4.108 1.00 35.41 78 SER A N 16
ATOM 22373 C CA . SER A 1 78 ? 12.113 9.647 -5.494 1.00 20.01 78 SER A CA 16
ATOM 22374 C C . SER A 1 78 ? 11.163 8.922 -6.442 1.00 52.33 78 SER A C 16
ATOM 22375 O O . SER A 1 78 ? 10.729 7.803 -6.169 1.00 62.21 78 SER A O 16
ATOM 22383 N N . TYR A 1 79 ? 10.843 9.569 -7.558 1.00 4.13 79 TYR A N 16
ATOM 22384 C CA . TYR A 1 79 ? 9.943 8.989 -8.547 1.00 33.35 79 TYR A CA 16
ATOM 22385 C C . TYR A 1 79 ? 10.200 9.578 -9.930 1.00 62.41 79 TYR A C 16
ATOM 22386 O O . TYR A 1 79 ? 11.092 10.408 -10.109 1.00 71.50 79 TYR A O 16
ATOM 22404 N N . LYS A 1 80 ? 9.412 9.142 -10.907 1.00 50.32 80 LYS A N 16
ATOM 22405 C CA . LYS A 1 80 ? 9.551 9.626 -12.276 1.00 32.23 80 LYS A CA 16
ATOM 22406 C C . LYS A 1 80 ? 8.363 10.498 -12.668 1.00 14.23 80 LYS A C 16
ATOM 22407 O O . LYS A 1 80 ? 7.446 10.710 -11.873 1.00 44.31 80 LYS A O 16
ATOM 22426 N N . VAL A 1 81 ? 8.383 11.001 -13.898 1.00 64.32 81 VAL A N 16
ATOM 22427 C CA . VAL A 1 81 ? 7.306 11.848 -14.396 1.00 65.04 81 VAL A CA 16
ATOM 22428 C C . VAL A 1 81 ? 5.945 11.209 -14.148 1.00 71.33 81 VAL A C 16
ATOM 22429 O O . VAL A 1 81 ? 5.428 10.476 -14.993 1.00 14.04 81 VAL A O 16
ATOM 22442 N N . LEU A 1 82 ? 5.368 11.491 -12.985 1.00 62.23 82 LEU A N 16
ATOM 22443 C CA . LEU A 1 82 ? 4.065 10.944 -12.625 1.00 73.21 82 LEU A CA 16
ATOM 22444 C C . LEU A 1 82 ? 3.185 12.011 -11.982 1.00 51.34 82 LEU A C 16
ATOM 22445 O O . LEU A 1 82 ? 3.657 13.096 -11.640 1.00 62.50 82 LEU A O 16
ATOM 22461 N N . ASP A 1 83 ? 1.905 11.696 -11.820 1.00 13.21 83 ASP A N 16
ATOM 22462 C CA . ASP A 1 83 ? 0.959 12.627 -11.215 1.00 40.00 83 ASP A CA 16
ATOM 22463 C C . ASP A 1 83 ? 1.686 13.823 -10.609 1.00 2.23 83 ASP A C 16
ATOM 22464 O O . ASP A 1 83 ? 2.012 14.783 -11.307 1.00 43.22 83 ASP A O 16
ATOM 22473 N N . ASP A 1 84 ? 1.936 13.759 -9.306 1.00 30.34 84 ASP A N 16
ATOM 22474 C CA . ASP A 1 84 ? 2.625 14.836 -8.605 1.00 14.42 84 ASP A CA 16
ATOM 22475 C C . ASP A 1 84 ? 3.972 14.363 -8.069 1.00 60.52 84 ASP A C 16
ATOM 22476 O O . ASP A 1 84 ? 5.017 14.908 -8.422 1.00 50.02 84 ASP A O 16
ATOM 22485 N N . GLU A 1 85 ? 3.939 13.345 -7.215 1.00 33.33 85 GLU A N 16
ATOM 22486 C CA . GLU A 1 85 ? 5.158 12.800 -6.629 1.00 71.53 85 GLU A CA 16
ATOM 22487 C C . GLU A 1 85 ? 4.912 12.332 -5.197 1.00 42.44 85 GLU A C 16
ATOM 22488 O O . GLU A 1 85 ? 5.328 12.984 -4.239 1.00 50.23 85 GLU A O 16
ATOM 22500 N N . LYS A 1 86 ? 4.233 11.199 -5.060 1.00 31.24 86 LYS A N 16
ATOM 22501 C CA . LYS A 1 86 ? 3.931 10.642 -3.746 1.00 61.03 86 LYS A CA 16
ATOM 22502 C C . LYS A 1 86 ? 3.821 9.122 -3.812 1.00 53.01 86 LYS A C 16
ATOM 22503 O O . LYS A 1 86 ? 2.721 8.570 -3.790 1.00 65.43 86 LYS A O 16
ATOM 22522 N N . GLU A 1 87 ? 4.967 8.453 -3.891 1.00 73.31 87 GLU A N 16
ATOM 22523 C CA . GLU A 1 87 ? 4.997 6.996 -3.959 1.00 52.51 87 GLU A CA 16
ATOM 22524 C C . GLU A 1 87 ? 4.667 6.381 -2.602 1.00 3.50 87 GLU A C 16
ATOM 22525 O O . GLU A 1 87 ? 4.366 7.092 -1.644 1.00 22.33 87 GLU A O 16
ATOM 22537 N N . ASN A 1 88 ? 4.727 5.056 -2.530 1.00 35.34 88 ASN A N 16
ATOM 22538 C CA . ASN A 1 88 ? 4.433 4.344 -1.291 1.00 24.01 88 ASN A CA 16
ATOM 22539 C C . ASN A 1 88 ? 5.719 3.882 -0.612 1.00 1.14 88 ASN A C 16
ATOM 22540 O O . ASN A 1 88 ? 6.252 4.566 0.261 1.00 3.32 88 ASN A O 16
ATOM 22551 N N . ALA A 1 89 ? 6.212 2.717 -1.019 1.00 74.03 89 ALA A N 16
ATOM 22552 C CA . ALA A 1 89 ? 7.436 2.165 -0.453 1.00 33.24 89 ALA A CA 16
ATOM 22553 C C . ALA A 1 89 ? 8.427 3.270 -0.105 1.00 43.03 89 ALA A C 16
ATOM 22554 O O . ALA A 1 89 ? 9.520 3.002 0.396 1.00 61.24 89 ALA A O 16
ATOM 22561 N N . ALA A 1 1 ? 0.887 -0.005 -0.353 1.00 42.42 1 ALA A N 17
ATOM 22562 C CA . ALA A 1 1 ? 1.846 -0.101 -1.447 1.00 20.43 1 ALA A CA 17
ATOM 22563 C C . ALA A 1 1 ? 1.395 -1.124 -2.484 1.00 33.33 1 ALA A C 17
ATOM 22564 O O . ALA A 1 1 ? 0.484 -1.914 -2.236 1.00 1.50 1 ALA A O 17
ATOM 22571 N N . GLY A 1 2 ? 2.038 -1.104 -3.647 1.00 71.13 2 GLY A N 17
ATOM 22572 C CA . GLY A 1 2 ? 1.687 -2.034 -4.705 1.00 25.22 2 GLY A CA 17
ATOM 22573 C C . GLY A 1 2 ? 2.218 -1.601 -6.057 1.00 70.11 2 GLY A C 17
ATOM 22574 O O . GLY A 1 2 ? 3.025 -0.676 -6.147 1.00 71.44 2 GLY A O 17
ATOM 22578 N N . MET A 1 3 ? 1.765 -2.272 -7.111 1.00 61.11 3 MET A N 17
ATOM 22579 C CA . MET A 1 3 ? 2.200 -1.951 -8.465 1.00 62.05 3 MET A CA 17
ATOM 22580 C C . MET A 1 3 ? 2.017 -0.465 -8.758 1.00 32.24 3 MET A C 17
ATOM 22581 O O . MET A 1 3 ? 0.932 0.086 -8.568 1.00 43.23 3 MET A O 17
ATOM 22595 N N . LYS A 1 4 ? 3.083 0.179 -9.219 1.00 65.54 4 LYS A N 17
ATOM 22596 C CA . LYS A 1 4 ? 3.041 1.601 -9.539 1.00 33.51 4 LYS A CA 17
ATOM 22597 C C . LYS A 1 4 ? 3.867 1.903 -10.785 1.00 3.44 4 LYS A C 17
ATOM 22598 O O . LYS A 1 4 ? 4.866 1.237 -11.057 1.00 64.02 4 LYS A O 17
ATOM 22617 N N . THR A 1 5 ? 3.445 2.914 -11.538 1.00 44.30 5 THR A N 17
ATOM 22618 C CA . THR A 1 5 ? 4.147 3.306 -12.754 1.00 75.43 5 THR A CA 17
ATOM 22619 C C . THR A 1 5 ? 5.169 4.401 -12.472 1.00 33.45 5 THR A C 17
ATOM 22620 O O . THR A 1 5 ? 4.877 5.588 -12.618 1.00 72.22 5 THR A O 17
ATOM 22631 N N . ILE A 1 6 ? 6.367 3.994 -12.066 1.00 42.35 6 ILE A N 17
ATOM 22632 C CA . ILE A 1 6 ? 7.433 4.942 -11.765 1.00 71.12 6 ILE A CA 17
ATOM 22633 C C . ILE A 1 6 ? 8.801 4.272 -11.838 1.00 11.01 6 ILE A C 17
ATOM 22634 O O . ILE A 1 6 ? 8.910 3.050 -11.744 1.00 73.02 6 ILE A O 17
ATOM 22650 N N . GLU A 1 7 ? 9.842 5.082 -12.004 1.00 22.44 7 GLU A N 17
ATOM 22651 C CA . GLU A 1 7 ? 11.204 4.566 -12.088 1.00 12.45 7 GLU A CA 17
ATOM 22652 C C . GLU A 1 7 ? 12.169 5.451 -11.304 1.00 24.44 7 GLU A C 17
ATOM 22653 O O . GLU A 1 7 ? 12.842 6.312 -11.872 1.00 60.44 7 GLU A O 17
ATOM 22665 N N . LEU A 1 8 ? 12.232 5.232 -9.995 1.00 10.33 8 LEU A N 17
ATOM 22666 C CA . LEU A 1 8 ? 13.115 6.009 -9.131 1.00 35.11 8 LEU A CA 17
ATOM 22667 C C . LEU A 1 8 ? 13.351 5.290 -7.806 1.00 53.14 8 LEU A C 17
ATOM 22668 O O . LEU A 1 8 ? 12.526 4.487 -7.368 1.00 1.51 8 LEU A O 17
ATOM 22684 N N . HIS A 1 9 ? 14.481 5.585 -7.172 1.00 41.12 9 HIS A N 17
ATOM 22685 C CA . HIS A 1 9 ? 14.825 4.969 -5.896 1.00 13.14 9 HIS A CA 17
ATOM 22686 C C . HIS A 1 9 ? 14.183 5.726 -4.737 1.00 34.02 9 HIS A C 17
ATOM 22687 O O . HIS A 1 9 ? 14.511 6.885 -4.482 1.00 44.02 9 HIS A O 17
ATOM 22701 N N . ILE A 1 10 ? 13.266 5.064 -4.039 1.00 71.44 10 ILE A N 17
ATOM 22702 C CA . ILE A 1 10 ? 12.579 5.674 -2.908 1.00 53.23 10 ILE A CA 17
ATOM 22703 C C . ILE A 1 10 ? 13.329 5.418 -1.606 1.00 4.42 10 ILE A C 17
ATOM 22704 O O . ILE A 1 10 ? 14.118 4.478 -1.504 1.00 60.04 10 ILE A O 17
ATOM 22720 N N . THR A 1 11 ? 13.078 6.261 -0.609 1.00 11.22 11 THR A N 17
ATOM 22721 C CA . THR A 1 11 ? 13.729 6.127 0.688 1.00 31.22 11 THR A CA 17
ATOM 22722 C C . THR A 1 11 ? 12.977 5.147 1.582 1.00 61.12 11 THR A C 17
ATOM 22723 O O . THR A 1 11 ? 12.114 4.402 1.115 1.00 11.15 11 THR A O 17
ATOM 22734 N N . LEU A 1 12 ? 13.309 5.152 2.868 1.00 41.20 12 LEU A N 17
ATOM 22735 C CA . LEU A 1 12 ? 12.664 4.263 3.828 1.00 0.53 12 LEU A CA 17
ATOM 22736 C C . LEU A 1 12 ? 11.180 4.105 3.512 1.00 23.11 12 LEU A C 17
ATOM 22737 O O . LEU A 1 12 ? 10.547 5.021 2.989 1.00 14.23 12 LEU A O 17
ATOM 22753 N N . GLN A 1 13 ? 10.633 2.937 3.835 1.00 42.41 13 GLN A N 17
ATOM 22754 C CA . GLN A 1 13 ? 9.223 2.660 3.586 1.00 5.23 13 GLN A CA 17
ATOM 22755 C C . GLN A 1 13 ? 8.342 3.764 4.162 1.00 71.24 13 GLN A C 17
ATOM 22756 O O . GLN A 1 13 ? 8.767 4.557 5.002 1.00 62.21 13 GLN A O 17
ATOM 22770 N N . PRO A 1 14 ? 7.084 3.818 3.700 1.00 51.13 14 PRO A N 17
ATOM 22771 C CA . PRO A 1 14 ? 6.116 4.821 4.155 1.00 60.50 14 PRO A CA 17
ATOM 22772 C C . PRO A 1 14 ? 5.680 4.592 5.598 1.00 22.13 14 PRO A C 17
ATOM 22773 O O . PRO A 1 14 ? 6.369 4.996 6.535 1.00 53.22 14 PRO A O 17
ATOM 22784 N N . GLN A 1 15 ? 4.534 3.941 5.769 1.00 11.55 15 GLN A N 17
ATOM 22785 C CA . GLN A 1 15 ? 4.007 3.660 7.100 1.00 62.13 15 GLN A CA 17
ATOM 22786 C C . GLN A 1 15 ? 4.230 2.199 7.475 1.00 32.51 15 GLN A C 17
ATOM 22787 O O . GLN A 1 15 ? 4.558 1.884 8.619 1.00 22.31 15 GLN A O 17
ATOM 22801 N N . VAL A 1 16 ? 4.048 1.309 6.504 1.00 24.12 16 VAL A N 17
ATOM 22802 C CA . VAL A 1 16 ? 4.230 -0.120 6.732 1.00 1.44 16 VAL A CA 17
ATOM 22803 C C . VAL A 1 16 ? 5.323 -0.685 5.833 1.00 63.22 16 VAL A C 17
ATOM 22804 O O . VAL A 1 16 ? 5.722 -0.057 4.851 1.00 13.11 16 VAL A O 17
ATOM 22817 N N . LEU A 1 17 ? 5.805 -1.876 6.173 1.00 13.43 17 LEU A N 17
ATOM 22818 C CA . LEU A 1 17 ? 6.853 -2.528 5.396 1.00 53.12 17 LEU A CA 17
ATOM 22819 C C . LEU A 1 17 ? 6.362 -2.859 3.990 1.00 51.40 17 LEU A C 17
ATOM 22820 O O . LEU A 1 17 ? 5.560 -3.773 3.801 1.00 61.52 17 LEU A O 17
ATOM 22836 N N . ASP A 1 18 ? 6.850 -2.110 3.007 1.00 0.33 18 ASP A N 17
ATOM 22837 C CA . ASP A 1 18 ? 6.464 -2.325 1.618 1.00 71.23 18 ASP A CA 17
ATOM 22838 C C . ASP A 1 18 ? 6.841 -3.731 1.160 1.00 5.24 18 ASP A C 17
ATOM 22839 O O . ASP A 1 18 ? 8.001 -4.135 1.252 1.00 62.11 18 ASP A O 17
ATOM 22848 N N . THR A 1 19 ? 5.854 -4.473 0.668 1.00 2.14 19 THR A N 17
ATOM 22849 C CA . THR A 1 19 ? 6.082 -5.834 0.199 1.00 11.21 19 THR A CA 17
ATOM 22850 C C . THR A 1 19 ? 6.484 -5.848 -1.271 1.00 62.32 19 THR A C 17
ATOM 22851 O O . THR A 1 19 ? 6.454 -6.893 -1.921 1.00 50.33 19 THR A O 17
ATOM 22862 N N . GLN A 1 20 ? 6.861 -4.683 -1.788 1.00 71.33 20 GLN A N 17
ATOM 22863 C CA . GLN A 1 20 ? 7.269 -4.564 -3.183 1.00 4.51 20 GLN A CA 17
ATOM 22864 C C . GLN A 1 20 ? 8.169 -5.727 -3.589 1.00 12.55 20 GLN A C 17
ATOM 22865 O O . GLN A 1 20 ? 7.933 -6.383 -4.602 1.00 51.52 20 GLN A O 17
ATOM 22879 N N . GLY A 1 21 ? 9.202 -5.976 -2.789 1.00 72.24 21 GLY A N 17
ATOM 22880 C CA . GLY A 1 21 ? 10.121 -7.060 -3.083 1.00 4.05 21 GLY A CA 17
ATOM 22881 C C . GLY A 1 21 ? 9.435 -8.411 -3.109 1.00 62.35 21 GLY A C 17
ATOM 22882 O O . GLY A 1 21 ? 9.655 -9.207 -4.022 1.00 73.21 21 GLY A O 17
ATOM 22886 N N . GLN A 1 22 ? 8.604 -8.671 -2.106 1.00 33.23 22 GLN A N 17
ATOM 22887 C CA . GLN A 1 22 ? 7.885 -9.937 -2.018 1.00 25.15 22 GLN A CA 17
ATOM 22888 C C . GLN A 1 22 ? 6.487 -9.812 -2.613 1.00 31.13 22 GLN A C 17
ATOM 22889 O O . GLN A 1 22 ? 6.210 -8.897 -3.389 1.00 13.22 22 GLN A O 17
ATOM 22903 N N . THR A 1 23 ? 5.607 -10.739 -2.245 1.00 3.43 23 THR A N 17
ATOM 22904 C CA . THR A 1 23 ? 4.238 -10.733 -2.743 1.00 72.32 23 THR A CA 17
ATOM 22905 C C . THR A 1 23 ? 3.394 -9.689 -2.021 1.00 70.11 23 THR A C 17
ATOM 22906 O O . THR A 1 23 ? 3.176 -9.780 -0.812 1.00 42.21 23 THR A O 17
ATOM 22917 N N . LEU A 1 24 ? 2.920 -8.698 -2.768 1.00 63.35 24 LEU A N 17
ATOM 22918 C CA . LEU A 1 24 ? 2.098 -7.636 -2.199 1.00 45.12 24 LEU A CA 17
ATOM 22919 C C . LEU A 1 24 ? 0.664 -8.111 -1.988 1.00 4.21 24 LEU A C 17
ATOM 22920 O O . LEU A 1 24 ? -0.068 -7.563 -1.163 1.00 50.13 24 LEU A O 17
ATOM 22936 N N . THR A 1 25 ? 0.269 -9.136 -2.737 1.00 42.51 25 THR A N 17
ATOM 22937 C CA . THR A 1 25 ? -1.076 -9.685 -2.632 1.00 33.44 25 THR A CA 17
ATOM 22938 C C . THR A 1 25 ? -1.465 -9.911 -1.175 1.00 54.01 25 THR A C 17
ATOM 22939 O O . THR A 1 25 ? -2.641 -9.831 -0.817 1.00 44.22 25 THR A O 17
ATOM 22950 N N . ARG A 1 26 ? -0.472 -10.193 -0.339 1.00 3.42 26 ARG A N 17
ATOM 22951 C CA . ARG A 1 26 ? -0.711 -10.430 1.080 1.00 61.24 26 ARG A CA 17
ATOM 22952 C C . ARG A 1 26 ? -0.886 -9.113 1.830 1.00 52.05 26 ARG A C 17
ATOM 22953 O O . ARG A 1 26 ? -1.753 -8.990 2.694 1.00 32.22 26 ARG A O 17
ATOM 22974 N N . ALA A 1 27 ? -0.057 -8.131 1.492 1.00 24.02 27 ALA A N 17
ATOM 22975 C CA . ALA A 1 27 ? -0.121 -6.823 2.132 1.00 22.01 27 ALA A CA 17
ATOM 22976 C C . ALA A 1 27 ? -1.298 -6.010 1.604 1.00 61.44 27 ALA A C 17
ATOM 22977 O O . ALA A 1 27 ? -2.133 -5.535 2.373 1.00 4.25 27 ALA A O 17
ATOM 22984 N N . VAL A 1 28 ? -1.359 -5.854 0.285 1.00 64.11 28 VAL A N 17
ATOM 22985 C CA . VAL A 1 28 ? -2.434 -5.099 -0.347 1.00 11.03 28 VAL A CA 17
ATOM 22986 C C . VAL A 1 28 ? -3.799 -5.584 0.129 1.00 60.13 28 VAL A C 17
ATOM 22987 O O . VAL A 1 28 ? -4.746 -4.803 0.233 1.00 24.44 28 VAL A O 17
ATOM 23000 N N . HIS A 1 29 ? -3.894 -6.878 0.416 1.00 23.52 29 HIS A N 17
ATOM 23001 C CA . HIS A 1 29 ? -5.144 -7.469 0.882 1.00 4.42 29 HIS A CA 17
ATOM 23002 C C . HIS A 1 29 ? -5.541 -6.898 2.240 1.00 2.32 29 HIS A C 17
ATOM 23003 O O . HIS A 1 29 ? -6.723 -6.845 2.581 1.00 63.14 29 HIS A O 17
ATOM 23017 N N . ASP A 1 30 ? -4.546 -6.472 3.011 1.00 33.44 30 ASP A N 17
ATOM 23018 C CA . ASP A 1 30 ? -4.792 -5.905 4.332 1.00 22.12 30 ASP A CA 17
ATOM 23019 C C . ASP A 1 30 ? -5.182 -4.434 4.228 1.00 43.01 30 ASP A C 17
ATOM 23020 O O . ASP A 1 30 ? -6.079 -3.967 4.930 1.00 34.24 30 ASP A O 17
ATOM 23029 N N . LEU A 1 31 ? -4.501 -3.708 3.348 1.00 10.11 31 LEU A N 17
ATOM 23030 C CA . LEU A 1 31 ? -4.775 -2.289 3.152 1.00 12.41 31 LEU A CA 17
ATOM 23031 C C . LEU A 1 31 ? -6.020 -2.088 2.294 1.00 50.13 31 LEU A C 17
ATOM 23032 O O . LEU A 1 31 ? -6.837 -1.208 2.562 1.00 4.14 31 LEU A O 17
ATOM 23048 N N . GLY A 1 32 ? -6.159 -2.912 1.260 1.00 72.51 32 GLY A N 17
ATOM 23049 C CA . GLY A 1 32 ? -7.308 -2.811 0.379 1.00 11.51 32 GLY A CA 17
ATOM 23050 C C . GLY A 1 32 ? -6.917 -2.481 -1.048 1.00 32.31 32 GLY A C 17
ATOM 23051 O O . GLY A 1 32 ? -7.689 -1.867 -1.785 1.00 35.44 32 GLY A O 17
ATOM 23055 N N . TYR A 1 33 ? -5.715 -2.888 -1.439 1.00 62.30 33 TYR A N 17
ATOM 23056 C CA . TYR A 1 33 ? -5.221 -2.629 -2.786 1.00 60.23 33 TYR A CA 17
ATOM 23057 C C . TYR A 1 33 ? -5.173 -3.915 -3.605 1.00 64.45 33 TYR A C 17
ATOM 23058 O O . TYR A 1 33 ? -4.166 -4.220 -4.244 1.00 61.12 33 TYR A O 17
ATOM 23076 N N . ALA A 1 34 ? -6.269 -4.666 -3.582 1.00 13.32 34 ALA A N 17
ATOM 23077 C CA . ALA A 1 34 ? -6.355 -5.918 -4.324 1.00 5.44 34 ALA A CA 17
ATOM 23078 C C . ALA A 1 34 ? -6.152 -5.685 -5.817 1.00 74.51 34 ALA A C 17
ATOM 23079 O O . ALA A 1 34 ? -5.881 -6.622 -6.568 1.00 42.32 34 ALA A O 17
ATOM 23086 N N . GLN A 1 35 ? -6.288 -4.433 -6.240 1.00 44.22 35 GLN A N 17
ATOM 23087 C CA . GLN A 1 35 ? -6.121 -4.079 -7.645 1.00 70.30 35 GLN A CA 17
ATOM 23088 C C . GLN A 1 35 ? -4.712 -4.409 -8.126 1.00 22.21 35 GLN A C 17
ATOM 23089 O O . GLN A 1 35 ? -4.484 -4.617 -9.318 1.00 11.22 35 GLN A O 17
ATOM 23103 N N . VAL A 1 36 ? -3.768 -4.456 -7.191 1.00 13.53 36 VAL A N 17
ATOM 23104 C CA . VAL A 1 36 ? -2.381 -4.761 -7.519 1.00 1.12 36 VAL A CA 17
ATOM 23105 C C . VAL A 1 36 ? -1.949 -6.087 -6.902 1.00 53.41 36 VAL A C 17
ATOM 23106 O O . VAL A 1 36 ? -2.218 -6.355 -5.732 1.00 73.22 36 VAL A O 17
ATOM 23119 N N . ASN A 1 37 ? -1.277 -6.912 -7.698 1.00 34.30 37 ASN A N 17
ATOM 23120 C CA . ASN A 1 37 ? -0.808 -8.211 -7.230 1.00 61.42 37 ASN A CA 17
ATOM 23121 C C . ASN A 1 37 ? 0.219 -8.798 -8.194 1.00 4.21 37 ASN A C 17
ATOM 23122 O O . ASN A 1 37 ? 0.352 -8.341 -9.329 1.00 44.42 37 ASN A O 17
ATOM 23133 N N . ASP A 1 38 ? 0.943 -9.812 -7.733 1.00 74.43 38 ASP A N 17
ATOM 23134 C CA . ASP A 1 38 ? 1.957 -10.463 -8.554 1.00 70.14 38 ASP A CA 17
ATOM 23135 C C . ASP A 1 38 ? 3.139 -9.530 -8.799 1.00 55.25 38 ASP A C 17
ATOM 23136 O O . ASP A 1 38 ? 3.868 -9.681 -9.780 1.00 1.31 38 ASP A O 17
ATOM 23145 N N . ILE A 1 39 ? 3.320 -8.566 -7.903 1.00 41.34 39 ILE A N 17
ATOM 23146 C CA . ILE A 1 39 ? 4.413 -7.608 -8.023 1.00 32.41 39 ILE A CA 17
ATOM 23147 C C . ILE A 1 39 ? 5.531 -7.924 -7.035 1.00 72.21 39 ILE A C 17
ATOM 23148 O O . ILE A 1 39 ? 5.391 -7.703 -5.832 1.00 73.31 39 ILE A O 17
ATOM 23164 N N . ARG A 1 40 ? 6.641 -8.440 -7.552 1.00 20.52 40 ARG A N 17
ATOM 23165 C CA . ARG A 1 40 ? 7.784 -8.786 -6.715 1.00 60.13 40 ARG A CA 17
ATOM 23166 C C . ARG A 1 40 ? 9.067 -8.172 -7.267 1.00 42.14 40 ARG A C 17
ATOM 23167 O O . ARG A 1 40 ? 9.723 -8.752 -8.133 1.00 2.22 40 ARG A O 17
ATOM 23188 N N . VAL A 1 41 ? 9.419 -6.994 -6.761 1.00 70.21 41 VAL A N 17
ATOM 23189 C CA . VAL A 1 41 ? 10.623 -6.301 -7.203 1.00 24.33 41 VAL A CA 17
ATOM 23190 C C . VAL A 1 41 ? 11.131 -5.344 -6.130 1.00 63.31 41 VAL A C 17
ATOM 23191 O O . VAL A 1 41 ? 10.388 -4.951 -5.232 1.00 43.10 41 VAL A O 17
ATOM 23204 N N . GLY A 1 42 ? 12.404 -4.972 -6.231 1.00 20.52 42 GLY A N 17
ATOM 23205 C CA . GLY A 1 42 ? 12.990 -4.064 -5.263 1.00 1.30 42 GLY A CA 17
ATOM 23206 C C . GLY A 1 42 ? 12.294 -2.717 -5.237 1.00 24.34 42 GLY A C 17
ATOM 23207 O O . GLY A 1 42 ? 11.107 -2.617 -5.548 1.00 4.33 42 GLY A O 17
ATOM 23211 N N . LYS A 1 43 ? 13.034 -1.678 -4.863 1.00 34.44 43 LYS A N 17
ATOM 23212 C CA . LYS A 1 43 ? 12.482 -0.331 -4.796 1.00 14.53 43 LYS A CA 17
ATOM 23213 C C . LYS A 1 43 ? 12.350 0.273 -6.190 1.00 42.42 43 LYS A C 17
ATOM 23214 O O . LYS A 1 43 ? 13.046 1.230 -6.531 1.00 53.23 43 LYS A O 17
ATOM 23233 N N . VAL A 1 44 ? 11.453 -0.291 -6.992 1.00 53.43 44 VAL A N 17
ATOM 23234 C CA . VAL A 1 44 ? 11.228 0.194 -8.349 1.00 3.10 44 VAL A CA 17
ATOM 23235 C C . VAL A 1 44 ? 10.291 -0.732 -9.115 1.00 54.04 44 VAL A C 17
ATOM 23236 O O . VAL A 1 44 ? 10.620 -1.890 -9.375 1.00 73.23 44 VAL A O 17
ATOM 23249 N N . LEU A 1 45 ? 9.121 -0.215 -9.475 1.00 43.34 45 LEU A N 17
ATOM 23250 C CA . LEU A 1 45 ? 8.134 -0.995 -10.214 1.00 22.04 45 LEU A CA 17
ATOM 23251 C C . LEU A 1 45 ? 7.380 -0.118 -11.208 1.00 62.33 45 LEU A C 17
ATOM 23252 O O . LEU A 1 45 ? 7.220 1.084 -10.995 1.00 35.44 45 LEU A O 17
ATOM 23268 N N . TYR A 1 46 ? 6.918 -0.728 -12.294 1.00 42.23 46 TYR A N 17
ATOM 23269 C CA . TYR A 1 46 ? 6.181 -0.003 -13.322 1.00 51.23 46 TYR A CA 17
ATOM 23270 C C . TYR A 1 46 ? 4.882 -0.723 -13.672 1.00 23.32 46 TYR A C 17
ATOM 23271 O O . TYR A 1 46 ? 4.899 -1.823 -14.225 1.00 0.35 46 TYR A O 17
ATOM 23289 N N . MET A 1 47 ? 3.758 -0.094 -13.345 1.00 60.35 47 MET A N 17
ATOM 23290 C CA . MET A 1 47 ? 2.450 -0.674 -13.626 1.00 55.42 47 MET A CA 17
ATOM 23291 C C . MET A 1 47 ? 1.333 0.261 -13.172 1.00 75.40 47 MET A C 17
ATOM 23292 O O . MET A 1 47 ? 1.528 1.097 -12.290 1.00 5.14 47 MET A O 17
ATOM 23306 N N . THR A 1 48 ? 0.160 0.114 -13.781 1.00 33.44 48 THR A N 17
ATOM 23307 C CA . THR A 1 48 ? -0.988 0.945 -13.440 1.00 22.12 48 THR A CA 17
ATOM 23308 C C . THR A 1 48 ? -2.017 0.159 -12.635 1.00 65.10 48 THR A C 17
ATOM 23309 O O . THR A 1 48 ? -1.929 -1.064 -12.522 1.00 4.23 48 THR A O 17
ATOM 23320 N N . VAL A 1 49 ? -2.993 0.868 -12.078 1.00 2.43 49 VAL A N 17
ATOM 23321 C CA . VAL A 1 49 ? -4.040 0.236 -11.284 1.00 52.45 49 VAL A CA 17
ATOM 23322 C C . VAL A 1 49 ? -5.408 0.424 -11.931 1.00 11.30 49 VAL A C 17
ATOM 23323 O O . VAL A 1 49 ? -5.605 1.333 -12.737 1.00 54.53 49 VAL A O 17
ATOM 23336 N N . ASP A 1 50 ? -6.350 -0.441 -11.571 1.00 41.25 50 ASP A N 17
ATOM 23337 C CA . ASP A 1 50 ? -7.701 -0.370 -12.115 1.00 52.23 50 ASP A CA 17
ATOM 23338 C C . ASP A 1 50 ? -8.508 0.724 -11.423 1.00 55.25 50 ASP A C 17
ATOM 23339 O O . ASP A 1 50 ? -9.200 0.469 -10.439 1.00 35.34 50 ASP A O 17
ATOM 23348 N N . GLU A 1 51 ? -8.413 1.943 -11.946 1.00 13.02 51 GLU A N 17
ATOM 23349 C CA . GLU A 1 51 ? -9.134 3.076 -11.376 1.00 64.24 51 GLU A CA 17
ATOM 23350 C C . GLU A 1 51 ? -9.711 3.962 -12.476 1.00 72.24 51 GLU A C 17
ATOM 23351 O O . GLU A 1 51 ? -9.425 3.769 -13.658 1.00 54.42 51 GLU A O 17
ATOM 23363 N N . VAL A 1 52 ? -10.527 4.933 -12.078 1.00 44.35 52 VAL A N 17
ATOM 23364 C CA . VAL A 1 52 ? -11.145 5.850 -13.029 1.00 63.11 52 VAL A CA 17
ATOM 23365 C C . VAL A 1 52 ? -10.894 7.301 -12.636 1.00 0.34 52 VAL A C 17
ATOM 23366 O O . VAL A 1 52 ? -10.811 8.182 -13.492 1.00 21.22 52 VAL A O 17
ATOM 23379 N N . SER A 1 53 ? -10.774 7.544 -11.334 1.00 63.52 53 SER A N 17
ATOM 23380 C CA . SER A 1 53 ? -10.536 8.889 -10.826 1.00 45.41 53 SER A CA 17
ATOM 23381 C C . SER A 1 53 ? -9.414 9.573 -11.603 1.00 34.10 53 SER A C 17
ATOM 23382 O O . SER A 1 53 ? -8.634 8.918 -12.294 1.00 20.32 53 SER A O 17
ATOM 23390 N N . ASP A 1 54 ? -9.341 10.894 -11.484 1.00 54.05 54 ASP A N 17
ATOM 23391 C CA . ASP A 1 54 ? -8.316 11.668 -12.174 1.00 42.12 54 ASP A CA 17
ATOM 23392 C C . ASP A 1 54 ? -6.932 11.361 -11.610 1.00 11.21 54 ASP A C 17
ATOM 23393 O O . ASP A 1 54 ? -6.023 10.977 -12.345 1.00 74.02 54 ASP A O 17
ATOM 23402 N N . GLU A 1 55 ? -6.781 11.535 -10.301 1.00 25.23 55 GLU A N 17
ATOM 23403 C CA . GLU A 1 55 ? -5.507 11.278 -9.639 1.00 64.02 55 GLU A CA 17
ATOM 23404 C C . GLU A 1 55 ? -5.262 9.779 -9.492 1.00 75.21 55 GLU A C 17
ATOM 23405 O O . GLU A 1 55 ? -4.200 9.272 -9.854 1.00 53.43 55 GLU A O 17
ATOM 23417 N N . LYS A 1 56 ? -6.254 9.074 -8.957 1.00 65.22 56 LYS A N 17
ATOM 23418 C CA . LYS A 1 56 ? -6.149 7.633 -8.762 1.00 31.44 56 LYS A CA 17
ATOM 23419 C C . LYS A 1 56 ? -5.918 6.919 -10.090 1.00 22.34 56 LYS A C 17
ATOM 23420 O O . LYS A 1 56 ? -5.601 5.730 -10.120 1.00 25.44 56 LYS A O 17
ATOM 23439 N N . VAL A 1 57 ? -6.077 7.652 -11.187 1.00 14.55 57 VAL A N 17
ATOM 23440 C CA . VAL A 1 57 ? -5.883 7.090 -12.518 1.00 33.15 57 VAL A CA 17
ATOM 23441 C C . VAL A 1 57 ? -4.815 6.002 -12.504 1.00 51.20 57 VAL A C 17
ATOM 23442 O O . VAL A 1 57 ? -5.030 4.900 -13.010 1.00 24.03 57 VAL A O 17
ATOM 23455 N N . HIS A 1 58 ? -3.663 6.319 -11.921 1.00 71.15 58 HIS A N 17
ATOM 23456 C CA . HIS A 1 58 ? -2.560 5.368 -11.841 1.00 33.33 58 HIS A CA 17
ATOM 23457 C C . HIS A 1 58 ? -2.819 4.327 -10.756 1.00 30.24 58 HIS A C 17
ATOM 23458 O O . HIS A 1 58 ? -3.501 3.330 -10.989 1.00 24.42 58 HIS A O 17
ATOM 23472 N N . ASN A 1 59 ? -2.269 4.566 -9.569 1.00 52.35 59 ASN A N 17
ATOM 23473 C CA . ASN A 1 59 ? -2.440 3.649 -8.449 1.00 24.42 59 ASN A CA 17
ATOM 23474 C C . ASN A 1 59 ? -2.686 4.414 -7.152 1.00 31.40 59 ASN A C 17
ATOM 23475 O O . ASN A 1 59 ? -3.823 4.759 -6.830 1.00 33.11 59 ASN A O 17
ATOM 23486 N N . ILE A 1 60 ? -1.613 4.675 -6.413 1.00 14.11 60 ILE A N 17
ATOM 23487 C CA . ILE A 1 60 ? -1.713 5.401 -5.153 1.00 31.55 60 ILE A CA 17
ATOM 23488 C C . ILE A 1 60 ? -0.848 6.656 -5.171 1.00 53.42 60 ILE A C 17
ATOM 23489 O O . ILE A 1 60 ? -1.098 7.605 -4.427 1.00 22.04 60 ILE A O 17
ATOM 23505 N N . ILE A 1 61 ? 0.167 6.656 -6.028 1.00 4.02 61 ILE A N 17
ATOM 23506 C CA . ILE A 1 61 ? 1.067 7.797 -6.146 1.00 22.34 61 ILE A CA 17
ATOM 23507 C C . ILE A 1 61 ? 0.294 9.111 -6.131 1.00 33.22 61 ILE A C 17
ATOM 23508 O O . ILE A 1 61 ? 0.842 10.164 -5.805 1.00 4.12 61 ILE A O 17
ATOM 23524 N N . THR A 1 62 ? -0.986 9.042 -6.485 1.00 0.14 62 THR A N 17
ATOM 23525 C CA . THR A 1 62 ? -1.836 10.226 -6.512 1.00 31.44 62 THR A CA 17
ATOM 23526 C C . THR A 1 62 ? -1.732 11.007 -5.207 1.00 34.12 62 THR A C 17
ATOM 23527 O O . THR A 1 62 ? -0.840 11.838 -5.037 1.00 43.35 62 THR A O 17
ATOM 23538 N N . THR A 1 63 ? -2.651 10.735 -4.285 1.00 23.23 63 THR A N 17
ATOM 23539 C CA . THR A 1 63 ? -2.663 11.413 -2.995 1.00 23.34 63 THR A CA 17
ATOM 23540 C C . THR A 1 63 ? -2.553 10.414 -1.848 1.00 2.41 63 THR A C 17
ATOM 23541 O O . THR A 1 63 ? -1.958 10.708 -0.810 1.00 42.22 63 THR A O 17
ATOM 23552 N N . LEU A 1 64 ? -3.129 9.233 -2.041 1.00 12.21 64 LEU A N 17
ATOM 23553 C CA . LEU A 1 64 ? -3.095 8.190 -1.022 1.00 32.30 64 LEU A CA 17
ATOM 23554 C C . LEU A 1 64 ? -1.737 8.149 -0.330 1.00 23.34 64 LEU A C 17
ATOM 23555 O O . LEU A 1 64 ? -1.656 8.103 0.898 1.00 65.42 64 LEU A O 17
ATOM 23571 N N . SER A 1 65 ? -0.672 8.168 -1.125 1.00 60.01 65 SER A N 17
ATOM 23572 C CA . SER A 1 65 ? 0.684 8.131 -0.589 1.00 14.41 65 SER A CA 17
ATOM 23573 C C . SER A 1 65 ? 0.867 9.187 0.498 1.00 73.25 65 SER A C 17
ATOM 23574 O O . SER A 1 65 ? 0.978 8.863 1.679 1.00 24.33 65 SER A O 17
ATOM 23582 N N . GLU A 1 66 ? 0.896 10.451 0.087 1.00 64.21 66 GLU A N 17
ATOM 23583 C CA . GLU A 1 66 ? 1.067 11.554 1.025 1.00 51.22 66 GLU A CA 17
ATOM 23584 C C . GLU A 1 66 ? -0.062 11.576 2.051 1.00 75.42 66 GLU A C 17
ATOM 23585 O O . GLU A 1 66 ? 0.050 12.206 3.102 1.00 21.35 66 GLU A O 17
ATOM 23597 N N . LYS A 1 67 ? -1.152 10.883 1.737 1.00 60.20 67 LYS A N 17
ATOM 23598 C CA . LYS A 1 67 ? -2.303 10.820 2.630 1.00 50.12 67 LYS A CA 17
ATOM 23599 C C . LYS A 1 67 ? -1.954 10.078 3.916 1.00 10.32 67 LYS A C 17
ATOM 23600 O O . LYS A 1 67 ? -2.314 10.511 5.012 1.00 41.33 67 LYS A O 17
ATOM 23619 N N . LEU A 1 68 ? -1.251 8.960 3.777 1.00 45.25 68 LEU A N 17
ATOM 23620 C CA . LEU A 1 68 ? -0.851 8.159 4.928 1.00 32.31 68 LEU A CA 17
ATOM 23621 C C . LEU A 1 68 ? 0.580 7.654 4.771 1.00 52.43 68 LEU A C 17
ATOM 23622 O O . LEU A 1 68 ? 1.389 7.754 5.693 1.00 43.21 68 LEU A O 17
ATOM 23638 N N . PHE A 1 69 ? 0.885 7.114 3.596 1.00 44.34 69 PHE A N 17
ATOM 23639 C CA . PHE A 1 69 ? 2.219 6.595 3.316 1.00 3.54 69 PHE A CA 17
ATOM 23640 C C . PHE A 1 69 ? 3.285 7.645 3.619 1.00 62.41 69 PHE A C 17
ATOM 23641 O O . PHE A 1 69 ? 4.164 7.429 4.453 1.00 11.42 69 PHE A O 17
ATOM 23658 N N . ALA A 1 70 ? 3.201 8.780 2.934 1.00 55.23 70 ALA A N 17
ATOM 23659 C CA . ALA A 1 70 ? 4.156 9.863 3.129 1.00 11.53 70 ALA A CA 17
ATOM 23660 C C . ALA A 1 70 ? 3.526 11.018 3.901 1.00 2.12 70 ALA A C 17
ATOM 23661 O O . ALA A 1 70 ? 2.331 11.280 3.778 1.00 53.40 70 ALA A O 17
ATOM 23668 N N . ASN A 1 71 ? 4.339 11.704 4.698 1.00 42.53 71 ASN A N 17
ATOM 23669 C CA . ASN A 1 71 ? 3.861 12.831 5.491 1.00 74.20 71 ASN A CA 17
ATOM 23670 C C . ASN A 1 71 ? 4.300 14.156 4.875 1.00 21.41 71 ASN A C 17
ATOM 23671 O O . ASN A 1 71 ? 5.437 14.297 4.424 1.00 3.33 71 ASN A O 17
ATOM 23682 N N . THR A 1 72 ? 3.391 15.125 4.860 1.00 53.44 72 THR A N 17
ATOM 23683 C CA . THR A 1 72 ? 3.683 16.439 4.299 1.00 22.42 72 THR A CA 17
ATOM 23684 C C . THR A 1 72 ? 4.427 17.312 5.303 1.00 22.42 72 THR A C 17
ATOM 23685 O O . THR A 1 72 ? 4.590 18.514 5.095 1.00 31.00 72 THR A O 17
ATOM 23696 N N . VAL A 1 73 ? 4.878 16.699 6.393 1.00 21.13 73 VAL A N 17
ATOM 23697 C CA . VAL A 1 73 ? 5.607 17.420 7.430 1.00 41.54 73 VAL A CA 17
ATOM 23698 C C . VAL A 1 73 ? 7.095 17.490 7.107 1.00 5.40 73 VAL A C 17
ATOM 23699 O O . VAL A 1 73 ? 7.689 18.569 7.101 1.00 44.13 73 VAL A O 17
ATOM 23712 N N . ILE A 1 74 ? 7.692 16.334 6.839 1.00 21.23 74 ILE A N 17
ATOM 23713 C CA . ILE A 1 74 ? 9.111 16.264 6.514 1.00 3.21 74 ILE A CA 17
ATOM 23714 C C . ILE A 1 74 ? 9.458 14.938 5.846 1.00 31.24 74 ILE A C 17
ATOM 23715 O O . ILE A 1 74 ? 10.470 14.316 6.168 1.00 42.54 74 ILE A O 17
ATOM 23731 N N . GLU A 1 75 ? 8.611 14.511 4.915 1.00 51.33 75 GLU A N 17
ATOM 23732 C CA . GLU A 1 75 ? 8.829 13.259 4.201 1.00 60.41 75 GLU A CA 17
ATOM 23733 C C . GLU A 1 75 ? 9.633 13.492 2.925 1.00 55.32 75 GLU A C 17
ATOM 23734 O O . GLU A 1 75 ? 9.748 14.622 2.451 1.00 63.23 75 GLU A O 17
ATOM 23746 N N . GLU A 1 76 ? 10.186 12.416 2.375 1.00 32.43 76 GLU A N 17
ATOM 23747 C CA . GLU A 1 76 ? 10.980 12.504 1.155 1.00 34.23 76 GLU A CA 17
ATOM 23748 C C . GLU A 1 76 ? 10.905 11.202 0.362 1.00 11.23 76 GLU A C 17
ATOM 23749 O O . GLU A 1 76 ? 10.835 10.116 0.937 1.00 21.41 76 GLU A O 17
ATOM 23761 N N . TYR A 1 77 ? 10.920 11.321 -0.961 1.00 35.14 77 TYR A N 17
ATOM 23762 C CA . TYR A 1 77 ? 10.850 10.155 -1.833 1.00 65.14 77 TYR A CA 17
ATOM 23763 C C . TYR A 1 77 ? 11.297 10.507 -3.249 1.00 72.01 77 TYR A C 17
ATOM 23764 O O . TYR A 1 77 ? 11.530 11.673 -3.567 1.00 2.14 77 TYR A O 17
ATOM 23782 N N . SER A 1 78 ? 11.412 9.489 -4.096 1.00 45.33 78 SER A N 17
ATOM 23783 C CA . SER A 1 78 ? 11.834 9.689 -5.478 1.00 54.10 78 SER A CA 17
ATOM 23784 C C . SER A 1 78 ? 10.877 8.995 -6.443 1.00 65.12 78 SER A C 17
ATOM 23785 O O . SER A 1 78 ? 10.376 7.906 -6.162 1.00 62.13 78 SER A O 17
ATOM 23793 N N . TYR A 1 79 ? 10.629 9.633 -7.581 1.00 44.14 79 TYR A N 17
ATOM 23794 C CA . TYR A 1 79 ? 9.732 9.080 -8.588 1.00 74.51 79 TYR A CA 17
ATOM 23795 C C . TYR A 1 79 ? 9.929 9.771 -9.934 1.00 23.04 79 TYR A C 17
ATOM 23796 O O . TYR A 1 79 ? 10.780 10.649 -10.075 1.00 45.22 79 TYR A O 17
ATOM 23814 N N . LYS A 1 80 ? 9.136 9.369 -10.920 1.00 74.53 80 LYS A N 17
ATOM 23815 C CA . LYS A 1 80 ? 9.219 9.949 -12.255 1.00 64.34 80 LYS A CA 17
ATOM 23816 C C . LYS A 1 80 ? 7.994 10.806 -12.554 1.00 33.00 80 LYS A C 17
ATOM 23817 O O . LYS A 1 80 ? 7.098 10.939 -11.719 1.00 45.05 80 LYS A O 17
ATOM 23836 N N . VAL A 1 81 ? 7.959 11.385 -13.750 1.00 60.22 81 VAL A N 17
ATOM 23837 C CA . VAL A 1 81 ? 6.842 12.227 -14.160 1.00 13.12 81 VAL A CA 17
ATOM 23838 C C . VAL A 1 81 ? 5.509 11.529 -13.914 1.00 54.51 81 VAL A C 17
ATOM 23839 O O . VAL A 1 81 ? 4.961 10.880 -14.806 1.00 43.35 81 VAL A O 17
ATOM 23852 N N . LEU A 1 82 ? 4.990 11.668 -12.699 1.00 21.41 82 LEU A N 17
ATOM 23853 C CA . LEU A 1 82 ? 3.719 11.051 -12.335 1.00 22.13 82 LEU A CA 17
ATOM 23854 C C . LEU A 1 82 ? 2.832 12.036 -11.581 1.00 51.40 82 LEU A C 17
ATOM 23855 O O . LEU A 1 82 ? 3.299 13.075 -11.112 1.00 60.42 82 LEU A O 17
ATOM 23871 N N . ASP A 1 83 ? 1.551 11.703 -11.467 1.00 1.33 83 ASP A N 17
ATOM 23872 C CA . ASP A 1 83 ? 0.598 12.557 -10.767 1.00 4.22 83 ASP A CA 17
ATOM 23873 C C . ASP A 1 83 ? 1.262 13.854 -10.314 1.00 12.20 83 ASP A C 17
ATOM 23874 O O . ASP A 1 83 ? 1.520 14.746 -11.122 1.00 63.04 83 ASP A O 17
ATOM 23883 N N . ASP A 1 84 ? 1.534 13.952 -9.017 1.00 54.14 84 ASP A N 17
ATOM 23884 C CA . ASP A 1 84 ? 2.167 15.140 -8.457 1.00 11.05 84 ASP A CA 17
ATOM 23885 C C . ASP A 1 84 ? 3.570 14.820 -7.952 1.00 5.44 84 ASP A C 17
ATOM 23886 O O . ASP A 1 84 ? 4.545 15.453 -8.357 1.00 53.21 84 ASP A O 17
ATOM 23895 N N . GLU A 1 85 ? 3.665 13.835 -7.064 1.00 14.53 85 GLU A N 17
ATOM 23896 C CA . GLU A 1 85 ? 4.949 13.434 -6.502 1.00 41.14 85 GLU A CA 17
ATOM 23897 C C . GLU A 1 85 ? 4.762 12.743 -5.155 1.00 31.02 85 GLU A C 17
ATOM 23898 O O . GLU A 1 85 ? 5.216 13.236 -4.122 1.00 43.33 85 GLU A O 17
ATOM 23910 N N . LYS A 1 86 ? 4.089 11.597 -5.173 1.00 11.44 86 LYS A N 17
ATOM 23911 C CA . LYS A 1 86 ? 3.841 10.836 -3.954 1.00 12.30 86 LYS A CA 17
ATOM 23912 C C . LYS A 1 86 ? 3.795 9.340 -4.247 1.00 0.01 86 LYS A C 17
ATOM 23913 O O . LYS A 1 86 ? 3.055 8.893 -5.122 1.00 72.32 86 LYS A O 17
ATOM 23932 N N . GLU A 1 87 ? 4.590 8.572 -3.508 1.00 12.21 87 GLU A N 17
ATOM 23933 C CA . GLU A 1 87 ? 4.638 7.126 -3.689 1.00 41.24 87 GLU A CA 17
ATOM 23934 C C . GLU A 1 87 ? 4.426 6.404 -2.362 1.00 74.11 87 GLU A C 17
ATOM 23935 O O . GLU A 1 87 ? 4.258 7.035 -1.320 1.00 2.43 87 GLU A O 17
ATOM 23947 N N . ASN A 1 88 ? 4.433 5.076 -2.410 1.00 61.31 88 ASN A N 17
ATOM 23948 C CA . ASN A 1 88 ? 4.240 4.266 -1.212 1.00 41.42 88 ASN A CA 17
ATOM 23949 C C . ASN A 1 88 ? 5.581 3.834 -0.626 1.00 74.43 88 ASN A C 17
ATOM 23950 O O . ASN A 1 88 ? 6.218 4.584 0.112 1.00 31.33 88 ASN A O 17
ATOM 23961 N N . ALA A 1 89 ? 6.002 2.619 -0.962 1.00 23.21 89 ALA A N 17
ATOM 23962 C CA . ALA A 1 89 ? 7.268 2.087 -0.472 1.00 33.14 89 ALA A CA 17
ATOM 23963 C C . ALA A 1 89 ? 8.311 3.191 -0.335 1.00 30.42 89 ALA A C 17
ATOM 23964 O O . ALA A 1 89 ? 9.359 2.994 0.282 1.00 12.40 89 ALA A O 17
ATOM 23971 N N . ALA A 1 1 ? 0.795 -0.274 -0.595 1.00 20.43 1 ALA A N 18
ATOM 23972 C CA . ALA A 1 1 ? 1.771 -0.288 -1.677 1.00 24.11 1 ALA A CA 18
ATOM 23973 C C . ALA A 1 1 ? 1.405 -1.324 -2.734 1.00 31.42 1 ALA A C 18
ATOM 23974 O O . ALA A 1 1 ? 0.603 -2.223 -2.484 1.00 71.21 1 ALA A O 18
ATOM 23981 N N . GLY A 1 2 ? 1.998 -1.192 -3.917 1.00 32.13 2 GLY A N 18
ATOM 23982 C CA . GLY A 1 2 ? 1.720 -2.124 -4.994 1.00 52.31 2 GLY A CA 18
ATOM 23983 C C . GLY A 1 2 ? 2.277 -1.655 -6.324 1.00 21.53 2 GLY A C 18
ATOM 23984 O O . GLY A 1 2 ? 3.043 -0.694 -6.379 1.00 11.30 2 GLY A O 18
ATOM 23988 N N . MET A 1 3 ? 1.894 -2.338 -7.398 1.00 15.13 3 MET A N 18
ATOM 23989 C CA . MET A 1 3 ? 2.361 -1.986 -8.733 1.00 50.14 3 MET A CA 18
ATOM 23990 C C . MET A 1 3 ? 2.120 -0.508 -9.022 1.00 14.41 3 MET A C 18
ATOM 23991 O O . MET A 1 3 ? 1.001 -0.012 -8.882 1.00 45.51 3 MET A O 18
ATOM 24005 N N . LYS A 1 4 ? 3.175 0.192 -9.425 1.00 30.03 4 LYS A N 18
ATOM 24006 C CA . LYS A 1 4 ? 3.078 1.614 -9.734 1.00 65.40 4 LYS A CA 18
ATOM 24007 C C . LYS A 1 4 ? 3.939 1.967 -10.943 1.00 4.25 4 LYS A C 18
ATOM 24008 O O . LYS A 1 4 ? 5.010 1.393 -11.145 1.00 73.24 4 LYS A O 18
ATOM 24027 N N . THR A 1 5 ? 3.466 2.917 -11.743 1.00 3.50 5 THR A N 18
ATOM 24028 C CA . THR A 1 5 ? 4.193 3.348 -12.931 1.00 34.21 5 THR A CA 18
ATOM 24029 C C . THR A 1 5 ? 5.213 4.428 -12.590 1.00 62.42 5 THR A C 18
ATOM 24030 O O . THR A 1 5 ? 4.939 5.620 -12.730 1.00 30.04 5 THR A O 18
ATOM 24041 N N . ILE A 1 6 ? 6.390 4.003 -12.144 1.00 64.20 6 ILE A N 18
ATOM 24042 C CA . ILE A 1 6 ? 7.452 4.935 -11.785 1.00 64.34 6 ILE A CA 18
ATOM 24043 C C . ILE A 1 6 ? 8.812 4.243 -11.779 1.00 54.35 6 ILE A C 18
ATOM 24044 O O . ILE A 1 6 ? 8.900 3.030 -11.597 1.00 62.33 6 ILE A O 18
ATOM 24060 N N . GLU A 1 7 ? 9.868 5.025 -11.978 1.00 41.33 7 GLU A N 18
ATOM 24061 C CA . GLU A 1 7 ? 11.223 4.487 -11.995 1.00 4.53 7 GLU A CA 18
ATOM 24062 C C . GLU A 1 7 ? 12.176 5.389 -11.214 1.00 71.15 7 GLU A C 18
ATOM 24063 O O . GLU A 1 7 ? 12.842 6.252 -11.788 1.00 70.11 7 GLU A O 18
ATOM 24075 N N . LEU A 1 8 ? 12.235 5.183 -9.903 1.00 52.24 8 LEU A N 18
ATOM 24076 C CA . LEU A 1 8 ? 13.105 5.977 -9.043 1.00 21.12 8 LEU A CA 18
ATOM 24077 C C . LEU A 1 8 ? 13.362 5.262 -7.720 1.00 13.10 8 LEU A C 18
ATOM 24078 O O . LEU A 1 8 ? 12.541 4.466 -7.263 1.00 14.43 8 LEU A O 18
ATOM 24094 N N . HIS A 1 9 ? 14.506 5.553 -7.108 1.00 74.43 9 HIS A N 18
ATOM 24095 C CA . HIS A 1 9 ? 14.869 4.940 -5.836 1.00 23.52 9 HIS A CA 18
ATOM 24096 C C . HIS A 1 9 ? 14.290 5.730 -4.667 1.00 2.44 9 HIS A C 18
ATOM 24097 O O . HIS A 1 9 ? 14.730 6.844 -4.380 1.00 2.21 9 HIS A O 18
ATOM 24111 N N . ILE A 1 10 ? 13.302 5.148 -3.996 1.00 72.14 10 ILE A N 18
ATOM 24112 C CA . ILE A 1 10 ? 12.664 5.798 -2.859 1.00 15.51 10 ILE A CA 18
ATOM 24113 C C . ILE A 1 10 ? 13.398 5.480 -1.561 1.00 14.43 10 ILE A C 18
ATOM 24114 O O . ILE A 1 10 ? 14.178 4.530 -1.492 1.00 35.24 10 ILE A O 18
ATOM 24130 N N . THR A 1 11 ? 13.142 6.281 -0.531 1.00 14.32 11 THR A N 18
ATOM 24131 C CA . THR A 1 11 ? 13.777 6.085 0.766 1.00 10.51 11 THR A CA 18
ATOM 24132 C C . THR A 1 11 ? 13.028 5.048 1.594 1.00 20.31 11 THR A C 18
ATOM 24133 O O . THR A 1 11 ? 12.174 4.325 1.078 1.00 11.42 11 THR A O 18
ATOM 24144 N N . LEU A 1 12 ? 13.352 4.978 2.881 1.00 41.25 12 LEU A N 18
ATOM 24145 C CA . LEU A 1 12 ? 12.709 4.028 3.781 1.00 13.14 12 LEU A CA 18
ATOM 24146 C C . LEU A 1 12 ? 11.220 3.906 3.472 1.00 41.43 12 LEU A C 18
ATOM 24147 O O . LEU A 1 12 ? 10.608 4.837 2.948 1.00 61.55 12 LEU A O 18
ATOM 24163 N N . GLN A 1 13 ? 10.645 2.755 3.801 1.00 34.34 13 GLN A N 18
ATOM 24164 C CA . GLN A 1 13 ? 9.227 2.513 3.560 1.00 61.25 13 GLN A CA 18
ATOM 24165 C C . GLN A 1 13 ? 8.376 3.634 4.147 1.00 74.43 13 GLN A C 18
ATOM 24166 O O . GLN A 1 13 ? 8.823 4.409 4.992 1.00 64.30 13 GLN A O 18
ATOM 24180 N N . PRO A 1 14 ? 7.118 3.724 3.689 1.00 30.42 14 PRO A N 18
ATOM 24181 C CA . PRO A 1 14 ? 6.177 4.746 4.156 1.00 42.42 14 PRO A CA 18
ATOM 24182 C C . PRO A 1 14 ? 5.740 4.517 5.599 1.00 41.14 14 PRO A C 18
ATOM 24183 O O . PRO A 1 14 ? 6.458 4.865 6.536 1.00 34.20 14 PRO A O 18
ATOM 24194 N N . GLN A 1 15 ? 4.560 3.930 5.768 1.00 20.33 15 GLN A N 18
ATOM 24195 C CA . GLN A 1 15 ? 4.028 3.655 7.098 1.00 64.41 15 GLN A CA 18
ATOM 24196 C C . GLN A 1 15 ? 4.165 2.175 7.443 1.00 10.45 15 GLN A C 18
ATOM 24197 O O . GLN A 1 15 ? 4.444 1.818 8.588 1.00 63.21 15 GLN A O 18
ATOM 24211 N N . VAL A 1 16 ? 3.966 1.319 6.447 1.00 73.04 16 VAL A N 18
ATOM 24212 C CA . VAL A 1 16 ? 4.067 -0.122 6.645 1.00 42.12 16 VAL A CA 18
ATOM 24213 C C . VAL A 1 16 ? 5.171 -0.719 5.779 1.00 22.24 16 VAL A C 18
ATOM 24214 O O . VAL A 1 16 ? 5.652 -0.083 4.841 1.00 44.11 16 VAL A O 18
ATOM 24227 N N . LEU A 1 17 ? 5.568 -1.946 6.100 1.00 4.53 17 LEU A N 18
ATOM 24228 C CA . LEU A 1 17 ? 6.616 -2.631 5.352 1.00 44.33 17 LEU A CA 18
ATOM 24229 C C . LEU A 1 17 ? 6.157 -2.939 3.930 1.00 23.11 17 LEU A C 18
ATOM 24230 O O . LEU A 1 17 ? 5.345 -3.838 3.711 1.00 51.23 17 LEU A O 18
ATOM 24246 N N . ASP A 1 18 ? 6.684 -2.190 2.968 1.00 1.43 18 ASP A N 18
ATOM 24247 C CA . ASP A 1 18 ? 6.331 -2.385 1.567 1.00 41.22 18 ASP A CA 18
ATOM 24248 C C . ASP A 1 18 ? 6.701 -3.790 1.104 1.00 62.50 18 ASP A C 18
ATOM 24249 O O . ASP A 1 18 ? 7.855 -4.208 1.211 1.00 71.02 18 ASP A O 18
ATOM 24258 N N . THR A 1 19 ? 5.714 -4.518 0.590 1.00 42.12 19 THR A N 18
ATOM 24259 C CA . THR A 1 19 ? 5.935 -5.877 0.113 1.00 71.22 19 THR A CA 18
ATOM 24260 C C . THR A 1 19 ? 6.341 -5.885 -1.357 1.00 33.25 19 THR A C 18
ATOM 24261 O O . THR A 1 19 ? 6.303 -6.925 -2.014 1.00 12.20 19 THR A O 18
ATOM 24272 N N . GLN A 1 20 ? 6.729 -4.720 -1.865 1.00 21.13 20 GLN A N 18
ATOM 24273 C CA . GLN A 1 20 ? 7.142 -4.594 -3.257 1.00 61.45 20 GLN A CA 18
ATOM 24274 C C . GLN A 1 20 ? 8.016 -5.773 -3.675 1.00 12.23 20 GLN A C 18
ATOM 24275 O O . GLN A 1 20 ? 7.783 -6.395 -4.710 1.00 45.35 20 GLN A O 18
ATOM 24289 N N . GLY A 1 21 ? 9.023 -6.074 -2.860 1.00 71.25 21 GLY A N 18
ATOM 24290 C CA . GLY A 1 21 ? 9.917 -7.177 -3.163 1.00 14.03 21 GLY A CA 18
ATOM 24291 C C . GLY A 1 21 ? 9.230 -8.525 -3.059 1.00 42.52 21 GLY A C 18
ATOM 24292 O O . GLY A 1 21 ? 9.277 -9.325 -3.993 1.00 4.21 21 GLY A O 18
ATOM 24296 N N . GLN A 1 22 ? 8.593 -8.776 -1.921 1.00 35.25 22 GLN A N 18
ATOM 24297 C CA . GLN A 1 22 ? 7.896 -10.038 -1.698 1.00 51.34 22 GLN A CA 18
ATOM 24298 C C . GLN A 1 22 ? 6.487 -9.991 -2.280 1.00 71.31 22 GLN A C 18
ATOM 24299 O O . GLN A 1 22 ? 6.180 -9.151 -3.126 1.00 14.40 22 GLN A O 18
ATOM 24313 N N . THR A 1 23 ? 5.632 -10.901 -1.822 1.00 3.34 23 THR A N 18
ATOM 24314 C CA . THR A 1 23 ? 4.256 -10.965 -2.297 1.00 42.23 23 THR A CA 18
ATOM 24315 C C . THR A 1 23 ? 3.399 -9.885 -1.647 1.00 51.12 23 THR A C 18
ATOM 24316 O O . THR A 1 23 ? 3.163 -9.909 -0.438 1.00 41.14 23 THR A O 18
ATOM 24327 N N . LEU A 1 24 ? 2.934 -8.939 -2.456 1.00 2.34 24 LEU A N 18
ATOM 24328 C CA . LEU A 1 24 ? 2.101 -7.849 -1.959 1.00 22.13 24 LEU A CA 18
ATOM 24329 C C . LEU A 1 24 ? 0.661 -8.312 -1.759 1.00 45.32 24 LEU A C 18
ATOM 24330 O O . LEU A 1 24 ? -0.093 -7.716 -0.989 1.00 51.05 24 LEU A O 18
ATOM 24346 N N . THR A 1 25 ? 0.286 -9.380 -2.456 1.00 43.24 25 THR A N 18
ATOM 24347 C CA . THR A 1 25 ? -1.062 -9.923 -2.355 1.00 71.54 25 THR A CA 18
ATOM 24348 C C . THR A 1 25 ? -1.486 -10.076 -0.899 1.00 41.41 25 THR A C 18
ATOM 24349 O O . THR A 1 25 ? -2.671 -9.990 -0.575 1.00 64.14 25 THR A O 18
ATOM 24360 N N . ARG A 1 26 ? -0.511 -10.301 -0.024 1.00 51.23 26 ARG A N 18
ATOM 24361 C CA . ARG A 1 26 ? -0.784 -10.465 1.398 1.00 30.33 26 ARG A CA 18
ATOM 24362 C C . ARG A 1 26 ? -1.002 -9.113 2.070 1.00 2.41 26 ARG A C 18
ATOM 24363 O O . ARG A 1 26 ? -1.912 -8.951 2.882 1.00 75.12 26 ARG A O 18
ATOM 24384 N N . ALA A 1 27 ? -0.159 -8.144 1.726 1.00 21.40 27 ALA A N 18
ATOM 24385 C CA . ALA A 1 27 ? -0.260 -6.806 2.294 1.00 0.12 27 ALA A CA 18
ATOM 24386 C C . ALA A 1 27 ? -1.411 -6.028 1.665 1.00 3.11 27 ALA A C 18
ATOM 24387 O O . ALA A 1 27 ? -2.291 -5.528 2.365 1.00 12.40 27 ALA A O 18
ATOM 24394 N N . VAL A 1 28 ? -1.397 -5.929 0.340 1.00 52.15 28 VAL A N 18
ATOM 24395 C CA . VAL A 1 28 ? -2.440 -5.212 -0.384 1.00 51.32 28 VAL A CA 18
ATOM 24396 C C . VAL A 1 28 ? -3.827 -5.671 0.052 1.00 42.10 28 VAL A C 18
ATOM 24397 O O . VAL A 1 28 ? -4.767 -4.878 0.105 1.00 12.54 28 VAL A O 18
ATOM 24410 N N . HIS A 1 29 ? -3.947 -6.957 0.364 1.00 73.51 29 HIS A N 18
ATOM 24411 C CA . HIS A 1 29 ? -5.220 -7.523 0.797 1.00 30.11 29 HIS A CA 18
ATOM 24412 C C . HIS A 1 29 ? -5.689 -6.873 2.095 1.00 35.43 29 HIS A C 18
ATOM 24413 O O . HIS A 1 29 ? -6.875 -6.588 2.264 1.00 0.35 29 HIS A O 18
ATOM 24427 N N . ASP A 1 30 ? -4.753 -6.644 3.009 1.00 44.23 30 ASP A N 18
ATOM 24428 C CA . ASP A 1 30 ? -5.070 -6.028 4.292 1.00 53.33 30 ASP A CA 18
ATOM 24429 C C . ASP A 1 30 ? -5.197 -4.514 4.151 1.00 4.11 30 ASP A C 18
ATOM 24430 O O . ASP A 1 30 ? -6.051 -3.890 4.782 1.00 20.22 30 ASP A O 18
ATOM 24439 N N . LEU A 1 31 ? -4.340 -3.929 3.321 1.00 14.40 31 LEU A N 18
ATOM 24440 C CA . LEU A 1 31 ? -4.355 -2.487 3.098 1.00 71.01 31 LEU A CA 18
ATOM 24441 C C . LEU A 1 31 ? -5.609 -2.066 2.338 1.00 63.45 31 LEU A C 18
ATOM 24442 O O . LEU A 1 31 ? -6.207 -1.032 2.630 1.00 31.25 31 LEU A O 18
ATOM 24458 N N . GLY A 1 32 ? -6.002 -2.878 1.360 1.00 10.50 32 GLY A N 18
ATOM 24459 C CA . GLY A 1 32 ? -7.184 -2.574 0.574 1.00 4.52 32 GLY A CA 18
ATOM 24460 C C . GLY A 1 32 ? -6.852 -2.249 -0.869 1.00 73.20 32 GLY A C 18
ATOM 24461 O O . GLY A 1 32 ? -7.590 -1.521 -1.534 1.00 4.01 32 GLY A O 18
ATOM 24465 N N . TYR A 1 33 ? -5.740 -2.789 -1.355 1.00 30.04 33 TYR A N 18
ATOM 24466 C CA . TYR A 1 33 ? -5.310 -2.550 -2.727 1.00 53.42 33 TYR A CA 18
ATOM 24467 C C . TYR A 1 33 ? -5.310 -3.846 -3.532 1.00 2.12 33 TYR A C 18
ATOM 24468 O O . TYR A 1 33 ? -4.286 -4.246 -4.084 1.00 43.05 33 TYR A O 18
ATOM 24486 N N . ALA A 1 34 ? -6.467 -4.497 -3.593 1.00 24.11 34 ALA A N 18
ATOM 24487 C CA . ALA A 1 34 ? -6.602 -5.746 -4.331 1.00 61.54 34 ALA A CA 18
ATOM 24488 C C . ALA A 1 34 ? -6.382 -5.528 -5.825 1.00 31.15 34 ALA A C 18
ATOM 24489 O O . ALA A 1 34 ? -6.346 -6.482 -6.601 1.00 55.13 34 ALA A O 18
ATOM 24496 N N . GLN A 1 35 ? -6.236 -4.267 -6.218 1.00 71.03 35 GLN A N 18
ATOM 24497 C CA . GLN A 1 35 ? -6.021 -3.925 -7.619 1.00 53.32 35 GLN A CA 18
ATOM 24498 C C . GLN A 1 35 ? -4.551 -4.073 -7.997 1.00 31.33 35 GLN A C 18
ATOM 24499 O O . GLN A 1 35 ? -4.169 -3.854 -9.146 1.00 74.14 35 GLN A O 18
ATOM 24513 N N . VAL A 1 36 ? -3.729 -4.447 -7.021 1.00 14.32 36 VAL A N 18
ATOM 24514 C CA . VAL A 1 36 ? -2.301 -4.625 -7.251 1.00 22.33 36 VAL A CA 18
ATOM 24515 C C . VAL A 1 36 ? -1.775 -5.851 -6.513 1.00 25.21 36 VAL A C 18
ATOM 24516 O O . VAL A 1 36 ? -1.848 -5.930 -5.287 1.00 50.44 36 VAL A O 18
ATOM 24529 N N . ASN A 1 37 ? -1.243 -6.807 -7.268 1.00 42.24 37 ASN A N 18
ATOM 24530 C CA . ASN A 1 37 ? -0.704 -8.030 -6.686 1.00 65.30 37 ASN A CA 18
ATOM 24531 C C . ASN A 1 37 ? 0.183 -8.765 -7.687 1.00 40.53 37 ASN A C 18
ATOM 24532 O O . ASN A 1 37 ? 0.200 -8.437 -8.874 1.00 1.21 37 ASN A O 18
ATOM 24543 N N . ASP A 1 38 ? 0.917 -9.759 -7.201 1.00 2.01 38 ASP A N 18
ATOM 24544 C CA . ASP A 1 38 ? 1.805 -10.542 -8.053 1.00 2.52 38 ASP A CA 18
ATOM 24545 C C . ASP A 1 38 ? 3.006 -9.711 -8.494 1.00 25.02 38 ASP A C 18
ATOM 24546 O O . ASP A 1 38 ? 3.653 -10.020 -9.495 1.00 53.24 38 ASP A O 18
ATOM 24555 N N . ILE A 1 39 ? 3.299 -8.656 -7.740 1.00 73.43 39 ILE A N 18
ATOM 24556 C CA . ILE A 1 39 ? 4.422 -7.782 -8.054 1.00 11.12 39 ILE A CA 18
ATOM 24557 C C . ILE A 1 39 ? 5.574 -7.996 -7.078 1.00 63.23 39 ILE A C 18
ATOM 24558 O O . ILE A 1 39 ? 5.524 -7.545 -5.934 1.00 23.11 39 ILE A O 18
ATOM 24574 N N . ARG A 1 40 ? 6.612 -8.686 -7.540 1.00 4.03 40 ARG A N 18
ATOM 24575 C CA . ARG A 1 40 ? 7.778 -8.960 -6.708 1.00 43.52 40 ARG A CA 18
ATOM 24576 C C . ARG A 1 40 ? 9.027 -8.304 -7.290 1.00 61.14 40 ARG A C 18
ATOM 24577 O O . ARG A 1 40 ? 9.679 -8.861 -8.174 1.00 54.34 40 ARG A O 18
ATOM 24598 N N . VAL A 1 41 ? 9.355 -7.117 -6.789 1.00 30.41 41 VAL A N 18
ATOM 24599 C CA . VAL A 1 41 ? 10.526 -6.386 -7.258 1.00 74.04 41 VAL A CA 18
ATOM 24600 C C . VAL A 1 41 ? 11.049 -5.439 -6.184 1.00 61.04 41 VAL A C 18
ATOM 24601 O O . VAL A 1 41 ? 10.320 -5.057 -5.270 1.00 41.31 41 VAL A O 18
ATOM 24614 N N . GLY A 1 42 ? 12.319 -5.063 -6.302 1.00 61.13 42 GLY A N 18
ATOM 24615 C CA . GLY A 1 42 ? 12.919 -4.163 -5.335 1.00 21.12 42 GLY A CA 18
ATOM 24616 C C . GLY A 1 42 ? 12.235 -2.811 -5.299 1.00 0.12 42 GLY A C 18
ATOM 24617 O O . GLY A 1 42 ? 11.050 -2.697 -5.612 1.00 72.42 42 GLY A O 18
ATOM 24621 N N . LYS A 1 43 ? 12.982 -1.782 -4.914 1.00 2.20 43 LYS A N 18
ATOM 24622 C CA . LYS A 1 43 ? 12.442 -0.430 -4.837 1.00 53.31 43 LYS A CA 18
ATOM 24623 C C . LYS A 1 43 ? 12.335 0.193 -6.225 1.00 51.33 43 LYS A C 18
ATOM 24624 O O . LYS A 1 43 ? 13.044 1.148 -6.545 1.00 21.43 43 LYS A O 18
ATOM 24643 N N . VAL A 1 44 ? 11.443 -0.352 -7.047 1.00 10.34 44 VAL A N 18
ATOM 24644 C CA . VAL A 1 44 ? 11.242 0.153 -8.400 1.00 35.43 44 VAL A CA 18
ATOM 24645 C C . VAL A 1 44 ? 10.307 -0.755 -9.191 1.00 70.51 44 VAL A C 18
ATOM 24646 O O . VAL A 1 44 ? 10.626 -1.916 -9.454 1.00 11.05 44 VAL A O 18
ATOM 24659 N N . LEU A 1 45 ? 9.152 -0.220 -9.570 1.00 34.34 45 LEU A N 18
ATOM 24660 C CA . LEU A 1 45 ? 8.169 -0.982 -10.333 1.00 30.23 45 LEU A CA 18
ATOM 24661 C C . LEU A 1 45 ? 7.451 -0.090 -11.341 1.00 5.05 45 LEU A C 18
ATOM 24662 O O . LEU A 1 45 ? 7.308 1.114 -11.127 1.00 52.12 45 LEU A O 18
ATOM 24678 N N . TYR A 1 46 ? 7.001 -0.689 -12.437 1.00 43.24 46 TYR A N 18
ATOM 24679 C CA . TYR A 1 46 ? 6.298 0.051 -13.479 1.00 5.44 46 TYR A CA 18
ATOM 24680 C C . TYR A 1 46 ? 5.018 -0.670 -13.890 1.00 45.32 46 TYR A C 18
ATOM 24681 O O . TYR A 1 46 ? 5.063 -1.762 -14.456 1.00 13.24 46 TYR A O 18
ATOM 24699 N N . MET A 1 47 ? 3.879 -0.049 -13.602 1.00 60.32 47 MET A N 18
ATOM 24700 C CA . MET A 1 47 ? 2.586 -0.630 -13.944 1.00 33.14 47 MET A CA 18
ATOM 24701 C C . MET A 1 47 ? 1.448 0.305 -13.546 1.00 32.21 47 MET A C 18
ATOM 24702 O O . MET A 1 47 ? 1.591 1.123 -12.637 1.00 3.13 47 MET A O 18
ATOM 24716 N N . THR A 1 48 ? 0.316 0.179 -14.233 1.00 25.43 48 THR A N 18
ATOM 24717 C CA . THR A 1 48 ? -0.845 1.013 -13.952 1.00 31.00 48 THR A CA 18
ATOM 24718 C C . THR A 1 48 ? -1.797 0.322 -12.983 1.00 74.41 48 THR A C 18
ATOM 24719 O O . THR A 1 48 ? -1.661 -0.870 -12.706 1.00 64.24 48 THR A O 18
ATOM 24730 N N . VAL A 1 49 ? -2.764 1.077 -12.470 1.00 62.32 49 VAL A N 18
ATOM 24731 C CA . VAL A 1 49 ? -3.741 0.536 -11.533 1.00 62.50 49 VAL A CA 18
ATOM 24732 C C . VAL A 1 49 ? -5.164 0.758 -12.033 1.00 3.31 49 VAL A C 18
ATOM 24733 O O . VAL A 1 49 ? -5.448 1.748 -12.708 1.00 64.45 49 VAL A O 18
ATOM 24746 N N . ASP A 1 50 ? -6.055 -0.168 -11.696 1.00 42.42 50 ASP A N 18
ATOM 24747 C CA . ASP A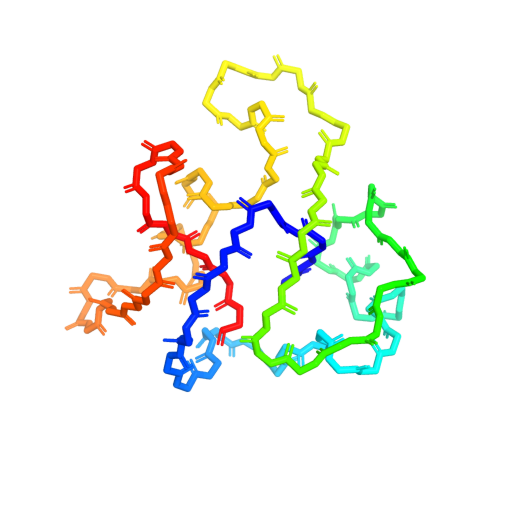 1 50 ? -7.450 -0.072 -12.109 1.00 71.14 50 ASP A CA 18
ATOM 24748 C C . ASP A 1 50 ? -8.182 1.001 -11.309 1.00 23.21 50 ASP A C 18
ATOM 24749 O O . ASP A 1 50 ? -8.829 0.706 -10.305 1.00 21.41 50 ASP A O 18
ATOM 24758 N N . GLU A 1 51 ? -8.073 2.246 -11.760 1.00 44.44 51 GLU A N 18
ATOM 24759 C CA . GLU A 1 51 ? -8.723 3.363 -11.084 1.00 65.03 51 GLU A CA 18
ATOM 24760 C C . GLU A 1 51 ? -9.648 4.112 -12.038 1.00 53.33 51 GLU A C 18
ATOM 24761 O O . GLU A 1 51 ? -9.670 3.843 -13.239 1.00 75.14 51 GLU A O 18
ATOM 24773 N N . VAL A 1 52 ? -10.412 5.054 -11.494 1.00 52.43 52 VAL A N 18
ATOM 24774 C CA . VAL A 1 52 ? -11.340 5.844 -12.296 1.00 21.43 52 VAL A CA 18
ATOM 24775 C C . VAL A 1 52 ? -11.159 7.335 -12.036 1.00 42.05 52 VAL A C 18
ATOM 24776 O O . VAL A 1 52 ? -11.208 8.147 -12.961 1.00 32.34 52 VAL A O 18
ATOM 24789 N N . SER A 1 53 ? -10.948 7.689 -10.773 1.00 12.12 53 SER A N 18
ATOM 24790 C CA . SER A 1 53 ? -10.763 9.084 -10.391 1.00 4.14 53 SER A CA 18
ATOM 24791 C C . SER A 1 53 ? -9.724 9.758 -11.282 1.00 52.12 53 SER A C 18
ATOM 24792 O O . SER A 1 53 ? -8.831 9.102 -11.819 1.00 1.44 53 SER A O 18
ATOM 24800 N N . ASP A 1 54 ? -9.849 11.072 -11.436 1.00 20.34 54 ASP A N 18
ATOM 24801 C CA . ASP A 1 54 ? -8.922 11.837 -12.261 1.00 65.42 54 ASP A CA 18
ATOM 24802 C C . ASP A 1 54 ? -7.503 11.752 -11.706 1.00 12.43 54 ASP A C 18
ATOM 24803 O O . ASP A 1 54 ? -6.569 11.387 -12.418 1.00 43.31 54 ASP A O 18
ATOM 24812 N N . GLU A 1 55 ? -7.351 12.094 -10.430 1.00 34.11 55 GLU A N 18
ATOM 24813 C CA . GLU A 1 55 ? -6.046 12.058 -9.780 1.00 53.45 55 GLU A CA 18
ATOM 24814 C C . GLU A 1 55 ? -5.614 10.621 -9.505 1.00 74.13 55 GLU A C 18
ATOM 24815 O O . GLU A 1 55 ? -4.497 10.222 -9.834 1.00 41.31 55 GLU A O 18
ATOM 24827 N N . LYS A 1 56 ? -6.508 9.847 -8.899 1.00 71.32 56 LYS A N 18
ATOM 24828 C CA . LYS A 1 56 ? -6.222 8.453 -8.579 1.00 51.23 56 LYS A CA 18
ATOM 24829 C C . LYS A 1 56 ? -6.114 7.615 -9.849 1.00 33.41 56 LYS A C 18
ATOM 24830 O O . LYS A 1 56 ? -5.807 6.424 -9.794 1.00 72.30 56 LYS A O 18
ATOM 24849 N N . VAL A 1 57 ? -6.368 8.244 -10.992 1.00 3.11 57 VAL A N 18
ATOM 24850 C CA . VAL A 1 57 ? -6.296 7.556 -12.276 1.00 14.44 57 VAL A CA 18
ATOM 24851 C C . VAL A 1 57 ? -5.226 6.471 -12.259 1.00 34.54 57 VAL A C 18
ATOM 24852 O O . VAL A 1 57 ? -5.460 5.347 -12.704 1.00 60.44 57 VAL A O 18
ATOM 24865 N N . HIS A 1 58 ? -4.051 6.813 -11.741 1.00 12.53 58 HIS A N 18
ATOM 24866 C CA . HIS A 1 58 ? -2.944 5.867 -11.664 1.00 70.03 58 HIS A CA 18
ATOM 24867 C C . HIS A 1 58 ? -3.198 4.820 -10.584 1.00 2.12 58 HIS A C 18
ATOM 24868 O O . HIS A 1 58 ? -4.081 3.975 -10.720 1.00 53.05 58 HIS A O 18
ATOM 24882 N N . ASN A 1 59 ? -2.416 4.883 -9.511 1.00 31.43 59 ASN A N 18
ATOM 24883 C CA . ASN A 1 59 ? -2.556 3.939 -8.407 1.00 44.05 59 ASN A CA 18
ATOM 24884 C C . ASN A 1 59 ? -2.703 4.674 -7.079 1.00 20.25 59 ASN A C 18
ATOM 24885 O O . ASN A 1 59 ? -3.798 5.103 -6.713 1.00 62.12 59 ASN A O 18
ATOM 24896 N N . ILE A 1 60 ? -1.594 4.815 -6.361 1.00 2.12 60 ILE A N 18
ATOM 24897 C CA . ILE A 1 60 ? -1.599 5.499 -5.074 1.00 13.32 60 ILE A CA 18
ATOM 24898 C C . ILE A 1 60 ? -0.715 6.741 -5.108 1.00 10.24 60 ILE A C 18
ATOM 24899 O O . ILE A 1 60 ? -0.924 7.685 -4.345 1.00 23.14 60 ILE A O 18
ATOM 24915 N N . ILE A 1 61 ? 0.271 6.734 -5.998 1.00 4.32 61 ILE A N 18
ATOM 24916 C CA . ILE A 1 61 ? 1.185 7.862 -6.133 1.00 65.40 61 ILE A CA 18
ATOM 24917 C C . ILE A 1 61 ? 0.432 9.187 -6.104 1.00 31.11 61 ILE A C 18
ATOM 24918 O O . ILE A 1 61 ? 1.004 10.233 -5.796 1.00 10.21 61 ILE A O 18
ATOM 24934 N N . THR A 1 62 ? -0.857 9.136 -6.425 1.00 71.12 62 THR A N 18
ATOM 24935 C CA . THR A 1 62 ? -1.690 10.332 -6.435 1.00 73.45 62 THR A CA 18
ATOM 24936 C C . THR A 1 62 ? -1.596 11.079 -5.110 1.00 32.40 62 THR A C 18
ATOM 24937 O O . THR A 1 62 ? -0.677 11.869 -4.894 1.00 41.11 62 THR A O 18
ATOM 24948 N N . THR A 1 63 ? -2.553 10.823 -4.223 1.00 1.22 63 THR A N 18
ATOM 24949 C CA . THR A 1 63 ? -2.578 11.472 -2.918 1.00 31.11 63 THR A CA 18
ATOM 24950 C C . THR A 1 63 ? -2.541 10.445 -1.792 1.00 64.44 63 THR A C 18
ATOM 24951 O O . THR A 1 63 ? -2.089 10.738 -0.685 1.00 11.34 63 THR A O 18
ATOM 24962 N N . LEU A 1 64 ? -3.017 9.239 -2.082 1.00 63.23 64 LEU A N 18
ATOM 24963 C CA . LEU A 1 64 ? -3.037 8.166 -1.094 1.00 2.23 64 LEU A CA 18
ATOM 24964 C C . LEU A 1 64 ? -1.762 8.173 -0.256 1.00 41.34 64 LEU A C 18
ATOM 24965 O O . LEU A 1 64 ? -1.815 8.177 0.973 1.00 11.34 64 LEU A O 18
ATOM 24981 N N . SER A 1 65 ? -0.617 8.177 -0.931 1.00 42.13 65 SER A N 18
ATOM 24982 C CA . SER A 1 65 ? 0.672 8.182 -0.250 1.00 2.45 65 SER A CA 18
ATOM 24983 C C . SER A 1 65 ? 0.746 9.321 0.763 1.00 24.03 65 SER A C 18
ATOM 24984 O O . SER A 1 65 ? 0.773 9.090 1.972 1.00 62.45 65 SER A O 18
ATOM 24992 N N . GLU A 1 66 ? 0.779 10.551 0.260 1.00 4.02 66 GLU A N 18
ATOM 24993 C CA . GLU A 1 66 ? 0.851 11.726 1.121 1.00 64.12 66 GLU A CA 18
ATOM 24994 C C . GLU A 1 66 ? -0.285 11.725 2.139 1.00 54.22 66 GLU A C 18
ATOM 24995 O O . GLU A 1 66 ? -0.259 12.472 3.118 1.00 65.44 66 GLU A O 18
ATOM 25007 N N . LYS A 1 67 ? -1.284 10.882 1.900 1.00 14.34 67 LYS A N 18
ATOM 25008 C CA . LYS A 1 67 ? -2.431 10.782 2.795 1.00 34.00 67 LYS A CA 18
ATOM 25009 C C . LYS A 1 67 ? -2.080 9.978 4.043 1.00 43.32 67 LYS A C 18
ATOM 25010 O O . LYS A 1 67 ? -2.492 10.321 5.152 1.00 53.45 67 LYS A O 18
ATOM 25029 N N . LEU A 1 68 ? -1.314 8.909 3.856 1.00 74.34 68 LEU A N 18
ATOM 25030 C CA . LEU A 1 68 ? -0.905 8.057 4.967 1.00 75.41 68 LEU A CA 18
ATOM 25031 C C . LEU A 1 68 ? 0.550 7.625 4.815 1.00 34.21 68 LEU A C 18
ATOM 25032 O O . LEU A 1 68 ? 1.363 7.817 5.719 1.00 13.14 68 LEU A O 18
ATOM 25048 N N . PHE A 1 69 ? 0.872 7.042 3.665 1.00 54.10 69 PHE A N 18
ATOM 25049 C CA . PHE A 1 69 ? 2.229 6.584 3.394 1.00 42.02 69 PHE A CA 18
ATOM 25050 C C . PHE A 1 69 ? 3.244 7.682 3.697 1.00 44.22 69 PHE A C 18
ATOM 25051 O O . PHE A 1 69 ? 4.064 7.551 4.605 1.00 21.13 69 PHE A O 18
ATOM 25068 N N . ALA A 1 70 ? 3.183 8.765 2.928 1.00 21.24 70 ALA A N 18
ATOM 25069 C CA . ALA A 1 70 ? 4.095 9.886 3.115 1.00 42.42 70 ALA A CA 18
ATOM 25070 C C . ALA A 1 70 ? 3.409 11.036 3.845 1.00 43.22 70 ALA A C 18
ATOM 25071 O O . ALA A 1 70 ? 2.201 11.230 3.720 1.00 41.55 70 ALA A O 18
ATOM 25078 N N . ASN A 1 71 ? 4.189 11.795 4.608 1.00 11.22 71 ASN A N 18
ATOM 25079 C CA . ASN A 1 71 ? 3.656 12.926 5.360 1.00 75.53 71 ASN A CA 18
ATOM 25080 C C . ASN A 1 71 ? 4.065 14.248 4.718 1.00 72.45 71 ASN A C 18
ATOM 25081 O O . ASN A 1 71 ? 5.198 14.405 4.262 1.00 51.34 71 ASN A O 18
ATOM 25092 N N . THR A 1 72 ? 3.134 15.197 4.685 1.00 24.33 72 THR A N 18
ATOM 25093 C CA . THR A 1 72 ? 3.397 16.505 4.099 1.00 21.11 72 THR A CA 18
ATOM 25094 C C . THR A 1 72 ? 4.119 17.415 5.086 1.00 33.04 72 THR A C 18
ATOM 25095 O O . THR A 1 72 ? 4.259 18.615 4.852 1.00 54.43 72 THR A O 18
ATOM 25106 N N . VAL A 1 73 ? 4.576 16.836 6.192 1.00 5.21 73 VAL A N 18
ATOM 25107 C CA . VAL A 1 73 ? 5.286 17.595 7.215 1.00 50.31 73 VAL A CA 18
ATOM 25108 C C . VAL A 1 73 ? 6.776 17.676 6.905 1.00 64.24 73 VAL A C 18
ATOM 25109 O O . VAL A 1 73 ? 7.359 18.761 6.885 1.00 31.54 73 VAL A O 18
ATOM 25122 N N . ILE A 1 74 ? 7.388 16.521 6.662 1.00 53.32 74 ILE A N 18
ATOM 25123 C CA . ILE A 1 74 ? 8.810 16.462 6.351 1.00 65.54 74 ILE A CA 18
ATOM 25124 C C . ILE A 1 74 ? 9.184 15.114 5.743 1.00 22.44 74 ILE A C 18
ATOM 25125 O O . ILE A 1 74 ? 10.173 14.497 6.138 1.00 4.41 74 ILE A O 18
ATOM 25141 N N . GLU A 1 75 ? 8.387 14.663 4.780 1.00 54.00 75 GLU A N 18
ATOM 25142 C CA . GLU A 1 75 ? 8.635 13.388 4.117 1.00 20.05 75 GLU A CA 18
ATOM 25143 C C . GLU A 1 75 ? 9.430 13.589 2.831 1.00 41.33 75 GLU A C 18
ATOM 25144 O O . GLU A 1 75 ? 9.423 14.673 2.248 1.00 1.34 75 GLU A O 18
ATOM 25156 N N . GLU A 1 76 ? 10.115 12.537 2.394 1.00 33.31 76 GLU A N 18
ATOM 25157 C CA . GLU A 1 76 ? 10.916 12.599 1.177 1.00 31.53 76 GLU A CA 18
ATOM 25158 C C . GLU A 1 76 ? 10.879 11.267 0.433 1.00 21.33 76 GLU A C 18
ATOM 25159 O O . GLU A 1 76 ? 10.819 10.201 1.048 1.00 41.42 76 GLU A O 18
ATOM 25171 N N . TYR A 1 77 ? 10.915 11.336 -0.893 1.00 31.43 77 TYR A N 18
ATOM 25172 C CA . TYR A 1 77 ? 10.883 10.136 -1.721 1.00 55.45 77 TYR A CA 18
ATOM 25173 C C . TYR A 1 77 ? 11.319 10.449 -3.150 1.00 11.24 77 TYR A C 18
ATOM 25174 O O . TYR A 1 77 ? 11.550 11.606 -3.501 1.00 3.14 77 TYR A O 18
ATOM 25192 N N . SER A 1 78 ? 11.428 9.409 -3.969 1.00 63.43 78 SER A N 18
ATOM 25193 C CA . SER A 1 78 ? 11.840 9.570 -5.359 1.00 14.11 78 SER A CA 18
ATOM 25194 C C . SER A 1 78 ? 10.837 8.912 -6.302 1.00 65.41 78 SER A C 18
ATOM 25195 O O . SER A 1 78 ? 10.232 7.892 -5.970 1.00 3.23 78 SER A O 18
ATOM 25203 N N . TYR A 1 79 ? 10.668 9.502 -7.480 1.00 35.21 79 TYR A N 18
ATOM 25204 C CA . TYR A 1 79 ? 9.737 8.975 -8.472 1.00 3.25 79 TYR A CA 18
ATOM 25205 C C . TYR A 1 79 ? 10.000 9.587 -9.844 1.00 50.31 79 TYR A C 18
ATOM 25206 O O . TYR A 1 79 ? 10.893 10.419 -10.006 1.00 1.20 79 TYR A O 18
ATOM 25224 N N . LYS A 1 80 ? 9.214 9.170 -10.831 1.00 24.40 80 LYS A N 18
ATOM 25225 C CA . LYS A 1 80 ? 9.358 9.676 -12.191 1.00 2.34 80 LYS A CA 18
ATOM 25226 C C . LYS A 1 80 ? 8.145 10.510 -12.592 1.00 24.13 80 LYS A C 18
ATOM 25227 O O . LYS A 1 80 ? 7.238 10.730 -11.789 1.00 70.14 80 LYS A O 18
ATOM 25246 N N . VAL A 1 81 ? 8.136 10.970 -13.839 1.00 14.44 81 VAL A N 18
ATOM 25247 C CA . VAL A 1 81 ? 7.033 11.778 -14.347 1.00 31.51 81 VAL A CA 18
ATOM 25248 C C . VAL A 1 81 ? 5.688 11.136 -14.025 1.00 20.14 81 VAL A C 18
ATOM 25249 O O . VAL A 1 81 ? 5.140 10.379 -14.827 1.00 65.14 81 VAL A O 18
ATOM 25262 N N . LEU A 1 82 ? 5.160 11.443 -12.845 1.00 52.21 82 LEU A N 18
ATOM 25263 C CA . LEU A 1 82 ? 3.877 10.897 -12.415 1.00 62.05 82 LEU A CA 18
ATOM 25264 C C . LEU A 1 82 ? 3.014 11.977 -11.771 1.00 31.20 82 LEU A C 18
ATOM 25265 O O . LEU A 1 82 ? 3.525 12.983 -11.280 1.00 1.40 82 LEU A O 18
ATOM 25281 N N . ASP A 1 83 ? 1.703 11.759 -11.774 1.00 44.35 83 ASP A N 18
ATOM 25282 C CA . ASP A 1 83 ? 0.769 12.712 -11.187 1.00 53.32 83 ASP A CA 18
ATOM 25283 C C . ASP A 1 83 ? 1.514 13.875 -10.539 1.00 54.34 83 ASP A C 18
ATOM 25284 O O . ASP A 1 83 ? 1.886 14.838 -11.211 1.00 22.33 83 ASP A O 18
ATOM 25293 N N . ASP A 1 84 ? 1.726 13.780 -9.232 1.00 20.15 84 ASP A N 18
ATOM 25294 C CA . ASP A 1 84 ? 2.426 14.824 -8.493 1.00 24.05 84 ASP A CA 18
ATOM 25295 C C . ASP A 1 84 ? 3.769 14.317 -7.976 1.00 63.23 84 ASP A C 18
ATOM 25296 O O . ASP A 1 84 ? 4.822 14.844 -8.336 1.00 34.44 84 ASP A O 18
ATOM 25305 N N . GLU A 1 85 ? 3.724 13.292 -7.131 1.00 33.30 85 GLU A N 18
ATOM 25306 C CA . GLU A 1 85 ? 4.937 12.715 -6.564 1.00 44.52 85 GLU A CA 18
ATOM 25307 C C . GLU A 1 85 ? 4.695 12.231 -5.138 1.00 33.33 85 GLU A C 18
ATOM 25308 O O . GLU A 1 85 ? 5.104 12.876 -4.172 1.00 72.21 85 GLU A O 18
ATOM 25320 N N . LYS A 1 86 ? 4.026 11.090 -5.013 1.00 35.42 86 LYS A N 18
ATOM 25321 C CA . LYS A 1 86 ? 3.728 10.516 -3.706 1.00 34.11 86 LYS A CA 18
ATOM 25322 C C . LYS A 1 86 ? 3.629 8.996 -3.789 1.00 32.04 86 LYS A C 18
ATOM 25323 O O . LYS A 1 86 ? 2.533 8.436 -3.799 1.00 50.44 86 LYS A O 18
ATOM 25342 N N . GLU A 1 87 ? 4.781 8.335 -3.845 1.00 73.34 87 GLU A N 18
ATOM 25343 C CA . GLU A 1 87 ? 4.822 6.879 -3.926 1.00 40.33 87 GLU A CA 18
ATOM 25344 C C . GLU A 1 87 ? 4.562 6.251 -2.560 1.00 72.13 87 GLU A C 18
ATOM 25345 O O . GLU A 1 87 ? 4.342 6.953 -1.574 1.00 63.12 87 GLU A O 18
ATOM 25357 N N . ASN A 1 88 ? 4.588 4.923 -2.512 1.00 33.11 88 ASN A N 18
ATOM 25358 C CA . ASN A 1 88 ? 4.354 4.199 -1.268 1.00 34.22 88 ASN A CA 18
ATOM 25359 C C . ASN A 1 88 ? 5.671 3.750 -0.643 1.00 43.22 88 ASN A C 18
ATOM 25360 O O . ASN A 1 88 ? 6.273 4.475 0.148 1.00 4.30 88 ASN A O 18
ATOM 25371 N N . ALA A 1 89 ? 6.113 2.550 -1.005 1.00 42.33 89 ALA A N 18
ATOM 25372 C CA . ALA A 1 89 ? 7.360 2.006 -0.483 1.00 24.10 89 ALA A CA 18
ATOM 25373 C C . ALA A 1 89 ? 8.403 3.103 -0.298 1.00 64.13 89 ALA A C 18
ATOM 25374 O O . ALA A 1 89 ? 9.510 2.847 0.178 1.00 62.55 89 ALA A O 18
#

Foldseek 3Di:
DAAFAWAKAWDDFFQDDDCQQPWCCVVCVVVVQVQGTPHHDDRGHRDAGPDDDPQCRGPCQRCVQCVGRAPPPDGDTDTDPHSPGGDGD

Nearest PDB structures (foldseek):
  8j3n-assembly1_A  TM=9.935E-01  e=1.114E-16  Staphylococcus aureus subsp. aureus Mu50
  8j3n-assembly1_A  TM=9.975E-01  e=2.892E-16  Staphylococcus aureus subsp. aureus Mu50
  8j3n-assembly1_A  TM=9.863E-01  e=6.449E-17  Staphylococcus aureus subsp. aureus Mu50
  8j3n-assembly1_A  TM=9.921E-01  e=8.680E-17  Staphylococcus aureus subsp. aureus Mu50
  8j3n-assembly1_A  TM=9.839E-01  e=6.449E-17  Staphylococcus aureus subsp. aureus Mu50